Protein 9ZGL (pdb70)

Secondary structure (DSSP, 8-state):
--BHHHHHHHHHHHTT--EEEE---TTTHHHHHHTTTSSSEEEE-S-HHHHHHHHHHHHHHHSS-EEEEE-TTHHHHTTHHHHHHHHHTT--EEEEEEE--TTSTTS--TT---HHHHHGGG-SEEEE--SGGGHHHHHHHHHHHHHSSS--EEEEEEEHHHHHSB--PPPPP------B-PSPHHHHHHHHHHHHH-SSEEEEE-TTS-SHHHHHHHHHHHHTS---EEE-GGGTT-S-STTGGGEEEE--SSS-SHHHHHHHH-SEEEEES--TTTS-GGGTSSSS-PEEEEEESSPPPPBTTB--SEEEES-HHHHHHHHHHHHTT----HHHHHHHHHHHHHHHT---SBPHHHHHHHHHHH--TT-EEEE-SSHHHHHHHHH----STTSEE---SS--TT-HHHHHHHHHHHSTTS-EEEEEEHHHHHHHGGGHHHHHHHT--EEEEEEE-SB-HHHHHHHHHHHSS--S-B-----HHHHHHHTT-EEEE--SGGGHHHHHHHHHHSSS-EEEEEEB--GGGGGGG----/-EEHHHHHHHHHHHTT--EEEE---TTTHHHHHHHHHSSSEEEE-SSHHHH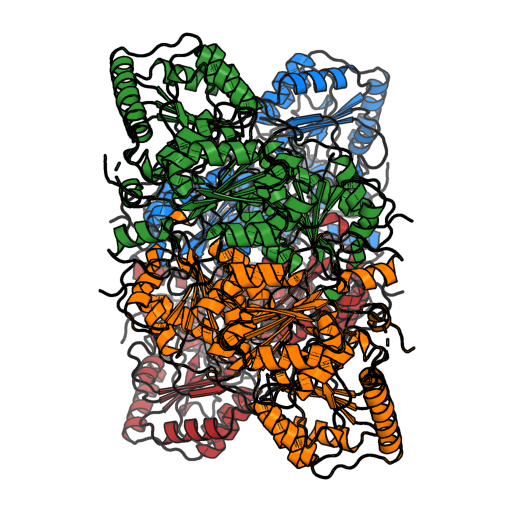HHHHHHHHHHHSS-EEEEE-TTHHHHTTHHHHHHHHHHT--EEEEEEE--GGGTTS--TT---HHHHHGGG-SEEEE--SGGGHHHHHHHHHHHHHSSS--EEEEEEEHHHHHSEE-PPPP---------PSPHHHHHHHHHHHHH-SSEEEEE-TTTTSHHHHHHHHHHHHTS---EEE-GGGTT-S-STTGGGEEEE--SSS-SHHHHHHHH-SEEEEES--GGGS-HHHH-TT--SEEEEEESSPPPPBTTB--SEEEES-HHHHHHHHHHHHTTPPPPHHHHHHHHHHHHHHHHHSS----SBPHHHHHHHHHHH--TTSEEEE-SSHHHHHHHHH----STTSEEE--SS--TT-HHHHHHHHHHHSTT--EEEEEEHHHHHHHGGGHHHHHHHT--EEEEEEE-SB-HHHHHHHHHHHSS--S-B-----HHHHHHHTT-EEEE--SSTTHHHHHHHHHHSSS-EEEEEEB--GGGGGGG----/--BHHHHHHHHHHHTT--EEEE---GGGHHHHHHHHHSSSEEEE-SSHHHHHHHHHHHHHHHSS-EEEEE-TTHHHHTTHHHHHHHHHHT--EEEEEEE--GGGTTS--TT---HHHHHGGG-SEEEE--SGGGHHHHHHHHHHHHSSSS--EEEEEEEHHHHHSB--PPPPP--PPPPP--S-HHHHHHHHHHHHH-SSEEEEE-GGGGSHHHHHHHHHHHHTS---EEE-GGGTT-S-SSSGGGEEEE--SSS-SHHHHHHHH-SEEEEES--GGGS-HHHH-TT--SEEEEEESSPPPPBTTB--SEEEES-HHHHHHHHHHHHTT----HHHHHHHHHHHHHHHH---SSBPHHHHHHHHHTTS-TTSEEEE-SSHHHHHHHHH----STTSEE---SS--TT-HHHHHHHHHHHSTTS-EEEEEEHHHHHHHGGGHHHHHHTT--EEEEEEE-SB-HHHHHHHHHHHSS--S-B-----HHHHHHHTT-EEEE--SGGGHHHHHHHHHHSSS-EEEEEEB--SSGGGGG----/--BHHHHHHHHHHHTT--EEEE---TTTHHHHHHHHHSSSEEEE-SSHHHHHHHHHHHHHHHSSPEEEEE-STHHHHTTHHHHHHHHHTT--EEEEEEE--GGGTTS--TT---HHHHHGGG-SEEEE--SGGGHHHHHHHHHHHHHSSS--EEEEEEEHHHHHSB--PPPPP--PPP---PSPHHHHHHHHHHHHH-SSEEEEE-GGGGSHHHHHHHHHHHHTB---EEEEGGGTT-S-STTGGGEEEEE-SSS-SHHHHHHHH-SEEEEES--GGGS-HHHH-TT--SEEEEEESSPPPPBTTB--SEEEES-HHHHHHHHHHHHTTB---HHHHHHHHHHHHHHHHHS----PBPHHHHHHHHHTT--TT-EEEE-SSHHHHHHHHH----SSSSEE---SS--TT-HHHHHHHHHHHSTTS-EEEEEEHHHHHHHGGGHHHHHHHT--EEEEEEE-SB-HHHHHHHHHHHSS--S-B-----HHHHHHHTT-EEEE--SGGGHHHHHHHHHHSSS-EEEEEEB--GGGGGGG----

Foldseek 3Di:
DAALLLLLQQLQQQQVAAAEEEADDDQNCLNVVNVVVDHHHYQDFDFLLLRLLLQLLCQLAPLFTREYEYEAAPRLVSCQVSQLLQLLLLRQYEYEYGAAAPVCQPPPDPRRDPSQVSCPVRAQAGEEDNASLCSLVNVLVQRLQQSAFSHTYHYYYYYSVRRVHDDDHHHDHNPDNDFWAWFDLVQLLVVLVVVLPWQAEEEEEEQVCQDQLNLVLVQLLLVQEVHAYEYQLNNAQSAAPVSCLRYQWHCADACAGLVLVSLQPTQEYEYAQHDCLRPPLCRRLVDDNHAYEAEYQDDDDDDPSDDHPGYTHGHSSNHSNSSSVSRGNRYHHPVNVVSSVVSVVVLVVQVQAAALLLLLVLVLVQFDLQEAEEEAAALSSLSCSTRRHHNHRRRYYYSSNSRDAQSFPSSQLSVCVVPPPHAYEGEHEQVSCVVHVSCLLSQQVVLRNYEYEYAYAFWRVRQQLVCCVVPVGDDPTGDDDDDQQVSSVVNPAGEEERSHSVCNSVVVNVSNPDGGYYYYYGHYDCPCSNVSNDHND/DAALLLLLQQLQVLQVAQEEEEADDDQNVLNVVNVVVDHHHYQDFDFLLLRLLLQQLCQLQPLFTRHYEYEAAPRLVSCQVSFLLSLLLLRQYEYEYEAAAPVCQPPPDPRRDPSQVSCPVRWQAGEEDNASQCSLVLVQVQRLSQNAFSHGYHYYYYYSVRRVHDDDDHHDHNDHNDFWAWFDPVQLLVLLVVQLPWQAEEEEEEQVCQDQLNLVLVQLLLVQEVHAYEYQLNNAQSAAPVSCLRYQWHCADAQAGLVLVSLQPTQEYEYAQHDCLGPPLCRRQVPVNHAYEAHHCDDDDDDPRDDHPGYIHGDSSNSSNSSSVSCGNYYHDPVNVVSSVVSVVVLVVVLDDDPQAAALSLLQVLLLVQDDLQEAEEEAAALSSLSCSGHRHHNHRRRYHASSRVRDFQSFPSSQQSVCVVRPPHAYEGEHEQVSCVVHVSCLLSQQVVQRNYEYEYAYPQWRHRQALVCCVVPVGGDPTGDDDDDQQVVSVVSPAGEEERRHSVCNNVVSNVSNVDGGYYYYYGHYDCPCSNVSNDHDD/DAALLLLLQLLQQQQVAAEEEEADDDQQVLNVVNPVVDHHHYQDFDFLLLSLLLQLLCQLQPLFTREYEYEAAPSLVSNQVSFLLSLLLLRQYEYEYGAAAPVCQPPPDPRRDDSQVSCPVRHQAGEEDNASLCSLVNVLVQRLSQNAPSHTYHYYYYYSVRSVGDDDHHRDHNDHNDFWAWFPVVQLLVLLVVVLPWQAEEEEEEQVCQPQLNLVLVQLLLVQEAHAYEYQLNNAQSAAPVSCLNYQWHQADAQFGLVLVSLQPTQEYEYAQHDCLGPPLCHRQVVVRHAYEAHHQDDDDDDPRDDHPYYIHGHSSNSSNSSSVSCGNRYHDPVNVVSSVVSVVVLVPDPDQAAALLLLLVLVLVQFDLLEAEEEAAALSSLSCSTHRHHHHRRRYHYSSRSRDFQSFPSSQQSVCVVRPPHAYEGEHEQVSCVVHVSCLLSQQVVLRNYEYEYAYAQWRVRQALVCCVVPVGGDPTGDDDDPQQVSSVVNVAGEEERSHSVCSNVRSVCSNPDGGYYYYYGHHDCPCSNVSNDDND/DAALLLLLQLLQVQQVAQEEEEADDDQQVLNVVNVVVHHHHYQDFDFLLLRLLLQQLCCLVVLFGRHYEYEAARRLVSCQVSQLLQLLLLRQYEYEYGAAAPVCQPPDDPRRDDRQVSCVVRWQAGEEDNASLCSLVLVLVLRLSQNPFSHGYHYYYYYSVRRGHDDDHHHDHNPHNDFWAWFDLVQLLVLLVCVLPWQAEAEEEEQVCLDQLNLVLQQLLLVQEVHAYEYQLNNAQSAAPVSCLRYQWHDADAQAGLVLVSLQPTQEYEYAQHDCLRPPLCHRQVPVNHAYEYHHQDDDDDDPRDDHPGYTHGDSSNSSNSSSVSCGNRYHDPVNVVSSVVSVVVLVVVLDDDLAAALSLLLVLQLVQFDLQEAEEEAAALSSLSCSGHRHHNHRRRYDYSSRSRDAQSFPSSQQSVCVVPPPHAYETEHEQVSCVVHVSCLLSQQVVQRNYEYEYAYDQWRHRQALVCCVVPVGGDPTGDDDDDQQVSSVVNPAHEEESSHSVCSNVVVNVSNVDGGYYYYYGHHDCPCSNVSRDDND

Nearest PDB structures (foldseek):
  4rjj-assembly2_E  TM=9.922E-01  e=6.671E-82  Bacillus subtilis PY79
  4rjk-assembly3_H-3  TM=9.879E-01  e=8.296E-82  Bacillus subtilis PY79
  4rjk-assembly1_D  TM=9.859E-01  e=1.431E-81  Bacillus subtilis PY79
  4rjk-assembly1_B  TM=9.873E-01  e=5.825E-80  Bacillus subtilis PY79
  5wdg-assembly1_B  TM=9.456E-01  e=1.790E-65  Klebsiella pneumoniae

Structure (mmCIF, N/CA/C/O backbone):
data_9ZGL
#
_entry.id   9ZGL
#
_cell.length_a   162.942
_cell.length_b   163.079
_cell.length_c   86.311
_cell.angle_alpha   90.000
_cell.angle_beta   90.000
_cell.angle_gamma   90.000
#
_symmetry.space_group_name_H-M   'P 21 21 21'
#
loop_
_entity.id
_entity.type
_entity.pdbx_description
1 polymer 'Ancestral acetolactate synthase, catabolic'
2 non-polymer 'THIAMINE DIPHOSPHATE'
3 non-polymer 'MAGNESIUM ION'
4 water water
#
loop_
_atom_site.group_PDB
_atom_site.id
_atom_site.type_symbol
_atom_site.label_atom_id
_atom_site.label_alt_id
_atom_site.label_comp_id
_atom_site.label_asym_id
_atom_site.label_entity_id
_atom_site.label_seq_id
_atom_site.pdbx_PDB_ins_code
_atom_site.Cartn_x
_atom_site.Cartn_y
_atom_site.Cartn_z
_atom_site.occupancy
_atom_site.B_iso_or_equiv
_atom_site.auth_seq_id
_atom_site.auth_comp_id
_atom_site.auth_asym_id
_atom_site.auth_atom_id
_atom_site.pdbx_PDB_model_num
ATOM 1 N N . ALA A 1 15 ? 7.92300 -22.47600 -61.75100 1.000 86.22786 13 ALA A N 1
ATOM 2 C CA . ALA A 1 15 ? 7.65200 -21.02600 -61.97700 1.000 84.32996 13 ALA A CA 1
ATOM 3 C C . ALA A 1 15 ? 7.61300 -20.26700 -60.64800 1.000 82.65014 13 ALA A C 1
ATOM 4 O O . ALA A 1 15 ? 7.17600 -20.79700 -59.62400 1.000 80.98575 13 ALA A O 1
ATOM 6 N N . LYS A 1 16 ? 8.05600 -19.01400 -60.68200 1.000 53.05756 14 LYS A N 1
ATOM 7 C CA . LYS A 1 16 ? 8.27200 -18.22400 -59.47900 1.000 49.77938 14 LYS A CA 1
ATOM 8 C C . LYS A 1 16 ? 7.02900 -17.41100 -59.15100 1.000 48.83498 14 LYS A C 1
ATOM 9 O O . LYS A 1 16 ? 6.52000 -16.67400 -60.00000 1.000 49.74602 14 LYS A O 1
ATOM 15 N N . LYS A 1 17 ? 6.54500 -17.54900 -57.92100 1.000 56.58759 15 LYS A N 1
ATOM 16 C CA . LYS A 1 17 ? 5.41500 -16.77900 -57.42500 1.000 55.84589 15 LYS A CA 1
ATOM 17 C C . LYS A 1 17 ? 5.90900 -15.74600 -56.41200 1.000 55.79936 15 LYS A C 1
ATOM 18 O O . LYS A 1 17 ? 7.09300 -15.69200 -56.06200 1.000 56.62820 15 LYS A O 1
ATOM 24 N N . GLY A 1 18 ? 4.97500 -14.92700 -55.92400 1.000 46.99427 16 GLY A N 1
ATOM 25 C CA . GLY A 1 18 ? 5.33400 -13.92700 -54.93200 1.000 47.02254 16 GLY A CA 1
ATOM 26 C C . GLY A 1 18 ? 5.80000 -14.54000 -53.62700 1.000 46.79277 16 GLY A C 1
ATOM 27 O O . GLY A 1 18 ? 6.71800 -14.02700 -52.98400 1.000 47.76595 16 GLY A O 1
ATOM 28 N N . ALA A 1 19 ? 5.16800 -15.64100 -53.21400 1.000 53.50748 17 ALA A N 1
ATOM 29 C CA . ALA A 1 19 ? 5.56100 -16.30200 -51.97400 1.000 53.09862 17 ALA A CA 1
ATOM 30 C C . ALA A 1 19 ? 6.99100 -16.81000 -52.05900 1.000 54.43922 17 ALA A C 1
ATOM 31 O O . ALA A 1 19 ? 7.75100 -16.71800 -51.08800 1.000 55.04473 17 ALA A O 1
ATOM 33 N N . ASP A 1 20 ? 7.36700 -17.37700 -53.20900 1.000 46.50582 18 ASP A N 1
ATOM 34 C CA . ASP A 1 20 ? 8.76000 -17.75400 -53.42100 1.000 48.10022 18 ASP A CA 1
ATOM 35 C C . ASP A 1 20 ? 9.67300 -16.55700 -53.20600 1.000 49.01188 18 ASP A C 1
ATOM 36 O O . ASP A 1 20 ? 10.76400 -16.68200 -52.63900 1.000 49.29726 18 ASP A O 1
ATOM 41 N N . LEU A 1 21 ? 9.23300 -15.38500 -53.65500 1.000 71.88986 19 LEU A N 1
ATOM 42 C CA . LEU A 1 21 ? 10.03000 -14.17200 -53.60200 1.000 72.43110 19 LEU A CA 1
ATOM 43 C C . LEU A 1 21 ? 10.05700 -13.54600 -52.21700 1.000 71.11422 19 LEU A C 1
ATOM 44 O O . LEU A 1 21 ? 10.91000 -12.68900 -51.95800 1.000 71.41418 19 LEU A O 1
ATOM 49 N N . VAL A 1 22 ? 9.15100 -14.03000 -51.33900 1.000 44.75535 20 VAL A N 1
ATOM 50 C CA . VAL A 1 22 ? 9.13500 -13.59900 -49.91700 1.000 44.06786 20 VAL A CA 1
ATOM 51 C C . VAL A 1 22 ? 10.26900 -14.36600 -49.23100 1.000 43.23507 20 VAL A C 1
ATOM 52 O O . VAL A 1 22 ? 11.01300 -13.71500 -48.52200 1.000 42.15902 20 VAL A O 1
ATOM 56 N N . VAL A 1 23 ? 10.38300 -15.67300 -49.42700 1.000 45.98105 21 VAL A N 1
ATOM 57 C CA . VAL A 1 23 ? 11.41500 -16.52700 -48.85300 1.000 46.06726 21 VAL A CA 1
ATOM 58 C C . VAL A 1 23 ? 12.78000 -16.13900 -49.39700 1.000 46.75430 21 VAL A C 1
ATOM 59 O O . VAL A 1 23 ? 13.76500 -16.09200 -48.65300 1.000 46.32662 21 VAL A O 1
ATOM 63 N N . ASP A 1 24 ? 12.86000 -15.84800 -50.69900 1.000 59.70171 22 ASP A N 1
ATOM 64 C CA . ASP A 1 24 ? 14.13200 -15.42800 -51.28100 1.000 59.99455 22 ASP A CA 1
ATOM 65 C C . ASP A 1 24 ? 14.63000 -14.14400 -50.63200 1.000 59.30919 22 ASP A C 1
ATOM 66 O O . ASP A 1 24 ? 15.83200 -13.99300 -50.37500 1.000 58.77833 22 ASP A O 1
ATOM 71 N N . SER A 1 25 ? 13.72200 -13.19400 -50.38100 1.000 48.04121 23 SER A N 1
ATOM 72 C CA . SER A 1 25 ? 14.11100 -11.96500 -49.69800 1.000 46.49465 23 SER A CA 1
ATOM 73 C C . SER A 1 25 ? 14.61700 -12.26300 -48.29300 1.000 45.84234 23 SER A C 1
ATOM 74 O O . SER A 1 25 ? 15.64100 -11.71800 -47.86500 1.000 46.74209 23 SER A O 1
ATOM 77 N N . LEU A 1 26 ? 13.92300 -13.14400 -47.56800 1.000 33.61262 24 LEU A N 1
ATOM 78 C CA . LEU A 1 26 ? 14.36600 -13.50100 -46.22400 1.000 33.06596 24 LEU A CA 1
ATOM 79 C C . LEU A 1 26 ? 15.74200 -14.15000 -46.25100 1.000 34.34314 24 LEU A C 1
ATOM 80 O O . LEU A 1 26 ? 16.60000 -13.83900 -45.41600 1.000 34.80253 24 LEU A O 1
ATOM 85 N N . GLU A 1 27 ? 15.96700 -15.06300 -47.20400 1.000 46.55583 25 GLU A N 1
ATOM 86 C CA . GLU A 1 27 ? 17.27700 -15.68800 -47.34200 1.000 46.07663 25 GLU A CA 1
ATOM 87 C C . GLU A 1 27 ? 18.35500 -14.63700 -47.54200 1.000 46.89552 25 GLU A C 1
ATOM 88 O O . GLU A 1 27 ? 19.45700 -14.75700 -46.99800 1.000 48.05509 25 GLU A O 1
ATOM 94 N N . LYS A 1 28 ? 18.04300 -13.58200 -48.29700 1.000 46.61969 26 LYS A N 1
ATOM 95 C CA . LYS A 1 28 ? 19.02200 -12.53000 -48.55600 1.000 49.15143 26 LYS A CA 1
ATOM 96 C C . LYS A 1 28 ? 19.34400 -11.72100 -47.30400 1.000 50.53208 26 LYS A C 1
ATOM 97 O O . LYS A 1 28 ? 20.46000 -11.20500 -47.17500 1.000 54.03336 26 LYS A O 1
ATOM 103 N N . GLN A 1 29 ? 18.39300 -11.58400 -46.38300 1.000 52.85193 27 GLN A N 1
ATOM 104 C CA . GLN A 1 29 ? 18.66700 -10.85900 -45.15100 1.000 53.60647 27 GLN A CA 1
ATOM 105 C C . GLN A 1 29 ? 19.45000 -11.69200 -44.15000 1.000 53.54359 27 GLN A C 1
ATOM 106 O O . GLN A 1 29 ? 19.83400 -11.16900 -43.09600 1.000 54.86798 27 GLN A O 1
ATOM 112 N N . GLY A 1 30 ? 19.70400 -12.96200 -44.45500 1.000 58.46564 28 GLY A N 1
ATOM 113 C CA . GLY A 1 30 ? 20.32700 -13.84500 -43.49100 1.000 58.20424 28 GLY A CA 1
ATOM 114 C C . GLY A 1 30 ? 19.43700 -14.17900 -42.31900 1.000 56.54013 28 GLY A C 1
ATOM 115 O O . GLY A 1 30 ? 19.93200 -14.34200 -41.19600 1.000 56.41672 28 GLY A O 1
ATOM 116 N N . VAL A 1 31 ? 18.12700 -14.27500 -42.55200 1.000 39.35953 29 VAL A N 1
ATOM 117 C CA . VAL A 1 31 ? 17.19600 -14.68900 -41.51200 1.000 37.48815 29 VAL A CA 1
ATOM 118 C C . VAL A 1 31 ? 17.39000 -16.17800 -41.26900 1.000 37.33065 29 VAL A C 1
ATOM 119 O O . VAL A 1 31 ? 17.23500 -16.99700 -42.18200 1.000 36.98803 29 VAL A O 1
ATOM 123 N N . THR A 1 32 ? 17.73900 -16.53600 -40.03600 1.000 47.55667 30 THR A N 1
ATOM 124 C CA . THR A 1 32 ? 17.91700 -17.93900 -39.69200 1.000 48.19977 30 THR A CA 1
ATOM 125 C C . THR A 1 32 ? 16.60400 -18.58100 -39.26100 1.000 48.56712 30 THR A C 1
ATOM 126 O O . THR A 1 32 ? 16.24400 -19.65000 -39.76200 1.000 48.89314 30 THR A O 1
ATOM 130 N N . TYR A 1 33 ? 15.85000 -17.92900 -38.40100 1.000 48.75808 31 TYR A N 1
ATOM 131 C CA . TYR A 1 33 ? 14.60800 -18.50100 -37.94100 1.000 48.88696 31 TYR A CA 1
ATOM 132 C C . TYR A 1 33 ? 13.40700 -17.64000 -38.19900 1.000 48.02110 31 TYR A C 1
ATOM 133 O O . TYR A 1 33 ? 13.53300 -16.43400 -38.33400 1.000 47.04179 31 TYR A O 1
ATOM 142 N N . VAL A 1 34 ? 12.23800 -18.26500 -38.27500 1.000 37.27287 32 VAL A N 1
ATOM 143 C CA . VAL A 1 34 ? 10.99900 -17.52400 -38.43300 1.000 35.58819 32 VAL A CA 1
ATOM 144 C C . VAL A 1 34 ? 9.97900 -18.09000 -37.48400 1.000 35.02645 32 VAL A C 1
ATOM 145 O O . VAL A 1 34 ? 9.67800 -19.26300 -37.52800 1.000 35.29428 32 VAL A O 1
ATOM 149 N N . PHE A 1 35 ? 9.45500 -17.24000 -36.61700 1.000 49.30523 33 PHE A N 1
ATOM 150 C CA . PHE A 1 35 ? 8.47300 -17.65600 -35.63900 1.000 49.29300 33 PHE A CA 1
ATOM 151 C C . PHE A 1 35 ? 7.12800 -17.39000 -36.24200 1.000 48.24381 33 PHE A C 1
ATOM 152 O O . PHE A 1 35 ? 6.76500 -16.26100 -36.45600 1.000 47.22088 33 PHE A O 1
ATOM 160 N N . GLY A 1 36 ? 6.34700 -18.42200 -36.47500 1.000 40.78121 34 GLY A N 1
ATOM 161 C CA . GLY A 1 36 ? 5.10600 -18.25900 -37.20900 1.000 40.22852 34 GLY A CA 1
ATOM 162 C C . GLY A 1 36 ? 3.99400 -19.19000 -36.77800 1.000 40.08867 34 GLY A C 1
ATOM 163 O O . GLY A 1 36 ? 4.21100 -20.17200 -36.06200 1.000 40.90481 34 GLY A O 1
ATOM 164 N N . ILE A 1 37 ? 2.78500 -18.84700 -37.22200 1.000 43.64422 35 ILE A N 1
ATOM 165 C CA . ILE A 1 37 ? 1.60600 -19.70600 -37.10800 1.000 43.75614 35 ILE A CA 1
ATOM 166 C C . ILE A 1 37 ? 0.85600 -19.67300 -38.43700 1.000 43.22967 35 ILE A C 1
ATOM 167 O O . ILE A 1 37 ? 0.34500 -18.61300 -38.83200 1.000 43.00350 35 ILE A O 1
ATOM 172 N N . PRO A 1 38 ? 0.73900 -20.79800 -39.14100 1.000 27.52493 36 PRO A N 1
ATOM 173 C CA . PRO A 1 38 ? 0.19800 -20.75800 -40.50400 1.000 27.51429 36 PRO A CA 1
ATOM 174 C C . PRO A 1 38 ? -1.31200 -20.56300 -40.53700 1.000 27.32167 36 PRO A C 1
ATOM 175 O O . PRO A 1 38 ? -2.02800 -20.75400 -39.55100 1.000 27.35510 36 PRO A O 1
ATOM 179 N N . GLY A 1 39 ? -1.78800 -20.17500 -41.71700 1.000 42.13501 37 GLY A N 1
ATOM 180 C CA . GLY A 1 39 ? -3.20400 -20.00600 -41.96700 1.000 43.63435 37 GLY A CA 1
ATOM 181 C C . GLY A 1 39 ? -3.46300 -20.06100 -43.45700 1.000 45.72498 37 GLY A C 1
ATOM 182 O O . GLY A 1 39 ? -2.54000 -20.14700 -44.27100 1.000 44.73501 37 GLY A O 1
ATOM 183 N N . ALA A 1 40 ? -4.74800 -19.98500 -43.80700 1.000 69.85530 38 ALA A N 1
ATOM 184 C CA . ALA A 1 40 ? -5.13600 -20.13400 -45.20500 1.000 68.72316 38 ALA A CA 1
ATOM 185 C C . ALA A 1 40 ? -4.49500 -19.06200 -46.07700 1.000 68.76607 38 ALA A C 1
ATOM 186 O O . ALA A 1 40 ? -3.99500 -19.35600 -47.16900 1.000 68.58843 38 ALA A O 1
ATOM 188 N N . LYS A 1 41 ? -4.48400 -17.81400 -45.60300 1.000 48.98129 39 LYS A N 1
ATOM 189 C CA . LYS A 1 41 ? -4.07100 -16.68300 -46.42500 1.000 47.32113 39 LYS A CA 1
ATOM 190 C C . LYS A 1 41 ? -2.56100 -16.56000 -46.57200 1.000 46.61654 39 LYS A C 1
ATOM 191 O O . LYS A 1 41 ? -2.10200 -15.78500 -47.41900 1.000 45.41834 39 LYS A O 1
ATOM 197 N N . ILE A 1 42 ? -1.78600 -17.29200 -45.77800 1.000 42.96256 40 ILE A N 1
ATOM 198 C CA . ILE A 1 42 ? -0.33400 -17.17300 -45.78400 1.000 41.91211 40 ILE A CA 1
ATOM 199 C C . ILE A 1 42 ? 0.36300 -18.49400 -46.06900 1.000 41.94038 40 ILE A C 1
ATOM 200 O O . ILE A 1 42 ? 1.59100 -18.50400 -46.24100 1.000 41.86556 40 ILE A O 1
ATOM 205 N N . ASP A 1 43 ? -0.36800 -19.60500 -46.16200 1.000 47.29812 41 ASP A N 1
ATOM 206 C CA . ASP A 1 43 ? 0.27400 -20.90900 -46.25500 1.000 47.54449 41 ASP A CA 1
ATOM 207 C C . ASP A 1 43 ? 1.10500 -21.06200 -47.51900 1.000 47.85027 41 ASP A C 1
ATOM 208 O O . ASP A 1 43 ? 1.90100 -22.00600 -47.60200 1.000 48.56589 41 ASP A O 1
ATOM 213 N N . ALA A 1 44 ? 0.93300 -20.17500 -48.50200 1.000 37.87391 42 ALA A N 1
ATOM 214 C CA . ALA A 1 44 ? 1.84300 -20.15400 -49.64300 1.000 38.08334 42 ALA A CA 1
ATOM 215 C C . ALA A 1 44 ? 3.28500 -20.00200 -49.17500 1.000 38.75738 42 ALA A C 1
ATOM 216 O O . ALA A 1 44 ? 4.17600 -20.74500 -49.60400 1.000 40.03936 42 ALA A O 1
ATOM 218 N N . VAL A 1 45 ? 3.53000 -19.04400 -48.28200 1.000 52.31342 43 VAL A N 1
ATOM 219 C CA . VAL A 1 45 ? 4.88100 -18.82000 -47.78200 1.000 52.59883 43 VAL A CA 1
ATOM 220 C C . VAL A 1 45 ? 5.33000 -19.98600 -46.90900 1.000 54.00814 43 VAL A C 1
ATOM 221 O O . VAL A 1 45 ? 6.51200 -20.35200 -46.90400 1.000 55.49894 43 VAL A O 1
ATOM 225 N N . PHE A 1 46 ? 4.40800 -20.57700 -46.14300 1.000 42.00396 44 PHE A N 1
ATOM 226 C CA . PHE A 1 46 ? 4.77800 -21.73800 -45.34100 1.000 43.15302 44 PHE A CA 1
ATOM 227 C C . PHE A 1 46 ? 5.13400 -22.92700 -46.22200 1.000 45.45038 44 PHE A C 1
ATOM 228 O O . PHE A 1 46 ? 5.98000 -23.74700 -45.84800 1.000 45.69262 44 PHE A O 1
ATOM 236 N N . ASP A 1 47 ? 4.50200 -23.04100 -47.38900 1.000 73.82075 45 ASP A N 1
ATOM 237 C CA . ASP A 1 47 ? 4.91000 -24.06900 -48.33600 1.000 73.75552 45 ASP A CA 1
ATOM 238 C C . ASP A 1 47 ? 6.29400 -23.77400 -48.90600 1.000 74.67332 45 ASP A C 1
ATOM 239 O O . ASP A 1 47 ? 7.12000 -24.68400 -49.04400 1.000 76.73140 45 ASP A O 1
ATOM 244 N N . ALA A 1 48 ? 6.56300 -22.51100 -49.24800 1.000 43.57205 46 ALA A N 1
ATOM 245 C CA . ALA A 1 48 ? 7.87400 -22.15400 -49.77900 1.000 43.96488 46 ALA A CA 1
ATOM 246 C C . ALA A 1 48 ? 8.97600 -22.39600 -48.75600 1.000 45.94710 46 ALA A C 1
ATOM 247 O O . ALA A 1 48 ? 10.10000 -22.75700 -49.12700 1.000 47.95497 46 ALA A O 1
ATOM 249 N N . LEU A 1 49 ? 8.65300 -22.17400 -47.48600 1.000 55.24160 47 LEU A N 1
ATOM 250 C CA . LEU A 1 49 ? 9.65700 -22.31600 -46.40900 1.000 55.96735 47 LEU A CA 1
ATOM 251 C C . LEU A 1 49 ? 9.91200 -23.79600 -46.13700 1.000 58.25428 47 LEU A C 1
ATOM 252 O O . LEU A 1 49 ? 10.84300 -24.10300 -45.37200 1.000 59.27503 47 LEU A O 1
ATOM 257 N N . ALA A 1 50 ? 9.12800 -24.67600 -46.74900 1.000 76.43475 48 ALA A N 1
ATOM 258 C CA . ALA A 1 50 ? 9.25500 -26.11700 -46.44300 1.000 76.98428 48 ALA A CA 1
ATOM 259 C C . ALA A 1 50 ? 10.43100 -26.70800 -47.20900 1.000 77.94938 48 ALA A C 1
ATOM 260 O O . ALA A 1 50 ? 10.98600 -27.73500 -46.76900 1.000 79.65568 48 ALA A O 1
ATOM 262 N N . ASP A 1 51 ? 10.80000 -26.08700 -48.32300 1.000 80.44105 49 ASP A N 1
ATOM 263 C CA . ASP A 1 51 ? 11.85700 -26.70200 -49.16300 1.000 80.71559 49 ASP A CA 1
ATOM 264 C C . ASP A 1 51 ? 13.18800 -25.98500 -48.94500 1.000 81.84657 49 ASP A C 1
ATOM 265 O O . ASP A 1 51 ? 14.22300 -26.56600 -49.32100 1.000 83.20661 49 ASP A O 1
ATOM 270 N N . ARG A 1 52 ? 13.17700 -24.79600 -48.34400 1.000 73.89930 50 ARG A N 1
ATOM 271 C CA . ARG A 1 52 ? 14.44500 -24.04100 -48.25900 1.000 74.18034 50 ARG A CA 1
ATOM 272 C C . ARG A 1 52 ? 14.34200 -22.77200 -47.42400 1.000 73.69403 50 ARG A C 1
ATOM 273 O O . ARG A 1 52 ? 13.21700 -22.36300 -47.09700 1.000 73.52784 50 ARG A O 1
ATOM 281 N N . GLY A 1 53 ? 15.48800 -22.19100 -47.07300 1.000 49.00285 51 GLY A N 1
ATOM 282 C CA . GLY A 1 53 ? 15.47800 -20.88300 -46.40500 1.000 44.99661 51 GLY A CA 1
ATOM 283 C C . GLY A 1 53 ? 15.35400 -20.93000 -44.90900 1.000 42.94414 51 GLY A C 1
ATOM 284 O O . GLY A 1 53 ? 15.72100 -21.95100 -44.30700 1.000 42.07797 51 GLY A O 1
ATOM 285 N N . PRO A 1 54 ? 14.84600 -19.84900 -44.28800 1.000 47.30909 52 PRO A N 1
ATOM 286 C CA . PRO A 1 54 ? 14.73600 -19.73300 -42.81500 1.000 46.82081 52 PRO A CA 1
ATOM 287 C C . PRO A 1 54 ? 14.02800 -20.91800 -42.18100 1.000 48.53335 52 PRO A C 1
ATOM 288 O O . PRO A 1 54 ? 13.00400 -21.37600 -42.72200 1.000 47.80825 52 PRO A O 1
ATOM 292 N N . GLU A 1 55 ? 14.52800 -21.37000 -41.03000 1.000 73.66304 53 GLU A N 1
ATOM 293 C CA . GLU A 1 55 ? 13.89100 -22.49200 -40.29100 1.000 73.80382 53 GLU A CA 1
ATOM 294 C C . GLU A 1 55 ? 12.61000 -21.98700 -39.62400 1.000 72.30565 53 GLU A C 1
ATOM 295 O O . GLU A 1 55 ? 12.59700 -20.83300 -39.17800 1.000 71.54872 53 GLU A O 1
ATOM 301 N N . LEU A 1 56 ? 11.59000 -22.83500 -39.52700 1.000 49.49035 54 LEU A N 1
ATOM 302 C CA . LEU A 1 56 ? 10.30700 -22.36900 -39.02400 1.000 46.63289 54 LEU A CA 1
ATOM 303 C C . LEU A 1 56 ? 10.08300 -22.90400 -37.61800 1.000 45.46046 54 LEU A C 1
ATOM 304 O O . LEU A 1 56 ? 9.98700 -24.12000 -37.41800 1.000 44.95694 54 LEU A O 1
ATOM 309 N N . ILE A 1 57 ? 9.99600 -21.99400 -36.65500 1.000 35.94250 55 ILE A N 1
ATOM 310 C CA . ILE A 1 57 ? 9.65500 -22.33600 -35.28100 1.000 35.09556 55 ILE A CA 1
ATOM 311 C C . ILE A 1 57 ? 8.14400 -22.19200 -35.15100 1.000 34.30223 55 ILE A C 1
ATOM 312 O O . ILE A 1 57 ? 7.62000 -21.07700 -35.10800 1.000 34.26167 55 ILE A O 1
ATOM 317 N N . VAL A 1 58 ? 7.43700 -23.31800 -35.10300 1.000 41.28530 56 VAL A N 1
ATOM 318 C CA . VAL A 1 58 ? 5.99500 -23.26900 -34.89600 1.000 41.40759 56 VAL A CA 1
ATOM 319 C C . VAL A 1 58 ? 5.73300 -22.79400 -33.47300 1.000 42.11482 56 VAL A C 1
ATOM 320 O O . VAL A 1 58 ? 6.20600 -23.40000 -32.50500 1.000 42.79756 56 VAL A O 1
ATOM 324 N N . CYS A 1 59 ? 4.98500 -21.70500 -33.34300 1.000 45.55300 57 CYS A N 1
ATOM 325 C CA . CYS A 1 59 ? 4.64900 -21.14300 -32.04500 1.000 46.72259 57 CYS A CA 1
ATOM 326 C C . CYS A 1 59 ? 3.22700 -21.52700 -31.66800 1.000 47.62975 57 CYS A C 1
ATOM 327 O O . CYS A 1 59 ? 2.46900 -22.06900 -32.47200 1.000 47.80483 57 CYS A O 1
ATOM 330 N N . ARG A 1 60 ? 2.87400 -21.24200 -30.41700 1.000 45.98921 58 ARG A N 1
ATOM 331 C CA . ARG A 1 60 ? 1.55700 -21.55600 -29.88200 1.000 46.59145 58 ARG A CA 1
ATOM 332 C C . ARG A 1 60 ? 0.70700 -20.31500 -29.65200 1.000 45.70728 58 ARG A C 1
ATOM 333 O O . ARG A 1 60 ? -0.41900 -20.43200 -29.15500 1.000 46.40791 58 ARG A O 1
ATOM 341 N N . HIS A 1 61 ? 1.21900 -19.13300 -29.99000 1.000 44.70432 59 HIS A N 1
ATOM 342 C CA . HIS A 1 61 ? 0.43500 -17.90800 -30.03500 1.000 43.39464 59 HIS A CA 1
ATOM 343 C C . HIS A 1 61 ? 1.26200 -16.84800 -30.75100 1.000 42.55135 59 HIS A C 1
ATOM 344 O O . HIS A 1 61 ? 2.46300 -16.71700 -30.49300 1.000 42.69317 59 HIS A O 1
ATOM 351 N N . GLU A 1 62 ? 0.61500 -16.10500 -31.65500 1.000 41.67310 60 GLU A N 1
ATOM 352 C CA . GLU A 1 62 ? 1.33200 -15.11500 -32.45300 1.000 40.88026 60 GLU A CA 1
ATOM 353 C C . GLU A 1 62 ? 2.02300 -14.09200 -31.56100 1.000 41.13789 60 GLU A C 1
ATOM 354 O O . GLU A 1 62 ? 3.13900 -13.64800 -31.86100 1.000 41.15511 60 GLU A O 1
ATOM 360 N N . GLN A 1 63 ? 1.36600 -13.70000 -30.46600 1.000 40.89972 61 GLN A N 1
ATOM 361 C CA . GLN A 1 63 ? 1.99800 -12.84200 -29.47000 1.000 41.64616 61 GLN A CA 1
ATOM 362 C C . GLN A 1 63 ? 3.43800 -13.26000 -29.22600 1.000 41.24398 61 GLN A C 1
ATOM 363 O O . GLN A 1 63 ? 4.36500 -12.44800 -29.31000 1.000 41.44529 61 GLN A O 1
ATOM 369 N N . ASN A 1 64 ? 3.63100 -14.53800 -28.90200 1.000 49.34984 62 ASN A N 1
ATOM 370 C CA . ASN A 1 64 ? 4.95700 -15.03200 -28.55600 1.000 49.83051 62 ASN A CA 1
ATOM 371 C C . ASN A 1 64 ? 5.88500 -15.01100 -29.76100 1.000 49.04802 62 ASN A C 1
ATOM 372 O O . ASN A 1 64 ? 7.05900 -14.65100 -29.63200 1.000 48.71628 62 ASN A O 1
ATOM 377 N N . ALA A 1 65 ? 5.37400 -15.35800 -30.94400 1.000 47.34329 63 ALA A N 1
ATOM 378 C CA . ALA A 1 65 ? 6.18100 -15.23300 -32.15200 1.000 46.13343 63 ALA A CA 1
ATOM 379 C C . ALA A 1 65 ? 6.78200 -13.83700 -32.26100 1.000 46.41016 63 ALA A C 1
ATOM 380 O O . ALA A 1 65 ? 7.95400 -13.68100 -32.62800 1.000 46.40721 63 ALA A O 1
ATOM 382 N N . ALA A 1 66 ? 5.99400 -12.80600 -31.93900 1.000 37.49748 64 ALA A N 1
ATOM 383 C CA . ALA A 1 66 ? 6.49900 -11.43800 -31.99800 1.000 38.93338 64 ALA A CA 1
ATOM 384 C C . ALA A 1 66 ? 7.49100 -11.16500 -30.87200 1.000 38.50829 64 ALA A C 1
ATOM 385 O O . ALA A 1 66 ? 8.46900 -10.43100 -31.06100 1.000 39.19061 64 ALA A O 1
ATOM 387 N N . PHE A 1 67 ? 7.25000 -11.73500 -29.69000 1.000 46.17213 65 PHE A N 1
ATOM 388 C CA . PHE A 1 67 ? 8.20800 -11.58500 -28.60000 1.000 46.31415 65 PHE A CA 1
ATOM 389 C C . PHE A 1 67 ? 9.54800 -12.20700 -28.97100 1.000 46.96711 65 PHE A C 1
ATOM 390 O O . PHE A 1 67 ? 10.60600 -11.61300 -28.73400 1.000 47.72625 65 PHE A O 1
ATOM 398 N N . MET A 1 68 ? 9.52200 -13.41100 -29.55400 1.000 53.12803 66 MET A N 1
ATOM 399 C CA . MET A 1 68 ? 10.76300 -14.05900 -29.96900 1.000 53.41629 66 MET A CA 1
ATOM 400 C C . MET A 1 68 ? 11.47400 -13.24700 -31.04600 1.000 53.02637 66 MET A C 1
ATOM 401 O O . MET A 1 68 ? 12.70000 -13.08700 -31.00900 1.000 53.05219 66 MET A O 1
ATOM 406 N N . ALA A 1 69 ? 10.72200 -12.72900 -32.01800 1.000 36.12100 67 ALA A N 1
ATOM 407 C CA . ALA A 1 69 ? 11.32900 -11.89000 -33.04300 1.000 36.50409 67 ALA A CA 1
ATOM 408 C C . ALA A 1 69 ? 12.00800 -10.68300 -32.41700 1.000 36.30477 67 ALA A C 1
ATOM 409 O O . ALA A 1 69 ? 13.13000 -10.32500 -32.79300 1.000 36.41117 67 ALA A O 1
ATOM 411 N N . ALA A 1 70 ? 11.33700 -10.04200 -31.45500 1.000 47.08372 68 ALA A N 1
ATOM 412 C CA . ALA A 1 70 ? 11.92300 -8.89200 -30.77700 1.000 46.98298 68 ALA A CA 1
ATOM 413 C C . ALA A 1 70 ? 13.20300 -9.28300 -30.05300 1.000 48.21555 68 ALA A C 1
ATOM 414 O O . ALA A 1 70 ? 14.19200 -8.54000 -30.07500 1.000 48.92693 68 ALA A O 1
ATOM 416 N N . ALA A 1 71 ? 13.20800 -10.45400 -29.41100 1.000 43.12396 69 ALA A N 1
ATOM 417 C CA . ALA A 1 71 ? 14.41000 -10.90600 -28.71700 1.000 43.93798 69 ALA A CA 1
ATOM 418 C C . ALA A 1 71 ? 15.57900 -11.05200 -29.68400 1.000 42.79866 69 ALA A C 1
ATOM 419 O O . ALA A 1 71 ? 16.70300 -10.63700 -29.38100 1.000 42.76868 69 ALA A O 1
ATOM 421 N N . VAL A 1 72 ? 15.32900 -11.62900 -30.86100 1.000 30.30976 70 VAL A N 1
ATOM 422 C CA . VAL A 1 72 ? 16.38100 -11.73400 -31.86600 1.000 30.87299 70 VAL A CA 1
ATOM 423 C C . VAL A 1 72 ? 16.89600 -10.34900 -32.23000 1.000 30.14553 70 VAL A C 1
ATOM 424 O O . VAL A 1 72 ? 18.10400 -10.13800 -32.38300 1.000 30.74073 70 VAL A O 1
ATOM 428 N N . GLY A 1 73 ? 15.99200 -9.38300 -32.37800 1.000 44.49955 71 GLY A N 1
ATOM 429 C CA . GLY A 1 73 ? 16.43100 -8.02600 -32.64300 1.000 45.32541 71 GLY A CA 1
ATOM 430 C C . GLY A 1 73 ? 17.26000 -7.45800 -31.50800 1.000 45.59531 71 GLY A C 1
ATOM 431 O O . GLY A 1 73 ? 18.29100 -6.81600 -31.73500 1.000 44.99460 71 GLY A O 1
ATOM 432 N N . ARG A 1 74 ? 16.83100 -7.70000 -30.26900 1.000 46.10756 72 ARG A N 1
ATOM 433 C CA . ARG A 1 74 ? 17.56200 -7.17800 -29.12200 1.000 47.93376 72 ARG A CA 1
ATOM 434 C C . ARG A 1 74 ? 18.97000 -7.75300 -29.04800 1.000 47.74513 72 ARG A C 1
ATOM 435 O O . ARG A 1 74 ? 19.91700 -7.06000 -28.65400 1.000 48.16626 72 ARG A O 1
ATOM 443 N N . LEU A 1 75 ? 19.12300 -9.02700 -29.39400 1.000 46.32636 73 LEU A N 1
ATOM 444 C CA . LEU A 1 75 ? 20.38900 -9.71200 -29.19600 1.000 45.86544 73 LEU A CA 1
ATOM 445 C C . LEU A 1 75 ? 21.32500 -9.57800 -30.38300 1.000 45.33964 73 LEU A C 1
ATOM 446 O O . LEU A 1 75 ? 22.54300 -9.52300 -30.19000 1.000 46.57517 73 LEU A O 1
ATOM 451 N N . THR A 1 76 ? 20.79600 -9.51100 -31.60300 1.000 37.12847 74 THR A N 1
ATOM 452 C CA . THR A 1 76 ? 21.64700 -9.40500 -32.78100 1.000 37.45291 74 THR A CA 1
ATOM 453 C C . THR A 1 76 ? 21.70100 -7.99800 -33.35800 1.000 37.85849 74 THR A C 1
ATOM 454 O O . THR A 1 76 ? 22.68800 -7.65800 -34.02100 1.000 38.23769 74 THR A O 1
ATOM 458 N N . GLY A 1 77 ? 20.68500 -7.17500 -33.11600 1.000 31.83109 75 GLY A N 1
ATOM 459 C CA . GLY A 1 77 ? 20.60600 -5.87800 -33.74900 1.000 31.44699 75 GLY A CA 1
ATOM 460 C C . GLY A 1 77 ? 20.08800 -5.90400 -35.16900 1.000 31.01764 75 GLY A C 1
ATOM 461 O O . GLY A 1 77 ? 19.96000 -4.83800 -35.78200 1.000 30.74704 75 GLY A O 1
ATOM 462 N N . LYS A 1 78 ? 19.80600 -7.08900 -35.71400 1.000 52.95996 76 LYS A N 1
ATOM 463 C CA . LYS A 1 78 ? 19.15900 -7.29700 -36.99300 1.000 53.02239 76 LYS A CA 1
ATOM 464 C C . LYS A 1 78 ? 17.74500 -7.81800 -36.75800 1.000 52.67028 76 LYS A C 1
ATOM 465 O O . LYS A 1 78 ? 17.49200 -8.50300 -35.76100 1.000 52.81794 76 LYS A O 1
ATOM 471 N N . PRO A 1 79 ? 16.79200 -7.48500 -37.62600 1.000 53.83632 77 PRO A N 1
ATOM 472 C CA . PRO A 1 79 ? 15.39700 -7.84900 -37.34200 1.000 52.54494 77 PRO A CA 1
ATOM 473 C C . PRO A 1 79 ? 15.17900 -9.34500 -37.16600 1.000 52.21633 77 PRO A C 1
ATOM 474 O O . PRO A 1 79 ? 15.64500 -10.16600 -37.96300 1.000 52.02506 77 PRO A O 1
ATOM 478 N N . GLY A 1 80 ? 14.44700 -9.68400 -36.10700 1.000 34.48903 78 GLY A N 1
ATOM 479 C CA . GLY A 1 80 ? 13.74100 -10.94400 -36.07000 1.000 33.53058 78 GLY A CA 1
ATOM 480 C C . GLY A 1 80 ? 12.50800 -10.90200 -36.95000 1.000 31.76682 78 GLY A C 1
ATOM 481 O O . GLY A 1 80 ? 12.04000 -9.84400 -37.37100 1.000 30.72741 78 GLY A O 1
ATOM 482 N N . VAL A 1 81 ? 11.98200 -12.08200 -37.25300 1.000 33.46648 79 VAL A N 1
ATOM 483 C CA . VAL A 1 81 ? 10.90700 -12.22900 -38.22300 1.000 32.57216 79 VAL A CA 1
ATOM 484 C C . VAL A 1 81 ? 9.84100 -13.15300 -37.65000 1.000 32.55897 79 VAL A C 1
ATOM 485 O O . VAL A 1 81 ? 10.14500 -14.27800 -37.23500 1.000 32.84500 79 VAL A O 1
ATOM 489 N N . CYS A 1 82 ? 8.59700 -12.67900 -37.63800 1.000 33.81346 80 CYS A N 1
ATOM 490 C CA . CYS A 1 82 ? 7.43100 -13.50300 -37.36700 1.000 33.67820 80 CYS A CA 1
ATOM 491 C C . CYS A 1 82 ? 6.54600 -13.52000 -38.61000 1.000 32.51944 80 CYS A C 1
ATOM 492 O O . CYS A 1 82 ? 6.60100 -12.61700 -39.45000 1.000 32.07881 80 CYS A O 1
ATOM 495 N N . LEU A 1 83 ? 5.72100 -14.56200 -38.71700 1.000 33.77369 81 LEU A N 1
ATOM 496 C CA . LEU A 1 83 ? 4.95000 -14.83800 -39.92600 1.000 33.25930 81 LEU A CA 1
ATOM 497 C C . LEU A 1 83 ? 3.60200 -15.41200 -39.52500 1.000 33.00712 81 LEU A C 1
ATOM 498 O O . LEU A 1 83 ? 3.54400 -16.47600 -38.90200 1.000 32.84759 81 LEU A O 1
ATOM 503 N N . VAL A 1 84 ? 2.52200 -14.71600 -39.88700 1.000 32.28721 82 VAL A N 1
ATOM 504 C CA . VAL A 1 84 ? 1.18000 -15.05900 -39.43100 1.000 32.85833 82 VAL A CA 1
ATOM 505 C C . VAL A 1 84 ? 0.19100 -14.90100 -40.57800 1.000 32.94387 82 VAL A C 1
ATOM 506 O O . VAL A 1 84 ? 0.52400 -14.41000 -41.65700 1.000 33.63061 82 VAL A O 1
ATOM 510 N N . THR A 1 85 ? -1.04300 -15.33500 -40.32900 1.000 39.86542 83 THR A N 1
ATOM 511 C CA . THR A 1 85 ? -2.08200 -15.33100 -41.34400 1.000 40.00991 83 THR A CA 1
ATOM 512 C C . THR A 1 85 ? -2.92600 -14.06600 -41.23400 1.000 40.16470 83 THR A C 1
ATOM 513 O O . THR A 1 85 ? -2.70500 -13.20000 -40.38500 1.000 40.34139 83 THR A O 1
ATOM 517 N N . SER A 1 86 ? -3.92300 -13.97300 -42.10600 1.000 31.95365 84 SER A N 1
ATOM 518 C CA . SER A 1 86 ? -4.83800 -12.84900 -42.08300 1.000 32.68397 84 SER A CA 1
ATOM 519 C C . SER A 1 86 ? -5.63300 -12.83500 -40.77600 1.000 32.45633 84 SER A C 1
ATOM 520 O O . SER A 1 86 ? -5.64000 -13.79400 -40.00100 1.000 32.21803 84 SER A O 1
ATOM 523 N N . GLY A 1 87 ? -6.31500 -11.71800 -40.54200 1.000 56.76639 85 GLY A N 1
ATOM 524 C CA . GLY A 1 87 ? -7.29300 -11.63200 -39.48500 1.000 57.15908 85 GLY A CA 1
ATOM 525 C C . GLY A 1 87 ? -6.70600 -11.84600 -38.11100 1.000 57.62481 85 GLY A C 1
ATOM 526 O O . GLY A 1 87 ? -5.82400 -11.10100 -37.66700 1.000 57.63211 85 GLY A O 1
ATOM 527 N N . PRO A 1 88 ? -7.19700 -12.87300 -37.40100 1.000 28.05534 86 PRO A N 1
ATOM 528 C CA . PRO A 1 88 ? -6.72700 -13.07400 -36.02000 1.000 29.10041 86 PRO A CA 1
ATOM 529 C C . PRO A 1 88 ? -5.22500 -13.26700 -35.93800 1.000 27.69044 86 PRO A C 1
ATOM 530 O O . PRO A 1 88 ? -4.59100 -12.80100 -34.98200 1.000 27.93507 86 PRO A O 1
ATOM 534 N N . GLY A 1 89 ? -4.63200 -13.94900 -36.91900 1.000 32.16933 87 GLY A N 1
ATOM 535 C CA . GLY A 1 89 ? -3.19000 -14.09600 -36.91900 1.000 31.02356 87 GLY A CA 1
ATOM 536 C C . GLY A 1 89 ? -2.48800 -12.75400 -36.90800 1.000 29.38524 87 GLY A C 1
ATOM 537 O O . GLY A 1 89 ? -1.53600 -12.54600 -36.15300 1.000 30.48513 87 GLY A O 1
ATOM 538 N N . ALA A 1 90 ? -2.96100 -11.81900 -37.73200 1.000 36.72836 88 ALA A N 1
ATOM 539 C CA . ALA A 1 90 ? -2.33300 -10.50500 -37.78300 1.000 36.51135 88 ALA A CA 1
ATOM 540 C C . ALA A 1 90 ? -2.57400 -9.72000 -36.49800 1.000 36.51859 88 ALA A C 1
ATOM 541 O O . ALA A 1 90 ? -1.65000 -9.09900 -35.96400 1.000 36.65255 88 ALA A O 1
ATOM 543 N N . SER A 1 91 ? -3.80300 -9.73300 -35.98300 1.000 40.10288 89 SER A N 1
ATOM 544 C CA . SER A 1 91 ? -4.11800 -8.88200 -34.84100 1.000 40.03109 89 SER A CA 1
ATOM 545 C C . SER A 1 91 ? -3.46700 -9.36600 -33.55300 1.000 40.57719 89 SER A C 1
ATOM 546 O O . SER A 1 91 ? -3.37500 -8.59400 -32.59300 1.000 40.71738 89 SER A O 1
ATOM 549 N N . ASN A 1 92 ? -3.01400 -10.61400 -33.50200 1.000 30.08527 90 ASN A N 1
ATOM 550 C CA . ASN A 1 92 ? -2.31400 -11.10400 -32.32300 1.000 32.35858 90 ASN A CA 1
ATOM 551 C C . ASN A 1 92 ? -0.86900 -10.63000 -32.26100 1.000 31.87345 90 ASN A C 1
ATOM 552 O O . ASN A 1 92 ? -0.13900 -11.02800 -31.34300 1.000 32.95406 90 ASN A O 1
ATOM 557 N N . LEU A 1 93 ? -0.43600 -9.81400 -33.22400 1.000 36.84567 91 LEU A N 1
ATOM 558 C CA . LEU A 1 93 ? 0.88900 -9.21100 -33.20800 1.000 37.37764 91 LEU A CA 1
ATOM 559 C C . LEU A 1 93 ? 0.89200 -7.80900 -32.61500 1.000 38.41463 91 LEU A C 1
ATOM 560 O O . LEU A 1 93 ? 1.96600 -7.29300 -32.28600 1.000 39.42588 91 LEU A O 1
ATOM 565 N N . ALA A 1 94 ? -0.28000 -7.19000 -32.46300 1.000 35.84727 92 ALA A N 1
ATOM 566 C CA . ALA A 1 94 ? -0.35800 -5.79100 -32.05700 1.000 37.85181 92 ALA A CA 1
ATOM 567 C C . ALA A 1 94 ? 0.56100 -5.48900 -30.87800 1.000 38.84041 92 ALA A C 1
ATOM 568 O O . ALA A 1 94 ? 1.49600 -4.68700 -30.98500 1.000 38.46175 92 ALA A O 1
ATOM 570 N N . THR A 1 95 ? 0.30800 -6.13200 -29.74000 1.000 55.48726 93 THR A N 1
ATOM 571 C CA . THR A 1 95 ? 1.09600 -5.84600 -28.54800 1.000 55.48300 93 THR A CA 1
ATOM 572 C C . THR A 1 95 ? 2.56100 -6.20500 -28.76300 1.000 54.56851 93 THR A C 1
ATOM 573 O O . THR A 1 95 ? 3.46200 -5.49900 -28.29200 1.000 54.63181 93 THR A O 1
ATOM 577 N N . GLY A 1 96 ? 2.82200 -7.29900 -29.47400 1.000 31.72876 94 GLY A N 1
ATOM 578 C CA . GLY A 1 96 ? 4.19900 -7.69200 -29.70500 1.000 34.59531 94 GLY A CA 1
ATOM 579 C C . GLY A 1 96 ? 4.99300 -6.62900 -30.43600 1.000 31.33731 94 GLY A C 1
ATOM 580 O O . GLY A 1 96 ? 6.18000 -6.42700 -30.16200 1.000 33.20059 94 GLY A O 1
ATOM 581 N N . LEU A 1 97 ? 4.35000 -5.93500 -31.37600 1.000 50.68498 95 LEU A N 1
ATOM 582 C CA . LEU A 1 97 ? 5.03600 -4.97400 -32.23000 1.000 50.60274 95 LEU A CA 1
ATOM 583 C C . LEU A 1 97 ? 5.15500 -3.59500 -31.59900 1.000 50.70193 95 LEU A C 1
ATOM 584 O O . LEU A 1 97 ? 6.12100 -2.87600 -31.88800 1.000 51.00065 95 LEU A O 1
ATOM 589 N N . VAL A 1 98 ? 4.19900 -3.19700 -30.75600 1.000 39.95966 96 VAL A N 1
ATOM 590 C CA . VAL A 1 98 ? 4.34400 -1.93100 -30.04700 1.000 41.02997 96 VAL A CA 1
ATOM 591 C C . VAL A 1 98 ? 5.41500 -2.05300 -28.96800 1.000 41.07341 96 VAL A C 1
ATOM 592 O O . VAL A 1 98 ? 6.15800 -1.09900 -28.69900 1.000 41.05713 96 VAL A O 1
ATOM 596 N N . THR A 1 99 ? 5.52100 -3.22900 -28.33900 1.000 46.81976 97 THR A N 1
ATOM 597 C CA . THR A 1 99 ? 6.62900 -3.47600 -27.42000 1.000 47.22189 97 THR A CA 1
ATOM 598 C C . THR A 1 99 ? 7.96800 -3.36300 -28.14400 1.000 46.73507 97 THR A C 1
ATOM 599 O O . THR A 1 99 ? 8.86600 -2.63000 -27.71100 1.000 46.39970 97 THR A O 1
ATOM 603 N N . ALA A 1 100 ? 8.11400 -4.07900 -29.26000 1.000 43.56897 98 ALA A N 1
ATOM 604 C CA . ALA A 1 100 ? 9.35400 -4.00500 -30.02100 1.000 44.82868 98 ALA A CA 1
ATOM 605 C C . ALA A 1 100 ? 9.66300 -2.56600 -30.40500 1.000 43.33539 98 ALA A C 1
ATOM 606 O O . ALA A 1 100 ? 10.79900 -2.09900 -30.25500 1.000 45.84604 98 ALA A O 1
ATOM 608 N N . THR A 1 101 ? 8.65400 -1.84500 -30.90200 1.000 40.58612 99 THR A N 1
ATOM 609 C CA . THR A 1 101 ? 8.88000 -0.48300 -31.36900 1.000 40.00631 99 THR A CA 1
ATOM 610 C C . THR A 1 101 ? 9.23300 0.44900 -30.21600 1.000 39.97486 99 THR A C 1
ATOM 611 O O . THR A 1 101 ? 10.04800 1.36400 -30.38000 1.000 39.84487 99 THR A O 1
ATOM 615 N N . ALA A 1 102 ? 8.61300 0.24900 -29.05000 1.000 29.69138 100 ALA A N 1
ATOM 616 C CA . ALA A 1 102 ? 8.87600 1.09800 -27.89700 1.000 31.33048 100 ALA A CA 1
ATOM 617 C C . ALA A 1 102 ? 10.22800 0.80900 -27.26200 1.000 31.66866 100 ALA A C 1
ATOM 618 O O . ALA A 1 102 ? 10.80200 1.69600 -26.61400 1.000 31.82913 100 ALA A O 1
ATOM 620 N N . GLU A 1 103 ? 10.74600 -0.40700 -27.44100 1.000 47.81103 101 GLU A N 1
ATOM 621 C CA . GLU A 1 103 ? 12.00200 -0.83500 -26.84100 1.000 48.44921 101 GLU A CA 1
ATOM 622 C C . GLU A 1 103 ? 13.08500 -1.09600 -27.88600 1.000 49.52831 101 GLU A C 1
ATOM 623 O O . GLU A 1 103 ? 14.05500 -1.80600 -27.60600 1.000 50.63568 101 GLU A O 1
ATOM 629 N N . GLY A 1 104 ? 12.94900 -0.51700 -29.07700 1.000 39.22960 102 GLY A N 1
ATOM 630 C CA . GLY A 1 104 ? 14.03300 -0.52400 -30.04800 1.000 40.89151 102 GLY A CA 1
ATOM 631 C C . GLY A 1 104 ? 14.48400 -1.89600 -30.48600 1.000 40.61907 102 GLY A C 1
ATOM 632 O O . GLY A 1 104 ? 15.66200 -2.08200 -30.80500 1.000 40.47810 102 GLY A O 1
ATOM 633 N N . ASP A 1 105 ? 13.57400 -2.86600 -30.52200 1.000 69.53583 103 ASP A N 1
ATOM 634 C CA . ASP A 1 105 ? 13.90000 -4.20900 -30.97500 1.000 69.24936 103 ASP A CA 1
ATOM 635 C C . ASP A 1 105 ? 13.50300 -4.35200 -32.43600 1.000 69.48236 103 ASP A C 1
ATOM 636 O O . ASP A 1 105 ? 12.30800 -4.22900 -32.74900 1.000 69.54271 103 ASP A O 1
ATOM 641 N N . PRO A 1 106 ? 14.44000 -4.58600 -33.36000 1.000 34.37272 104 PRO A N 1
ATOM 642 C CA . PRO A 1 106 ? 14.05500 -4.69200 -34.77700 1.000 35.21963 104 PRO A CA 1
ATOM 643 C C . PRO A 1 106 ? 13.23700 -5.94300 -35.04800 1.000 33.67176 104 PRO A C 1
ATOM 644 O O . PRO A 1 106 ? 13.65800 -7.05900 -34.74000 1.000 33.06025 104 PRO A O 1
ATOM 648 N N . VAL A 1 107 ? 12.07300 -5.74900 -35.65900 1.000 32.78658 105 VAL A N 1
ATOM 649 C CA . VAL A 1 107 ? 11.19200 -6.84900 -36.03000 1.000 31.48862 105 VAL A CA 1
ATOM 650 C C . VAL A 1 107 ? 10.62600 -6.59400 -37.42100 1.000 29.04403 105 VAL A C 1
ATOM 651 O O . VAL A 1 107 ? 10.33800 -5.45000 -37.79200 1.000 28.94129 105 VAL A O 1
ATOM 655 N N . VAL A 1 108 ? 10.47800 -7.66900 -38.19000 1.000 42.15001 106 VAL A N 1
ATOM 656 C CA . VAL A 1 108 ? 9.76400 -7.66200 -39.46100 1.000 42.28482 106 VAL A CA 1
ATOM 657 C C . VAL A 1 108 ? 8.60500 -8.63500 -39.29400 1.000 41.56170 106 VAL A C 1
ATOM 658 O O . VAL A 1 108 ? 8.81700 -9.85100 -39.19400 1.000 40.83457 106 VAL A O 1
ATOM 662 N N . ALA A 1 109 ? 7.38600 -8.10600 -39.24000 1.000 37.98204 107 AL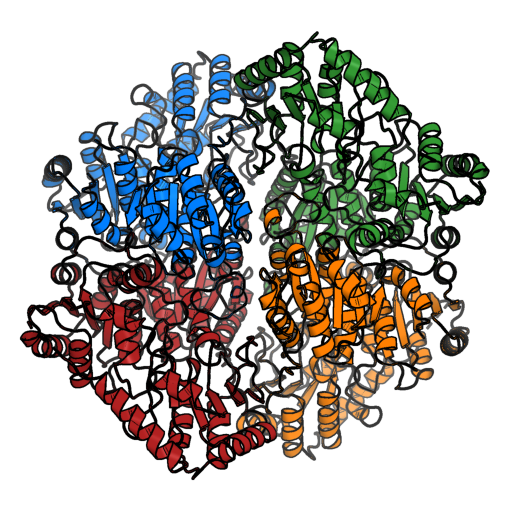A A N 1
ATOM 663 C CA . ALA A 1 109 ? 6.18500 -8.92400 -39.15900 1.000 38.43789 107 ALA A CA 1
ATOM 664 C C . ALA A 1 109 ? 5.60100 -9.09700 -40.55700 1.000 37.77498 107 ALA A C 1
ATOM 665 O O . ALA A 1 109 ? 5.37400 -8.11300 -41.26900 1.000 37.71061 107 ALA A O 1
ATOM 667 N N . LEU A 1 110 ? 5.37300 -10.34500 -40.94900 1.000 34.19149 108 LEU A N 1
ATOM 668 C CA . LEU A 1 110 ? 4.77000 -10.67500 -42.23100 1.000 33.90690 108 LEU A CA 1
ATOM 669 C C . LEU A 1 110 ? 3.42200 -11.33100 -41.97100 1.000 33.40560 108 LEU A C 1
ATOM 670 O O . LEU A 1 110 ? 3.33000 -12.29600 -41.20500 1.000 33.21514 108 LEU A O 1
ATOM 675 N N . ALA A 1 111 ? 2.37900 -10.79500 -42.59200 1.000 41.25107 109 ALA A N 1
ATOM 676 C CA . ALA A 1 111 ? 1.02200 -11.25500 -42.35500 1.000 41.36798 109 ALA A CA 1
ATOM 677 C C . ALA A 1 111 ? 0.29300 -11.44300 -43.67300 1.000 42.11544 109 ALA A C 1
ATOM 678 O O . ALA A 1 111 ? 0.39500 -10.60900 -44.57900 1.000 41.98007 109 ALA A O 1
ATOM 680 N N . GLY A 1 112 ? -0.44500 -12.54400 -43.76800 1.000 33.67246 110 GLY A N 1
ATOM 681 C CA . GLY A 1 112 ? -1.32300 -12.74400 -44.89700 1.000 33.81396 110 GLY A CA 1
ATOM 682 C C . GLY A 1 112 ? -2.53600 -11.83900 -44.83500 1.000 32.67590 110 GLY A C 1
ATOM 683 O O . GLY A 1 112 ? -2.89800 -11.29500 -43.79400 1.000 33.91874 110 GLY A O 1
ATOM 684 N N . ALA A 1 113 ? -3.16700 -11.66900 -45.99100 1.000 42.60366 111 ALA A N 1
ATOM 685 C CA . ALA A 1 113 ? -4.36400 -10.85300 -46.11800 1.000 42.63204 111 ALA A CA 1
ATOM 686 C C . ALA A 1 113 ? -5.23400 -11.48900 -47.18600 1.000 43.23326 111 ALA A C 1
ATOM 687 O O . ALA A 1 113 ? -4.75700 -12.28400 -48.00000 1.000 43.05896 111 ALA A O 1
ATOM 689 N N . VAL A 1 114 ? -6.51500 -11.13000 -47.18800 1.000 32.05704 112 VAL A N 1
ATOM 690 C CA . VAL A 1 114 ? -7.42800 -11.65300 -48.20200 1.000 31.46656 112 VAL A CA 1
ATOM 691 C C . VAL A 1 114 ? -6.95800 -11.10900 -49.54500 1.000 31.59873 112 VAL A C 1
ATOM 692 O O . VAL A 1 114 ? -6.17000 -10.15000 -49.58900 1.000 30.97600 112 VAL A O 1
ATOM 696 N N . PRO A 1 115 ? -7.39200 -11.69900 -50.65500 1.000 38.96516 113 PRO A N 1
ATOM 697 C CA . PRO A 1 115 ? -6.94700 -11.22600 -51.97400 1.000 38.75138 113 PRO A CA 1
ATOM 698 C C . PRO A 1 115 ? -7.47800 -9.83600 -52.29900 1.000 38.85190 113 PRO A C 1
ATOM 699 O O . PRO A 1 115 ? -8.39700 -9.30900 -51.67000 1.000 39.32834 113 PRO A O 1
ATOM 703 N N . ARG A 1 116 ? -6.87500 -9.25000 -53.33700 1.000 36.64445 114 ARG A N 1
ATOM 704 C CA . ARG A 1 116 ? -7.09800 -7.84400 -53.66200 1.000 36.99122 114 ARG A CA 1
ATOM 705 C C . ARG A 1 116 ? -8.52800 -7.56400 -54.10600 1.000 37.44338 114 ARG A C 1
ATOM 706 O O . ARG A 1 116 ? -9.01100 -6.43500 -53.95400 1.000 37.04667 114 ARG A O 1
ATOM 714 N N . ALA A 1 117 ? -9.20300 -8.54900 -54.69300 1.000 41.37369 115 ALA A N 1
ATOM 715 C CA . ALA A 1 117 ? -10.60300 -8.37100 -55.05000 1.000 43.43388 115 ALA A CA 1
ATOM 716 C C . ALA A 1 117 ? -11.52900 -8.47300 -53.84400 1.000 42.94901 115 ALA A C 1
ATOM 717 O O . ALA A 1 117 ? -12.65200 -7.96000 -53.89400 1.000 43.64434 115 ALA A O 1
ATOM 719 N N . ASP A 1 118 ? -11.08300 -9.11300 -52.76600 1.000 50.39349 116 ASP A N 1
ATOM 720 C CA . ASP A 1 118 ? -11.87900 -9.29500 -51.56200 1.000 49.97777 116 ASP A CA 1
ATOM 721 C C . ASP A 1 118 ? -11.49500 -8.33000 -50.44800 1.000 49.64402 116 ASP A C 1
ATOM 722 O O . ASP A 1 118 ? -12.03800 -8.43200 -49.34000 1.000 48.74101 116 ASP A O 1
ATOM 727 N N . ARG A 1 119 ? -10.59700 -7.38000 -50.72600 1.000 44.87630 117 ARG A N 1
ATOM 728 C CA . ARG A 1 119 ? -10.22600 -6.37400 -49.73600 1.000 44.60858 117 ARG A CA 1
ATOM 729 C C . ARG A 1 119 ? -11.45500 -5.71700 -49.12500 1.000 44.99747 117 ARG A C 1
ATOM 730 O O . ARG A 1 119 ? -11.62100 -5.67100 -47.90100 1.000 44.61918 117 ARG A O 1
ATOM 738 N N . LEU A 1 120 ? -12.30800 -5.16600 -49.97900 1.000 43.78176 118 LEU A N 1
ATOM 739 C CA . LEU A 1 120 ? -13.44500 -4.36500 -49.56300 1.000 43.31452 118 LEU A CA 1
ATOM 740 C C . LEU A 1 120 ? -14.65800 -5.21200 -49.23000 1.000 42.38578 118 LEU A C 1
ATOM 741 O O . LEU A 1 120 ? -15.73300 -4.66000 -48.97100 1.000 42.75663 118 LEU A O 1
ATOM 746 N N . LYS A 1 121 ? -14.50400 -6.53100 -49.22200 1.000 33.62485 119 LYS A N 1
ATOM 747 C CA . LYS A 1 121 ? -15.61000 -7.44900 -49.00800 1.000 34.80926 119 LYS A CA 1
ATOM 748 C C . LYS A 1 121 ? -15.68500 -7.86700 -47.54500 1.000 33.46085 119 LYS A C 1
ATOM 749 O O . LYS A 1 121 ? -14.67900 -7.88700 -46.83200 1.000 32.94327 119 LYS A O 1
ATOM 755 N N . ARG A 1 122 ? -16.90300 -8.19100 -47.10300 1.000 38.95484 120 ARG A N 1
ATOM 756 C CA . ARG A 1 122 ? -17.13300 -8.72000 -45.75900 1.000 39.68962 120 ARG A CA 1
ATOM 757 C C . ARG A 1 122 ? -16.95500 -10.23400 -45.81400 1.000 39.66957 120 ARG A C 1
ATOM 758 O O . ARG A 1 122 ? -17.91300 -11.00700 -45.86900 1.000 41.63870 120 ARG A O 1
ATOM 766 N N . THR A 1 123 ? -15.69400 -10.66000 -45.79900 1.000 33.02042 121 THR A N 1
ATOM 767 C CA . THR A 1 123 ? -15.34700 -12.07000 -45.89400 1.000 33.70745 121 THR A CA 1
ATOM 768 C C . THR A 1 123 ? -14.39700 -12.43000 -44.75900 1.000 33.50675 121 THR A C 1
ATOM 769 O O . THR A 1 123 ? -13.84900 -11.55800 -44.08000 1.000 34.13393 121 THR A O 1
ATOM 773 N N . HIS A 1 124 ? -14.20400 -13.73500 -44.56200 1.000 33.28851 122 HIS A N 1
ATOM 774 C CA . HIS A 1 124 ? -13.45300 -14.22900 -43.41400 1.000 32.71178 122 HIS A CA 1
ATOM 775 C C . HIS A 1 124 ? -12.10200 -13.53600 -43.30700 1.000 32.34402 122 HIS A C 1
ATOM 776 O O . HIS A 1 124 ? -11.37200 -13.41100 -44.29600 1.000 32.04869 122 HIS A O 1
ATOM 783 N N . GLN A 1 125 ? -11.78400 -13.07600 -42.09600 1.000 45.76516 123 GLN A N 1
ATOM 784 C CA . GLN A 1 125 ? -10.45000 -12.61600 -41.71800 1.000 45.49107 123 GLN A CA 1
ATOM 785 C C . GLN A 1 125 ? -10.00600 -11.39000 -42.50300 1.000 46.18903 123 GLN A C 1
ATOM 786 O O . GLN A 1 125 ? -8.81100 -11.07600 -42.53900 1.000 45.38392 123 GLN A O 1
ATOM 792 N N . SER A 1 126 ? -10.95000 -10.66800 -43.10000 1.000 48.83414 124 SER A N 1
ATOM 793 C CA . SER A 1 126 ? -10.62400 -9.43000 -43.78900 1.000 50.19713 124 SER A CA 1
ATOM 794 C C . SER A 1 126 ? -10.50000 -8.28300 -42.79500 1.000 51.77941 124 SER A C 1
ATOM 795 O O . SER A 1 126 ? -11.29600 -8.16400 -41.85800 1.000 52.01413 124 SER A O 1
ATOM 798 N N . MET A 1 127 ? -9.51800 -7.41600 -43.03100 1.000 53.10306 125 MET A N 1
ATOM 799 C CA . MET A 1 127 ? -9.15100 -6.36500 -42.09300 1.000 52.32716 125 MET A CA 1
ATOM 800 C C . MET A 1 127 ? -8.20300 -5.40600 -42.79400 1.000 51.74899 125 MET A C 1
ATOM 801 O O . MET A 1 127 ? -7.50700 -5.78600 -43.74200 1.000 51.52284 125 MET A O 1
ATOM 806 N N . ASP A 1 128 ? -8.18800 -4.16000 -42.32400 1.000 46.36549 126 ASP A N 1
ATOM 807 C CA . ASP A 1 128 ? -7.22500 -3.17400 -42.80600 1.000 45.80400 126 ASP A CA 1
ATOM 808 C C . ASP A 1 128 ? -5.91800 -3.37700 -42.04200 1.000 44.85784 126 ASP A C 1
ATOM 809 O O . ASP A 1 128 ? -5.60700 -2.67800 -41.07400 1.000 44.50211 126 ASP A O 1
ATOM 814 N N . ASN A 1 129 ? -5.13900 -4.36500 -42.49200 1.000 38.39571 127 ASN A N 1
ATOM 815 C CA . ASN A 1 129 ? -3.90300 -4.70600 -41.79500 1.000 36.93273 127 ASN A CA 1
ATOM 816 C C . ASN A 1 129 ? -3.00200 -3.48600 -41.65100 1.000 36.48603 127 ASN A C 1
ATOM 817 O O . ASN A 1 129 ? -2.49900 -3.18800 -40.56000 1.000 35.94143 127 ASN A O 1
ATOM 822 N N . ALA A 1 130 ? -2.78100 -2.77000 -42.75700 1.000 42.81395 128 ALA A N 1
ATOM 823 C CA . ALA A 1 130 ? -1.81800 -1.67200 -42.74800 1.000 42.55929 128 ALA A CA 1
ATOM 824 C C . ALA A 1 130 ? -2.26200 -0.55000 -41.81300 1.000 42.44582 128 ALA A C 1
ATOM 825 O O . ALA A 1 130 ? -1.45200 -0.00800 -41.05100 1.000 41.86351 128 ALA A O 1
ATOM 827 N N . ALA A 1 131 ? -3.55100 -0.19800 -41.84200 1.000 38.94053 129 ALA A N 1
ATOM 828 C CA . ALA A 1 131 ? -4.04800 0.85400 -40.95700 1.000 39.37022 129 ALA A CA 1
ATOM 829 C C . ALA A 1 131 ? -3.88300 0.46900 -39.49100 1.000 38.69404 129 ALA A C 1
ATOM 830 O O . ALA A 1 131 ? -3.52300 1.30600 -38.65400 1.000 38.13421 129 ALA A O 1
ATOM 832 N N . LEU A 1 132 ? -4.14800 -0.79700 -39.16700 1.000 33.30642 130 LEU A N 1
ATOM 833 C CA . LEU A 1 132 ? -4.10500 -1.25000 -37.78300 1.000 32.21388 130 LEU A CA 1
ATOM 834 C C . LEU A 1 132 ? -2.71300 -1.10700 -37.18800 1.000 32.42006 130 LEU A C 1
ATOM 835 O O . LEU A 1 132 ? -2.57200 -0.79600 -36.00300 1.000 33.21262 130 LEU A O 1
ATOM 840 N N . PHE A 1 133 ? -1.67500 -1.35600 -37.98000 1.000 35.08641 131 PHE A N 1
ATOM 841 C CA . PHE A 1 133 ? -0.31200 -1.37000 -37.47400 1.000 35.60358 131 PHE A CA 1
ATOM 842 C C . PHE A 1 133 ? 0.42400 -0.06400 -37.69000 1.000 31.24115 131 PHE A C 1
ATOM 843 O O . PHE A 1 133 ? 1.60000 0.03400 -37.33200 1.000 37.12410 131 PHE A O 1
ATOM 851 N N . LYS A 1 134 ? -0.24000 0.94000 -38.25300 1.000 40.62366 132 LYS A N 1
ATOM 852 C CA . LYS A 1 134 ? 0.37500 2.25700 -38.36700 1.000 41.26640 132 LYS A CA 1
ATOM 853 C C . LYS A 1 134 ? 0.75200 2.85400 -37.01700 1.000 41.71624 132 LYS A C 1
ATOM 854 O O . LYS A 1 134 ? 1.85700 3.41900 -36.90600 1.000 41.35029 132 LYS A O 1
ATOM 860 N N . PRO A 1 135 ? -0.08600 2.77700 -35.97600 1.000 40.01197 133 PRO A N 1
ATOM 861 C CA . PRO A 1 135 ? 0.28100 3.37200 -34.67800 1.000 40.31353 133 PRO A CA 1
ATOM 862 C C . PRO A 1 135 ? 1.34600 2.59800 -33.91000 1.000 39.46019 133 PRO A C 1
ATOM 863 O O . PRO A 1 135 ? 1.70700 3.01000 -32.80300 1.000 39.47599 133 PRO A O 1
ATOM 867 N N . VAL A 1 136 ? 1.86700 1.49900 -34.45800 1.000 45.60869 134 VAL A N 1
ATOM 868 C CA . VAL A 1 136 ? 2.58700 0.49900 -33.67900 1.000 46.04062 134 VAL A CA 1
ATOM 869 C C . VAL A 1 136 ? 3.91500 0.10800 -34.30500 1.000 46.46399 134 VAL A C 1
ATOM 870 O O . VAL A 1 136 ? 4.64600 -0.70200 -33.73100 1.000 46.43280 134 VAL A O 1
ATOM 874 N N . THR A 1 137 ? 4.26700 0.68500 -35.44500 1.000 26.63843 135 THR A N 1
ATOM 875 C CA . THR A 1 137 ? 5.43100 0.29300 -36.21100 1.000 27.98533 135 THR A CA 1
ATOM 876 C C . THR A 1 137 ? 6.09500 1.56400 -36.70700 1.000 27.34228 135 THR A C 1
ATOM 877 O O . THR A 1 137 ? 5.51000 2.64700 -36.65500 1.000 28.20412 135 THR A O 1
ATOM 881 N N . LYS A 1 138 ? 7.33200 1.44600 -37.16800 1.000 33.30151 136 LYS A N 1
ATOM 882 C CA . LYS A 1 138 ? 7.88900 2.52300 -37.97100 1.000 33.82463 136 LYS A CA 1
ATOM 883 C C . LYS A 1 138 ? 7.60500 2.32000 -39.45400 1.000 34.63294 136 LYS A C 1
ATOM 884 O O . LYS A 1 138 ? 7.97800 3.16900 -40.27100 1.000 34.93453 136 LYS A O 1
ATOM 890 N N . TYR A 1 139 ? 6.94100 1.22000 -39.80800 1.000 56.11983 137 TYR A N 1
ATOM 891 C CA . TYR A 1 139 ? 6.72400 0.85400 -41.20600 1.000 56.82937 137 TYR A CA 1
ATOM 892 C C . TYR A 1 139 ? 5.55600 -0.12300 -41.23700 1.000 56.18684 137 TYR A C 1
ATOM 893 O O . TYR A 1 139 ? 5.68200 -1.24600 -40.73700 1.000 55.59927 137 TYR A O 1
ATOM 902 N N . SER A 1 140 ? 4.42900 0.30600 -41.80200 1.000 36.75967 138 SER A N 1
ATOM 903 C CA . SER A 1 140 ? 3.26000 -0.54400 -41.99200 1.000 34.43497 138 SER A CA 1
ATOM 904 C C . SER A 1 140 ? 2.80300 -0.38300 -43.43000 1.000 34.27920 138 SER A C 1
ATOM 905 O O . SER A 1 140 ? 2.50100 0.73600 -43.85700 1.000 34.26390 138 SER A O 1
ATOM 908 N N . ALA A 1 141 ? 2.75100 -1.48700 -44.17400 1.000 29.16703 139 ALA A N 1
ATOM 909 C CA . ALA A 1 141 ? 2.39400 -1.41000 -45.58300 1.000 28.97048 139 ALA A CA 1
ATOM 910 C C . ALA A 1 141 ? 1.80900 -2.72500 -46.07200 1.000 26.91665 139 ALA A C 1
ATOM 911 O O . ALA A 1 141 ? 2.12000 -3.79900 -45.55200 1.000 26.71550 139 ALA A O 1
ATOM 913 N N . GLU A 1 142 ? 0.95300 -2.61600 -47.08200 1.000 44.36562 140 GLU A N 1
ATOM 914 C CA . GLU A 1 142 ? 0.47400 -3.75400 -47.85200 1.000 44.64104 140 GLU A CA 1
ATOM 915 C C . GLU A 1 142 ? 1.00400 -3.64100 -49.27400 1.000 45.13889 140 GLU A C 1
ATOM 916 O O . GLU A 1 142 ? 0.84100 -2.59800 -49.91900 1.000 45.38902 140 GLU A O 1
ATOM 922 N N . VAL A 1 143 ? 1.64100 -4.70400 -49.75400 1.000 39.04438 141 VAL A N 1
ATOM 923 C CA . VAL A 1 143 ? 2.08200 -4.76600 -51.14300 1.000 40.33461 141 VAL A CA 1
ATOM 924 C C . VAL A 1 143 ? 0.91900 -5.25600 -51.99500 1.000 40.03236 141 VAL A C 1
ATOM 925 O O . VAL A 1 143 ? 0.22200 -6.20800 -51.62500 1.000 39.60511 141 VAL A O 1
ATOM 929 N N . GLU A 1 144 ? 0.69300 -4.59400 -53.13100 1.000 36.29679 142 GLU A N 1
ATOM 930 C CA . GLU A 1 144 ? -0.41100 -4.94200 -54.01900 1.000 36.93788 142 GLU A CA 1
ATOM 931 C C . GLU A 1 144 ? 0.07100 -5.36500 -55.40600 1.000 36.74648 142 GLU A C 1
ATOM 932 O O . GLU A 1 144 ? -0.74400 -5.48000 -56.32700 1.000 36.26779 142 GLU A O 1
ATOM 938 N N . ASP A 1 145 ? 1.36900 -5.61400 -55.57200 1.000 44.36040 143 ASP A N 1
ATOM 939 C CA . ASP A 1 145 ? 1.95500 -6.09400 -56.81900 1.000 45.56110 143 ASP A CA 1
ATOM 940 C C . ASP A 1 145 ? 3.10400 -7.03700 -56.47500 1.000 46.01416 143 ASP A C 1
ATOM 941 O O . ASP A 1 145 ? 4.04500 -6.63100 -55.78000 1.000 45.95143 143 ASP A O 1
ATOM 946 N N . PRO A 1 146 ? 3.08100 -8.28800 -56.94100 1.000 46.34219 144 PRO A N 1
ATOM 947 C CA . PRO A 1 146 ? 4.14500 -9.22300 -56.53100 1.000 47.14077 144 PRO A CA 1
ATOM 948 C C . PRO A 1 146 ? 5.54000 -8.74200 -56.89700 1.000 48.28296 144 PRO A C 1
ATOM 949 O O . PRO A 1 146 ? 6.51300 -9.11000 -56.22500 1.000 48.16306 144 PRO A O 1
ATOM 953 N N . ASP A 1 147 ? 5.66700 -7.93900 -57.95700 1.000 53.17064 145 ASP A N 1
ATOM 954 C CA . ASP A 1 147 ? 6.97500 -7.41700 -58.33600 1.000 53.57884 145 ASP A CA 1
ATOM 955 C C . ASP A 1 147 ? 7.58100 -6.56400 -57.23000 1.000 53.44471 145 ASP A C 1
ATOM 956 O O . ASP A 1 147 ? 8.80800 -6.49600 -57.10000 1.000 54.00279 145 ASP A O 1
ATOM 961 N N . ASN A 1 148 ? 6.73900 -5.91100 -56.43000 1.000 38.82384 146 ASN A N 1
ATOM 962 C CA . ASN A 1 148 ? 7.14800 -4.96800 -55.39700 1.000 38.27439 146 ASN A CA 1
ATOM 963 C C . ASN A 1 148 ? 7.47300 -5.65000 -54.07200 1.000 37.48744 146 ASN A C 1
ATOM 964 O O . ASN A 1 148 ? 7.85300 -4.96700 -53.11800 1.000 37.50412 146 ASN A O 1
ATOM 969 N N . ILE A 1 149 ? 7.34000 -6.98600 -54.01900 1.000 48.32718 147 ILE A N 1
ATOM 970 C CA . ILE A 1 149 ? 7.63500 -7.79200 -52.79300 1.000 48.05606 147 ILE A CA 1
ATOM 971 C C . ILE A 1 149 ? 9.10800 -7.60100 -52.38500 1.000 48.78980 147 ILE A C 1
ATOM 972 O O . ILE A 1 149 ? 9.32800 -7.36900 -51.19700 1.000 48.42720 147 ILE A O 1
ATOM 977 N N . PRO A 1 150 ? 10.12400 -7.77800 -53.26300 1.000 53.07128 148 PRO A N 1
ATOM 978 C CA . PRO A 1 150 ? 11.53700 -7.65800 -52.83100 1.000 53.55678 148 PRO A CA 1
ATOM 979 C C . PRO A 1 150 ? 11.88200 -6.27000 -52.33400 1.000 53.40076 148 PRO A C 1
ATOM 980 O O . PRO A 1 150 ? 12.69600 -6.13100 -51.41100 1.000 53.40890 148 PRO A O 1
ATOM 984 N N . GLU A 1 151 ? 11.28700 -5.23500 -52.93000 1.000 51.81413 149 GLU A N 1
ATOM 985 C CA . GLU A 1 151 ? 11.55600 -3.86700 -52.50300 1.000 51.88994 149 GLU A CA 1
ATOM 986 C C . GLU A 1 151 ? 10.90500 -3.57500 -51.15900 1.000 50.72912 149 GLU A C 1
ATOM 987 O O . GLU A 1 151 ? 11.54400 -3.03100 -50.25200 1.000 50.57643 149 GLU A O 1
ATOM 993 N N . ALA A 1 152 ? 9.62800 -3.93700 -51.01600 1.000 52.88551 150 ALA A N 1
ATOM 994 C CA . ALA A 1 152 ? 8.89500 -3.62500 -49.79400 1.000 51.54837 150 ALA A CA 1
ATOM 995 C C . ALA A 1 152 ? 9.53900 -4.29400 -48.59100 1.000 50.74252 150 ALA A C 1
ATOM 996 O O . ALA A 1 152 ? 9.58400 -3.71700 -47.49600 1.000 50.56805 150 ALA A O 1
ATOM 998 N N . LEU A 1 153 ? 10.03600 -5.51800 -48.77300 1.000 38.32360 151 LEU A N 1
ATOM 999 C CA . LEU A 1 153 ? 10.67000 -6.22800 -47.67000 1.000 37.61387 151 LEU A CA 1
ATOM 1000 C C . LEU A 1 153 ? 12.03000 -5.63000 -47.34400 1.000 37.96286 151 LEU A C 1
ATOM 1001 O O . LEU A 1 153 ? 12.35000 -5.39800 -46.17200 1.000 37.57493 151 LEU A O 1
ATOM 1006 N N . THR A 1 154 ? 12.84800 -5.37700 -48.37100 1.000 45.96877 152 THR A N 1
ATOM 1007 C CA . THR A 1 154 ? 14.17400 -4.81400 -48.13800 1.000 46.25154 152 THR A CA 1
ATOM 1008 C C . THR A 1 154 ? 14.06500 -3.54400 -47.30800 1.000 45.75676 152 THR A C 1
ATOM 1009 O O . THR A 1 154 ? 14.72100 -3.40700 -46.27100 1.000 45.64047 152 THR A O 1
ATOM 1013 N N . ASN A 1 155 ? 13.18500 -2.63100 -47.71900 1.000 44.82635 153 ASN A N 1
ATOM 1014 C CA . ASN A 1 155 ? 12.99000 -1.38900 -46.97700 1.000 45.02990 153 ASN A CA 1
ATOM 1015 C C . ASN A 1 155 ? 12.40900 -1.64600 -45.58900 1.000 43.91506 153 ASN A C 1
ATOM 1016 O O . ASN A 1 155 ? 12.78900 -0.97300 -44.62400 1.000 42.87824 153 ASN A O 1
ATOM 1021 N N . ALA A 1 156 ? 11.49600 -2.61600 -45.46600 1.000 43.21923 154 ALA A N 1
ATOM 1022 C CA . ALA A 1 156 ? 10.94800 -2.95800 -44.15500 1.000 42.51889 154 ALA A CA 1
ATOM 1023 C C . ALA A 1 156 ? 12.05200 -3.40100 -43.20200 1.000 41.71773 154 ALA A C 1
ATOM 1024 O O . ALA A 1 156 ? 12.10400 -2.96900 -42.04300 1.000 41.04742 154 ALA A O 1
ATOM 1026 N N . PHE A 1 157 ? 12.94800 -4.26900 -43.67900 1.000 40.69581 155 PHE A N 1
ATOM 1027 C CA . PHE A 1 157 ? 14.09700 -4.66900 -42.87300 1.000 40.71811 155 PHE A CA 1
ATOM 1028 C C . PHE A 1 157 ? 14.98400 -3.47100 -42.55300 1.000 41.36595 155 PHE A C 1
ATOM 1029 O O . PHE A 1 157 ? 15.44900 -3.32000 -41.41500 1.000 41.32726 155 PHE A O 1
ATOM 1037 N N . ARG A 1 158 ? 15.23800 -2.61000 -43.54700 1.000 41.48965 156 ARG A N 1
ATOM 1038 C CA . ARG A 1 158 ? 16.07100 -1.43400 -43.30200 1.000 42.92265 156 ARG A CA 1
ATOM 1039 C C . ARG A 1 158 ? 15.38200 -0.47100 -42.33700 1.000 42.91535 156 ARG A C 1
ATOM 1040 O O . ARG A 1 158 ? 16.04600 0.19600 -41.53300 1.000 43.40745 156 ARG A O 1
ATOM 1048 N N . ALA A 1 159 ? 14.05300 -0.36200 -42.42200 1.000 30.58378 157 ALA A N 1
ATOM 1049 C CA . ALA A 1 159 ? 13.32500 0.50100 -41.49700 1.000 31.72698 157 ALA A CA 1
ATOM 1050 C C . ALA A 1 159 ? 13.41400 -0.02200 -40.07000 1.000 30.04770 157 ALA A C 1
ATOM 1051 O O . ALA A 1 159 ? 13.58200 0.75700 -39.12300 1.000 31.77895 157 ALA A O 1
ATOM 1053 N N . ALA A 1 160 ? 13.36100 -1.32900 -39.89800 1.000 49.85028 158 ALA A N 1
ATOM 1054 C CA . ALA A 1 160 ? 13.38900 -1.89000 -38.53200 1.000 48.92852 158 ALA A CA 1
ATOM 1055 C C . ALA A 1 160 ? 14.77600 -1.73800 -37.92000 1.000 49.67104 158 ALA A C 1
ATOM 1056 O O . ALA A 1 160 ? 14.85500 -1.63700 -36.69600 1.000 49.56166 158 ALA A O 1
ATOM 1058 N N . THR A 1 161 ? 15.82600 -1.75900 -38.73900 1.000 55.32554 159 THR A N 1
ATOM 1059 C CA . THR A 1 161 ? 17.21500 -1.70200 -38.23400 1.000 56.12207 159 THR A CA 1
ATOM 1060 C C . THR A 1 161 ? 17.64800 -0.26500 -38.10200 1.000 56.80193 159 THR A C 1
ATOM 1061 O O . THR A 1 161 ? 18.60800 -0.00200 -37.36800 1.000 57.15902 159 THR A O 1
ATOM 1065 N N . SER A 1 162 ? 16.96400 0.64100 -38.78900 1.000 43.82650 160 SER A N 1
ATOM 1066 C CA . SER A 1 162 ? 17.34300 2.07000 -38.76000 1.000 44.70602 160 SER A CA 1
ATOM 1067 C C . SER A 1 162 ? 17.28900 2.59300 -37.32500 1.000 45.10680 160 SER A C 1
ATOM 1068 O O . SER A 1 162 ? 16.37000 2.20400 -36.60100 1.000 44.02017 160 SER A O 1
ATOM 1071 N N . PRO A 1 163 ? 18.23000 3.45600 -36.89200 1.000 60.68710 161 PRO A N 1
ATOM 1072 C CA . PRO A 1 163 ? 18.21800 4.08700 -35.53800 1.000 60.45191 161 PRO A CA 1
ATOM 1073 C C . PRO A 1 163 ? 16.79800 4.40800 -35.08700 1.000 60.43772 161 PRO A C 1
ATOM 1074 O O . PRO A 1 163 ? 15.97800 4.82300 -35.93600 1.000 58.53599 161 PRO A O 1
ATOM 1078 N N . ARG A 1 164 ? 16.55200 4.35600 -33.77200 1.000 60.01995 162 ARG A N 1
ATOM 1079 C CA . ARG A 1 164 ? 15.17000 4.45800 -33.23600 1.000 57.70588 162 ARG A CA 1
ATOM 1080 C C . ARG A 1 164 ? 14.50900 3.23300 -33.86000 1.000 56.66786 162 ARG A C 1
ATOM 1081 O O . ARG A 1 164 ? 13.45200 3.36700 -34.48700 1.000 56.27137 162 ARG A O 1
ATOM 1089 N N . LYS A 1 165 ? 15.16700 2.08900 -33.71200 1.000 47.14215 163 LYS A N 1
ATOM 1090 C CA . LYS A 1 165 ? 14.68000 0.85400 -34.35900 1.000 46.05430 163 LYS A CA 1
ATOM 1091 C C . LYS A 1 165 ? 13.33000 0.44800 -33.77500 1.000 45.20145 163 LYS A C 1
ATOM 1092 O O . LYS A 1 165 ? 12.93900 0.96100 -32.71500 1.000 44.59635 163 LYS A O 1
ATOM 1098 N N . GLY A 1 166 ? 12.65700 -0.45800 -34.46500 1.000 43.16280 164 GLY A N 1
ATOM 1099 C CA . GLY A 1 166 ? 11.34600 -0.90500 -34.00200 1.000 42.07508 164 GLY A CA 1
ATOM 1100 C C . GLY A 1 166 ? 10.79600 -1.96100 -34.91500 1.000 41.26588 164 GLY A C 1
ATOM 1101 O O . GLY A 1 166 ? 11.58600 -2.72300 -35.48100 1.000 41.24514 164 GLY A O 1
ATOM 1102 N N . ALA A 1 167 ? 9.47900 -1.98200 -35.06800 1.000 33.65588 165 ALA A N 1
ATOM 1103 C CA . ALA A 1 167 ? 8.86000 -3.05700 -35.85400 1.000 32.95129 165 ALA A CA 1
ATOM 1104 C C . ALA A 1 167 ? 8.40600 -2.55500 -37.21200 1.000 32.33167 165 ALA A C 1
ATOM 1105 O O . ALA A 1 167 ? 8.03600 -1.38700 -37.33900 1.000 32.38381 165 ALA A O 1
ATOM 1107 N N . ALA A 1 168 ? 8.56500 -3.40100 -38.21300 1.000 37.60499 166 ALA A N 1
ATOM 1108 C CA . ALA A 1 168 ? 8.07200 -3.13400 -39.55500 1.000 37.79198 166 ALA A CA 1
ATOM 1109 C C . ALA A 1 168 ? 7.08300 -4.23500 -39.90700 1.000 37.59348 166 ALA A C 1
ATOM 1110 O O . ALA A 1 168 ? 7.38500 -5.42400 -39.74900 1.000 36.93883 166 ALA A O 1
ATOM 1112 N N . PHE A 1 169 ? 5.90300 -3.83900 -40.36700 1.000 40.10181 167 PHE A N 1
ATOM 1113 C CA . PHE A 1 169 ? 4.82300 -4.76100 -40.67600 1.000 39.06186 167 PHE A CA 1
ATOM 1114 C C . PHE A 1 169 ? 4.55700 -4.73100 -42.17100 1.000 38.93639 167 PHE A C 1
ATOM 1115 O O . PHE A 1 169 ? 4.49900 -3.65600 -42.77500 1.000 39.90920 167 PHE A O 1
ATOM 1123 N N . VAL A 1 170 ? 4.41700 -5.90700 -42.76900 1.000 36.00547 168 VAL A N 1
ATOM 1124 C CA . VAL A 1 170 ? 4.16200 -6.02500 -44.19700 1.000 37.80015 168 VAL A CA 1
ATOM 1125 C C . VAL A 1 170 ? 2.99200 -6.97600 -44.38300 1.000 37.32786 168 VAL A C 1
ATOM 1126 O O . VAL A 1 170 ? 3.09000 -8.15800 -44.03100 1.000 35.80216 168 VAL A O 1
ATOM 1130 N N . SER A 1 171 ? 1.89900 -6.47100 -44.95000 1.000 32.61318 169 SER A N 1
ATOM 1131 C CA . SER A 1 171 ? 0.71200 -7.27800 -45.19400 1.000 32.57305 169 SER A CA 1
ATOM 1132 C C . SER A 1 171 ? 0.76400 -7.81300 -46.61600 1.000 32.47592 169 SER A C 1
ATOM 1133 O O . SER A 1 171 ? 1.06600 -7.07000 -47.55600 1.000 32.10413 169 SER A O 1
ATOM 1136 N N . LEU A 1 172 ? 0.47200 -9.10200 -46.76700 1.000 30.56809 170 LEU A N 1
ATOM 1137 C CA . LEU A 1 172 ? 0.67600 -9.80900 -48.03000 1.000 31.25001 170 LEU A CA 1
ATOM 1138 C C . LEU A 1 172 ? -0.61900 -10.43700 -48.52300 1.000 30.37082 170 LEU A C 1
ATOM 1139 O O . LEU A 1 172 ? -1.02700 -11.50200 -48.02500 1.000 30.59133 170 LEU A O 1
ATOM 1144 N N . PRO A 1 173 ? -1.29000 -9.83000 -49.50300 1.000 38.74138 171 PRO A N 1
ATOM 1145 C CA . PRO A 1 173 ? -2.52200 -10.43100 -50.02500 1.000 39.40378 171 PRO A CA 1
ATOM 1146 C C . PRO A 1 173 ? -2.27900 -11.84300 -50.52700 1.000 40.55602 171 PRO A C 1
ATOM 1147 O O . PRO A 1 173 ? -1.23500 -12.15100 -51.10700 1.000 40.96550 171 PRO A O 1
ATOM 1151 N N . GLN A 1 174 ? -3.27300 -12.70000 -50.31300 1.000 37.46707 172 GLN A N 1
ATOM 1152 C CA . GLN A 1 174 ? -3.13400 -14.10200 -50.68400 1.000 38.20806 172 GLN A CA 1
ATOM 1153 C C . GLN A 1 174 ? -2.85400 -14.2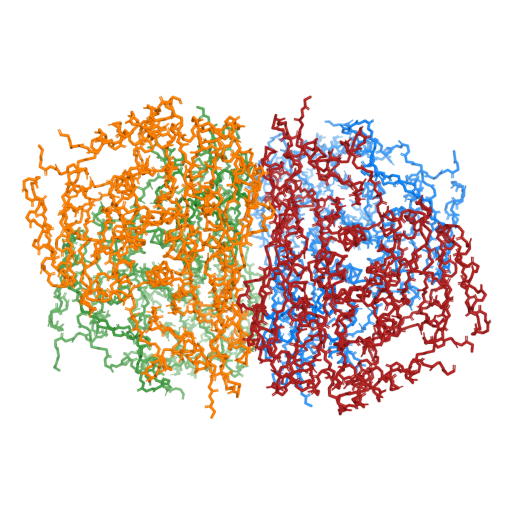5300 -52.17500 1.000 37.83253 172 GLN A C 1
ATOM 1154 O O . GLN A 1 174 ? -1.97700 -15.02500 -52.57900 1.000 38.06709 172 GLN A O 1
ATOM 1160 N N . ASP A 1 175 ? -3.59400 -13.52700 -53.01400 1.000 41.21914 173 ASP A N 1
ATOM 1161 C CA . ASP A 1 175 ? -3.41200 -13.68600 -54.45300 1.000 41.63165 173 ASP A CA 1
ATOM 1162 C C . ASP A 1 175 ? -2.05600 -13.15600 -54.90600 1.000 42.05126 173 ASP A C 1
ATOM 1163 O O . ASP A 1 175 ? -1.46100 -13.70000 -55.84300 1.000 42.53501 173 ASP A O 1
ATOM 1168 N N . VAL A 1 176 ? -1.54800 -12.10400 -54.26200 1.000 39.38314 174 VAL A N 1
ATOM 1169 C CA . VAL A 1 176 ? -0.21900 -11.61100 -54.60900 1.000 39.85641 174 VAL A CA 1
ATOM 1170 C C . VAL A 1 176 ? 0.82000 -12.69100 -54.34400 1.000 39.82372 174 VAL A C 1
ATOM 1171 O O . VAL A 1 176 ? 1.74700 -12.89500 -55.13900 1.000 40.55022 174 VAL A O 1
ATOM 1175 N N . LEU A 1 177 ? 0.68600 -13.39400 -53.21800 1.000 42.30389 175 LEU A N 1
ATOM 1176 C CA . LEU A 1 177 ? 1.59400 -14.49500 -52.92300 1.000 42.69491 175 LEU A CA 1
ATOM 1177 C C . LEU A 1 177 ? 1.51500 -15.58000 -53.99000 1.000 43.52964 175 LEU A C 1
ATOM 1178 O O . LEU A 1 177 ? 2.52300 -16.23000 -54.29500 1.000 44.32427 175 LEU A O 1
ATOM 1183 N N . ALA A 1 178 ? 0.33400 -15.79200 -54.56600 1.000 32.04956 176 ALA A N 1
ATOM 1184 C CA . ALA A 1 178 ? 0.14600 -16.83500 -55.56200 1.000 33.00035 176 ALA A CA 1
ATOM 1185 C C . ALA A 1 178 ? 0.39700 -16.36100 -56.98800 1.000 33.87720 176 ALA A C 1
ATOM 1186 O O . ALA A 1 178 ? 0.50800 -17.19900 -57.89000 1.000 34.83793 176 ALA A O 1
ATOM 1188 N N . ALA A 1 179 ? 0.51000 -15.05700 -57.21100 1.000 32.53800 177 ALA A N 1
ATOM 1189 C CA . ALA A 1 179 ? 0.64300 -14.53600 -58.56400 1.000 33.75587 177 ALA A CA 1
ATOM 1190 C C . ALA A 1 179 ? 2.07200 -14.71900 -59.06900 1.000 36.13525 177 ALA A C 1
ATOM 1191 O O . ALA A 1 179 ? 3.02700 -14.49500 -58.32000 1.000 36.00549 177 ALA A O 1
ATOM 1193 N N . PRO A 1 180 ? 2.24500 -15.13000 -60.32700 1.000 58.64368 178 PRO A N 1
ATOM 1194 C CA . PRO A 1 180 ? 3.60300 -15.24800 -60.87800 1.000 59.51968 178 PRO A CA 1
ATOM 1195 C C . PRO A 1 180 ? 4.33100 -13.91200 -60.96200 1.000 60.21543 178 PRO A C 1
ATOM 1196 O O . PRO A 1 180 ? 3.72200 -12.84400 -61.05600 1.000 60.14902 178 PRO A O 1
ATOM 1200 N N . THR A 1 181 ? 5.66000 -13.99700 -60.92800 1.000 51.86512 179 THR A N 1
ATOM 1201 C CA . THR A 1 181 ? 6.54000 -12.85300 -61.12500 1.000 52.33171 179 THR A CA 1
ATOM 1202 C C . THR A 1 181 ? 7.91800 -13.38000 -61.50700 1.000 51.65948 179 THR A C 1
ATOM 1203 O O . THR A 1 181 ? 8.32900 -14.45500 -61.06000 1.000 50.92384 179 THR A O 1
ATOM 1207 N N . GLU A 1 182 ? 8.62700 -12.61800 -62.33800 1.000 60.62780 180 GLU A N 1
ATOM 1208 C CA . GLU A 1 182 ? 9.97000 -12.99300 -62.75600 1.000 61.29721 180 GLU A CA 1
ATOM 1209 C C . GLU A 1 182 ? 11.05000 -12.06900 -62.21100 1.000 60.36358 180 GLU A C 1
ATOM 1210 O O . GLU A 1 182 ? 12.23000 -12.26500 -62.52400 1.000 61.37907 180 GLU A O 1
ATOM 1216 N N . VAL A 1 183 ? 10.68700 -11.08100 -61.39500 1.000 40.49498 181 VAL A N 1
ATOM 1217 C CA . VAL A 1 183 ? 11.69500 -10.24000 -60.76700 1.000 40.51288 181 VAL A CA 1
ATOM 1218 C C . VAL A 1 183 ? 12.53600 -11.08500 -59.81700 1.000 40.49565 181 VAL A C 1
ATOM 1219 O O . VAL A 1 183 ? 12.07700 -12.09900 -59.27500 1.000 40.35307 181 VAL A O 1
ATOM 1223 N N . LYS A 1 184 ? 13.78900 -10.67800 -59.62900 1.000 58.26884 182 LYS A N 1
ATOM 1224 C CA . LYS A 1 184 ? 14.67500 -11.31900 -58.66600 1.000 59.52725 182 LYS A CA 1
ATOM 1225 C C . LYS A 1 184 ? 14.53500 -10.64600 -57.29700 1.000 58.69378 182 LYS A C 1
ATOM 1226 O O . LYS A 1 184 ? 14.02400 -9.53200 -57.17500 1.000 59.00776 182 LYS A O 1
ATOM 1232 N N . ALA A 1 185 ? 14.99700 -11.34000 -56.25900 1.000 49.84747 183 ALA A N 1
ATOM 1233 C CA . ALA A 1 185 ? 15.14800 -10.71100 -54.95100 1.000 49.45451 183 ALA A CA 1
ATOM 1234 C C . ALA A 1 185 ? 16.34800 -9.75400 -54.95400 1.000 49.97551 183 ALA A C 1
ATOM 1235 O O . ALA A 1 185 ? 17.21200 -9.80500 -55.82600 1.000 50.00790 183 ALA A O 1
ATOM 1237 N N . ILE A 1 186 ? 16.35600 -8.88400 -53.96300 1.000 48.93955 184 ILE A N 1
ATOM 1238 C CA . ILE A 1 186 ? 17.37800 -7.89900 -53.87200 1.000 50.28511 184 ILE A CA 1
ATOM 1239 C C . ILE A 1 186 ? 18.33200 -8.39100 -52.84200 1.000 53.49477 184 ILE A C 1
ATOM 1240 O O . ILE A 1 186 ? 17.93600 -8.99800 -51.85400 1.000 51.29857 184 ILE A O 1
ATOM 1245 N N . GLY A 1 187 ? 19.60700 -8.13300 -53.06800 1.000 94.20075 185 GLY A N 1
ATOM 1246 C CA . GLY A 1 187 ? 20.62800 -8.66400 -52.21600 1.000 93.58794 185 GLY A CA 1
ATOM 1247 C C . GLY A 1 187 ? 20.80300 -8.02500 -50.91000 1.000 98.13093 185 GLY A C 1
ATOM 1248 O O . GLY A 1 187 ? 20.29500 -6.94800 -50.66200 1.000 96.75926 185 GLY A O 1
ATOM 1249 N N . PRO A 1 188 ? 21.43300 -8.68200 -49.90700 1.000 106.14672 186 PRO A N 1
ATOM 1250 C CA . PRO A 1 188 ? 21.51300 -8.08400 -48.58600 1.000 105.55670 186 PRO A CA 1
ATOM 1251 C C . PRO A 1 188 ? 21.79200 -6.60100 -48.77100 1.000 106.60177 186 PRO A C 1
ATOM 1252 O O . PRO A 1 188 ? 22.86900 -6.28100 -49.31500 1.000 106.94638 186 PRO A O 1
ATOM 1256 N N . LEU A 1 189 ? 20.83600 -5.73600 -48.40900 1.000 88.95206 187 LEU A N 1
ATOM 1257 C CA . LEU A 1 189 ? 20.98100 -4.26200 -48.53500 1.000 86.09932 187 LEU A CA 1
ATOM 1258 C C . LEU A 1 189 ? 21.26600 -3.74200 -47.12000 1.000 85.29762 187 LEU A C 1
ATOM 1259 O O . LEU A 1 189 ? 20.30100 -3.46200 -46.38000 1.000 82.11648 187 LEU A O 1
ATOM 1264 N N . PRO A 1 190 ? 22.53800 -3.68500 -46.66700 1.000 79.58864 188 PRO A N 1
ATOM 1265 C CA . PRO A 1 190 ? 22.82600 -3.29700 -45.29400 1.000 78.38535 188 PRO A CA 1
ATOM 1266 C C . PRO A 1 190 ? 22.43000 -1.86800 -44.98700 1.000 77.53223 188 PRO A C 1
ATOM 1267 O O . PRO A 1 190 ? 23.03100 -0.94500 -45.57200 1.000 77.05560 188 PRO A O 1
ATOM 1271 N N . ALA A 1 191 ? 21.43800 -1.66200 -44.11800 1.000 73.10981 189 ALA A N 1
ATOM 1272 C CA . ALA A 1 191 ? 21.09100 -0.29600 -43.66400 1.000 72.23743 189 ALA A CA 1
ATOM 1273 C C . ALA A 1 191 ? 22.39800 0.24800 -43.10000 1.000 73.22894 189 ALA A C 1
ATOM 1274 O O . ALA A 1 191 ? 23.00900 -0.46400 -42.27300 1.000 72.73271 189 ALA A O 1
ATOM 1276 N N . PRO A 1 192 ? 22.86700 1.45800 -43.46800 1.000 51.55684 190 PRO A N 1
ATOM 1277 C CA . PRO A 1 192 ? 24.21600 1.87300 -43.10400 1.000 48.81185 190 PRO A CA 1
ATOM 1278 C C . PRO A 1 192 ? 24.49400 2.51600 -41.74800 1.000 47.25096 190 PRO A C 1
ATOM 1279 O O . PRO A 1 192 ? 23.58500 2.62000 -40.94100 1.000 46.27947 190 PRO A O 1
ATOM 1283 N N . LYS A 1 193 ? 25.74400 2.89700 -41.49800 1.000 52.28668 191 LYS A N 1
ATOM 1284 C CA . LYS A 1 193 ? 26.19100 3.54900 -40.27500 1.000 51.58978 191 LYS A CA 1
ATOM 1285 C C . LYS A 1 193 ? 26.41500 5.03800 -40.51400 1.000 52.32570 191 LYS A C 1
ATOM 1286 O O . LYS A 1 193 ? 26.71100 5.47400 -41.63000 1.000 52.45395 191 LYS A O 1
ATOM 1292 N N . LEU A 1 194 ? 26.27900 5.81000 -39.44100 1.000 56.80787 192 LEU A N 1
ATOM 1293 C CA . LEU A 1 194 ? 26.55500 7.23700 -39.45900 1.000 58.41497 192 LEU A CA 1
ATOM 1294 C C . LEU A 1 194 ? 27.98200 7.54400 -39.00400 1.000 58.65123 192 LEU A C 1
ATOM 1295 O O . LEU A 1 194 ? 28.65800 6.73200 -38.36800 1.000 58.58710 192 LEU A O 1
ATOM 1300 N N . GLY A 1 195 ? 28.42300 8.75100 -39.31100 1.000 51.95159 193 GLY A N 1
ATOM 1301 C CA . GLY A 1 195 ? 29.64300 9.24400 -38.71700 1.000 51.93351 193 GLY A CA 1
ATOM 1302 C C . GLY A 1 195 ? 29.41700 9.64600 -37.27200 1.000 49.78007 193 GLY A C 1
ATOM 1303 O O . GLY A 1 195 ? 28.30300 9.61700 -36.74400 1.000 48.47542 193 GLY A O 1
ATOM 1304 N N . ALA A 1 196 ? 30.51100 10.00300 -36.60600 1.000 44.86053 194 ALA A N 1
ATOM 1305 C CA . ALA A 1 196 ? 30.39000 10.61100 -35.29300 1.000 44.39740 194 ALA A CA 1
ATOM 1306 C C . ALA A 1 196 ? 29.77500 11.99900 -35.43400 1.000 44.48333 194 ALA A C 1
ATOM 1307 O O . ALA A 1 196 ? 29.81200 12.61700 -36.50200 1.000 44.88312 194 ALA A O 1
ATOM 1309 N N . ALA A 1 197 ? 29.20300 12.49000 -34.34000 1.000 43.32130 195 ALA A N 1
ATOM 1310 C CA . ALA A 1 197 ? 28.63800 13.83200 -34.33200 1.000 43.31060 195 ALA A CA 1
ATOM 1311 C C . ALA A 1 197 ? 29.70300 14.80800 -34.81700 1.000 45.06538 195 ALA A C 1
ATOM 1312 O O . ALA A 1 197 ? 30.89100 14.46200 -34.84300 1.000 45.38149 195 ALA A O 1
ATOM 1314 N N . PRO A 1 198 ? 29.32700 16.02300 -35.20800 1.000 59.22513 196 PRO A N 1
ATOM 1315 C CA . PRO A 1 198 ? 30.33000 16.97800 -35.70000 1.000 61.06880 196 PRO A CA 1
ATOM 1316 C C . PRO A 1 198 ? 31.45500 17.17000 -34.69500 1.000 62.73462 196 PRO A C 1
ATOM 1317 O O . PRO A 1 198 ? 31.22800 17.25200 -33.48600 1.000 62.60961 196 PRO A O 1
ATOM 1321 N N . ALA A 1 199 ? 32.68500 17.23600 -35.21000 1.000 70.64271 197 ALA A N 1
ATOM 1322 C CA . ALA A 1 199 ? 33.84700 17.33100 -34.33400 1.000 71.96444 197 ALA A CA 1
ATOM 1323 C C . ALA A 1 199 ? 33.82200 18.60900 -33.50700 1.000 73.72030 197 ALA A C 1
ATOM 1324 O O . ALA A 1 199 ? 34.37500 18.64100 -32.40000 1.000 74.18890 197 ALA A O 1
ATOM 1326 N N . GLU A 1 200 ? 33.21000 19.67500 -34.02600 1.000 74.80903 198 GLU A N 1
ATOM 1327 C CA . GLU A 1 200 ? 33.05300 20.88500 -33.22500 1.000 74.95200 198 GLU A CA 1
ATOM 1328 C C . GLU A 1 200 ? 32.14700 20.62400 -32.02600 1.000 74.09191 198 GLU A C 1
ATOM 1329 O O . GLU A 1 200 ? 32.40600 21.11700 -30.92100 1.000 74.32859 198 GLU A O 1
ATOM 1335 N N . ALA A 1 201 ? 31.07500 19.85400 -32.22900 1.000 58.81297 199 ALA A N 1
ATOM 1336 C CA . ALA A 1 201 ? 30.16000 19.54700 -31.13600 1.000 55.55910 199 ALA A CA 1
ATOM 1337 C C . ALA A 1 201 ? 30.81700 18.64500 -30.10100 1.000 55.79706 199 ALA A C 1
ATOM 1338 O O . ALA A 1 201 ? 30.60400 18.81800 -28.89600 1.000 55.85674 199 ALA A O 1
ATOM 1340 N N . ILE A 1 202 ? 31.60900 17.66800 -30.55000 1.000 59.16503 200 ILE A N 1
ATOM 1341 C CA . ILE A 1 202 ? 32.28700 16.77400 -29.61400 1.000 59.71594 200 ILE A CA 1
ATOM 1342 C C . ILE A 1 202 ? 33.30500 17.54500 -28.77600 1.000 62.25159 200 ILE A C 1
ATOM 1343 O O . ILE A 1 202 ? 33.41000 17.34300 -27.55900 1.000 61.88282 200 ILE A O 1
ATOM 1348 N N . GLU A 1 203 ? 34.08800 18.41900 -29.41500 1.000 71.41157 201 GLU A N 1
ATOM 1349 C CA . GLU A 1 203 ? 35.01200 19.26800 -28.67000 1.000 72.52716 201 GLU A CA 1
ATOM 1350 C C . GLU A 1 203 ? 34.25600 20.18000 -27.71100 1.000 72.14542 201 GLU A C 1
ATOM 1351 O O . GLU A 1 203 ? 34.67900 20.38200 -26.56500 1.000 72.07810 201 GLU A O 1
ATOM 1357 N N . GLU A 1 204 ? 33.13000 20.73600 -28.16900 1.000 78.14349 202 GLU A N 1
ATOM 1358 C CA . GLU A 1 204 ? 32.30700 21.59700 -27.32600 1.000 78.35849 202 GLU A CA 1
ATOM 1359 C C . GLU A 1 204 ? 31.83100 20.85300 -26.08700 1.000 76.50368 202 GLU A C 1
ATOM 1360 O O . GLU A 1 204 ? 31.91000 21.36800 -24.96600 1.000 75.88726 202 GLU A O 1
ATOM 1366 N N . ALA A 1 205 ? 31.32800 19.63100 -26.27400 1.000 58.88638 203 ALA A N 1
ATOM 1367 C CA . ALA A 1 205 ? 30.91300 18.82100 -25.13700 1.000 57.91433 203 ALA A CA 1
ATOM 1368 C C . ALA A 1 205 ? 32.10100 18.48500 -24.24700 1.000 57.42596 203 ALA A C 1
ATOM 1369 O O . ALA A 1 205 ? 31.98300 18.48200 -23.01700 1.000 57.94415 203 ALA A O 1
ATOM 1371 N N . ALA A 1 206 ? 33.25900 18.20600 -24.85000 1.000 57.94429 204 ALA A N 1
ATOM 1372 C CA . ALA A 1 206 ? 34.43200 17.83000 -24.06700 1.000 59.34633 204 ALA A CA 1
ATOM 1373 C C . ALA A 1 206 ? 34.82700 18.94100 -23.10200 1.000 60.63404 204 ALA A C 1
ATOM 1374 O O . ALA A 1 206 ? 35.09700 18.69000 -21.92100 1.000 60.88130 204 ALA A O 1
ATOM 1376 N N . GLU A 1 207 ? 34.86100 20.18300 -23.59000 1.000 74.24890 205 GLU A N 1
ATOM 1377 C CA . GLU A 1 207 ? 35.18700 21.30800 -22.72200 1.000 74.61536 205 GLU A CA 1
ATOM 1378 C C . GLU A 1 207 ? 34.21400 21.39000 -21.55400 1.000 73.45041 205 GLU A C 1
ATOM 1379 O O . GLU A 1 207 ? 34.62500 21.53500 -20.39600 1.000 74.63390 205 GLU A O 1
ATOM 1385 N N . ALA A 1 208 ? 32.91400 21.28800 -21.84100 1.000 49.85463 206 ALA A N 1
ATOM 1386 C CA . ALA A 1 208 ? 31.91200 21.38500 -20.78600 1.000 49.27972 206 ALA A CA 1
ATOM 1387 C C . ALA A 1 208 ? 32.17200 20.36500 -19.68700 1.000 49.48334 206 ALA A C 1
ATOM 1388 O O . ALA A 1 208 ? 31.97100 20.65200 -18.50100 1.000 49.98947 206 ALA A O 1
ATOM 1390 N N . ILE A 1 209 ? 32.61600 19.16500 -20.06600 1.000 66.74987 207 ILE A N 1
ATOM 1391 C CA . ILE A 1 209 ? 32.86000 18.10800 -19.09000 1.000 67.92726 207 ILE A CA 1
ATOM 1392 C C . ILE A 1 209 ? 34.08700 18.42900 -18.24300 1.000 68.80085 207 ILE A C 1
ATOM 1393 O O . ILE A 1 209 ? 34.08300 18.23000 -17.02200 1.000 68.84736 207 ILE A O 1
ATOM 1398 N N . LYS A 1 210 ? 35.14800 18.94100 -18.87200 1.000 68.73262 208 LYS A N 1
ATOM 1399 C CA . LYS A 1 210 ? 36.36900 19.25300 -18.13400 1.000 71.29953 208 LYS A CA 1
ATOM 1400 C C . LYS A 1 210 ? 36.14600 20.38900 -17.13900 1.000 69.67860 208 LYS A C 1
ATOM 1401 O O . LYS A 1 210 ? 36.73600 20.39600 -16.05000 1.000 69.99237 208 LYS A O 1
ATOM 1407 N N . LYS A 1 211 ? 35.31500 21.36900 -17.50400 1.000 66.59214 209 LYS A N 1
ATOM 1408 C CA . LYS A 1 211 ? 34.98000 22.44600 -16.58200 1.000 65.51475 209 LYS A CA 1
ATOM 1409 C C . LYS A 1 211 ? 34.03900 21.98200 -15.47700 1.000 64.54660 209 LYS A C 1
ATOM 1410 O O . LYS A 1 211 ? 34.01500 22.59000 -14.40200 1.000 63.78148 209 LYS A O 1
ATOM 1416 N N . ALA A 1 212 ? 33.26100 20.92900 -15.72200 1.000 66.13727 210 ALA A N 1
ATOM 1417 C CA . ALA A 1 212 ? 32.26200 20.48900 -14.75900 1.000 65.27313 210 ALA A CA 1
ATOM 1418 C C . ALA A 1 212 ? 32.93300 19.97400 -13.49300 1.000 65.78989 210 ALA A C 1
ATOM 1419 O O . ALA A 1 212 ? 33.94800 19.27500 -13.54500 1.000 65.78987 210 ALA A O 1
ATOM 1421 N N . LYS A 1 213 ? 32.36100 20.33100 -12.34500 1.000 58.14805 211 LYS A N 1
ATOM 1422 C CA . LYS A 1 213 ? 32.88100 19.85400 -11.07300 1.000 58.86342 211 LYS A CA 1
ATOM 1423 C C . LYS A 1 213 ? 32.42400 18.43700 -10.75100 1.000 60.66258 211 LYS A C 1
ATOM 1424 O O . LYS A 1 213 ? 33.12800 17.73500 -10.01600 1.000 61.95299 211 LYS A O 1
ATOM 1430 N N . LEU A 1 214 ? 31.29900 17.98900 -11.32300 1.000 70.90365 212 LEU A N 1
ATOM 1431 C CA . LEU A 1 214 ? 30.82200 16.61500 -11.15800 1.000 70.60045 212 LEU A CA 1
ATOM 1432 C C . LEU A 1 214 ? 30.05800 16.22400 -12.41500 1.000 69.54506 212 LEU A C 1
ATOM 1433 O O . LEU A 1 214 ? 28.87700 16.57200 -12.56200 1.000 69.17552 212 LEU A O 1
ATOM 1438 N N . PRO A 1 215 ? 30.68600 15.49300 -13.34100 1.000 65.99172 213 PRO A N 1
ATOM 1439 C CA . PRO A 1 215 ? 29.97800 15.11200 -14.56900 1.000 63.35601 213 PRO A CA 1
ATOM 1440 C C . PRO A 1 215 ? 29.39200 13.73000 -14.38600 1.000 62.60668 213 PRO A C 1
ATOM 1441 O O . PRO A 1 215 ? 30.01400 12.89100 -13.72800 1.000 62.76199 213 PRO A O 1
ATOM 1445 N N . VAL A 1 216 ? 28.22400 13.45200 -14.93900 1.000 58.34101 214 VAL A N 1
ATOM 1446 C CA . VAL A 1 216 ? 27.63100 12.13300 -14.79200 1.000 57.04505 214 VAL A CA 1
ATOM 1447 C C . VAL A 1 216 ? 27.14300 11.64700 -16.14500 1.000 55.69997 214 VAL A C 1
ATOM 1448 O O . VAL A 1 216 ? 26.57400 12.41200 -16.93100 1.000 55.71873 214 VAL A O 1
ATOM 1452 N N . LEU A 1 217 ? 27.40000 10.37500 -16.42100 1.000 52.28517 215 LEU A N 1
ATOM 1453 C CA . LEU A 1 217 ? 26.85700 9.71500 -17.59300 1.000 51.89174 215 LEU A CA 1
ATOM 1454 C C . LEU A 1 217 ? 25.54800 9.03700 -17.22000 1.000 50.70239 215 LEU A C 1
ATOM 1455 O O . LEU A 1 217 ? 25.44600 8.39500 -16.16900 1.000 50.72470 215 LEU A O 1
ATOM 1460 N N . LEU A 1 218 ? 24.54200 9.19900 -18.07500 1.000 39.50764 216 LEU A N 1
ATOM 1461 C CA . LEU A 1 218 ? 23.31100 8.42100 -17.99700 1.000 38.47307 216 LEU A CA 1
ATOM 1462 C C . LEU A 1 218 ? 23.23600 7.57900 -19.26300 1.000 37.54269 216 LEU A C 1
ATOM 1463 O O . LEU A 1 218 ? 22.97800 8.10700 -20.34900 1.000 36.87182 216 LEU A O 1
ATOM 1468 N N . LEU A 1 219 ? 23.45000 6.27500 -19.12100 1.000 45.14701 217 LEU A N 1
ATOM 1469 C CA . LEU A 1 219 ? 23.33100 5.34700 -20.23400 1.000 45.10620 217 LEU A CA 1
ATOM 1470 C C . LEU A 1 219 ? 21.89200 4.87700 -20.37700 1.000 44.33299 217 LEU A C 1
ATOM 1471 O O . LEU A 1 219 ? 21.21200 4.61500 -19.38100 1.000 44.42578 217 LEU A O 1
ATOM 1476 N N . GLY A 1 220 ? 21.44000 4.76500 -21.62400 1.000 50.34139 218 GLY A N 1
ATOM 1477 C CA . GLY A 1 220 ? 20.07000 4.39400 -21.91400 1.000 50.29947 218 GLY A CA 1
ATOM 1478 C C . GLY A 1 220 ? 19.96300 3.15600 -22.77600 1.000 50.37423 218 GLY A C 1
ATOM 1479 O O . GLY A 1 220 ? 20.90200 2.35700 -22.83800 1.000 50.68578 218 GLY A O 1
ATOM 1480 N N . MET A 1 221 ? 18.83000 2.99200 -23.46700 1.000 46.92760 219 MET A N 1
ATOM 1481 C CA . MET A 1 221 ? 18.55900 1.71700 -24.12200 1.000 46.57728 219 MET A CA 1
ATOM 1482 C C . MET A 1 221 ? 19.44000 1.50500 -25.34600 1.000 47.44396 219 MET A C 1
ATOM 1483 O O . MET A 1 221 ? 19.71700 0.35900 -25.71400 1.000 48.05490 219 MET A O 1
ATOM 1488 N N . ARG A 1 222 ? 19.87600 2.57700 -25.99300 1.000 48.42449 220 ARG A N 1
ATOM 1489 C CA . ARG A 1 222 ? 20.74200 2.46600 -27.15900 1.000 49.47478 220 ARG A CA 1
ATOM 1490 C C . ARG A 1 222 ? 22.22300 2.47600 -26.79400 1.000 50.82678 220 ARG A C 1
ATOM 1491 O O . ARG A 1 222 ? 23.07500 2.42100 -27.69000 1.000 51.61315 220 ARG A O 1
ATOM 1499 N N . ALA A 1 223 ? 22.54700 2.54700 -25.50400 1.000 50.07935 221 ALA A N 1
ATOM 1500 C CA . ALA A 1 223 ? 23.92700 2.43200 -25.05800 1.000 51.42130 221 ALA A CA 1
ATOM 1501 C C . ALA A 1 223 ? 24.37600 0.99100 -24.87200 1.000 52.35206 221 ALA A C 1
ATOM 1502 O O . ALA A 1 223 ? 25.58600 0.74200 -24.82200 1.000 54.86687 221 ALA A O 1
ATOM 1504 N N . SER A 1 224 ? 23.44300 0.04300 -24.79300 1.000 51.61019 222 SER A N 1
ATOM 1505 C CA . SER A 1 224 ? 23.75400 -1.33000 -24.42300 1.000 51.54038 222 SER A CA 1
ATOM 1506 C C . SER A 1 224 ? 23.99600 -2.23800 -25.62200 1.000 52.47759 222 SER A C 1
ATOM 1507 O O . SER A 1 224 ? 24.09200 -3.45600 -25.44600 1.000 53.41527 222 SER A O 1
ATOM 1510 N N . SER A 1 225 ? 24.08600 -1.68800 -26.82900 1.000 45.89171 223 SER A N 1
ATOM 1511 C CA . SER A 1 225 ? 24.49000 -2.49200 -27.96700 1.000 46.42947 223 SER A CA 1
ATOM 1512 C C . SER A 1 225 ? 25.97300 -2.84400 -27.85500 1.000 48.23665 223 SER A C 1
ATOM 1513 O O . SER A 1 225 ? 26.76000 -2.07600 -27.29200 1.000 49.11250 223 SER A O 1
ATOM 1516 N N . PRO A 1 226 ? 26.38100 -4.00100 -28.38700 1.000 52.75344 224 PRO A N 1
ATOM 1517 C CA . PRO A 1 226 ? 27.81100 -4.35600 -28.33500 1.000 53.61733 224 PRO A CA 1
ATOM 1518 C C . PRO A 1 226 ? 28.75100 -3.24400 -28.78000 1.000 54.35546 224 PRO A C 1
ATOM 1519 O O . PRO A 1 226 ? 29.72800 -2.94500 -28.07900 1.000 54.39404 224 PRO A O 1
ATOM 1523 N N . GLU A 1 227 ? 28.48500 -2.62100 -29.93000 1.000 63.23573 225 GLU A N 1
ATOM 1524 C CA . GLU A 1 227 ? 29.39500 -1.59700 -30.43400 1.000 64.36216 225 GLU A CA 1
ATOM 1525 C C . GLU A 1 227 ? 29.47900 -0.41400 -29.47800 1.000 64.65762 225 GLU A C 1
ATOM 1526 O O . GLU A 1 227 ? 30.57000 0.10500 -29.21300 1.000 63.92042 225 GLU A O 1
ATOM 1532 N N . ALA A 1 228 ? 28.33400 0.03400 -28.95900 1.000 64.38546 226 ALA A N 1
ATOM 1533 C CA . ALA A 1 228 ? 28.33000 1.16100 -28.03400 1.000 63.81628 226 ALA A CA 1
ATOM 1534 C C . ALA A 1 228 ? 29.07400 0.81400 -26.75300 1.000 65.17071 226 ALA A C 1
ATOM 1535 O O . ALA A 1 228 ? 29.89600 1.59700 -26.26500 1.000 65.88774 226 ALA A O 1
ATOM 1537 N N . VAL A 1 229 ? 28.81100 -0.37600 -26.20700 1.000 61.83119 227 VAL A N 1
ATOM 1538 C CA . VAL A 1 229 ? 29.38400 -0.75900 -24.92000 1.000 61.89617 227 VAL A CA 1
ATOM 1539 C C . VAL A 1 229 ? 30.90400 -0.81400 -25.00100 1.000 60.93197 227 VAL A C 1
ATOM 1540 O O . VAL A 1 229 ? 31.60600 -0.39300 -24.07300 1.000 60.98312 227 VAL A O 1
ATOM 1544 N N . ALA A 1 230 ? 31.43800 -1.35400 -26.09800 1.000 54.44052 228 ALA A N 1
ATOM 1545 C CA . ALA A 1 230 ? 32.88600 -1.41700 -26.25100 1.000 52.91363 228 ALA A CA 1
ATOM 1546 C C . ALA A 1 230 ? 33.49500 -0.02200 -26.22400 1.000 54.17686 228 ALA A C 1
ATOM 1547 O O . ALA A 1 230 ? 34.53600 0.19900 -25.59200 1.000 55.07691 228 ALA A O 1
ATOM 1549 N N . ALA A 1 231 ? 32.85800 0.93300 -26.90900 1.000 49.89192 229 ALA A N 1
ATOM 1550 C CA . ALA A 1 231 ? 33.35800 2.30300 -26.92300 1.000 49.85541 229 ALA A CA 1
ATOM 1551 C C . ALA A 1 231 ? 33.13400 2.99300 -25.58600 1.000 51.03428 229 ALA A C 1
ATOM 1552 O O . ALA A 1 231 ? 33.95400 3.82000 -25.16900 1.000 52.03521 229 ALA A O 1
ATOM 1554 N N . ILE A 1 232 ? 32.03400 2.67100 -24.90400 1.000 57.54859 230 ILE A N 1
ATOM 1555 C CA . ILE A 1 232 ? 31.77800 3.24500 -23.58700 1.000 57.93974 230 ILE A CA 1
ATOM 1556 C C . ILE A 1 232 ? 32.82900 2.77000 -22.58900 1.000 57.15479 230 ILE A C 1
ATOM 1557 O O . ILE A 1 232 ? 33.38500 3.56400 -21.82400 1.000 58.11813 230 ILE A O 1
ATOM 1562 N N . ARG A 1 233 ? 33.10700 1.46400 -22.57500 1.000 47.55304 231 ARG A N 1
ATOM 1563 C CA . ARG A 1 233 ? 34.10900 0.93600 -21.65700 1.000 48.14086 231 ARG A CA 1
ATOM 1564 C C . ARG A 1 233 ? 35.47100 1.56900 -21.91400 1.000 51.94065 231 ARG A C 1
ATOM 1565 O O . ARG A 1 233 ? 36.24400 1.80800 -20.97700 1.000 51.44877 231 ARG A O 1
ATOM 1573 N N . GLU A 1 234 ? 35.78700 1.83400 -23.18600 1.000 85.20910 232 GLU A N 1
ATOM 1574 C CA . GLU A 1 234 ? 37.05000 2.48500 -23.51800 1.000 85.62345 232 GLU A CA 1
ATOM 1575 C C . GLU A 1 234 ? 37.12200 3.87900 -22.90900 1.000 85.99502 232 GLU A C 1
ATOM 1576 O O . GLU A 1 234 ? 38.16400 4.28300 -22.37700 1.000 86.80975 232 GLU A O 1
ATOM 1582 N N . LEU A 1 235 ? 36.02000 4.62900 -22.97800 1.000 60.27821 233 LEU A N 1
ATOM 1583 C CA . LEU A 1 235 ? 35.98200 5.94800 -22.35700 1.000 59.43332 233 LEU A CA 1
ATOM 1584 C C . LEU A 1 235 ? 36.14200 5.85300 -20.84700 1.000 58.00069 233 LEU A C 1
ATOM 1585 O O . LEU A 1 235 ? 36.87100 6.64800 -20.24100 1.000 57.87331 233 LEU A O 1
ATOM 1590 N N . LEU A 1 236 ? 35.44800 4.90100 -20.22000 1.000 49.15450 234 LEU A N 1
ATOM 1591 C CA . LEU A 1 236 ? 35.48600 4.79300 -18.76600 1.000 49.91017 234 LEU A CA 1
ATOM 1592 C C . LEU A 1 236 ? 36.85800 4.35000 -18.27700 1.000 51.95937 234 LEU A C 1
ATOM 1593 O O . LEU A 1 236 ? 37.26300 4.70600 -17.16500 1.000 53.09398 234 LEU A O 1
ATOM 1598 N N . ALA A 1 237 ? 37.58500 3.58300 -19.09300 1.000 65.16409 235 ALA A N 1
ATOM 1599 C CA . ALA A 1 237 ? 38.94700 3.20000 -18.73900 1.000 66.45324 235 ALA A CA 1
ATOM 1600 C C . ALA A 1 237 ? 39.86800 4.41100 -18.64700 1.000 67.75110 235 ALA A C 1
ATOM 1601 O O . ALA A 1 237 ? 40.83100 4.40300 -17.87000 1.000 68.46049 235 ALA A O 1
ATOM 1603 N N . LYS A 1 238 ? 39.59100 5.45700 -19.42500 1.000 69.02360 236 LYS A N 1
ATOM 1604 C CA . LYS A 1 238 ? 40.47900 6.60600 -19.54500 1.000 69.26642 236 LYS A CA 1
ATOM 1605 C C . LYS A 1 238 ? 40.03900 7.79800 -18.70900 1.000 68.62741 236 LYS A C 1
ATOM 1606 O O . LYS A 1 238 ? 40.67100 8.85600 -18.78800 1.000 70.90840 236 LYS A O 1
ATOM 1612 N N . THR A 1 239 ? 38.97400 7.66600 -17.92200 1.000 55.20643 237 THR A N 1
ATOM 1613 C CA . THR A 1 239 ? 38.42300 8.79800 -17.19400 1.000 54.91496 237 THR A CA 1
ATOM 1614 C C . THR A 1 239 ? 37.99600 8.35500 -15.80300 1.000 55.10879 237 THR A C 1
ATOM 1615 O O . THR A 1 239 ? 38.09500 7.18000 -15.43800 1.000 55.40454 237 THR A O 1
ATOM 1619 N N . SER A 1 240 ? 37.50500 9.31700 -15.02600 1.000 80.59797 238 SER A N 1
ATOM 1620 C CA . SER A 1 240 ? 36.94200 9.08000 -13.70200 1.000 81.20803 238 SER A CA 1
ATOM 1621 C C . SER A 1 240 ? 35.43500 9.32400 -13.71500 1.000 79.49595 238 SER A C 1
ATOM 1622 O O . SER A 1 240 ? 34.85900 9.83200 -12.75200 1.000 79.79590 238 SER A O 1
ATOM 1625 N N . LEU A 1 241 ? 34.78700 8.96300 -14.81600 1.000 58.53191 239 LEU A N 1
ATOM 1626 C CA . LEU A 1 241 ? 33.40400 9.36100 -15.04800 1.000 56.15027 239 LEU A CA 1
ATOM 1627 C C . LEU A 1 241 ? 32.44200 8.44100 -14.30200 1.000 55.66117 239 LEU A C 1
ATOM 1628 O O . LEU A 1 241 ? 32.51100 7.21600 -14.46400 1.000 55.78573 239 LEU A O 1
ATOM 1633 N N . PRO A 1 242 ? 31.55000 8.98600 -13.47700 1.000 52.65353 240 PRO A N 1
ATOM 1634 C CA . PRO A 1 242 ? 30.49300 8.16000 -12.88100 1.000 53.13916 240 PRO A CA 1
ATOM 1635 C C . PRO A 1 242 ? 29.36500 7.87900 -13.86100 1.000 51.80064 240 PRO A C 1
ATOM 1636 O O . PRO A 1 242 ? 29.03100 8.69300 -14.72700 1.000 51.01033 240 PRO A O 1
ATOM 1640 N N . VAL A 1 243 ? 28.76200 6.70400 -13.69600 1.000 58.05756 241 VAL A N 1
ATOM 1641 C CA . VAL A 1 243 ? 27.74800 6.21300 -14.61700 1.000 57.62299 241 VAL A CA 1
ATOM 1642 C C . VAL A 1 243 ? 26.52800 5.73000 -13.84700 1.000 58.64689 241 VAL A C 1
ATOM 1643 O O . VAL A 1 243 ? 26.64800 5.09000 -12.79600 1.000 59.92874 241 VAL A O 1
ATOM 1647 N N . VAL A 1 244 ? 25.35100 6.01500 -14.39400 1.000 52.52343 242 VAL A N 1
ATOM 1648 C CA . VAL A 1 244 ? 24.09300 5.45500 -13.92300 1.000 53.56070 242 VAL A CA 1
ATOM 1649 C C . VAL A 1 244 ? 23.32500 4.95800 -15.14300 1.000 51.41529 242 VAL A C 1
ATOM 1650 O O . VAL A 1 244 ? 23.39500 5.56500 -16.21600 1.000 50.60903 242 VAL A O 1
ATOM 1654 N N . GLU A 1 245 ? 22.62000 3.83700 -14.98700 1.000 54.88613 243 GLU A N 1
ATOM 1655 C CA . GLU A 1 245 ? 22.00500 3.12800 -16.10000 1.000 53.74534 243 GLU A CA 1
ATOM 1656 C C . GLU A 1 245 ? 20.48200 3.22900 -16.05300 1.000 52.82545 243 GLU A C 1
ATOM 1657 O O . GLU A 1 245 ? 19.88100 3.39000 -14.98600 1.000 53.15850 243 GLU A O 1
ATOM 1663 N N . THR A 1 246 ? 19.86700 3.16400 -17.23200 1.000 55.00235 244 THR A N 1
ATOM 1664 C CA . THR A 1 246 ? 18.47100 2.76700 -17.34200 1.000 54.54560 244 THR A CA 1
ATOM 1665 C C . THR A 1 246 ? 18.40400 1.24200 -17.40800 1.000 54.16421 244 THR A C 1
ATOM 1666 O O . THR A 1 246 ? 19.38800 0.56800 -17.72600 1.000 54.32455 244 THR A O 1
ATOM 1670 N N . PHE A 1 247 ? 17.21700 0.70000 -17.13200 1.000 48.70348 245 PHE A N 1
ATOM 1671 C CA . PHE A 1 247 ? 17.09200 -0.74900 -16.99700 1.000 49.34049 245 PHE A CA 1
ATOM 1672 C C . PHE A 1 247 ? 17.70800 -1.47200 -18.19200 1.000 49.46075 245 PHE A C 1
ATOM 1673 O O . PHE A 1 247 ? 18.50300 -2.40400 -18.03000 1.000 50.28025 245 PHE A O 1
ATOM 1681 N N . GLN A 1 248 ? 17.38100 -1.02600 -19.40200 1.000 39.84649 246 GLN A N 1
ATOM 1682 C CA . GLN A 1 248 ? 17.83600 -1.68700 -20.62000 1.000 39.25808 246 GLN A CA 1
ATOM 1683 C C . GLN A 1 248 ? 19.24600 -1.27700 -21.02700 1.000 39.25904 246 GLN A C 1
ATOM 1684 O O . GLN A 1 248 ? 19.76000 -1.79000 -22.02800 1.000 39.00886 246 GLN A O 1
ATOM 1690 N N . ALA A 1 249 ? 19.88400 -0.37900 -20.27500 1.000 50.87515 247 ALA A N 1
ATOM 1691 C CA . ALA A 1 249 ? 21.31200 -0.13100 -20.42400 1.000 51.70053 247 ALA A CA 1
ATOM 1692 C C . ALA A 1 249 ? 22.15100 -1.21100 -19.75600 1.000 53.09313 247 ALA A C 1
ATOM 1693 O O . ALA A 1 249 ? 23.38200 -1.18800 -19.87800 1.000 54.13189 247 ALA A O 1
ATOM 1695 N N . ALA A 1 250 ? 21.50500 -2.15300 -19.07200 1.000 58.35166 248 ALA A N 1
ATOM 1696 C CA . ALA A 1 250 ? 22.20300 -3.21000 -18.35400 1.000 59.66283 248 ALA A CA 1
ATOM 1697 C C . ALA A 1 250 ? 23.23800 -3.89900 -19.23300 1.000 60.50428 248 ALA A C 1
ATOM 1698 O O . ALA A 1 250 ? 23.01900 -4.12100 -20.42700 1.000 60.39431 248 ALA A O 1
ATOM 1700 N N . GLY A 1 251 ? 24.36600 -4.25400 -18.61600 1.000 51.55122 249 GLY A N 1
ATOM 1701 C CA . GLY A 1 251 ? 25.45400 -4.92600 -19.29100 1.000 52.88222 249 GLY A CA 1
ATOM 1702 C C . GLY A 1 251 ? 26.55200 -4.01100 -19.78800 1.000 53.64979 249 GLY A C 1
ATOM 1703 O O . GLY A 1 251 ? 27.59100 -4.50400 -20.24800 1.000 52.85673 249 GLY A O 1
ATOM 1704 N N . ALA A 1 252 ? 26.35700 -2.69700 -19.70500 1.000 61.43775 250 ALA A N 1
ATOM 1705 C CA . ALA A 1 252 ? 27.32500 -1.77400 -20.28000 1.000 61.56654 250 ALA A CA 1
ATOM 1706 C C . ALA A 1 252 ? 28.66000 -1.85000 -19.55100 1.000 62.86140 250 ALA A C 1
ATOM 1707 O O . ALA A 1 252 ? 29.71600 -1.95700 -20.18300 1.000 64.31045 250 ALA A O 1
ATOM 1709 N N . ILE A 1 253 ? 28.63400 -1.81100 -18.22500 1.000 51.92463 251 ILE A N 1
ATOM 1710 C CA . ILE A 1 253 ? 29.85200 -1.72700 -17.42900 1.000 52.46879 251 ILE A CA 1
ATOM 1711 C C . ILE A 1 253 ? 30.32300 -3.13600 -17.09700 1.000 53.45739 251 ILE A C 1
ATOM 1712 O O . ILE A 1 253 ? 29.53300 -3.97900 -16.65300 1.000 52.64901 251 ILE A O 1
ATOM 1717 N N . SER A 1 254 ? 31.61700 -3.38600 -17.29500 1.000 62.16210 252 SER A N 1
ATOM 1718 C CA . SER A 1 254 ? 32.19700 -4.67800 -16.96900 1.000 62.71010 252 SER A CA 1
ATOM 1719 C C . SER A 1 254 ? 32.55200 -4.75100 -15.48400 1.000 62.99612 252 SER A C 1
ATOM 1720 O O . SER A 1 254 ? 32.48100 -3.76500 -14.74600 1.000 63.13824 252 SER A O 1
ATOM 1723 N N . ARG A 1 255 ? 32.94000 -5.95400 -15.05000 1.000 64.06885 253 ARG A N 1
ATOM 1724 C CA . ARG A 1 255 ? 33.41700 -6.13400 -13.68000 1.000 65.69774 253 ARG A CA 1
ATOM 1725 C C . ARG A 1 255 ? 34.66400 -5.29800 -13.40900 1.000 65.31102 253 ARG A C 1
ATOM 1726 O O . ARG A 1 255 ? 34.88200 -4.85400 -12.27500 1.000 64.52435 253 ARG A O 1
ATOM 1734 N N . GLU A 1 256 ? 35.48800 -5.07200 -14.43400 1.000 69.63517 254 GLU A N 1
ATOM 1735 C CA . GLU A 1 256 ? 36.66800 -4.23300 -14.27200 1.000 69.95100 254 GLU A CA 1
ATOM 1736 C C . GLU A 1 256 ? 36.28900 -2.80600 -13.89400 1.000 70.48861 254 GLU A C 1
ATOM 1737 O O . GLU A 1 256 ? 36.89800 -2.21000 -12.99600 1.000 70.83680 254 GLU A O 1
ATOM 1743 N N . LEU A 1 257 ? 35.28000 -2.24600 -14.56600 1.000 71.36459 255 LEU A N 1
ATOM 1744 C CA . LEU A 1 257 ? 34.89500 -0.84900 -14.41900 1.000 70.83164 255 LEU A CA 1
ATOM 1745 C C . LEU A 1 257 ? 33.69800 -0.66900 -13.49200 1.000 70.44154 255 LEU A C 1
ATOM 1746 O O . LEU A 1 257 ? 33.02000 0.36200 -13.55800 1.000 69.73916 255 LEU A O 1
ATOM 1751 N N . GLU A 1 258 ? 33.43100 -1.65000 -12.62700 1.000 67.04340 256 GLU A N 1
ATOM 1752 C CA . GLU A 1 258 ? 32.31200 -1.54400 -11.70200 1.000 67.07536 256 GLU A CA 1
ATOM 1753 C C . GLU A 1 258 ? 32.44000 -0.33800 -10.78300 1.000 68.23945 256 GLU A C 1
ATOM 1754 O O . GLU A 1 258 ? 31.41900 0.15100 -10.28400 1.000 67.33147 256 GLU A O 1
ATOM 1760 N N . ASP A 1 259 ? 33.66400 0.15700 -10.55300 1.000 78.41716 257 ASP A N 1
ATOM 1761 C CA . ASP A 1 259 ? 33.83500 1.33700 -9.71100 1.000 77.94177 257 ASP A CA 1
ATOM 1762 C C . ASP A 1 259 ? 33.04700 2.52300 -10.24900 1.000 76.65975 257 ASP A C 1
ATOM 1763 O O . ASP A 1 259 ? 32.70700 3.43700 -9.48800 1.000 76.16011 257 ASP A O 1
ATOM 1768 N N . HIS A 1 260 ? 32.77100 2.53600 -11.55800 1.000 68.63942 258 HIS A N 1
ATOM 1769 C CA . HIS A 1 260 ? 32.06900 3.63800 -12.20400 1.000 66.23808 258 HIS A CA 1
ATOM 1770 C C . HIS A 1 260 ? 30.55400 3.55500 -12.06000 1.000 65.62139 258 HIS A C 1
ATOM 1771 O O . HIS A 1 260 ? 29.86900 4.54700 -12.33000 1.000 64.87697 258 HIS A O 1
ATOM 1778 N N . PHE A 1 261 ? 30.02100 2.40700 -11.65300 1.000 78.38082 259 PHE A N 1
ATOM 1779 C CA . PHE A 1 261 ? 28.59600 2.11900 -11.75000 1.000 77.74007 259 PHE A CA 1
ATOM 1780 C C . PHE A 1 261 ? 27.88900 2.50500 -10.46100 1.000 77.84325 259 PHE A C 1
ATOM 1781 O O . PHE A 1 261 ? 28.32200 2.12200 -9.37000 1.000 79.31893 259 PHE A O 1
ATOM 1789 N N . PHE A 1 262 ? 26.79400 3.25600 -10.58800 1.000 60.76299 260 PHE A N 1
ATOM 1790 C CA . PHE A 1 262 ? 26.07000 3.75000 -9.42400 1.000 60.94232 260 PHE A CA 1
ATOM 1791 C C . PHE A 1 262 ? 24.58200 3.42100 -9.49900 1.000 60.46345 260 PHE A C 1
ATOM 1792 O O . PHE A 1 262 ? 23.73800 4.18400 -9.01600 1.000 59.32451 260 PHE A O 1
ATOM 1800 N N . GLY A 1 263 ? 24.25200 2.26700 -10.07000 1.000 65.59786 261 GLY A N 1
ATOM 1801 C CA . GLY A 1 263 ? 22.90700 1.72900 -10.00200 1.000 64.53290 261 GLY A CA 1
ATOM 1802 C C . GLY A 1 263 ? 22.09900 2.01200 -11.25200 1.000 62.78226 261 GLY A C 1
ATOM 1803 O O . GLY A 1 263 ? 22.54200 2.67100 -12.19700 1.000 62.91007 261 GLY A O 1
ATOM 1804 N N . ARG A 1 264 ? 20.87300 1.49600 -11.23700 1.000 53.78968 262 ARG A N 1
ATOM 1805 C CA . ARG A 1 264 ? 19.93700 1.64800 -12.34300 1.000 52.96081 262 ARG A CA 1
ATOM 1806 C C . ARG A 1 264 ? 18.78500 2.53500 -11.89000 1.000 53.16641 262 ARG A C 1
ATOM 1807 O O . ARG A 1 264 ? 18.08200 2.20500 -10.93000 1.000 53.48932 262 ARG A O 1
ATOM 1815 N N . VAL A 1 265 ? 18.60100 3.65900 -12.57700 1.000 49.54785 263 VAL A N 1
ATOM 1816 C CA . VAL A 1 265 ? 17.53300 4.59300 -12.24000 1.000 49.10757 263 VAL A CA 1
ATOM 1817 C C . VAL A 1 265 ? 16.22300 4.03500 -12.76500 1.000 48.96558 263 VAL A C 1
ATOM 1818 O O . VAL A 1 265 ? 16.13600 3.59800 -13.91900 1.000 47.45352 263 VAL A O 1
ATOM 1822 N N . GLY A 1 266 ? 15.20200 4.04900 -11.91900 1.000 60.05920 264 GLY A N 1
ATOM 1823 C CA . GLY A 1 266 ? 14.03600 3.24200 -12.18600 1.000 58.66640 264 GLY A CA 1
ATOM 1824 C C . GLY A 1 266 ? 12.72900 3.98800 -12.23300 1.000 58.63893 264 GLY A C 1
ATOM 1825 O O . GLY A 1 266 ? 12.64100 5.09700 -12.75400 1.000 60.44350 264 GLY A O 1
ATOM 1826 N N . LEU A 1 267 ? 11.69600 3.34900 -11.71000 1.000 54.70159 265 LEU A N 1
ATOM 1827 C CA . LEU A 1 267 ? 10.33100 3.83600 -11.82200 1.000 54.90601 265 LEU A CA 1
ATOM 1828 C C . LEU A 1 267 ? 9.99700 4.87100 -10.76500 1.000 55.80633 265 LEU A C 1
ATOM 1829 O O . LEU A 1 267 ? 9.04800 5.64100 -10.94200 1.000 55.61070 265 LEU A O 1
ATOM 1834 N N . PHE A 1 268 ? 10.77600 4.91100 -9.69400 1.000 56.38820 266 PHE A N 1
ATOM 1835 C CA . PHE A 1 268 ? 10.65000 5.88200 -8.62500 1.000 57.57388 266 PHE A CA 1
ATOM 1836 C C . PHE A 1 268 ? 12.00300 6.55900 -8.45000 1.000 58.21514 266 PHE A C 1
ATOM 1837 O O . PHE A 1 268 ? 13.05600 5.96700 -8.70800 1.000 57.72034 266 PHE A O 1
ATOM 1845 N N . ARG A 1 269 ? 11.96800 7.81600 -8.02300 1.000 66.23404 267 ARG A N 1
ATOM 1846 C CA . ARG A 1 269 ? 13.18700 8.60200 -7.85200 1.000 67.19682 267 ARG A CA 1
ATOM 1847 C C . ARG A 1 269 ? 13.65300 8.49800 -6.40000 1.000 67.86728 267 ARG A C 1
ATOM 1848 O O . ARG A 1 269 ? 13.57800 9.44100 -5.61100 1.000 68.89822 267 ARG A O 1
ATOM 1856 N N . ASN A 1 270 ? 14.14600 7.30300 -6.05700 1.000 65.32051 268 ASN A N 1
ATOM 1857 C CA . ASN A 1 270 ? 14.56400 7.01000 -4.68900 1.000 67.25084 268 ASN A CA 1
ATOM 1858 C C . ASN A 1 270 ? 15.85800 6.20400 -4.65100 1.000 65.27881 268 ASN A C 1
ATOM 1859 O O . ASN A 1 270 ? 16.05600 5.37800 -3.75100 1.000 65.53588 268 ASN A O 1
ATOM 1864 N N . GLN A 1 271 ? 16.74200 6.42400 -5.61600 1.000 59.23615 269 GLN A N 1
ATOM 1865 C CA . GLN A 1 271 ? 17.93300 5.61200 -5.76800 1.000 58.17408 269 GLN A CA 1
ATOM 1866 C C . GLN A 1 271 ? 19.18700 6.45900 -5.61900 1.000 57.41661 269 GLN A C 1
ATOM 1867 O O . GLN A 1 271 ? 19.18800 7.64500 -5.96200 1.000 57.79757 269 GLN A O 1
ATOM 1873 N N . PRO A 1 272 ? 20.28000 5.87000 -5.13600 1.000 59.55243 270 PRO A N 1
ATOM 1874 C CA . PRO A 1 272 ? 21.55200 6.60900 -5.13500 1.000 59.33096 270 PRO A CA 1
ATOM 1875 C C . PRO A 1 272 ? 21.86500 7.20300 -6.49600 1.000 60.14021 270 PRO A C 1
ATOM 1876 O O . PRO A 1 272 ? 22.41500 8.30700 -6.58400 1.000 60.43194 270 PRO A O 1
ATOM 1880 N N . GLY A 1 273 ? 21.50100 6.50000 -7.56900 1.000 67.68873 271 GLY A N 1
ATOM 1881 C CA . GLY A 1 273 ? 21.72000 7.04300 -8.90000 1.000 68.31339 271 GLY A CA 1
ATOM 1882 C C . GLY A 1 273 ? 20.96000 8.33500 -9.13700 1.000 68.10774 271 GLY A C 1
ATOM 1883 O O . GLY A 1 273 ? 21.43300 9.22800 -9.84700 1.000 67.63681 271 GLY A O 1
ATOM 1884 N N . ASP A 1 274 ? 19.83300 8.48900 -8.47500 1.000 68.86326 272 ASP A N 1
ATOM 1885 C CA . ASP A 1 274 ? 19.01300 9.64400 -8.69900 1.000 69.08205 272 ASP A CA 1
ATOM 1886 C C . ASP A 1 274 ? 19.58000 10.83200 -8.00300 1.000 69.32695 272 ASP A C 1
ATOM 1887 O O . ASP A 1 274 ? 19.20600 11.95500 -8.28000 1.000 69.38684 272 ASP A O 1
ATOM 1892 N N . LEU A 1 275 ? 20.49500 10.59300 -7.09300 1.000 70.40425 273 LEU A N 1
ATOM 1893 C CA . LEU A 1 275 ? 21.10200 11.67900 -6.35800 1.000 72.05534 273 LEU A CA 1
ATOM 1894 C C . LEU A 1 275 ? 22.28300 12.16800 -7.09700 1.000 70.60322 273 LEU A C 1
ATOM 1895 O O . LEU A 1 275 ? 22.46200 13.35100 -7.26500 1.000 71.24762 273 LEU A O 1
ATOM 1900 N N . LEU A 1 276 ? 23.11400 11.26200 -7.54100 1.000 60.01010 274 LEU A N 1
ATOM 1901 C CA . LEU A 1 276 ? 24.20100 11.67500 -8.36800 1.000 58.76744 274 LEU A CA 1
ATOM 1902 C C . LEU A 1 276 ? 23.58900 12.44000 -9.50700 1.000 58.61695 274 LEU A C 1
ATOM 1903 O O . LEU A 1 276 ? 24.17000 13.41600 -9.93300 1.000 57.93369 274 LEU A O 1
ATOM 1908 N N . LEU A 1 277 ? 22.41600 12.04400 -10.03000 1.000 63.70340 275 LEU A N 1
ATOM 1909 C CA . LEU A 1 277 ? 21.93100 12.84500 -11.14900 1.000 63.41021 275 LEU A CA 1
ATOM 1910 C C . LEU A 1 277 ? 21.60100 14.26200 -10.70100 1.000 64.25035 275 LEU A C 1
ATOM 1911 O O . LEU A 1 277 ? 21.85500 15.22700 -11.43200 1.000 63.86348 275 LEU A O 1
ATOM 1916 N N . GLU A 1 278 ? 21.02000 14.40900 -9.50800 1.000 71.95197 276 GLU A N 1
ATOM 1917 C CA . GLU A 1 278 ? 20.70100 15.74000 -9.00300 1.000 72.79221 276 GLU A CA 1
ATOM 1918 C C . GLU A 1 278 ? 21.96700 16.55900 -8.78600 1.000 72.69768 276 GLU A C 1
ATOM 1919 O O . GLU A 1 278 ? 22.06700 17.70400 -9.24200 1.000 73.49515 276 GLU A O 1
ATOM 1925 N N . LYS A 1 279 ? 22.95400 15.98300 -8.09400 1.000 63.30654 277 LYS A N 1
ATOM 1926 C CA . LYS A 1 279 ? 24.15000 16.74100 -7.74700 1.000 63.10416 277 LYS A CA 1
ATOM 1927 C C . LYS A 1 279 ? 25.03500 17.00300 -8.95800 1.000 61.03396 277 LYS A C 1
ATOM 1928 O O . LYS A 1 279 ? 25.92900 17.85200 -8.88500 1.000 61.12482 277 LYS A O 1
ATOM 1934 N N . ALA A 1 280 ? 24.81600 16.29400 -10.06100 1.000 48.41531 278 ALA A N 1
ATOM 1935 C CA . ALA A 1 280 ? 25.55200 16.58400 -11.28000 1.000 47.73306 278 ALA A CA 1
ATOM 1936 C C . ALA A 1 280 ? 25.28400 18.01600 -11.72500 1.000 47.80222 278 ALA A C 1
ATOM 1937 O O . ALA A 1 280 ? 24.15000 18.50100 -11.66900 1.000 47.30073 278 ALA A O 1
ATOM 1939 N N . ASP A 1 281 ? 26.34500 18.70700 -12.13400 1.000 60.96800 279 ASP A N 1
ATOM 1940 C CA . ASP A 1 281 ? 26.21600 19.96700 -12.85100 1.000 61.18140 279 ASP A CA 1
ATOM 1941 C C . ASP A 1 281 ? 26.26300 19.78000 -14.36300 1.000 61.41105 279 ASP A C 1
ATOM 1942 O O . ASP A 1 281 ? 25.94300 20.71900 -15.10200 1.000 61.50068 279 ASP A O 1
ATOM 1947 N N . VAL A 1 282 ? 26.64200 18.59200 -14.83100 1.000 57.86144 280 VAL A N 1
ATOM 1948 C CA . VAL A 1 282 ? 26.64700 18.24700 -16.24700 1.000 58.13352 280 VAL A CA 1
ATOM 1949 C C . VAL A 1 282 ? 26.28000 16.77400 -16.35800 1.000 57.25905 280 VAL A C 1
ATOM 1950 O O . VAL A 1 282 ? 26.84500 15.93700 -15.64400 1.000 57.61930 280 VAL A O 1
ATOM 1954 N N . VAL A 1 283 ? 25.33200 16.45800 -17.24000 1.000 43.96628 281 VAL A N 1
ATOM 1955 C CA . VAL A 1 283 ? 24.91100 15.08400 -17.49400 1.000 42.94417 281 VAL A CA 1
ATOM 1956 C C . VAL A 1 283 ? 25.05800 14.80700 -18.98300 1.000 42.11442 281 VAL A C 1
ATOM 1957 O O . VAL A 1 283 ? 24.41600 15.46900 -19.80800 1.000 41.99597 281 VAL A O 1
ATOM 1961 N N . LEU A 1 284 ? 25.88600 13.82500 -19.32400 1.000 57.84322 282 LEU A N 1
ATOM 1962 C CA . LEU A 1 284 ? 26.03000 13.35400 -20.69900 1.000 58.80261 282 LEU A CA 1
ATOM 1963 C C . LEU A 1 284 ? 25.18500 12.09200 -20.83200 1.000 58.72164 282 LEU A C 1
ATOM 1964 O O . LEU A 1 284 ? 25.59800 11.01100 -20.40700 1.000 57.89780 282 LEU A O 1
ATOM 1969 N N . THR A 1 285 ? 23.99400 12.23500 -21.40600 1.000 71.33251 283 THR A N 1
ATOM 1970 C CA . THR A 1 285 ? 23.13900 11.08900 -21.68000 1.000 70.48282 283 THR A CA 1
ATOM 1971 C C . THR A 1 285 ? 23.59500 10.41600 -22.96800 1.000 70.51217 283 THR A C 1
ATOM 1972 O O . THR A 1 285 ? 23.87800 11.08400 -23.96600 1.000 71.34110 283 THR A O 1
ATOM 1976 N N . ILE A 1 286 ? 23.67600 9.08900 -22.94300 1.000 46.29386 284 ILE A N 1
ATOM 1977 C CA . ILE A 1 286 ? 24.11600 8.30600 -24.09300 1.000 45.30305 284 ILE A CA 1
ATOM 1978 C C . ILE A 1 286 ? 23.02400 7.29700 -24.42400 1.000 44.02850 284 ILE A C 1
ATOM 1979 O O . ILE A 1 286 ? 22.65800 6.46600 -23.58300 1.000 42.97803 284 ILE A O 1
ATOM 1984 N N . GLY A 1 287 ? 22.49800 7.37900 -25.64300 1.000 46.36660 285 GLY A N 1
ATOM 1985 C CA . GLY A 1 287 ? 21.47300 6.44400 -26.07200 1.000 45.05405 285 GLY A CA 1
ATOM 1986 C C . GLY A 1 287 ? 20.27200 6.44700 -25.15700 1.000 43.78540 285 GLY A C 1
ATOM 1987 O O . GLY A 1 287 ? 19.71100 5.38500 -24.86500 1.000 43.72636 285 GLY A O 1
ATOM 1988 N N . TYR A 1 288 ? 19.86100 7.62300 -24.70200 1.000 47.94247 286 TYR A N 1
ATOM 1989 C CA . TYR A 1 288 ? 18.84300 7.74700 -23.66900 1.000 47.81454 286 TYR A CA 1
ATOM 1990 C C . TYR A 1 288 ? 17.47200 7.91600 -24.31100 1.000 48.07459 286 TYR A C 1
ATOM 1991 O O . TYR A 1 288 ? 17.26000 8.84000 -25.10600 1.000 47.95755 286 TYR A O 1
ATOM 2000 N N . ASP A 1 289 ? 16.55000 7.01700 -23.96900 1.000 43.54326 287 ASP A N 1
ATOM 2001 C CA . ASP A 1 289 ? 15.16600 7.10600 -24.41000 1.000 42.97841 287 ASP A CA 1
ATOM 2002 C C . ASP A 1 289 ? 14.29400 7.41600 -23.20500 1.000 42.62957 287 ASP A C 1
ATOM 2003 O O . ASP A 1 289 ? 14.29600 6.63500 -22.24100 1.000 42.73515 287 ASP A O 1
ATOM 2008 N N . PRO A 1 290 ? 13.53900 8.52000 -23.19900 1.000 43.38774 288 PRO A N 1
ATOM 2009 C CA . PRO A 1 290 ? 12.76300 8.86500 -21.99200 1.000 43.47697 288 PRO A CA 1
ATOM 2010 C C . PRO A 1 290 ? 11.66500 7.86500 -21.66800 1.000 43.13152 288 PRO A C 1
ATOM 2011 O O . PRO A 1 290 ? 11.03700 7.99000 -20.60700 1.000 43.02460 288 PRO A O 1
ATOM 2015 N N . VAL A 1 291 ? 11.40200 6.89200 -22.54600 1.000 32.06955 289 VAL A N 1
ATOM 2016 C CA . VAL A 1 291 ? 10.40800 5.87000 -22.23600 1.000 33.47955 289 VAL A CA 1
ATOM 2017 C C . VAL A 1 291 ? 10.78000 5.14700 -20.95200 1.000 33.45507 289 VAL A C 1
ATOM 2018 O O . VAL A 1 291 ? 9.90300 4.74200 -20.17600 1.000 33.64429 289 VAL A O 1
ATOM 2022 N N . GLU A 1 292 ? 12.07900 4.96700 -20.71000 1.000 41.91170 290 GLU A N 1
ATOM 2023 C CA . GLU A 1 292 ? 12.53800 4.24600 -19.53000 1.000 42.78282 290 GLU A CA 1
ATOM 2024 C C . GLU A 1 292 ? 12.45100 5.08600 -18.26300 1.000 44.89961 290 GLU A C 1
ATOM 2025 O O . GLU A 1 292 ? 12.20700 4.54300 -17.17900 1.000 45.69645 290 GLU A O 1
ATOM 2031 N N . TYR A 1 293 ? 12.64100 6.39700 -18.37400 1.000 70.59215 291 TYR A N 1
ATOM 2032 C CA . TYR A 1 293 ? 12.72500 7.25900 -17.20000 1.000 71.19008 291 TYR A CA 1
ATOM 2033 C C . TYR A 1 293 ? 12.27600 8.65200 -17.61200 1.000 71.59293 291 TYR A C 1
ATOM 2034 O O . TYR A 1 293 ? 13.01800 9.36200 -18.29500 1.000 72.19403 291 TYR A O 1
ATOM 2043 N N . ASP A 1 294 ? 11.07300 9.03700 -17.20900 1.000 49.15852 292 ASP A N 1
ATOM 2044 C CA . ASP A 1 294 ? 10.55700 10.34600 -17.57600 1.000 47.48299 292 ASP A CA 1
ATOM 2045 C C . ASP A 1 294 ? 11.49000 11.42700 -17.04100 1.000 48.73132 292 ASP A C 1
ATOM 2046 O O . ASP A 1 294 ? 11.83600 11.40600 -15.85100 1.000 50.48506 292 ASP A O 1
ATOM 2051 N N . PRO A 1 295 ? 11.92800 12.37300 -17.87500 1.000 42.99198 293 PRO A N 1
ATOM 2052 C CA . PRO A 1 295 ? 12.88900 13.38000 -17.39200 1.000 43.77016 293 PRO A CA 1
ATOM 2053 C C . PRO A 1 295 ? 12.37300 14.20500 -16.23200 1.000 45.16714 293 PRO A C 1
ATOM 2054 O O . PRO A 1 295 ? 13.18700 14.71400 -15.45400 1.000 45.87363 293 PRO A O 1
ATOM 2058 N N . LYS A 1 296 ? 11.05200 14.33800 -16.07500 1.000 53.04463 294 LYS A N 1
ATOM 2059 C CA . LYS A 1 296 ? 10.51400 15.08100 -14.94000 1.000 54.65825 294 LYS A CA 1
ATOM 2060 C C . LYS A 1 296 ? 10.92600 14.45900 -13.61400 1.000 55.35303 294 LYS A C 1
ATOM 2061 O O . LYS A 1 296 ? 10.84200 15.12300 -12.57600 1.000 55.77597 294 LYS A O 1
ATOM 2067 N N . LEU A 1 297 ? 11.36000 13.19600 -13.62500 1.000 64.03023 295 LEU A N 1
ATOM 2068 C CA . LEU A 1 297 ? 11.74100 12.53200 -12.38500 1.000 65.93097 295 LEU A CA 1
ATOM 2069 C C . LEU A 1 297 ? 13.11900 12.96100 -11.88900 1.000 66.10880 295 LEU A C 1
ATOM 2070 O O . LEU A 1 297 ? 13.32000 13.06000 -10.67400 1.000 67.89657 295 LEU A O 1
ATOM 2075 N N . TRP A 1 298 ? 14.07300 13.28200 -12.77500 1.000 64.40896 296 TRP A N 1
ATOM 2076 C CA . TRP A 1 298 ? 15.47200 13.57600 -12.34900 1.000 64.06060 296 TRP A CA 1
ATOM 2077 C C . TRP A 1 298 ? 15.93300 15.00800 -12.63600 1.000 64.14215 296 TRP A C 1
ATOM 2078 O O . TRP A 1 298 ? 16.65900 15.53200 -11.77300 1.000 65.11555 296 TRP A O 1
ATOM 2089 N N . ASN A 1 299 ? 15.58500 15.60000 -13.77900 1.000 53.17164 297 ASN A N 1
ATOM 2090 C CA . ASN A 1 299 ? 16.04700 16.96500 -14.15800 1.000 53.51280 297 ASN A CA 1
ATOM 2091 C C . ASN A 1 299 ? 14.98600 17.94900 -13.66500 1.000 55.56756 297 ASN A C 1
ATOM 2092 O O . ASN A 1 299 ? 15.11500 19.14800 -13.94200 1.000 56.20757 297 ASN A O 1
ATOM 2097 N N . LYS A 1 300 ? 13.96100 17.45200 -12.98500 1.000 63.14841 298 LYS A N 1
ATOM 2098 C CA . LYS A 1 300 ? 12.89100 18.28500 -12.38400 1.000 65.24883 298 LYS A CA 1
ATOM 2099 C C . LYS A 1 300 ? 13.43700 19.55000 -11.72900 1.000 71.68567 298 LYS A C 1
ATOM 2100 O O . LYS A 1 300 ? 13.03100 20.65100 -12.14200 1.000 71.34184 298 LYS A O 1
ATOM 2106 N N . ASP A 1 301 ? 14.27800 19.39700 -10.70700 1.000 124.79167 299 ASP A N 1
ATOM 2107 C CA . ASP A 1 301 ? 14.75200 20.57800 -9.93400 1.000 126.35503 299 ASP A CA 1
ATOM 2108 C C . ASP A 1 301 ? 16.27200 20.68900 -10.02400 1.000 126.97000 299 ASP A C 1
ATOM 2109 O O . ASP A 1 301 ? 16.95200 19.74900 -9.56600 1.000 126.88633 299 ASP A O 1
ATOM 2114 N N . GLY A 1 302 ? 16.76900 21.79900 -10.56800 1.000 82.20446 300 GLY A N 1
ATOM 2115 C CA . GLY A 1 302 ? 18.21300 22.02600 -10.73600 1.000 80.13300 300 GLY A CA 1
ATOM 2116 C C . GLY A 1 302 ? 18.45800 22.84500 -11.97900 1.000 79.73280 300 GLY A C 1
ATOM 2117 O O . GLY A 1 302 ? 17.47000 23.37400 -12.52900 1.000 80.30998 300 GLY A O 1
ATOM 2118 N N . LYS A 1 303 ? 19.71300 22.95500 -12.40900 1.000 85.25490 301 LYS A N 1
ATOM 2119 C CA . LYS A 1 303 ? 20.05400 23.68200 -13.65400 1.000 86.18990 301 LYS A CA 1
ATOM 2120 C C . LYS A 1 303 ? 21.26300 22.97500 -14.26400 1.000 83.87829 301 LYS A C 1
ATOM 2121 O O . LYS A 1 303 ? 22.23500 23.65900 -14.63900 1.000 84.83092 301 LYS A O 1
ATOM 2127 N N . ARG A 1 304 ? 21.18500 21.65300 -14.37300 1.000 60.70013 302 ARG A N 1
ATOM 2128 C CA . ARG A 1 304 ? 22.30300 20.85300 -14.91400 1.000 57.39623 302 ARG A CA 1
ATOM 2129 C C . ARG A 1 304 ? 22.33500 20.94500 -16.43700 1.000 58.00604 302 ARG A C 1
ATOM 2130 O O . ARG A 1 304 ? 21.24800 20.94700 -17.03300 1.000 58.20143 302 ARG A O 1
ATOM 2138 N N . THR A 1 305 ? 23.51600 21.09100 -17.04100 1.000 64.39357 303 THR A N 1
ATOM 2139 C CA . THR A 1 305 ? 23.68100 21.02500 -18.47900 1.000 64.55811 303 THR A CA 1
ATOM 2140 C C . THR A 1 305 ? 23.44600 19.58900 -18.93700 1.000 63.13529 303 THR A C 1
ATOM 2141 O O . THR A 1 305 ? 24.07700 18.65700 -18.42700 1.000 61.97850 303 THR A O 1
ATOM 2145 N N . ILE A 1 306 ? 22.50400 19.40500 -19.86000 1.000 54.31256 304 ILE A N 1
ATOM 2146 C CA . ILE A 1 306 ? 22.24100 18.11300 -20.48400 1.000 53.46008 304 ILE A CA 1
ATOM 2147 C C . ILE A 1 306 ? 22.94600 18.10300 -21.83200 1.000 53.74216 304 ILE A C 1
ATOM 2148 O O . ILE A 1 306 ? 22.76600 19.02400 -22.63700 1.000 53.85918 304 ILE A O 1
ATOM 2153 N N . ILE A 1 307 ? 23.76600 17.08800 -22.07900 1.000 64.88291 305 ILE A N 1
ATOM 2154 C CA . ILE A 1 307 ? 24.34100 16.86100 -23.40100 1.000 65.71123 305 ILE A CA 1
ATOM 2155 C C . ILE A 1 307 ? 23.76800 15.56100 -23.94300 1.000 65.27545 305 ILE A C 1
ATOM 2156 O O . ILE A 1 307 ? 24.03500 14.48200 -23.39600 1.000 64.29223 305 ILE A O 1
ATOM 2161 N N . HIS A 1 308 ? 23.01200 15.65600 -25.03300 1.000 55.39527 306 HIS A N 1
ATOM 2162 C CA . HIS A 1 308 ? 22.36200 14.49500 -25.62600 1.000 53.95164 306 HIS A CA 1
ATOM 2163 C C . HIS A 1 308 ? 23.29100 13.88300 -26.67100 1.000 53.91409 306 HIS A C 1
ATOM 2164 O O . HIS A 1 308 ? 23.51300 14.46600 -27.73700 1.000 53.46545 306 HIS A O 1
ATOM 2171 N N . LEU A 1 309 ? 23.84300 12.71600 -26.35100 1.000 63.48702 307 LEU A N 1
ATOM 2172 C CA . LEU A 1 309 ? 24.59700 11.88600 -27.28200 1.000 62.91994 307 LEU A CA 1
ATOM 2173 C C . LEU A 1 309 ? 23.70300 10.71100 -27.65400 1.000 62.11915 307 LEU A C 1
ATOM 2174 O O . LEU A 1 309 ? 23.26900 9.95900 -26.77300 1.000 61.61345 307 LEU A O 1
ATOM 2179 N N . ASP A 1 310 ? 23.40000 10.56900 -28.94100 1.000 49.31755 308 ASP A N 1
ATOM 2180 C CA . ASP A 1 310 ? 22.45700 9.54000 -29.36300 1.000 48.70228 308 ASP A CA 1
ATOM 2181 C C . ASP A 1 310 ? 22.49900 9.41000 -30.87600 1.000 47.90263 308 ASP A C 1
ATOM 2182 O O . ASP A 1 310 ? 23.07200 10.24600 -31.57700 1.000 48.10442 308 ASP A O 1
ATOM 2187 N N . GLU A 1 311 ? 21.87100 8.34200 -31.36900 1.000 57.01254 309 GLU A N 1
ATOM 2188 C CA . GLU A 1 311 ? 21.76800 8.09800 -32.80000 1.000 58.29790 309 GLU A CA 1
ATOM 2189 C C . GLU A 1 311 ? 20.62900 8.86700 -33.45300 1.000 57.72058 309 GLU A C 1
ATOM 2190 O O . GLU A 1 311 ? 20.56100 8.91300 -34.68600 1.000 58.79836 309 GLU A O 1
ATOM 2196 N N . VAL A 1 312 ? 19.72100 9.44400 -32.66600 1.000 38.77050 310 VAL A N 1
ATOM 2197 C CA . VAL A 1 312 ? 18.65900 10.29200 -33.19100 1.000 38.57031 310 VAL A CA 1
ATOM 2198 C C . VAL A 1 312 ? 18.47700 11.46800 -32.24200 1.000 38.78037 310 VAL A C 1
ATOM 2199 O O . VAL A 1 312 ? 18.80000 11.39700 -31.05400 1.000 38.75374 310 VAL A O 1
ATOM 2203 N N . GLN A 1 313 ? 17.95900 12.56400 -32.78800 1.000 39.92725 311 GLN A N 1
ATOM 2204 C CA . GLN A 1 313 ? 17.78400 13.77000 -31.99600 1.000 40.32955 311 GLN A CA 1
ATOM 2205 C C . GLN A 1 313 ? 16.83600 13.50500 -30.83100 1.000 39.92913 311 GLN A C 1
ATOM 2206 O O . GLN A 1 313 ? 16.10600 12.51100 -30.79500 1.000 39.59105 311 GLN A O 1
ATOM 2212 N N . ALA A 1 314 ? 16.87000 14.40800 -29.86200 1.000 47.22367 312 ALA A N 1
ATOM 2213 C CA . ALA A 1 314 ? 16.06000 14.25100 -28.67100 1.000 47.17380 312 ALA A CA 1
ATOM 2214 C C . ALA A 1 314 ? 14.62800 14.71300 -28.92000 1.000 48.08090 312 ALA A C 1
ATOM 2215 O O . ALA A 1 314 ? 14.32000 15.37700 -29.91300 1.000 48.51426 312 ALA A O 1
ATOM 2217 N N . ASP A 1 315 ? 13.74200 14.32800 -28.00900 1.000 60.08796 313 ASP A N 1
ATOM 2218 C CA . ASP A 1 315 ? 12.41400 14.91400 -27.91300 1.000 59.77010 313 ASP A CA 1
ATOM 2219 C C . ASP A 1 315 ? 12.42100 15.86600 -26.73100 1.000 58.92364 313 ASP A C 1
ATOM 2220 O O . ASP A 1 315 ? 12.83800 15.48800 -25.63100 1.000 58.74974 313 ASP A O 1
ATOM 2225 N N . ILE A 1 316 ? 11.98000 17.09600 -26.96400 1.000 47.07031 314 ILE A N 1
ATOM 2226 C CA . ILE A 1 316 ? 12.06500 18.14100 -25.95100 1.000 46.36780 314 ILE A CA 1
ATOM 2227 C C . ILE A 1 316 ? 10.95700 17.93100 -24.92700 1.000 45.04687 314 ILE A C 1
ATOM 2228 O O . ILE A 1 316 ? 9.77400 17.86700 -25.27800 1.000 45.12800 314 ILE A O 1
ATOM 2233 N N . ASP A 1 317 ? 11.34600 17.79700 -23.66600 1.000 45.75633 315 ASP A N 1
ATOM 2234 C CA . ASP A 1 317 ? 10.45300 17.84300 -22.52000 1.000 46.21751 315 ASP A CA 1
ATOM 2235 C C . ASP A 1 317 ? 10.59100 19.20700 -21.85400 1.000 46.42679 315 ASP A C 1
ATOM 2236 O O . ASP A 1 317 ? 11.57300 19.92300 -22.06600 1.000 47.37057 315 ASP A O 1
ATOM 2241 N N . HIS A 1 318 ? 9.59600 19.57100 -21.03900 1.000 46.90358 316 HIS A N 1
ATOM 2242 C CA . HIS A 1 318 ? 9.79900 20.71900 -20.15900 1.000 48.88187 316 HIS A CA 1
ATOM 2243 C C . HIS A 1 318 ? 11.10200 20.54700 -19.39100 1.000 48.36962 316 HIS A C 1
ATOM 2244 O O . HIS A 1 318 ? 11.93300 21.45900 -19.32200 1.000 48.49068 316 HIS A O 1
ATOM 2251 N N . ASP A 1 319 ? 11.29900 19.35200 -18.83100 1.000 57.02737 317 ASP A N 1
ATOM 2252 C CA . ASP A 1 319 ? 12.44900 19.02300 -18.00500 1.000 56.96784 317 ASP A CA 1
ATOM 2253 C C . ASP A 1 319 ? 13.51700 18.25200 -18.77200 1.000 56.26440 317 ASP A C 1
ATOM 2254 O O . ASP A 1 319 ? 14.30300 17.52100 -18.15900 1.000 56.86888 317 ASP A O 1
ATOM 2259 N N . TYR A 1 320 ? 13.56500 18.39700 -20.09900 1.000 41.13656 318 TYR A N 1
ATOM 2260 C CA . TYR A 1 320 ? 14.67800 17.84400 -20.87700 1.000 40.97934 318 TYR A CA 1
ATOM 2261 C C . TYR A 1 320 ? 14.90700 18.76900 -22.07500 1.000 41.38106 318 TYR A C 1
ATOM 2262 O O . TYR A 1 320 ? 14.32000 18.58100 -23.14200 1.000 40.77512 318 TYR A O 1
ATOM 2271 N N . GLN A 1 321 ? 15.80000 19.73900 -21.89200 1.000 47.12627 319 GLN A N 1
ATOM 2272 C CA . GLN A 1 321 ? 16.15300 20.71800 -22.91900 1.000 48.35803 319 GLN A CA 1
ATOM 2273 C C . GLN A 1 321 ? 17.66700 20.68800 -23.08100 1.000 49.46769 319 GLN A C 1
ATOM 2274 O O . GLN A 1 321 ? 18.38700 21.49100 -22.46900 1.000 50.33436 319 GLN A O 1
ATOM 2280 N N . PRO A 1 322 ? 18.18900 19.76600 -23.89000 1.000 44.93231 320 PRO A N 1
ATOM 2281 C CA . PRO A 1 322 ? 19.65000 19.64600 -24.00900 1.000 45.65173 320 PRO A CA 1
ATOM 2282 C C . PRO A 1 322 ? 20.28600 20.92600 -24.52900 1.000 47.45271 320 PRO A C 1
ATOM 2283 O O . PRO A 1 322 ? 19.81800 21.53500 -25.49200 1.000 47.11616 320 PRO A O 1
ATOM 2287 N N . GLU A 1 323 ? 21.38500 21.31600 -23.88500 1.000 67.72171 321 GLU A N 1
ATOM 2288 C CA . GLU A 1 323 ? 22.16900 22.46800 -24.31100 1.000 69.27417 321 GLU A CA 1
ATOM 2289 C C . GLU A 1 323 ? 23.12500 22.12600 -25.44600 1.000 69.37647 321 GLU A C 1
ATOM 2290 O O . GLU A 1 323 ? 23.66900 23.04100 -26.07200 1.000 70.98546 321 GLU A O 1
ATOM 2296 N N . LEU A 1 324 ? 23.32900 20.84200 -25.72500 1.000 54.44468 322 LEU A N 1
ATOM 2297 C CA . LEU A 1 324 ? 24.11700 20.39200 -26.86100 1.000 54.34770 322 LEU A CA 1
ATOM 2298 C C . LEU A 1 324 ? 23.64100 18.99600 -27.22500 1.000 53.85011 322 LEU A C 1
ATOM 2299 O O . LEU A 1 324 ? 23.20000 18.23400 -26.36000 1.000 53.20208 322 LEU A O 1
ATOM 2304 N N . GLU A 1 325 ? 23.73000 18.67000 -28.51200 1.000 66.73949 323 GLU A N 1
ATOM 2305 C CA . GLU A 1 325 ? 23.33900 17.36200 -29.01700 1.000 64.77756 323 GLU A CA 1
ATOM 2306 C C . GLU A 1 325 ? 24.46400 16.83100 -29.88900 1.000 63.68841 323 GLU A C 1
ATOM 2307 O O . GLU A 1 325 ? 24.97800 17.54900 -30.75400 1.000 64.63670 323 GLU A O 1
ATOM 2313 N N . LEU A 1 326 ? 24.85200 15.58300 -29.64800 1.000 44.84580 324 LEU A N 1
ATOM 2314 C CA . LEU A 1 326 ? 25.89700 14.90700 -30.41300 1.000 45.37992 324 LEU A CA 1
ATOM 2315 C C . LEU A 1 326 ? 25.23100 13.75700 -31.16400 1.000 44.34222 324 LEU A C 1
ATOM 2316 O O . LEU A 1 326 ? 25.22800 12.61500 -30.70100 1.000 43.69212 324 LEU A O 1
ATOM 2321 N N . ILE A 1 327 ? 24.68000 14.06000 -32.33700 1.000 44.28759 325 ILE A N 1
ATOM 2322 C CA . ILE A 1 327 ? 23.88900 13.09300 -33.08700 1.000 43.34918 325 ILE A CA 1
ATOM 2323 C C . ILE A 1 327 ? 24.78400 12.40000 -34.10000 1.000 43.96184 325 ILE A C 1
ATOM 2324 O O . ILE A 1 327 ? 25.47500 13.05600 -34.88900 1.000 45.06598 325 ILE A O 1
ATOM 2329 N N . GLY A 1 328 ? 24.75400 11.08100 -34.08700 1.000 45.22560 326 GLY A N 1
ATOM 2330 C CA . GLY A 1 328 ? 25.61800 10.28200 -34.93100 1.000 47.37254 326 GLY A CA 1
ATOM 2331 C C . GLY A 1 328 ? 25.86700 8.93500 -34.28400 1.000 47.40962 326 GLY A C 1
ATOM 2332 O O . GLY A 1 328 ? 25.33700 8.61800 -33.22300 1.000 46.07658 326 GLY A O 1
ATOM 2333 N N . ASP A 1 329 ? 26.68500 8.13800 -34.96300 1.000 61.95132 327 ASP A N 1
ATOM 2334 C CA . ASP A 1 329 ? 27.07800 6.84200 -34.43100 1.000 61.93785 327 ASP A CA 1
ATOM 2335 C C . ASP A 1 329 ? 27.57600 7.00000 -33.00200 1.000 61.29289 327 ASP A C 1
ATOM 2336 O O . ASP A 1 329 ? 28.53900 7.73100 -32.74500 1.000 61.01165 327 ASP A O 1
ATOM 2341 N N . ILE A 1 330 ? 26.90200 6.33200 -32.06500 1.000 59.83322 328 ILE A N 1
ATOM 2342 C CA . ILE A 1 330 ? 27.27000 6.47300 -30.66000 1.000 60.24774 328 ILE A CA 1
ATOM 2343 C C . ILE A 1 330 ? 28.70000 5.99500 -30.44100 1.000 60.10274 328 ILE A C 1
ATOM 2344 O O . ILE A 1 330 ? 29.48700 6.64400 -29.74100 1.000 60.66232 328 ILE A O 1
ATOM 2349 N N . ALA A 1 331 ? 29.05700 4.85000 -31.03000 1.000 44.12659 329 ALA A N 1
ATOM 2350 C CA . ALA A 1 331 ? 30.40000 4.31100 -30.84600 1.000 45.20315 329 ALA A CA 1
ATOM 2351 C C . ALA A 1 331 ? 31.45800 5.26100 -31.39300 1.000 46.56710 329 ALA A C 1
ATOM 2352 O O . ALA A 1 331 ? 32.49600 5.48200 -30.75900 1.000 47.53112 329 ALA A O 1
ATOM 2354 N N . ALA A 1 332 ? 31.22100 5.82100 -32.57700 1.000 46.76351 330 ALA A N 1
ATOM 2355 C CA . ALA A 1 332 ? 32.16800 6.77600 -33.13800 1.000 48.13689 330 ALA A CA 1
ATOM 2356 C C . ALA A 1 332 ? 32.25000 8.03100 -32.27900 1.000 48.40484 330 ALA A C 1
ATOM 2357 O O . ALA A 1 332 ? 33.34300 8.55800 -32.03200 1.000 49.65485 330 ALA A O 1
ATOM 2359 N N . THR A 1 333 ? 31.10100 8.52400 -31.81200 1.000 60.62039 331 THR A N 1
ATOM 2360 C CA . THR A 1 333 ? 31.08500 9.77600 -31.06200 1.000 61.82021 331 THR A CA 1
ATOM 2361 C C . THR A 1 333 ? 31.80500 9.63600 -29.72400 1.000 63.39492 331 THR A C 1
ATOM 2362 O O . THR A 1 333 ? 32.60600 10.50400 -29.35400 1.000 65.04911 331 THR A O 1
ATOM 2366 N N . VAL A 1 334 ? 31.54900 8.55200 -28.98700 1.000 63.34920 332 VAL A N 1
ATOM 2367 C CA . VAL A 1 334 ? 32.11300 8.45900 -27.64200 1.000 63.63376 332 VAL A CA 1
ATOM 2368 C C . VAL A 1 334 ? 33.61800 8.19600 -27.68600 1.000 62.94444 332 VAL A C 1
ATOM 2369 O O . VAL A 1 334 ? 34.35300 8.65600 -26.80600 1.000 63.84165 332 VAL A O 1
ATOM 2373 N N . GLU A 1 335 ? 34.10700 7.45300 -28.68700 1.000 61.10740 333 GLU A N 1
ATOM 2374 C CA . GLU A 1 335 ? 35.54900 7.23600 -28.80000 1.000 61.73392 333 GLU A CA 1
ATOM 2375 C C . GLU A 1 335 ? 36.26800 8.50500 -29.24500 1.000 63.18925 333 GLU A C 1
ATOM 2376 O O . GLU A 1 335 ? 37.40600 8.75100 -28.82900 1.000 64.90901 333 GLU A O 1
ATOM 2382 N N . ALA A 1 336 ? 35.64200 9.30100 -30.11300 1.000 58.56204 334 ALA A N 1
ATOM 2383 C CA . ALA A 1 336 ? 36.17500 10.62800 -30.40000 1.000 60.08085 334 ALA A CA 1
ATOM 2384 C C . ALA A 1 336 ? 36.23100 11.46100 -29.12800 1.000 61.22767 334 ALA A C 1
ATOM 2385 O O . ALA A 1 336 ? 37.19400 12.20400 -28.89700 1.000 61.96673 334 ALA A O 1
ATOM 2387 N N . LEU A 1 337 ? 35.20300 11.33500 -28.28400 1.000 78.26894 335 LEU A N 1
ATOM 2388 C CA . LEU A 1 337 ? 35.14300 12.07700 -27.03200 1.000 78.53853 335 LEU A CA 1
ATOM 2389 C C . LEU A 1 337 ? 36.08500 11.50000 -25.98700 1.000 78.43557 335 LEU A C 1
ATOM 2390 O O . LEU A 1 337 ? 36.51400 12.22300 -25.08100 1.000 80.73986 335 LEU A O 1
ATOM 2395 N N . ALA A 1 338 ? 36.40500 10.20800 -26.07900 1.000 52.80368 336 ALA A N 1
ATOM 2396 C CA . ALA A 1 338 ? 37.38500 9.63400 -25.16400 1.000 53.65693 336 ALA A CA 1
ATOM 2397 C C . ALA A 1 338 ? 38.75900 10.25200 -25.38500 1.000 55.50825 336 ALA A C 1
ATOM 2398 O O . ALA A 1 338 ? 39.49200 10.51600 -24.42600 1.000 56.49978 336 ALA A O 1
ATOM 2400 N N . GLU A 1 339 ? 39.12800 10.49500 -26.64500 1.000 96.20643 337 GLU A N 1
ATOM 2401 C CA . GLU A 1 339 ? 40.40700 11.14600 -26.91200 1.000 97.44047 337 GLU A CA 1
ATOM 2402 C C . GLU A 1 339 ? 40.45500 12.52800 -26.26400 1.000 97.93110 337 GLU A C 1
ATOM 2403 O O . GLU A 1 339 ? 41.49600 12.94600 -25.74600 1.000 98.52409 337 GLU A O 1
ATOM 2409 N N . LYS A 1 340 ? 39.33500 13.25400 -26.28400 1.000 78.67029 338 LYS A N 1
ATOM 2410 C CA . LYS A 1 340 ? 39.29400 14.60600 -25.73500 1.000 79.90198 338 LYS A CA 1
ATOM 2411 C C . LYS A 1 340 ? 39.28500 14.63200 -24.20800 1.000 79.88383 338 LYS A C 1
ATOM 2412 O O . LYS A 1 340 ? 39.65400 15.65600 -23.61800 1.000 80.63501 338 LYS A O 1
ATOM 2418 N N . LEU A 1 341 ? 38.89900 13.53300 -23.55700 1.000 76.99701 339 LEU A N 1
ATOM 2419 C CA . LEU A 1 341 ? 38.72700 13.50500 -22.11000 1.000 76.40886 339 LEU A CA 1
ATOM 2420 C C . LEU A 1 341 ? 39.70400 12.57100 -21.40700 1.000 75.51075 339 LEU A C 1
ATOM 2421 O O . LEU A 1 341 ? 39.56000 12.33300 -20.20200 1.000 75.64557 339 LEU A O 1
ATOM 2426 N N . ALA A 1 342 ? 40.70100 12.05500 -22.11600 1.000 65.24875 340 ALA A N 1
ATOM 2427 C CA . ALA A 1 342 ? 41.57000 11.03200 -21.55100 1.000 63.85285 340 ALA A CA 1
ATOM 2428 C C . ALA A 1 342 ? 42.32700 11.57000 -20.34800 1.000 65.50565 340 ALA A C 1
ATOM 2429 O O . ALA A 1 342 ? 43.02500 12.58300 -20.44300 1.000 65.85430 340 ALA A O 1
ATOM 2431 N N . GLY A 1 343 ? 42.20700 10.87500 -19.22200 1.000 93.84558 341 GLY A N 1
ATOM 2432 C CA . GLY A 1 343 ? 42.95800 11.21000 -18.03200 1.000 95.21218 341 GLY A CA 1
ATOM 2433 C C . GLY A 1 343 ? 42.34700 12.26400 -17.14000 1.000 95.58749 341 GLY A C 1
ATOM 2434 O O . GLY A 1 343 ? 43.03900 12.76500 -16.24400 1.000 95.92836 341 GLY A O 1
ATOM 2435 N N . LEU A 1 344 ? 41.08100 12.61500 -17.34300 1.000 90.60534 342 LEU A N 1
ATOM 2436 C CA . LEU A 1 344 ? 40.44400 13.62900 -16.51800 1.000 91.15841 342 LEU A CA 1
ATOM 2437 C C . LEU A 1 344 ? 40.00000 13.00400 -15.20300 1.000 89.09639 342 LEU A C 1
ATOM 2438 O O . LEU A 1 344 ? 39.39900 11.92600 -15.18800 1.000 86.42008 342 LEU A O 1
ATOM 2443 N N . GLU A 1 345 ? 40.31000 13.67700 -14.10200 1.000 99.14576 343 GLU A N 1
ATOM 2444 C CA . GLU A 1 345 ? 40.10100 13.14100 -12.76800 1.000 98.08473 343 GLU A CA 1
ATOM 2445 C C . GLU A 1 345 ? 39.15800 14.03900 -11.97900 1.000 96.67169 343 GLU A C 1
ATOM 2446 O O . GLU A 1 345 ? 38.99300 15.22700 -12.27600 1.000 97.21678 343 GLU A O 1
ATOM 2452 N N . LEU A 1 346 ? 38.54400 13.44100 -10.96100 1.000 69.30579 344 LEU A N 1
ATOM 2453 C CA . LEU A 1 346 ? 37.41700 14.05400 -10.28100 1.000 69.61200 344 LEU A CA 1
ATOM 2454 C C . LEU A 1 346 ? 37.85100 15.18600 -9.35200 1.000 71.88217 344 LEU A C 1
ATOM 2455 O O . LEU A 1 346 ? 39.00800 15.29100 -8.93800 1.000 71.14653 344 LEU A O 1
ATOM 2460 N N . SER A 1 347 ? 36.88400 16.03900 -9.02500 1.000 87.73194 345 SER A N 1
ATOM 2461 C CA . SER A 1 347 ? 37.02400 16.94600 -7.89800 1.000 91.67260 345 SER A CA 1
ATOM 2462 C C . SER A 1 347 ? 37.12700 16.14100 -6.60800 1.000 93.67778 345 SER A C 1
ATOM 2463 O O . SER A 1 347 ? 36.62300 15.01900 -6.51000 1.000 92.42895 345 SER A O 1
ATOM 2466 N N . GLU A 1 348 ? 37.80900 16.71100 -5.61200 1.000 110.09527 346 GLU A N 1
ATOM 2467 C CA . GLU A 1 348 ? 37.83200 16.07200 -4.30200 1.000 111.12031 346 GLU A CA 1
ATOM 2468 C C . GLU A 1 348 ? 36.44500 16.06600 -3.67200 1.000 109.61666 346 GLU A C 1
ATOM 2469 O O . GLU A 1 348 ? 36.11600 15.15200 -2.90700 1.000 109.02989 346 GLU A O 1
ATOM 2475 N N . GLU A 1 349 ? 35.62700 17.05200 -4.04100 1.000 94.87736 347 GLU A N 1
ATOM 2476 C CA . GLU A 1 349 ? 34.24200 17.14400 -3.53200 1.000 93.17464 347 GLU A CA 1
ATOM 2477 C C . GLU A 1 349 ? 33.43100 16.03800 -4.20900 1.000 91.01438 347 GLU A C 1
ATOM 2478 O O . GLU A 1 349 ? 32.51300 15.52700 -3.55000 1.000 89.15833 347 GLU A O 1
ATOM 2484 N N . ALA A 1 350 ? 33.73300 15.70200 -5.47000 1.000 91.47803 348 ALA A N 1
ATOM 2485 C CA . ALA A 1 350 ? 33.07300 14.60500 -6.17300 1.000 88.28050 348 ALA A CA 1
ATOM 2486 C C . ALA A 1 350 ? 33.53600 13.25300 -5.64300 1.000 87.42484 348 ALA A C 1
ATOM 2487 O O . ALA A 1 350 ? 32.72500 12.33500 -5.46900 1.000 83.70499 348 ALA A O 1
ATOM 2489 N N . ALA A 1 351 ? 34.83800 13.11500 -5.38100 1.000 103.04784 349 ALA A N 1
ATOM 2490 C CA . ALA A 1 351 ? 35.35800 11.87700 -4.81600 1.000 102.93608 349 ALA A CA 1
ATOM 2491 C C . ALA A 1 351 ? 34.63700 11.52600 -3.52000 1.000 103.66407 349 ALA A C 1
ATOM 2492 O O . ALA A 1 351 ? 34.14100 10.40500 -3.35300 1.000 103.46457 349 ALA A O 1
ATOM 2494 N N . ALA A 1 352 ? 34.55400 12.48400 -2.59300 1.000 72.02231 350 ALA A N 1
ATOM 2495 C CA . ALA A 1 352 ? 33.86600 12.23200 -1.33100 1.000 67.91047 350 ALA A CA 1
ATOM 2496 C C . ALA A 1 352 ? 32.42800 11.79900 -1.57900 1.000 66.19682 350 ALA A C 1
ATOM 2497 O O . ALA A 1 352 ? 31.95600 10.80300 -1.01700 1.000 65.81826 350 ALA A O 1
ATOM 2499 N N . LEU A 1 353 ? 31.72200 12.53000 -2.44100 1.000 72.70964 351 LEU A N 1
ATOM 2500 C CA . LEU A 1 353 ? 30.32100 12.22800 -2.71000 1.000 71.26708 351 LEU A CA 1
ATOM 2501 C C . LEU A 1 353 ? 30.15600 10.81400 -3.25200 1.000 72.69876 351 LEU A C 1
ATOM 2502 O O . LEU A 1 353 ? 29.32400 10.04300 -2.76100 1.000 72.86736 351 LEU A O 1
ATOM 2507 N N . LEU A 1 354 ? 30.94600 10.45300 -4.26500 1.000 85.76891 352 LEU A N 1
ATOM 2508 C CA . LEU A 1 354 ? 30.80000 9.14100 -4.88600 1.000 85.75271 352 LEU A CA 1
ATOM 2509 C C . LEU A 1 354 ? 31.04900 8.02600 -3.87600 1.000 87.38303 352 LEU A C 1
ATOM 2510 O O . LEU A 1 354 ? 30.28000 7.06100 -3.79500 1.000 87.47988 352 LEU A O 1
ATOM 2515 N N . GLU A 1 355 ? 32.10600 8.15800 -3.06900 1.000 95.08685 353 GLU A N 1
ATOM 2516 C CA . GLU A 1 355 ? 32.41400 7.11800 -2.09200 1.000 96.10953 353 GLU A CA 1
ATOM 2517 C C . GLU A 1 355 ? 31.26000 6.92600 -1.11600 1.000 96.02666 353 GLU A C 1
ATOM 2518 O O . GLU A 1 355 ? 30.91100 5.79100 -0.77100 1.000 96.28134 353 GLU A O 1
ATOM 2524 N N . GLU A 1 356 ? 30.65200 8.02200 -0.65900 1.000 96.62021 354 GLU A N 1
ATOM 2525 C CA . GLU A 1 356 ? 29.56000 7.89300 0.29900 1.000 98.74006 354 GLU A CA 1
ATOM 2526 C C . GLU A 1 356 ? 28.37900 7.14800 -0.31100 1.000 99.00232 354 GLU A C 1
ATOM 2527 O O . GLU A 1 356 ? 27.69500 6.38900 0.38600 1.000 99.92376 354 GLU A O 1
ATOM 2533 N N . LEU A 1 357 ? 28.11200 7.35500 -1.60700 1.000 90.74729 355 LEU A N 1
ATOM 2534 C CA . LEU A 1 357 ? 26.94600 6.72900 -2.22700 1.000 90.39949 355 LEU A CA 1
ATOM 2535 C C . LEU A 1 357 ? 27.20800 5.31400 -2.73300 1.000 88.53706 355 LEU A C 1
ATOM 2536 O O . LEU A 1 357 ? 26.24500 4.56900 -2.95600 1.000 86.98558 355 LEU A O 1
ATOM 2541 N N . LEU A 1 358 ? 28.47000 4.92200 -2.93500 1.000 82.61715 356 LEU A N 1
ATOM 2542 C CA . LEU A 1 358 ? 28.76500 3.49800 -3.05800 1.000 81.12401 356 LEU A CA 1
ATOM 2543 C C . LEU A 1 358 ? 28.42600 2.77300 -1.75900 1.000 83.11991 356 LEU A C 1
ATOM 2544 O O . LEU A 1 358 ? 27.97000 1.62400 -1.78800 1.000 81.16046 356 LEU A O 1
ATOM 2549 N N . ALA A 1 359 ? 28.63600 3.43800 -0.61400 1.000 113.74885 357 ALA A N 1
ATOM 2550 C CA . ALA A 1 359 ? 28.28000 2.85900 0.67800 1.000 113.67252 357 ALA A CA 1
ATOM 2551 C C . ALA A 1 359 ? 26.77000 2.72700 0.83300 1.000 112.40570 357 ALA A C 1
ATOM 2552 O O . ALA A 1 359 ? 26.28300 1.72700 1.37100 1.000 112.57821 357 ALA A O 1
ATOM 2554 N N . LYS A 1 360 ? 26.01100 3.73400 0.38900 1.000 84.65334 358 LYS A N 1
ATOM 2555 C CA . LYS A 1 360 ? 24.55700 3.60300 0.37900 1.000 83.62431 358 LYS A CA 1
ATOM 2556 C C . LYS A 1 360 ? 24.11200 2.49500 -0.57400 1.000 81.82212 358 LYS A C 1
ATOM 2557 O O . LYS A 1 360 ? 23.07900 1.85200 -0.34400 1.000 81.19910 358 LYS A O 1
ATOM 2563 N N . LEU A 1 361 ? 24.87600 2.26600 -1.64900 1.000 83.39041 359 LEU A N 1
ATOM 2564 C CA . LEU A 1 361 ? 24.48700 1.28900 -2.66300 1.000 81.22775 359 LEU A CA 1
ATOM 2565 C C . LEU A 1 361 ? 24.70400 -0.14000 -2.17600 1.000 81.48693 359 LEU A C 1
ATOM 2566 O O . LEU A 1 361 ? 23.82700 -1.00100 -2.32500 1.000 81.45752 359 LEU A O 1
ATOM 2571 N N . ALA A 1 362 ? 25.88000 -0.41800 -1.60700 1.000 80.67978 360 ALA A N 1
ATOM 2572 C CA . ALA A 1 362 ? 26.22200 -1.77600 -1.20500 1.000 81.01436 360 ALA A CA 1
ATOM 2573 C C . ALA A 1 362 ? 25.46900 -2.22700 0.03700 1.000 83.84412 360 ALA A C 1
ATOM 2574 O O . ALA A 1 362 ? 25.54800 -3.40800 0.39300 1.000 86.77383 360 ALA A O 1
ATOM 2576 N N . GLU A 1 363 ? 24.76300 -1.31600 0.71200 1.000 84.32284 361 GLU A N 1
ATOM 2577 C CA . GLU A 1 363 ? 23.85700 -1.71600 1.78200 1.000 85.85448 361 GLU A CA 1
ATOM 2578 C C . GLU A 1 363 ? 22.70200 -2.55900 1.25700 1.000 85.67474 361 GLU A C 1
ATOM 2579 O O . GLU A 1 363 ? 22.10000 -3.31500 2.02800 1.000 87.76176 361 GLU A O 1
ATOM 2585 N N . ALA A 1 364 ? 22.37600 -2.44100 -0.03400 1.000 65.77298 362 ALA A N 1
ATOM 2586 C CA . ALA A 1 364 ? 21.38500 -3.30500 -0.66300 1.000 64.23596 362 ALA A CA 1
ATOM 2587 C C . ALA A 1 364 ? 21.96100 -4.66500 -1.04100 1.000 67.93390 362 ALA A C 1
ATOM 2588 O O . ALA A 1 364 ? 21.19600 -5.58400 -1.35700 1.000 65.10266 362 ALA A O 1
ATOM 2590 N N . SER A 1 373 ? 10.50800 -17.33400 7.76800 1.000 77.97813 371 SER A N 1
ATOM 2591 C CA . SER A 1 373 ? 9.41000 -17.90200 7.00500 1.000 71.61149 371 SER A CA 1
ATOM 2592 C C . SER A 1 373 ? 9.94000 -18.85300 5.93900 1.000 68.28995 371 SER A C 1
ATOM 2593 O O . SER A 1 373 ? 11.09700 -18.77600 5.52200 1.000 68.54101 371 SER A O 1
ATOM 2596 N N . ALA A 1 374 ? 9.06900 -19.75400 5.48300 1.000 57.55168 372 ALA A N 1
ATOM 2597 C CA . ALA A 1 374 ? 9.44900 -20.65600 4.40200 1.000 56.40401 372 ALA A CA 1
ATOM 2598 C C . ALA A 1 374 ? 9.64500 -19.92500 3.08000 1.000 57.26302 372 ALA A C 1
ATOM 2599 O O . ALA A 1 374 ? 10.13900 -20.52800 2.12000 1.000 56.46310 372 ALA A O 1
ATOM 2601 N N . LEU A 1 375 ? 9.26000 -18.65500 3.00700 1.000 79.19936 373 LEU A N 1
ATOM 2602 C CA . LEU A 1 375 ? 9.37400 -17.89400 1.77700 1.000 78.49088 373 LEU A CA 1
ATOM 2603 C C . LEU A 1 375 ? 10.80700 -17.42700 1.55100 1.000 78.15464 373 LEU A C 1
ATOM 2604 O O . LEU A 1 375 ? 11.60700 -17.29000 2.48200 1.000 78.91859 373 LEU A O 1
ATOM 2609 N N . VAL A 1 376 ? 11.11000 -17.15400 0.28900 1.000 73.64702 374 VAL A N 1
ATOM 2610 C CA . VAL A 1 376 ? 12.40800 -16.64800 -0.12800 1.000 72.56450 374 VAL A CA 1
ATOM 2611 C C . VAL A 1 376 ? 12.28200 -15.14800 -0.35100 1.000 70.68996 374 VAL A C 1
ATOM 2612 O O . VAL A 1 376 ? 11.34600 -14.68800 -1.01700 1.000 70.56842 374 VAL A O 1
ATOM 2616 N N . HIS A 1 377 ? 13.21600 -14.38500 0.20100 1.000 50.44669 375 HIS A N 1
ATOM 2617 C CA . HIS A 1 377 ? 13.21000 -12.94800 -0.02800 1.000 49.26457 375 HIS A CA 1
ATOM 2618 C C . HIS A 1 377 ? 13.81500 -12.62500 -1.39300 1.000 48.53903 375 HIS A C 1
ATOM 2619 O O . HIS A 1 377 ? 14.81600 -13.23200 -1.78900 1.000 48.81753 375 HIS A O 1
ATOM 2626 N N . PRO A 1 378 ? 13.23100 -11.67100 -2.12400 1.000 55.28930 376 PRO A N 1
ATOM 2627 C CA . PRO A 1 378 ? 13.73400 -11.37200 -3.47800 1.000 54.01535 376 PRO A CA 1
ATOM 2628 C C . PRO A 1 378 ? 15.24300 -11.20400 -3.58600 1.000 54.22308 376 PRO A C 1
ATOM 2629 O O . PRO A 1 378 ? 15.83400 -11.63600 -4.58600 1.000 53.15704 376 PRO A O 1
ATOM 2633 N N . LEU A 1 379 ? 15.88200 -10.56300 -2.60200 1.000 54.93188 377 LEU A N 1
ATOM 2634 C CA . LEU A 1 379 ? 17.32500 -10.35300 -2.67800 1.000 55.49717 377 LEU A CA 1
ATOM 2635 C C . LEU A 1 379 ? 18.06900 -11.67800 -2.63700 1.000 55.14821 377 LEU A C 1
ATOM 2636 O O . LEU A 1 379 ? 19.09400 -11.85100 -3.30700 1.000 55.56719 377 LEU A O 1
ATOM 2641 N N . GLN A 1 380 ? 17.57100 -12.61900 -1.83700 1.000 63.50533 378 GLN A N 1
ATOM 2642 C CA . GLN A 1 380 ? 18.20400 -13.92600 -1.71800 1.000 65.72405 378 GLN A CA 1
ATOM 2643 C C . GLN A 1 380 ? 18.17700 -14.67100 -3.04700 1.000 64.08349 378 GLN A C 1
ATOM 2644 O O . GLN A 1 380 ? 19.14100 -15.36000 -3.40000 1.000 64.13671 378 GLN A O 1
ATOM 2650 N N . ILE A 1 381 ? 17.08600 -14.53600 -3.80100 1.000 52.20071 379 ILE A N 1
ATOM 2651 C CA . ILE A 1 381 ? 17.05000 -15.08200 -5.15500 1.000 51.57049 379 ILE A CA 1
ATOM 2652 C C . ILE A 1 381 ? 18.14100 -14.44200 -5.99900 1.000 50.91629 379 ILE A C 1
ATOM 2653 O O . ILE A 1 381 ? 18.95000 -15.12900 -6.63500 1.000 51.21436 379 ILE A O 1
ATOM 2658 N N . ILE A 1 382 ? 18.18900 -13.10900 -5.99000 1.000 54.51593 380 ILE A N 1
ATOM 2659 C CA . ILE A 1 382 ? 19.10000 -12.37600 -6.86300 1.000 54.60708 380 ILE A CA 1
ATOM 2660 C C . ILE A 1 382 ? 20.53900 -12.77800 -6.57900 1.000 56.10581 380 ILE A C 1
ATOM 2661 O O . ILE A 1 382 ? 21.31900 -13.06000 -7.49600 1.000 56.09177 380 ILE A O 1
ATOM 2666 N N . HIS A 1 383 ? 20.91100 -12.81300 -5.30400 1.000 70.41463 381 HIS A N 1
ATOM 2667 C CA . HIS A 1 383 ? 22.29200 -13.11000 -4.95400 1.000 71.70095 381 HIS A CA 1
ATOM 2668 C C . HIS A 1 383 ? 22.62800 -14.57200 -5.21800 1.000 70.42231 381 HIS A C 1
ATOM 2669 O O . HIS A 1 383 ? 23.71500 -14.88200 -5.71800 1.000 70.71256 381 HIS A O 1
ATOM 2676 N N . ALA A 1 384 ? 21.70000 -15.48000 -4.92000 1.000 48.13932 382 ALA A N 1
ATOM 2677 C CA . ALA A 1 384 ? 21.93300 -16.88600 -5.22600 1.000 48.53814 382 ALA A CA 1
ATOM 2678 C C . ALA A 1 384 ? 22.14200 -17.09100 -6.71900 1.000 48.70478 382 ALA A C 1
ATOM 2679 O O . ALA A 1 384 ? 23.09100 -17.76300 -7.13900 1.000 48.78307 382 ALA A O 1
ATOM 2681 N N . LEU A 1 385 ? 21.26000 -16.51200 -7.53700 1.000 66.83988 383 LEU A N 1
ATOM 2682 C CA . LEU A 1 385 ? 21.32600 -16.72500 -8.97900 1.000 66.17353 383 LEU A CA 1
ATOM 2683 C C . LEU A 1 385 ? 22.58400 -16.10100 -9.56900 1.000 66.23750 383 LEU A C 1
ATOM 2684 O O . LEU A 1 385 ? 23.31400 -16.75300 -10.32500 1.000 66.68489 383 LEU A O 1
ATOM 2689 N N . ARG A 1 386 ? 22.85200 -14.83500 -9.23300 1.000 64.08755 384 ARG A N 1
ATOM 2690 C CA . ARG A 1 386 ? 24.03300 -14.16100 -9.76700 1.000 64.33751 384 ARG A CA 1
ATOM 2691 C C . ARG A 1 386 ? 25.29700 -14.94400 -9.43800 1.000 65.16654 384 ARG A C 1
ATOM 2692 O O . ARG A 1 386 ? 26.22900 -15.01000 -10.25000 1.000 65.16414 384 ARG A O 1
ATOM 2700 N N . SER A 1 387 ? 25.34400 -15.54700 -8.24900 1.000 70.25446 385 SER A N 1
ATOM 2701 C CA . SER A 1 387 ? 26.50400 -16.31300 -7.82100 1.000 70.39647 385 SER A CA 1
ATOM 2702 C C . SER A 1 387 ? 26.62800 -17.64600 -8.54400 1.000 69.90490 385 SER A C 1
ATOM 2703 O O . SER A 1 387 ? 27.68700 -18.27900 -8.45400 1.000 70.00397 385 SER A O 1
ATOM 2706 N N . LEU A 1 388 ? 25.59400 -18.07200 -9.27100 1.000 63.17880 386 LEU A N 1
ATOM 2707 C CA . LEU A 1 388 ? 25.58300 -19.38400 -9.89900 1.000 61.89132 386 LEU A CA 1
ATOM 2708 C C . LEU A 1 388 ? 25.83300 -19.34800 -11.39800 1.000 60.67783 386 LEU A C 1
ATOM 2709 O O . LEU A 1 388 ? 26.21000 -20.37900 -11.96500 1.000 60.83540 386 LEU A O 1
ATOM 2714 N N . ILE A 1 389 ? 25.65100 -18.20000 -12.05100 1.000 46.82827 387 ILE A N 1
ATOM 2715 C CA . ILE A 1 389 ? 25.72200 -18.13300 -13.50500 1.000 46.11743 387 ILE A CA 1
ATOM 2716 C C . ILE A 1 389 ? 26.85400 -17.21400 -13.93700 1.000 46.34971 387 ILE A C 1
ATOM 2717 O O . ILE A 1 389 ? 27.15100 -16.20000 -13.29400 1.000 46.47295 387 ILE A O 1
ATOM 2722 N N . ASP A 1 390 ? 27.46700 -17.57000 -15.06400 1.000 77.65413 388 ASP A N 1
ATOM 2723 C CA . ASP A 1 390 ? 28.57600 -16.79700 -15.60400 1.000 79.01916 388 ASP A CA 1
ATOM 2724 C C . ASP A 1 390 ? 28.04800 -15.56000 -16.33500 1.000 78.48506 388 ASP A C 1
ATOM 2725 O O . ASP A 1 390 ? 26.85000 -15.26200 -16.33800 1.000 77.48821 388 ASP A O 1
ATOM 2730 N N . ASP A 1 391 ? 28.95600 -14.84500 -17.00100 1.000 68.93361 389 ASP A N 1
ATOM 2731 C CA . ASP A 1 391 ? 28.61100 -13.74300 -17.88900 1.000 68.05263 389 ASP A CA 1
ATOM 2732 C C . ASP A 1 391 ? 28.21300 -14.21700 -19.28000 1.000 68.48049 389 ASP A C 1
ATOM 2733 O O . ASP A 1 391 ? 27.84100 -13.38500 -20.11400 1.000 67.34840 389 ASP A O 1
ATOM 2738 N N . ASP A 1 392 ? 28.30000 -15.52200 -19.55300 1.000 79.59034 390 ASP A N 1
ATOM 2739 C CA . ASP A 1 392 ? 27.83400 -16.10300 -20.80600 1.000 78.69773 390 ASP A CA 1
ATOM 2740 C C . ASP A 1 392 ? 26.46400 -16.75300 -20.65300 1.000 77.91776 390 ASP A C 1
ATOM 2741 O O . ASP A 1 392 ? 26.16300 -17.74800 -21.32300 1.000 77.92412 390 ASP A O 1
ATOM 2746 N N . VAL A 1 393 ? 25.63000 -16.20900 -19.77200 1.000 66.27528 391 VAL A N 1
ATOM 2747 C CA . VAL A 1 393 ? 24.28000 -16.70700 -19.54100 1.000 64.58701 391 VAL A CA 1
ATOM 2748 C C . VAL A 1 393 ? 23.32200 -15.54100 -19.71600 1.000 62.92834 391 VAL A C 1
ATOM 2749 O O . VAL A 1 393 ? 23.38800 -14.56000 -18.96500 1.000 61.84866 391 VAL A O 1
ATOM 2753 N N . THR A 1 394 ? 22.43800 -15.64300 -20.70200 1.000 55.44384 392 THR A N 1
ATOM 2754 C CA . THR A 1 394 ? 21.41500 -14.62500 -20.87300 1.000 54.82664 392 THR A CA 1
ATOM 2755 C C . THR A 1 394 ? 20.35200 -14.77600 -19.79300 1.000 53.00494 392 THR A C 1
ATOM 2756 O O . THR A 1 394 ? 19.96200 -15.88900 -19.43000 1.000 52.45327 392 THR A O 1
ATOM 2760 N N . VAL A 1 395 ? 19.89300 -13.64500 -19.27100 1.000 44.85668 393 VAL A N 1
ATOM 2761 C CA . VAL A 1 395 ? 18.84300 -13.60000 -18.26600 1.000 42.27455 393 VAL A CA 1
ATOM 2762 C C . VAL A 1 395 ? 17.75800 -12.67900 -18.79400 1.000 41.27794 393 VAL A C 1
ATOM 2763 O O . VAL A 1 395 ? 17.99800 -11.48400 -18.99100 1.000 41.69452 393 VAL A O 1
ATOM 2767 N N . THR A 1 396 ? 16.57800 -13.22600 -19.02200 1.000 39.97163 394 THR A N 1
ATOM 2768 C CA . THR A 1 396 ? 15.42200 -12.44700 -19.42400 1.000 39.39862 394 THR A CA 1
ATOM 2769 C C . THR A 1 396 ? 14.52400 -12.24200 -18.21600 1.000 39.93676 394 THR A C 1
ATOM 2770 O O . THR A 1 396 ? 14.56200 -13.01200 -17.25400 1.000 40.32283 394 THR A O 1
ATOM 2774 N N . CYS A 1 397 ? 13.71600 -11.18700 -18.26500 1.000 44.66746 395 CYS A N 1
ATOM 2775 C CA . CYS A 1 397 ? 12.85500 -10.86200 -17.13900 1.000 44.34462 395 CYS A CA 1
ATOM 2776 C C . CYS A 1 397 ? 11.52400 -10.30800 -17.61300 1.000 44.62387 395 CYS A C 1
ATOM 2777 O O . CYS A 1 397 ? 11.46600 -9.46300 -18.51200 1.000 45.44244 395 CYS A O 1
ATOM 2780 N N . ASP A 1 398 ? 10.46300 -10.78700 -16.97000 1.000 47.22167 396 ASP A N 1
ATOM 2781 C CA . ASP A 1 398 ? 9.09900 -10.36100 -17.23600 1.000 46.99797 396 ASP A CA 1
ATOM 2782 C C . ASP A 1 398 ? 8.86100 -9.02400 -16.53900 1.000 46.64188 396 ASP A C 1
ATOM 2783 O O . ASP A 1 398 ? 9.79700 -8.34600 -16.10700 1.000 46.37693 396 ASP A O 1
ATOM 2788 N N . VAL A 1 399 ? 7.60000 -8.62500 -16.42500 1.000 36.59403 397 VAL A N 1
ATOM 2789 C CA . VAL A 1 399 ? 7.23400 -7.37900 -15.76800 1.000 36.53649 397 VAL A CA 1
ATOM 2790 C C . VAL A 1 399 ? 6.42700 -7.69400 -14.51500 1.000 37.21586 397 VAL A C 1
ATOM 2791 O O . VAL A 1 399 ? 5.68600 -8.68100 -14.44700 1.000 37.50157 397 VAL A O 1
ATOM 2795 N N . GLY A 1 400 ? 6.59700 -6.84300 -13.51000 1.000 45.82965 398 GLY A N 1
ATOM 2796 C CA . GLY A 1 400 ? 6.03800 -7.07700 -12.19700 1.000 46.70837 398 GLY A CA 1
ATOM 2797 C C . GLY A 1 400 ? 6.99100 -6.56600 -11.13700 1.000 46.74739 398 GLY A C 1
ATOM 2798 O O . GLY A 1 400 ? 8.02700 -5.98400 -11.46900 1.000 46.29460 398 GLY A O 1
ATOM 2799 N N . SER A 1 401 ? 6.66000 -6.77100 -9.86000 1.000 37.54194 399 SER A N 1
ATOM 2800 C CA . SER A 1 401 ? 7.54700 -6.31200 -8.79600 1.000 38.38468 399 SER A CA 1
ATOM 2801 C C . SER A 1 401 ? 8.91200 -6.97900 -8.89100 1.000 38.57362 399 SER A C 1
ATOM 2802 O O . SER A 1 401 ? 9.92700 -6.36800 -8.53600 1.000 38.97029 399 SER A O 1
ATOM 2805 N N . HIS A 1 402 ? 8.95800 -8.22000 -9.38400 1.000 53.03644 400 HIS A N 1
ATOM 2806 C CA . HIS A 1 402 ? 10.23400 -8.90500 -9.57000 1.000 53.16137 400 HIS A CA 1
ATOM 2807 C C . HIS A 1 402 ? 11.13700 -8.14400 -10.53800 1.000 52.86463 400 HIS A C 1
ATOM 2808 O O . HIS A 1 402 ? 12.36300 -8.13500 -10.37900 1.000 53.09908 400 HIS A O 1
ATOM 2815 N N . TYR A 1 403 ? 10.55100 -7.52500 -11.56700 1.000 42.67965 401 TYR A N 1
ATOM 2816 C CA . TYR A 1 403 ? 11.33000 -6.74700 -12.52900 1.000 42.80542 401 TYR A CA 1
ATOM 2817 C C . TYR A 1 403 ? 11.90700 -5.48900 -11.89900 1.000 42.75423 401 TYR A C 1
ATOM 2818 O O . TYR A 1 403 ? 12.93800 -4.99700 -12.37000 1.000 43.48774 401 TYR A O 1
ATOM 2827 N N . ILE A 1 404 ? 11.30000 -4.99300 -10.81800 1.000 43.00114 402 ILE A N 1
ATOM 2828 C CA . ILE A 1 404 ? 11.93200 -3.93600 -10.03500 1.000 43.67893 402 ILE A CA 1
ATOM 2829 C C . ILE A 1 404 ? 13.14600 -4.48100 -9.28900 1.000 45.27382 402 ILE A C 1
ATOM 2830 O O . ILE A 1 404 ? 14.22100 -3.86800 -9.28000 1.000 45.85976 402 ILE A O 1
ATOM 2835 N N . TRP A 1 405 ? 12.98700 -5.63500 -8.63300 1.000 54.62935 403 TRP A N 1
ATOM 2836 C CA . TRP A 1 405 ? 14.09400 -6.19700 -7.86500 1.000 55.26965 403 TRP A CA 1
ATOM 2837 C C . TRP A 1 405 ? 15.26500 -6.54200 -8.77500 1.000 55.30109 403 TRP A C 1
ATOM 2838 O O . TRP A 1 405 ? 16.42400 -6.25900 -8.44900 1.000 56.35167 403 TRP A O 1
ATOM 2849 N N . MET A 1 406 ? 14.97900 -7.14600 -9.92800 1.000 52.57422 404 MET A N 1
ATOM 2850 C CA . MET A 1 406 ? 16.04400 -7.54200 -10.84200 1.000 53.69808 404 MET A CA 1
ATOM 2851 C C . MET A 1 406 ? 16.70800 -6.33100 -11.48500 1.000 54.13766 404 MET A C 1
ATOM 2852 O O . MET A 1 406 ? 17.93800 -6.28400 -11.61400 1.000 53.97806 404 MET A O 1
ATOM 2857 N N . ALA A 1 407 ? 15.90900 -5.34700 -11.89900 1.000 51.31101 405 ALA A N 1
ATOM 2858 C CA . ALA A 1 407 ? 16.46600 -4.16900 -12.55100 1.000 50.89826 405 ALA A CA 1
ATOM 2859 C C . ALA A 1 407 ? 17.43500 -3.43900 -11.63300 1.000 50.74011 405 ALA A C 1
ATOM 2860 O O . ALA A 1 407 ? 18.45600 -2.91200 -12.09100 1.000 50.55159 405 ALA A O 1
ATOM 2862 N N . ARG A 1 408 ? 17.14100 -3.40500 -10.33300 1.000 48.54439 406 ARG A N 1
ATOM 2863 C CA . ARG A 1 408 ? 17.92800 -2.61100 -9.39900 1.000 48.53425 406 ARG A CA 1
ATOM 2864 C C . ARG A 1 408 ? 19.07200 -3.38100 -8.75900 1.000 49.27050 406 ARG A C 1
ATOM 2865 O O . ARG A 1 408 ? 20.07200 -2.76500 -8.37000 1.000 49.23989 406 ARG A O 1
ATOM 2873 N N . TYR A 1 409 ? 18.97200 -4.70800 -8.65300 1.000 56.37660 407 TYR A N 1
ATOM 2874 C CA . TYR A 1 409 ? 19.92200 -5.46100 -7.84300 1.000 57.32206 407 TYR A CA 1
ATOM 2875 C C . TYR A 1 409 ? 20.58300 -6.64500 -8.52800 1.000 56.98502 407 TYR A C 1
ATOM 2876 O O . TYR A 1 409 ? 21.58400 -7.14500 -8.00000 1.000 57.40571 407 TYR A O 1
ATOM 2885 N N . PHE A 1 410 ? 20.09600 -7.10000 -9.67600 1.000 50.00977 408 PHE A N 1
ATOM 2886 C CA . PHE A 1 410 ? 20.81600 -8.11100 -10.43700 1.000 51.31559 408 PHE A CA 1
ATOM 2887 C C . PHE A 1 410 ? 21.80300 -7.41700 -11.37000 1.000 51.80430 408 PHE A C 1
ATOM 2888 O O . PHE A 1 410 ? 21.39800 -6.68300 -12.27900 1.000 50.73832 408 PHE A O 1
ATOM 2896 N N . ARG A 1 411 ? 23.09100 -7.65300 -11.14800 1.000 70.15966 409 ARG A N 1
ATOM 2897 C CA . ARG A 1 411 ? 24.12500 -7.04500 -11.96800 1.000 71.77349 409 ARG A CA 1
ATOM 2898 C C . ARG A 1 411 ? 24.46000 -7.94600 -13.14900 1.000 71.36144 409 ARG A C 1
ATOM 2899 O O . ARG A 1 411 ? 24.59200 -9.16400 -13.00400 1.000 71.57222 409 ARG A O 1
ATOM 2907 N N . SER A 1 412 ? 24.57300 -7.33200 -14.32400 1.000 60.18994 410 SER A N 1
ATOM 2908 C CA . SER A 1 412 ? 24.92300 -8.00000 -15.57100 1.000 60.31368 410 SER A CA 1
ATOM 2909 C C . SER A 1 412 ? 26.12100 -7.25600 -16.14900 1.000 59.93825 410 SER A C 1
ATOM 2910 O O . SER A 1 412 ? 26.09000 -6.02600 -16.28000 1.000 59.03446 410 SER A O 1
ATOM 2913 N N . TYR A 1 413 ? 27.18400 -7.99500 -16.46400 1.000 60.22749 411 TYR A N 1
ATOM 2914 C CA . TYR A 1 413 ? 28.47400 -7.39000 -16.76000 1.000 60.20301 411 TYR A CA 1
ATOM 2915 C C . TYR A 1 413 ? 28.90600 -7.50700 -18.21300 1.000 59.94668 411 TYR A C 1
ATOM 2916 O O . TYR A 1 413 ? 29.93600 -6.92800 -18.57800 1.000 60.12803 411 TYR A O 1
ATOM 2925 N N . GLU A 1 414 ? 28.17200 -8.24000 -19.04300 1.000 64.93115 412 GLU A N 1
ATOM 2926 C CA . GLU A 1 414 ? 28.42900 -8.27600 -20.47100 1.000 64.60996 412 GLU A CA 1
ATOM 2927 C C . GLU A 1 414 ? 27.18500 -7.80000 -21.21000 1.000 64.42037 412 GLU A C 1
ATOM 2928 O O . GLU A 1 414 ? 26.06600 -7.93500 -20.70100 1.000 64.57935 412 GLU A O 1
ATOM 2934 N N . PRO A 1 415 ? 27.34500 -7.22900 -22.40100 1.000 65.35405 413 PRO A N 1
ATOM 2935 C CA . PRO A 1 415 ? 26.21300 -6.53600 -23.03700 1.000 65.57062 413 PRO A CA 1
ATOM 2936 C C . PRO A 1 415 ? 25.06700 -7.47100 -23.39600 1.000 64.68563 413 PRO A C 1
ATOM 2937 O O . PRO A 1 415 ? 25.27100 -8.56900 -23.92200 1.000 64.60058 413 PRO A O 1
ATOM 2941 N N . ARG A 1 416 ? 23.85000 -7.00400 -23.11200 1.000 56.63118 414 ARG A N 1
ATOM 2942 C CA . ARG A 1 416 ? 22.61700 -7.68900 -23.49500 1.000 56.64871 414 ARG A CA 1
ATOM 2943 C C . ARG A 1 416 ? 22.55400 -9.10800 -22.94100 1.000 56.97511 414 ARG A C 1
ATOM 2944 O O . ARG A 1 416 ? 22.22400 -10.06200 -23.64800 1.000 56.56341 414 ARG A O 1
ATOM 2952 N N . ARG A 1 417 ? 22.86700 -9.24200 -21.65600 1.000 59.77416 415 ARG A N 1
ATOM 2953 C CA . ARG A 1 417 ? 22.67100 -10.48900 -20.93400 1.000 60.11679 415 ARG A CA 1
ATOM 2954 C C . ARG A 1 417 ? 21.57300 -10.37100 -19.88700 1.000 58.50349 415 ARG A C 1
ATOM 2955 O O . ARG A 1 417 ? 21.37500 -11.30000 -19.09700 1.000 58.55431 415 ARG A O 1
ATOM 2963 N N . LEU A 1 418 ? 20.85000 -9.25100 -19.87500 1.000 50.34306 416 LEU A N 1
ATOM 2964 C CA . LEU A 1 418 ? 19.79400 -8.99400 -18.89800 1.000 48.89378 416 LEU A CA 1
ATOM 2965 C C . LEU A 1 418 ? 18.75600 -8.13400 -19.61400 1.000 49.77318 416 LEU A C 1
ATOM 2966 O O . LEU A 1 418 ? 18.92800 -6.91600 -19.73700 1.000 49.36957 416 LEU A O 1
ATOM 2971 N N . LEU A 1 419 ? 17.69400 -8.77400 -20.08800 1.000 49.82507 417 LEU A N 1
ATOM 2972 C CA . LEU A 1 419 ? 16.73800 -8.14900 -20.98700 1.000 49.27901 417 LEU A CA 1
ATOM 2973 C C . LEU A 1 419 ? 15.47000 -7.80000 -20.22900 1.000 50.18007 417 LEU A C 1
ATOM 2974 O O . LEU A 1 419 ? 14.86900 -8.66600 -19.58300 1.000 49.29196 417 LEU A O 1
ATOM 2979 N N . PHE A 1 420 ? 15.06900 -6.53500 -20.31200 1.000 73.66463 418 PHE A N 1
ATOM 2980 C CA . PHE A 1 420 ? 13.85400 -6.06100 -19.67300 1.000 73.86038 418 PHE A CA 1
ATOM 2981 C C . PHE A 1 420 ? 12.91000 -5.45300 -20.69900 1.000 73.62857 418 PHE A C 1
ATOM 2982 O O . PHE A 1 420 ? 13.34100 -4.87100 -21.69900 1.000 73.19158 418 PHE A O 1
ATOM 2990 N N . SER A 1 421 ? 11.61200 -5.55400 -20.41900 1.000 53.92554 419 SER A N 1
ATOM 2991 C CA . SER A 1 421 ? 10.59300 -4.80200 -21.15100 1.000 52.79733 419 SER A CA 1
ATOM 2992 C C . SER A 1 421 ? 10.32100 -3.53000 -20.35700 1.000 52.26058 419 SER A C 1
ATOM 2993 O O . SER A 1 421 ? 9.40900 -3.46900 -19.53000 1.000 51.61292 419 SER A O 1
ATOM 2996 N N . ASN A 1 422 ? 11.13200 -2.50100 -20.59700 1.000 50.98135 420 ASN A N 1
ATOM 2997 C CA . ASN A 1 422 ? 11.00800 -1.23300 -19.89000 1.000 50.14331 420 ASN A CA 1
ATOM 2998 C C . ASN A 1 422 ? 10.51100 -0.11100 -20.79200 1.000 50.04893 420 ASN A C 1
ATOM 2999 O O . ASN A 1 422 ? 10.58700 1.06000 -20.40700 1.000 49.38813 420 ASN A O 1
ATOM 3004 N N . GLY A 1 423 ? 10.02700 -0.43600 -21.98800 1.000 65.50537 421 GLY A N 1
ATOM 3005 C CA . GLY A 1 423 ? 9.39300 0.55100 -22.84100 1.000 65.29564 421 GLY A CA 1
ATOM 3006 C C . GLY A 1 423 ? 7.87900 0.47900 -22.80100 1.000 65.78966 421 GLY A C 1
ATOM 3007 O O . GLY A 1 423 ? 7.20100 1.49800 -22.62200 1.000 65.60470 421 GLY A O 1
ATOM 3008 N N . MET A 1 424 ? 7.33800 -0.72800 -22.96000 1.000 50.38852 422 MET A N 1
ATOM 3009 C CA . MET A 1 424 ? 5.90900 -0.96400 -22.81500 1.000 49.62271 422 MET A CA 1
ATOM 3010 C C . MET A 1 424 ? 5.55300 -1.62400 -21.49200 1.000 50.26906 422 MET A C 1
ATOM 3011 O O . MET A 1 424 ? 4.42300 -1.46700 -21.01700 1.000 49.75166 422 MET A O 1
ATOM 3016 N N . GLN A 1 425 ? 6.49300 -2.35500 -20.88800 1.000 44.66324 423 GLN A N 1
ATOM 3017 C CA . GLN A 1 425 ? 6.23400 -3.10300 -19.66200 1.000 43.93030 423 GLN A CA 1
ATOM 3018 C C . GLN A 1 425 ? 5.12400 -4.12800 -19.88300 1.000 45.07955 423 GLN A C 1
ATOM 3019 O O . GLN A 1 425 ? 4.14000 -4.18500 -19.14100 1.000 44.77235 423 GLN A O 1
ATOM 3025 N N . THR A 1 426 ? 5.29600 -4.95200 -20.91300 1.000 67.12875 424 THR A N 1
ATOM 3026 C CA . THR A 1 426 ? 4.29900 -5.94400 -21.28800 1.000 67.52724 424 THR A CA 1
ATOM 3027 C C . THR A 1 426 ? 4.54600 -7.25500 -20.55600 1.000 67.19594 424 THR A C 1
ATOM 3028 O O . THR A 1 426 ? 5.69200 -7.67100 -20.37300 1.000 67.63974 424 THR A O 1
ATOM 3032 N N . LEU A 1 427 ? 3.45900 -7.90300 -20.14200 1.000 53.67004 425 LEU A N 1
ATOM 3033 C CA . LEU A 1 427 ? 3.55200 -9.16000 -19.41400 1.000 53.07022 425 LEU A CA 1
ATOM 3034 C C . LEU A 1 427 ? 3.80200 -10.32100 -20.37100 1.000 52.26684 425 LEU A C 1
ATOM 3035 O O . LEU A 1 427 ? 3.26600 -10.35400 -21.48300 1.000 52.70209 425 LEU A O 1
ATOM 3040 N N . GLY A 1 428 ? 4.63600 -11.27100 -19.93300 1.000 39.58074 426 GLY A N 1
ATOM 3041 C CA . GLY A 1 428 ? 4.85100 -12.51300 -20.64500 1.000 39.06653 426 GLY A CA 1
ATOM 3042 C C . GLY A 1 428 ? 6.12600 -12.59800 -21.46100 1.000 37.98855 426 GLY A C 1
ATOM 3043 O O . GLY A 1 428 ? 6.45200 -13.69000 -21.94200 1.000 37.21348 426 GLY A O 1
ATOM 3044 N N . VAL A 1 429 ? 6.86400 -11.49500 -21.61200 1.000 41.57065 427 VAL A N 1
ATOM 3045 C CA . VAL A 1 429 ? 8.00400 -11.46900 -22.52500 1.000 40.52380 427 VAL A CA 1
ATOM 3046 C C . VAL A 1 429 ? 9.07300 -12.47500 -22.13000 1.000 40.29694 427 VAL A C 1
ATOM 3047 O O . VAL A 1 429 ? 9.78900 -12.99500 -22.99300 1.000 40.26430 427 VAL A O 1
ATOM 3051 N N . ALA A 1 430 ? 9.21400 -12.75400 -20.83300 1.000 55.38616 428 ALA A N 1
ATOM 3052 C CA . ALA A 1 430 ? 10.39500 -13.46000 -20.34100 1.000 55.97616 428 ALA A CA 1
ATOM 3053 C C . ALA A 1 430 ? 10.61600 -14.78300 -21.06600 1.000 55.74208 428 ALA A C 1
ATOM 3054 O O . ALA A 1 430 ? 11.63900 -14.97900 -21.73400 1.000 55.60605 428 ALA A O 1
ATOM 3056 N N . LEU A 1 431 ? 9.66800 -15.71000 -20.93300 1.000 47.27608 429 LEU A N 1
ATOM 3057 C CA . LEU A 1 431 ? 9.87200 -17.05900 -21.45900 1.000 47.25341 429 LEU A CA 1
ATOM 3058 C C . LEU A 1 431 ? 10.08200 -17.08100 -22.96600 1.000 46.69062 429 LEU A C 1
ATOM 3059 O O . LEU A 1 431 ? 11.01200 -17.76800 -23.42500 1.000 46.90314 429 LEU A O 1
ATOM 3064 N N . PRO A 1 432 ? 9.26500 -16.41000 -23.78800 1.000 42.62201 430 PRO A N 1
ATOM 3065 C CA . PRO A 1 432 ? 9.56800 -16.38200 -25.23200 1.000 43.03483 430 PRO A CA 1
ATOM 3066 C C . PRO A 1 432 ? 10.91500 -15.75700 -25.54500 1.000 41.70705 430 PRO A C 1
ATOM 3067 O O . PRO A 1 432 ? 11.64600 -16.24600 -26.41700 1.000 41.69795 430 PRO A O 1
ATOM 3071 N N . TRP A 1 433 ? 11.26000 -14.67300 -24.85000 1.000 41.10912 431 TRP A N 1
ATOM 3072 C CA . TRP A 1 433 ? 12.56900 -14.06300 -25.03100 1.000 40.32153 431 TRP A CA 1
ATOM 3073 C C . TRP A 1 433 ? 13.67500 -15.07600 -24.77600 1.000 39.59298 431 TRP A C 1
ATOM 3074 O O . TRP A 1 433 ? 14.71400 -15.05800 -25.44600 1.000 39.11201 431 TRP A O 1
ATOM 3085 N N . ALA A 1 434 ? 13.46600 -15.97400 -23.80900 1.000 40.46924 432 ALA A N 1
ATOM 3086 C CA . ALA A 1 434 ? 14.48900 -16.96000 -23.47400 1.000 41.14909 432 ALA A CA 1
ATOM 3087 C C . ALA A 1 434 ? 14.62000 -18.02600 -24.55800 1.000 40.41682 432 ALA A C 1
ATOM 3088 O O . ALA A 1 434 ? 15.73300 -18.44800 -24.88800 1.000 40.48187 432 ALA A O 1
ATOM 3090 N N . ILE A 1 435 ? 13.49700 -18.47800 -25.11700 1.000 42.46578 433 ILE A N 1
ATOM 3091 C CA . ILE A 1 435 ? 13.54900 -19.43100 -26.22300 1.000 42.59717 433 ILE A CA 1
ATOM 3092 C C . ILE A 1 435 ? 14.33800 -18.83700 -27.38600 1.000 43.06032 433 ILE A C 1
ATOM 3093 O O . ILE A 1 435 ? 15.24300 -19.47500 -27.94100 1.000 43.31035 433 ILE A O 1
ATOM 3098 N N . ALA A 1 436 ? 14.02100 -17.59400 -27.75500 1.000 36.05385 434 ALA A N 1
ATOM 3099 C CA . ALA A 1 436 ? 14.74500 -16.93500 -28.83600 1.000 36.11644 434 ALA A CA 1
ATOM 3100 C C . ALA A 1 436 ? 16.21100 -16.72900 -28.47600 1.000 36.68621 434 ALA A C 1
ATOM 3101 O O . ALA A 1 436 ? 17.09500 -16.87800 -29.32800 1.000 37.24829 434 ALA A O 1
ATOM 3103 N N . ALA A 1 437 ? 16.48500 -16.36100 -27.22400 1.000 36.63412 435 ALA A N 1
ATOM 3104 C CA . ALA A 1 437 ? 17.86500 -16.14700 -26.80300 1.000 37.24773 435 ALA A CA 1
ATOM 3105 C C . ALA A 1 437 ? 18.68300 -17.42800 -26.93600 1.000 38.21839 435 ALA A C 1
ATOM 3106 O O . ALA A 1 437 ? 19.84800 -17.39400 -27.35100 1.000 38.87546 435 ALA A O 1
ATOM 3108 N N . ALA A 1 438 ? 18.09200 -18.56800 -26.57700 1.000 56.17086 436 ALA A N 1
ATOM 3109 C CA . ALA A 1 438 ? 18.79900 -19.83500 -26.70500 1.000 57.23002 436 ALA A CA 1
ATOM 3110 C C . ALA A 1 438 ? 19.07900 -20.17300 -28.16300 1.000 58.18130 436 ALA A C 1
ATOM 3111 O O . ALA A 1 438 ? 20.05100 -20.87900 -28.45900 1.000 58.64539 436 ALA A O 1
ATOM 3113 N N . LEU A 1 439 ? 18.23400 -19.69300 -29.08100 1.000 50.36764 437 LEU A N 1
ATOM 3114 C CA . LEU A 1 439 ? 18.45500 -19.95300 -30.49900 1.000 50.13744 437 LEU A CA 1
ATOM 3115 C C . LEU A 1 439 ? 19.58000 -19.08500 -31.05300 1.000 50.16212 437 LEU A C 1
ATOM 3116 O O . LEU A 1 439 ? 20.39600 -19.55700 -31.85500 1.000 50.35696 437 LEU A O 1
ATOM 3121 N N . VAL A 1 440 ? 19.63600 -17.81200 -30.65000 1.000 60.32121 438 VAL A N 1
ATOM 3122 C CA . VAL A 1 440 ? 20.71000 -16.94700 -31.14100 1.000 60.90535 438 VAL A CA 1
ATOM 3123 C C . VAL A 1 440 ? 22.03100 -17.27100 -30.44600 1.000 61.18580 438 VAL A C 1
ATOM 3124 O O . VAL A 1 440 ? 23.10500 -17.06300 -31.02200 1.000 61.63224 438 VAL A O 1
ATOM 3128 N N . ARG A 1 441 ? 21.98800 -17.77500 -29.21100 1.000 51.37689 439 ARG A N 1
ATOM 3129 C CA . ARG A 1 441 ? 23.18200 -18.15400 -28.45900 1.000 51.65270 439 ARG A CA 1
ATOM 3130 C C . ARG A 1 441 ? 23.04900 -19.62200 -28.07000 1.000 52.02172 439 ARG A C 1
ATOM 3131 O O . ARG A 1 441 ? 22.69900 -19.94900 -26.92400 1.000 52.41447 439 ARG A O 1
ATOM 3139 N N . PRO A 1 442 ? 23.30100 -20.53200 -29.00600 1.000 43.71676 440 PRO A N 1
ATOM 3140 C CA . PRO A 1 442 ? 23.33300 -21.95800 -28.66800 1.000 44.29352 440 PRO A CA 1
ATOM 3141 C C . PRO A 1 442 ? 24.55100 -22.29700 -27.82600 1.000 47.01575 440 PRO A C 1
ATOM 3142 O O . PRO A 1 442 ? 25.55900 -21.58600 -27.81800 1.000 46.89513 440 PRO A O 1
ATOM 3146 N N . GLY A 1 443 ? 24.44400 -23.41300 -27.11100 1.000 69.29384 441 GLY A N 1
ATOM 3147 C CA . GLY A 1 443 ? 25.50000 -23.82300 -26.21200 1.000 71.22609 441 GLY A CA 1
ATOM 3148 C C . GLY A 1 443 ? 25.55200 -23.05500 -24.91400 1.000 72.92288 441 GLY A C 1
ATOM 3149 O O . GLY A 1 443 ? 26.49300 -23.24600 -24.13200 1.000 73.48001 441 GLY A O 1
ATOM 3150 N N . GLU A 1 444 ? 24.56800 -22.19600 -24.66000 1.000 62.11864 442 GLU A N 1
ATOM 3151 C CA . GLU A 1 444 ? 24.50900 -21.38800 -23.45500 1.000 59.71016 442 GLU A CA 1
ATOM 3152 C C . GLU A 1 444 ? 23.21000 -21.66100 -22.71500 1.000 58.31247 442 GLU A C 1
ATOM 3153 O O . GLU A 1 444 ? 22.15300 -21.81400 -23.33500 1.000 57.91698 442 GLU A O 1
ATOM 3159 N N . LYS A 1 445 ? 23.29100 -21.70300 -21.38900 1.000 54.12093 443 LYS A N 1
ATOM 3160 C CA . LYS A 1 445 ? 22.08700 -21.71500 -20.57300 1.000 52.50227 443 LYS A CA 1
ATOM 3161 C C . LYS A 1 445 ? 21.42100 -20.34400 -20.60400 1.000 52.79146 443 LYS A C 1
ATOM 3162 O O . LYS A 1 445 ? 22.07100 -19.31400 -20.80500 1.000 53.07594 443 LYS A O 1
ATOM 3168 N N . VAL A 1 446 ? 20.10300 -20.34500 -20.41800 1.000 59.72477 444 VAL A N 1
ATOM 3169 C CA . VAL A 1 446 ? 19.29500 -19.13200 -20.40200 1.000 59.23851 444 VAL A CA 1
ATOM 3170 C C . VAL A 1 446 ? 18.41100 -19.17600 -19.16200 1.000 57.79204 444 VAL A C 1
ATOM 3171 O O . VAL A 1 446 ? 17.78000 -20.20100 -18.88200 1.000 56.81988 444 VAL A O 1
ATOM 3175 N N . VAL A 1 447 ? 18.36100 -18.06700 -18.42700 1.000 51.82702 445 VAL A N 1
ATOM 3176 C CA . VAL A 1 447 ? 17.53500 -17.93500 -17.23200 1.000 50.80815 445 VAL A CA 1
ATOM 3177 C C . VAL A 1 447 ? 16.43400 -16.93000 -17.53800 1.000 49.83263 445 VAL A C 1
ATOM 3178 O O . VAL A 1 447 ? 16.71100 -15.85100 -18.07200 1.000 49.82762 445 VAL A O 1
ATOM 3182 N N . SER A 1 448 ? 15.20300 -17.31400 -17.18300 1.000 43.43041 446 SER A N 1
ATOM 3183 C CA . SER A 1 448 ? 14.01700 -16.44700 -17.38400 1.000 43.37674 446 SER A CA 1
ATOM 3184 C C . SER A 1 448 ? 13.32300 -16.26000 -16.03600 1.000 42.80455 446 SER A C 1
ATOM 3185 O O . SER A 1 448 ? 13.24800 -17.22800 -15.27000 1.000 43.09861 446 SER A O 1
ATOM 3188 N N . ILE A 1 449 ? 12.84700 -15.05200 -15.76700 1.000 45.17924 447 ILE A N 1
ATOM 3189 C CA . ILE A 1 449 ? 12.22900 -14.75700 -14.44600 1.000 45.82048 447 ILE A CA 1
ATOM 3190 C C . ILE A 1 449 ? 10.85800 -14.11800 -14.68600 1.000 45.49989 447 ILE A C 1
ATOM 3191 O O . ILE A 1 449 ? 10.76700 -13.18000 -15.48900 1.000 44.98288 447 ILE A O 1
ATOM 3196 N N . SER A 1 450 ? 9.83600 -14.65300 -14.02900 1.000 46.71399 448 SER A N 1
ATOM 3197 C CA . SER A 1 450 ? 8.46600 -14.15200 -14.23600 1.000 46.34452 448 SER A CA 1
ATOM 3198 C C . SER A 1 450 ? 7.73400 -14.19000 -12.90400 1.000 47.17313 448 SER A C 1
ATOM 3199 O O . SER A 1 450 ? 8.30900 -14.67700 -11.92100 1.000 47.01310 448 SER A O 1
ATOM 3202 N N . GLY A 1 451 ? 6.51200 -13.68800 -12.89700 1.000 43.17637 449 GLY A N 1
ATOM 3203 C CA . GLY A 1 451 ? 5.70000 -13.75800 -11.68500 1.000 43.62191 449 GLY A CA 1
ATOM 3204 C C . GLY A 1 451 ? 4.60400 -14.75100 -11.93100 1.000 44.08783 449 GLY A C 1
ATOM 3205 O O . GLY A 1 451 ? 4.62100 -15.37500 -12.99200 1.000 43.67325 449 GLY A O 1
ATOM 3206 N N . ASP A 1 452 ? 3.67900 -14.88500 -10.99400 1.000 49.61033 450 ASP A N 1
ATOM 3207 C CA . ASP A 1 452 ? 2.61400 -15.90300 -11.13000 1.000 50.05731 450 ASP A CA 1
ATOM 3208 C C . ASP A 1 452 ? 1.65200 -15.45800 -12.22800 1.000 51.12143 450 ASP A C 1
ATOM 3209 O O . ASP A 1 452 ? 1.13900 -16.33600 -12.94500 1.000 51.30053 450 ASP A O 1
ATOM 3214 N N . GLY A 1 453 ? 1.42500 -14.15000 -12.34600 1.000 72.09409 451 GLY A N 1
ATOM 3215 C CA . GLY A 1 453 ? 0.44800 -13.62600 -13.31500 1.000 71.08549 451 GLY A CA 1
ATOM 3216 C C . GLY A 1 453 ? 1.01000 -13.59800 -14.71200 1.000 71.45519 451 GLY A C 1
ATOM 3217 O O . GLY A 1 453 ? 0.45200 -14.28300 -15.58500 1.000 72.04530 451 GLY A O 1
ATOM 3218 N N . GLY A 1 454 ? 2.07000 -12.82600 -14.92100 1.000 46.69196 452 GLY A N 1
ATOM 3219 C CA . GLY A 1 454 ? 2.69500 -12.73500 -16.24300 1.000 45.29636 452 GLY A CA 1
ATOM 3220 C C . GLY A 1 454 ? 3.09600 -14.09400 -16.75100 1.000 43.83163 452 GLY A C 1
ATOM 3221 O O . GLY A 1 454 ? 3.24900 -14.23500 -17.97100 1.000 42.78999 452 GLY A O 1
ATOM 3222 N N . PHE A 1 455 ? 3.27200 -15.06700 -15.86400 1.000 46.86848 453 PHE A N 1
ATOM 3223 C CA . PHE A 1 455 ? 3.74600 -16.34100 -16.39100 1.000 46.72672 453 PHE A CA 1
ATOM 3224 C C . PHE A 1 455 ? 2.69800 -16.98200 -17.29200 1.000 45.98833 453 PHE A C 1
ATOM 3225 O O . PHE A 1 455 ? 3.03300 -17.56800 -18.32800 1.000 44.98765 453 PHE A O 1
ATOM 3233 N N . LEU A 1 456 ? 1.42400 -16.88100 -16.91700 1.000 35.77533 454 LEU A N 1
ATOM 3234 C CA . LEU A 1 456 ? 0.36100 -17.47400 -17.71400 1.000 35.71914 454 LEU A CA 1
ATOM 3235 C C . LEU A 1 456 ? 0.04100 -16.67000 -18.96500 1.000 34.88557 454 LEU A C 1
ATOM 3236 O O . LEU A 1 456 ? -0.70200 -17.15900 -19.82300 1.000 34.82459 454 LEU A O 1
ATOM 3241 N N . PHE A 1 457 ? 0.57000 -15.45100 -19.09200 1.000 46.44748 455 PHE A N 1
ATOM 3242 C CA . PHE A 1 457 ? 0.40200 -14.71600 -20.33900 1.000 45.90556 455 PHE A CA 1
ATOM 3243 C C . PHE A 1 457 ? 1.15000 -15.39000 -21.48500 1.000 45.19994 455 PHE A C 1
ATOM 3244 O O . PHE A 1 457 ? 0.68000 -15.35800 -22.63000 1.000 45.14309 455 PHE A O 1
ATOM 3252 N N . SER A 1 458 ? 2.29500 -16.02400 -21.19800 1.000 37.08150 456 SER A N 1
ATOM 3253 C CA . SER A 1 458 ? 3.11700 -16.65700 -22.22200 1.000 36.26191 456 SER A CA 1
ATOM 3254 C C . SER A 1 458 ? 3.39700 -18.13400 -21.98500 1.000 37.17856 456 SER A C 1
ATOM 3255 O O . SER A 1 458 ? 4.16200 -18.73200 -22.75300 1.000 37.48102 456 SER A O 1
ATOM 3258 N N . ALA A 1 459 ? 2.81100 -18.74400 -20.95800 1.000 49.12211 457 ALA A N 1
ATOM 3259 C CA . ALA A 1 459 ? 3.25600 -20.06800 -20.54600 1.000 49.91480 457 ALA A CA 1
ATOM 3260 C C . ALA A 1 459 ? 3.05200 -21.12500 -21.62400 1.000 50.55076 457 ALA A C 1
ATOM 3261 O O . ALA A 1 459 ? 3.68400 -22.18500 -21.55800 1.000 51.64739 457 ALA A O 1
ATOM 3263 N N . MET A 1 460 ? 2.20300 -20.86400 -22.61800 1.000 46.19926 458 MET A N 1
ATOM 3264 C CA . MET A 1 460 ? 1.98500 -21.85000 -23.66900 1.000 46.26816 458 MET A CA 1
ATOM 3265 C C . MET A 1 460 ? 3.29500 -22.23300 -24.34500 1.000 46.77450 458 MET A C 1
ATOM 3266 O O . MET A 1 460 ? 3.50000 -23.39800 -24.70600 1.000 47.35918 458 MET A O 1
ATOM 3271 N N . GLU A 1 461 ? 4.19600 -21.26500 -24.53200 1.000 49.46020 459 GLU A N 1
ATOM 3272 C CA . GLU A 1 461 ? 5.40500 -21.51900 -25.30500 1.000 49.64917 459 GLU A CA 1
ATOM 3273 C C . GLU A 1 461 ? 6.34100 -22.49400 -24.60900 1.000 49.55095 459 GLU A C 1
ATOM 3274 O O . GLU A 1 461 ? 7.34800 -22.88900 -25.20600 1.000 49.17673 459 GLU A O 1
ATOM 3280 N N . LEU A 1 462 ? 6.03800 -22.88600 -23.36900 1.000 50.26214 460 LEU A N 1
ATOM 3281 C CA . LEU A 1 462 ? 6.78600 -23.96800 -22.74900 1.000 50.86201 460 LEU A CA 1
ATOM 3282 C C . LEU A 1 462 ? 6.79800 -25.19200 -23.65200 1.000 50.97727 460 LEU A C 1
ATOM 3283 O O . LEU A 1 462 ? 7.79200 -25.92400 -23.69200 1.000 51.29621 460 LEU A O 1
ATOM 3288 N N . GLU A 1 463 ? 5.71300 -25.42500 -24.39800 1.000 43.21457 461 GLU A N 1
ATOM 3289 C CA . GLU A 1 463 ? 5.71600 -26.52200 -25.36100 1.000 43.04719 461 GLU A CA 1
ATOM 3290 C C . GLU A 1 463 ? 6.75300 -26.28800 -26.45300 1.000 42.79178 461 GLU A C 1
ATOM 3291 O O . GLU A 1 463 ? 7.49100 -27.20900 -26.82600 1.000 42.90641 461 GLU A O 1
ATOM 3297 N N . THR A 1 464 ? 6.82600 -25.06200 -26.97700 1.000 48.89334 462 THR A N 1
ATOM 3298 C CA . THR A 1 464 ? 7.86000 -24.75000 -27.95900 1.000 48.72876 462 THR A CA 1
ATOM 3299 C C . THR A 1 464 ? 9.24800 -24.94500 -27.35900 1.000 49.47503 462 THR A C 1
ATOM 3300 O O . THR A 1 464 ? 10.15900 -25.44800 -28.02700 1.000 49.00325 462 THR A O 1
ATOM 3304 N N . ALA A 1 465 ? 9.42600 -24.55000 -26.09400 1.000 50.01917 463 ALA A N 1
ATOM 3305 C CA . ALA A 1 465 ? 10.70900 -24.73700 -25.42800 1.000 48.99705 463 ALA A CA 1
ATOM 3306 C C . ALA A 1 465 ? 11.05600 -26.21600 -25.32500 1.000 49.97709 463 ALA A C 1
ATOM 3307 O O . ALA A 1 465 ? 12.16900 -26.62900 -25.67000 1.000 50.64914 463 ALA A O 1
ATOM 3309 N N . VAL A 1 466 ? 10.10900 -27.03500 -24.86200 1.000 40.37309 464 VAL A N 1
ATOM 3310 C CA . VAL A 1 466 ? 10.35500 -28.47300 -24.78600 1.000 41.52834 464 VAL A CA 1
ATOM 3311 C C . VAL A 1 466 ? 10.68000 -29.01600 -26.16900 1.000 41.93795 464 VAL A C 1
ATOM 3312 O O . VAL A 1 466 ? 11.56000 -29.87200 -26.33100 1.000 42.88981 464 VAL A O 1
ATOM 3316 N N . ARG A 1 467 ? 9.98300 -28.51400 -27.18800 1.000 47.91003 465 ARG A N 1
ATOM 3317 C CA . ARG A 1 467 ? 10.20400 -28.97700 -28.55300 1.000 48.34650 465 ARG A CA 1
ATOM 3318 C C . ARG A 1 467 ? 11.63700 -28.71700 -28.99900 1.000 48.52066 465 ARG A C 1
ATOM 3319 O O . ARG A 1 467 ? 12.28200 -29.58300 -29.60300 1.000 49.19895 465 ARG A O 1
ATOM 3327 N N . LEU A 1 468 ? 12.14700 -27.52200 -28.72400 1.000 50.43649 466 LEU A N 1
ATOM 3328 C CA . LEU A 1 468 ? 13.51200 -27.16200 -29.07600 1.000 50.43931 466 LEU A CA 1
ATOM 3329 C C . LEU A 1 468 ? 14.51400 -27.59100 -28.01900 1.000 50.74288 466 LEU A C 1
ATOM 3330 O O . LEU A 1 468 ? 15.71700 -27.39100 -28.21100 1.000 51.59248 466 LEU A O 1
ATOM 3335 N N . LYS A 1 469 ? 14.04800 -28.17900 -26.91700 1.000 47.52999 467 LYS A N 1
ATOM 3336 C CA . LYS A 1 469 ? 14.91000 -28.54200 -25.79200 1.000 48.08489 467 LYS A CA 1
ATOM 3337 C C . LYS A 1 469 ? 15.71100 -27.33200 -25.31200 1.000 47.30655 467 LYS A C 1
ATOM 3338 O O . LYS A 1 469 ? 16.87300 -27.44200 -24.91900 1.000 47.63017 467 LYS A O 1
ATOM 3344 N N . SER A 1 470 ? 15.07000 -26.16800 -25.32200 1.000 51.82093 468 SER A N 1
ATOM 3345 C CA . SER A 1 470 ? 15.75500 -24.92700 -24.98200 1.000 51.78566 468 SER A CA 1
ATOM 3346 C C . SER A 1 470 ? 16.35600 -25.03200 -23.58200 1.000 51.01418 468 SER A C 1
ATOM 3347 O O . SER A 1 470 ? 15.66000 -25.45500 -22.64800 1.000 51.68072 468 SER A O 1
ATOM 3350 N N . PRO A 1 471 ? 17.64000 -24.65400 -23.39000 1.000 41.80557 469 PRO A N 1
ATOM 3351 C CA . PRO A 1 471 ? 18.29300 -24.86400 -22.07300 1.000 42.47384 469 PRO A CA 1
ATOM 3352 C C . PRO A 1 471 ? 17.89700 -23.75200 -21.11000 1.000 41.75202 469 PRO A C 1
ATOM 3353 O O . PRO A 1 471 ? 18.70000 -22.90500 -20.69700 1.000 41.73777 469 PRO A O 1
ATOM 3357 N N . ILE A 1 472 ? 16.61200 -23.72100 -20.76400 1.000 42.26754 470 ILE A N 1
ATOM 3358 C CA . ILE A 1 472 ? 16.02100 -22.60500 -20.03800 1.000 41.78600 470 ILE A CA 1
ATOM 3359 C C . ILE A 1 472 ? 15.75800 -23.01900 -18.60100 1.000 42.96255 470 ILE A C 1
ATOM 3360 O O . ILE A 1 472 ? 15.41200 -24.17200 -18.32800 1.000 44.08559 470 ILE A O 1
ATOM 3365 N N . VAL A 1 473 ? 15.93400 -22.07100 -17.68500 1.000 51.01876 471 VAL A N 1
ATOM 3366 C CA . VAL A 1 473 ? 15.58000 -22.22700 -16.28400 1.000 51.66982 471 VAL A CA 1
ATOM 3367 C C . VAL A 1 473 ? 14.68800 -21.03700 -15.95400 1.000 50.99952 471 VAL A C 1
ATOM 3368 O O . VAL A 1 473 ? 15.13200 -19.88300 -16.01300 1.000 50.75810 471 VAL A O 1
ATOM 3372 N N . HIS A 1 474 ? 13.39900 -21.32500 -15.76400 1.000 58.53017 472 HIS A N 1
ATOM 3373 C CA . HIS A 1 474 ? 12.40700 -20.24300 -15.54200 1.000 58.60966 472 HIS A CA 1
ATOM 3374 C C . HIS A 1 474 ? 12.01500 -20.17300 -14.07200 1.000 58.85823 472 HIS A C 1
ATOM 3375 O O . HIS A 1 474 ? 11.61000 -21.19000 -13.49500 1.000 59.60830 472 HIS A O 1
ATOM 3382 N N . LEU A 1 475 ? 12.10700 -18.97800 -13.50000 1.000 50.18505 473 LEU A N 1
ATOM 3383 C CA . LEU A 1 475 ? 11.80800 -18.80800 -12.06000 1.000 50.39808 473 LEU A CA 1
ATOM 3384 C C . LEU A 1 475 ? 10.50300 -18.02900 -11.93000 1.000 49.82027 473 LEU A C 1
ATOM 3385 O O . LEU A 1 475 ? 10.44000 -16.89600 -12.41900 1.000 49.33389 473 LEU A O 1
ATOM 3390 N N . VAL A 1 476 ? 9.49800 -18.63800 -11.32000 1.000 44.29903 474 VAL A N 1
ATOM 3391 C CA . VAL A 1 476 ? 8.23000 -17.96300 -11.08100 1.000 43.76878 474 VAL A CA 1
ATOM 3392 C C . VAL A 1 476 ? 8.25700 -17.45700 -9.64500 1.000 44.22107 474 VAL A C 1
ATOM 3393 O O . VAL A 1 476 ? 8.24700 -18.24700 -8.69500 1.000 45.54649 474 VAL A O 1
ATOM 3397 N N . TRP A 1 477 ? 8.35500 -16.13700 -9.49500 1.000 42.14149 475 TRP A N 1
ATOM 3398 C CA . TRP A 1 477 ? 8.25500 -15.52900 -8.14900 1.000 42.67596 475 TRP A CA 1
ATOM 3399 C C . TRP A 1 477 ? 6.78700 -15.61100 -7.82000 1.000 43.07875 475 TRP A C 1
ATOM 3400 O O . TRP A 1 477 ? 6.00500 -14.83500 -8.38200 1.000 43.05947 475 TRP A O 1
ATOM 3411 N N . ASN A 1 478 ? 6.43600 -16.46900 -6.88300 1.000 53.03557 476 ASN A N 1
ATOM 3412 C CA . ASN A 1 478 ? 5.04800 -16.83300 -6.63500 1.000 53.97610 476 ASN A CA 1
ATOM 3413 C C . ASN A 1 478 ? 4.54200 -16.15100 -5.37000 1.000 54.90492 476 ASN A C 1
ATOM 3414 O O . ASN A 1 478 ? 4.94000 -16.51000 -4.25700 1.000 55.65371 476 ASN A O 1
ATOM 3419 N N . ASP A 1 479 ? 3.69500 -15.15000 -5.56400 1.000 48.53512 477 ASP A N 1
ATOM 3420 C CA . ASP A 1 479 ? 3.16800 -14.37500 -4.46400 1.000 49.45561 477 ASP A CA 1
ATOM 3421 C C . ASP A 1 479 ? 1.66600 -14.55700 -4.29800 1.000 50.60134 477 ASP A C 1
ATOM 3422 O O . ASP A 1 479 ? 1.16800 -14.61400 -3.18200 1.000 50.94348 477 ASP A O 1
ATOM 3427 N N . GLY A 1 480 ? 0.93000 -14.63900 -5.39200 1.000 50.00605 478 GLY A N 1
ATOM 3428 C CA . GLY A 1 480 ? -0.52000 -14.89700 -5.32400 1.000 50.57291 478 GLY A CA 1
ATOM 3429 C C . GLY A 1 480 ? -1.32500 -13.77100 -5.92100 1.000 50.25380 478 GLY A C 1
ATOM 3430 O O . GLY A 1 480 ? -2.52800 -13.96200 -6.15200 1.000 50.88085 478 GLY A O 1
ATOM 3431 N N . THR A 1 481 ? -0.70000 -12.64200 -6.17700 1.000 42.19454 479 THR A N 1
ATOM 3432 C CA . THR A 1 481 ? -1.39100 -11.51300 -6.72400 1.000 41.83006 479 THR A CA 1
ATOM 3433 C C . THR A 1 481 ? -0.57900 -10.81300 -7.77300 1.000 41.91029 479 THR A C 1
ATOM 3434 O O . THR A 1 481 ? 0.48300 -11.28500 -8.15800 1.000 41.19765 479 THR A O 1
ATOM 3438 N N . TYR A 1 482 ? -1.08700 -9.70000 -8.27300 1.000 59.24204 480 TYR A N 1
ATOM 3439 C CA . TYR A 1 482 ? -0.28800 -8.87500 -9.19800 1.000 59.41921 480 TYR A CA 1
ATOM 3440 C C . TYR A 1 482 ? 0.29900 -7.82700 -8.28900 1.000 60.13080 480 TYR A C 1
ATOM 3441 O O . TYR A 1 482 ? -0.35400 -6.79900 -8.08500 1.000 61.03648 480 TYR A O 1
ATOM 3450 N N . ASP A 1 483 ? 1.47900 -8.06900 -7.72500 1.000 67.12613 481 ASP A N 1
ATOM 3451 C CA . ASP A 1 483 ? 2.01400 -7.15800 -6.67500 1.000 67.60747 481 ASP A CA 1
ATOM 3452 C C . ASP A 1 483 ? 2.30500 -5.75000 -7.19600 1.000 68.36277 481 ASP A C 1
ATOM 3453 O O . ASP A 1 483 ? 1.97700 -4.80600 -6.47100 1.000 69.27065 481 ASP A O 1
ATOM 3458 N N . MET A 1 484 ? 2.92400 -5.60100 -8.36400 1.000 59.38538 482 MET A N 1
ATOM 3459 C CA . MET A 1 484 ? 3.29800 -4.23000 -8.79300 1.000 59.29499 482 MET A CA 1
ATOM 3460 C C . MET A 1 484 ? 2.06100 -3.33600 -8.71000 1.000 61.97263 482 MET A C 1
ATOM 3461 O O . MET A 1 484 ? 2.08100 -2.36200 -7.94900 1.000 63.79775 482 MET A O 1
ATOM 3466 N N . VAL A 1 485 ? 1.00800 -3.69400 -9.43100 1.000 70.67314 483 VAL A N 1
ATOM 3467 C CA . VAL A 1 485 ? -0.24500 -2.88900 -9.37800 1.000 71.31345 483 VAL A CA 1
ATOM 3468 C C . VAL A 1 485 ? -0.73200 -2.84800 -7.92100 1.000 72.02054 483 VAL A C 1
ATOM 3469 O O . VAL A 1 485 ? -1.08900 -1.75700 -7.46700 1.000 72.27428 483 VAL A O 1
ATOM 3473 N N . ALA A 1 486 ? -0.69700 -3.97200 -7.20700 1.000 67.02852 484 ALA A N 1
ATOM 3474 C CA . ALA A 1 486 ? -1.24000 -4.01200 -5.82900 1.000 67.01162 484 ALA A CA 1
ATOM 3475 C C . ALA A 1 486 ? -0.52700 -2.98900 -4.94700 1.000 67.78356 484 ALA A C 1
ATOM 3476 O O . ALA A 1 486 ? -1.20100 -2.14900 -4.32900 1.000 68.73969 484 ALA A O 1
ATOM 3478 N N . PHE A 1 487 ? 0.79400 -3.06500 -4.86100 1.000 51.07791 485 PHE A N 1
ATOM 3479 C CA . PHE A 1 487 ? 1.46000 -2.12800 -3.95800 1.000 50.65550 485 PHE A CA 1
ATOM 3480 C C . PHE A 1 487 ? 1.43300 -0.70700 -4.50600 1.000 52.45945 485 PHE A C 1
ATOM 3481 O O . PHE A 1 487 ? 1.53800 0.23700 -3.72100 1.000 53.07601 485 PHE A O 1
ATOM 3489 N N . GLN A 1 488 ? 1.24100 -0.52400 -5.81500 1.000 83.57067 486 GLN A N 1
ATOM 3490 C CA . GLN A 1 488 ? 0.98400 0.81700 -6.33100 1.000 83.90638 486 GLN A CA 1
ATOM 3491 C C . GLN A 1 488 ? -0.44100 1.26400 -6.02000 1.000 84.29377 486 GLN A C 1
ATOM 3492 O O . GLN A 1 488 ? -0.66700 2.43400 -5.69300 1.000 84.27522 486 GLN A O 1
ATOM 3498 N N . GLN A 1 489 ? -1.41100 0.34800 -6.09900 1.000 57.32500 487 GLN A N 1
ATOM 3499 C CA . GLN A 1 489 ? -2.77500 0.68200 -5.69800 1.000 56.61763 487 GLN A CA 1
ATOM 3500 C C . GLN A 1 489 ? -2.83100 1.05600 -4.22400 1.000 57.26196 487 GLN A C 1
ATOM 3501 O O . GLN A 1 489 ? -3.55500 1.98100 -3.83400 1.000 56.93472 487 GLN A O 1
ATOM 3507 N N . GLU A 1 490 ? -2.09100 0.32600 -3.38500 1.000 78.51354 488 GLU A N 1
ATOM 3508 C CA . GLU A 1 490 ? -2.03500 0.64900 -1.96400 1.000 79.71688 488 GLU A CA 1
ATOM 3509 C C . GLU A 1 490 ? -1.48300 2.05200 -1.74400 1.000 79.24272 488 GLU A C 1
ATOM 3510 O O . GLU A 1 490 ? -1.97800 2.79700 -0.89100 1.000 79.18536 488 GLU A O 1
ATOM 3516 N N . MET A 1 491 ? -0.46300 2.43500 -2.51500 1.000 73.10043 489 MET A N 1
ATOM 3517 C CA . MET A 1 491 ? 0.10500 3.77200 -2.37900 1.000 72.69810 489 MET A CA 1
ATOM 3518 C C . MET A 1 491 ? -0.92200 4.84600 -2.72300 1.000 71.91195 489 MET A C 1
ATOM 3519 O O . MET A 1 491 ? -0.99200 5.88300 -2.05100 1.000 72.16801 489 MET A O 1
ATOM 3524 N N . LYS A 1 492 ? -1.73300 4.61700 -3.76000 1.000 54.23541 490 LYS A N 1
ATOM 3525 C CA . LYS A 1 492 ? -2.65600 5.64000 -4.24100 1.000 52.26048 490 LYS A CA 1
ATOM 3526 C C . LYS A 1 492 ? -4.00600 5.62500 -3.53500 1.000 51.78116 490 LYS A C 1
ATOM 3527 O O . LYS A 1 492 ? -4.61800 6.68600 -3.36500 1.000 50.67854 490 LYS A O 1
ATOM 3533 N N . TYR A 1 493 ? -4.50500 4.44900 -3.15500 1.000 60.59143 491 TYR A N 1
ATOM 3534 C CA . TYR A 1 493 ? -5.86400 4.32000 -2.64900 1.000 61.40239 491 TYR A CA 1
ATOM 3535 C C . TYR A 1 493 ? -5.96500 3.62500 -1.30000 1.000 63.46607 491 TYR A C 1
ATOM 3536 O O . TYR A 1 493 ? -7.06800 3.55600 -0.74500 1.000 62.98957 491 TYR A O 1
ATOM 3545 N N . GLY A 1 494 ? -4.86700 3.10600 -0.76100 1.000 81.79261 492 GLY A N 1
ATOM 3546 C CA . GLY A 1 494 ? -4.94400 2.33900 0.46300 1.000 82.43361 492 GLY A CA 1
ATOM 3547 C C . GLY A 1 494 ? -5.74700 1.06700 0.34300 1.000 82.77348 492 GLY A C 1
ATOM 3548 O O . GLY A 1 494 ? -6.26300 0.57300 1.34900 1.000 83.88142 492 GLY A O 1
ATOM 3549 N N . ARG A 1 495 ? -5.86900 0.51700 -0.86500 1.000 56.95043 493 ARG A N 1
ATOM 3550 C CA . ARG A 1 495 ? -6.65700 -0.69200 -1.06700 1.000 55.70676 493 ARG A CA 1
ATOM 3551 C C . ARG A 1 495 ? -6.42200 -1.27700 -2.45200 1.000 54.13119 493 ARG A C 1
ATOM 3552 O O . ARG A 1 495 ? -6.49400 -0.56300 -3.45900 1.000 53.23429 493 ARG A O 1
ATOM 3560 N N . THR A 1 496 ? -6.15200 -2.57700 -2.51600 1.000 66.35886 494 THR A N 1
ATOM 3561 C CA . THR A 1 496 ? -6.04100 -3.23500 -3.80600 1.000 65.04939 494 THR A CA 1
ATOM 3562 C C . THR A 1 496 ? -7.42900 -3.52000 -4.36800 1.000 64.40550 494 THR A C 1
ATOM 3563 O O . THR A 1 496 ? -8.42900 -3.55300 -3.64600 1.000 65.53163 494 THR A O 1
ATOM 3567 N N . SER A 1 497 ? -7.47700 -3.73800 -5.68000 1.000 59.46287 495 SER A N 1
ATOM 3568 C CA . SER A 1 497 ? -8.73900 -3.99300 -6.36700 1.000 58.64937 495 SER A CA 1
ATOM 3569 C C . SER A 1 497 ? -8.42400 -4.78300 -7.62900 1.000 57.94323 495 SER A C 1
ATOM 3570 O O . SER A 1 497 ? -7.80500 -4.24800 -8.55200 1.000 56.96802 495 SER A O 1
ATOM 3573 N N . GLY A 1 498 ? -8.83300 -6.04800 -7.66000 1.000 66.87231 496 GLY A N 1
ATOM 3574 C CA . GLY A 1 498 ? -8.65000 -6.85900 -8.84600 1.000 65.35903 496 GLY A CA 1
ATOM 3575 C C . GLY A 1 498 ? -7.25400 -7.39700 -9.04400 1.000 65.70206 496 GLY A C 1
ATOM 3576 O O . GLY A 1 498 ? -6.85100 -7.65200 -10.18500 1.000 64.43291 496 GLY A O 1
ATOM 3577 N N . VAL A 1 499 ? -6.50000 -7.58600 -7.96200 1.000 56.50047 497 VAL A N 1
ATOM 3578 C CA . VAL A 1 499 ? -5.13900 -8.09700 -8.06000 1.000 55.99455 497 VAL A CA 1
ATOM 3579 C C . VAL A 1 499 ? -5.03200 -9.55900 -7.64000 1.000 55.59409 497 VAL A C 1
ATOM 3580 O O . VAL A 1 499 ? -4.02900 -10.21200 -7.96200 1.000 55.00070 497 VAL A O 1
ATOM 3584 N N . GLU A 1 500 ? -6.02800 -10.08900 -6.94500 1.000 64.62720 498 GLU A N 1
ATOM 3585 C CA . GLU A 1 500 ? -5.95900 -11.43500 -6.40200 1.000 65.38042 498 GLU A CA 1
ATOM 3586 C C . GLU A 1 500 ? -6.46600 -12.44200 -7.42900 1.000 64.42444 498 GLU A C 1
ATOM 3587 O O . GLU A 1 500 ? -7.40200 -12.16300 -8.18600 1.000 63.37062 498 GLU A O 1
ATOM 3593 N N . PHE A 1 501 ? -5.81700 -13.60400 -7.48100 1.000 59.59778 499 PHE A N 1
ATOM 3594 C CA . PHE A 1 501 ? -6.23500 -14.68600 -8.39600 1.000 59.15456 499 PHE A CA 1
ATOM 3595 C C . PHE A 1 501 ? -5.87900 -16.00600 -7.75400 1.000 59.63020 499 PHE A C 1
ATOM 3596 O O . PHE A 1 501 ? -4.95100 -16.02600 -6.93400 1.000 59.98678 499 PHE A O 1
ATOM 3604 N N . GLY A 1 502 ? -6.58600 -17.08400 -8.09500 1.000 45.89463 500 GLY A N 1
ATOM 3605 C CA . GLY A 1 502 ? -6.36900 -18.39800 -7.52900 1.000 46.15626 500 GLY A CA 1
ATOM 3606 C C . GLY A 1 502 ? -5.00100 -18.95600 -7.86500 1.000 45.97599 500 GLY A C 1
ATOM 3607 O O . GLY A 1 502 ? -4.22800 -18.39600 -8.64100 1.000 45.92638 500 GLY A O 1
ATOM 3608 N N . ASP A 1 503 ? -4.70300 -20.10200 -7.26300 1.000 58.87657 501 ASP A N 1
ATOM 3609 C CA . ASP A 1 503 ? -3.38700 -20.71200 -7.36500 1.000 59.04988 501 ASP A CA 1
ATOM 3610 C C . ASP A 1 503 ? -3.30500 -21.65500 -8.55900 1.000 58.77530 501 ASP A C 1
ATOM 3611 O O . ASP A 1 503 ? -4.29000 -22.28700 -8.95100 1.000 59.02689 501 ASP A O 1
ATOM 3616 N N . VAL A 1 504 ? -2.11500 -21.73000 -9.14300 1.000 57.67224 502 VAL A N 1
ATOM 3617 C CA . VAL A 1 504 ? -1.77300 -22.75100 -10.12400 1.000 58.30708 502 VAL A CA 1
ATOM 3618 C C . VAL A 1 504 ? -0.51800 -23.45000 -9.62300 1.000 57.98273 502 VAL A C 1
ATOM 3619 O O . VAL A 1 504 ? 0.39600 -22.80100 -9.10500 1.000 58.47340 502 VAL A O 1
ATOM 3623 N N . ASP A 1 505 ? -0.48600 -24.77400 -9.75000 1.000 55.42469 503 ASP A N 1
ATOM 3624 C CA . ASP A 1 505 ? 0.67000 -25.56200 -9.33200 1.000 54.83510 503 ASP A CA 1
ATOM 3625 C C . ASP A 1 505 ? 1.73700 -25.44400 -10.41100 1.000 55.09489 503 ASP A C 1
ATOM 3626 O O . ASP A 1 505 ? 1.60400 -26.02600 -11.49200 1.000 54.62192 503 ASP A O 1
ATOM 3631 N N . ILE A 1 506 ? 2.79600 -24.68200 -10.12800 1.000 57.22487 504 ILE A N 1
ATOM 3632 C CA . ILE A 1 506 ? 3.79400 -24.42100 -11.15700 1.000 56.36621 504 ILE A CA 1
ATOM 3633 C C . ILE A 1 506 ? 4.57300 -25.68500 -11.49300 1.000 55.96220 504 ILE A C 1
ATOM 3634 O O . ILE A 1 506 ? 5.04100 -25.84800 -12.62500 1.000 55.14744 504 ILE A O 1
ATOM 3639 N N . VAL A 1 507 ? 4.77500 -26.57800 -10.52300 1.000 60.92294 505 VAL A N 1
ATOM 3640 C CA . VAL A 1 507 ? 5.48100 -27.82000 -10.82600 1.000 62.15548 505 VAL A CA 1
ATOM 3641 C C . VAL A 1 507 ? 4.61800 -28.71800 -11.70800 1.000 62.08986 505 VAL A C 1
ATOM 3642 O O . VAL A 1 507 ? 5.05900 -29.18000 -12.76700 1.000 62.14177 505 VAL A O 1
ATOM 3646 N N . LYS A 1 508 ? 3.36000 -28.94300 -11.31200 1.000 55.81587 506 LYS A N 1
ATOM 3647 C CA . LYS A 1 508 ? 2.47400 -29.77700 -12.12200 1.000 56.20992 506 LYS A CA 1
ATOM 3648 C C . LYS A 1 508 ? 2.27500 -29.17600 -13.50700 1.000 55.15264 506 LYS A C 1
ATOM 3649 O O . LYS A 1 508 ? 2.18300 -29.90400 -14.50400 1.000 54.73097 506 LYS A O 1
ATOM 3655 N N . TYR A 1 509 ? 2.20400 -27.84500 -13.58800 1.000 49.07467 507 TYR A N 1
ATOM 3656 C CA . TYR A 1 509 ? 2.09100 -27.18600 -14.88600 1.000 47.57719 507 TYR A CA 1
ATOM 3657 C C . TYR A 1 509 ? 3.28400 -27.52200 -15.77300 1.000 47.26477 507 TYR A C 1
ATOM 3658 O O . TYR A 1 509 ? 3.12100 -27.90000 -16.93800 1.000 46.66929 507 TYR A O 1
ATOM 3667 N N . ALA A 1 510 ? 4.49800 -27.40400 -15.23000 1.000 57.36111 508 ALA A N 1
ATOM 3668 C CA . ALA A 1 510 ? 5.68600 -27.66700 -16.03300 1.000 57.47969 508 ALA A CA 1
ATOM 3669 C C . ALA A 1 510 ? 5.66800 -29.08600 -16.58300 1.000 58.04855 508 ALA A C 1
ATOM 3670 O O . ALA A 1 510 ? 6.07900 -29.32500 -17.72500 1.000 58.24616 508 ALA A O 1
ATOM 3672 N N . GLU A 1 511 ? 5.18600 -30.04000 -15.78700 1.000 61.55366 509 GLU A N 1
ATOM 3673 C CA . GLU A 1 511 ? 5.22800 -31.44500 -16.17000 1.000 61.77237 509 GLU A CA 1
ATOM 3674 C C . GLU A 1 511 ? 4.11200 -31.82400 -17.13300 1.000 60.68571 509 GLU A C 1
ATOM 3675 O O . GLU A 1 511 ? 4.23500 -32.84400 -17.82200 1.000 60.25063 509 GLU A O 1
ATOM 3681 N N . SER A 1 512 ? 3.04900 -31.01600 -17.22200 1.000 51.94158 510 SER A N 1
ATOM 3682 C CA . SER A 1 512 ? 2.08900 -31.18700 -18.30600 1.000 51.25230 510 SER A CA 1
ATOM 3683 C C . SER A 1 512 ? 2.78100 -31.06800 -19.65300 1.000 50.08337 510 SER A C 1
ATOM 3684 O O . SER A 1 512 ? 2.40800 -31.74700 -20.61800 1.000 50.00214 510 SER A O 1
ATOM 3687 N N . PHE A 1 513 ? 3.78500 -30.19600 -19.73900 1.000 52.15642 511 PHE A N 1
ATOM 3688 C CA . PHE A 1 513 ? 4.47800 -29.90700 -20.98500 1.000 51.35206 511 PHE A CA 1
ATOM 3689 C C . PHE A 1 513 ? 5.70500 -30.78400 -21.20800 1.000 51.78731 511 PHE A C 1
ATOM 3690 O O . PHE A 1 513 ? 6.35200 -30.66500 -22.25500 1.000 51.27455 511 PHE A O 1
ATOM 3698 N N . GLY A 1 514 ? 6.04400 -31.65800 -20.26600 1.000 44.18586 512 GLY A N 1
ATOM 3699 C CA . GLY A 1 514 ? 7.26000 -32.43100 -20.39100 1.000 44.99988 512 GLY A CA 1
ATOM 3700 C C . GLY A 1 514 ? 8.52000 -31.69900 -19.99700 1.000 44.69459 512 GLY A C 1
ATOM 3701 O O . GLY A 1 514 ? 9.61800 -32.16200 -20.32700 1.000 45.24121 512 GLY A O 1
ATOM 3702 N N . ALA A 1 515 ? 8.39400 -30.55100 -19.34400 1.000 69.21659 513 ALA A N 1
ATOM 3703 C CA . ALA A 1 515 ? 9.51100 -29.88700 -18.69600 1.000 69.88812 513 ALA A CA 1
ATOM 3704 C C . ALA A 1 515 ? 9.61000 -30.37200 -17.25700 1.000 71.58731 513 ALA A C 1
ATOM 3705 O O . ALA A 1 515 ? 8.64500 -30.88300 -16.68300 1.000 72.28639 513 ALA A O 1
ATOM 3707 N N . LYS A 1 516 ? 10.79000 -30.21500 -16.66800 1.000 64.14471 514 LYS A N 1
ATOM 3708 C CA . LYS A 1 516 ? 10.92300 -30.54100 -15.25900 1.000 65.85136 514 LYS A CA 1
ATOM 3709 C C . LYS A 1 516 ? 10.44600 -29.37500 -14.40400 1.000 65.15409 514 LYS A C 1
ATOM 3710 O O . LYS A 1 516 ? 10.69000 -28.20500 -14.72100 1.000 62.57008 514 LYS A O 1
ATOM 3716 N N . GLY A 1 517 ? 9.76100 -29.70100 -13.32000 1.000 75.39647 515 GLY A N 1
ATOM 3717 C CA . GLY A 1 517 ? 9.28800 -28.70700 -12.37100 1.000 75.59131 515 GLY A CA 1
ATOM 3718 C C . GLY A 1 517 ? 9.97200 -28.88100 -11.03100 1.000 75.24901 515 GLY A C 1
ATOM 3719 O O . GLY A 1 517 ? 10.13800 -30.00300 -10.55500 1.000 75.71161 515 GLY A O 1
ATOM 3720 N N . LEU A 1 518 ? 10.36700 -27.76300 -10.43100 1.000 50.15446 516 LEU A N 1
ATOM 3721 C CA . LEU A 1 518 ? 11.03700 -27.75300 -9.14100 1.000 49.55439 516 LEU A CA 1
ATOM 3722 C C . LEU A 1 518 ? 10.40900 -26.67100 -8.27400 1.000 49.68166 516 LEU A C 1
ATOM 3723 O O . LEU A 1 518 ? 9.82400 -25.71100 -8.78300 1.000 49.63496 516 LEU A O 1
ATOM 3728 N N . ARG A 1 519 ? 10.51100 -26.85200 -6.95800 1.000 48.64438 517 ARG A N 1
ATOM 3729 C CA . ARG A 1 519 ? 9.97200 -25.89900 -5.99800 1.000 49.22935 517 ARG A CA 1
ATOM 3730 C C . ARG A 1 519 ? 10.97000 -25.69000 -4.87000 1.000 49.42384 517 ARG A C 1
ATOM 3731 O O . ARG A 1 519 ? 11.59400 -26.64500 -4.40000 1.000 50.61805 517 ARG A O 1
ATOM 3739 N N . VAL A 1 520 ? 11.12400 -24.44100 -4.43900 1.000 63.89311 518 VAL A N 1
ATOM 3740 C CA . VAL A 1 520 ? 11.92300 -24.12100 -3.26200 1.000 65.39024 518 VAL A CA 1
ATOM 3741 C C . VAL A 1 520 ? 10.96000 -24.06100 -2.08200 1.000 66.49931 518 VAL A C 1
ATOM 3742 O O . VAL A 1 520 ? 10.21100 -23.09800 -1.90800 1.000 66.49224 518 VAL A O 1
ATOM 3746 N N . ASN A 1 521 ? 10.95500 -25.10900 -1.27600 1.000 67.58400 519 ASN A N 1
ATOM 3747 C CA . ASN A 1 521 ? 10.10200 -25.14300 -0.10100 1.000 69.01406 519 ASN A CA 1
ATOM 3748 C C . ASN A 1 521 ? 10.75300 -24.47800 1.10100 1.000 69.85369 519 ASN A C 1
ATOM 3749 O O . ASN A 1 521 ? 10.07600 -24.26400 2.11400 1.000 70.19669 519 ASN A O 1
ATOM 3754 N N . SER A 1 522 ? 12.03000 -24.12100 0.99900 1.000 59.91810 520 SER A N 1
ATOM 3755 C CA . SER A 1 522 ? 12.78300 -23.50700 2.08100 1.000 60.81114 520 SER A CA 1
ATOM 3756 C C . SER A 1 522 ? 13.76100 -22.50200 1.49600 1.000 60.99697 520 SER A C 1
ATOM 3757 O O . SER A 1 522 ? 14.26400 -22.69800 0.38200 1.000 61.38319 520 SER A O 1
ATOM 3760 N N . PRO A 1 523 ? 14.05900 -21.42000 2.22400 1.000 62.60351 521 PRO A N 1
ATOM 3761 C CA . PRO A 1 523 ? 15.19200 -20.57000 1.80700 1.000 62.98012 521 PRO A CA 1
ATOM 3762 C C . PRO A 1 523 ? 16.49700 -21.34200 1.72400 1.000 64.10604 521 PRO A C 1
ATOM 3763 O O . PRO A 1 523 ? 17.32400 -21.07700 0.84100 1.000 62.99816 521 PRO A O 1
ATOM 3767 N N . GLU A 1 524 ? 16.69800 -22.30400 2.62800 1.000 87.75139 522 GLU A N 1
ATOM 3768 C CA . GLU A 1 524 ? 17.89000 -23.13900 2.61600 1.000 89.04582 522 GLU A CA 1
ATOM 3769 C C . GLU A 1 524 ? 17.94000 -24.08000 1.41900 1.000 89.22097 522 GLU A C 1
ATOM 3770 O O . GLU A 1 524 ? 18.99000 -24.68800 1.17800 1.000 89.77784 522 GLU A O 1
ATOM 3776 N N . GLU A 1 525 ? 16.83700 -24.22600 0.68100 1.000 77.48537 523 GLU A N 1
ATOM 3777 C CA . GLU A 1 525 ? 16.78600 -25.10100 -0.48100 1.000 76.75649 523 GLU A CA 1
ATOM 3778 C C . GLU A 1 525 ? 17.01300 -24.37200 -1.79800 1.000 74.46851 523 GLU A C 1
ATOM 3779 O O . GLU A 1 525 ? 17.13200 -25.03100 -2.83600 1.000 73.40755 523 GLU A O 1
ATOM 3785 N N . LEU A 1 526 ? 17.09300 -23.04100 -1.78600 1.000 79.14463 524 LEU A N 1
ATOM 3786 C CA . LEU A 1 526 ? 17.13000 -22.29000 -3.03700 1.000 78.87391 524 LEU A CA 1
ATOM 3787 C C . LEU A 1 526 ? 18.37300 -22.62400 -3.85400 1.000 77.62366 524 LEU A C 1
ATOM 3788 O O . LEU A 1 526 ? 18.27800 -23.11400 -4.98500 1.000 77.27217 524 LEU A O 1
ATOM 3793 N N . ALA A 1 527 ? 19.55200 -22.31900 -3.31900 1.000 67.42142 525 ALA A N 1
ATOM 3794 C CA . ALA A 1 527 ? 20.77800 -22.53600 -4.08300 1.000 64.93623 525 ALA A CA 1
ATOM 3795 C C . ALA A 1 527 ? 20.87100 -23.95500 -4.61700 1.000 64.31911 525 ALA A C 1
ATOM 3796 O O . ALA A 1 527 ? 21.20800 -24.12600 -5.80000 1.000 63.03449 525 ALA A O 1
ATOM 3798 N N . PRO A 1 528 ? 20.57700 -24.99500 -3.83600 1.000 72.87547 526 PRO A N 1
ATOM 3799 C CA . PRO A 1 528 ? 20.63900 -26.35700 -4.39900 1.000 73.50615 526 PRO A CA 1
ATOM 3800 C C . PRO A 1 528 ? 19.74800 -26.55400 -5.61500 1.000 71.50804 526 PRO A C 1
ATOM 3801 O O . PRO A 1 528 ? 20.19300 -27.12800 -6.61800 1.000 70.65733 526 PRO A O 1
ATOM 3805 N N . VAL A 1 529 ? 18.49400 -26.09800 -5.56100 1.000 56.47147 527 VAL A N 1
ATOM 3806 C CA . VAL A 1 529 ? 17.57900 -26.37300 -6.67000 1.000 56.21261 527 VAL A CA 1
ATOM 3807 C C . VAL A 1 529 ? 17.98700 -25.58700 -7.91300 1.000 54.26572 527 VAL A C 1
ATOM 3808 O O . VAL A 1 529 ? 17.83400 -26.07100 -9.04100 1.000 53.47312 527 VAL A O 1
ATOM 3812 N N . LEU A 1 530 ? 18.48900 -24.36000 -7.74000 1.000 58.92476 528 LEU A N 1
ATOM 3813 C CA . LEU A 1 530 ? 18.97400 -23.61400 -8.89700 1.000 58.02242 528 LEU A CA 1
ATOM 3814 C C . LEU A 1 530 ? 20.09600 -24.38000 -9.58300 1.000 57.43562 528 LEU A C 1
ATOM 3815 O O . LEU A 1 530 ? 20.08900 -24.56100 -10.80400 1.000 57.00227 528 LEU A O 1
ATOM 3820 N N . LYS A 1 531 ? 21.06800 -24.85500 -8.80100 1.000 53.61818 529 LYS A N 1
ATOM 3821 C CA . LYS A 1 531 ? 22.20100 -25.56900 -9.38100 1.000 53.81188 529 LYS A CA 1
ATOM 3822 C C . LYS A 1 531 ? 21.75200 -26.85600 -10.06400 1.000 54.24413 529 LYS A C 1
ATOM 3823 O O . LYS A 1 531 ? 22.26400 -27.21200 -11.13200 1.000 53.71581 529 LYS A O 1
ATOM 3829 N N . LYS A 1 532 ? 20.79900 -27.57100 -9.46100 1.000 67.45008 530 LYS A N 1
ATOM 3830 C CA . LYS A 1 532 ? 20.25700 -28.77100 -10.09200 1.000 68.09218 530 LYS A CA 1
ATOM 3831 C C . LYS A 1 532 ? 19.47400 -28.42000 -11.35000 1.000 66.97549 530 LYS A C 1
ATOM 3832 O O . LYS A 1 532 ? 19.50900 -29.16400 -12.33700 1.000 67.87217 530 LYS A O 1
ATOM 3838 N N . ALA A 1 533 ? 18.75700 -27.29200 -11.32900 1.000 48.44051 531 ALA A N 1
ATOM 3839 C CA . ALA A 1 533 ? 18.05400 -26.83300 -12.52300 1.000 47.11452 531 ALA A CA 1
ATOM 3840 C C . ALA A 1 533 ? 19.02800 -26.40200 -13.61100 1.000 46.71607 531 ALA A C 1
ATOM 3841 O O . ALA A 1 533 ? 18.80500 -26.67700 -14.79400 1.000 46.23959 531 ALA A O 1
ATOM 3843 N N . LEU A 1 534 ? 20.10400 -25.70600 -13.23600 1.000 52.82322 532 LEU A N 1
ATOM 3844 C CA . LEU A 1 534 ? 21.08600 -25.27400 -14.22400 1.000 52.21286 532 LEU A CA 1
ATOM 3845 C C . LEU A 1 534 ? 21.80600 -26.46400 -14.84300 1.000 53.52076 532 LEU A C 1
ATOM 3846 O O . LEU A 1 534 ? 22.12500 -26.45600 -16.03800 1.000 53.29120 532 LEU A O 1
ATOM 3851 N N . GLU A 1 535 ? 22.09800 -27.48600 -14.04000 1.000 71.31469 533 GLU A N 1
ATOM 3852 C CA . GLU A 1 535 ? 22.72700 -28.68800 -14.57000 1.000 73.41025 533 GLU A CA 1
ATOM 3853 C C . GLU A 1 535 ? 21.75800 -29.52100 -15.39300 1.000 73.73448 533 GLU A C 1
ATOM 3854 O O . GLU A 1 535 ? 22.18900 -30.29100 -16.25800 1.000 75.40148 533 GLU A O 1
ATOM 3860 N N . THR A 1 536 ? 20.46400 -29.37900 -15.14700 1.000 64.79314 534 THR A N 1
ATOM 3861 C CA . THR A 1 536 ? 19.48400 -30.19600 -15.83600 1.000 66.01954 534 THR A CA 1
ATOM 3862 C C . THR A 1 536 ? 19.34500 -29.74500 -17.28900 1.000 65.15708 534 THR A C 1
ATOM 3863 O O . THR A 1 536 ? 19.26900 -28.54900 -17.59300 1.000 64.04557 534 THR A O 1
ATOM 3867 N N . GLU A 1 537 ? 19.29300 -30.72600 -18.18000 1.000 66.23154 535 GLU A N 1
ATOM 3868 C CA . GLU A 1 537 ? 19.26600 -30.49700 -19.61500 1.000 66.05437 535 GLU A CA 1
ATOM 3869 C C . GLU A 1 537 ? 17.83200 -30.34100 -20.08600 1.000 64.91371 535 GLU A C 1
ATOM 3870 O O . GLU A 1 537 ? 16.96600 -31.15500 -19.74900 1.000 65.25602 535 GLU A O 1
ATOM 3876 N N . GLY A 1 538 ? 17.58600 -29.30000 -20.86600 1.000 58.40659 536 GLY A N 1
ATOM 3877 C CA . GLY A 1 538 ? 16.24700 -28.99800 -21.29700 1.000 57.15926 536 GLY A CA 1
ATOM 3878 C C . GLY A 1 538 ? 15.55500 -28.05400 -20.33900 1.000 55.98530 536 GLY A C 1
ATOM 3879 O O . GLY A 1 538 ? 16.10500 -27.66400 -19.30100 1.000 55.99436 536 GLY A O 1
ATOM 3880 N N . PRO A 1 539 ? 14.33100 -27.65800 -20.68000 1.000 45.48573 537 PRO A N 1
ATOM 3881 C CA . PRO A 1 539 ? 13.66600 -26.59000 -19.92200 1.000 44.57113 537 PRO A CA 1
ATOM 3882 C C . PRO A 1 539 ? 13.30100 -27.00100 -18.50100 1.000 44.96565 537 PRO A C 1
ATOM 3883 O O . PRO A 1 539 ? 13.00900 -28.16500 -18.21500 1.000 46.14337 537 PRO A O 1
ATOM 3887 N N . VAL A 1 540 ? 13.32200 -26.01000 -17.60800 1.000 53.80758 538 VAL A N 1
ATOM 3888 C CA . VAL A 1 540 ? 12.92900 -26.18300 -16.21400 1.000 54.88864 538 VAL A CA 1
ATOM 3889 C C . VAL A 1 540 ? 12.16400 -24.96000 -15.75200 1.000 53.97746 538 VAL A C 1
ATOM 3890 O O . VAL A 1 540 ? 12.54900 -23.82500 -16.05300 1.000 53.48303 538 VAL A O 1
ATOM 3894 N N . VAL A 1 541 ? 11.12100 -25.19200 -14.96300 1.000 42.25933 539 VAL A N 1
ATOM 3895 C CA . VAL A 1 541 ? 10.37300 -24.13300 -14.30300 1.000 41.72029 539 VAL A CA 1
ATOM 3896 C C . VAL A 1 541 ? 10.49100 -24.35400 -12.80500 1.000 42.69426 539 VAL A C 1
ATOM 3897 O O . VAL A 1 541 ? 10.20800 -25.45100 -12.31100 1.000 43.63038 539 VAL A O 1
ATOM 3901 N N . ILE A 1 542 ? 10.91100 -23.31900 -12.08900 1.000 51.98776 540 ILE A N 1
ATOM 3902 C CA . ILE A 1 542 ? 11.07400 -23.36900 -10.64400 1.000 53.15430 540 ILE A CA 1
ATOM 3903 C C . ILE A 1 542 ? 9.99900 -22.49200 -10.02200 1.000 53.85996 540 ILE A C 1
ATOM 3904 O O . ILE A 1 542 ? 9.94800 -21.28200 -10.27600 1.000 52.81800 540 ILE A O 1
ATOM 3909 N N . ASP A 1 543 ? 9.14300 -23.10200 -9.21000 1.000 65.98249 541 ASP A N 1
ATOM 3910 C CA . ASP A 1 543 ? 8.22600 -22.34300 -8.37500 1.000 66.25184 541 ASP A CA 1
ATOM 3911 C C . ASP A 1 543 ? 8.99200 -21.78800 -7.18100 1.000 67.12850 541 ASP A C 1
ATOM 3912 O O . ASP A 1 543 ? 9.65600 -22.53500 -6.45500 1.000 67.25535 541 ASP A O 1
ATOM 3917 N N . VAL A 1 544 ? 8.91600 -20.48000 -6.98300 1.000 58.46644 542 VAL A N 1
ATOM 3918 C CA . VAL A 1 544 ? 9.55200 -19.81500 -5.85600 1.000 58.19244 542 VAL A CA 1
ATOM 3919 C C . VAL A 1 544 ? 8.48100 -19.06000 -5.07500 1.000 58.06513 542 VAL A C 1
ATOM 3920 O O . VAL A 1 544 ? 8.02400 -17.99700 -5.49500 1.000 57.00448 542 VAL A O 1
ATOM 3924 N N . PRO A 1 545 ? 8.03700 -19.59500 -3.93800 1.000 65.14341 543 PRO A N 1
ATOM 3925 C CA . PRO A 1 545 ? 7.25400 -18.77100 -3.00200 1.000 66.61525 543 PRO A CA 1
ATOM 3926 C C . PRO A 1 545 ? 8.11400 -17.62300 -2.50200 1.000 67.98513 543 PRO A C 1
ATOM 3927 O O . PRO A 1 545 ? 9.15000 -17.83100 -1.86500 1.000 68.75402 543 PRO A O 1
ATOM 3931 N N . VAL A 1 546 ? 7.68600 -16.40300 -2.80000 1.000 68.49984 544 VAL A N 1
ATOM 3932 C CA . VAL A 1 546 ? 8.50000 -15.22000 -2.55900 1.000 68.54385 544 VAL A CA 1
ATOM 3933 C C . VAL A 1 546 ? 7.89000 -14.40200 -1.43100 1.000 68.52109 544 VAL A C 1
ATOM 3934 O O . VAL A 1 546 ? 6.67600 -14.41600 -1.20400 1.000 68.08718 544 VAL A O 1
ATOM 3938 N N . ASP A 1 547 ? 8.75600 -13.70000 -0.70600 1.000 59.68347 545 ASP A N 1
ATOM 3939 C CA . ASP A 1 547 ? 8.35700 -12.83600 0.39900 1.000 59.44608 545 ASP A CA 1
ATOM 3940 C C . ASP A 1 547 ? 8.22900 -11.42300 -0.15800 1.000 58.31347 545 ASP A C 1
ATOM 3941 O O . ASP A 1 547 ? 9.23000 -10.79300 -0.51100 1.000 57.74639 545 ASP A O 1
ATOM 3946 N N . TYR A 1 548 ? 7.00900 -10.90700 -0.27900 1.000 65.81359 546 TYR A N 1
ATOM 3947 C CA . TYR A 1 548 ? 6.79000 -9.57900 -0.91500 1.000 66.01316 546 TYR A CA 1
ATOM 3948 C C . TYR A 1 548 ? 6.38800 -8.55800 0.14100 1.000 67.37767 546 TYR A C 1
ATOM 3949 O O . TYR A 1 548 ? 5.70100 -7.58100 -0.21100 1.000 67.19031 546 TYR A O 1
ATOM 3958 N N . SER A 1 549 ? 6.81900 -8.72900 1.39500 1.000 70.86514 547 SER A N 1
ATOM 3959 C CA . SER A 1 549 ? 6.55700 -7.73100 2.42600 1.000 71.49369 547 SER A CA 1
ATOM 3960 C C . SER A 1 549 ? 7.19400 -6.39200 2.08100 1.000 71.00993 547 SER A C 1
ATOM 3961 O O . SER A 1 549 ? 6.59200 -5.33300 2.29900 1.000 71.53718 547 SER A O 1
ATOM 3964 N N . ASP A 1 550 ? 8.41100 -6.41800 1.54900 1.000 61.14788 548 ASP A N 1
ATOM 3965 C CA . ASP A 1 550 ? 9.23200 -5.22500 1.41000 1.000 60.30218 548 ASP A CA 1
ATOM 3966 C C . ASP A 1 550 ? 8.98600 -4.47000 0.11400 1.000 60.68831 548 ASP A C 1
ATOM 3967 O O . ASP A 1 550 ? 9.65400 -3.46200 -0.13000 1.000 61.09754 548 ASP A O 1
ATOM 3972 N N . ASN A 1 551 ? 8.05200 -4.92900 -0.71300 1.000 66.43019 549 ASN A N 1
ATOM 3973 C CA . ASN A 1 551 ? 7.84400 -4.35100 -2.06700 1.000 65.52450 549 ASN A CA 1
ATOM 3974 C C . ASN A 1 551 ? 7.24800 -2.94600 -1.96900 1.000 65.43546 549 ASN A C 1
ATOM 3975 O O . ASN A 1 551 ? 7.44200 -2.19300 -2.92300 1.000 65.50026 549 ASN A O 1
ATOM 3980 N N . ILE A 1 552 ? 6.48500 -2.62100 -0.92900 1.000 58.93044 550 ILE A N 1
ATOM 3981 C CA . ILE A 1 552 ? 5.99500 -1.26200 -0.73500 1.000 59.36369 550 ILE A CA 1
ATOM 3982 C C . ILE A 1 552 ? 7.16100 -0.28900 -0.66700 1.000 62.26730 550 ILE A C 1
ATOM 3983 O O . ILE A 1 552 ? 7.06100 0.85400 -1.13100 1.000 62.03290 550 ILE A O 1
ATOM 3988 N N . LYS A 1 553 ? 8.29100 -0.73100 -0.11100 1.000 63.39817 551 LYS A N 1
ATOM 3989 C CA . LYS A 1 553 ? 9.44700 0.14200 0.05400 1.000 62.97123 551 LYS A CA 1
ATOM 3990 C C . LYS A 1 553 ? 10.11700 0.49700 -1.26500 1.000 62.95330 551 LYS A C 1
ATOM 3991 O O . LYS A 1 553 ? 10.89100 1.45800 -1.30900 1.000 63.31274 551 LYS A O 1
ATOM 3997 N N . LEU A 1 554 ? 9.85200 -0.25200 -2.33500 1.000 55.96770 552 LEU A N 1
ATOM 3998 C CA . LEU A 1 554 ? 10.44500 0.08700 -3.62000 1.000 53.27188 552 LEU A CA 1
ATOM 3999 C C . LEU A 1 554 ? 9.97500 1.44500 -4.12100 1.000 53.27664 552 LEU A C 1
ATOM 4000 O O . LEU A 1 554 ? 10.67600 2.07100 -4.92500 1.000 51.09640 552 LEU A O 1
ATOM 4005 N N . GLY A 1 555 ? 8.80900 1.90800 -3.67000 1.000 78.60871 553 GLY A N 1
ATOM 4006 C CA . GLY A 1 555 ? 8.27600 3.18800 -4.09700 1.000 78.89028 553 GLY A CA 1
ATOM 4007 C C . GLY A 1 555 ? 8.37300 4.26400 -3.03600 1.000 80.68416 553 GLY A C 1
ATOM 4008 O O . GLY A 1 555 ? 7.70000 5.29500 -3.12200 1.000 81.30878 553 GLY A O 1
ATOM 4009 N N . GLU A 1 556 ? 9.21400 4.02800 -2.03300 1.000 74.55970 554 GLU A N 1
ATOM 4010 C CA . GLU A 1 556 ? 9.36100 4.91100 -0.88900 1.000 74.83184 554 GLU A CA 1
ATOM 4011 C C . GLU A 1 556 ? 10.23400 6.11000 -1.24800 1.000 74.28963 554 GLU A C 1
ATOM 4012 O O . GLU A 1 556 ? 11.02100 6.07800 -2.19700 1.000 73.99885 554 GLU A O 1
ATOM 4018 N N . LYS A 1 557 ? 10.06400 7.18800 -0.48100 1.000 71.25560 555 LYS A N 1
ATOM 4019 C CA . LYS A 1 557 ? 10.95000 8.33900 -0.57900 1.000 70.31638 555 LYS A CA 1
ATOM 4020 C C . LYS A 1 557 ? 12.22400 8.06900 0.21500 1.000 71.43785 555 LYS A C 1
ATOM 4021 O O . LYS A 1 557 ? 12.17200 7.67900 1.38600 1.000 71.20313 555 LYS A O 1
ATOM 4027 N N . LEU A 1 558 ? 13.33700 8.41300 -0.40600 1.000 88.75656 556 LEU A N 1
ATOM 4028 C CA . LEU A 1 558 ? 14.60700 8.34200 0.26800 1.000 89.69272 556 LEU A CA 1
ATOM 4029 C C . LEU A 1 558 ? 15.47600 9.43000 -0.34800 1.000 88.95236 556 LEU A C 1
ATOM 4030 O O . LEU A 1 558 ? 16.68500 9.38600 -0.20400 1.000 89.15258 556 LEU A O 1
ATOM 4035 N N . LEU A 1 559 ? 14.87900 10.41400 -1.02800 1.000 95.98551 557 LEU A N 1
ATOM 4036 C CA . LEU A 1 559 ? 15.64400 11.44700 -1.75100 1.000 95.64884 557 LEU A CA 1
ATOM 4037 C C . LEU A 1 559 ? 15.05000 12.83700 -1.61400 1.000 95.10252 557 LEU A C 1
ATOM 4038 O O . LEU A 1 559 ? 15.59800 13.80900 -2.12000 1.000 93.51459 557 LEU A O 1
ATOM 4043 N N . ALA B 1 15 ? -10.72100 -6.64700 -75.54900 1.000 86.25379 13 ALA B N 1
ATOM 4044 C CA . ALA B 1 15 ? -10.69200 -6.48800 -74.06700 1.000 82.88544 13 ALA B CA 1
ATOM 4045 C C . ALA B 1 15 ? -11.19500 -5.11700 -73.62600 1.000 78.41981 13 ALA B C 1
ATOM 4046 O O . ALA B 1 15 ? -11.11600 -4.14500 -74.37500 1.000 78.88833 13 ALA B O 1
ATOM 4048 N N . LYS B 1 16 ? -11.70500 -5.05600 -72.39700 1.000 59.41072 14 LYS B N 1
ATOM 4049 C CA . LYS B 1 16 ? -12.18100 -3.82600 -71.77700 1.000 56.50206 14 LYS B CA 1
ATOM 4050 C C . LYS B 1 16 ? -11.45000 -3.61900 -70.46100 1.000 53.11398 14 LYS B C 1
ATOM 4051 O O . LYS B 1 16 ? -11.30700 -4.55700 -69.67200 1.000 53.09505 14 LYS B O 1
ATOM 4057 N N . LYS B 1 17 ? -10.99900 -2.39200 -70.21500 1.000 50.83954 15 LYS B N 1
ATOM 4058 C CA . LYS B 1 17 ? -10.14200 -2.13000 -69.07000 1.000 49.66364 15 LYS B CA 1
ATOM 4059 C C . LYS B 1 17 ? -10.94700 -1.62700 -67.87100 1.000 48.06051 15 LYS B C 1
ATOM 4060 O O . LYS B 1 17 ? -12.15800 -1.40500 -67.93400 1.000 48.58068 15 LYS B O 1
ATOM 4066 N N . GLY B 1 18 ? -10.23900 -1.40900 -66.76200 1.000 35.16561 16 GLY B N 1
ATOM 4067 C CA . GLY B 1 18 ? -10.90300 -0.96800 -65.54800 1.000 34.21798 16 GLY B CA 1
ATOM 4068 C C . GLY B 1 18 ? -11.51800 0.41000 -65.68000 1.000 33.20707 16 GLY B C 1
ATOM 4069 O O . GLY B 1 18 ? -12.56900 0.68800 -65.10000 1.000 33.11752 16 GLY B O 1
ATOM 4070 N N . ALA B 1 19 ? -10.86100 1.30000 -66.42300 1.000 35.62553 17 ALA B N 1
ATOM 4071 C CA . ALA B 1 19 ? -11.40300 2.64300 -66.59500 1.000 35.23093 17 ALA B CA 1
ATOM 4072 C C . ALA B 1 19 ? -12.73700 2.60100 -67.32800 1.000 36.26577 17 ALA B C 1
ATOM 4073 O O . ALA B 1 19 ? -13.67900 3.31500 -66.96400 1.000 35.84450 17 ALA B O 1
ATOM 4075 N N . ASP B 1 20 ? -12.83600 1.76700 -68.36700 1.000 57.62768 18 ASP B N 1
ATOM 4076 C CA . ASP B 1 20 ? -14.12500 1.54800 -69.01600 1.000 59.13747 18 ASP B CA 1
ATOM 4077 C C . ASP B 1 20 ? -15.18700 1.17700 -67.98900 1.000 58.47874 18 ASP B C 1
ATOM 4078 O O . ASP B 1 20 ? -16.31000 1.69300 -68.01800 1.000 58.37101 18 ASP B O 1
ATOM 4083 N N . LEU B 1 21 ? -14.83500 0.28300 -67.06500 1.000 49.87970 19 LEU B N 1
ATOM 4084 C CA . LEU B 1 21 ? -15.77700 -0.25000 -66.09300 1.000 49.16646 19 LEU B CA 1
ATOM 4085 C C . LEU B 1 21 ? -16.14500 0.76700 -65.02500 1.000 47.84551 19 LEU B C 1
ATOM 4086 O O . LEU B 1 21 ? -17.16500 0.58600 -64.35300 1.000 47.58750 19 LEU B O 1
ATOM 4091 N N . VAL B 1 22 ? -15.34600 1.82300 -64.85100 1.000 38.51590 20 VAL B N 1
ATOM 4092 C CA . VAL B 1 22 ? -15.77000 2.93900 -64.00800 1.000 37.86341 20 VAL B CA 1
ATOM 4093 C C . VAL B 1 22 ? -16.90600 3.70300 -64.67700 1.000 38.54468 20 VAL B C 1
ATOM 4094 O O . VAL B 1 22 ? -17.92900 4.00800 -64.05100 1.000 38.21405 20 VAL B O 1
ATOM 4098 N N . VAL B 1 23 ? -16.72900 4.03600 -65.96100 1.000 42.83702 21 VAL B N 1
ATOM 4099 C CA . VAL B 1 23 ? -17.73800 4.79000 -66.69900 1.000 42.76385 21 VAL B CA 1
ATOM 4100 C C . VAL B 1 23 ? -19.02600 3.99000 -66.78900 1.000 43.29712 21 VAL B C 1
ATOM 4101 O O . VAL B 1 23 ? -20.12700 4.52800 -66.61600 1.000 43.44580 21 VAL B O 1
ATOM 4105 N N . ASP B 1 24 ? -18.91100 2.69100 -67.06500 1.000 49.92797 22 ASP B N 1
ATOM 4106 C CA . ASP B 1 24 ? -20.09300 1.84100 -67.10700 1.000 51.08427 22 ASP B CA 1
ATOM 4107 C C . ASP B 1 24 ? -20.84400 1.89200 -65.78200 1.000 50.44478 22 ASP B C 1
ATOM 4108 O O . ASP B 1 24 ? -22.06700 2.06600 -65.75300 1.000 50.83071 22 ASP B O 1
ATOM 4113 N N . SER B 1 25 ? -20.12000 1.76100 -64.66800 1.000 41.70787 23 SER B N 1
ATOM 4114 C CA . SER B 1 25 ? -20.76400 1.84700 -63.36200 1.000 41.52030 23 SER B CA 1
ATOM 4115 C C . SER B 1 25 ? -21.49200 3.17400 -63.20000 1.000 41.37723 23 SER B C 1
ATOM 4116 O O . SER B 1 25 ? -22.63600 3.21200 -62.73400 1.000 41.23954 23 SER B O 1
ATOM 4119 N N . LEU B 1 26 ? -20.83000 4.26600 -63.55800 1.000 49.93897 24 LEU B N 1
ATOM 4120 C CA . LEU B 1 26 ? -21.41500 5.61500 -63.40000 1.000 50.22673 24 LEU B CA 1
ATOM 4121 C C . LEU B 1 26 ? -22.70700 5.71300 -64.20700 1.000 51.20559 24 LEU B C 1
ATOM 4122 O O . LEU B 1 26 ? -23.63300 6.33700 -63.71100 1.000 50.59213 24 LEU B O 1
ATOM 4127 N N . GLU B 1 27 ? -22.76600 5.11100 -65.39200 1.000 70.33826 25 GLU B N 1
ATOM 4128 C CA . GLU B 1 27 ? -23.95500 5.23900 -66.27700 1.000 70.21170 25 GLU B CA 1
ATOM 4129 C C . GLU B 1 27 ? -25.02400 4.24100 -65.82500 1.000 70.14128 25 GLU B C 1
ATOM 4130 O O . GLU B 1 27 ? -26.16600 4.37800 -66.28900 1.000 70.38664 25 GLU B O 1
ATOM 4136 N N . LYS B 1 28 ? -24.68100 3.28900 -64.96500 1.000 41.13195 26 LYS B N 1
ATOM 4137 C CA . LYS B 1 28 ? -25.69000 2.38000 -64.37300 1.000 41.31266 26 LYS B CA 1
ATOM 4138 C C . LYS B 1 28 ? -26.35900 3.14100 -63.22900 1.000 41.15558 26 LYS B C 1
ATOM 4139 O O . LYS B 1 28 ? -27.52300 2.84200 -62.95600 1.000 42.19857 26 LYS B O 1
ATOM 4145 N N . GLN B 1 29 ? -25.66300 4.09200 -62.59600 1.000 42.27631 27 GLN B N 1
ATOM 4146 C CA . GLN B 1 29 ? -26.24000 4.91600 -61.54400 1.000 41.45564 27 GLN B CA 1
ATOM 4147 C C . GLN B 1 29 ? -27.04200 6.08500 -62.09000 1.000 41.64706 27 GLN B C 1
ATOM 4148 O O . GLN B 1 29 ? -27.62700 6.83900 -61.30600 1.000 42.18118 27 GLN B O 1
ATOM 4154 N N . GLY B 1 30 ? -27.08600 6.25500 -63.40700 1.000 42.80935 28 GLY B N 1
ATOM 4155 C CA . GLY B 1 30 ? -27.78300 7.39000 -63.97100 1.000 43.54279 28 GLY B CA 1
ATOM 4156 C C . GLY B 1 30 ? -27.08300 8.70800 -63.75800 1.000 43.07865 28 GLY B C 1
ATOM 4157 O O . GLY B 1 30 ? -27.73300 9.75800 -63.78300 1.000 43.30134 28 GLY B O 1
ATOM 4158 N N . VAL B 1 31 ? -25.77200 8.67900 -63.52600 1.000 35.42586 29 VAL B N 1
ATOM 4159 C CA . VAL B 1 31 ? -25.01000 9.90400 -63.32000 1.000 34.91766 29 VAL B CA 1
ATOM 4160 C C . VAL B 1 31 ? -25.04500 10.71300 -64.60800 1.000 34.87694 29 VAL B C 1
ATOM 4161 O O . VAL B 1 31 ? -24.58700 10.25500 -65.66100 1.000 35.66082 29 VAL B O 1
ATOM 4165 N N . THR B 1 32 ? -25.60000 11.92500 -64.54600 1.000 45.28405 30 THR B N 1
ATOM 4166 C CA . THR B 1 32 ? -25.78900 12.79100 -65.72500 1.000 45.21539 30 THR B CA 1
ATOM 4167 C C . THR B 1 32 ? -24.58600 13.67200 -65.92100 1.000 44.23163 30 THR B C 1
ATOM 4168 O O . THR B 1 32 ? -24.26800 13.91600 -67.08800 1.000 44.44078 30 THR B O 1
ATOM 4172 N N . TYR B 1 33 ? -23.92100 14.08900 -64.84000 1.000 39.07314 31 TYR B N 1
ATOM 4173 C CA . TYR B 1 33 ? -22.71300 14.90800 -64.91000 1.000 38.31270 31 TYR B CA 1
ATOM 4174 C C . TYR B 1 33 ? -21.60300 14.46400 -63.98000 1.000 37.08911 31 TYR B C 1
ATOM 4175 O O . TYR B 1 33 ? -21.86500 13.81200 -62.98600 1.000 37.50070 31 TYR B O 1
ATOM 4184 N N . VAL B 1 34 ? -20.36100 14.80900 -64.30700 1.000 52.35597 32 VAL B N 1
ATOM 4185 C CA . VAL B 1 34 ? -19.20700 14.49300 -63.47700 1.000 51.31154 32 VAL B CA 1
ATOM 4186 C C . VAL B 1 34 ? -18.32800 15.69200 -63.45200 1.000 50.84422 32 VAL B C 1
ATOM 4187 O O . VAL B 1 34 ? -18.00900 16.23100 -64.48700 1.000 51.95006 32 VAL B O 1
ATOM 4191 N N . PHE B 1 35 ? -17.92400 16.11400 -62.27500 1.000 33.82133 33 PHE B N 1
ATOM 4192 C CA . PHE B 1 35 ? -17.12400 17.31100 -62.13500 1.000 34.80041 33 PHE B CA 1
ATOM 4193 C C . PHE B 1 35 ? -15.70200 16.89000 -61.99300 1.000 33.70596 33 PHE B C 1
ATOM 4194 O O . PHE B 1 35 ? -15.36600 16.24200 -61.04000 1.000 33.07748 33 PHE B O 1
ATOM 4202 N N . GLY B 1 36 ? -14.83200 17.28500 -62.91300 1.000 31.15320 34 GLY B N 1
ATOM 4203 C CA . GLY B 1 36 ? -13.49000 16.73900 -62.89000 1.000 30.38056 34 GLY B CA 1
ATOM 4204 C C . GLY B 1 36 ? -12.40700 17.71900 -63.30000 1.000 29.17016 34 GLY B C 1
ATOM 4205 O O . GLY B 1 36 ? -12.66100 18.78000 -63.86900 1.000 29.87715 34 GLY B O 1
ATOM 4206 N N . ILE B 1 37 ? -11.17900 17.33300 -62.96700 1.000 31.73416 35 ILE B N 1
ATOM 4207 C CA . ILE B 1 37 ? -9.95000 17.91800 -63.50000 1.000 32.99969 35 ILE B CA 1
ATOM 4208 C C . ILE B 1 37 ? -9.01500 16.74900 -63.79800 1.000 33.37172 35 ILE B C 1
ATOM 4209 O O . ILE B 1 37 ? -8.77200 15.91800 -62.90700 1.000 32.72359 35 ILE B O 1
ATOM 4214 N N . PRO B 1 38 ? -8.47300 16.63100 -65.01200 1.000 37.31450 36 PRO B N 1
ATOM 4215 C CA . PRO B 1 38 ? -7.72200 15.42200 -65.37500 1.000 37.85493 36 PRO B CA 1
ATOM 4216 C C . PRO B 1 38 ? -6.27100 15.45500 -64.90800 1.000 38.95583 36 PRO B C 1
ATOM 4217 O O . PRO B 1 38 ? -5.73100 16.48200 -64.49400 1.000 39.24238 36 PRO B O 1
ATOM 4221 N N . GLY B 1 39 ? -5.64900 14.28200 -64.98500 1.000 36.94690 37 GLY B N 1
ATOM 4222 C CA . GLY B 1 39 ? -4.26100 14.11700 -64.60200 1.000 38.49472 37 GLY B CA 1
ATOM 4223 C C . GLY B 1 39 ? -3.75100 12.77500 -65.07100 1.000 40.45396 37 GLY B C 1
ATOM 4224 O O . GLY B 1 39 ? -4.52800 11.87500 -65.40800 1.000 39.76371 37 GLY B O 1
ATOM 4225 N N . ALA B 1 40 ? -2.42200 12.64400 -65.06300 1.000 57.55858 38 ALA B N 1
ATOM 4226 C CA . ALA B 1 40 ? -1.79100 11.46200 -65.64200 1.000 58.11111 38 ALA B CA 1
ATOM 4227 C C . ALA B 1 40 ? -2.35900 10.17400 -65.05500 1.000 58.40878 38 ALA B C 1
ATOM 4228 O O . ALA B 1 40 ? -2.63100 9.21500 -65.78700 1.000 59.35707 38 ALA B O 1
ATOM 4230 N N . LYS B 1 41 ? -2.54600 10.12900 -63.73500 1.000 56.52022 39 LYS B N 1
ATOM 4231 C CA . LYS B 1 41 ? -2.95000 8.88200 -63.10200 1.000 55.36926 39 LYS B CA 1
ATOM 4232 C C . LYS B 1 41 ? -4.41500 8.54300 -63.35300 1.000 55.27963 39 LYS B C 1
ATOM 4233 O O . LYS B 1 41 ? -4.81800 7.39900 -63.12500 1.000 54.72068 39 LYS B O 1
ATOM 4239 N N . ILE B 1 42 ? -5.21900 9.49600 -63.81600 1.000 40.76710 40 ILE B N 1
ATOM 4240 C CA . ILE B 1 42 ? -6.65100 9.28900 -63.98300 1.000 40.15922 40 ILE B CA 1
ATOM 4241 C C . ILE B 1 42 ? -7.11800 9.52200 -65.41400 1.000 41.13469 40 ILE B C 1
ATOM 4242 O O . ILE B 1 42 ? -8.31000 9.35200 -65.70300 1.000 39.68187 40 ILE B O 1
ATOM 4247 N N . ASP B 1 43 ? -6.22100 9.88300 -66.33200 1.000 54.84823 41 ASP B N 1
ATOM 4248 C CA . ASP B 1 43 ? -6.68300 10.23900 -67.67000 1.000 54.45718 41 ASP B CA 1
ATOM 4249 C C . ASP B 1 43 ? -7.27300 9.05400 -68.42800 1.000 53.96220 41 ASP B C 1
ATOM 4250 O O . ASP B 1 43 ? -7.90600 9.26100 -69.46900 1.000 54.07529 41 ASP B O 1
ATOM 4255 N N . ALA B 1 44 ? -7.08900 7.82600 -67.93900 1.000 45.52923 42 ALA B N 1
ATOM 4256 C CA . ALA B 1 44 ? -7.77300 6.68600 -68.54300 1.000 44.88119 42 ALA B CA 1
ATOM 4257 C C . ALA B 1 44 ? -9.28500 6.87300 -68.48100 1.000 44.12616 42 ALA B C 1
ATOM 4258 O O . ALA B 1 44 ? -9.99400 6.67800 -69.47600 1.000 43.57065 42 ALA B O 1
ATOM 4260 N N . VAL B 1 45 ? -9.79300 7.26900 -67.31200 1.000 35.26814 43 VAL B N 1
ATOM 4261 C CA . VAL B 1 45 ? -11.22700 7.46800 -67.15100 1.000 34.11751 43 VAL B CA 1
ATOM 4262 C C . VAL B 1 45 ? -11.69900 8.65400 -67.98200 1.000 34.71227 43 VAL B C 1
ATOM 4263 O O . VAL B 1 45 ? -12.80400 8.63800 -68.53600 1.000 34.63123 43 VAL B O 1
ATOM 4267 N N . PHE B 1 46 ? -10.88400 9.70900 -68.06800 1.000 32.85000 44 PHE B N 1
ATOM 4268 C CA . PHE B 1 46 ? -11.25900 10.85700 -68.88500 1.000 33.90373 44 PHE B CA 1
ATOM 4269 C C . PHE B 1 46 ? -11.29400 10.49700 -70.36300 1.000 33.80426 44 PHE B C 1
ATOM 4270 O O . PHE B 1 46 ? -12.04000 11.11100 -71.13400 1.000 34.60807 44 PHE B O 1
ATOM 4278 N N . ASP B 1 47 ? -10.48000 9.52700 -70.78200 1.000 52.31000 45 ASP B N 1
ATOM 4279 C CA . ASP B 1 47 ? -10.54700 9.07100 -72.16500 1.000 53.30067 45 ASP B CA 1
ATOM 4280 C C . ASP B 1 47 ? -11.81800 8.26800 -72.40700 1.000 54.62090 45 ASP B C 1
ATOM 4281 O O . ASP B 1 47 ? -12.47600 8.42700 -73.44300 1.000 55.73266 45 ASP B O 1
ATOM 4286 N N . ALA B 1 48 ? -12.18400 7.40800 -71.45300 1.000 33.62146 46 ALA B N 1
ATOM 4287 C CA . ALA B 1 48 ? -13.41100 6.63300 -71.58600 1.000 33.84809 46 ALA B CA 1
ATOM 4288 C C . ALA B 1 48 ? -14.62600 7.54600 -71.66500 1.000 33.92350 46 ALA B C 1
ATOM 4289 O O . ALA B 1 48 ? -15.55400 7.29000 -72.44000 1.000 38.00358 46 ALA B O 1
ATOM 4291 N N . LEU B 1 49 ? -14.63700 8.62100 -70.87500 1.000 41.23705 47 LEU B N 1
ATOM 4292 C CA . LEU B 1 49 ? -15.75900 9.55200 -70.89600 1.000 41.32684 47 LEU B CA 1
ATOM 4293 C C . LEU B 1 49 ? -15.85800 10.32000 -72.20900 1.000 44.26690 47 LEU B C 1
ATOM 4294 O O . LEU B 1 49 ? -16.92500 10.86800 -72.51100 1.000 45.69213 47 LEU B O 1
ATOM 4299 N N . ALA B 1 50 ? -14.77700 10.37400 -72.99500 1.000 45.60764 48 ALA B N 1
ATOM 4300 C CA . ALA B 1 50 ? -14.80900 11.12400 -74.24700 1.000 47.17361 48 ALA B CA 1
ATOM 4301 C C . ALA B 1 50 ? -15.85600 10.56100 -75.20000 1.000 50.10205 48 ALA B C 1
ATOM 4302 O O . ALA B 1 50 ? -16.59600 11.31900 -75.84000 1.000 50.33639 48 ALA B O 1
ATOM 4304 N N . ASP B 1 51 ? -15.93600 9.23300 -75.30900 1.000 79.36595 49 ASP B N 1
ATOM 4305 C CA . ASP B 1 51 ? -16.92400 8.62400 -76.19300 1.000 80.19948 49 ASP B CA 1
ATOM 4306 C C . ASP B 1 51 ? -18.28900 8.52100 -75.52400 1.000 79.83979 49 ASP B C 1
ATOM 4307 O O . ASP B 1 51 ? -19.31400 8.84700 -76.13100 1.000 80.85177 49 ASP B O 1
ATOM 4312 N N . ARG B 1 52 ? -18.29800 7.95500 -74.31800 1.000 72.34797 50 ARG B N 1
ATOM 4313 C CA . ARG B 1 52 ? -19.62100 7.68000 -73.71300 1.000 72.03248 50 ARG B CA 1
ATOM 4314 C C . ARG B 1 52 ? -19.66700 7.97500 -72.21800 1.000 71.21959 50 ARG B C 1
ATOM 4315 O O . ARG B 1 52 ? -18.60000 8.17500 -71.60100 1.000 70.35324 50 ARG B O 1
ATOM 4323 N N . GLY B 1 53 ? -20.87800 7.98900 -71.67400 1.000 51.61740 51 GLY B N 1
ATOM 4324 C CA . GLY B 1 53 ? -21.09600 8.20100 -70.26400 1.000 49.15774 51 GLY B CA 1
ATOM 4325 C C . GLY B 1 53 ? -21.61500 9.57200 -69.89700 1.000 47.07361 51 GLY B C 1
ATOM 4326 O O . GLY B 1 53 ? -22.20100 10.29100 -70.71200 1.000 47.08833 51 GLY B O 1
ATOM 4327 N N . PRO B 1 54 ? -21.42000 9.95000 -68.63600 1.000 46.15093 52 PRO B N 1
ATOM 4328 C CA . PRO B 1 54 ? -21.85300 11.28000 -68.18800 1.000 45.85649 52 PRO B CA 1
ATOM 4329 C C . PRO B 1 54 ? -21.08100 12.39300 -68.88400 1.000 45.88040 52 PRO B C 1
ATOM 4330 O O . PRO B 1 54 ? -19.96500 12.20400 -69.37600 1.000 45.18307 52 PRO B O 1
ATOM 4334 N N . GLU B 1 55 ? -21.71100 13.56800 -68.93500 1.000 58.50424 53 GLU B N 1
ATOM 4335 C CA . GLU B 1 55 ? -21.05100 14.76100 -69.45000 1.000 58.80673 53 GLU B CA 1
ATOM 4336 C C . GLU B 1 55 ? -20.03000 15.26000 -68.43900 1.000 56.52194 53 GLU B C 1
ATOM 4337 O O . GLU B 1 55 ? -20.26600 15.22200 -67.23000 1.000 55.11798 53 GLU B O 1
ATOM 4343 N N . LEU B 1 56 ? -18.89100 15.73200 -68.93600 1.000 44.99735 54 LEU B N 1
ATOM 4344 C CA . LEU B 1 56 ? -17.76700 16.10400 -68.08400 1.000 43.48821 54 LEU B CA 1
ATOM 4345 C C . LEU B 1 56 ? -17.66400 17.62000 -67.96800 1.000 44.10718 54 LEU B C 1
ATOM 4346 O O . LEU B 1 56 ? -17.35400 18.30900 -68.94800 1.000 44.47934 54 LEU B O 1
ATOM 4351 N N . ILE B 1 57 ? -17.89900 18.13300 -66.76200 1.000 47.97249 55 ILE B N 1
ATOM 4352 C CA . ILE B 1 57 ? -17.78900 19.56100 -66.48700 1.000 47.37085 55 ILE B CA 1
ATOM 4353 C C . ILE B 1 57 ? -16.35900 19.79000 -66.01200 1.000 46.54827 55 ILE B C 1
ATOM 4354 O O . ILE B 1 57 ? -16.00800 19.46500 -64.87400 1.000 45.50618 55 ILE B O 1
ATOM 4359 N N . VAL B 1 58 ? -15.52400 20.33200 -66.89600 1.000 42.27875 56 VAL B N 1
ATOM 4360 C CA . VAL B 1 58 ? -14.16500 20.69500 -66.51600 1.000 41.42093 56 VAL B CA 1
ATOM 4361 C C . VAL B 1 58 ? -14.23500 21.85200 -65.52900 1.000 42.00797 56 VAL B C 1
ATOM 4362 O O . VAL B 1 58 ? -14.75900 22.92600 -65.84700 1.000 43.31994 56 VAL B O 1
ATOM 4366 N N . CYS B 1 59 ? -13.70600 21.63800 -64.33100 1.000 42.42953 57 CYS B N 1
ATOM 4367 C CA . CYS B 1 59 ? -13.67800 22.65300 -63.29100 1.000 43.43878 57 CYS B CA 1
ATOM 4368 C C . CYS B 1 59 ? -12.29700 23.29700 -63.22200 1.000 44.64929 57 CYS B C 1
ATOM 4369 O O . CYS B 1 59 ? -11.34200 22.87100 -63.87600 1.000 43.55287 57 CYS B O 1
ATOM 4372 N N . ARG B 1 60 ? -12.20600 24.35100 -62.41700 1.000 57.68164 58 ARG B N 1
ATOM 4373 C CA . ARG B 1 60 ? -10.97900 25.12400 -62.27900 1.000 58.09965 58 ARG B CA 1
ATOM 4374 C C . ARG B 1 60 ? -10.29800 24.93700 -60.92500 1.000 56.43067 58 ARG B C 1
ATOM 4375 O O . ARG B 1 60 ? -9.25800 25.56000 -60.67700 1.000 57.19821 58 ARG B O 1
ATOM 4383 N N . HIS B 1 61 ? -10.84900 24.09400 -60.05300 1.000 42.95230 59 HIS B N 1
ATOM 4384 C CA . HIS B 1 61 ? -10.20600 23.67100 -58.81600 1.000 41.26814 59 HIS B CA 1
ATOM 4385 C C . HIS B 1 61 ? -11.02600 22.52300 -58.24000 1.000 39.89706 59 HIS B C 1
ATOM 4386 O O . HIS B 1 61 ? -12.25700 22.59500 -58.21400 1.000 40.50279 59 HIS B O 1
ATOM 4393 N N . GLU B 1 62 ? -10.34100 21.46900 -57.78600 1.000 36.10684 60 GLU B N 1
ATOM 4394 C CA . GLU B 1 62 ? -11.04500 20.26700 -57.34000 1.000 36.23617 60 GLU B CA 1
ATOM 4395 C C . GLU B 1 62 ? -11.97900 20.55400 -56.16700 1.000 36.27303 60 GLU B C 1
ATOM 4396 O O . GLU B 1 62 ? -13.01400 19.88700 -56.01800 1.000 36.80241 60 GLU B O 1
ATOM 4402 N N . GLN B 1 63 ? -11.63200 21.53200 -55.32600 1.000 39.59948 61 GLN B N 1
ATOM 4403 C CA . GLN B 1 63 ? -12.53800 21.97300 -54.27200 1.000 40.13910 61 GLN B CA 1
ATOM 4404 C C . GLN B 1 63 ? -13.95100 22.15700 -54.80600 1.000 40.97099 61 GLN B C 1
ATOM 4405 O O . GLN B 1 63 ? -14.92200 21.62500 -54.25800 1.000 41.64946 61 GLN B O 1
ATOM 4411 N N . ASN B 1 64 ? -14.07600 22.92500 -55.88400 1.000 49.22690 62 ASN B N 1
ATOM 4412 C CA . ASN B 1 64 ? -15.39100 23.26700 -56.40400 1.000 50.10970 62 ASN B CA 1
ATOM 4413 C C . ASN B 1 64 ? -16.05300 22.07900 -57.08600 1.000 50.09315 62 ASN B C 1
ATOM 4414 O O . ASN B 1 64 ? -17.28500 21.98000 -57.08500 1.000 50.66832 62 ASN B O 1
ATOM 4419 N N . ALA B 1 65 ? -15.26400 21.15900 -57.64800 1.000 43.09445 63 ALA B N 1
ATOM 4420 C CA . ALA B 1 65 ? -15.85100 19.94200 -58.19800 1.000 43.35816 63 ALA B CA 1
ATOM 4421 C C . ALA B 1 65 ? -16.55300 19.14200 -57.10700 1.000 43.56236 63 ALA B C 1
ATOM 4422 O O . ALA B 1 65 ? -17.63200 18.57900 -57.33000 1.000 43.52682 63 ALA B O 1
ATOM 4424 N N . ALA B 1 66 ? -15.94500 19.06700 -55.92100 1.000 43.72485 64 ALA B N 1
ATOM 4425 C CA . ALA B 1 66 ? -16.60300 18.42000 -54.79100 1.000 43.59296 64 ALA B CA 1
ATOM 4426 C C . ALA B 1 66 ? -17.80900 19.22800 -54.32100 1.000 44.91675 64 ALA B C 1
ATOM 4427 O O . ALA B 1 66 ? -18.84900 18.65500 -53.96900 1.000 44.40438 64 ALA B O 1
ATOM 4429 N N . PHE B 1 67 ? -17.68400 20.56100 -54.30700 1.000 41.34767 65 PHE B N 1
ATOM 4430 C CA . PHE B 1 67 ? -18.81300 21.41100 -53.93900 1.000 41.70249 65 PHE B CA 1
ATOM 4431 C C . PHE B 1 67 ? -20.00000 21.16600 -54.86600 1.000 41.41461 65 PHE B C 1
ATOM 4432 O O . PHE B 1 67 ? -21.14700 21.05500 -54.41200 1.000 41.30681 65 PHE B O 1
ATOM 4440 N N . MET B 1 68 ? -19.74100 21.08600 -56.17400 1.000 41.55824 66 MET B N 1
ATOM 4441 C CA . MET B 1 68 ? -20.80900 20.82300 -57.13300 1.000 41.20152 66 MET B CA 1
ATOM 4442 C C . MET B 1 68 ? -21.40000 19.43300 -56.93100 1.000 40.90981 66 MET B C 1
ATOM 4443 O O . MET B 1 68 ? -22.61600 19.24300 -57.05800 1.000 40.89689 66 MET B O 1
ATOM 4448 N N . ALA B 1 69 ? -20.55200 18.44400 -56.63400 1.000 36.91596 67 ALA B N 1
ATOM 4449 C CA . ALA B 1 69 ? -21.04800 17.09600 -56.38000 1.000 36.55679 67 ALA B CA 1
ATOM 4450 C C . ALA B 1 69 ? -21.96500 17.08000 -55.16800 1.000 35.33893 67 ALA B C 1
ATOM 4451 O O . ALA B 1 69 ? -23.00300 16.40900 -55.17100 1.000 35.92799 67 ALA B O 1
ATOM 4453 N N . ALA B 1 70 ? -21.59100 17.80900 -54.11500 1.000 54.10722 68 ALA B N 1
ATOM 4454 C CA . ALA B 1 70 ? -22.42900 17.87300 -52.92500 1.000 54.48354 68 ALA B CA 1
ATOM 4455 C C . ALA B 1 70 ? -23.76200 18.54200 -53.23300 1.000 55.60285 68 ALA B C 1
ATOM 4456 O O . ALA B 1 70 ? -24.80900 18.12200 -52.72400 1.000 56.39520 68 ALA B O 1
ATOM 4458 N N . ALA B 1 71 ? -23.74300 19.58900 -54.06400 1.000 43.20915 69 ALA B N 1
ATOM 4459 C CA . ALA B 1 71 ? -24.98900 20.24900 -54.43700 1.000 42.94355 69 ALA B CA 1
ATOM 4460 C C . ALA B 1 71 ? -25.92000 19.28800 -55.16300 1.000 42.66846 69 ALA B C 1
ATOM 4461 O O . ALA B 1 71 ? -27.12300 19.25200 -54.88600 1.000 43.96405 69 ALA B O 1
ATOM 4463 N N . VAL B 1 72 ? -25.38100 18.49400 -56.09100 1.000 31.62530 70 VAL B N 1
ATOM 4464 C CA . VAL B 1 72 ? -26.19600 17.48000 -56.75600 1.000 32.44394 70 VAL B CA 1
ATOM 4465 C C . VAL B 1 72 ? -26.83200 16.55700 -55.72300 1.000 30.36263 70 VAL B C 1
ATOM 4466 O O . VAL B 1 72 ? -28.02100 16.22500 -55.80700 1.000 31.83703 70 VAL B O 1
ATOM 4470 N N . GLY B 1 73 ? -26.05100 16.12300 -54.73600 1.000 42.74949 71 GLY B N 1
ATOM 4471 C CA . GLY B 1 73 ? -26.61400 15.29300 -53.68700 1.000 42.60691 71 GLY B CA 1
ATOM 4472 C C . GLY B 1 73 ? -27.73500 15.99200 -52.94300 1.000 43.71396 71 GLY B C 1
ATOM 4473 O O . GLY B 1 73 ? -28.80100 15.41500 -52.71200 1.000 43.49181 71 GLY B O 1
ATOM 4474 N N . ARG B 1 74 ? -27.51600 17.25600 -52.57700 1.000 40.74944 72 ARG B N 1
ATOM 4475 C CA . ARG B 1 74 ? -28.50100 17.96600 -51.77000 1.000 41.28682 72 ARG B CA 1
ATOM 4476 C C . ARG B 1 74 ? -29.83300 18.10100 -52.49700 1.000 42.14582 72 ARG B C 1
ATOM 4477 O O . ARG B 1 74 ? -30.89900 18.04800 -51.87000 1.000 42.40387 72 ARG B O 1
ATOM 4485 N N . LEU B 1 75 ? -29.79200 18.30200 -53.81200 1.000 39.93985 73 LEU B N 1
ATOM 4486 C CA . LEU B 1 75 ? -30.99300 18.62700 -54.56700 1.000 41.23392 73 LEU B CA 1
ATOM 4487 C C . LEU B 1 75 ? -31.68700 17.40500 -55.14500 1.000 40.57891 73 LEU B C 1
ATOM 4488 O O . LEU B 1 75 ? -32.90200 17.44200 -55.37000 1.000 41.36437 73 LEU B O 1
ATOM 4493 N N . THR B 1 76 ? -30.94300 16.33300 -55.40700 1.000 37.83958 74 THR B N 1
ATOM 4494 C CA . THR B 1 76 ? -31.51200 15.12200 -55.97800 1.000 38.11041 74 THR B CA 1
ATOM 4495 C C . THR B 1 76 ? -31.58100 13.96800 -54.99100 1.000 37.26716 74 THR B C 1
ATOM 4496 O O . THR B 1 76 ? -32.39700 13.06100 -55.18100 1.000 37.44908 74 THR B O 1
ATOM 4500 N N . GLY B 1 77 ? -30.75900 13.97800 -53.94700 1.000 35.41174 75 GLY B N 1
ATOM 4501 C CA . GLY B 1 77 ? -30.72400 12.87800 -53.01000 1.000 35.52404 75 GLY B CA 1
ATOM 4502 C C . GLY B 1 77 ? -29.94200 11.67700 -53.48400 1.000 35.09996 75 GLY B C 1
ATOM 4503 O O . GLY B 1 77 ? -29.80000 10.70900 -52.72700 1.000 34.87477 75 GLY B O 1
ATOM 4504 N N . LYS B 1 78 ? -29.45100 11.70200 -54.70600 1.000 42.10568 76 LYS B N 1
ATOM 4505 C CA . LYS B 1 78 ? -28.54100 10.72700 -55.26600 1.000 42.01175 76 LYS B CA 1
ATOM 4506 C C . LYS B 1 78 ? -27.15500 11.35700 -55.40500 1.000 40.63574 76 LYS B C 1
ATOM 4507 O O . LYS B 1 78 ? -27.03300 12.57900 -55.55500 1.000 40.31267 76 LYS B O 1
ATOM 4513 N N . PRO B 1 79 ? -26.09100 10.56300 -55.35200 1.000 27.99193 77 PRO B N 1
ATOM 4514 C CA . PRO B 1 79 ? -24.75600 11.15500 -55.23600 1.000 27.35193 77 PRO B CA 1
ATOM 4515 C C . PRO B 1 79 ? -24.35200 11.93300 -56.47600 1.000 27.01130 77 PRO B C 1
ATOM 4516 O O . PRO B 1 79 ? -24.55000 11.48800 -57.60900 1.000 26.72927 77 PRO B O 1
ATOM 4520 N N . GLY B 1 80 ? -23.77900 13.11400 -56.24100 1.000 32.51486 78 GLY B N 1
ATOM 4521 C CA . GLY B 1 80 ? -22.97000 13.75700 -57.24800 1.000 31.39146 78 GLY B CA 1
ATOM 4522 C C . GLY B 1 80 ? -21.59000 13.14300 -57.30800 1.000 30.21584 78 GLY B C 1
ATOM 4523 O O . GLY B 1 80 ? -21.12900 12.50100 -56.36400 1.000 30.78056 78 GLY B O 1
ATOM 4524 N N . VAL B 1 81 ? -20.92100 13.33800 -58.43900 1.000 36.63215 79 VAL B N 1
ATOM 4525 C CA . VAL B 1 81 ? -19.67000 12.64800 -58.72800 1.000 36.79308 79 VAL B CA 1
ATOM 4526 C C . VAL B 1 81 ? -18.61700 13.66400 -59.14000 1.000 36.52758 79 VAL B C 1
ATOM 4527 O O . VAL B 1 81 ? -18.84700 14.46700 -60.04900 1.000 37.19404 79 VAL B O 1
ATOM 4531 N N . CYS B 1 82 ? -17.46500 13.61900 -58.47900 1.000 33.61226 80 CYS B N 1
ATOM 4532 C CA . CYS B 1 82 ? -16.26800 14.32400 -58.90600 1.000 33.63214 80 CYS B CA 1
ATOM 4533 C C . CYS B 1 82 ? -15.19800 13.30500 -59.27900 1.000 33.21296 80 CYS B C 1
ATOM 4534 O O . CYS B 1 82 ? -15.22700 12.15200 -58.84200 1.000 33.24171 80 CYS B O 1
ATOM 4537 N N . LEU B 1 83 ? -14.24300 13.75100 -60.09400 1.000 35.38752 81 LEU B N 1
ATOM 4538 C CA . LEU B 1 83 ? -13.20600 12.88200 -60.64000 1.000 35.13680 81 LEU B CA 1
ATOM 4539 C C . LEU B 1 83 ? -11.91300 13.67200 -60.71300 1.000 34.58511 81 LEU B C 1
ATOM 4540 O O . LEU B 1 83 ? -11.84900 14.68000 -61.42300 1.000 34.96340 81 LEU B O 1
ATOM 4545 N N . VAL B 1 84 ? -10.89000 13.22800 -59.97700 1.000 32.00607 82 VAL B N 1
ATOM 4546 C CA . VAL B 1 84 ? -9.62300 13.94900 -59.87600 1.000 32.84574 82 VAL B CA 1
ATOM 4547 C C . VAL B 1 84 ? -8.45900 12.96700 -59.96300 1.000 32.80052 82 VAL B C 1
ATOM 4548 O O . VAL B 1 84 ? -8.63700 11.74700 -59.95900 1.000 32.91292 82 VAL B O 1
ATOM 4552 N N . THR B 1 85 ? -7.24600 13.52100 -60.02500 1.000 42.59692 83 THR B N 1
ATOM 4553 C CA . THR B 1 85 ? -6.03900 12.72800 -60.19300 1.000 43.68267 83 THR B CA 1
ATOM 4554 C C . THR B 1 85 ? -5.34800 12.51500 -58.84700 1.000 43.33276 83 THR B C 1
ATOM 4555 O O . THR B 1 85 ? -5.75500 13.04300 -57.81100 1.000 42.99975 83 THR B O 1
ATOM 4559 N N . SER B 1 86 ? -4.26300 11.74900 -58.88100 1.000 26.70045 84 SER B N 1
ATOM 4560 C CA . SER B 1 86 ? -3.53300 11.38200 -57.68300 1.000 27.07600 84 SER B CA 1
ATOM 4561 C C . SER B 1 86 ? -3.05300 12.62200 -56.93100 1.000 26.55879 84 SER B C 1
ATOM 4562 O O . SER B 1 86 ? -3.07000 13.74200 -57.43900 1.000 26.78768 84 SER B O 1
ATOM 4565 N N . GLY B 1 87 ? -2.62000 12.40000 -55.69400 1.000 28.10652 85 GLY B N 1
ATOM 4566 C CA . GLY B 1 87 ? -1.88600 13.39800 -54.95700 1.000 28.34181 85 GLY B CA 1
ATOM 4567 C C . GLY B 1 87 ? -2.62400 14.70900 -54.80800 1.000 27.44307 85 GLY B C 1
ATOM 4568 O O . GLY B 1 87 ? -3.66500 14.78900 -54.14800 1.000 25.99840 85 GLY B O 1
ATOM 4569 N N . PRO B 1 88 ? -2.08600 15.77500 -55.41200 1.000 32.25945 86 PRO B N 1
ATOM 4570 C CA . PRO B 1 88 ? -2.71600 17.09000 -55.22100 1.000 31.87111 86 PRO B CA 1
ATOM 4571 C C . PRO B 1 88 ? -4.16900 17.10700 -55.64900 1.000 28.20258 86 PRO B C 1
ATOM 4572 O O . PRO B 1 88 ? -4.99900 17.74900 -54.99600 1.000 30.47232 86 PRO B O 1
ATOM 4576 N N . GLY B 1 89 ? -4.50400 16.41900 -56.73900 1.000 41.23007 87 GLY B N 1
ATOM 4577 C CA . GLY B 1 89 ? -5.89600 16.35500 -57.14800 1.000 40.71702 87 GLY B CA 1
ATOM 4578 C C . GLY B 1 89 ? -6.77800 15.75100 -56.07200 1.000 40.17644 87 GLY B C 1
ATOM 4579 O O . GLY B 1 89 ? -7.86100 16.26400 -55.77800 1.000 40.10424 87 GLY B O 1
ATOM 4580 N N . ALA B 1 90 ? -6.32000 14.66100 -55.46100 1.000 50.15465 88 ALA B N 1
ATOM 4581 C CA . ALA B 1 90 ? -7.09700 14.02100 -54.40800 1.000 49.79784 88 ALA B CA 1
ATOM 4582 C C . ALA B 1 90 ? -7.21000 14.92100 -53.18000 1.000 50.27469 88 ALA B C 1
ATOM 4583 O O . ALA B 1 90 ? -8.31300 15.13900 -52.65800 1.000 49.81126 88 ALA B O 1
ATOM 4585 N N . SER B 1 91 ? -6.08100 15.46900 -52.71400 1.000 38.22452 89 SER B N 1
ATOM 4586 C CA . SER B 1 91 ? -6.06800 16.25000 -51.48000 1.000 38.00290 89 SER B CA 1
ATOM 4587 C C . SER B 1 91 ? -6.82300 17.56900 -51.59400 1.000 38.49870 89 SER B C 1
ATOM 4588 O O . SER B 1 91 ? -7.09400 18.20000 -50.56200 1.000 37.59457 89 SER B O 1
ATOM 4591 N N . ASN B 1 92 ? -7.15400 18.01100 -52.80900 1.000 29.23821 90 ASN B N 1
ATOM 4592 C CA . ASN B 1 92 ? -7.98300 19.19700 -52.97600 1.000 34.53022 90 ASN B CA 1
ATOM 4593 C C . ASN B 1 92 ? -9.45800 18.89600 -52.77000 1.000 34.17069 90 ASN B C 1
ATOM 4594 O O . ASN B 1 92 ? -10.28000 19.82100 -52.79900 1.000 34.92402 90 ASN B O 1
ATOM 4599 N N . LEU B 1 93 ? -9.80500 17.62400 -52.58000 1.000 31.13226 91 LEU B N 1
ATOM 4600 C CA . LEU B 1 93 ? -11.16300 17.25000 -52.23100 1.000 30.39712 91 LEU B CA 1
ATOM 4601 C C . LEU B 1 93 ? -11.41600 17.31700 -50.73400 1.000 31.14274 91 LEU B C 1
ATOM 4602 O O . LEU B 1 93 ? -12.57600 17.40100 -50.32500 1.000 32.09667 91 LEU B O 1
ATOM 4607 N N . ALA B 1 94 ? -10.35900 17.31400 -49.91900 1.000 24.50051 92 ALA B N 1
ATOM 4608 C CA . ALA B 1 94 ? -10.48900 17.13600 -48.47700 1.000 24.45878 92 ALA B CA 1
ATOM 4609 C C . ALA B 1 94 ? -11.62500 17.96100 -47.87100 1.000 24.56701 92 ALA B C 1
ATOM 4610 O O . ALA B 1 94 ? -12.53300 17.41700 -47.23000 1.000 24.36402 92 ALA B O 1
ATOM 4612 N N . THR B 1 95 ? -11.58400 19.28200 -48.05000 1.000 40.84443 93 THR B N 1
ATOM 4613 C CA . THR B 1 95 ? -12.64000 20.11900 -47.48600 1.000 41.43733 93 THR B CA 1
ATOM 4614 C C . THR B 1 95 ? -13.98700 19.81000 -48.13100 1.000 40.94107 93 THR B C 1
ATOM 4615 O O . THR B 1 95 ? -15.01600 19.75000 -47.44600 1.000 41.25173 93 THR B O 1
ATOM 4619 N N . GLY B 1 96 ? -14.00200 19.61400 -49.44900 1.000 40.05796 94 GLY B N 1
ATOM 4620 C CA . GLY B 1 96 ? -15.25600 19.34100 -50.12600 1.000 41.19115 94 GLY B CA 1
ATOM 4621 C C . GLY B 1 96 ? -15.99100 18.14200 -49.56300 1.000 40.51054 94 GLY B C 1
ATOM 4622 O O . GLY B 1 96 ? -17.22700 18.10900 -49.56800 1.000 40.70307 94 GLY B O 1
ATOM 4623 N N . LEU B 1 97 ? -15.27500 17.14200 -49.09900 1.000 33.40256 95 LEU B N 1
ATOM 4624 C CA . LEU B 1 97 ? -15.92500 15.92800 -48.66300 1.000 33.68811 95 LEU B CA 1
ATOM 4625 C C . LEU B 1 97 ? -16.26800 15.93600 -47.19300 1.000 32.15263 95 LEU B C 1
ATOM 4626 O O . LEU B 1 97 ? -17.14000 15.20300 -46.77800 1.000 35.55303 95 LEU B O 1
ATOM 4631 N N . VAL B 1 98 ? -15.60500 16.75000 -46.39400 1.000 52.20785 96 VAL B N 1
ATOM 4632 C CA . VAL B 1 98 ? -15.98900 16.86400 -44.99800 1.000 51.61051 96 VAL B CA 1
ATOM 4633 C C . VAL B 1 98 ? -17.26500 17.62700 -44.95000 1.000 52.84579 96 VAL B C 1
ATOM 4634 O O . VAL B 1 98 ? -18.11100 17.34900 -44.13200 1.000 52.40035 96 VAL B O 1
ATOM 4638 N N . THR B 1 99 ? -17.40900 18.59900 -45.82500 1.000 28.54069 97 THR B N 1
ATOM 4639 C CA . THR B 1 99 ? -18.59200 19.42000 -45.84800 1.000 37.12865 97 THR B CA 1
ATOM 4640 C C . THR B 1 99 ? -19.75100 18.58700 -46.32600 1.000 31.87889 97 THR B C 1
ATOM 4641 O O . THR B 1 99 ? -20.81300 18.63000 -45.73700 1.000 35.78440 97 THR B O 1
ATOM 4645 N N . ALA B 1 100 ? -19.56300 17.81000 -47.38600 1.000 46.41810 98 ALA B N 1
ATOM 4646 C CA . ALA B 1 100 ? -20.60700 16.89300 -47.82900 1.000 45.81751 98 ALA B CA 1
ATOM 4647 C C . ALA B 1 100 ? -21.01100 15.96000 -46.69700 1.000 45.60130 98 ALA B C 1
ATOM 4648 O O . ALA B 1 100 ? -22.19000 15.86900 -46.33700 1.000 45.08532 98 ALA B O 1
ATOM 4650 N N . THR B 1 101 ? -20.02700 15.29500 -46.09200 1.000 26.37147 99 THR B N 1
ATOM 4651 C CA . THR B 1 101 ? -20.31300 14.29300 -45.07500 1.000 30.11214 99 THR B CA 1
ATOM 4652 C C . THR B 1 101 ? -20.98600 14.91500 -43.85700 1.000 30.81326 99 THR B C 1
ATOM 4653 O O . THR B 1 101 ? -21.89000 14.31500 -43.26100 1.000 30.87767 99 THR B O 1
ATOM 4657 N N . ALA B 1 102 ? -20.55200 16.10900 -43.45800 1.000 24.69156 100 ALA B N 1
ATOM 4658 C CA . ALA B 1 102 ? -21.11000 16.72500 -42.26300 1.000 25.20564 100 ALA B CA 1
ATOM 4659 C C . ALA B 1 102 ? -22.50700 17.28000 -42.48400 1.000 25.58337 100 ALA B C 1
ATOM 4660 O O . ALA B 1 102 ? -23.26000 17.42500 -41.51600 1.000 26.75675 100 ALA B O 1
ATOM 4662 N N . GLU B 1 103 ? -22.86800 17.59000 -43.72500 1.000 38.30942 101 GLU B N 1
ATOM 4663 C CA . GLU B 1 103 ? -24.14200 18.21800 -44.04200 1.000 39.03559 101 GLU B CA 1
ATOM 4664 C C . GLU B 1 103 ? -25.11000 17.26500 -44.73100 1.000 38.73058 101 GLU B C 1
ATOM 4665 O O . GLU B 1 103 ? -26.17800 17.69600 -45.17700 1.000 40.35865 101 GLU B O 1
ATOM 4671 N N . GLY B 1 104 ? -24.77500 15.98200 -44.80000 1.000 28.07860 102 GLY B N 1
ATOM 4672 C CA . GLY B 1 104 ? -25.65600 14.99400 -45.38600 1.000 27.99875 102 GLY B CA 1
ATOM 4673 C C . GLY B 1 104 ? -25.86100 15.12800 -46.87700 1.000 28.38157 102 GLY B C 1
ATOM 4674 O O . GLY B 1 104 ? -26.96800 14.87700 -47.36600 1.000 29.15227 102 GLY B O 1
ATOM 4675 N N . ASP B 1 105 ? -24.82100 15.50800 -47.61600 1.000 34.71421 103 ASP B N 1
ATOM 4676 C CA . ASP B 1 105 ? -24.89700 15.55800 -49.06700 1.000 35.29373 103 ASP B CA 1
ATOM 4677 C C . ASP B 1 105 ? -24.22000 14.33000 -49.64800 1.000 32.28864 103 ASP B C 1
ATOM 4678 O O . ASP B 1 105 ? -23.03800 14.08800 -49.35300 1.000 33.67335 103 ASP B O 1
ATOM 4683 N N . PRO B 1 106 ? -24.92300 13.51100 -50.43200 1.000 36.27448 104 PRO B N 1
ATOM 4684 C CA . PRO B 1 106 ? -24.27100 12.34200 -51.04600 1.000 35.90897 104 PRO B CA 1
ATOM 4685 C C . PRO B 1 106 ? -23.25800 12.75200 -52.10700 1.000 35.60630 104 PRO B C 1
ATOM 4686 O O . PRO B 1 106 ? -23.56700 13.52500 -53.01900 1.000 35.92206 104 PRO B O 1
ATOM 4690 N N . VAL B 1 107 ? -22.04700 12.21400 -51.98900 1.000 40.99029 105 VAL B N 1
ATOM 4691 C CA . VAL B 1 107 ? -20.98800 12.44800 -52.96500 1.000 40.38224 105 VAL B CA 1
ATOM 4692 C C . VAL B 1 107 ? -20.21300 11.15700 -53.16800 1.000 40.14042 105 VAL B C 1
ATOM 4693 O O . VAL B 1 107 ? -20.00000 10.39100 -52.22200 1.000 39.87445 105 VAL B O 1
ATOM 4697 N N . VAL B 1 108 ? -19.79200 10.91800 -54.40700 1.000 24.05528 106 VAL B N 1
ATOM 4698 C CA . VAL B 1 108 ? -18.87000 9.84200 -54.73700 1.000 23.92844 106 VAL B CA 1
ATOM 4699 C C . VAL B 1 108 ? -17.65700 10.49700 -55.37500 1.000 24.01915 106 VAL B C 1
ATOM 4700 O O . VAL B 1 108 ? -17.73200 10.98400 -56.50900 1.000 24.42865 106 VAL B O 1
ATOM 4704 N N . ALA B 1 109 ? -16.54600 10.52100 -54.64500 1.000 41.92851 107 ALA B N 1
ATOM 4705 C CA . ALA B 1 109 ? -15.29300 11.06400 -55.15000 1.000 41.25360 107 ALA B CA 1
ATOM 4706 C C . ALA B 1 109 ? -14.45300 9.93900 -55.74300 1.000 40.92267 107 ALA B C 1
ATOM 4707 O O . ALA B 1 109 ? -14.22700 8.91400 -55.09100 1.000 40.57734 107 ALA B O 1
ATOM 4709 N N . LEU B 1 110 ? -14.01100 10.12500 -56.98400 1.000 37.61212 108 LEU B N 1
ATOM 4710 C CA . LEU B 1 110 ? -13.13800 9.18100 -57.66700 1.000 37.33185 108 LEU B CA 1
ATOM 4711 C C . LEU B 1 110 ? -11.79700 9.85800 -57.90800 1.000 36.79887 108 LEU B C 1
ATOM 4712 O O . LEU B 1 110 ? -11.74100 10.92000 -58.53900 1.000 36.43625 108 LEU B O 1
ATOM 4717 N N . ALA B 1 111 ? -10.72700 9.24700 -57.40500 1.000 33.63908 109 ALA B N 1
ATOM 4718 C CA . ALA B 1 111 ? -9.38600 9.79700 -57.52100 1.000 33.27259 109 ALA B CA 1
ATOM 4719 C C . ALA B 1 111 ? -8.42500 8.73300 -58.02300 1.000 33.05832 109 ALA B C 1
ATOM 4720 O O . ALA B 1 111 ? -8.49300 7.57000 -57.60900 1.000 33.10587 109 ALA B O 1
ATOM 4722 N N . GLY B 1 112 ? -7.53000 9.14000 -58.91300 1.000 38.04553 110 GLY B N 1
ATOM 4723 C CA . GLY B 1 112 ? -6.46200 8.26700 -59.34100 1.000 39.18332 110 GLY B CA 1
ATOM 4724 C C . GLY B 1 112 ? -5.38900 8.11400 -58.27600 1.000 38.76405 110 GLY B C 1
ATOM 4725 O O . GLY B 1 112 ? -5.32300 8.84300 -57.28600 1.000 38.37753 110 GLY B O 1
ATOM 4726 N N . ALA B 1 113 ? -4.52800 7.12600 -58.49400 1.000 31.49240 111 ALA B N 1
ATOM 4727 C CA . ALA B 1 113 ? -3.43300 6.83400 -57.58600 1.000 32.63347 111 ALA B CA 1
ATOM 4728 C C . ALA B 1 113 ? -2.28900 6.26800 -58.40900 1.000 33.57708 111 ALA B C 1
ATOM 4729 O O . ALA B 1 113 ? -2.48400 5.82400 -59.54300 1.000 33.79834 111 ALA B O 1
ATOM 4731 N N . VAL B 1 114 ? -1.09000 6.28000 -57.83600 1.000 31.02483 112 VAL B N 1
ATOM 4732 C CA . VAL B 1 114 ? 0.05300 5.69900 -58.53400 1.000 31.64374 112 VAL B CA 1
ATOM 4733 C C . VAL B 1 114 ? -0.24400 4.21600 -58.70500 1.000 31.08355 112 VAL B C 1
ATOM 4734 O O . VAL B 1 114 ? -1.14700 3.68700 -58.03900 1.000 31.44711 112 VAL B O 1
ATOM 4738 N N . PRO B 1 115 ? 0.47100 3.51600 -59.58100 1.000 46.44259 113 PRO B N 1
ATOM 4739 C CA . PRO B 1 115 ? 0.20700 2.08700 -59.78000 1.000 46.61502 113 PRO B CA 1
ATOM 4740 C C . PRO B 1 115 ? 0.55700 1.27800 -58.54200 1.000 47.43371 113 PRO B C 1
ATOM 4741 O O . PRO B 1 115 ? 1.23900 1.73200 -57.62100 1.000 48.05200 113 PRO B O 1
ATOM 4745 N N . ARG B 1 116 ? 0.07400 0.03800 -58.54300 1.000 32.06161 114 ARG B N 1
ATOM 4746 C CA . ARG B 1 116 ? 0.21900 -0.81600 -57.37300 1.000 32.48253 114 ARG B CA 1
ATOM 4747 C C . ARG B 1 116 ? 1.68500 -1.07500 -57.04400 1.000 33.71281 114 ARG B C 1
ATOM 4748 O O . ARG B 1 116 ? 2.05900 -1.13700 -55.86900 1.000 33.63128 114 ARG B O 1
ATOM 4756 N N . ALA B 1 117 ? 2.53400 -1.22800 -58.06100 1.000 34.98440 115 ALA B N 1
ATOM 4757 C CA . ALA B 1 117 ? 3.94200 -1.49500 -57.78700 1.000 35.07802 115 ALA B CA 1
ATOM 4758 C C . ALA B 1 117 ? 4.64600 -0.27500 -57.20600 1.000 35.32891 115 ALA B C 1
ATOM 4759 O O . ALA B 1 117 ? 5.65300 -0.42000 -56.50100 1.000 35.70488 115 ALA B O 1
ATOM 4761 N N . ASP B 1 118 ? 4.13600 0.92400 -57.48400 1.000 59.08821 116 ASP B N 1
ATOM 4762 C CA . ASP B 1 118 ? 4.71300 2.16400 -56.98000 1.000 58.80148 116 ASP B CA 1
ATOM 4763 C C . ASP B 1 118 ? 4.06800 2.63900 -55.68100 1.000 57.26876 116 ASP B C 1
ATOM 4764 O O . ASP B 1 118 ? 4.39800 3.73400 -55.20900 1.000 56.66103 116 ASP B O 1
ATOM 4769 N N . ARG B 1 119 ? 3.15400 1.85700 -55.09800 1.000 52.73634 117 ARG B N 1
ATOM 4770 C CA . ARG B 1 119 ? 2.42900 2.32300 -53.92100 1.000 51.88072 117 ARG B CA 1
ATOM 4771 C C . ARG B 1 119 ? 3.38400 2.76700 -52.82700 1.000 51.43358 117 ARG B C 1
ATOM 4772 O O . ARG B 1 119 ? 3.26800 3.87200 -52.28900 1.000 50.74849 117 ARG B O 1
ATOM 4780 N N . LEU B 1 120 ? 4.32300 1.89900 -52.46900 1.000 31.51319 118 LEU B N 1
ATOM 4781 C CA . LEU B 1 120 ? 5.23300 2.14700 -51.36500 1.000 31.36556 118 LEU B CA 1
ATOM 4782 C C . LEU B 1 120 ? 6.44800 2.96000 -51.78600 1.000 32.04503 118 LEU B C 1
ATOM 4783 O O . LEU B 1 120 ? 7.35700 3.16600 -50.97700 1.000 32.69427 118 LEU B O 1
ATOM 4788 N N . LYS B 1 121 ? 6.47800 3.42700 -53.02600 1.000 37.66891 119 LYS B N 1
ATOM 4789 C CA . LYS B 1 121 ? 7.61400 4.15300 -53.56800 1.000 38.53691 119 LYS B CA 1
ATOM 4790 C C . LYS B 1 121 ? 7.40900 5.65900 -53.44900 1.000 38.16161 119 LYS B C 1
ATOM 4791 O O . LYS B 1 121 ? 6.28900 6.15300 -53.27900 1.000 37.16029 119 LYS B O 1
ATOM 4797 N N . ARG B 1 122 ? 8.52600 6.38500 -53.54200 1.000 35.20068 120 ARG B N 1
ATOM 4798 C CA . ARG B 1 122 ? 8.51000 7.84400 -53.64300 1.000 35.28616 120 ARG B CA 1
ATOM 4799 C C . ARG B 1 122 ? 8.46300 8.21200 -55.12300 1.000 35.14283 120 ARG B C 1
ATOM 4800 O O . ARG B 1 122 ? 9.47200 8.52500 -55.75800 1.000 36.01032 120 ARG B O 1
ATOM 4808 N N . THR B 1 123 ? 7.25800 8.13300 -55.68000 1.000 46.06084 121 THR B N 1
ATOM 4809 C CA . THR B 1 123 ? 6.95700 8.56300 -57.03600 1.000 46.32433 121 THR B CA 1
ATOM 4810 C C . THR B 1 123 ? 6.15900 9.85600 -56.97600 1.000 45.83211 121 THR B C 1
ATOM 4811 O O . THR B 1 123 ? 5.60500 10.22300 -55.93600 1.000 45.30251 121 THR B O 1
ATOM 4815 N N . HIS B 1 124 ? 6.09800 10.54700 -58.10700 1.000 47.60275 122 HIS B N 1
ATOM 4816 C CA . HIS B 1 124 ? 5.25300 11.72700 -58.19900 1.000 47.65024 122 HIS B CA 1
ATOM 4817 C C . HIS B 1 124 ? 3.83000 11.39500 -57.77000 1.000 47.18239 122 HIS B C 1
ATOM 4818 O O . HIS B 1 124 ? 3.22000 10.44800 -58.27800 1.000 47.11514 122 HIS B O 1
ATOM 4825 N N . GLN B 1 125 ? 3.30700 12.17900 -56.82700 1.000 53.41905 123 GLN B N 1
ATOM 4826 C CA . GLN B 1 125 ? 1.89400 12.18300 -56.46500 1.000 52.27134 123 GLN B CA 1
ATOM 4827 C C . GLN B 1 125 ? 1.45300 10.91800 -55.74600 1.000 52.19239 123 GLN B C 1
ATOM 4828 O O . GLN B 1 125 ? 0.25300 10.64800 -55.65200 1.000 52.41623 123 GLN B O 1
ATOM 4834 N N . SER B 1 126 ? 2.39200 10.14800 -55.20800 1.000 40.75071 124 SER B N 1
ATOM 4835 C CA . SER B 1 126 ? 2.04700 8.98200 -54.40800 1.000 40.00936 124 SER B CA 1
ATOM 4836 C C . SER B 1 126 ? 1.64200 9.42000 -53.00700 1.000 40.31491 124 SER B C 1
ATOM 4837 O O . SER B 1 126 ? 2.23100 10.33800 -52.43600 1.000 40.99106 124 SER B O 1
ATOM 4840 N N . MET B 1 127 ? 0.63300 8.75400 -52.45300 1.000 57.42693 125 MET B N 1
ATOM 4841 C CA . MET B 1 127 ? 0.00000 9.17700 -51.21000 1.000 57.02492 125 MET B CA 1
ATOM 4842 C C . MET B 1 127 ? -1.01600 8.11700 -50.82000 1.000 56.52925 125 MET B C 1
ATOM 4843 O O . MET B 1 127 ? -1.63900 7.49400 -51.68400 1.000 56.51788 125 MET B O 1
ATOM 4848 N N . ASP B 1 128 ? -1.17700 7.91600 -49.51300 1.000 49.53158 126 ASP B N 1
ATOM 4849 C CA . ASP B 1 128 ? -2.19800 6.99100 -49.02700 1.000 49.15045 126 ASP B CA 1
ATOM 4850 C C . ASP B 1 128 ? -3.55100 7.68800 -49.14400 1.000 48.67404 126 ASP B C 1
ATOM 4851 O O . ASP B 1 128 ? -4.06900 8.28700 -48.19700 1.000 47.79698 126 ASP B O 1
ATOM 4856 N N . ASN B 1 129 ? -4.12700 7.61000 -50.34800 1.000 43.93212 127 ASN B N 1
ATOM 4857 C CA . ASN B 1 129 ? -5.42200 8.23200 -50.59200 1.000 42.15147 127 ASN B CA 1
ATOM 4858 C C . ASN B 1 129 ? -6.44100 7.77600 -49.55600 1.000 42.01473 127 ASN B C 1
ATOM 4859 O O . ASN B 1 129 ? -7.09400 8.59400 -48.89900 1.000 41.72074 127 ASN B O 1
ATOM 4864 N N . ALA B 1 130 ? -6.57500 6.45800 -49.38700 1.000 42.59464 128 ALA B N 1
ATOM 4865 C CA . ALA B 1 130 ? -7.63300 5.92400 -48.53800 1.000 41.76214 128 ALA B CA 1
ATOM 4866 C C . ALA B 1 130 ? -7.45200 6.35900 -47.09100 1.000 42.01011 128 ALA B C 1
ATOM 4867 O O . ALA B 1 130 ? -8.42200 6.73200 -46.42200 1.000 41.59161 128 ALA B O 1
ATOM 4869 N N . ALA B 1 131 ? -6.21800 6.32600 -46.58800 1.000 40.86601 129 ALA B N 1
ATOM 4870 C CA . ALA B 1 131 ? -5.99100 6.71400 -45.20000 1.000 41.31417 129 ALA B CA 1
ATOM 4871 C C . ALA B 1 131 ? -6.37300 8.17000 -44.96900 1.000 40.81009 129 ALA B C 1
ATOM 4872 O O . ALA B 1 131 ? -6.91100 8.52200 -43.91100 1.000 40.91503 129 ALA B O 1
ATOM 4874 N N . LEU B 1 132 ? -6.11500 9.02800 -45.95500 1.000 48.50587 130 LEU B N 1
ATOM 4875 C CA . LEU B 1 132 ? -6.41100 10.44700 -45.80200 1.000 47.81948 130 LEU B CA 1
ATOM 4876 C C . LEU B 1 132 ? -7.90400 10.69600 -45.64200 1.000 47.22198 130 LEU B C 1
ATOM 4877 O O . LEU B 1 132 ? -8.31300 11.54300 -44.84000 1.000 47.56951 130 LEU B O 1
ATOM 4882 N N . PHE B 1 133 ? -8.73100 9.99200 -46.40700 1.000 35.50416 131 PHE B N 1
ATOM 4883 C CA . PHE B 1 133 ? -10.15600 10.28600 -46.46700 1.000 37.82324 131 PHE B CA 1
ATOM 4884 C C . PHE B 1 133 ? -10.99200 9.46200 -45.49600 1.000 37.48951 131 PHE B C 1
ATOM 4885 O O . PHE B 1 133 ? -12.22000 9.60600 -45.48000 1.000 37.03371 131 PHE B O 1
ATOM 4893 N N . LYS B 1 134 ? -10.36200 8.63100 -44.67200 1.000 34.21773 132 LYS B N 1
ATOM 4894 C CA . LYS B 1 134 ? -11.10900 7.90800 -43.64800 1.000 33.29242 132 LYS B CA 1
ATOM 4895 C C . LYS B 1 134 ? -11.80400 8.84600 -42.67400 1.000 33.70703 132 LYS B C 1
ATOM 4896 O O . LYS B 1 134 ? -12.98800 8.62000 -42.36400 1.000 34.41763 132 LYS B O 1
ATOM 4902 N N . PRO B 1 135 ? -11.15200 9.88600 -42.14600 1.000 39.55248 133 PRO B N 1
ATOM 4903 C CA . PRO B 1 135 ? -11.82000 10.74800 -41.15600 1.000 39.66305 133 PRO B CA 1
ATOM 4904 C C . PRO B 1 135 ? -12.92200 11.62000 -41.73200 1.000 39.90184 133 PRO B C 1
ATOM 4905 O O . PRO B 1 135 ? -13.61700 12.29600 -40.95900 1.000 39.89325 133 PRO B O 1
ATOM 4909 N N . VAL B 1 136 ? -13.10300 11.63800 -43.05000 1.000 35.03704 134 VAL B N 1
ATOM 4910 C CA . VAL B 1 136 ? -13.91900 12.67000 -43.67400 1.000 35.08614 134 VAL B CA 1
ATOM 4911 C C . VAL B 1 136 ? -14.91700 12.07600 -44.65300 1.000 34.69041 134 VAL B C 1
ATOM 4912 O O . VAL B 1 136 ? -15.45500 12.78600 -45.51200 1.000 34.65723 134 VAL B O 1
ATOM 4916 N N . THR B 1 137 ? -15.17100 10.77700 -44.53000 1.000 39.63297 135 THR B N 1
ATOM 4917 C CA . THR B 1 137 ? -16.06600 10.09700 -45.45000 1.000 39.59653 135 THR B CA 1
ATOM 4918 C C . THR B 1 137 ? -16.80300 8.98600 -44.72300 1.000 39.45522 135 THR B C 1
ATOM 4919 O O . THR B 1 137 ? -16.34000 8.46800 -43.70400 1.000 40.41872 135 THR B O 1
ATOM 4923 N N . LYS B 1 138 ? -17.94700 8.59600 -45.28600 1.000 32.09311 136 LYS B N 1
ATOM 4924 C CA . LYS B 1 138 ? -18.59200 7.36100 -44.85900 1.000 32.66855 136 LYS B CA 1
ATOM 4925 C C . LYS B 1 138 ? -17.84900 6.12900 -45.35400 1.000 33.08932 136 LYS B C 1
ATOM 4926 O O . LYS B 1 138 ? -18.08400 5.02800 -44.84200 1.000 32.77020 136 LYS B O 1
ATOM 4932 N N . TYR B 1 139 ? -16.98500 6.28900 -46.35800 1.000 39.03656 137 TYR B N 1
ATOM 4933 C CA . TYR B 1 139 ? -16.48200 5.16100 -47.13500 1.000 38.40810 137 TYR B CA 1
ATOM 4934 C C . TYR B 1 139 ? -15.22600 5.63100 -47.85400 1.000 38.31996 137 TYR B C 1
ATOM 4935 O O . TYR B 1 139 ? -15.31300 6.46800 -48.75700 1.000 39.55361 137 TYR B O 1
ATOM 4944 N N . SER B 1 140 ? -14.06900 5.11000 -47.45300 1.000 38.92044 138 SER B N 1
ATOM 4945 C CA . SER B 1 140 ? -12.80100 5.43700 -48.09700 1.000 38.74161 138 SER B CA 1
ATOM 4946 C C . SER B 1 140 ? -12.06700 4.14300 -48.41100 1.000 39.29226 138 SER B C 1
ATOM 4947 O O . SER B 1 140 ? -11.77600 3.35400 -47.50300 1.000 38.98669 138 SER B O 1
ATOM 4950 N N . ALA B 1 141 ? -11.75200 3.93300 -49.68800 1.000 28.63829 139 ALA B N 1
ATOM 4951 C CA . ALA B 1 141 ? -11.18400 2.66600 -50.11500 1.000 29.80565 139 ALA B CA 1
ATOM 4952 C C . ALA B 1 141 ? -10.33700 2.86700 -51.35700 1.000 28.52622 139 ALA B C 1
ATOM 4953 O O . ALA B 1 141 ? -10.54800 3.80800 -52.12300 1.000 28.31404 139 ALA B O 1
ATOM 4955 N N . GLU B 1 142 ? -9.36900 1.97500 -51.54300 1.000 37.60128 140 GLU B N 1
ATOM 4956 C CA . GLU B 1 142 ? -8.60900 1.88300 -52.78600 1.000 38.25982 140 GLU B CA 1
ATOM 4957 C C . GLU B 1 142 ? -8.82700 0.50200 -53.39100 1.000 38.43286 140 GLU B C 1
ATOM 4958 O O . GLU B 1 142 ? -8.57700 -0.51600 -52.73400 1.000 39.37828 140 GLU B O 1
ATOM 4964 N N . VAL B 1 143 ? -9.28500 0.46600 -54.63600 1.000 25.36958 141 VAL B N 1
ATOM 4965 C CA . VAL B 1 143 ? -9.44800 -0.79400 -55.35000 1.000 27.25337 141 VAL B CA 1
ATOM 4966 C C . VAL B 1 143 ? -8.07900 -1.27800 -55.80500 1.000 27.73641 141 VAL B C 1
ATOM 4967 O O . VAL B 1 143 ? -7.26900 -0.49600 -56.31700 1.000 27.32464 141 VAL B O 1
ATOM 4971 N N . GLU B 1 144 ? -7.80500 -2.56700 -55.59900 1.000 33.61363 142 GLU B N 1
ATOM 4972 C CA . GLU B 1 144 ? -6.53000 -3.15600 -55.99100 1.000 34.80723 142 GLU B CA 1
ATOM 4973 C C . GLU B 1 144 ? -6.71600 -4.30700 -56.97300 1.000 35.25069 142 GLU B C 1
ATOM 4974 O O . GLU B 1 144 ? -5.79500 -5.10000 -57.18400 1.000 35.49214 142 GLU B O 1
ATOM 4980 N N . ASP B 1 145 ? -7.89900 -4.42100 -57.57400 1.000 45.61688 143 ASP B N 1
ATOM 4981 C CA . ASP B 1 145 ? -8.15400 -5.40300 -58.61000 1.000 47.47092 143 ASP B CA 1
ATOM 4982 C C . ASP B 1 145 ? -9.20900 -4.78500 -59.52300 1.000 48.56290 143 ASP B C 1
ATOM 4983 O O . ASP B 1 145 ? -10.26700 -4.36100 -59.02800 1.000 47.30167 143 ASP B O 1
ATOM 4988 N N . PRO B 1 146 ? -8.97100 -4.71800 -60.83500 1.000 51.65264 144 PRO B N 1
ATOM 4989 C CA . PRO B 1 146 ? -9.99500 -4.12700 -61.71500 1.000 51.55248 144 PRO B CA 1
ATOM 4990 C C . PRO B 1 146 ? -11.33100 -4.84200 -61.63100 1.000 52.07218 144 PRO B C 1
ATOM 4991 O O . PRO B 1 146 ? -12.37300 -4.23000 -61.90500 1.000 51.69907 144 PRO B O 1
ATOM 4995 N N . ASP B 1 147 ? -11.33500 -6.12700 -61.26600 1.000 45.15539 145 ASP B N 1
ATOM 4996 C CA . ASP B 1 147 ? -12.58400 -6.87900 -61.22100 1.000 44.65871 145 ASP B CA 1
ATOM 4997 C C . ASP B 1 147 ? -13.54500 -6.31500 -60.18400 1.000 43.70402 145 ASP B C 1
ATOM 4998 O O . ASP B 1 147 ? -14.76300 -6.40300 -60.35800 1.000 43.51999 145 ASP B O 1
ATOM 5003 N N . ASN B 1 148 ? -13.02200 -5.73900 -59.10500 1.000 52.74497 146 ASN B N 1
ATOM 5004 C CA . ASN B 1 148 ? -13.82600 -5.25900 -57.98800 1.000 52.19231 146 ASN B CA 1
ATOM 5005 C C . ASN B 1 148 ? -14.30600 -3.82200 -58.17600 1.000 51.70570 146 ASN B C 1
ATOM 5006 O O . ASN B 1 148 ? -15.08200 -3.33100 -57.35200 1.000 51.40395 146 ASN B O 1
ATOM 5011 N N . ILE B 1 149 ? -13.89700 -3.14900 -59.25500 1.000 27.48598 147 ILE B N 1
ATOM 5012 C CA . ILE B 1 149 ? -14.38400 -1.78700 -59.49800 1.000 28.11492 147 ILE B CA 1
ATOM 5013 C C . ILE B 1 149 ? -15.89300 -1.73800 -59.47100 1.000 27.04677 147 ILE B C 1
ATOM 5014 O O . ILE B 1 149 ? -16.45200 -0.85700 -58.77500 1.000 26.49483 147 ILE B O 1
ATOM 5019 N N . PRO B 1 150 ? -16.64300 -2.59300 -60.16800 1.000 37.18544 148 PRO B N 1
ATOM 5020 C CA . PRO B 1 150 ? -18.10600 -2.48300 -60.14400 1.000 37.16399 148 PRO B CA 1
ATOM 5021 C C . PRO B 1 150 ? -18.67500 -2.60500 -58.74400 1.000 37.05724 148 PRO B C 1
ATOM 5022 O O . PRO B 1 150 ? -19.62500 -1.89700 -58.39100 1.000 36.60737 148 PRO B O 1
ATOM 5026 N N . GLU B 1 151 ? -18.11200 -3.49700 -57.93100 1.000 44.47712 149 GLU B N 1
ATOM 5027 C CA . GLU B 1 151 ? -18.62700 -3.68200 -56.58000 1.000 44.40614 149 GLU B CA 1
ATOM 5028 C C . GLU B 1 151 ? -18.25900 -2.50200 -55.69400 1.000 43.10192 149 GLU B C 1
ATOM 5029 O O . GLU B 1 151 ? -19.10200 -1.98700 -54.95100 1.000 42.36944 149 GLU B O 1
ATOM 5035 N N . ALA B 1 152 ? -17.01100 -2.04300 -55.78600 1.000 44.18432 150 ALA B N 1
ATOM 5036 C CA . ALA B 1 152 ? -16.56500 -0.93800 -54.94600 1.000 43.98570 150 ALA B CA 1
ATOM 5037 C C . ALA B 1 152 ? -17.41400 0.30200 -55.17600 1.000 43.28662 150 ALA B C 1
ATOM 5038 O O . ALA B 1 152 ? -17.79300 0.98800 -54.21900 1.000 43.00779 150 ALA B O 1
ATOM 5040 N N . LEU B 1 153 ? -17.72500 0.60000 -56.44200 1.000 32.79680 151 LEU B N 1
ATOM 5041 C CA . LEU B 1 153 ? -18.45200 1.82400 -56.76300 1.000 32.29057 151 LEU B CA 1
ATOM 5042 C C . LEU B 1 153 ? -19.92600 1.71500 -56.38500 1.000 32.60211 151 LEU B C 1
ATOM 5043 O O . LEU B 1 153 ? -20.50500 2.66900 -55.85300 1.000 32.06669 151 LEU B O 1
ATOM 5048 N N . THR B 1 154 ? -20.54900 0.56300 -56.64500 1.000 29.43287 152 THR B N 1
ATOM 5049 C CA . THR B 1 154 ? -21.94900 0.37800 -56.26700 1.000 29.95905 152 THR B CA 1
ATOM 5050 C C . THR B 1 154 ? -22.13500 0.57800 -54.76800 1.000 29.68079 152 THR B C 1
ATOM 5051 O O . THR B 1 154 ? -23.06000 1.27100 -54.33200 1.000 29.92037 152 THR B O 1
ATOM 5055 N N . ASN B 1 155 ? -21.25600 -0.02100 -53.96200 1.000 32.06963 153 ASN B N 1
ATOM 5056 C CA . ASN B 1 155 ? -21.35300 0.13500 -52.51600 1.000 32.47845 153 ASN B CA 1
ATOM 5057 C C . ASN B 1 155 ? -20.95900 1.54100 -52.08100 1.000 29.67652 153 ASN B C 1
ATOM 5058 O O . ASN B 1 155 ? -21.48000 2.04600 -51.07900 1.000 32.56229 153 ASN B O 1
ATOM 5063 N N . ALA B 1 156 ? -20.04200 2.18200 -52.80900 1.000 43.18734 154 ALA B N 1
ATOM 5064 C CA . ALA B 1 156 ? -19.71300 3.57300 -52.52100 1.000 42.72029 154 ALA B CA 1
ATOM 5065 C C . ALA B 1 156 ? -20.92700 4.46700 -52.73000 1.000 43.59634 154 ALA B C 1
ATOM 5066 O O . ALA B 1 156 ? -21.23900 5.31700 -51.88900 1.000 43.91341 154 ALA B O 1
ATOM 5068 N N . PHE B 1 157 ? -21.63500 4.27700 -53.84800 1.000 37.78853 155 PHE B N 1
ATOM 5069 C CA . PHE B 1 157 ? -22.86800 5.02400 -54.08100 1.000 37.62172 155 PHE B CA 1
ATOM 5070 C C . PHE B 1 157 ? -23.89500 4.72700 -52.99300 1.000 38.20958 155 PHE B C 1
ATOM 5071 O O . PHE B 1 157 ? -24.50900 5.64300 -52.43400 1.000 38.45003 155 PHE B O 1
ATOM 5079 N N . ARG B 1 158 ? -24.09100 3.44300 -52.67400 1.000 37.77395 156 ARG B N 1
ATOM 5080 C CA . ARG B 1 158 ? -25.07700 3.07800 -51.66100 1.000 39.19034 156 ARG B CA 1
ATOM 5081 C C . ARG B 1 158 ? -24.69500 3.65300 -50.30200 1.000 39.97763 156 ARG B C 1
ATOM 5082 O O . ARG B 1 158 ? -25.56200 4.09000 -49.53300 1.000 41.26051 156 ARG B O 1
ATOM 5090 N N . ALA B 1 159 ? -23.39500 3.65200 -49.98900 1.000 38.88405 157 ALA B N 1
ATOM 5091 C CA . ALA B 1 159 ? -22.93400 4.22500 -48.73000 1.000 37.27850 157 ALA B CA 1
ATOM 5092 C C . ALA B 1 159 ? -23.23100 5.71600 -48.66500 1.000 37.99251 157 ALA B C 1
ATOM 5093 O O . ALA B 1 159 ? -23.65700 6.22700 -47.62700 1.000 38.58667 157 ALA B O 1
ATOM 5095 N N . ALA B 1 160 ? -23.04900 6.42200 -49.76400 1.000 27.55581 158 ALA B N 1
ATOM 5096 C CA . ALA B 1 160 ? -23.29200 7.87600 -49.76300 1.000 29.77730 158 ALA B CA 1
ATOM 5097 C C . ALA B 1 160 ? -24.78900 8.14700 -49.67000 1.000 27.59920 158 ALA B C 1
ATOM 5098 O O . ALA B 1 160 ? -25.16500 9.20300 -49.15000 1.000 28.18257 158 ALA B O 1
ATOM 5100 N N . THR B 1 161 ? -25.61500 7.22900 -50.16800 1.000 43.99417 159 THR B N 1
ATOM 5101 C CA . THR B 1 161 ? -27.07000 7.46700 -50.20100 1.000 45.00079 159 THR B CA 1
ATOM 5102 C C . THR B 1 161 ? -27.70900 6.96000 -48.93600 1.000 47.20839 159 THR B C 1
ATOM 5103 O O . THR B 1 161 ? -28.78500 7.46500 -48.58700 1.000 47.73210 159 THR B O 1
ATOM 5107 N N . SER B 1 162 ? -27.08900 5.98700 -48.27400 1.000 55.83622 160 SER B N 1
ATOM 5108 C CA . SER B 1 162 ? -27.69100 5.39100 -47.05800 1.000 58.71336 160 SER B CA 1
ATOM 5109 C C . SER B 1 162 ? -27.89600 6.47500 -45.99700 1.000 59.03027 160 SER B C 1
ATOM 5110 O O . SER B 1 162 ? -27.10800 7.43300 -45.97100 1.000 57.04168 160 SER B O 1
ATOM 5113 N N . PRO B 1 163 ? -28.92500 6.38300 -45.11500 1.000 62.96511 161 PRO B N 1
ATOM 5114 C CA . PRO B 1 163 ? -29.18200 7.36300 -44.02900 1.000 61.85574 161 PRO B CA 1
ATOM 5115 C C . PRO B 1 163 ? -27.90600 7.96200 -43.47300 1.000 61.68152 161 PRO B C 1
ATOM 5116 O O . PRO B 1 163 ? -26.91800 7.21800 -43.28600 1.000 60.86655 161 PRO B O 1
ATOM 5120 N N . ARG B 1 164 ? -27.97100 9.23400 -43.08200 1.000 48.11324 162 ARG B N 1
ATOM 5121 C CA . ARG B 1 164 ? -26.75100 9.97000 -42.66100 1.000 44.47675 162 ARG B CA 1
ATOM 5122 C C . ARG B 1 164 ? -25.89300 10.01000 -43.92600 1.000 43.12314 162 ARG B C 1
ATOM 5123 O O . ARG B 1 164 ? -24.77800 9.47500 -43.90900 1.000 42.05951 162 ARG B O 1
ATOM 5131 N N . LYS B 1 165 ? -26.43200 10.61400 -44.98100 1.000 36.83640 163 LYS B N 1
ATOM 5132 C CA . LYS B 1 165 ? -25.73700 10.68000 -46.28300 1.000 35.11161 163 LYS B CA 1
ATOM 5133 C C . LYS B 1 165 ? -24.39400 11.38500 -46.13000 1.000 31.45129 163 LYS B C 1
ATOM 5134 O O . LYS B 1 165 ? -24.19100 12.09800 -45.13800 1.000 32.95108 163 LYS B O 1
ATOM 5140 N N . GLY B 1 166 ? -23.51300 11.19300 -47.10100 1.000 41.10471 164 GLY B N 1
ATOM 5141 C CA . GLY B 1 166 ? -22.16900 11.75900 -46.97100 1.000 39.78768 164 GLY B CA 1
ATOM 5142 C C . GLY B 1 166 ? -21.30000 11.39900 -48.13900 1.000 39.72496 164 GLY B C 1
ATOM 5143 O O . GLY B 1 166 ? -21.85200 11.00600 -49.16800 1.000 40.21091 164 GLY B O 1
ATOM 5144 N N . ALA B 1 167 ? -19.98400 11.50300 -47.97600 1.000 36.37219 165 ALA B N 1
ATOM 5145 C CA . ALA B 1 167 ? -19.07400 11.28800 -49.11800 1.000 35.75924 165 ALA B CA 1
ATOM 5146 C C . ALA B 1 167 ? -18.51800 9.87500 -49.13000 1.000 36.18972 165 ALA B C 1
ATOM 5147 O O . ALA B 1 167 ? -18.25400 9.31300 -48.06200 1.000 36.24042 165 ALA B O 1
ATOM 5149 N N . ALA B 1 168 ? -18.36400 9.33300 -50.33200 1.000 47.47276 166 ALA B N 1
ATOM 5150 C CA . ALA B 1 168 ? -17.77000 7.99900 -50.50000 1.000 47.46257 166 ALA B CA 1
ATOM 5151 C C . ALA B 1 168 ? -16.56500 8.17300 -51.40600 1.000 46.85889 166 ALA B C 1
ATOM 5152 O O . ALA B 1 168 ? -16.75800 8.54600 -52.56300 1.000 47.36149 166 ALA B O 1
ATOM 5154 N N . PHE B 1 169 ? -15.37200 7.92700 -50.88400 1.000 29.50419 167 PHE B N 1
ATOM 5155 C CA . PHE B 1 169 ? -14.14500 8.13300 -51.63900 1.000 31.86542 167 PHE B CA 1
ATOM 5156 C C . PHE B 1 169 ? -13.59200 6.79400 -52.10300 1.000 30.31215 167 PHE B C 1
ATOM 5157 O O . PHE B 1 169 ? -13.54300 5.83500 -51.32700 1.000 32.34104 167 PHE B O 1
ATOM 5165 N N . VAL B 1 170 ? -13.17800 6.73400 -53.36700 1.000 36.33238 168 VAL B N 1
ATOM 5166 C CA . VAL B 1 170 ? -12.62300 5.52600 -53.96500 1.000 35.88854 168 VAL B CA 1
ATOM 5167 C C . VAL B 1 170 ? -11.34300 5.90100 -54.69700 1.000 35.81809 168 VAL B C 1
ATOM 5168 O O . VAL B 1 170 ? -11.37800 6.70800 -55.63400 1.000 36.57575 168 VAL B O 1
ATOM 5172 N N . SER B 1 171 ? -10.22300 5.30700 -54.28700 1.000 34.70100 169 SER B N 1
ATOM 5173 C CA . SER B 1 171 ? -8.94700 5.52500 -54.95800 1.000 35.60772 169 SER B CA 1
ATOM 5174 C C . SER B 1 171 ? -8.74300 4.46600 -56.03300 1.000 36.04523 169 SER B C 1
ATOM 5175 O O . SER B 1 171 ? -9.00200 3.27800 -55.81300 1.000 36.39349 169 SER B O 1
ATOM 5178 N N . LEU B 1 172 ? -8.28400 4.90200 -57.20200 1.000 28.49296 170 LEU B N 1
ATOM 5179 C CA . LEU B 1 172 ? -8.15800 4.02500 -58.36600 1.000 30.03800 170 LEU B CA 1
ATOM 5180 C C . LEU B 1 172 ? -6.72900 4.03300 -58.88600 1.000 29.51168 170 LEU B C 1
ATOM 5181 O O . LEU B 1 172 ? -6.30500 5.00900 -59.53300 1.000 30.39386 170 LEU B O 1
ATOM 5186 N N . PRO B 1 173 ? -5.95300 2.97700 -58.63400 1.000 39.47557 171 PRO B N 1
ATOM 5187 C CA . PRO B 1 173 ? -4.57800 2.94000 -59.14700 1.000 40.63542 171 PRO B CA 1
ATOM 5188 C C . PRO B 1 173 ? -4.52800 3.06600 -60.66500 1.000 41.71681 171 PRO B C 1
ATOM 5189 O O . PRO B 1 173 ? -5.42100 2.61800 -61.38900 1.000 41.81233 171 PRO B O 1
ATOM 5193 N N . GLN B 1 174 ? -3.45700 3.69600 -61.14700 1.000 30.98796 172 GLN B N 1
ATOM 5194 C CA . GLN B 1 174 ? -3.32900 3.92400 -62.58100 1.000 33.73196 172 GLN B CA 1
ATOM 5195 C C . GLN B 1 174 ? -3.33400 2.61300 -63.35300 1.000 33.64694 172 GLN B C 1
ATOM 5196 O O . GLN B 1 174 ? -3.94400 2.51800 -64.42600 1.000 33.91224 172 GLN B O 1
ATOM 5202 N N . ASP B 1 175 ? -2.65500 1.59000 -62.82600 1.000 47.27690 173 ASP B N 1
ATOM 5203 C CA . ASP B 1 175 ? -2.54500 0.33000 -63.54900 1.000 47.90982 173 ASP B CA 1
ATOM 5204 C C . ASP B 1 175 ? -3.82700 -0.48900 -63.48500 1.000 48.69099 173 ASP B C 1
ATOM 5205 O O . ASP B 1 175 ? -4.09900 -1.25900 -64.41100 1.000 50.40109 173 ASP B O 1
ATOM 5210 N N . VAL B 1 176 ? -4.62400 -0.36200 -62.42100 1.000 40.70098 174 VAL B N 1
ATOM 5211 C CA . VAL B 1 176 ? -5.89900 -1.07600 -62.40800 1.000 41.90383 174 VAL B CA 1
ATOM 5212 C C . VAL B 1 176 ? -6.84000 -0.47700 -63.44500 1.000 42.70205 174 VAL B C 1
ATOM 5213 O O . VAL B 1 176 ? -7.58100 -1.19800 -64.12400 1.000 42.95848 174 VAL B O 1
ATOM 5217 N N . LEU B 1 177 ? -6.82600 0.85200 -63.58500 1.000 42.68601 175 LEU B N 1
ATOM 5218 C CA . LEU B 1 177 ? -7.61700 1.49200 -64.62900 1.000 42.11836 175 LEU B CA 1
ATOM 5219 C C . LEU B 1 177 ? -7.20500 0.99900 -66.00800 1.000 42.78482 175 LEU B C 1
ATOM 5220 O O . LEU B 1 177 ? -8.04700 0.88600 -66.90800 1.000 43.01027 175 LEU B O 1
ATOM 5225 N N . ALA B 1 178 ? -5.91800 0.70300 -66.19300 1.000 48.26386 176 ALA B N 1
ATOM 5226 C CA . ALA B 1 178 ? -5.40400 0.22600 -67.46800 1.000 48.96401 176 ALA B CA 1
ATOM 5227 C C . ALA B 1 178 ? -5.42300 -1.29100 -67.59800 1.000 50.09790 176 ALA B C 1
ATOM 5228 O O . ALA B 1 178 ? -5.21100 -1.80300 -68.70200 1.000 51.10804 176 ALA B O 1
ATOM 5230 N N . ALA B 1 179 ? -5.66800 -2.01700 -66.51900 1.000 42.60145 177 ALA B N 1
ATOM 5231 C CA . ALA B 1 179 ? -5.65800 -3.47100 -66.59900 1.000 44.28336 177 ALA B CA 1
ATOM 5232 C C . ALA B 1 179 ? -6.95200 -3.97400 -67.23600 1.000 45.00275 177 ALA B C 1
ATOM 5233 O O . ALA B 1 179 ? -8.02500 -3.41800 -66.98600 1.000 44.56435 177 ALA B O 1
ATOM 5235 N N . PRO B 1 180 ? -6.88100 -5.01600 -68.05800 1.000 54.34538 178 PRO B N 1
ATOM 5236 C CA . PRO B 1 180 ? -8.10300 -5.58300 -68.63300 1.000 54.78006 178 PRO B CA 1
ATOM 5237 C C . PRO B 1 180 ? -8.87900 -6.40500 -67.61200 1.000 54.73811 178 PRO B C 1
ATOM 5238 O O . PRO B 1 180 ? -8.35200 -6.87000 -66.60000 1.000 54.87254 178 PRO B O 1
ATOM 5242 N N . THR B 1 181 ? -10.16400 -6.57300 -67.90800 1.000 52.35560 179 THR B N 1
ATOM 5243 C CA . THR B 1 181 ? -11.08900 -7.27600 -67.03400 1.000 52.21459 179 THR B CA 1
ATOM 5244 C C . THR B 1 181 ? -12.28600 -7.69800 -67.87200 1.000 51.91825 179 THR B C 1
ATOM 5245 O O . THR B 1 181 ? -12.64000 -7.02500 -68.84400 1.000 52.31140 179 THR B O 1
ATOM 5249 N N . GLU B 1 182 ? -12.90400 -8.81500 -67.49200 1.000 52.55220 180 GLU B N 1
ATOM 5250 C CA . GLU B 1 182 ? -14.05100 -9.33800 -68.22000 1.000 52.35007 180 GLU B CA 1
ATOM 5251 C C . GLU B 1 182 ? -15.35000 -9.28600 -67.42900 1.000 52.16741 180 GLU B C 1
ATOM 5252 O O . GLU B 1 182 ? -16.37200 -9.78400 -67.91500 1.000 51.92479 180 GLU B O 1
ATOM 5258 N N . VAL B 1 183 ? -15.35600 -8.70800 -66.23800 1.000 53.20106 181 VAL B N 1
ATOM 5259 C CA . VAL B 1 183 ? -16.59200 -8.66300 -65.46900 1.000 53.00164 181 VAL B CA 1
ATOM 5260 C C . VAL B 1 183 ? -17.43400 -7.47700 -65.92200 1.000 52.01713 181 VAL B C 1
ATOM 5261 O O . VAL B 1 183 ? -16.91400 -6.44000 -66.35000 1.000 51.94328 181 VAL B O 1
ATOM 5265 N N . LYS B 1 184 ? -18.75200 -7.62700 -65.81300 1.000 47.16885 182 LYS B N 1
ATOM 5266 C CA . LYS B 1 184 ? -19.67800 -6.56900 -66.18000 1.000 45.91285 182 LYS B CA 1
ATOM 5267 C C . LYS B 1 184 ? -19.86900 -5.59500 -65.02000 1.000 44.20811 182 LYS B C 1
ATOM 5268 O O . LYS B 1 184 ? -19.52600 -5.88000 -63.86800 1.000 43.66374 182 LYS B O 1
ATOM 5274 N N . ALA B 1 185 ? -20.43400 -4.43300 -65.34400 1.000 35.59264 183 ALA B N 1
ATOM 5275 C CA . ALA B 1 185 ? -20.83200 -3.46900 -64.32800 1.000 34.49860 183 ALA B CA 1
ATOM 5276 C C . ALA B 1 185 ? -22.09800 -3.94000 -63.61600 1.000 34.39969 183 ALA B C 1
ATOM 5277 O O . ALA B 1 185 ? -22.96600 -4.58900 -64.20700 1.000 35.03982 183 ALA B O 1
ATOM 5279 N N . ILE B 1 186 ? -22.19400 -3.61500 -62.32800 1.000 39.28726 184 ILE B N 1
ATOM 5280 C CA . ILE B 1 186 ? -23.35600 -4.00100 -61.53900 1.000 39.84440 184 ILE B CA 1
ATOM 5281 C C . ILE B 1 186 ? -24.49400 -3.03900 -61.83900 1.000 42.59970 184 ILE B C 1
ATOM 5282 O O . ILE B 1 186 ? -24.28100 -1.85600 -62.12200 1.000 42.52693 184 ILE B O 1
ATOM 5287 N N . GLY B 1 187 ? -25.72000 -3.54800 -61.75800 1.000 87.26113 185 GLY B N 1
ATOM 5288 C CA . GLY B 1 187 ? -26.86400 -2.79400 -62.17400 1.000 86.68571 185 GLY B CA 1
ATOM 5289 C C . GLY B 1 187 ? -27.10500 -1.57600 -61.30400 1.000 85.83734 185 GLY B C 1
ATOM 5290 O O . GLY B 1 187 ? -26.31400 -1.24500 -60.41000 1.000 85.93203 185 GLY B O 1
ATOM 5291 N N . PRO B 1 188 ? -28.17700 -0.85700 -61.60900 1.000 59.80053 186 PRO B N 1
ATOM 5292 C CA . PRO B 1 188 ? -28.70100 0.13600 -60.65700 1.000 59.18071 186 PRO B CA 1
ATOM 5293 C C . PRO B 1 188 ? -29.36000 -0.55500 -59.47300 1.000 60.67828 186 PRO B C 1
ATOM 5294 O O . PRO B 1 188 ? -30.43900 -1.14100 -59.62000 1.000 60.13951 186 PRO B O 1
ATOM 5298 N N . LEU B 1 189 ? -28.72700 -0.51200 -58.29900 1.000 51.17297 187 LEU B N 1
ATOM 5299 C CA . LEU B 1 189 ? -29.21900 -1.21000 -57.11000 1.000 53.26683 187 LEU B CA 1
ATOM 5300 C C . LEU B 1 189 ? -29.53500 -0.16800 -56.04600 1.000 55.32179 187 LEU B C 1
ATOM 5301 O O . LEU B 1 189 ? -28.66800 0.20200 -55.23700 1.000 54.93116 187 LEU B O 1
ATOM 5306 N N . PRO B 1 190 ? -30.77600 0.31800 -56.00000 1.000 81.96335 188 PRO B N 1
ATOM 5307 C CA . PRO B 1 190 ? -31.10000 1.47100 -55.14100 1.000 85.27139 188 PRO B CA 1
ATOM 5308 C C . PRO B 1 190 ? -31.00500 1.12000 -53.66400 1.000 87.87332 188 PRO B C 1
ATOM 5309 O O . PRO B 1 190 ? -31.68600 0.20900 -53.18700 1.000 86.87758 188 PRO B O 1
ATOM 5313 N N . ALA B 1 191 ? -30.17300 1.86200 -52.93600 1.000 111.31371 189 ALA B N 1
ATOM 5314 C CA . ALA B 1 191 ? -30.21800 1.83200 -51.48400 1.000 111.58003 189 ALA B CA 1
ATOM 5315 C C . ALA B 1 191 ? -31.67100 2.02900 -51.04900 1.000 111.71064 189 ALA B C 1
ATOM 5316 O O . ALA B 1 191 ? -32.27200 3.06600 -51.37700 1.000 110.70486 189 ALA B O 1
ATOM 5318 N N . PRO B 1 192 ? -32.26800 1.07300 -50.34400 1.000 71.70671 190 PRO B N 1
ATOM 5319 C CA . PRO B 1 192 ? -33.73100 1.03800 -50.20000 1.000 67.99319 190 PRO B CA 1
ATOM 5320 C C . PRO B 1 192 ? -34.11200 1.97300 -49.05500 1.000 65.16459 190 PRO B C 1
ATOM 5321 O O . PRO B 1 192 ? -33.26600 2.53900 -48.36300 1.000 65.50198 190 PRO B O 1
ATOM 5325 N N . LYS B 1 193 ? -35.43000 2.09400 -48.88000 1.000 52.77651 191 LYS B N 1
ATOM 5326 C CA . LYS B 1 193 ? -35.95900 2.92000 -47.81900 1.000 49.60229 191 LYS B CA 1
ATOM 5327 C C . LYS B 1 193 ? -36.49500 2.07100 -46.69900 1.000 46.99416 191 LYS B C 1
ATOM 5328 O O . LYS B 1 193 ? -36.78200 0.89600 -46.88900 1.000 46.18247 191 LYS B O 1
ATOM 5334 N N . LEU B 1 194 ? -36.60300 2.65300 -45.52200 1.000 31.66787 192 LEU B N 1
ATOM 5335 C CA . LEU B 1 194 ? -37.12700 1.93400 -44.37700 1.000 32.43755 192 LEU B CA 1
ATOM 5336 C C . LEU B 1 194 ? -38.65000 1.94200 -44.25300 1.000 33.07441 192 LEU B C 1
ATOM 5337 O O . LEU B 1 194 ? -39.36600 2.59800 -45.01400 1.000 32.91453 192 LEU B O 1
ATOM 5342 N N . GLY B 1 195 ? -39.14500 1.20800 -43.26100 1.000 40.63192 193 GLY B N 1
ATOM 5343 C CA . GLY B 1 195 ? -40.49800 1.39600 -42.79700 1.000 40.13245 193 GLY B CA 1
ATOM 5344 C C . GLY B 1 195 ? -40.57700 2.53800 -41.79900 1.000 40.49704 193 GLY B C 1
ATOM 5345 O O . GLY B 1 195 ? -39.57900 3.15000 -41.41600 1.000 40.24881 193 GLY B O 1
ATOM 5346 N N . ALA B 1 196 ? -41.80300 2.83500 -41.38000 1.000 44.38440 194 ALA B N 1
ATOM 5347 C CA . ALA B 1 196 ? -41.99500 3.78800 -40.29900 1.000 45.20175 194 ALA B CA 1
ATOM 5348 C C . ALA B 1 196 ? -41.52900 3.17900 -38.97700 1.000 46.85483 194 ALA B C 1
ATOM 5349 O O . ALA B 1 196 ? -41.40700 1.95900 -38.83300 1.000 46.74965 194 ALA B O 1
ATOM 5351 N N . ALA B 1 197 ? -41.26500 4.04900 -38.00200 1.000 39.92249 195 ALA B N 1
ATOM 5352 C CA . ALA B 1 197 ? -40.91200 3.59900 -36.66100 1.000 41.04947 195 ALA B CA 1
ATOM 5353 C C . ALA B 1 197 ? -41.98800 2.64700 -36.15700 1.000 42.77870 195 ALA B C 1
ATOM 5354 O O . ALA B 1 197 ? -43.10800 2.63900 -36.68700 1.000 42.85844 195 ALA B O 1
ATOM 5356 N N . PRO B 1 198 ? -41.69400 1.83200 -35.14600 1.000 42.32977 196 PRO B N 1
ATOM 5357 C CA . PRO B 1 198 ? -42.69000 0.85900 -34.67500 1.000 42.92147 196 PRO B CA 1
ATOM 5358 C C . PRO B 1 198 ? -43.99300 1.52800 -34.25900 1.000 43.83847 196 PRO B C 1
ATOM 5359 O O . PRO B 1 198 ? -43.99700 2.57000 -33.60000 1.000 43.42935 196 PRO B O 1
ATOM 5363 N N . ALA B 1 199 ? -45.10900 0.88500 -34.62600 1.000 61.78419 197 ALA B N 1
ATOM 5364 C CA . ALA B 1 199 ? -46.42900 1.47000 -34.40000 1.000 62.27362 197 ALA B CA 1
ATOM 5365 C C . ALA B 1 199 ? -46.69300 1.73000 -32.92100 1.000 62.97712 197 ALA B C 1
ATOM 5366 O O . ALA B 1 199 ? -47.41800 2.67200 -32.57200 1.000 61.83296 197 ALA B O 1
ATOM 5368 N N . GLU B 1 200 ? -46.13800 0.90300 -32.03800 1.000 64.13514 198 GLU B N 1
ATOM 5369 C CA . GLU B 1 200 ? -46.29100 1.17600 -30.61500 1.000 65.92342 198 GLU B CA 1
ATOM 5370 C C . GLU B 1 200 ? -45.56200 2.45600 -30.23000 1.000 64.68314 198 GLU B C 1
ATOM 5371 O O . GLU B 1 200 ? -46.04800 3.22700 -29.39500 1.000 66.68317 198 GLU B O 1
ATOM 5377 N N . ALA B 1 201 ? -44.39800 2.70600 -30.83300 1.000 45.61899 199 ALA B N 1
ATOM 5378 C CA . ALA B 1 201 ? -43.66200 3.92900 -30.53600 1.000 43.81093 199 ALA B CA 1
ATOM 5379 C C . ALA B 1 201 ? -44.38700 5.16100 -31.06500 1.000 43.31613 199 ALA B C 1
ATOM 5380 O O . ALA B 1 201 ? -44.43500 6.19500 -30.39100 1.000 43.25622 199 ALA B O 1
ATOM 5382 N N . ILE B 1 202 ? -44.94700 5.07700 -32.27400 1.000 44.92721 200 ILE B N 1
ATOM 5383 C CA . ILE B 1 202 ? -45.63700 6.23300 -32.84000 1.000 43.95924 200 ILE B CA 1
ATOM 5384 C C . ILE B 1 202 ? -46.85300 6.59100 -31.99100 1.000 45.47922 200 ILE B C 1
ATOM 5385 O O . ILE B 1 202 ? -47.13900 7.77200 -31.75300 1.000 44.66357 200 ILE B O 1
ATOM 5390 N N . GLU B 1 203 ? -47.59100 5.57800 -31.52700 1.000 59.62092 201 GLU B N 1
ATOM 5391 C CA . GLU B 1 203 ? -48.71400 5.82300 -30.62600 1.000 60.67568 201 GLU B CA 1
ATOM 5392 C C . GLU B 1 203 ? -48.24600 6.46900 -29.33000 1.000 61.29367 201 GLU B C 1
ATOM 5393 O O . GLU B 1 203 ? -48.89300 7.38900 -28.81600 1.000 61.66417 201 GLU B O 1
ATOM 5399 N N . GLU B 1 204 ? -47.13200 5.98400 -28.77800 1.000 69.17752 202 GLU B N 1
ATOM 5400 C CA . GLU B 1 204 ? -46.61400 6.55200 -27.53800 1.000 69.83781 202 GLU B CA 1
ATOM 5401 C C . GLU B 1 204 ? -46.26300 8.02300 -27.71800 1.000 68.96861 202 GLU B C 1
ATOM 5402 O O . GLU B 1 204 ? -46.56900 8.85200 -26.85400 1.000 69.75192 202 GLU B O 1
ATOM 5408 N N . ALA B 1 205 ? -45.62500 8.36700 -28.83900 1.000 62.17226 203 ALA B N 1
ATOM 5409 C CA . ALA B 1 205 ? -45.29300 9.76400 -29.09600 1.000 61.49307 203 ALA B CA 1
ATOM 5410 C C . ALA B 1 205 ? -46.55300 10.60300 -29.25400 1.000 61.06038 203 ALA B C 1
ATOM 5411 O O . ALA B 1 205 ? -46.59100 11.76700 -28.84000 1.000 61.04276 203 ALA B O 1
ATOM 5413 N N . ALA B 1 206 ? -47.59700 10.02800 -29.85200 1.000 56.02599 204 ALA B N 1
ATOM 5414 C CA . ALA B 1 206 ? -48.82700 10.77900 -30.07400 1.000 56.10433 204 ALA B CA 1
ATOM 5415 C C . ALA B 1 206 ? -49.46200 11.19400 -28.75300 1.000 58.09983 204 ALA B C 1
ATOM 5416 O O . ALA B 1 206 ? -49.81200 12.36400 -28.55900 1.000 57.76661 204 ALA B O 1
ATOM 5418 N N . GLU B 1 207 ? -49.60900 10.24600 -27.82500 1.000 71.95460 205 GLU B N 1
ATOM 5419 C CA . GLU B 1 207 ? -50.19800 10.56900 -26.53000 1.000 72.57868 205 GLU B CA 1
ATOM 5420 C C . GLU B 1 207 ? -49.42000 11.67900 -25.83700 1.000 72.93126 205 GLU B C 1
ATOM 5421 O O . GLU B 1 207 ? -50.01100 12.59700 -25.25600 1.000 72.59153 205 GLU B O 1
ATOM 5427 N N . ALA B 1 208 ? -48.08800 11.60300 -25.88200 1.000 53.79179 206 ALA B N 1
ATOM 5428 C CA . ALA B 1 208 ? -47.26200 12.62100 -25.24700 1.000 52.31543 206 ALA B CA 1
ATOM 5429 C C . ALA B 1 208 ? -47.56300 13.99800 -25.81600 1.000 51.35622 206 ALA B C 1
ATOM 5430 O O . ALA B 1 208 ? -47.66200 14.97800 -25.07000 1.000 51.47227 206 ALA B O 1
ATOM 5432 N N . ILE B 1 209 ? -47.70600 14.08700 -27.14000 1.000 47.56013 207 ILE B N 1
ATOM 5433 C CA . ILE B 1 209 ? -47.99100 15.36500 -27.78400 1.000 47.07508 207 ILE B CA 1
ATOM 5434 C C . ILE B 1 209 ? -49.36700 15.86700 -27.38100 1.000 48.15859 207 ILE B C 1
ATOM 5435 O O . ILE B 1 209 ? -49.53900 17.04600 -27.05800 1.000 48.90333 207 ILE B O 1
ATOM 5440 N N . LYS B 1 210 ? -50.36500 14.98200 -27.39300 1.000 52.63263 208 LYS B N 1
ATOM 5441 C CA . LYS B 1 210 ? -51.71100 15.37100 -26.98200 1.000 54.13694 208 LYS B CA 1
ATOM 5442 C C . LYS B 1 210 ? -51.73300 15.82500 -25.52600 1.000 54.81026 208 LYS B C 1
ATOM 5443 O O . LYS B 1 210 ? -52.37700 16.82600 -25.19200 1.000 55.29457 208 LYS B O 1
ATOM 5449 N N . LYS B 1 211 ? -51.01800 15.11900 -24.64800 1.000 61.73489 209 LYS B N 1
ATOM 5450 C CA . LYS B 1 211 ? -50.96600 15.50900 -23.24500 1.000 63.25465 209 LYS B CA 1
ATOM 5451 C C . LYS B 1 211 ? -50.10700 16.74500 -22.99800 1.000 63.32656 209 LYS B C 1
ATOM 5452 O O . LYS B 1 211 ? -50.15700 17.29800 -21.89300 1.000 64.09344 209 LYS B O 1
ATOM 5458 N N . ALA B 1 212 ? -49.41000 17.23300 -24.01300 1.000 60.59013 210 ALA B N 1
ATOM 5459 C CA . ALA B 1 212 ? -48.53500 18.37900 -23.84400 1.000 59.98708 210 ALA B CA 1
ATOM 5460 C C . ALA B 1 212 ? -49.26200 19.67200 -23.81400 1.000 61.16824 210 ALA B C 1
ATOM 5461 O O . ALA B 1 212 ? -50.31800 19.79500 -24.39600 1.000 61.91379 210 ALA B O 1
ATOM 5463 N N . LYS B 1 213 ? -48.67200 20.65100 -23.16200 1.000 68.95913 211 LYS B N 1
ATOM 5464 C CA . LYS B 1 213 ? -49.25800 21.96400 -23.06600 1.000 68.46643 211 LYS B CA 1
ATOM 5465 C C . LYS B 1 213 ? -48.72800 22.82500 -24.17400 1.000 66.40338 211 LYS B C 1
ATOM 5466 O O . LYS B 1 213 ? -49.47400 23.59700 -24.75600 1.000 65.88349 211 LYS B O 1
ATOM 5472 N N . LEU B 1 214 ? -47.43800 22.71100 -24.46200 1.000 49.08454 212 LEU B N 1
ATOM 5473 C CA . LEU B 1 214 ? -46.84700 23.42100 -25.58200 1.000 48.25845 212 LEU B CA 1
ATOM 5474 C C . LEU B 1 214 ? -45.98200 22.48400 -26.37100 1.000 47.10549 212 LEU B C 1
ATOM 5475 O O . LEU B 1 214 ? -44.77700 22.44000 -26.17900 1.000 46.08335 212 LEU B O 1
ATOM 5480 N N . PRO B 1 215 ? -46.60600 21.67500 -27.22500 1.000 52.79633 213 PRO B N 1
ATOM 5481 C CA . PRO B 1 215 ? -45.73400 20.87900 -28.10400 1.000 51.56538 213 PRO B CA 1
ATOM 5482 C C . PRO B 1 215 ? -45.16400 21.69800 -29.25300 1.000 50.71800 213 PRO B C 1
ATOM 5483 O O . PRO B 1 215 ? -45.85400 22.50800 -29.87800 1.000 50.60073 213 PRO B O 1
ATOM 5487 N N . VAL B 1 216 ? -43.89200 21.45200 -29.55000 1.000 50.38818 214 VAL B N 1
ATOM 5488 C CA . VAL B 1 216 ? -43.18000 22.16300 -30.60000 1.000 48.49079 214 VAL B CA 1
ATOM 5489 C C . VAL B 1 216 ? -42.45900 21.15500 -31.48200 1.000 47.60378 214 VAL B C 1
ATOM 5490 O O . VAL B 1 216 ? -41.99400 20.10700 -31.02100 1.000 47.37803 214 VAL B O 1
ATOM 5494 N N . LEU B 1 217 ? -42.36300 21.48600 -32.76300 1.000 44.08630 215 LEU B N 1
ATOM 5495 C CA . LEU B 1 217 ? -41.62000 20.69600 -33.73000 1.000 42.48731 215 LEU B CA 1
ATOM 5496 C C . LEU B 1 217 ? -40.29400 21.38500 -34.00300 1.000 41.27942 215 LEU B C 1
ATOM 5497 O O . LEU B 1 217 ? -40.26100 22.59600 -34.24400 1.000 42.04826 215 LEU B O 1
ATOM 5502 N N . LEU B 1 218 ? -39.20800 20.62600 -33.95000 1.000 40.39171 216 LEU B N 1
ATOM 5503 C CA . LEU B 1 218 ? -37.89900 21.10400 -34.38200 1.000 39.76616 216 LEU B CA 1
ATOM 5504 C C . LEU B 1 218 ? -37.50200 20.31000 -35.61900 1.000 39.02471 216 LEU B C 1
ATOM 5505 O O . LEU B 1 218 ? -37.15600 19.12700 -35.51800 1.000 39.20606 216 LEU B O 1
ATOM 5510 N N . LEU B 1 219 ? -37.56000 20.95200 -36.78100 1.000 32.27475 217 LEU B N 1
ATOM 5511 C CA . LEU B 1 219 ? -37.14200 20.32200 -38.02500 1.000 31.93633 217 LEU B CA 1
ATOM 5512 C C . LEU B 1 219 ? -35.65300 20.54700 -38.24300 1.000 31.70878 217 LEU B C 1
ATOM 5513 O O . LEU B 1 219 ? -35.11600 21.60800 -37.90900 1.000 31.57656 217 LEU B O 1
ATOM 5518 N N . GLY B 1 220 ? -34.99300 19.54000 -38.80500 1.000 31.34062 218 GLY B N 1
ATOM 5519 C CA . GLY B 1 220 ? -33.56400 19.59300 -39.02600 1.000 31.71001 218 GLY B CA 1
ATOM 5520 C C . GLY B 1 220 ? -33.17800 19.22200 -40.44000 1.000 30.28899 218 GLY B C 1
ATOM 5521 O O . GLY B 1 220 ? -34.03000 19.18700 -41.33000 1.000 30.57552 218 GLY B O 1
ATOM 5522 N N . MET B 1 221 ? -31.89900 18.90300 -40.65300 1.000 43.67389 219 MET B N 1
ATOM 5523 C CA . MET B 1 221 ? -31.37700 18.85500 -42.01400 1.000 43.31631 219 MET B CA 1
ATOM 5524 C C . MET B 1 221 ? -31.99900 17.73500 -42.83500 1.000 43.37552 219 MET B C 1
ATOM 5525 O O . MET B 1 221 ? -32.08700 17.85700 -44.06100 1.000 42.93924 219 MET B O 1
ATOM 5530 N N . ARG B 1 222 ? -32.43800 16.65000 -42.19800 1.000 30.58493 220 ARG B N 1
ATOM 5531 C CA . ARG B 1 222 ? -33.06800 15.55200 -42.92300 1.000 32.73334 220 ARG B CA 1
ATOM 5532 C C . ARG B 1 222 ? -34.56700 15.74500 -43.12700 1.000 32.71614 220 ARG B C 1
ATOM 5533 O O . ARG B 1 222 ? -35.19100 14.93900 -43.83000 1.000 31.77204 220 ARG B O 1
ATOM 5541 N N . ALA B 1 223 ? -35.15900 16.77600 -42.52100 1.000 30.34080 221 ALA B N 1
ATOM 5542 C CA . ALA B 1 223 ? -36.57800 17.04800 -42.69700 1.000 31.06896 221 ALA B CA 1
ATOM 5543 C C . ALA B 1 223 ? -36.88900 17.71600 -44.02600 1.000 31.20559 221 ALA B C 1
ATOM 5544 O O . ALA B 1 223 ? -38.03700 17.66100 -44.47500 1.000 32.51770 221 ALA B O 1
ATOM 5546 N N . SER B 1 224 ? -35.89600 18.33100 -44.66800 1.000 55.05774 222 SER B N 1
ATOM 5547 C CA . SER B 1 224 ? -36.11800 19.21100 -45.80400 1.000 54.82220 222 SER B CA 1
ATOM 5548 C C . SER B 1 224 ? -36.01900 18.49600 -47.14400 1.000 55.37273 222 SER B C 1
ATOM 5549 O O . SER B 1 224 ? -35.89100 19.16000 -48.18000 1.000 55.35744 222 SER B O 1
ATOM 5552 N N . SER B 1 225 ? -36.05700 17.16800 -47.15400 1.000 40.53286 223 SER B N 1
ATOM 5553 C CA . SER B 1 225 ? -36.17200 16.45300 -48.41300 1.000 40.70516 223 SER B CA 1
ATOM 5554 C C . SER B 1 225 ? -37.59800 16.58200 -48.94300 1.000 42.22039 223 SER B C 1
ATOM 5555 O O . SER B 1 225 ? -38.54700 16.72300 -48.16600 1.000 42.42823 223 SER B O 1
ATOM 5558 N N . PRO B 1 226 ? -37.77800 16.55200 -50.26400 1.000 53.28471 224 PRO B N 1
ATOM 5559 C CA . PRO B 1 226 ? -39.14800 16.61700 -50.80500 1.000 54.00238 224 PRO B CA 1
ATOM 5560 C C . PRO B 1 226 ? -40.10800 15.63900 -50.14200 1.000 54.14076 224 PRO B C 1
ATOM 5561 O O . PRO B 1 226 ? -41.21400 16.02800 -49.74300 1.000 53.39305 224 PRO B O 1
ATOM 5565 N N . GLU B 1 227 ? -39.71000 14.37500 -50.00100 1.000 64.36770 225 GLU B N 1
ATOM 5566 C CA . GLU B 1 227 ? -40.61600 13.38200 -49.43700 1.000 64.93877 225 GLU B CA 1
ATOM 5567 C C . GLU B 1 227 ? -40.97700 13.71900 -47.99400 1.000 62.71709 225 GLU B C 1
ATOM 5568 O O . GLU B 1 227 ? -42.14600 13.62300 -47.60000 1.000 62.44501 225 GLU B O 1
ATOM 5574 N N . ALA B 1 228 ? -39.98500 14.10400 -47.18600 1.000 57.79596 226 ALA B N 1
ATOM 5575 C CA . ALA B 1 228 ? -40.26300 14.45600 -45.79700 1.000 56.09708 226 ALA B CA 1
ATOM 5576 C C . ALA B 1 228 ? -41.14100 15.69800 -45.71300 1.000 54.77966 226 ALA B C 1
ATOM 5577 O O . ALA B 1 228 ? -42.08400 15.75300 -44.91500 1.000 54.17429 226 ALA B O 1
ATOM 5579 N N . VAL B 1 229 ? -40.85000 16.69900 -46.54300 1.000 39.43675 227 VAL B N 1
ATOM 5580 C CA . VAL B 1 229 ? -41.57800 17.96200 -46.49200 1.000 40.00593 227 VAL B CA 1
ATOM 5581 C C . VAL B 1 229 ? -43.04400 17.75500 -46.85400 1.000 39.98064 227 VAL B C 1
ATOM 5582 O O . VAL B 1 229 ? -43.93800 18.36600 -46.25600 1.000 39.23496 227 VAL B O 1
ATOM 5586 N N . ALA B 1 230 ? -43.31500 16.90500 -47.84500 1.000 52.37209 228 ALA B N 1
ATOM 5587 C CA . ALA B 1 230 ? -44.69900 16.64800 -48.22900 1.000 54.24277 228 ALA B CA 1
ATOM 5588 C C . ALA B 1 230 ? -45.48600 16.05100 -47.07000 1.000 54.04086 228 ALA B C 1
ATOM 5589 O O . ALA B 1 230 ? -46.64300 16.42200 -46.83500 1.000 53.50776 228 ALA B O 1
ATOM 5591 N N . ALA B 1 231 ? -44.87600 15.11300 -46.33900 1.000 46.08147 229 ALA B N 1
ATOM 5592 C CA . ALA B 1 231 ? -45.56400 14.47900 -45.22000 1.000 44.83040 229 ALA B CA 1
ATOM 5593 C C . ALA B 1 231 ? -45.68300 15.43400 -44.03500 1.000 43.49775 229 ALA B C 1
ATOM 5594 O O . ALA B 1 231 ? -46.68700 15.41400 -43.31100 1.000 43.16148 229 ALA B O 1
ATOM 5596 N N . ILE B 1 232 ? -44.66800 16.27300 -43.81900 1.000 47.20548 230 ILE B N 1
ATOM 5597 C CA . ILE B 1 232 ? -44.71600 17.23100 -42.71700 1.000 46.18433 230 ILE B CA 1
ATOM 5598 C C . ILE B 1 232 ? -45.81200 18.26400 -42.95700 1.000 46.56089 230 ILE B C 1
ATOM 5599 O O . ILE B 1 232 ? -46.58700 18.59300 -42.05000 1.000 45.96469 230 ILE B O 1
ATOM 5604 N N . ARG B 1 233 ? -45.88300 18.80500 -44.17800 1.000 36.75081 231 ARG B N 1
ATOM 5605 C CA . ARG B 1 233 ? -46.95100 19.74300 -44.50800 1.000 37.83188 231 ARG B CA 1
ATOM 5606 C C . ARG B 1 233 ? -48.31500 19.09400 -44.31800 1.000 38.57997 231 ARG B C 1
ATOM 5607 O O . ARG B 1 233 ? -49.28000 19.75200 -43.91100 1.000 39.21709 231 ARG B O 1
ATOM 5615 N N . GLU B 1 234 ? -48.41000 17.79900 -44.61700 1.000 54.81147 232 GLU B N 1
ATOM 5616 C CA . GLU B 1 234 ? -49.64400 17.06700 -44.37500 1.000 55.13631 232 GLU B CA 1
ATOM 5617 C C . GLU B 1 234 ? -49.98500 17.04700 -42.89200 1.000 54.52099 232 GLU B C 1
ATOM 5618 O O . GLU B 1 234 ? -51.14900 17.21900 -42.51600 1.000 55.24608 232 GLU B O 1
ATOM 5624 N N . LEU B 1 235 ? -48.98400 16.84000 -42.03100 1.000 46.27468 233 LEU B N 1
ATOM 5625 C CA . LEU B 1 235 ? -49.23200 16.88900 -40.59200 1.000 45.38641 233 LEU B CA 1
ATOM 5626 C C . LEU B 1 235 ? -49.66500 18.28400 -40.16100 1.000 44.80138 233 LEU B C 1
ATOM 5627 O O . LEU B 1 235 ? -50.64400 18.44700 -39.42300 1.000 45.03575 233 LEU B O 1
ATOM 5632 N N . LEU B 1 236 ? -48.93700 19.30700 -40.60500 1.000 47.14703 234 LEU B N 1
ATOM 5633 C CA . LEU B 1 236 ? -49.23400 20.66200 -40.15600 1.000 47.72400 234 LEU B CA 1
ATOM 5634 C C . LEU B 1 236 ? -50.61500 21.11400 -40.61900 1.000 47.90648 234 LEU B C 1
ATOM 5635 O O . LEU B 1 236 ? -51.28500 21.87800 -39.91100 1.000 47.66962 234 LEU B O 1
ATOM 5640 N N . ALA B 1 237 ? -51.06500 20.64100 -41.78700 1.000 48.67083 235 ALA B N 1
ATOM 5641 C CA . ALA B 1 237 ? -52.39900 20.99200 -42.26600 1.000 48.56406 235 ALA B CA 1
ATOM 5642 C C . ALA B 1 237 ? -53.48700 20.46700 -41.34100 1.000 48.43796 235 ALA B C 1
ATOM 5643 O O . ALA B 1 237 ? -54.58800 21.03200 -41.29300 1.000 48.18713 235 ALA B O 1
ATOM 5645 N N . LYS B 1 238 ? -53.20200 19.38800 -40.61200 1.000 44.78886 236 LYS B N 1
ATOM 5646 C CA . LYS B 1 238 ? -54.17400 18.72700 -39.75600 1.000 44.59547 236 LYS B CA 1
ATOM 5647 C C . LYS B 1 238 ? -54.01100 19.07600 -38.28300 1.000 44.54650 236 LYS B C 1
ATOM 5648 O O . LYS B 1 238 ? -54.75800 18.55000 -37.44800 1.000 43.93980 236 LYS B O 1
ATOM 5654 N N . THR B 1 239 ? -53.07000 19.95500 -37.94200 1.000 50.75160 237 THR B N 1
ATOM 5655 C CA . THR B 1 239 ? -52.78800 20.26400 -36.55000 1.000 50.61942 237 THR B CA 1
ATOM 5656 C C . THR B 1 239 ? -52.57500 21.76100 -36.39300 1.000 51.17045 237 THR B C 1
ATOM 5657 O O . THR B 1 239 ? -52.56700 22.52100 -37.36700 1.000 51.11722 237 THR B O 1
ATOM 5661 N N . SER B 1 240 ? -52.40300 22.17600 -35.13800 1.000 64.09494 238 SER B N 1
ATOM 5662 C CA . SER B 1 240 ? -52.01000 23.53200 -34.77800 1.000 64.34077 238 SER B CA 1
ATOM 5663 C C . SER B 1 240 ? -50.54900 23.59300 -34.34400 1.000 63.33025 238 SER B C 1
ATOM 5664 O O . SER B 1 240 ? -50.17200 24.44600 -33.53400 1.000 63.38616 238 SER B O 1
ATOM 5667 N N . LEU B 1 241 ? -49.72200 22.70000 -34.87000 1.000 38.47854 239 LEU B N 1
ATOM 5668 C CA . LEU B 1 241 ? -48.41400 22.44300 -34.28300 1.000 36.89830 239 LEU B CA 1
ATOM 5669 C C . LEU B 1 241 ? -47.42200 23.53200 -34.67000 1.000 37.25233 239 LEU B C 1
ATOM 5670 O O . LEU B 1 241 ? -47.22800 23.78800 -35.86600 1.000 38.27552 239 LEU B O 1
ATOM 5675 N N . PRO B 1 242 ? -46.78200 24.19100 -33.70600 1.000 36.75323 240 PRO B N 1
ATOM 5676 C CA . PRO B 1 242 ? -45.74500 25.17500 -34.03500 1.000 37.57163 240 PRO B CA 1
ATOM 5677 C C . PRO B 1 242 ? -44.42200 24.52400 -34.41500 1.000 36.78629 240 PRO B C 1
ATOM 5678 O O . PRO B 1 242 ? -44.02900 23.48500 -33.87900 1.000 35.58902 240 PRO B O 1
ATOM 5682 N N . VAL B 1 243 ? -43.72000 25.17700 -35.34300 1.000 52.34595 241 VAL B N 1
ATOM 5683 C CA . VAL B 1 243 ? -42.51900 24.62700 -35.96100 1.000 51.15431 241 VAL B CA 1
ATOM 5684 C C . VAL B 1 243 ? -41.39200 25.64800 -35.89800 1.000 50.72965 241 VAL B C 1
ATOM 5685 O O . VAL B 1 243 ? -41.60600 26.84200 -36.13400 1.000 51.31121 241 VAL B O 1
ATOM 5689 N N . VAL B 1 244 ? -40.18600 25.17000 -35.59700 1.000 34.10654 242 VAL B N 1
ATOM 5690 C CA . VAL B 1 244 ? -38.96400 25.94300 -35.77000 1.000 34.38958 242 VAL B CA 1
ATOM 5691 C C . VAL B 1 244 ? -38.00600 25.11900 -36.62000 1.000 34.04831 242 VAL B C 1
ATOM 5692 O O . VAL B 1 244 ? -38.08000 23.88600 -36.65700 1.000 32.56732 242 VAL B O 1
ATOM 5696 N N . GLU B 1 245 ? -37.09600 25.81100 -37.30400 1.000 54.84827 243 GLU B N 1
ATOM 5697 C CA . GLU B 1 245 ? -36.23100 25.20400 -38.30700 1.000 53.42977 243 GLU B CA 1
ATOM 5698 C C . GLU B 1 245 ? -34.76100 25.41100 -37.95900 1.000 53.83933 243 GLU B C 1
ATOM 5699 O O . GLU B 1 245 ? -34.37900 26.45900 -37.42800 1.000 55.32052 243 GLU B O 1
ATOM 5705 N N . THR B 1 246 ? -33.94100 24.39900 -38.23900 1.000 31.21765 244 THR B N 1
ATOM 5706 C CA . THR B 1 246 ? -32.51700 24.64600 -38.41000 1.000 31.05097 244 THR B CA 1
ATOM 5707 C C . THR B 1 246 ? -32.29600 25.24300 -39.79700 1.000 31.50328 244 THR B C 1
ATOM 5708 O O . THR B 1 246 ? -33.16700 25.18700 -40.66700 1.000 31.83795 244 THR B O 1
ATOM 5712 N N . PHE B 1 247 ? -31.11400 25.81900 -40.00200 1.000 42.04798 245 PHE B N 1
ATOM 5713 C CA . PHE B 1 247 ? -30.87000 26.55300 -41.24000 1.000 42.43363 245 PHE B CA 1
ATOM 5714 C C . PHE B 1 247 ? -31.16900 25.69400 -42.46800 1.000 42.74231 245 PHE B C 1
ATOM 5715 O O . PHE B 1 247 ? -31.88300 26.12000 -43.38100 1.000 43.74578 245 PHE B O 1
ATOM 5723 N N . GLN B 1 248 ? -30.64500 24.46900 -42.49900 1.000 42.09948 246 GLN B N 1
ATOM 5724 C CA . GLN B 1 248 ? -30.80600 23.61400 -43.66800 1.000 42.29621 246 GLN B CA 1
ATOM 5725 C C . GLN B 1 248 ? -32.18200 22.96800 -43.75200 1.000 41.58631 246 GLN B C 1
ATOM 5726 O O . GLN B 1 248 ? -32.48300 22.33300 -44.76800 1.000 42.53795 246 GLN B O 1
ATOM 5732 N N . ALA B 1 249 ? -33.02100 23.12200 -42.72800 1.000 38.11677 247 ALA B N 1
ATOM 5733 C CA . ALA B 1 249 ? -34.40900 22.68700 -42.80800 1.000 38.17600 247 ALA B CA 1
ATOM 5734 C C . ALA B 1 249 ? -35.26700 23.62800 -43.64100 1.000 39.55338 247 ALA B C 1
ATOM 5735 O O . ALA B 1 249 ? -36.44200 23.32200 -43.88300 1.000 39.88193 247 ALA B O 1
ATOM 5737 N N . ALA B 1 250 ? -34.70800 24.75900 -44.07100 1.000 36.24503 248 ALA B N 1
ATOM 5738 C CA . ALA B 1 250 ? -35.44400 25.72700 -44.87000 1.000 36.64456 248 ALA B CA 1
ATOM 5739 C C . ALA B 1 250 ? -36.21900 25.05000 -45.99500 1.000 37.42946 248 ALA B C 1
ATOM 5740 O O . ALA B 1 250 ? -35.76000 24.07300 -46.59500 1.000 37.06973 248 ALA B O 1
ATOM 5742 N N . GLY B 1 251 ? -37.40300 25.59300 -46.28100 1.000 47.76495 249 GLY B N 1
ATOM 5743 C CA . GLY B 1 251 ? -38.23500 25.12100 -47.36500 1.000 48.99891 249 GLY B CA 1
ATOM 5744 C C . GLY B 1 251 ? -39.30700 24.13600 -46.96900 1.000 50.30264 249 GLY B C 1
ATOM 5745 O O . GLY B 1 251 ? -40.07200 23.69900 -47.83900 1.000 50.77711 249 GLY B O 1
ATOM 5746 N N . ALA B 1 252 ? -39.39100 23.77500 -45.68800 1.000 35.22580 250 ALA B N 1
ATOM 5747 C CA . ALA B 1 252 ? -40.33300 22.75300 -45.25000 1.000 35.10613 250 ALA B CA 1
ATOM 5748 C C . ALA B 1 252 ? -41.75100 23.30200 -45.18800 1.000 36.75799 250 ALA B C 1
ATOM 5749 O O . ALA B 1 252 ? -42.66800 22.75700 -45.81200 1.000 36.61977 250 ALA B O 1
ATOM 5751 N N . ILE B 1 253 ? -41.95400 24.37900 -44.42700 1.000 75.38586 251 ILE B N 1
ATOM 5752 C CA . ILE B 1 253 ? -43.27000 24.99400 -44.39500 1.000 77.23272 251 ILE B CA 1
ATOM 5753 C C . ILE B 1 253 ? -43.52200 25.74900 -45.69400 1.000 78.35403 251 ILE B C 1
ATOM 5754 O O . ILE B 1 253 ? -42.59700 26.15300 -46.40800 1.000 78.61029 251 ILE B O 1
ATOM 5759 N N . SER B 1 254 ? -44.79600 25.92400 -46.01400 1.000 53.30467 252 SER B N 1
ATOM 5760 C CA . SER B 1 254 ? -45.17500 26.61300 -47.23400 1.000 52.74477 252 SER B CA 1
ATOM 5761 C C . SER B 1 254 ? -45.66900 28.01800 -46.89600 1.000 53.44794 252 SER B C 1
ATOM 5762 O O . SER B 1 254 ? -45.70500 28.43100 -45.73400 1.000 53.49782 252 SER B O 1
ATOM 5765 N N . ARG B 1 255 ? -46.03400 28.77200 -47.93600 1.000 46.52688 253 ARG B N 1
ATOM 5766 C CA . ARG B 1 255 ? -46.74500 30.02400 -47.70900 1.000 46.26394 253 ARG B CA 1
ATOM 5767 C C . ARG B 1 255 ? -48.09500 29.75800 -47.05300 1.000 47.66336 253 ARG B C 1
ATOM 5768 O O . ARG B 1 255 ? -48.54800 30.53800 -46.20500 1.000 47.26930 253 ARG B O 1
ATOM 5776 N N . GLU B 1 256 ? -48.75000 28.65400 -47.43600 1.000 72.50436 254 GLU B N 1
ATOM 5777 C CA . GLU B 1 256 ? -50.04000 28.30100 -46.84900 1.000 72.34078 254 GLU B CA 1
ATOM 5778 C C . GLU B 1 256 ? -49.91800 28.06000 -45.34900 1.000 71.55224 254 GLU B C 1
ATOM 5779 O O . GLU B 1 256 ? -50.77300 28.50000 -44.57000 1.000 71.59565 254 GLU B O 1
ATOM 5785 N N . LEU B 1 257 ? -48.86600 27.35700 -44.92800 1.000 47.61382 255 LEU B N 1
ATOM 5786 C CA . LEU B 1 257 ? -48.67700 26.97500 -43.53700 1.000 45.96313 255 LEU B CA 1
ATOM 5787 C C . LEU B 1 257 ? -47.69700 27.88600 -42.81100 1.000 46.75258 255 LEU B C 1
ATOM 5788 O O . LEU B 1 257 ? -47.16300 27.50400 -41.76700 1.000 46.87981 255 LEU B O 1
ATOM 5793 N N . GLU B 1 258 ? -47.45800 29.08800 -43.33200 1.000 64.01481 256 GLU B N 1
ATOM 5794 C CA . GLU B 1 258 ? -46.53100 29.99700 -42.67400 1.000 64.82828 256 GLU B CA 1
ATOM 5795 C C . GLU B 1 258 ? -46.96600 30.31700 -41.25200 1.000 65.64437 256 GLU B C 1
ATOM 5796 O O . GLU B 1 258 ? -46.12200 30.68700 -40.43000 1.000 64.70718 256 GLU B O 1
ATOM 5802 N N . ASP B 1 259 ? -48.25600 30.16200 -40.94100 1.000 90.98482 257 ASP B N 1
ATOM 5803 C CA . ASP B 1 259 ? -48.73200 30.41600 -39.58500 1.000 90.56384 257 ASP B CA 1
ATOM 5804 C C . ASP B 1 259 ? -48.02600 29.53200 -38.56700 1.000 90.74476 257 ASP B C 1
ATOM 5805 O O . ASP B 1 259 ? -47.90100 29.91200 -37.39600 1.000 91.72896 257 ASP B O 1
ATOM 5810 N N . HIS B 1 260 ? -47.56500 28.35000 -38.98600 1.000 60.22708 258 HIS B N 1
ATOM 5811 C CA . HIS B 1 260 ? -46.90600 27.41600 -38.08100 1.000 57.26989 258 HIS B CA 1
ATOM 5812 C C . HIS B 1 260 ? -45.42900 27.73100 -37.86800 1.000 55.97075 258 HIS B C 1
ATOM 5813 O O . HIS B 1 260 ? -44.78900 27.08300 -37.03000 1.000 53.83645 258 HIS B O 1
ATOM 5820 N N . PHE B 1 261 ? -44.87600 28.69500 -38.59900 1.000 50.87006 259 PHE B N 1
ATOM 5821 C CA . PHE B 1 261 ? -43.43400 28.88500 -38.69200 1.000 49.62404 259 PHE B CA 1
ATOM 5822 C C . PHE B 1 261 ? -42.97600 29.97200 -37.72800 1.000 48.59523 259 PHE B C 1
ATOM 5823 O O . PHE B 1 261 ? -43.45700 31.10700 -37.79300 1.000 49.57084 259 PHE B O 1
ATOM 5831 N N . PHE B 1 262 ? -42.02000 29.63100 -36.86100 1.000 48.01884 260 PHE B N 1
ATOM 5832 C CA . PHE B 1 262 ? -41.55100 30.53300 -35.81700 1.000 48.43211 260 PHE B CA 1
ATOM 5833 C C . PHE B 1 262 ? -40.04300 30.75800 -35.88300 1.000 48.60006 260 PHE B C 1
ATOM 5834 O O . PHE B 1 262 ? -39.40000 31.05700 -34.87000 1.000 47.40119 260 PHE B O 1
ATOM 5842 N N . GLY B 1 263 ? -39.47700 30.66900 -37.07800 1.000 49.17449 261 GLY B N 1
ATOM 5843 C CA . GLY B 1 263 ? -38.13800 31.15700 -37.32600 1.000 49.63869 261 GLY B CA 1
ATOM 5844 C C . GLY B 1 263 ? -37.09100 30.06000 -37.27300 1.000 49.12487 261 GLY B C 1
ATOM 5845 O O . GLY B 1 263 ? -37.33600 28.92700 -36.85200 1.000 48.16811 261 GLY B O 1
ATOM 5846 N N . ARG B 1 264 ? -35.89100 30.42800 -37.71400 1.000 43.59209 262 ARG B N 1
ATOM 5847 C CA . ARG B 1 264 ? -34.77100 29.50400 -37.81200 1.000 42.55961 262 ARG B CA 1
ATOM 5848 C C . ARG B 1 264 ? -33.83800 29.72100 -36.63000 1.000 42.98547 262 ARG B C 1
ATOM 5849 O O . ARG B 1 264 ? -33.38600 30.84400 -36.37700 1.000 42.81357 262 ARG B O 1
ATOM 5857 N N . VAL B 1 265 ? -33.58300 28.64900 -35.89800 1.000 50.92669 263 VAL B N 1
ATOM 5858 C CA . VAL B 1 265 ? -32.75300 28.68900 -34.70500 1.000 52.43291 263 VAL B CA 1
ATOM 5859 C C . VAL B 1 265 ? -31.31100 28.49400 -35.13700 1.000 52.12944 263 VAL B C 1
ATOM 5860 O O . VAL B 1 265 ? -31.00000 27.58100 -35.91300 1.000 50.44448 263 VAL B O 1
ATOM 5864 N N . GLY B 1 266 ? -30.43400 29.36100 -34.65500 1.000 55.91171 264 GLY B N 1
ATOM 5865 C CA . GLY B 1 266 ? -29.14900 29.50600 -35.29400 1.000 55.25782 264 GLY B CA 1
ATOM 5866 C C . GLY B 1 266 ? -27.95300 29.30400 -34.39900 1.000 55.81387 264 GLY B C 1
ATOM 5867 O O . GLY B 1 266 ? -27.90200 28.36000 -33.61200 1.000 56.14532 264 GLY B O 1
ATOM 5868 N N . LEU B 1 267 ? -26.96900 30.18200 -34.54000 1.000 39.08159 265 LEU B N 1
ATOM 5869 C CA . LEU B 1 267 ? -25.68800 30.03800 -33.86500 1.000 38.85430 265 LEU B CA 1
ATOM 5870 C C . LEU B 1 267 ? -25.69200 30.66300 -32.47700 1.000 38.86017 265 LEU B C 1
ATOM 5871 O O . LEU B 1 267 ? -24.86300 30.29500 -31.63500 1.000 38.35932 265 LEU B O 1
ATOM 5876 N N . PHE B 1 268 ? -26.61200 31.58300 -32.22200 1.000 45.90975 266 PHE B N 1
ATOM 5877 C CA . PHE B 1 268 ? -26.76800 32.22000 -30.92600 1.000 47.03956 266 PHE B CA 1
ATOM 5878 C C . PHE B 1 268 ? -28.20400 32.01300 -30.47000 1.000 47.07830 266 PHE B C 1
ATOM 5879 O O . PHE B 1 268 ? -29.13200 32.06400 -31.28300 1.000 47.22387 266 PHE B O 1
ATOM 5887 N N . ARG B 1 269 ? -28.38500 31.77800 -29.17000 1.000 50.77004 267 ARG B N 1
ATOM 5888 C CA . ARG B 1 269 ? -29.71800 31.55700 -28.60600 1.000 53.20724 267 ARG B CA 1
ATOM 5889 C C . ARG B 1 269 ? -30.31800 32.91600 -28.25100 1.000 54.89221 267 ARG B C 1
ATOM 5890 O O . ARG B 1 269 ? -30.32000 33.36400 -27.10200 1.000 57.14493 267 ARG B O 1
ATOM 5898 N N . ASN B 1 270 ? -30.79700 33.60400 -29.28500 1.000 63.09876 268 ASN B N 1
ATOM 5899 C CA . ASN B 1 270 ? -31.36500 34.93400 -29.11900 1.000 63.40744 268 ASN B CA 1
ATOM 5900 C C . ASN B 1 270 ? -32.56000 35.13600 -30.03500 1.000 62.09906 268 ASN B C 1
ATOM 5901 O O . ASN B 1 270 ? -32.85700 36.26600 -30.43700 1.000 62.98926 268 ASN B O 1
ATOM 5906 N N . GLN B 1 271 ? -33.25300 34.06200 -30.38300 1.000 46.61552 269 GLN B N 1
ATOM 5907 C CA . GLN B 1 271 ? -34.29700 34.14600 -31.38300 1.000 44.70331 269 GLN B CA 1
ATOM 5908 C C . GLN B 1 271 ? -35.65200 33.84500 -30.76300 1.000 43.81615 269 GLN B C 1
ATOM 5909 O O . GLN B 1 271 ? -35.73400 33.12100 -29.76600 1.000 43.80358 269 GLN B O 1
ATOM 5915 N N . PRO B 1 272 ? -36.73500 34.38500 -31.32800 1.000 48.78674 270 PRO B N 1
ATOM 5916 C CA . PRO B 1 272 ? -38.06900 33.97000 -30.86400 1.000 48.12900 270 PRO B CA 1
ATOM 5917 C C . PRO B 1 272 ? -38.22700 32.46300 -30.88600 1.000 48.07215 270 PRO B C 1
ATOM 5918 O O . PRO B 1 272 ? -38.89300 31.89800 -30.00500 1.000 47.40160 270 PRO B O 1
ATOM 5922 N N . GLY B 1 273 ? -37.61300 31.79300 -31.86800 1.000 49.12772 271 GLY B N 1
ATOM 5923 C CA . GLY B 1 273 ? -37.65800 30.34200 -31.90200 1.000 48.67233 271 GLY B CA 1
ATOM 5924 C C . GLY B 1 273 ? -37.01200 29.71200 -30.68400 1.000 49.11858 271 GLY B C 1
ATOM 5925 O O . GLY B 1 273 ? -37.47000 28.67700 -30.19400 1.000 48.84916 271 GLY B O 1
ATOM 5926 N N . ASP B 1 274 ? -35.93700 30.32500 -30.17800 1.000 45.59157 272 ASP B N 1
ATOM 5927 C CA . ASP B 1 274 ? -35.26700 29.78600 -28.99700 1.000 45.64557 272 ASP B CA 1
ATOM 5928 C C . ASP B 1 274 ? -36.14500 29.91100 -27.75600 1.000 45.20423 272 ASP B C 1
ATOM 5929 O O . ASP B 1 274 ? -36.20600 28.98800 -26.93700 1.000 44.49413 272 ASP B O 1
ATOM 5934 N N . LEU B 1 275 ? -36.83800 31.03900 -27.60400 1.000 53.64285 273 LEU B N 1
ATOM 5935 C CA . LEU B 1 275 ? -37.77900 31.18900 -26.49900 1.000 54.14852 273 LEU B CA 1
ATOM 5936 C C . LEU B 1 275 ? -38.91400 30.17800 -26.60600 1.000 54.72524 273 LEU B C 1
ATOM 5937 O O . LEU B 1 275 ? -39.36900 29.63500 -25.59300 1.000 55.76901 273 LEU B O 1
ATOM 5942 N N . LEU B 1 276 ? -39.39000 29.91900 -27.82800 1.000 53.33311 274 LEU B N 1
ATOM 5943 C CA . LEU B 1 276 ? -40.45000 28.93200 -28.01900 1.000 53.83465 274 LEU B CA 1
ATOM 5944 C C . LEU B 1 276 ? -39.98200 27.53200 -27.63500 1.000 53.20100 274 LEU B C 1
ATOM 5945 O O . LEU B 1 276 ? -40.74400 26.75400 -27.04800 1.000 53.45525 274 LEU B O 1
ATOM 5950 N N . LEU B 1 277 ? -38.74100 27.18200 -27.98200 1.000 46.91873 275 LEU B N 1
ATOM 5951 C CA . LEU B 1 277 ? -38.21100 25.88800 -27.56900 1.000 46.17455 275 LEU B CA 1
ATOM 5952 C C . LEU B 1 277 ? -38.12100 25.79000 -26.05100 1.000 47.08933 275 LEU B C 1
ATOM 5953 O O . LEU B 1 277 ? -38.27400 24.70000 -25.49100 1.000 46.89398 275 LEU B O 1
ATOM 5958 N N . GLU B 1 278 ? -37.86500 26.91100 -25.37100 1.000 61.39104 276 GLU B N 1
ATOM 5959 C CA . GLU B 1 278 ? -37.75600 26.88300 -23.91500 1.000 62.01009 276 GLU B CA 1
ATOM 5960 C C . GLU B 1 278 ? -39.11500 26.66800 -23.25900 1.000 62.81390 276 GLU B C 1
ATOM 5961 O O . GLU B 1 278 ? -39.23800 25.88200 -22.31300 1.000 62.63853 276 GLU B O 1
ATOM 5967 N N . LYS B 1 279 ? -40.14500 27.36200 -23.73900 1.000 64.21081 277 LYS B N 1
ATOM 5968 C CA . LYS B 1 279 ? -41.46600 27.22800 -23.14100 1.000 64.48335 277 LYS B CA 1
ATOM 5969 C C . LYS B 1 279 ? -42.10300 25.88200 -23.45300 1.000 64.29309 277 LYS B C 1
ATOM 5970 O O . LYS B 1 279 ? -43.03100 25.46800 -22.75000 1.000 65.76101 277 LYS B O 1
ATOM 5976 N N . ALA B 1 280 ? -41.62000 25.18800 -24.47800 1.000 52.16621 278 ALA B N 1
ATOM 5977 C CA . ALA B 1 280 ? -42.14700 23.87200 -24.79400 1.000 50.12894 278 ALA B CA 1
ATOM 5978 C C . ALA B 1 280 ? -41.97300 22.94200 -23.60300 1.000 49.75078 278 ALA B C 1
ATOM 5979 O O . ALA B 1 280 ? -40.98800 23.02700 -22.86700 1.000 50.91207 278 ALA B O 1
ATOM 5981 N N . ASP B 1 281 ? -42.95700 22.07400 -23.39300 1.000 51.74766 279 ASP B N 1
ATOM 5982 C CA . ASP B 1 281 ? -42.78400 20.92800 -22.51400 1.000 51.42820 279 ASP B CA 1
ATOM 5983 C C . ASP B 1 281 ? -42.58100 19.63500 -23.29400 1.000 49.63656 279 ASP B C 1
ATOM 5984 O O . ASP B 1 281 ? -42.17600 18.62800 -22.70300 1.000 49.83806 279 ASP B O 1
ATOM 5989 N N . VAL B 1 282 ? -42.83400 19.64300 -24.60200 1.000 37.82216 280 VAL B N 1
ATOM 5990 C CA . VAL B 1 282 ? -42.62700 18.47800 -25.45500 1.000 36.69604 280 VAL B CA 1
ATOM 5991 C C . VAL B 1 282 ? -42.14900 18.96700 -26.81500 1.000 36.77379 280 VAL B C 1
ATOM 5992 O O . VAL B 1 282 ? -42.83200 19.76600 -27.46600 1.000 36.47458 280 VAL B O 1
ATOM 5996 N N . VAL B 1 283 ? -40.98500 18.48000 -27.24600 1.000 40.02977 281 VAL B N 1
ATOM 5997 C CA . VAL B 1 283 ? -40.36600 18.85800 -28.51300 1.000 38.50624 281 VAL B CA 1
ATOM 5998 C C . VAL B 1 283 ? -40.23200 17.60100 -29.35700 1.000 37.78616 281 VAL B C 1
ATOM 5999 O O . VAL B 1 283 ? -39.62300 16.61700 -28.91800 1.000 38.16378 281 VAL B O 1
ATOM 6003 N N . LEU B 1 284 ? -40.78600 17.63000 -30.56500 1.000 30.92312 282 LEU B N 1
ATOM 6004 C CA . LEU B 1 284 ? -40.60800 16.54700 -31.52900 1.000 30.50147 282 LEU B CA 1
ATOM 6005 C C . LEU B 1 284 ? -39.59900 17.03700 -32.56000 1.000 30.16352 282 LEU B C 1
ATOM 6006 O O . LEU B 1 284 ? -39.92500 17.85500 -33.42100 1.000 30.49008 282 LEU B O 1
ATOM 6011 N N . THR B 1 285 ? -38.36300 16.56300 -32.44600 1.000 31.42196 283 THR B N 1
ATOM 6012 C CA . THR B 1 285 ? -37.32800 16.88400 -33.41600 1.000 31.47854 283 THR B CA 1
ATOM 6013 C C . THR B 1 285 ? -37.45900 15.92800 -34.59300 1.000 31.10962 283 THR B C 1
ATOM 6014 O O . THR B 1 285 ? -37.61500 14.71900 -34.40200 1.000 32.33865 283 THR B O 1
ATOM 6018 N N . ILE B 1 286 ? -37.42700 16.46500 -35.80700 1.000 38.70251 284 ILE B N 1
ATOM 6019 C CA . ILE B 1 286 ? -37.56500 15.65800 -37.01300 1.000 39.53507 284 ILE B CA 1
ATOM 6020 C C . ILE B 1 286 ? -36.33500 15.87300 -37.87900 1.000 40.02657 284 ILE B C 1
ATOM 6021 O O . ILE B 1 286 ? -36.02300 17.01200 -38.25000 1.000 39.89979 284 ILE B O 1
ATOM 6026 N N . GLY B 1 287 ? -35.65100 14.78300 -38.21200 1.000 47.51048 285 GLY B N 1
ATOM 6027 C CA . GLY B 1 287 ? -34.45900 14.87300 -39.03800 1.000 47.71266 285 GLY B CA 1
ATOM 6028 C C . GLY B 1 287 ? -33.41500 15.78900 -38.44200 1.000 48.08789 285 GLY B C 1
ATOM 6029 O O . GLY B 1 287 ? -32.73700 16.52000 -39.17700 1.000 48.47309 285 GLY B O 1
ATOM 6030 N N . TYR B 1 288 ? -33.25800 15.75600 -37.12300 1.000 43.72376 286 TYR B N 1
ATOM 6031 C CA . TYR B 1 288 ? -32.48100 16.75900 -36.40800 1.000 43.63057 286 TYR B CA 1
ATOM 6032 C C . TYR B 1 288 ? -31.04500 16.28300 -36.24500 1.000 43.28611 286 TYR B C 1
ATOM 6033 O O . TYR B 1 288 ? -30.79600 15.24700 -35.61900 1.000 42.96205 286 TYR B O 1
ATOM 6042 N N . ASP B 1 289 ? -30.10400 17.04000 -36.80600 1.000 47.95536 287 ASP B N 1
ATOM 6043 C CA . ASP B 1 289 ? -28.68900 16.79100 -36.58000 1.000 48.40728 287 ASP B CA 1
ATOM 6044 C C . ASP B 1 289 ? -28.09600 17.88700 -35.71000 1.000 48.98065 287 ASP B C 1
ATOM 6045 O O . ASP B 1 289 ? -28.22100 19.07400 -36.04900 1.000 49.34524 287 ASP B O 1
ATOM 6050 N N . PRO B 1 290 ? -27.45000 17.54500 -34.59300 1.000 37.20172 288 PRO B N 1
ATOM 6051 C CA . PRO B 1 290 ? -26.94900 18.60100 -33.69800 1.000 38.93476 288 PRO B CA 1
ATOM 6052 C C . PRO B 1 290 ? -25.87800 19.48100 -34.32300 1.000 37.43602 288 PRO B C 1
ATOM 6053 O O . PRO B 1 290 ? -25.61400 20.56100 -33.78100 1.000 39.82108 288 PRO B O 1
ATOM 6057 N N . VAL B 1 291 ? -25.26400 19.10600 -35.39600 1.000 41.30155 289 VAL B N 1
ATOM 6058 C CA . VAL B 1 291 ? -24.26300 19.93700 -36.00400 1.000 42.19645 289 VAL B CA 1
ATOM 6059 C C . VAL B 1 291 ? -24.78400 21.33300 -36.23500 1.000 42.65524 289 VAL B C 1
ATOM 6060 O O . VAL B 1 291 ? -24.05700 22.28400 -36.07100 1.000 42.55920 289 VAL B O 1
ATOM 6064 N N . GLU B 1 292 ? -26.05100 21.45200 -36.61600 1.000 48.68551 290 GLU B N 1
ATOM 6065 C CA . GLU B 1 292 ? -26.63500 22.74500 -36.94200 1.000 48.67028 290 GLU B CA 1
ATOM 6066 C C . GLU B 1 292 ? -26.96000 23.57200 -35.70600 1.000 49.31691 290 GLU B C 1
ATOM 6067 O O . GLU B 1 292 ? -26.97300 24.80500 -35.77800 1.000 50.14069 290 GLU B O 1
ATOM 6073 N N . TYR B 1 293 ? -27.26000 22.93100 -34.58200 1.000 47.80790 291 TYR B N 1
ATOM 6074 C CA . TYR B 1 293 ? -27.60800 23.66200 -33.36600 1.000 48.72042 291 TYR B CA 1
ATOM 6075 C C . TYR B 1 293 ? -27.26600 22.77900 -32.17800 1.000 48.74331 291 TYR B C 1
ATOM 6076 O O . TYR B 1 293 ? -27.92900 21.76100 -31.95100 1.000 47.91206 291 TYR B O 1
ATOM 6085 N N . ASP B 1 294 ? -26.24000 23.16700 -31.43000 1.000 52.91417 292 ASP B N 1
ATOM 6086 C CA . ASP B 1 294 ? -25.81800 22.38700 -30.27800 1.000 52.89471 292 ASP B CA 1
ATOM 6087 C C . ASP B 1 294 ? -26.96600 22.28800 -29.27800 1.000 53.09873 292 ASP B C 1
ATOM 6088 O O . ASP B 1 294 ? -27.54100 23.32000 -28.89900 1.000 53.03055 292 ASP B O 1
ATOM 6093 N N . PRO B 1 295 ? -27.33400 21.08100 -28.83300 1.000 51.55380 293 PRO B N 1
ATOM 6094 C CA . PRO B 1 295 ? -28.44400 20.98000 -27.87000 1.000 50.68897 293 PRO B CA 1
ATOM 6095 C C . PRO B 1 295 ? -28.18500 21.74800 -26.58900 1.000 51.25277 293 PRO B C 1
ATOM 6096 O O . PRO B 1 295 ? -29.14100 22.18300 -25.93400 1.000 50.97268 293 PRO B O 1
ATOM 6100 N N . LYS B 1 296 ? -26.91600 21.94300 -26.21600 1.000 56.61464 294 LYS B N 1
ATOM 6101 C CA . LYS B 1 296 ? -26.61300 22.74700 -25.04000 1.000 56.91148 294 LYS B CA 1
ATOM 6102 C C . LYS B 1 296 ? -27.12500 24.17000 -25.19200 1.000 57.52786 294 LYS B C 1
ATOM 6103 O O . LYS B 1 296 ? -27.23700 24.88500 -24.19800 1.000 59.37407 294 LYS B O 1
ATOM 6109 N N . LEU B 1 297 ? -27.41900 24.60700 -26.41400 1.000 41.80578 295 LEU B N 1
ATOM 6110 C CA . LEU B 1 297 ? -27.89600 25.97100 -26.59600 1.000 42.36403 295 LEU B CA 1
ATOM 6111 C C . LEU B 1 297 ? -29.35400 26.11500 -26.17900 1.000 43.35900 295 LEU B C 1
ATOM 6112 O O . LEU B 1 297 ? -29.70400 27.05200 -25.45700 1.000 45.55415 295 LEU B O 1
ATOM 6117 N N . TRP B 1 298 ? -30.21800 25.18600 -26.59700 1.000 47.15793 296 TRP B N 1
ATOM 6118 C CA . TRP B 1 298 ? -31.65600 25.37200 -26.44900 1.000 46.25453 296 TRP B CA 1
ATOM 6119 C C . TRP B 1 298 ? -32.31400 24.49000 -25.39500 1.000 46.26080 296 TRP B C 1
ATOM 6120 O O . TRP B 1 298 ? -33.50500 24.67900 -25.11300 1.000 46.98077 296 TRP B O 1
ATOM 6131 N N . ASN B 1 299 ? -31.58300 23.56500 -24.78600 1.000 43.65407 297 ASN B N 1
ATOM 6132 C CA . ASN B 1 299 ? -32.16200 22.59000 -23.87100 1.000 44.50599 297 ASN B CA 1
ATOM 6133 C C . ASN B 1 299 ? -31.31800 22.46000 -22.61200 1.000 47.02748 297 ASN B C 1
ATOM 6134 O O . ASN B 1 299 ? -31.19200 21.37600 -22.03800 1.000 45.63495 297 ASN B O 1
ATOM 6139 N N . LYS B 1 300 ? -30.74700 23.57400 -22.14700 1.000 73.97130 298 LYS B N 1
ATOM 6140 C CA . LYS B 1 300 ? -29.76800 23.50300 -21.06400 1.000 74.93094 298 LYS B CA 1
ATOM 6141 C C . LYS B 1 300 ? -30.38300 22.93300 -19.79000 1.000 74.33802 298 LYS B C 1
ATOM 6142 O O . LYS B 1 300 ? -29.77700 22.08300 -19.12700 1.000 73.30781 298 LYS B O 1
ATOM 6148 N N . ASP B 1 301 ? -31.58700 23.38600 -19.43100 1.000 82.27787 299 ASP B N 1
ATOM 6149 C CA . ASP B 1 301 ? -32.19500 22.99600 -18.16400 1.000 80.78419 299 ASP B CA 1
ATOM 6150 C C . ASP B 1 301 ? -32.81500 21.60500 -18.19500 1.000 78.39376 299 ASP B C 1
ATOM 6151 O O . ASP B 1 301 ? -33.11300 21.05800 -17.12900 1.000 78.19155 299 ASP B O 1
ATOM 6156 N N . GLY B 1 302 ? -33.01800 21.02500 -19.37500 1.000 51.55832 300 GLY B N 1
ATOM 6157 C CA . GLY B 1 302 ? -33.56400 19.68300 -19.46400 1.000 48.13765 300 GLY B CA 1
ATOM 6158 C C . GLY B 1 302 ? -34.97000 19.54500 -18.93000 1.000 47.71875 300 GLY B C 1
ATOM 6159 O O . GLY B 1 302 ? -35.33200 18.47400 -18.43200 1.000 46.01844 300 GLY B O 1
ATOM 6160 N N . LYS B 1 303 ? -35.76500 20.60900 -18.99300 1.000 46.25115 301 LYS B N 1
ATOM 6161 C CA . LYS B 1 303 ? -37.16500 20.56700 -18.57500 1.000 44.58446 301 LYS B CA 1
ATOM 6162 C C . LYS B 1 303 ? -38.08600 20.39600 -19.78100 1.000 44.50770 301 LYS B C 1
ATOM 6163 O O . LYS B 1 303 ? -38.98400 21.20200 -20.03400 1.000 44.52133 301 LYS B O 1
ATOM 6169 N N . ARG B 1 304 ? -37.85200 19.32000 -20.52800 1.000 53.28688 302 ARG B N 1
ATOM 6170 C CA . ARG B 1 304 ? -38.63400 19.03400 -21.72100 1.000 52.37461 302 ARG B CA 1
ATOM 6171 C C . ARG B 1 304 ? -38.55900 17.54600 -22.02400 1.000 51.59442 302 ARG B C 1
ATOM 6172 O O . ARG B 1 304 ? -37.51200 16.92100 -21.83300 1.000 51.37725 302 ARG B O 1
ATOM 6180 N N . THR B 1 305 ? -39.65000 16.99700 -22.54300 1.000 52.08109 303 THR B N 1
ATOM 6181 C CA . THR B 1 305 ? -39.60100 15.68800 -23.17600 1.000 50.59137 303 THR B CA 1
ATOM 6182 C C . THR B 1 305 ? -39.17200 15.87300 -24.62800 1.000 49.51777 303 THR B C 1
ATOM 6183 O O . THR B 1 305 ? -39.82900 16.59800 -25.38300 1.000 49.25719 303 THR B O 1
ATOM 6187 N N . ILE B 1 306 ? -38.06300 15.24100 -25.00900 1.000 41.88529 304 ILE B N 1
ATOM 6188 C CA . ILE B 1 306 ? -37.59100 15.21300 -26.38900 1.000 39.93632 304 ILE B CA 1
ATOM 6189 C C . ILE B 1 306 ? -38.09900 13.92800 -27.02500 1.000 40.00100 304 ILE B C 1
ATOM 6190 O O . ILE B 1 306 ? -38.02000 12.85600 -26.41400 1.000 40.44806 304 ILE B O 1
ATOM 6195 N N . ILE B 1 307 ? -38.62600 14.02600 -28.24200 1.000 42.70145 305 ILE B N 1
ATOM 6196 C CA . ILE B 1 307 ? -38.96400 12.85800 -29.04900 1.000 43.27765 305 ILE B CA 1
ATOM 6197 C C . ILE B 1 307 ? -38.16500 12.95500 -30.34200 1.000 42.77621 305 ILE B C 1
ATOM 6198 O O . ILE B 1 307 ? -38.31500 13.92400 -31.09500 1.000 42.74139 305 ILE B O 1
ATOM 6203 N N . HIS B 1 308 ? -37.31400 11.96200 -30.59500 1.000 45.36905 306 HIS B N 1
ATOM 6204 C CA . HIS B 1 308 ? -36.38100 12.00100 -31.72000 1.000 45.65489 306 HIS B CA 1
ATOM 6205 C C . HIS B 1 308 ? -36.96100 11.20300 -32.88500 1.000 46.61798 306 HIS B C 1
ATOM 6206 O O . HIS B 1 308 ? -36.90300 9.97200 -32.90300 1.000 47.38525 306 HIS B O 1
ATOM 6213 N N . LEU B 1 309 ? -37.51000 11.91500 -33.86200 1.000 33.71702 307 LEU B N 1
ATOM 6214 C CA . LEU B 1 309 ? -37.95900 11.33400 -35.12100 1.000 34.45723 307 LEU B CA 1
ATOM 6215 C C . LEU B 1 309 ? -36.85200 11.53700 -36.14700 1.000 34.45097 307 LEU B C 1
ATOM 6216 O O . LEU B 1 309 ? -36.42300 12.67300 -36.38000 1.000 33.53829 307 LEU B O 1
ATOM 6221 N N . ASP B 1 310 ? -36.37700 10.44500 -36.74400 1.000 46.92928 308 ASP B N 1
ATOM 6222 C CA . ASP B 1 310 ? -35.20400 10.51900 -37.60600 1.000 47.62817 308 ASP B CA 1
ATOM 6223 C C . ASP B 1 310 ? -34.98800 9.18100 -38.29700 1.000 48.73997 308 ASP B C 1
ATOM 6224 O O . ASP B 1 310 ? -35.50900 8.14700 -37.86900 1.000 48.26608 308 ASP B O 1
ATOM 6229 N N . GLU B 1 311 ? -34.19200 9.22100 -39.36800 1.000 57.55535 309 GLU B N 1
ATOM 6230 C CA . GLU B 1 311 ? -33.81200 8.02600 -40.10900 1.000 58.60154 309 GLU B CA 1
ATOM 6231 C C . GLU B 1 311 ? -32.69600 7.23900 -39.43700 1.000 58.40963 309 GLU B C 1
ATOM 6232 O O . GLU B 1 311 ? -32.39400 6.12500 -39.87900 1.000 59.47509 309 GLU B O 1
ATOM 6238 N N . VAL B 1 312 ? -32.05600 7.80300 -38.41500 1.000 43.41920 310 VAL B N 1
ATOM 6239 C CA . VAL B 1 312 ? -30.99500 7.13800 -37.67200 1.000 43.15145 310 VAL B CA 1
ATOM 6240 C C . VAL B 1 312 ? -31.13800 7.53900 -36.21100 1.000 41.75970 310 VAL B C 1
ATOM 6241 O O . VAL B 1 312 ? -31.62800 8.62700 -35.89300 1.000 41.51275 310 VAL B O 1
ATOM 6245 N N . GLN B 1 313 ? -30.69800 6.65800 -35.31600 1.000 41.31189 311 GLN B N 1
ATOM 6246 C CA . GLN B 1 313 ? -30.81800 6.95700 -33.89900 1.000 40.64617 311 GLN B CA 1
ATOM 6247 C C . GLN B 1 313 ? -30.05700 8.23900 -33.56900 1.000 40.55657 311 GLN B C 1
ATOM 6248 O O . GLN B 1 313 ? -29.33500 8.80200 -34.39400 1.000 41.52948 311 GLN B O 1
ATOM 6254 N N . ALA B 1 314 ? -30.25200 8.71400 -32.34900 1.000 42.85156 312 ALA B N 1
ATOM 6255 C CA . ALA B 1 314 ? -29.64700 9.96600 -31.93000 1.000 44.09303 312 ALA B CA 1
ATOM 6256 C C . ALA B 1 314 ? -28.29900 9.72000 -31.26500 1.000 43.78502 312 ALA B C 1
ATOM 6257 O O . ALA B 1 314 ? -27.99800 8.62200 -30.78900 1.000 42.33716 312 ALA B O 1
ATOM 6259 N N . ASP B 1 315 ? -27.48000 10.76900 -31.24900 1.000 60.02120 313 ASP B N 1
ATOM 6260 C CA . ASP B 1 315 ? -26.29000 10.81000 -30.41300 1.000 59.73157 313 ASP B CA 1
ATOM 6261 C C . ASP B 1 315 ? -26.64200 11.51900 -29.11000 1.000 59.65110 313 ASP B C 1
ATOM 6262 O O . ASP B 1 315 ? -27.24300 12.59900 -29.12500 1.000 59.27769 313 ASP B O 1
ATOM 6267 N N . ILE B 1 316 ? -26.27500 10.90400 -27.99100 1.000 31.07836 314 ILE B N 1
ATOM 6268 C CA . ILE B 1 316 ? -26.68300 11.39400 -26.67900 1.000 30.47671 314 ILE B CA 1
ATOM 6269 C C . ILE B 1 316 ? -25.74300 12.51400 -26.25200 1.000 29.83675 314 ILE B C 1
ATOM 6270 O O . ILE B 1 316 ? -24.52200 12.33800 -26.21800 1.000 30.22994 314 ILE B O 1
ATOM 6275 N N . ASP B 1 317 ? -26.31300 13.67400 -25.95800 1.000 51.09280 315 ASP B N 1
ATOM 6276 C CA . ASP B 1 317 ? -25.64900 14.78400 -25.29500 1.000 51.84645 315 ASP B CA 1
ATOM 6277 C C . ASP B 1 317 ? -26.12300 14.81700 -23.84600 1.000 52.17084 315 ASP B C 1
ATOM 6278 O O . ASP B 1 317 ? -27.15100 14.23000 -23.49800 1.000 51.74702 315 ASP B O 1
ATOM 6283 N N . HIS B 1 318 ? -25.35800 15.49500 -22.98800 1.000 46.52838 316 HIS B N 1
ATOM 6284 C CA . HIS B 1 318 ? -25.89200 15.79700 -21.66600 1.000 46.67217 316 HIS B CA 1
ATOM 6285 C C . HIS B 1 318 ? -27.25100 16.46700 -21.80500 1.000 46.87241 316 HIS B C 1
ATOM 6286 O O . HIS B 1 318 ? -28.19900 16.14100 -21.08100 1.000 46.90419 316 HIS B O 1
ATOM 6293 N N . ASP B 1 319 ? -27.37200 17.37500 -22.77600 1.000 45.73645 317 ASP B N 1
ATOM 6294 C CA . ASP B 1 319 ? -28.58400 18.14900 -23.00700 1.000 46.01922 317 ASP B CA 1
ATOM 6295 C C . ASP B 1 319 ? -29.39200 17.63100 -24.19600 1.000 44.97514 317 ASP B C 1
ATOM 6296 O O . ASP B 1 319 ? -30.13000 18.40100 -24.82300 1.000 45.13791 317 ASP B O 1
ATOM 6301 N N . TYR B 1 320 ? -29.28800 16.34100 -24.48300 1.000 37.93699 318 TYR B N 1
ATOM 6302 C CA . TYR B 1 320 ? -30.12500 15.72400 -25.53500 1.000 37.20704 318 TYR B CA 1
ATOM 6303 C C . TYR B 1 320 ? -30.27700 14.26100 -25.18300 1.000 37.40505 318 TYR B C 1
ATOM 6304 O O . TYR B 1 320 ? -29.45000 13.45100 -25.61400 1.000 37.24059 318 TYR B O 1
ATOM 6313 N N . GLN B 1 321 ? -31.30200 13.92700 -24.39800 1.000 44.03841 319 GLN B N 1
ATOM 6314 C CA . GLN B 1 321 ? -31.57000 12.52800 -23.98200 1.000 44.11698 319 GLN B CA 1
ATOM 6315 C C . GLN B 1 321 ? -32.97600 12.13800 -24.45400 1.000 44.45702 319 GLN B C 1
ATOM 6316 O O . GLN B 1 321 ? -33.93300 12.27200 -23.67300 1.000 44.30768 319 GLN B O 1
ATOM 6322 N N . PRO B 1 322 ? -33.13800 11.68800 -25.71200 1.000 53.64280 320 PRO B N 1
ATOM 6323 C CA . PRO B 1 322 ? -34.43700 11.29600 -26.21200 1.000 53.10050 320 PRO B CA 1
ATOM 6324 C C . PRO B 1 322 ? -35.20800 10.48100 -25.20700 1.000 52.06843 320 PRO B C 1
ATOM 6325 O O . PRO B 1 322 ? -34.66700 9.46800 -24.74900 1.000 51.95858 320 PRO B O 1
ATOM 6329 N N . GLU B 1 323 ? -36.42100 10.90200 -24.85200 1.000 51.40096 321 GLU B N 1
ATOM 6330 C CA . GLU B 1 323 ? -37.28300 10.09300 -23.95100 1.000 51.73525 321 GLU B CA 1
ATOM 6331 C C . GLU B 1 323 ? -37.95300 9.02400 -24.82400 1.000 51.57511 321 GLU B C 1
ATOM 6332 O O . GLU B 1 323 ? -38.41300 8.01000 -24.25800 1.000 51.09719 321 GLU B O 1
ATOM 6338 N N . LEU B 1 324 ? -38.01300 9.24900 -26.14000 1.000 39.79118 322 LEU B N 1
ATOM 6339 C CA . LEU B 1 324 ? -38.58000 8.29500 -27.11900 1.000 39.94429 322 LEU B CA 1
ATOM 6340 C C . LEU B 1 324 ? -37.83000 8.51900 -28.43200 1.000 40.52743 322 LEU B C 1
ATOM 6341 O O . LEU B 1 324 ? -37.31000 9.61100 -28.56300 1.000 39.43302 322 LEU B O 1
ATOM 6346 N N . GLU B 1 325 ? -37.67800 7.50300 -29.28800 1.000 49.21139 323 GLU B N 1
ATOM 6347 C CA . GLU B 1 325 ? -37.04100 7.60000 -30.59300 1.000 49.04328 323 GLU B CA 1
ATOM 6348 C C . GLU B 1 325 ? -37.90100 6.87800 -31.61700 1.000 50.40488 323 GLU B C 1
ATOM 6349 O O . GLU B 1 325 ? -38.28700 5.72400 -31.40900 1.000 50.75600 323 GLU B O 1
ATOM 6355 N N . LEU B 1 326 ? -38.20000 7.56200 -32.71700 1.000 53.10762 324 LEU B N 1
ATOM 6356 C CA . LEU B 1 326 ? -39.00500 7.00900 -33.79900 1.000 52.87624 324 LEU B CA 1
ATOM 6357 C C . LEU B 1 326 ? -38.08700 6.85000 -35.00700 1.000 53.07795 324 LEU B C 1
ATOM 6358 O O . LEU B 1 326 ? -38.05200 7.69600 -35.90200 1.000 53.98532 324 LEU B O 1
ATOM 6363 N N . ILE B 1 327 ? -37.35500 5.74400 -35.04500 1.000 33.65746 325 ILE B N 1
ATOM 6364 C CA . ILE B 1 327 ? -36.35700 5.53600 -36.08700 1.000 33.77203 325 ILE B CA 1
ATOM 6365 C C . ILE B 1 327 ? -37.01100 4.80900 -37.25300 1.000 33.60155 325 ILE B C 1
ATOM 6366 O O . ILE B 1 327 ? -37.67800 3.78200 -37.07000 1.000 33.54100 325 ILE B O 1
ATOM 6371 N N . GLY B 1 328 ? -36.88100 5.39000 -38.44300 1.000 52.40627 326 GLY B N 1
ATOM 6372 C CA . GLY B 1 328 ? -37.50800 4.84200 -39.62900 1.000 52.72635 326 GLY B CA 1
ATOM 6373 C C . GLY B 1 328 ? -37.67100 5.94900 -40.64500 1.000 53.18564 326 GLY B C 1
ATOM 6374 O O . GLY B 1 328 ? -37.18700 7.04300 -40.43200 1.000 53.02557 326 GLY B O 1
ATOM 6375 N N . ASP B 1 329 ? -38.36200 5.67800 -41.74100 1.000 56.94016 327 ASP B N 1
ATOM 6376 C CA . ASP B 1 329 ? -38.57800 6.67400 -42.78800 1.000 57.71777 327 ASP B CA 1
ATOM 6377 C C . ASP B 1 329 ? -39.32100 7.86600 -42.26900 1.000 58.10212 327 ASP B C 1
ATOM 6378 O O . ASP B 1 329 ? -40.45600 7.74200 -41.86100 1.000 58.40466 327 ASP B O 1
ATOM 6383 N N . ILE B 1 330 ? -38.71200 9.03500 -42.30900 1.000 41.28458 328 ILE B N 1
ATOM 6384 C CA . ILE B 1 330 ? -39.34100 10.19500 -41.71500 1.000 40.09041 328 ILE B CA 1
ATOM 6385 C C . ILE B 1 330 ? -40.70500 10.40800 -42.33200 1.000 40.42750 328 ILE B C 1
ATOM 6386 O O . ILE B 1 330 ? -41.63900 10.68800 -41.61700 1.000 39.93876 328 ILE B O 1
ATOM 6391 N N . ALA B 1 331 ? -40.82800 10.27200 -43.64500 1.000 37.35417 329 ALA B N 1
ATOM 6392 C CA . ALA B 1 331 ? -42.11500 10.52200 -44.28500 1.000 37.11578 329 ALA B CA 1
ATOM 6393 C C . ALA B 1 331 ? -43.16500 9.53400 -43.80600 1.000 36.60771 329 ALA B C 1
ATOM 6394 O O . ALA B 1 331 ? -44.32000 9.90600 -43.57500 1.000 37.33368 329 ALA B O 1
ATOM 6396 N N . ALA B 1 332 ? -42.78700 8.26400 -43.66100 1.000 36.15646 330 ALA B N 1
ATOM 6397 C CA . ALA B 1 332 ? -43.73500 7.25600 -43.19500 1.000 36.88236 330 ALA B CA 1
ATOM 6398 C C . ALA B 1 332 ? -44.13200 7.49900 -41.74100 1.000 35.33517 330 ALA B C 1
ATOM 6399 O O . ALA B 1 332 ? -45.32000 7.48500 -41.39700 1.000 35.38599 330 ALA B O 1
ATOM 6401 N N . THR B 1 333 ? -43.17600 7.70100 -40.85700 1.000 36.57139 331 THR B N 1
ATOM 6402 C CA . THR B 1 333 ? -43.49400 7.89000 -39.45500 1.000 35.96552 331 THR B CA 1
ATOM 6403 C C . THR B 1 333 ? -44.31600 9.14700 -39.21400 1.000 36.11832 331 THR B C 1
ATOM 6404 O O . THR B 1 333 ? -45.21500 9.13000 -38.39300 1.000 36.11741 331 THR B O 1
ATOM 6408 N N . VAL B 1 334 ? -44.01600 10.24000 -39.90400 1.000 47.64706 332 VAL B N 1
ATOM 6409 C CA . VAL B 1 334 ? -44.73600 11.48100 -39.63500 1.000 48.74590 332 VAL B CA 1
ATOM 6410 C C . VAL B 1 334 ? -46.19400 11.37100 -40.07500 1.000 50.19429 332 VAL B C 1
ATOM 6411 O O . VAL B 1 334 ? -47.10300 11.84500 -39.38000 1.000 50.03881 332 VAL B O 1
ATOM 6415 N N . GLU B 1 335 ? -46.44500 10.75600 -41.23200 1.000 61.27641 333 GLU B N 1
ATOM 6416 C CA . GLU B 1 335 ? -47.81500 10.66000 -41.72400 1.000 61.83954 333 GLU B CA 1
ATOM 6417 C C . GLU B 1 335 ? -48.61100 9.59700 -40.97600 1.000 61.95409 333 GLU B C 1
ATOM 6418 O O . GLU B 1 335 ? -49.83900 9.70000 -40.89000 1.000 64.34063 333 GLU B O 1
ATOM 6424 N N . ALA B 1 336 ? -47.94300 8.58900 -40.41300 1.000 36.87210 334 ALA B N 1
ATOM 6425 C CA . ALA B 1 336 ? -48.60700 7.73700 -39.43400 1.000 37.40201 334 ALA B CA 1
ATOM 6426 C C . ALA B 1 336 ? -48.95900 8.53200 -38.18400 1.000 37.29734 334 ALA B C 1
ATOM 6427 O O . ALA B 1 336 ? -50.00900 8.31000 -37.57300 1.000 38.16771 334 ALA B O 1
ATOM 6429 N N . LEU B 1 337 ? -48.08500 9.46100 -37.78900 1.000 39.52826 335 LEU B N 1
ATOM 6430 C CA . LEU B 1 337 ? -48.34200 10.30000 -36.62300 1.000 39.30521 335 LEU B CA 1
ATOM 6431 C C . LEU B 1 337 ? -49.38700 11.36500 -36.91800 1.000 41.02574 335 LEU B C 1
ATOM 6432 O O . LEU B 1 337 ? -50.10300 11.80000 -36.00900 1.000 40.75461 335 LEU B O 1
ATOM 6437 N N . ALA B 1 338 ? -49.49500 11.79200 -38.17800 1.000 58.61323 336 ALA B N 1
ATOM 6438 C CA . ALA B 1 338 ? -50.53300 12.75000 -38.54300 1.000 58.84979 336 ALA B CA 1
ATOM 6439 C C . ALA B 1 338 ? -51.92100 12.16400 -38.31900 1.000 59.75657 336 ALA B C 1
ATOM 6440 O O . ALA B 1 338 ? -52.82100 12.85100 -37.82400 1.000 60.40576 336 ALA B O 1
ATOM 6442 N N . GLU B 1 339 ? -52.12000 10.89600 -38.68700 1.000 64.72318 337 GLU B N 1
ATOM 6443 C CA . GLU B 1 339 ? -53.41300 10.26100 -38.45300 1.000 65.64931 337 GLU B CA 1
ATOM 6444 C C . GLU B 1 339 ? -53.77100 10.28700 -36.97600 1.000 64.05220 337 GLU B C 1
ATOM 6445 O O . GLU B 1 339 ? -54.94300 10.43700 -36.61600 1.000 65.22451 337 GLU B O 1
ATOM 6451 N N . LYS B 1 340 ? -52.77100 10.14800 -36.10800 1.000 55.00879 338 LYS B N 1
ATOM 6452 C CA . LYS B 1 340 ? -53.00600 10.07400 -34.67200 1.000 54.71084 338 LYS B CA 1
ATOM 6453 C C . LYS B 1 340 ? -53.14100 11.44100 -34.02000 1.000 54.04259 338 LYS B C 1
ATOM 6454 O O . LYS B 1 340 ? -53.66900 11.52900 -32.90400 1.000 53.75320 338 LYS B O 1
ATOM 6460 N N . LEU B 1 341 ? -52.69600 12.50200 -34.68900 1.000 51.70651 339 LEU B N 1
ATOM 6461 C CA . LEU B 1 341 ? -52.75300 13.84400 -34.13500 1.000 50.08622 339 LEU B CA 1
ATOM 6462 C C . LEU B 1 341 ? -53.71600 14.75400 -34.87700 1.000 49.88154 339 LEU B C 1
ATOM 6463 O O . LEU B 1 341 ? -53.78900 15.94500 -34.55600 1.000 49.79038 339 LEU B O 1
ATOM 6468 N N . ALA B 1 342 ? -54.44700 14.23700 -35.86100 1.000 42.68708 340 ALA B N 1
ATOM 6469 C CA . ALA B 1 342 ? -55.25000 15.09500 -36.71900 1.000 42.10710 340 ALA B CA 1
ATOM 6470 C C . ALA B 1 342 ? -56.33500 15.79500 -35.91100 1.000 43.14790 340 ALA B C 1
ATOM 6471 O O . ALA B 1 342 ? -57.08800 15.15800 -35.16800 1.000 43.93023 340 ALA B O 1
ATOM 6473 N N . GLY B 1 343 ? -56.42200 17.11200 -36.07200 1.000 46.88627 341 GLY B N 1
ATOM 6474 C CA . GLY B 1 343 ? -57.39000 17.90000 -35.34400 1.000 47.04743 341 GLY B CA 1
ATOM 6475 C C . GLY B 1 343 ? -56.95500 18.34500 -33.96900 1.000 47.69927 341 GLY B C 1
ATOM 6476 O O . GLY B 1 343 ? -57.77400 18.90800 -33.23200 1.000 48.15164 341 GLY B O 1
ATOM 6477 N N . LEU B 1 344 ? -55.70200 18.10700 -33.59600 1.000 47.14451 342 LEU B N 1
ATOM 6478 C CA . LEU B 1 344 ? -55.19300 18.57600 -32.31700 1.000 47.92835 342 LEU B CA 1
ATOM 6479 C C . LEU B 1 344 ? -55.10400 20.09700 -32.31700 1.000 49.43509 342 LEU B C 1
ATOM 6480 O O . LEU B 1 344 ? -54.43000 20.68800 -33.16800 1.000 48.86910 342 LEU B O 1
ATOM 6485 N N . GLU B 1 345 ? -55.77500 20.72400 -31.35800 1.000 54.99552 343 GLU B N 1
ATOM 6486 C CA . GLU B 1 345 ? -55.76000 22.16800 -31.18900 1.000 55.69076 343 GLU B CA 1
ATOM 6487 C C . GLU B 1 345 ? -54.85400 22.52400 -30.01900 1.000 55.92699 343 GLU B C 1
ATOM 6488 O O . GLU B 1 345 ? -54.51100 21.67700 -29.19100 1.000 55.03660 343 GLU B O 1
ATOM 6494 N N . LEU B 1 346 ? -54.46000 23.78900 -29.96000 1.000 67.28468 344 LEU B N 1
ATOM 6495 C CA . LEU B 1 346 ? -53.58200 24.25400 -28.90100 1.000 67.65392 344 LEU B CA 1
ATOM 6496 C C . LEU B 1 346 ? -54.36900 25.00300 -27.83000 1.000 68.43946 344 LEU B C 1
ATOM 6497 O O . LEU B 1 346 ? -55.52300 25.39700 -28.02400 1.000 67.75560 344 LEU B O 1
ATOM 6502 N N . SER B 1 347 ? -53.72400 25.16900 -26.67700 1.000 62.89291 345 SER B N 1
ATOM 6503 C CA . SER B 1 347 ? -54.31200 25.87500 -25.55200 1.000 61.89317 345 SER B CA 1
ATOM 6504 C C . SER B 1 347 ? -54.40700 27.36800 -25.85500 1.000 62.33690 345 SER B C 1
ATOM 6505 O O . SER B 1 347 ? -53.68800 27.90400 -26.70200 1.000 61.67627 345 SER B O 1
ATOM 6508 N N . GLU B 1 348 ? -55.32000 28.04300 -25.15600 1.000 71.22652 346 GLU B N 1
ATOM 6509 C CA . GLU B 1 348 ? -55.46900 29.47800 -25.36400 1.000 72.18184 346 GLU B CA 1
ATOM 6510 C C . GLU B 1 348 ? -54.25300 30.23700 -24.85000 1.000 70.90072 346 GLU B C 1
ATOM 6511 O O . GLU B 1 348 ? -53.91000 31.28700 -25.40500 1.000 71.00341 346 GLU B O 1
ATOM 6517 N N . GLU B 1 349 ? -53.57800 29.72100 -23.81100 1.000 71.05541 347 GLU B N 1
ATOM 6518 C CA . GLU B 1 349 ? -52.34800 30.35200 -23.34100 1.000 69.98043 347 GLU B CA 1
ATOM 6519 C C . GLU B 1 349 ? -51.16600 30.07200 -24.26600 1.000 68.38283 347 GLU B C 1
ATOM 6520 O O . GLU B 1 349 ? -50.20900 30.85400 -24.28400 1.000 67.33417 347 GLU B O 1
ATOM 6526 N N . ALA B 1 350 ? -51.20700 28.96600 -25.01600 1.000 61.02705 348 ALA B N 1
ATOM 6527 C CA . ALA B 1 350 ? -50.24000 28.75300 -26.08800 1.000 59.15750 348 ALA B CA 1
ATOM 6528 C C . ALA B 1 350 ? -50.55400 29.64200 -27.28500 1.000 59.46003 348 ALA B C 1
ATOM 6529 O O . ALA B 1 350 ? -49.65000 30.25800 -27.86200 1.000 57.92704 348 ALA B O 1
ATOM 6531 N N . ALA B 1 351 ? -51.83400 29.73300 -27.65700 1.000 64.56577 349 ALA B N 1
ATOM 6532 C CA . ALA B 1 351 ? -52.23900 30.64100 -28.72300 1.000 64.89705 349 ALA B CA 1
ATOM 6533 C C . ALA B 1 351 ? -51.71100 32.04500 -28.46000 1.000 64.47563 349 ALA B C 1
ATOM 6534 O O . ALA B 1 351 ? -51.06300 32.65100 -29.31900 1.000 63.92963 349 ALA B O 1
ATOM 6536 N N . ALA B 1 352 ? -51.94600 32.56400 -27.25300 1.000 67.59301 350 ALA B N 1
ATOM 6537 C CA . ALA B 1 352 ? -51.45600 33.89400 -26.91100 1.000 67.35042 350 ALA B CA 1
ATOM 6538 C C . ALA B 1 352 ? -49.94200 33.96900 -27.05600 1.000 65.44804 350 ALA B C 1
ATOM 6539 O O . ALA B 1 352 ? -49.40400 34.92100 -27.63300 1.000 66.30983 350 ALA B O 1
ATOM 6541 N N . LEU B 1 353 ? -49.24000 32.95900 -26.54300 1.000 44.27767 351 LEU B N 1
ATOM 6542 C CA . LEU B 1 353 ? -47.78300 32.96100 -26.58700 1.000 43.34796 351 LEU B CA 1
ATOM 6543 C C . LEU B 1 353 ? -47.27200 32.97100 -28.01800 1.000 42.91511 351 LEU B C 1
ATOM 6544 O O . LEU B 1 353 ? -46.34300 33.71800 -28.35000 1.000 42.35948 351 LEU B O 1
ATOM 6549 N N . LEU B 1 354 ? -47.87200 32.15500 -28.88300 1.000 41.54418 352 LEU B N 1
ATOM 6550 C CA . LEU B 1 354 ? -47.38500 32.03900 -30.25100 1.000 40.87298 352 LEU B CA 1
ATOM 6551 C C . LEU B 1 354 ? -47.63300 33.32100 -31.03600 1.000 41.70561 352 LEU B C 1
ATOM 6552 O O . LEU B 1 354 ? -46.74800 33.79900 -31.75400 1.000 41.40478 352 LEU B O 1
ATOM 6557 N N . GLU B 1 355 ? -48.83700 33.89100 -30.92000 1.000 55.33491 353 GLU B N 1
ATOM 6558 C CA . GLU B 1 355 ? -49.14300 35.11100 -31.66100 1.000 56.82113 353 GLU B CA 1
ATOM 6559 C C . GLU B 1 355 ? -48.17800 36.22500 -31.28000 1.000 58.29001 353 GLU B C 1
ATOM 6560 O O . GLU B 1 355 ? -47.70500 36.97700 -32.14200 1.000 60.13845 353 GLU B O 1
ATOM 6566 N N . GLU B 1 356 ? -47.87500 36.34400 -29.98600 1.000 62.63901 354 GLU B N 1
ATOM 6567 C CA . GLU B 1 356 ? -46.92700 37.35400 -29.53100 1.000 64.57472 354 GLU B CA 1
ATOM 6568 C C . GLU B 1 356 ? -45.55100 37.13100 -30.14500 1.000 64.48408 354 GLU B C 1
ATOM 6569 O O . GLU B 1 356 ? -44.86600 38.09000 -30.51500 1.000 67.28645 354 GLU B O 1
ATOM 6575 N N . LEU B 1 357 ? -45.12800 35.87200 -30.26100 1.000 42.25783 355 LEU B N 1
ATOM 6576 C CA . LEU B 1 357 ? -43.83000 35.58700 -30.86300 1.000 41.31460 355 LEU B CA 1
ATOM 6577 C C . LEU B 1 357 ? -43.82100 35.91100 -32.35200 1.000 42.32821 355 LEU B C 1
ATOM 6578 O O . LEU B 1 357 ? -42.81900 36.41400 -32.87600 1.000 43.07125 355 LEU B O 1
ATOM 6583 N N . LEU B 1 358 ? -44.91700 35.62100 -33.05700 1.000 72.22941 356 LEU B N 1
ATOM 6584 C CA . LEU B 1 358 ? -45.00700 36.03600 -34.45200 1.000 72.30644 356 LEU B CA 1
ATOM 6585 C C . LEU B 1 358 ? -44.83400 37.54400 -34.56900 1.000 73.76788 356 LEU B C 1
ATOM 6586 O O . LEU B 1 358 ? -44.13800 38.03100 -35.46800 1.000 74.21931 356 LEU B O 1
ATOM 6591 N N . ALA B 1 359 ? -45.44200 38.29900 -33.64800 1.000 80.47567 357 ALA B N 1
ATOM 6592 C CA . ALA B 1 359 ? -45.27800 39.74800 -33.65600 1.000 80.36365 357 ALA B CA 1
ATOM 6593 C C . ALA B 1 359 ? -43.81200 40.13600 -33.50600 1.000 81.00251 357 ALA B C 1
ATOM 6594 O O . ALA B 1 359 ? -43.32900 41.03800 -34.19900 1.000 82.24647 357 ALA B O 1
ATOM 6596 N N . LYS B 1 360 ? -43.08600 39.47500 -32.60000 1.000 61.08685 358 LYS B N 1
ATOM 6597 C CA . LYS B 1 360 ? -41.65100 39.71700 -32.50400 1.000 60.32662 358 LYS B CA 1
ATOM 6598 C C . LYS B 1 360 ? -40.94500 39.27400 -33.78100 1.000 60.54169 358 LYS B C 1
ATOM 6599 O O . LYS B 1 360 ? -39.99700 39.92600 -34.23300 1.000 62.56831 358 LYS B O 1
ATOM 6605 N N . LEU B 1 361 ? -41.39700 38.16700 -34.37700 1.000 56.03052 359 LEU B N 1
ATOM 6606 C CA . LEU B 1 361 ? -40.75300 37.65700 -35.58300 1.000 55.71540 359 LEU B CA 1
ATOM 6607 C C . LEU B 1 361 ? -40.94100 38.60300 -36.76300 1.000 58.66865 359 LEU B C 1
ATOM 6608 O O . LEU B 1 361 ? -40.00100 38.84000 -37.53000 1.000 60.71670 359 LEU B O 1
ATOM 6613 N N . ALA B 1 362 ? -42.14800 39.14200 -36.93400 1.000 67.96201 360 ALA B N 1
ATOM 6614 C CA . ALA B 1 362 ? -42.36700 40.12400 -37.98900 1.000 70.01747 360 ALA B CA 1
ATOM 6615 C C . ALA B 1 362 ? -41.63800 41.42900 -37.69200 1.000 73.06053 360 ALA B C 1
ATOM 6616 O O . ALA B 1 362 ? -41.25800 42.15200 -38.62200 1.000 76.33616 360 ALA B O 1
ATOM 6618 N N . GLU B 1 363 ? -41.43700 41.74000 -36.40700 1.000 74.76682 361 GLU B N 1
ATOM 6619 C CA . GLU B 1 363 ? -40.81400 43.00300 -36.01800 1.000 76.35445 361 GLU B CA 1
ATOM 6620 C C . GLU B 1 363 ? -39.35200 43.05600 -36.44700 1.000 80.09368 361 GLU B C 1
ATOM 6621 O O . GLU B 1 363 ? -38.89000 44.06500 -36.99500 1.000 81.94716 361 GLU B O 1
ATOM 6627 N N . ALA B 1 364 ? -38.60400 41.97900 -36.19400 1.000 102.14816 362 ALA B N 1
ATOM 6628 C CA . ALA B 1 364 ? -37.20200 41.92500 -36.58700 1.000 102.55415 362 ALA B CA 1
ATOM 6629 C C . ALA B 1 364 ? -37.03300 41.83700 -38.09800 1.000 103.27837 362 ALA B C 1
ATOM 6630 O O . ALA B 1 364 ? -35.94400 42.12400 -38.60500 1.000 103.07358 362 ALA B O 1
ATOM 6632 N N . ASP B 1 365 ? -38.08600 41.45500 -38.81700 1.000 108.89699 363 ASP B N 1
ATOM 6633 C CA . ASP B 1 365 ? -38.08000 41.37800 -40.27800 1.000 108.23453 363 ASP B CA 1
ATOM 6634 C C . ASP B 1 365 ? -38.66200 42.66400 -40.87300 1.000 110.38734 363 ASP B C 1
ATOM 6635 O O . ASP B 1 365 ? -39.68900 42.66800 -41.54800 1.000 111.42310 363 ASP B O 1
ATOM 6640 N N . GLU B 1 366 ? -37.97800 43.77500 -40.59900 1.000 102.70230 364 GLU B N 1
ATOM 6641 C CA . GLU B 1 366 ? -38.39800 45.11200 -41.00700 1.000 103.32120 364 GLU B CA 1
ATOM 6642 C C . GLU B 1 366 ? -37.14700 45.96400 -41.14400 1.000 102.53848 364 GLU B C 1
ATOM 6643 O O . GLU B 1 366 ? -36.17300 45.74200 -40.41400 1.000 100.51098 364 GLU B O 1
ATOM 6649 N N . PRO B 1 367 ? -37.13800 46.94900 -42.04000 1.000 96.06284 365 PRO B N 1
ATOM 6650 C CA . PRO B 1 367 ? -35.87800 47.57700 -42.41000 1.000 94.27761 365 PRO B CA 1
ATOM 6651 C C . PRO B 1 367 ? -35.53100 48.67800 -41.43000 1.000 96.18228 365 PRO B C 1
ATOM 6652 O O . PRO B 1 367 ? -36.39300 49.14000 -40.66900 1.000 97.79736 365 PRO B O 1
ATOM 6656 N N . PRO B 1 368 ? -34.27700 49.12900 -41.41800 1.000 79.16000 366 PRO B N 1
ATOM 6657 C CA . PRO B 1 368 ? -33.91700 50.29800 -40.60600 1.000 80.95892 366 PRO B CA 1
ATOM 6658 C C . PRO B 1 368 ? -34.24200 51.61400 -41.28700 1.000 85.72244 366 PRO B C 1
ATOM 6659 O O . PRO B 1 368 ? -34.19000 52.66100 -40.62700 1.000 86.72230 366 PRO B O 1
ATOM 6663 N N . SER B 1 373 ? -26.92200 56.89700 -45.88100 1.000 79.85143 371 SER B N 1
ATOM 6664 C CA . SER B 1 373 ? -25.76300 56.10200 -46.25000 1.000 75.82652 371 SER B CA 1
ATOM 6665 C C . SER B 1 373 ? -25.98300 55.54200 -47.64500 1.000 71.29930 371 SER B C 1
ATOM 6666 O O . SER B 1 373 ? -27.10500 55.17100 -48.00400 1.000 71.34650 371 SER B O 1
ATOM 6669 N N . ALA B 1 374 ? -24.90600 55.31900 -48.36300 1.000 78.26883 372 ALA B N 1
ATOM 6670 C CA . ALA B 1 374 ? -25.03000 54.72600 -49.66200 1.000 75.73390 372 ALA B CA 1
ATOM 6671 C C . ALA B 1 374 ? -24.86200 53.25500 -49.54800 1.000 72.81591 372 ALA B C 1
ATOM 6672 O O . ALA B 1 374 ? -24.74500 52.56900 -50.54600 1.000 70.75571 372 ALA B O 1
ATOM 6674 N N . LEU B 1 375 ? -24.84000 52.75200 -48.33400 1.000 69.82325 373 LEU B N 1
ATOM 6675 C CA . LEU B 1 375 ? -24.73200 51.34000 -48.13700 1.000 64.91716 373 LEU B CA 1
ATOM 6676 C C . LEU B 1 375 ? -26.07700 50.73100 -47.96500 1.000 62.97820 373 LEU B C 1
ATOM 6677 O O . LEU B 1 375 ? -26.95600 51.30300 -47.34700 1.000 64.46592 373 LEU B O 1
ATOM 6682 N N . VAL B 1 376 ? -26.23400 49.55000 -48.52000 1.000 57.67559 374 VAL B N 1
ATOM 6683 C CA . VAL B 1 376 ? -27.47300 48.85400 -48.42300 1.000 56.54694 374 VAL B CA 1
ATOM 6684 C C . VAL B 1 376 ? -27.47600 47.96400 -47.19900 1.000 54.18538 374 VAL B C 1
ATOM 6685 O O . VAL B 1 376 ? -26.62000 47.12300 -47.04000 1.000 52.49837 374 VAL B O 1
ATOM 6689 N N . HIS B 1 377 ? -28.44900 48.15600 -46.33300 1.000 44.53149 375 HIS B N 1
ATOM 6690 C CA . HIS B 1 377 ? -28.56600 47.34200 -45.13600 1.000 43.04369 375 HIS B CA 1
ATOM 6691 C C . HIS B 1 377 ? -28.93900 45.90900 -45.51100 1.000 41.41951 375 HIS B C 1
ATOM 6692 O O . HIS B 1 377 ? -29.66100 45.68100 -46.48600 1.000 41.90446 375 HIS B O 1
ATOM 6699 N N . PRO B 1 378 ? -28.44600 44.92100 -44.75400 1.000 46.91320 376 PRO B N 1
ATOM 6700 C CA . PRO B 1 378 ? -28.70500 43.51800 -45.13400 1.000 46.59311 376 PRO B CA 1
ATOM 6701 C C . PRO B 1 378 ? -30.17700 43.17700 -45.28100 1.000 47.48592 376 PRO B C 1
ATOM 6702 O O . PRO B 1 378 ? -30.53500 42.37000 -46.14800 1.000 47.54690 376 PRO B O 1
ATOM 6706 N N . LEU B 1 379 ? -31.04400 43.75800 -44.45000 1.000 50.13020 377 LEU B N 1
ATOM 6707 C CA . LEU B 1 379 ? -32.45900 43.42400 -44.52800 1.000 51.25249 377 LEU B CA 1
ATOM 6708 C C . LEU B 1 379 ? -33.10900 43.99900 -45.77900 1.000 52.74785 377 LEU B C 1
ATOM 6709 O O . LEU B 1 379 ? -34.11500 43.45300 -46.24800 1.000 53.52102 377 LEU B O 1
ATOM 6714 N N . GLN B 1 380 ? -32.57800 45.10400 -46.32000 1.000 56.52669 378 GLN B N 1
ATOM 6715 C CA . GLN B 1 380 ? -33.12200 45.62400 -47.57200 1.000 57.89649 378 GLN B CA 1
ATOM 6716 C C . GLN B 1 380 ? -32.80600 44.68600 -48.72800 1.000 57.91357 378 GLN B C 1
ATOM 6717 O O . GLN B 1 380 ? -33.62100 44.51600 -49.64300 1.000 58.00433 378 GLN B O 1
ATOM 6723 N N . ILE B 1 381 ? -31.61000 44.09600 -48.71600 1.000 66.66699 379 ILE B N 1
ATOM 6724 C CA . ILE B 1 381 ? -31.25900 43.09400 -49.71600 1.000 65.43744 379 ILE B CA 1
ATOM 6725 C C . ILE B 1 381 ? -32.24400 41.93400 -49.65200 1.000 65.28803 379 ILE B C 1
ATOM 6726 O O . ILE B 1 381 ? -32.81800 41.52200 -50.66800 1.000 66.38916 379 ILE B O 1
ATOM 6731 N N . ILE B 1 382 ? -32.47700 41.41200 -48.44500 1.000 44.40600 380 ILE B N 1
ATOM 6732 C CA . ILE B 1 382 ? -33.28800 40.20700 -48.28800 1.000 43.26142 380 ILE B CA 1
ATOM 6733 C C . ILE B 1 382 ? -34.70700 40.44700 -48.78500 1.000 43.47082 380 ILE B C 1
ATOM 6734 O O . ILE B 1 382 ? -35.27500 39.63100 -49.52100 1.000 42.72303 380 ILE B O 1
ATOM 6739 N N . HIS B 1 383 ? -35.30800 41.56300 -48.38000 1.000 60.94951 381 HIS B N 1
ATOM 6740 C CA . HIS B 1 383 ? -36.68300 41.83500 -48.77700 1.000 62.17379 381 HIS B CA 1
ATOM 6741 C C . HIS B 1 383 ? -36.78100 42.11400 -50.26800 1.000 61.44285 381 HIS B C 1
ATOM 6742 O O . HIS B 1 383 ? -37.69400 41.62000 -50.93700 1.000 61.05900 381 HIS B O 1
ATOM 6749 N N . ALA B 1 384 ? -35.84100 42.88800 -50.81000 1.000 47.51761 382 ALA B N 1
ATOM 6750 C CA . ALA B 1 384 ? -35.84800 43.15100 -52.24200 1.000 47.35521 382 ALA B CA 1
ATOM 6751 C C . ALA B 1 384 ? -35.73500 41.85300 -53.03100 1.000 47.12955 382 ALA B C 1
ATOM 6752 O O . ALA B 1 384 ? -36.49600 41.62100 -53.97600 1.000 48.02889 382 ALA B O 1
ATOM 6754 N N . LEU B 1 385 ? -34.80100 40.98100 -52.64000 1.000 47.89672 383 LEU B N 1
ATOM 6755 C CA . LEU B 1 385 ? -34.57100 39.75300 -53.39600 1.000 46.78637 383 LEU B CA 1
ATOM 6756 C C . LEU B 1 385 ? -35.74700 38.79100 -53.26700 1.000 46.42303 383 LEU B C 1
ATOM 6757 O O . LEU B 1 385 ? -36.19700 38.21300 -54.26200 1.000 47.42575 383 LEU B O 1
ATOM 6762 N N . ARG B 1 386 ? -36.24700 38.58700 -52.04600 1.000 40.99696 384 ARG B N 1
ATOM 6763 C CA . ARG B 1 386 ? -37.39900 37.70800 -51.85900 1.000 40.98464 384 ARG B CA 1
ATOM 6764 C C . ARG B 1 386 ? -38.58000 38.18800 -52.69000 1.000 42.96824 384 ARG B C 1
ATOM 6765 O O . ARG B 1 386 ? -39.31800 37.38000 -53.26600 1.000 43.23121 384 ARG B O 1
ATOM 6773 N N . SER B 1 387 ? -38.74800 39.50700 -52.79100 1.000 49.90922 385 SER B N 1
ATOM 6774 C CA . SER B 1 387 ? -39.84900 40.11300 -53.52700 1.000 51.81681 385 SER B CA 1
ATOM 6775 C C . SER B 1 387 ? -39.69300 40.01500 -55.03600 1.000 53.07380 385 SER B C 1
ATOM 6776 O O . SER B 1 387 ? -40.66100 40.29300 -55.75600 1.000 54.36065 385 SER B O 1
ATOM 6779 N N . LEU B 1 388 ? -38.51500 39.63400 -55.53200 1.000 53.67403 386 LEU B N 1
ATOM 6780 C CA . LEU B 1 388 ? -38.25000 39.62300 -56.96100 1.000 54.34952 386 LEU B CA 1
ATOM 6781 C C . LEU B 1 388 ? -38.14000 38.22700 -57.55800 1.000 54.15519 386 LEU B C 1
ATOM 6782 O O . LEU B 1 388 ? -38.12100 38.10400 -58.78700 1.000 55.51077 386 LEU B O 1
ATOM 6787 N N . ILE B 1 389 ? -38.07000 37.17900 -56.74000 1.000 59.97473 387 ILE B N 1
ATOM 6788 C CA . ILE B 1 389 ? -37.92000 35.82100 -57.24700 1.000 60.61358 387 ILE B CA 1
ATOM 6789 C C . ILE B 1 389 ? -39.09400 34.98100 -56.77200 1.000 60.90212 387 ILE B C 1
ATOM 6790 O O . ILE B 1 389 ? -39.62500 35.17700 -55.67500 1.000 60.18783 387 ILE B O 1
ATOM 6795 N N . ASP B 1 390 ? -39.49900 34.04300 -57.62300 1.000 69.09296 388 ASP B N 1
ATOM 6796 C CA . ASP B 1 390 ? -40.59500 33.13300 -57.34100 1.000 71.11001 388 ASP B CA 1
ATOM 6797 C C . ASP B 1 390 ? -40.08000 31.95400 -56.51500 1.000 70.03662 388 ASP B C 1
ATOM 6798 O O . ASP B 1 390 ? -38.91900 31.91500 -56.09500 1.000 68.09802 388 ASP B O 1
ATOM 6803 N N . ASP B 1 391 ? -40.96500 30.98700 -56.25400 1.000 68.79043 389 ASP B N 1
ATOM 6804 C CA . ASP B 1 391 ? -40.56100 29.77900 -55.54300 1.000 67.75973 389 ASP B CA 1
ATOM 6805 C C . ASP B 1 391 ? -39.75300 28.82900 -56.41900 1.000 65.86745 389 ASP B C 1
ATOM 6806 O O . ASP B 1 391 ? -39.18400 27.86300 -55.89600 1.000 64.20598 389 ASP B O 1
ATOM 6811 N N . ASP B 1 392 ? -39.69500 29.07200 -57.72900 1.000 71.47321 390 ASP B N 1
ATOM 6812 C CA . ASP B 1 392 ? -38.99400 28.20600 -58.67000 1.000 71.39395 390 ASP B CA 1
ATOM 6813 C C . ASP B 1 392 ? -37.58300 28.70100 -58.97000 1.000 69.46203 390 ASP B C 1
ATOM 6814 O O . ASP B 1 392 ? -37.05700 28.46800 -60.06500 1.000 69.01611 390 ASP B O 1
ATOM 6819 N N . VAL B 1 393 ? -36.96700 29.39100 -58.01600 1.000 50.80967 391 VAL B N 1
ATOM 6820 C CA . VAL B 1 393 ? -35.60200 29.88400 -58.12900 1.000 47.84063 391 VAL B CA 1
ATOM 6821 C C . VAL B 1 393 ? -34.83100 29.33500 -56.93900 1.000 46.41946 391 VAL B C 1
ATOM 6822 O O . VAL B 1 393 ? -35.21800 29.56400 -55.78500 1.000 45.76926 391 VAL B O 1
ATOM 6826 N N . THR B 1 394 ? -33.75100 28.60900 -57.21200 1.000 48.63007 392 THR B N 1
ATOM 6827 C CA . THR B 1 394 ? -32.90000 28.11500 -56.14100 1.000 47.16988 392 THR B CA 1
ATOM 6828 C C . THR B 1 394 ? -31.96100 29.22300 -55.68600 1.000 45.08060 392 THR B C 1
ATOM 6829 O O . THR B 1 394 ? -31.42600 29.97500 -56.50600 1.000 45.35980 392 THR B O 1
ATOM 6833 N N . VAL B 1 395 ? -31.78300 29.33200 -54.37200 1.000 34.64107 393 VAL B N 1
ATOM 6834 C CA . VAL B 1 395 ? -30.89900 30.31600 -53.76000 1.000 33.37570 393 VAL B CA 1
ATOM 6835 C C . VAL B 1 395 ? -29.83700 29.55400 -52.97900 1.000 32.74743 393 VAL B C 1
ATOM 6836 O O . VAL B 1 395 ? -30.16300 28.73300 -52.11400 1.000 32.68180 393 VAL B O 1
ATOM 6840 N N . THR B 1 396 ? -28.57300 29.81800 -53.28800 1.000 33.72338 394 THR B N 1
ATOM 6841 C CA . THR B 1 396 ? -27.44500 29.24600 -52.57000 1.000 32.92207 394 THR B CA 1
ATOM 6842 C C . THR B 1 396 ? -26.76000 30.34500 -51.77200 1.000 31.89955 394 THR B C 1
ATOM 6843 O O . THR B 1 396 ? -26.79900 31.52200 -52.14600 1.000 32.25091 394 THR B O 1
ATOM 6847 N N . CYS B 1 397 ? -26.12900 29.96300 -50.66700 1.000 39.40338 395 CYS B N 1
ATOM 6848 C CA . CYS B 1 397 ? -25.58400 30.98200 -49.78400 1.000 40.14455 395 CYS B CA 1
ATOM 6849 C C . CYS B 1 397 ? -24.29200 30.53100 -49.12900 1.000 39.97560 395 CYS B C 1
ATOM 6850 O O . CYS B 1 397 ? -24.21900 29.43600 -48.56400 1.000 39.95083 395 CYS B O 1
ATOM 6853 N N . ASP B 1 398 ? -23.30600 31.42400 -49.15600 1.000 44.16163 396 ASP B N 1
ATOM 6854 C CA . ASP B 1 398 ? -21.97200 31.17800 -48.63300 1.000 44.43562 396 ASP B CA 1
ATOM 6855 C C . ASP B 1 398 ? -22.00000 31.27000 -47.11600 1.000 44.95580 396 ASP B C 1
ATOM 6856 O O . ASP B 1 398 ? -23.07500 31.22200 -46.51000 1.000 45.10753 396 ASP B O 1
ATOM 6861 N N . VAL B 1 399 ? -20.83100 31.36900 -46.49100 1.000 50.22428 397 VAL B N 1
ATOM 6862 C CA . VAL B 1 399 ? -20.71100 31.43800 -45.04000 1.000 49.95935 397 VAL B CA 1
ATOM 6863 C C . VAL B 1 399 ? -20.11500 32.78500 -44.66500 1.000 50.76722 397 VAL B C 1
ATOM 6864 O O . VAL B 1 399 ? -19.24500 33.30900 -45.36800 1.000 51.40241 397 VAL B O 1
ATOM 6868 N N . GLY B 1 400 ? -20.58700 33.33400 -43.55900 1.000 41.46893 398 GLY B N 1
ATOM 6869 C CA . GLY B 1 400 ? -20.22300 34.66600 -43.13000 1.000 42.61205 398 GLY B CA 1
ATOM 6870 C C . GLY B 1 400 ? -21.40900 35.29500 -42.42900 1.000 41.94929 398 GLY B C 1
ATOM 6871 O O . GLY B 1 400 ? -22.42300 34.64800 -42.19300 1.000 41.76437 398 GLY B O 1
ATOM 6872 N N . SER B 1 401 ? -21.26400 36.57800 -42.09500 1.000 35.41453 399 SER B N 1
ATOM 6873 C CA . SER B 1 401 ? -22.37100 37.27900 -41.45400 1.000 35.47001 399 SER B CA 1
ATOM 6874 C C . SER B 1 401 ? -23.58700 37.32300 -42.36700 1.000 34.48581 399 SER B C 1
ATOM 6875 O O . SER B 1 401 ? -24.72800 37.27400 -41.89000 1.000 34.73014 399 SER B O 1
ATOM 6878 N N . HIS B 1 402 ? -23.36100 37.41200 -43.68000 1.000 51.29917 400 HIS B N 1
ATOM 6879 C CA . HIS B 1 402 ? -24.46400 37.39100 -44.63300 1.000 51.16258 400 HIS B CA 1
ATOM 6880 C C . HIS B 1 402 ? -25.27800 36.10300 -44.52900 1.000 50.57367 400 HIS B C 1
ATOM 6881 O O . HIS B 1 402 ? -26.48000 36.11300 -44.80500 1.000 50.67571 400 HIS B O 1
ATOM 6888 N N . TYR B 1 403 ? -24.64700 34.98900 -44.13800 1.000 40.53927 401 TYR B N 1
ATOM 6889 C CA . TYR B 1 403 ? -25.34700 33.71500 -43.97000 1.000 40.12666 401 TYR B CA 1
ATOM 6890 C C . TYR B 1 403 ? -26.17000 33.68600 -42.68900 1.000 39.73975 401 TYR B C 1
ATOM 6891 O O . TYR B 1 403 ? -27.14100 32.92800 -42.60900 1.000 39.30325 401 TYR B O 1
ATOM 6900 N N . ILE B 1 404 ? -25.82000 34.51600 -41.70400 1.000 48.93096 402 ILE B N 1
ATOM 6901 C CA . ILE B 1 404 ? -26.69400 34.71800 -40.55400 1.000 48.32355 402 ILE B CA 1
ATOM 6902 C C . ILE B 1 404 ? -27.94300 35.48700 -40.97200 1.000 48.70589 402 ILE B C 1
ATOM 6903 O O . ILE B 1 404 ? -29.07100 35.11000 -40.62800 1.000 48.18027 402 ILE B O 1
ATOM 6908 N N . TRP B 1 405 ? -27.76200 36.57600 -41.72600 1.000 42.04412 403 TRP B N 1
ATOM 6909 C CA . TRP B 1 405 ? -28.90300 37.38900 -42.12800 1.000 42.43511 403 TRP B CA 1
ATOM 6910 C C . TRP B 1 405 ? -29.84900 36.58800 -43.00900 1.000 41.82599 403 TRP B C 1
ATOM 6911 O O . TRP B 1 405 ? -31.06900 36.60300 -42.81000 1.000 42.21471 403 TRP B O 1
ATOM 6922 N N . MET B 1 406 ? -29.29500 35.88700 -43.99900 1.000 43.76990 404 MET B N 1
ATOM 6923 C CA . MET B 1 406 ? -30.11600 35.08100 -44.89600 1.000 43.54694 404 MET B CA 1
ATOM 6924 C C . MET B 1 406 ? -30.81700 33.96700 -44.13200 1.000 43.47330 404 MET B C 1
ATOM 6925 O O . MET B 1 406 ? -32.02000 33.73600 -44.30400 1.000 43.46336 404 MET B O 1
ATOM 6930 N N . ALA B 1 407 ? -30.07800 33.27700 -43.26000 1.000 38.57547 405 ALA B N 1
ATOM 6931 C CA . ALA B 1 407 ? -30.64800 32.14200 -42.54600 1.000 38.10351 405 ALA B CA 1
ATOM 6932 C C . ALA B 1 407 ? -31.85300 32.56300 -41.71300 1.000 37.84454 405 ALA B C 1
ATOM 6933 O O . ALA B 1 407 ? -32.85700 31.84600 -41.65600 1.000 37.77145 405 ALA B O 1
ATOM 6935 N N . ARG B 1 408 ? -31.78400 33.72400 -41.07000 1.000 37.93278 406 ARG B N 1
ATOM 6936 C CA . ARG B 1 408 ? -32.82600 34.10800 -40.12800 1.000 38.46172 406 ARG B CA 1
ATOM 6937 C C . ARG B 1 408 ? -33.93500 34.96100 -40.73300 1.000 39.29054 406 ARG B C 1
ATOM 6938 O O . ARG B 1 408 ? -34.95800 35.16500 -40.06600 1.000 38.96795 406 ARG B O 1
ATOM 6946 N N . TYR B 1 409 ? -33.77800 35.45900 -41.96400 1.000 35.06788 407 TYR B N 1
ATOM 6947 C CA . TYR B 1 409 ? -34.76000 36.40200 -42.49100 1.000 35.96359 407 TYR B CA 1
ATOM 6948 C C . TYR B 1 409 ? -35.17900 36.19100 -43.94000 1.000 37.58853 407 TYR B C 1
ATOM 6949 O O . TYR B 1 409 ? -36.18900 36.78100 -44.33900 1.000 41.49855 407 TYR B O 1
ATOM 6958 N N . PHE B 1 410 ? -34.48600 35.37700 -44.73400 1.000 33.59909 408 PHE B N 1
ATOM 6959 C CA . PHE B 1 410 ? -34.91700 35.08200 -46.09800 1.000 34.09520 408 PHE B CA 1
ATOM 6960 C C . PHE B 1 410 ? -35.76300 33.81500 -46.08400 1.000 33.77344 408 PHE B C 1
ATOM 6961 O O . PHE B 1 410 ? -35.29900 32.75700 -45.64200 1.000 32.54548 408 PHE B O 1
ATOM 6969 N N . ARG B 1 411 ? -36.98600 33.91500 -46.59200 1.000 67.41725 409 ARG B N 1
ATOM 6970 C CA . ARG B 1 411 ? -37.97200 32.84800 -46.47400 1.000 67.40380 409 ARG B CA 1
ATOM 6971 C C . ARG B 1 411 ? -38.01900 32.03600 -47.75900 1.000 67.11493 409 ARG B C 1
ATOM 6972 O O . ARG B 1 411 ? -38.14200 32.59500 -48.85100 1.000 68.49177 409 ARG B O 1
ATOM 6980 N N . SER B 1 412 ? -37.92500 30.72100 -47.61900 1.000 48.12403 410 SER B N 1
ATOM 6981 C CA . SER B 1 412 ? -38.01200 29.78600 -48.73000 1.000 47.91970 410 SER B CA 1
ATOM 6982 C C . SER B 1 412 ? -39.17800 28.85300 -48.44200 1.000 48.15421 410 SER B C 1
ATOM 6983 O O . SER B 1 412 ? -39.27000 28.28500 -47.34700 1.000 48.26531 410 SER B O 1
ATOM 6986 N N . TYR B 1 413 ? -40.07800 28.71800 -49.41000 1.000 48.70902 411 TYR B N 1
ATOM 6987 C CA . TYR B 1 413 ? -41.36300 28.07500 -49.19200 1.000 49.30148 411 TYR B CA 1
ATOM 6988 C C . TYR B 1 413 ? -41.50500 26.74800 -49.92900 1.000 48.83961 411 TYR B C 1
ATOM 6989 O O . TYR B 1 413 ? -42.52600 26.07300 -49.77000 1.000 50.07743 411 TYR B O 1
ATOM 6998 N N . GLU B 1 414 ? -40.51100 26.34900 -50.71400 1.000 41.97110 412 GLU B N 1
ATOM 6999 C CA . GLU B 1 414 ? -40.50400 25.05900 -51.38200 1.000 42.13437 412 GLU B CA 1
ATOM 7000 C C . GLU B 1 414 ? -39.20200 24.34100 -51.06000 1.000 41.65079 412 GLU B C 1
ATOM 7001 O O . GLU B 1 414 ? -38.15200 24.98000 -50.92600 1.000 41.61858 412 GLU B O 1
ATOM 7007 N N . PRO B 1 415 ? -39.23900 23.01600 -50.92600 1.000 43.11355 413 PRO B N 1
ATOM 7008 C CA . PRO B 1 415 ? -38.08300 22.31100 -50.35500 1.000 42.71378 413 PRO B CA 1
ATOM 7009 C C . PRO B 1 415 ? -36.82000 22.51200 -51.18300 1.000 42.55889 413 PRO B C 1
ATOM 7010 O O . PRO B 1 415 ? -36.84200 22.48600 -52.41600 1.000 43.48733 413 PRO B O 1
ATOM 7014 N N . ARG B 1 416 ? -35.70900 22.70800 -50.47700 1.000 45.93256 414 ARG B N 1
ATOM 7015 C CA . ARG B 1 416 ? -34.38300 22.78100 -51.08300 1.000 45.68524 414 ARG B CA 1
ATOM 7016 C C . ARG B 1 416 ? -34.30600 23.87400 -52.14500 1.000 45.98064 414 ARG B C 1
ATOM 7017 O O . ARG B 1 416 ? -33.85000 23.65200 -53.26700 1.000 46.96250 414 ARG B O 1
ATOM 7025 N N . ARG B 1 417 ? -34.75500 25.07200 -51.77600 1.000 47.70720 415 ARG B N 1
ATOM 7026 C CA . ARG B 1 417 ? -34.54000 26.26600 -52.58500 1.000 47.83035 415 ARG B CA 1
ATOM 7027 C C . ARG B 1 417 ? -33.70100 27.30100 -51.84800 1.000 46.82615 415 ARG B C 1
ATOM 7028 O O . ARG B 1 417 ? -33.64700 28.46000 -52.27400 1.000 46.20763 415 ARG B O 1
ATOM 7036 N N . LEU B 1 418 ? -33.05800 26.91400 -50.74300 1.000 47.97361 416 LEU B N 1
ATOM 7037 C CA . LEU B 1 418 ? -32.21000 27.82100 -49.97200 1.000 47.73415 416 LEU B CA 1
ATOM 7038 C C . LEU B 1 418 ? -31.15200 26.96000 -49.28900 1.000 48.34394 416 LEU B C 1
ATOM 7039 O O . LEU B 1 418 ? -31.41400 26.37800 -48.23200 1.000 49.09149 416 LEU B O 1
ATOM 7044 N N . LEU B 1 419 ? -29.96700 26.89400 -49.88700 1.000 46.77363 417 LEU B N 1
ATOM 7045 C CA . LEU B 1 419 ? -28.94400 25.93500 -49.48500 1.000 46.35509 417 LEU B CA 1
ATOM 7046 C C . LEU B 1 419 ? -27.86200 26.63000 -48.66600 1.000 44.93004 417 LEU B C 1
ATOM 7047 O O . LEU B 1 419 ? -27.23300 27.58700 -49.13500 1.000 43.80886 417 LEU B O 1
ATOM 7052 N N . PHE B 1 420 ? -27.64500 26.13200 -47.45000 1.000 46.98420 418 PHE B N 1
ATOM 7053 C CA . PHE B 1 420 ? -26.65000 26.66600 -46.53700 1.000 46.39638 418 PHE B CA 1
ATOM 7054 C C . PHE B 1 420 ? -25.59200 25.61700 -46.22800 1.000 46.21299 418 PHE B C 1
ATOM 7055 O O . PHE B 1 420 ? -25.86200 24.41200 -46.23900 1.000 45.68124 418 PHE B O 1
ATOM 7063 N N . SER B 1 421 ? -24.38500 26.08800 -45.92800 1.000 39.91207 419 SER B N 1
ATOM 7064 C CA . SER B 1 421 ? -23.32800 25.24700 -45.37100 1.000 40.03081 419 SER B CA 1
ATOM 7065 C C . SER B 1 421 ? -23.35400 25.48900 -43.86500 1.000 40.15525 419 SER B C 1
ATOM 7066 O O . SER B 1 421 ? -22.64100 26.34500 -43.34300 1.000 40.93851 419 SER B O 1
ATOM 7069 N N . ASN B 1 422 ? -24.21000 24.74700 -43.16400 1.000 39.04756 420 ASN B N 1
ATOM 7070 C CA . ASN B 1 422 ? -24.36400 24.88000 -41.72000 1.000 39.72208 420 ASN B CA 1
ATOM 7071 C C . ASN B 1 422 ? -23.85400 23.66300 -40.95800 1.000 39.91045 420 ASN B C 1
ATOM 7072 O O . ASN B 1 422 ? -24.13800 23.53100 -39.76200 1.000 40.15331 420 ASN B O 1
ATOM 7077 N N . GLY B 1 423 ? -23.14200 22.75400 -41.62400 1.000 47.64652 421 GLY B N 1
ATOM 7078 C CA . GLY B 1 423 ? -22.51200 21.64000 -40.94000 1.000 47.52438 421 GLY B CA 1
ATOM 7079 C C . GLY B 1 423 ? -21.04100 21.87500 -40.65800 1.000 47.65136 421 GLY B C 1
ATOM 7080 O O . GLY B 1 423 ? -20.59200 21.74800 -39.51400 1.000 47.13560 421 GLY B O 1
ATOM 7081 N N . MET B 1 424 ? -20.28100 22.23600 -41.69700 1.000 43.58897 422 MET B N 1
ATOM 7082 C CA . MET B 1 424 ? -18.89400 22.64500 -41.53000 1.000 43.34562 422 MET B CA 1
ATOM 7083 C C . MET B 1 424 ? -18.68200 24.13300 -41.76400 1.000 43.64984 422 MET B C 1
ATOM 7084 O O . MET B 1 424 ? -17.64300 24.66300 -41.36000 1.000 43.12839 422 MET B O 1
ATOM 7089 N N . GLN B 1 425 ? -19.64000 24.81800 -42.39000 1.000 49.85361 423 GLN B N 1
ATOM 7090 C CA . GLN B 1 425 ? -19.57100 26.26000 -42.60200 1.000 49.78026 423 GLN B CA 1
ATOM 7091 C C . GLN B 1 425 ? -18.32600 26.63200 -43.40800 1.000 49.77558 423 GLN B C 1
ATOM 7092 O O . GLN B 1 425 ? -17.49600 27.44200 -42.98400 1.000 50.99037 423 GLN B O 1
ATOM 7098 N N . THR B 1 426 ? -18.21200 26.04100 -44.59100 1.000 34.33701 424 THR B N 1
ATOM 7099 C CA . THR B 1 426 ? -17.04600 26.26400 -45.43200 1.000 34.65870 424 THR B CA 1
ATOM 7100 C C . THR B 1 426 ? -17.28900 27.40800 -46.40900 1.000 35.13152 424 THR B C 1
ATOM 7101 O O . THR B 1 426 ? -18.37400 27.53900 -46.98600 1.000 34.58665 424 THR B O 1
ATOM 7105 N N . LEU B 1 427 ? -16.25800 28.22700 -46.59200 1.000 50.96858 425 LEU B N 1
ATOM 7106 C CA . LEU B 1 427 ? -16.31900 29.35900 -47.50200 1.000 51.41628 425 LEU B CA 1
ATOM 7107 C C . LEU B 1 427 ? -16.18700 28.89900 -48.95000 1.000 51.54658 425 LEU B C 1
ATOM 7108 O O . LEU B 1 427 ? -15.41900 27.98300 -49.26600 1.000 51.22138 425 LEU B O 1
ATOM 7113 N N . GLY B 1 428 ? -16.95100 29.54100 -49.82900 1.000 59.09866 426 GLY B N 1
ATOM 7114 C CA . GLY B 1 428 ? -16.87700 29.29200 -51.25100 1.000 58.66436 426 GLY B CA 1
ATOM 7115 C C . GLY B 1 428 ? -18.00200 28.46000 -51.82900 1.000 58.43956 426 GLY B C 1
ATOM 7116 O O . GLY B 1 428 ? -18.14500 28.42700 -53.05700 1.000 58.50284 426 GLY B O 1
ATOM 7117 N N . VAL B 1 429 ? -18.82700 27.82300 -50.99100 1.000 53.63198 427 VAL B N 1
ATOM 7118 C CA . VAL B 1 429 ? -19.80300 26.86000 -51.50100 1.000 52.99397 427 VAL B CA 1
ATOM 7119 C C . VAL B 1 429 ? -20.80500 27.52300 -52.43900 1.000 52.83230 427 VAL B C 1
ATOM 7120 O O . VAL B 1 429 ? -21.29300 26.88800 -53.38100 1.000 52.82721 427 VAL B O 1
ATOM 7124 N N . ALA B 1 430 ? -21.14300 28.79100 -52.19600 1.000 30.31964 428 ALA B N 1
ATOM 7125 C CA . ALA B 1 430 ? -22.28400 29.40600 -52.87000 1.000 30.72262 428 ALA B CA 1
ATOM 7126 C C . ALA B 1 430 ? -22.19900 29.25500 -54.38600 1.000 31.05833 428 ALA B C 1
ATOM 7127 O O . ALA B 1 430 ? -23.07300 28.64000 -55.01100 1.000 31.17249 428 ALA B O 1
ATOM 7129 N N . LEU B 1 431 ? -21.14900 29.81800 -54.99700 1.000 52.26679 429 LEU B N 1
ATOM 7130 C CA . LEU B 1 431 ? -21.08600 29.86300 -56.45800 1.000 51.38490 429 LEU B CA 1
ATOM 7131 C C . LEU B 1 431 ? -21.05100 28.47800 -57.08300 1.000 50.98962 429 LEU B C 1
ATOM 7132 O O . LEU B 1 431 ? -21.86300 28.21000 -57.98500 1.000 50.64057 429 LEU B O 1
ATOM 7137 N N . PRO B 1 432 ? -20.16500 27.56600 -56.67800 1.000 31.83007 430 PRO B N 1
ATOM 7138 C CA . PRO B 1 432 ? -20.22400 26.21100 -57.25900 1.000 35.50255 430 PRO B CA 1
ATOM 7139 C C . PRO B 1 432 ? -21.56700 25.53500 -57.05100 1.000 32.76665 430 PRO B C 1
ATOM 7140 O O . PRO B 1 432 ? -22.07800 24.88900 -57.97300 1.000 33.38021 430 PRO B O 1
ATOM 7144 N N . TRP B 1 433 ? -22.16600 25.68000 -55.86600 1.000 32.66476 431 TRP B N 1
ATOM 7145 C CA . TRP B 1 433 ? -23.49100 25.11500 -55.64100 1.000 32.05973 431 TRP B CA 1
ATOM 7146 C C . TRP B 1 433 ? -24.48300 25.64800 -56.66600 1.000 31.32433 431 TRP B C 1
ATOM 7147 O O . TRP B 1 433 ? -25.36300 24.91700 -57.13800 1.000 31.90709 431 TRP B O 1
ATOM 7158 N N . ALA B 1 434 ? -24.35500 26.92300 -57.02300 1.000 40.40849 432 ALA B N 1
ATOM 7159 C CA . ALA B 1 434 ? -25.27600 27.51800 -57.98000 1.000 40.68316 432 ALA B CA 1
ATOM 7160 C C . ALA B 1 434 ? -25.06700 26.95800 -59.38400 1.000 41.27900 432 ALA B C 1
ATOM 7161 O O . ALA B 1 434 ? -26.04000 26.71400 -60.11000 1.000 40.97480 432 ALA B O 1
ATOM 7163 N N . ILE B 1 435 ? -23.80900 26.75500 -59.78900 1.000 48.05099 433 ILE B N 1
ATOM 7164 C CA . ILE B 1 435 ? -23.53600 26.12700 -61.08000 1.000 48.42119 433 ILE B CA 1
ATOM 7165 C C . ILE B 1 435 ? -24.17300 24.74300 -61.12800 1.000 47.76597 433 ILE B C 1
ATOM 7166 O O . ILE B 1 435 ? -24.85500 24.38300 -62.09400 1.000 47.47821 433 ILE B O 1
ATOM 7171 N N . ALA B 1 436 ? -23.98000 23.95600 -60.06600 1.000 36.92600 434 ALA B N 1
ATOM 7172 C CA . ALA B 1 436 ? -24.60100 22.63800 -59.99700 1.000 36.77267 434 ALA B CA 1
ATOM 7173 C C . ALA B 1 436 ? -26.11800 22.74800 -59.95400 1.000 36.69926 434 ALA B C 1
ATOM 7174 O O . ALA B 1 436 ? -26.82300 21.95000 -60.57800 1.000 37.12421 434 ALA B O 1
ATOM 7176 N N . ALA B 1 437 ? -26.63800 23.72600 -59.21100 1.000 39.05391 435 ALA B N 1
ATOM 7177 C CA . ALA B 1 437 ? -28.08400 23.87000 -59.08900 1.000 39.29526 435 ALA B CA 1
ATOM 7178 C C . ALA B 1 437 ? -28.72600 24.11700 -60.44800 1.000 39.95323 435 ALA B C 1
ATOM 7179 O O . ALA B 1 437 ? -29.81900 23.60700 -60.73000 1.000 40.46028 435 ALA B O 1
ATOM 7181 N N . ALA B 1 438 ? -28.06400 24.90200 -61.30200 1.000 36.98863 436 ALA B N 1
ATOM 7182 C CA . ALA B 1 438 ? -28.62400 25.20500 -62.61500 1.000 37.37444 436 ALA B CA 1
ATOM 7183 C C . ALA B 1 438 ? -28.61100 23.98800 -63.52900 1.000 37.69558 436 ALA B C 1
ATOM 7184 O O . ALA B 1 438 ? -29.46900 23.86800 -64.41200 1.000 38.64521 436 ALA B O 1
ATOM 7186 N N . LEU B 1 439 ? -27.63500 23.09600 -63.35400 1.000 36.46982 437 LEU B N 1
ATOM 7187 C CA . LEU B 1 439 ? -27.59900 21.87200 -64.14400 1.000 36.02648 437 LEU B CA 1
ATOM 7188 C C . LEU B 1 439 ? -28.69000 20.90700 -63.70600 1.000 37.27746 437 LEU B C 1
ATOM 7189 O O . LEU B 1 439 ? -29.35300 20.29100 -64.54700 1.000 38.37888 437 LEU B O 1
ATOM 7194 N N . VAL B 1 440 ? -28.88600 20.76800 -62.39200 1.000 41.90762 438 VAL B N 1
ATOM 7195 C CA . VAL B 1 440 ? -29.94300 19.90800 -61.86800 1.000 42.53236 438 VAL B CA 1
ATOM 7196 C C . VAL B 1 440 ? -31.30700 20.43300 -62.28100 1.000 43.22081 438 VAL B C 1
ATOM 7197 O O . VAL B 1 440 ? -32.22700 19.65900 -62.57200 1.000 43.74270 438 VAL B O 1
ATOM 7201 N N . ARG B 1 441 ? -31.46400 21.75600 -62.30000 1.000 52.15054 439 ARG B N 1
ATOM 7202 C CA . ARG B 1 441 ? -32.75100 22.41000 -62.51200 1.000 53.33202 439 ARG B CA 1
ATOM 7203 C C . ARG B 1 441 ? -32.61000 23.36200 -63.69500 1.000 52.91315 439 ARG B C 1
ATOM 7204 O O . ARG B 1 441 ? -32.56400 24.59000 -63.53400 1.000 51.97597 439 ARG B O 1
ATOM 7212 N N . PRO B 1 442 ? -32.54100 22.81300 -64.90400 1.000 44.78009 440 PRO B N 1
ATOM 7213 C CA . PRO B 1 442 ? -32.38100 23.65100 -66.09400 1.000 44.00419 440 PRO B CA 1
ATOM 7214 C C . PRO B 1 442 ? -33.60800 24.50900 -66.33900 1.000 44.35974 440 PRO B C 1
ATOM 7215 O O . PRO B 1 442 ? -34.71100 24.22500 -65.86600 1.000 45.72242 440 PRO B O 1
ATOM 7219 N N . GLY B 1 443 ? -33.39200 25.58500 -67.08900 1.000 43.46125 441 GLY B N 1
ATOM 7220 C CA . GLY B 1 443 ? -34.43900 26.53300 -67.38300 1.000 42.65663 441 GLY B CA 1
ATOM 7221 C C . GLY B 1 443 ? -34.77100 27.47000 -66.25000 1.000 42.95683 441 GLY B C 1
ATOM 7222 O O . GLY B 1 443 ? -35.64600 28.32900 -66.41400 1.000 43.80860 441 GLY B O 1
ATOM 7223 N N . GLU B 1 444 ? -34.09700 27.34600 -65.11600 1.000 51.87997 442 GLU B N 1
ATOM 7224 C CA . GLU B 1 444 ? -34.40300 28.12700 -63.93400 1.000 52.08616 442 GLU B CA 1
ATOM 7225 C C . GLU B 1 444 ? -33.25000 29.06300 -63.60100 1.000 51.01740 442 GLU B C 1
ATOM 7226 O O . GLU B 1 444 ? -32.07700 28.68600 -63.70300 1.000 50.38291 442 GLU B O 1
ATOM 7232 N N . LYS B 1 445 ? -33.59400 30.27700 -63.18600 1.000 37.98383 443 LYS B N 1
ATOM 7233 C CA . LYS B 1 445 ? -32.61000 31.17600 -62.61100 1.000 37.54680 443 LYS B CA 1
ATOM 7234 C C . LYS B 1 445 ? -32.15000 30.64500 -61.25800 1.000 36.63678 443 LYS B C 1
ATOM 7235 O O . LYS B 1 445 ? -32.86400 29.90200 -60.58100 1.000 36.92247 443 LYS B O 1
ATOM 7241 N N . VAL B 1 446 ? -30.92700 31.01300 -60.88600 1.000 47.62258 444 VAL B N 1
ATOM 7242 C CA . VAL B 1 446 ? -30.31800 30.62000 -59.62000 1.000 47.53310 444 VAL B CA 1
ATOM 7243 C C . VAL B 1 446 ? -29.63500 31.84700 -59.03700 1.000 47.05820 444 VAL B C 1
ATOM 7244 O O . VAL B 1 446 ? -28.90400 32.54700 -59.74500 1.000 48.47414 444 VAL B O 1
ATOM 7248 N N . VAL B 1 447 ? -29.85800 32.10700 -57.75500 1.000 39.75404 445 VAL B N 1
ATOM 7249 C CA . VAL B 1 447 ? -29.22300 33.21900 -57.06000 1.000 40.53692 445 VAL B CA 1
ATOM 7250 C C . VAL B 1 447 ? -28.22700 32.65500 -56.05500 1.000 39.73846 445 VAL B C 1
ATOM 7251 O O . VAL B 1 447 ? -28.52500 31.68300 -55.35200 1.000 39.55924 445 VAL B O 1
ATOM 7255 N N . SER B 1 448 ? -27.03400 33.24900 -56.03600 1.000 38.35475 446 SER B N 1
ATOM 7256 C CA . SER B 1 448 ? -25.96800 32.83400 -55.09800 1.000 37.90429 446 SER B CA 1
ATOM 7257 C C . SER B 1 448 ? -25.51700 34.05700 -54.29100 1.000 37.87693 446 SER B C 1
ATOM 7258 O O . SER B 1 448 ? -25.30700 35.11200 -54.89100 1.000 38.76239 446 SER B O 1
ATOM 7261 N N . ILE B 1 449 ? -25.40500 33.91100 -52.97500 1.000 37.15204 447 ILE B N 1
ATOM 7262 C CA . ILE B 1 449 ? -25.01900 35.05200 -52.10100 1.000 37.91783 447 ILE B CA 1
ATOM 7263 C C . ILE B 1 449 ? -23.71100 34.69100 -51.38900 1.000 38.47521 447 ILE B C 1
ATOM 7264 O O . ILE B 1 449 ? -23.60600 33.56700 -50.88600 1.000 37.98771 447 ILE B O 1
ATOM 7269 N N . SER B 1 450 ? -22.75200 35.61300 -51.39200 1.000 43.49025 448 SER B N 1
ATOM 7270 C CA . SER B 1 450 ? -21.43700 35.39000 -50.75600 1.000 42.85373 448 SER B CA 1
ATOM 7271 C C . SER B 1 450 ? -20.97900 36.71800 -50.17100 1.000 43.76435 448 SER B C 1
ATOM 7272 O O . SER B 1 450 ? -21.72000 37.70400 -50.28600 1.000 43.60518 448 SER B O 1
ATOM 7275 N N . GLY B 1 451 ? -19.80400 36.72300 -49.56300 1.000 43.94353 449 GLY B N 1
ATOM 7276 C CA . GLY B 1 451 ? -19.23200 37.97800 -49.06900 1.000 44.15724 449 GLY B CA 1
ATOM 7277 C C . GLY B 1 451 ? -17.98100 38.25300 -49.86000 1.000 44.12016 449 GLY B C 1
ATOM 7278 O O . GLY B 1 451 ? -17.69000 37.47400 -50.77400 1.000 43.43865 449 GLY B O 1
ATOM 7279 N N . ASP B 1 452 ? -17.26200 39.31400 -49.52900 1.000 52.87999 450 ASP B N 1
ATOM 7280 C CA . ASP B 1 452 ? -16.07600 39.67800 -50.33200 1.000 52.72209 450 ASP B CA 1
ATOM 7281 C C . ASP B 1 452 ? -15.00300 38.62000 -50.11600 1.000 53.10631 450 ASP B C 1
ATOM 7282 O O . ASP B 1 452 ? -14.31700 38.27300 -51.09000 1.000 53.64427 450 ASP B O 1
ATOM 7287 N N . GLY B 1 453 ? -14.85800 38.14400 -48.88300 1.000 50.86039 451 GLY B N 1
ATOM 7288 C CA . GLY B 1 453 ? -13.78500 37.19000 -48.57100 1.000 51.05738 451 GLY B CA 1
ATOM 7289 C C . GLY B 1 453 ? -14.03600 35.83000 -49.16700 1.000 49.65757 451 GLY B C 1
ATOM 7290 O O . GLY B 1 453 ? -13.17600 35.35600 -49.92300 1.000 50.94993 451 GLY B O 1
ATOM 7291 N N . GLY B 1 454 ? -15.15300 35.21000 -48.81800 1.000 32.28689 452 GLY B N 1
ATOM 7292 C CA . GLY B 1 454 ? -15.46200 33.86200 -49.30900 1.000 33.28021 452 GLY B CA 1
ATOM 7293 C C . GLY B 1 454 ? -15.57700 33.83600 -50.81000 1.000 31.84031 452 GLY B C 1
ATOM 7294 O O . GLY B 1 454 ? -15.33900 32.77400 -51.40000 1.000 31.72106 452 GLY B O 1
ATOM 7295 N N . PHE B 1 455 ? -15.96500 34.95200 -51.41400 1.000 33.74674 453 PHE B N 1
ATOM 7296 C CA . PHE B 1 455 ? -16.15000 34.89600 -52.85800 1.000 33.01585 453 PHE B CA 1
ATOM 7297 C C . PHE B 1 455 ? -14.87700 34.42400 -53.54800 1.000 34.08821 453 PHE B C 1
ATOM 7298 O O . PHE B 1 455 ? -14.92700 33.58600 -54.45800 1.000 33.87591 453 PHE B O 1
ATOM 7306 N N . LEU B 1 456 ? -13.72400 34.93700 -53.11400 1.000 55.70464 454 LEU B N 1
ATOM 7307 C CA . LEU B 1 456 ? -12.44900 34.57400 -53.71800 1.000 55.36591 454 LEU B CA 1
ATOM 7308 C C . LEU B 1 456 ? -12.03500 33.14000 -53.39800 1.000 55.59794 454 LEU B C 1
ATOM 7309 O O . LEU B 1 456 ? -11.11000 32.62700 -54.04100 1.000 56.03498 454 LEU B O 1
ATOM 7314 N N . PHE B 1 457 ? -12.70100 32.47900 -52.44200 1.000 44.27147 455 PHE B N 1
ATOM 7315 C CA . PHE B 1 457 ? -12.42200 31.06900 -52.190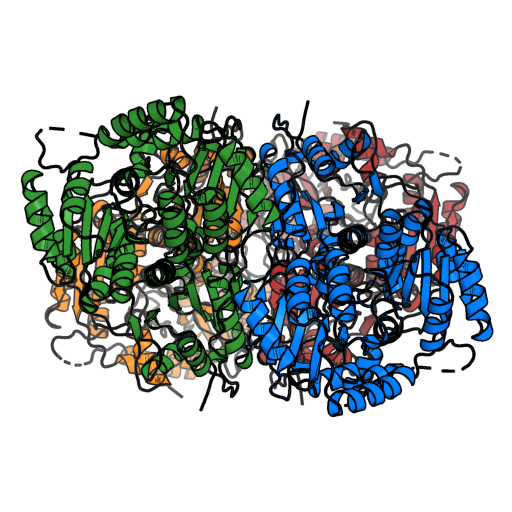00 1.000 43.42297 455 PHE B CA 1
ATOM 7316 C C . PHE B 1 457 ? -12.86200 30.19400 -53.35800 1.000 42.86311 455 PHE B C 1
ATOM 7317 O O . PHE B 1 457 ? -12.30200 29.11200 -53.56400 1.000 42.77521 455 PHE B O 1
ATOM 7325 N N . SER B 1 458 ? -13.87100 30.63000 -54.12200 1.000 40.73204 456 SER B N 1
ATOM 7326 C CA . SER B 1 458 ? -14.42800 29.81600 -55.19600 1.000 39.96819 456 SER B CA 1
ATOM 7327 C C . SER B 1 458 ? -14.61100 30.58800 -56.49600 1.000 40.61803 456 SER B C 1
ATOM 7328 O O . SER B 1 458 ? -15.15900 30.03700 -57.45800 1.000 41.03945 456 SER B O 1
ATOM 7331 N N . ALA B 1 459 ? -14.17000 31.84500 -56.55700 1.000 42.96172 457 ALA B N 1
ATOM 7332 C CA . ALA B 1 459 ? -14.51600 32.70400 -57.68700 1.000 43.46952 457 ALA B CA 1
ATOM 7333 C C . ALA B 1 459 ? -13.95400 32.20000 -59.01200 1.000 43.70091 457 ALA B C 1
ATOM 7334 O O . ALA B 1 459 ? -14.38200 32.66600 -60.07600 1.000 43.40658 457 ALA B O 1
ATOM 7336 N N . MET B 1 460 ? -13.00500 31.26800 -58.97100 1.000 53.41076 458 MET B N 1
ATOM 7337 C CA . MET B 1 460 ? -12.43400 30.72400 -60.19700 1.000 53.56956 458 MET B CA 1
ATOM 7338 C C . MET B 1 460 ? -13.49400 30.07500 -61.07700 1.000 53.10274 458 MET B C 1
ATOM 7339 O O . MET B 1 460 ? -13.35200 30.05900 -62.30400 1.000 53.65411 458 MET B O 1
ATOM 7344 N N . GLU B 1 461 ? -14.54700 29.51900 -60.47800 1.000 49.87795 459 GLU B N 1
ATOM 7345 C CA . GLU B 1 461 ? -15.55400 28.79900 -61.24400 1.000 49.46302 459 GLU B CA 1
ATOM 7346 C C . GLU B 1 461 ? -16.49900 29.72600 -61.99400 1.000 49.66856 459 GLU B C 1
ATOM 7347 O O . GLU B 1 461 ? -17.37600 29.23500 -62.71300 1.000 49.89679 459 GLU B O 1
ATOM 7353 N N . LEU B 1 462 ? -16.36500 31.04500 -61.82700 1.000 38.63337 460 LEU B N 1
ATOM 7354 C CA . LEU B 1 462 ? -17.08500 31.96400 -62.70100 1.000 38.22771 460 LEU B CA 1
ATOM 7355 C C . LEU B 1 462 ? -16.77600 31.66800 -64.16400 1.000 38.76721 460 LEU B C 1
ATOM 7356 O O . LEU B 1 462 ? -17.63600 31.84900 -65.03500 1.000 38.56269 460 LEU B O 1
ATOM 7361 N N . GLU B 1 463 ? -15.56000 31.20000 -64.45100 1.000 38.38566 461 GLU B N 1
ATOM 7362 C CA . GLU B 1 463 ? -15.22900 30.77100 -65.80700 1.000 39.66434 461 GLU B CA 1
ATOM 7363 C C . GLU B 1 463 ? -16.05300 29.55400 -66.21700 1.000 39.18577 461 GLU B C 1
ATOM 7364 O O . GLU B 1 463 ? -16.55300 29.48600 -67.34600 1.000 39.95864 461 GLU B O 1
ATOM 7370 N N . THR B 1 464 ? -16.19700 28.57700 -65.31700 1.000 57.88438 462 THR B N 1
ATOM 7371 C CA . THR B 1 464 ? -17.07000 27.44300 -65.60000 1.000 57.76729 462 THR B CA 1
ATOM 7372 C C . THR B 1 464 ? -18.50800 27.90800 -65.79900 1.000 57.97865 462 THR B C 1
ATOM 7373 O O . THR B 1 464 ? -19.22600 27.38400 -66.65700 1.000 58.94790 462 THR B O 1
ATOM 7377 N N . ALA B 1 465 ? -18.94300 28.90100 -65.02000 1.000 35.35673 463 ALA B N 1
ATOM 7378 C CA . ALA B 1 465 ? -20.29600 29.42600 -65.17000 1.000 35.63462 463 ALA B CA 1
ATOM 7379 C C . ALA B 1 465 ? -20.49300 30.04800 -66.54400 1.000 36.63968 463 ALA B C 1
ATOM 7380 O O . ALA B 1 465 ? -21.45700 29.73300 -67.25000 1.000 37.11387 463 ALA B O 1
ATOM 7382 N N . VAL B 1 466 ? -19.58500 30.93900 -66.93700 1.000 37.05156 464 VAL B N 1
ATOM 7383 C CA . VAL B 1 466 ? -19.70400 31.61000 -68.22700 1.000 38.09425 464 VAL B CA 1
ATOM 7384 C C . VAL B 1 466 ? -19.73500 30.58500 -69.35300 1.000 39.20488 464 VAL B C 1
ATOM 7385 O O . VAL B 1 466 ? -20.44700 30.75100 -70.35400 1.000 39.50294 464 VAL B O 1
ATOM 7389 N N . ARG B 1 467 ? -18.94800 29.51600 -69.20800 1.000 51.58413 465 ARG B N 1
ATOM 7390 C CA . ARG B 1 467 ? -18.86000 28.48000 -70.23000 1.000 52.04772 465 ARG B CA 1
ATOM 7391 C C . ARG B 1 467 ? -20.16200 27.70100 -70.35300 1.000 51.96621 465 ARG B C 1
ATOM 7392 O O . ARG B 1 467 ? -20.57900 27.35500 -71.46300 1.000 53.65819 465 ARG B O 1
ATOM 7400 N N . LEU B 1 468 ? -20.79800 27.38700 -69.22900 1.000 41.11459 466 LEU B N 1
ATOM 7401 C CA . LEU B 1 468 ? -22.10900 26.75500 -69.24000 1.000 41.35307 466 LEU B CA 1
ATOM 7402 C C . LEU B 1 468 ? -23.23300 27.77200 -69.40400 1.000 42.51140 466 LEU B C 1
ATOM 7403 O O . LEU B 1 468 ? -24.40200 27.37500 -69.50100 1.000 42.38122 466 LEU B O 1
ATOM 7408 N N . LYS B 1 469 ? -22.90300 29.06700 -69.45800 1.000 57.57259 467 LYS B N 1
ATOM 7409 C CA . LYS B 1 469 ? -23.90200 30.13200 -69.51500 1.000 58.07311 467 LYS B CA 1
ATOM 7410 C C . LYS B 1 469 ? -24.90100 29.98900 -68.37200 1.000 57.25792 467 LYS B C 1
ATOM 7411 O O . LYS B 1 469 ? -26.10300 30.22300 -68.52700 1.000 57.08844 467 LYS B O 1
ATOM 7417 N N . SER B 1 470 ? -24.38800 29.61500 -67.20700 1.000 59.02819 468 SER B N 1
ATOM 7418 C CA . SER B 1 470 ? -25.24300 29.32700 -66.07000 1.000 58.10931 468 SER B CA 1
ATOM 7419 C C . SER B 1 470 ? -26.12200 30.53500 -65.76700 1.000 57.75865 468 SER B C 1
ATOM 7420 O O . SER B 1 470 ? -25.60200 31.65100 -65.60600 1.000 57.95258 468 SER B O 1
ATOM 7423 N N . PRO B 1 471 ? -27.44800 30.36500 -65.69600 1.000 37.40255 469 PRO B N 1
ATOM 7424 C CA . PRO B 1 471 ? -28.32100 31.51400 -65.41800 1.000 37.81329 469 PRO B CA 1
ATOM 7425 C C . PRO B 1 471 ? -28.21400 31.97200 -63.97400 1.000 37.07892 469 PRO B C 1
ATOM 7426 O O . PRO B 1 471 ? -29.18700 31.90100 -63.21500 1.000 36.91866 469 PRO B O 1
ATOM 7430 N N . ILE B 1 472 ? -27.03400 32.45700 -63.58900 1.000 48.61953 470 ILE B N 1
ATOM 7431 C CA . ILE B 1 472 ? -26.72500 32.73300 -62.19300 1.000 48.73810 470 ILE B CA 1
ATOM 7432 C C . ILE B 1 472 ? -26.68000 34.23600 -61.96700 1.000 49.31987 470 ILE B C 1
ATOM 7433 O O . ILE B 1 472 ? -26.32900 35.01600 -62.86000 1.000 49.86111 470 ILE B O 1
ATOM 7438 N N . VAL B 1 473 ? -27.04600 34.63300 -60.74900 1.000 46.75558 471 VAL B N 1
ATOM 7439 C CA . VAL B 1 473 ? -26.96600 36.01200 -60.28100 1.000 46.91225 471 VAL B CA 1
ATOM 7440 C C . VAL B 1 473 ? -26.30200 35.95200 -58.91400 1.000 45.02609 471 VAL B C 1
ATOM 7441 O O . VAL B 1 473 ? -26.92500 35.52400 -57.93500 1.000 44.57492 471 VAL B O 1
ATOM 7445 N N . HIS B 1 474 ? -25.01000 36.28500 -58.88000 1.000 47.74528 472 HIS B N 1
ATOM 7446 C CA . HIS B 1 474 ? -24.22500 36.20700 -57.62300 1.000 47.52212 472 HIS B CA 1
ATOM 7447 C C . HIS B 1 474 ? -24.14800 37.57000 -56.94600 1.000 47.53012 472 HIS B C 1
ATOM 7448 O O . HIS B 1 474 ? -23.72700 38.54500 -57.57500 1.000 48.21206 472 HIS B O 1
ATOM 7455 N N . LEU B 1 475 ? -24.51700 37.61300 -55.67100 1.000 40.95710 473 LEU B N 1
ATOM 7456 C CA . LEU B 1 475 ? -24.47700 38.88000 -54.90800 1.000 42.51870 473 LEU B CA 1
ATOM 7457 C C . LEU B 1 475 ? -23.29000 38.82800 -53.94000 1.000 41.95931 473 LEU B C 1
ATOM 7458 O O . LEU B 1 475 ? -23.25600 37.91700 -53.10700 1.000 41.53159 473 LEU B O 1
ATOM 7463 N N . VAL B 1 476 ? -22.35200 39.76300 -54.07300 1.000 50.09407 474 VAL B N 1
ATOM 7464 C CA . VAL B 1 476 ? -21.15900 39.81600 -53.18000 1.000 50.64203 474 VAL B CA 1
ATOM 7465 C C . VAL B 1 476 ? -21.35300 40.96600 -52.18600 1.000 52.03680 474 VAL B C 1
ATOM 7466 O O . VAL B 1 476 ? -21.15800 42.11900 -52.58400 1.000 52.93209 474 VAL B O 1
ATOM 7470 N N . TRP B 1 477 ? -21.74900 40.65100 -50.95500 1.000 45.39833 475 TRP B N 1
ATOM 7471 C CA . TRP B 1 477 ? -21.94900 41.68400 -49.91100 1.000 45.53758 475 TRP B CA 1
ATOM 7472 C C . TRP B 1 477 ? -20.57600 42.21100 -49.52800 1.000 44.89303 475 TRP B C 1
ATOM 7473 O O . TRP B 1 477 ? -19.78700 41.43900 -48.97100 1.000 45.24370 475 TRP B O 1
ATOM 7484 N N . ASN B 1 478 ? -20.30600 43.48300 -49.80000 1.000 47.21154 476 ASN B N 1
ATOM 7485 C CA . ASN B 1 478 ? -18.94000 44.02300 -49.59000 1.000 47.74748 476 ASN B CA 1
ATOM 7486 C C . ASN B 1 478 ? -18.86000 44.83300 -48.30300 1.000 47.87623 476 ASN B C 1
ATOM 7487 O O . ASN B 1 478 ? -19.58100 45.83600 -48.19500 1.000 47.60913 476 ASN B O 1
ATOM 7492 N N . ASP B 1 479 ? -18.00000 44.41100 -47.38200 1.000 53.90381 477 ASP B N 1
ATOM 7493 C CA . ASP B 1 479 ? -17.76900 45.15700 -46.12200 1.000 54.95866 477 ASP B CA 1
ATOM 7494 C C . ASP B 1 479 ? -16.28100 45.47900 -46.06500 1.000 56.45672 477 ASP B C 1
ATOM 7495 O O . ASP B 1 479 ? -15.90900 46.47900 -45.42900 1.000 56.82556 477 ASP B O 1
ATOM 7500 N N . GLY B 1 480 ? -15.46700 44.64500 -46.70900 1.000 59.44805 478 GLY B N 1
ATOM 7501 C CA . GLY B 1 480 ? -14.00800 44.83400 -46.70400 1.000 60.18017 478 GLY B CA 1
ATOM 7502 C C . GLY B 1 480 ? -13.34000 43.94500 -45.68300 1.000 60.53513 478 GLY B C 1
ATOM 7503 O O . GLY B 1 480 ? -12.10300 43.99900 -45.58700 1.000 61.00763 478 GLY B O 1
ATOM 7504 N N . THR B 1 481 ? -14.11800 43.15200 -44.94600 1.000 48.91737 479 THR B N 1
ATOM 7505 C CA . THR B 1 481 ? -13.54000 42.34100 -43.86100 1.000 49.13797 479 THR B CA 1
ATOM 7506 C C . THR B 1 481 ? -14.17000 40.97600 -43.79800 1.000 47.93668 479 THR B C 1
ATOM 7507 O O . THR B 1 481 ? -15.11800 40.72700 -44.55800 1.000 47.17400 479 THR B O 1
ATOM 7511 N N . TYR B 1 482 ? -13.61200 40.09400 -42.97200 1.000 53.22694 480 TYR B N 1
ATOM 7512 C CA . TYR B 1 482 ? -14.24300 38.78400 -42.69800 1.000 52.65806 480 TYR B CA 1
ATOM 7513 C C . TYR B 1 482 ? -15.12400 39.04000 -41.50300 1.000 52.48550 480 TYR B C 1
ATOM 7514 O O . TYR B 1 482 ? -14.70000 38.69600 -40.39300 1.000 52.74466 480 TYR B O 1
ATOM 7523 N N . ASP B 1 483 ? -16.30900 39.61500 -41.70100 1.000 65.06474 481 ASP B N 1
ATOM 7524 C CA . ASP B 1 483 ? -17.15900 40.06300 -40.56100 1.000 64.82148 481 ASP B CA 1
ATOM 7525 C C . ASP B 1 483 ? -17.51400 38.96600 -39.54900 1.000 64.16885 481 ASP B C 1
ATOM 7526 O O . ASP B 1 483 ? -17.32400 39.22500 -38.35400 1.000 63.95227 481 ASP B O 1
ATOM 7531 N N . MET B 1 484 ? -18.04800 37.81800 -39.96600 1.000 49.01346 482 MET B N 1
ATOM 7532 C CA . MET B 1 484 ? -18.50800 36.83900 -38.94600 1.000 48.73310 482 MET B CA 1
ATOM 7533 C C . MET B 1 484 ? -17.41600 36.64000 -37.89400 1.000 49.84551 482 MET B C 1
ATOM 7534 O O . MET B 1 484 ? -17.75200 36.65700 -36.70100 1.000 49.87228 482 MET B O 1
ATOM 7539 N N . VAL B 1 485 ? -16.16900 36.45600 -38.32400 1.000 50.42397 483 VAL B N 1
ATOM 7540 C CA . VAL B 1 485 ? -15.05700 36.18400 -37.36600 1.000 50.64101 483 VAL B CA 1
ATOM 7541 C C . VAL B 1 485 ? -14.77200 37.46800 -36.58300 1.000 50.94021 483 VAL B C 1
ATOM 7542 O O . VAL B 1 485 ? -14.43600 37.36800 -35.39700 1.000 51.42828 483 VAL B O 1
ATOM 7546 N N . ALA B 1 486 ? -14.98300 38.62000 -37.20500 1.000 48.94363 484 ALA B N 1
ATOM 7547 C CA . ALA B 1 486 ? -14.67500 39.91400 -36.56300 1.000 50.21665 484 ALA B CA 1
ATOM 7548 C C . ALA B 1 486 ? -15.64600 40.22000 -35.42800 1.000 50.80167 484 ALA B C 1
ATOM 7549 O O . ALA B 1 486 ? -15.20300 40.36300 -34.28200 1.000 50.99888 484 ALA B O 1
ATOM 7551 N N . PHE B 1 487 ? -16.92900 40.36300 -35.73400 1.000 55.90409 485 PHE B N 1
ATOM 7552 C CA . PHE B 1 487 ? -17.85400 40.76400 -34.67600 1.000 56.05686 485 PHE B CA 1
ATOM 7553 C C . PHE B 1 487 ? -17.91300 39.72600 -33.56200 1.000 56.04485 485 PHE B C 1
ATOM 7554 O O . PHE B 1 487 ? -18.34700 40.05400 -32.45300 1.000 56.78681 485 PHE B O 1
ATOM 7562 N N . GLN B 1 488 ? -17.47900 38.49100 -33.82200 1.000 51.05894 486 GLN B N 1
ATOM 7563 C CA . GLN B 1 488 ? -17.28000 37.54600 -32.72900 1.000 51.43551 486 GLN B CA 1
ATOM 7564 C C . GLN B 1 488 ? -16.02200 37.88800 -31.94100 1.000 51.58439 486 GLN B C 1
ATOM 7565 O O . GLN B 1 488 ? -16.02800 37.85200 -30.70400 1.000 50.65149 486 GLN B O 1
ATOM 7571 N N . GLN B 1 489 ? -14.93900 38.24100 -32.64100 1.000 48.48390 487 GLN B N 1
ATOM 7572 C CA . GLN B 1 489 ? -13.72200 38.67100 -31.95900 1.000 48.40832 487 GLN B CA 1
ATOM 7573 C C . GLN B 1 489 ? -13.98400 39.90300 -31.10300 1.000 49.02594 487 GLN B C 1
ATOM 7574 O O . GLN B 1 489 ? -13.44600 40.02800 -29.99600 1.000 48.87463 487 GLN B O 1
ATOM 7580 N N . GLU B 1 490 ? -14.80000 40.83300 -31.60800 1.000 62.60190 488 GLU B N 1
ATOM 7581 C CA . GLU B 1 490 ? -15.14200 42.01800 -30.82800 1.000 63.54598 488 GLU B CA 1
ATOM 7582 C C . GLU B 1 490 ? -15.85800 41.63000 -29.54300 1.000 62.03326 488 GLU B C 1
ATOM 7583 O O . GLU B 1 490 ? -15.59400 42.19900 -28.47900 1.000 62.01370 488 GLU B O 1
ATOM 7589 N N . MET B 1 491 ? -16.76200 40.65200 -29.62400 1.000 54.11997 489 MET B N 1
ATOM 7590 C CA . MET B 1 491 ? -17.47800 40.20300 -28.43500 1.000 53.07492 489 MET B CA 1
ATOM 7591 C C . MET B 1 491 ? -16.54500 39.64000 -27.36700 1.000 52.65169 489 MET B C 1
ATOM 7592 O O . MET B 1 491 ? -16.71800 39.91400 -26.17400 1.000 52.43424 489 MET B O 1
ATOM 7597 N N . LYS B 1 492 ? -15.55200 38.85300 -27.77400 1.000 46.17750 490 LYS B N 1
ATOM 7598 C CA . LYS B 1 492 ? -14.68600 38.17100 -26.82400 1.000 44.22829 490 LYS B CA 1
ATOM 7599 C C . LYS B 1 492 ? -13.46900 38.98300 -26.41100 1.000 44.99730 490 LYS B C 1
ATOM 7600 O O . LYS B 1 492 ? -12.98300 38.82600 -25.28700 1.000 45.37927 490 LYS B O 1
ATOM 7606 N N . TYR B 1 493 ? -12.95600 39.84000 -27.29300 1.000 46.10416 491 TYR B N 1
ATOM 7607 C CA . TYR B 1 493 ? -11.70000 40.52900 -27.04000 1.000 47.20609 491 TYR B CA 1
ATOM 7608 C C . TYR B 1 493 ? -11.79200 42.04000 -27.21000 1.000 49.34909 491 TYR B C 1
ATOM 7609 O O . TYR B 1 493 ? -10.80200 42.73500 -26.94800 1.000 49.66891 491 TYR B O 1
ATOM 7618 N N . GLY B 1 494 ? -12.93700 42.56700 -27.63200 1.000 44.35039 492 GLY B N 1
ATOM 7619 C CA . GLY B 1 494 ? -13.04800 43.98900 -27.88000 1.000 45.96952 492 GLY B CA 1
ATOM 7620 C C . GLY B 1 494 ? -12.19100 44.49200 -29.01800 1.000 48.48946 492 GLY B C 1
ATOM 7621 O O . GLY B 1 494 ? -11.99200 45.70400 -29.14700 1.000 46.90588 492 GLY B O 1
ATOM 7622 N N . ARG B 1 495 ? -11.69300 43.59300 -29.86300 1.000 82.82276 493 ARG B N 1
ATOM 7623 C CA . ARG B 1 495 ? -10.71900 43.96100 -30.88100 1.000 82.37824 493 ARG B CA 1
ATOM 7624 C C . ARG B 1 495 ? -10.65100 42.85400 -31.92100 1.000 81.99921 493 ARG B C 1
ATOM 7625 O O . ARG B 1 495 ? -10.46800 41.68200 -31.57100 1.000 81.24467 493 ARG B O 1
ATOM 7633 N N . THR B 1 496 ? -10.80400 43.22900 -33.18800 1.000 48.21497 494 THR B N 1
ATOM 7634 C CA . THR B 1 496 ? -10.61200 42.29000 -34.28100 1.000 45.22590 494 THR B CA 1
ATOM 7635 C C . THR B 1 496 ? -9.12300 42.05400 -34.51500 1.000 44.50782 494 THR B C 1
ATOM 7636 O O . THR B 1 496 ? -8.26500 42.82400 -34.07200 1.000 44.68601 494 THR B O 1
ATOM 7640 N N . SER B 1 497 ? -8.82100 40.97900 -35.23700 1.000 53.24556 495 SER B N 1
ATOM 7641 C CA . SER B 1 497 ? -7.43200 40.65200 -35.54800 1.000 52.74047 495 SER B CA 1
ATOM 7642 C C . SER B 1 497 ? -7.40000 39.70100 -36.73100 1.000 51.25535 495 SER B C 1
ATOM 7643 O O . SER B 1 497 ? -7.92500 38.58600 -36.64500 1.000 50.26141 495 SER B O 1
ATOM 7646 N N . GLY B 1 498 ? -6.77700 40.13200 -37.82300 1.000 54.12114 496 GLY B N 1
ATOM 7647 C CA . GLY B 1 498 ? -6.63600 39.27900 -38.98500 1.000 53.63407 496 GLY B CA 1
ATOM 7648 C C . GLY B 1 498 ? -7.87800 39.15400 -39.82900 1.000 53.31538 496 GLY B C 1
ATOM 7649 O O . GLY B 1 498 ? -8.04000 38.15600 -40.53900 1.000 52.53460 496 GLY B O 1
ATOM 7650 N N . VAL B 1 499 ? -8.76100 40.14600 -39.78000 1.000 42.26343 497 VAL B N 1
ATOM 7651 C CA . VAL B 1 499 ? -10.02300 40.09800 -40.50600 1.000 41.75765 497 VAL B CA 1
ATOM 7652 C C . VAL B 1 499 ? -10.05300 41.04500 -41.69000 1.000 42.69398 497 VAL B C 1
ATOM 7653 O O . VAL B 1 499 ? -10.95700 40.92600 -42.53400 1.000 42.55666 497 VAL B O 1
ATOM 7657 N N . GLU B 1 500 ? -9.10200 41.96600 -41.78900 1.000 53.13836 498 GLU B N 1
ATOM 7658 C CA . GLU B 1 500 ? -9.10500 42.99700 -42.81300 1.000 54.14453 498 GLU B CA 1
ATOM 7659 C C . GLU B 1 500 ? -8.34000 42.53500 -44.04900 1.000 54.65271 498 GLU B C 1
ATOM 7660 O O . GLU B 1 500 ? -7.34900 41.80200 -43.95900 1.000 54.59917 498 GLU B O 1
ATOM 7666 N N . PHE B 1 501 ? -8.83000 42.97700 -45.20500 1.000 67.20785 499 PHE B N 1
ATOM 7667 C CA . PHE B 1 501 ? -8.16300 42.68500 -46.46600 1.000 66.77902 499 PHE B CA 1
ATOM 7668 C C . PHE B 1 501 ? -8.42000 43.82500 -47.44800 1.000 66.94894 499 PHE B C 1
ATOM 7669 O O . PHE B 1 501 ? -9.36800 44.57700 -47.28200 1.000 67.96200 499 PHE B O 1
ATOM 7677 N N . GLY B 1 502 ? -7.57800 43.97700 -48.45800 1.000 57.21741 500 GLY B N 1
ATOM 7678 C CA . GLY B 1 502 ? -7.73600 45.02100 -49.44500 1.000 58.47281 500 GLY B CA 1
ATOM 7679 C C . GLY B 1 502 ? -8.87800 44.75100 -50.40200 1.000 58.35753 500 GLY B C 1
ATOM 7680 O O . GLY B 1 502 ? -9.48800 43.68200 -50.42800 1.000 57.06991 500 GLY B O 1
ATOM 7681 N N . ASP B 1 503 ? -9.15900 45.75800 -51.21900 1.000 75.38901 501 ASP B N 1
ATOM 7682 C CA . ASP B 1 503 ? -10.32100 45.73700 -52.09100 1.000 75.27698 501 ASP B CA 1
ATOM 7683 C C . ASP B 1 503 ? -9.99300 45.09900 -53.43300 1.000 74.54975 501 ASP B C 1
ATOM 7684 O O . ASP B 1 503 ? -8.87700 45.21600 -53.94600 1.000 74.56088 501 ASP B O 1
ATOM 7689 N N . VAL B 1 504 ? -10.98900 44.41700 -53.99600 1.000 46.00701 502 VAL B N 1
ATOM 7690 C CA . VAL B 1 504 ? -10.96400 43.93400 -55.37000 1.000 42.49890 502 VAL B CA 1
ATOM 7691 C C . VAL B 1 504 ? -12.25000 44.41000 -56.03800 1.000 41.62006 502 VAL B C 1
ATOM 7692 O O . VAL B 1 504 ? -13.33500 44.30600 -55.45200 1.000 41.73075 502 VAL B O 1
ATOM 7696 N N . ASP B 1 505 ? -12.12500 44.95800 -57.24600 1.000 40.06603 503 ASP B N 1
ATOM 7697 C CA . ASP B 1 505 ? -13.26400 45.50200 -57.98700 1.000 40.57704 503 ASP B CA 1
ATOM 7698 C C . ASP B 1 505 ? -14.10700 44.34500 -58.51200 1.000 39.79492 503 ASP B C 1
ATOM 7699 O O . ASP B 1 505 ? -13.74700 43.68500 -59.48900 1.000 39.66923 503 ASP B O 1
ATOM 7704 N N . ILE B 1 506 ? -15.25100 44.10200 -57.86900 1.000 46.40847 504 ILE B N 1
ATOM 7705 C CA . ILE B 1 506 ? -16.05500 42.93000 -58.20500 1.000 46.46853 504 ILE B CA 1
ATOM 7706 C C . ILE B 1 506 ? -16.59700 43.04000 -59.62800 1.000 46.14690 504 ILE B C 1
ATOM 7707 O O . ILE B 1 506 ? -16.72800 42.03300 -60.33500 1.000 46.42962 504 ILE B O 1
ATOM 7712 N N . VAL B 1 507 ? -16.95100 44.25000 -60.06400 1.000 42.71729 505 VAL B N 1
ATOM 7713 C CA . VAL B 1 507 ? -17.48700 44.40600 -61.41600 1.000 43.52155 505 VAL B CA 1
ATOM 7714 C C . VAL B 1 507 ? -16.41300 44.09100 -62.45000 1.000 44.06323 505 VAL B C 1
ATOM 7715 O O . VAL B 1 507 ? -16.63900 43.31500 -63.38700 1.000 44.28406 505 VAL B O 1
ATOM 7719 N N . LYS B 1 508 ? -15.22600 44.68300 -62.28900 1.000 46.10046 506 LYS B N 1
ATOM 7720 C CA . LYS B 1 508 ? -14.12100 44.38500 -63.19500 1.000 47.20309 506 LYS B CA 1
ATOM 7721 C C . LYS B 1 508 ? -13.74700 42.90900 -63.12400 1.000 47.98861 506 LYS B C 1
ATOM 7722 O O . LYS B 1 508 ? -13.40900 42.29400 -64.14500 1.000 48.18127 506 LYS B O 1
ATOM 7728 N N . TYR B 1 509 ? -13.81300 42.32000 -61.92600 1.000 47.17750 507 TYR B N 1
ATOM 7729 C CA . TYR B 1 509 ? -13.52700 40.89600 -61.79400 1.000 47.52678 507 TYR B CA 1
ATOM 7730 C C . TYR B 1 509 ? -14.48200 40.07400 -62.64500 1.000 47.57496 507 TYR B C 1
ATOM 7731 O O . TYR B 1 509 ? -14.06100 39.17600 -63.38100 1.000 49.21345 507 TYR B O 1
ATOM 7740 N N . ALA B 1 510 ? -15.78200 40.36600 -62.55300 1.000 51.65359 508 ALA B N 1
ATOM 7741 C CA . ALA B 1 510 ? -16.75600 39.62100 -63.34400 1.000 52.33278 508 ALA B CA 1
ATOM 7742 C C . ALA B 1 510 ? -16.45400 39.74100 -64.83300 1.000 53.03295 508 ALA B C 1
ATOM 7743 O O . ALA B 1 510 ? -16.56500 38.76400 -65.58200 1.000 53.48470 508 ALA B O 1
ATOM 7745 N N . GLU B 1 511 ? -16.05000 40.93100 -65.27400 1.000 49.72146 509 GLU B N 1
ATOM 7746 C CA . GLU B 1 511 ? -15.88400 41.17300 -66.70000 1.000 50.24273 509 GLU B CA 1
ATOM 7747 C C . GLU B 1 511 ? -14.64100 40.49000 -67.25200 1.000 51.68508 509 GLU B C 1
ATOM 7748 O O . GLU B 1 511 ? -14.65100 40.04800 -68.40500 1.000 52.49716 509 GLU B O 1
ATOM 7754 N N . SER B 1 512 ? -13.57100 40.37000 -66.45800 1.000 50.71585 510 SER B N 1
ATOM 7755 C CA . SER B 1 512 ? -12.40700 39.63800 -66.95000 1.000 51.06964 510 SER B CA 1
ATOM 7756 C C . SER B 1 512 ? -12.79600 38.22100 -67.35200 1.000 52.40603 510 SER B C 1
ATOM 7757 O O . SER B 1 512 ? -12.16800 37.63200 -68.24100 1.000 53.31045 510 SER B O 1
ATOM 7760 N N . PHE B 1 513 ? -13.84400 37.67500 -66.72900 1.000 55.50922 511 PHE B N 1
ATOM 7761 C CA . PHE B 1 513 ? -14.34900 36.34000 -67.02800 1.000 55.55914 511 PHE B CA 1
ATOM 7762 C C . PHE B 1 513 ? -15.42300 36.32900 -68.11200 1.000 55.30315 511 PHE B C 1
ATOM 7763 O O . PHE B 1 513 ? -15.90000 35.24800 -68.47700 1.000 55.28292 511 PHE B O 1
ATOM 7771 N N . GLY B 1 514 ? -15.83200 37.48800 -68.62100 1.000 47.60624 512 GLY B N 1
ATOM 7772 C CA . GLY B 1 514 ? -16.92600 37.52100 -69.57000 1.000 47.35345 512 GLY B CA 1
ATOM 7773 C C . GLY B 1 514 ? -18.29400 37.36800 -68.95000 1.000 46.80084 512 GLY B C 1
ATOM 7774 O O . GLY B 1 514 ? -19.25800 37.05600 -69.65900 1.000 47.49082 512 GLY B O 1
ATOM 7775 N N . ALA B 1 515 ? -18.40300 37.54300 -67.64100 1.000 45.68479 513 ALA B N 1
ATOM 7776 C CA . ALA B 1 515 ? -19.68600 37.66600 -66.97400 1.000 45.25700 513 ALA B CA 1
ATOM 7777 C C . ALA B 1 515 ? -20.05300 39.14000 -66.85700 1.000 45.51687 513 ALA B C 1
ATOM 7778 O O . ALA B 1 515 ? -19.19800 40.02400 -66.95600 1.000 45.74633 513 ALA B O 1
ATOM 7780 N N . LYS B 1 516 ? -21.34100 39.40300 -66.65500 1.000 45.61584 514 LYS B N 1
ATOM 7781 C CA . LYS B 1 516 ? -21.79300 40.77300 -66.45500 1.000 45.92736 514 LYS B CA 1
ATOM 7782 C C . LYS B 1 516 ? -21.57900 41.18400 -65.00200 1.000 44.87109 514 LYS B C 1
ATOM 7783 O O . LYS B 1 516 ? -21.87800 40.42600 -64.07300 1.000 43.99714 514 LYS B O 1
ATOM 7789 N N . GLY B 1 517 ? -21.04600 42.38800 -64.81200 1.000 50.28204 515 GLY B N 1
ATOM 7790 C CA . GLY B 1 517 ? -20.78200 42.90300 -63.48400 1.000 49.88526 515 GLY B CA 1
ATOM 7791 C C . GLY B 1 517 ? -21.52300 44.19400 -63.21000 1.000 49.90701 515 GLY B C 1
ATOM 7792 O O . GLY B 1 517 ? -21.44500 45.14400 -63.99600 1.000 50.00206 515 GLY B O 1
ATOM 7793 N N . LEU B 1 518 ? -22.26200 44.23000 -62.10500 1.000 48.70087 516 LEU B N 1
ATOM 7794 C CA . LEU B 1 518 ? -23.11500 45.35400 -61.75200 1.000 50.12026 516 LEU B CA 1
ATOM 7795 C C . LEU B 1 518 ? -22.78400 45.80300 -60.33700 1.000 49.45833 516 LEU B C 1
ATOM 7796 O O . LEU B 1 518 ? -22.25200 45.03400 -59.53400 1.000 49.69376 516 LEU B O 1
ATOM 7801 N N . ARG B 1 519 ? -23.10200 47.06000 -60.03100 1.000 46.78687 517 ARG B N 1
ATOM 7802 C CA . ARG B 1 519 ? -22.89300 47.58900 -58.69100 1.000 47.44736 517 ARG B CA 1
ATOM 7803 C C . ARG B 1 519 ? -24.11600 48.35800 -58.21600 1.000 48.84639 517 ARG B C 1
ATOM 7804 O O . ARG B 1 519 ? -24.76900 49.06000 -58.99700 1.000 48.93839 517 ARG B O 1
ATOM 7812 N N . VAL B 1 520 ? -24.40600 48.22500 -56.92400 1.000 52.97396 518 VAL B N 1
ATOM 7813 C CA . VAL B 1 520 ? -25.51100 48.92900 -56.27500 1.000 53.87666 518 VAL B CA 1
ATOM 7814 C C . VAL B 1 520 ? -24.88200 50.09600 -55.51800 1.000 54.08817 518 VAL B C 1
ATOM 7815 O O . VAL B 1 520 ? -24.44900 49.96200 -54.37300 1.000 54.47790 518 VAL B O 1
ATOM 7819 N N . ASN B 1 521 ? -24.84000 51.26000 -56.15800 1.000 53.62150 519 ASN B N 1
ATOM 7820 C CA . ASN B 1 521 ? -24.23900 52.44200 -55.55400 1.000 54.79149 519 ASN B CA 1
ATOM 7821 C C . ASN B 1 521 ? -25.20700 53.22100 -54.67200 1.000 55.56414 519 ASN B C 1
ATOM 7822 O O . ASN B 1 521 ? -24.81400 54.24100 -54.09400 1.000 55.86617 519 ASN B O 1
ATOM 7827 N N . SER B 1 522 ? -26.45100 52.77400 -54.55400 1.000 52.62236 520 SER B N 1
ATOM 7828 C CA . SER B 1 522 ? -27.43100 53.41300 -53.69100 1.000 53.29906 520 SER B CA 1
ATOM 7829 C C . SER B 1 522 ? -28.37400 52.34900 -53.16100 1.000 53.71184 520 SER B C 1
ATOM 7830 O O . SER B 1 522 ? -28.51400 51.27900 -53.76700 1.000 52.82490 520 SER B O 1
ATOM 7833 N N . PRO B 1 523 ? -29.03800 52.60600 -52.03300 1.000 64.12311 521 PRO B N 1
ATOM 7834 C CA . PRO B 1 523 ? -30.16200 51.74000 -51.65400 1.000 63.46290 521 PRO B CA 1
ATOM 7835 C C . PRO B 1 523 ? -31.31500 51.90500 -52.62200 1.000 63.28711 521 PRO B C 1
ATOM 7836 O O . PRO B 1 523 ? -32.02700 50.93700 -52.92500 1.000 62.53299 521 PRO B O 1
ATOM 7840 N N . GLU B 1 524 ? -31.48800 53.12500 -53.13800 1.000 81.69041 522 GLU B N 1
ATOM 7841 C CA . GLU B 1 524 ? -32.48000 53.38500 -54.17100 1.000 81.65029 522 GLU B CA 1
ATOM 7842 C C . GLU B 1 524 ? -32.24500 52.52000 -55.40100 1.000 79.27231 522 GLU B C 1
ATOM 7843 O O . GLU B 1 524 ? -33.19400 52.19500 -56.12400 1.000 79.55246 522 GLU B O 1
ATOM 7849 N N . GLU B 1 525 ? -30.99800 52.13600 -55.65100 1.000 54.47221 523 GLU B N 1
ATOM 7850 C CA . GLU B 1 525 ? -30.62500 51.42600 -56.86300 1.000 53.65949 523 GLU B CA 1
ATOM 7851 C C . GLU B 1 525 ? -30.75700 49.91400 -56.74700 1.000 53.87760 523 GLU B C 1
ATOM 7852 O O . GLU B 1 525 ? -30.58600 49.21800 -57.75300 1.000 53.61800 523 GLU B O 1
ATOM 7858 N N . LEU B 1 526 ? -31.06600 49.38800 -55.56200 1.000 52.09734 524 LEU B N 1
ATOM 7859 C CA . LEU B 1 526 ? -30.97300 47.94700 -55.36000 1.000 51.32701 524 LEU B CA 1
ATOM 7860 C C . LEU B 1 526 ? -32.00500 47.19600 -56.19200 1.000 51.41694 524 LEU B C 1
ATOM 7861 O O . LEU B 1 526 ? -31.65400 46.29300 -56.96100 1.000 51.34455 524 LEU B O 1
ATOM 7866 N N . ALA B 1 527 ? -33.28400 47.54000 -56.04400 1.000 50.78182 525 ALA B N 1
ATOM 7867 C CA . ALA B 1 527 ? -34.31900 46.79900 -56.75900 1.000 50.85715 525 ALA B CA 1
ATOM 7868 C C . ALA B 1 527 ? -34.12900 46.85800 -58.26700 1.000 51.52888 525 ALA B C 1
ATOM 7869 O O . ALA B 1 527 ? -34.33000 45.82500 -58.92800 1.000 51.57980 525 ALA B O 1
ATOM 7871 N N . PRO B 1 528 ? -33.78700 47.99800 -58.86900 1.000 58.01434 526 PRO B N 1
ATOM 7872 C CA . PRO B 1 528 ? -33.50400 47.99100 -60.31800 1.000 58.97373 526 PRO B CA 1
ATOM 7873 C C . PRO B 1 528 ? -32.35600 47.07400 -60.71700 1.000 58.52223 526 PRO B C 1
ATOM 7874 O O . PRO B 1 528 ? -32.46900 46.34100 -61.70800 1.000 59.10644 526 PRO B O 1
ATOM 7878 N N . VAL B 1 529 ? -31.24500 47.09700 -59.97600 1.000 49.30170 527 VAL B N 1
ATOM 7879 C CA . VAL B 1 529 ? -30.08600 46.29100 -60.35600 1.000 48.43359 527 VAL B CA 1
ATOM 7880 C C . VAL B 1 529 ? -30.42700 44.81000 -60.28300 1.000 48.41062 527 VAL B C 1
ATOM 7881 O O . VAL B 1 529 ? -29.97400 44.01000 -61.11200 1.000 48.73201 527 VAL B O 1
ATOM 7885 N N . LEU B 1 530 ? -31.21300 44.41800 -59.27700 1.000 48.20859 528 LEU B N 1
ATOM 7886 C CA . LEU B 1 530 ? -31.59400 43.01800 -59.14000 1.000 48.42636 528 LEU B CA 1
ATOM 7887 C C . LEU B 1 530 ? -32.43200 42.55600 -60.32700 1.000 50.10438 528 LEU B C 1
ATOM 7888 O O . LEU B 1 530 ? -32.21300 41.46400 -60.86300 1.000 50.97646 528 LEU B O 1
ATOM 7893 N N . LYS B 1 531 ? -33.40000 43.37300 -60.75500 1.000 63.42804 529 LYS B N 1
ATOM 7894 C CA . LYS B 1 531 ? -34.29400 42.94700 -61.82800 1.000 64.64546 529 LYS B CA 1
ATOM 7895 C C . LYS B 1 531 ? -33.58100 42.92000 -63.17500 1.000 64.20120 529 LYS B C 1
ATOM 7896 O O . LYS B 1 531 ? -33.87900 42.06200 -64.01400 1.000 64.86126 529 LYS B O 1
ATOM 7902 N N . LYS B 1 532 ? -32.65000 43.84800 -63.40600 1.000 55.23300 530 LYS B N 1
ATOM 7903 C CA . LYS B 1 532 ? -31.85500 43.79800 -64.62900 1.000 55.32769 530 LYS B CA 1
ATOM 7904 C C . LYS B 1 532 ? -30.94200 42.58200 -64.63300 1.000 55.40323 530 LYS B C 1
ATOM 7905 O O . LYS B 1 532 ? -30.75800 41.94100 -65.67300 1.000 56.94050 530 LYS B O 1
ATOM 7911 N N . ALA B 1 533 ? -30.36000 42.25300 -63.47900 1.000 55.04054 531 ALA B N 1
ATOM 7912 C CA . ALA B 1 533 ? -29.50400 41.07600 -63.38800 1.000 54.63441 531 ALA B CA 1
ATOM 7913 C C . ALA B 1 533 ? -30.30300 39.79700 -63.59400 1.000 55.78636 531 ALA B C 1
ATOM 7914 O O . ALA B 1 533 ? -29.82900 38.86300 -64.25200 1.000 56.20109 531 ALA B O 1
ATOM 7916 N N . LEU B 1 534 ? -31.51100 39.72800 -63.02400 1.000 57.59732 532 LEU B N 1
ATOM 7917 C CA . LEU B 1 534 ? -32.34300 38.53900 -63.18100 1.000 58.75117 532 LEU B CA 1
ATOM 7918 C C . LEU B 1 534 ? -32.80900 38.36800 -64.62000 1.000 59.30544 532 LEU B C 1
ATOM 7919 O O . LEU B 1 534 ? -32.97600 37.23700 -65.09000 1.000 59.37590 532 LEU B O 1
ATOM 7924 N N . GLU B 1 535 ? -33.06200 39.47400 -65.31500 1.000 63.97110 533 GLU B N 1
ATOM 7925 C CA . GLU B 1 535 ? -33.39100 39.42200 -66.72900 1.000 64.78608 533 GLU B CA 1
ATOM 7926 C C . GLU B 1 535 ? -32.16300 39.21000 -67.59700 1.000 65.85972 533 GLU B C 1
ATOM 7927 O O . GLU B 1 535 ? -32.30200 38.80700 -68.75500 1.000 66.27628 533 GLU B O 1
ATOM 7933 N N . THR B 1 536 ? -30.96800 39.44700 -67.06100 1.000 75.78011 534 THR B N 1
ATOM 7934 C CA . THR B 1 536 ? -29.75200 39.26500 -67.84100 1.000 75.61908 534 THR B CA 1
ATOM 7935 C C . THR B 1 536 ? -29.49200 37.78200 -68.06700 1.000 76.39203 534 THR B C 1
ATOM 7936 O O . THR B 1 536 ? -29.57600 36.97100 -67.14000 1.000 76.23813 534 THR B O 1
ATOM 7940 N N . GLU B 1 537 ? -29.15600 37.44100 -69.30400 1.000 63.78044 535 GLU B N 1
ATOM 7941 C CA . GLU B 1 537 ? -28.85900 36.07700 -69.70900 1.000 63.75953 535 GLU B CA 1
ATOM 7942 C C . GLU B 1 537 ? -27.38700 35.78600 -69.45000 1.000 62.54034 535 GLU B C 1
ATOM 7943 O O . GLU B 1 537 ? -26.51800 36.59500 -69.79100 1.000 62.09359 535 GLU B O 1
ATOM 7949 N N . GLY B 1 538 ? -27.11600 34.64500 -68.82000 1.000 48.85924 536 GLY B N 1
ATOM 7950 C CA . GLY B 1 538 ? -25.76900 34.27200 -68.46700 1.000 47.91620 536 GLY B CA 1
ATOM 7951 C C . GLY B 1 538 ? -25.39600 34.73600 -67.07700 1.000 46.51996 536 GLY B C 1
ATOM 7952 O O . GLY B 1 538 ? -26.16300 35.42800 -66.39900 1.000 46.27814 536 GLY B O 1
ATOM 7953 N N . PRO B 1 539 ? -24.20200 34.35700 -66.62400 1.000 52.35060 537 PRO B N 1
ATOM 7954 C CA . PRO B 1 539 ? -23.78000 34.72300 -65.26300 1.000 51.53388 537 PRO B CA 1
ATOM 7955 C C . PRO B 1 539 ? -23.71100 36.23100 -65.06100 1.000 50.98995 537 PRO B C 1
ATOM 7956 O O . PRO B 1 539 ? -23.37500 36.99300 -65.97400 1.000 50.71397 537 PRO B O 1
ATOM 7960 N N . VAL B 1 540 ? -24.04500 36.65400 -63.84100 1.000 43.59428 538 VAL B N 1
ATOM 7961 C CA . VAL B 1 540 ? -23.94600 38.05000 -63.42800 1.000 43.47284 538 VAL B CA 1
ATOM 7962 C C . VAL B 1 540 ? -23.44400 38.09800 -61.99200 1.000 42.37003 538 VAL B C 1
ATOM 7963 O O . VAL B 1 540 ? -23.85900 37.29300 -61.15200 1.000 41.82388 538 VAL B O 1
ATOM 7967 N N . VAL B 1 541 ? -22.56200 39.05500 -61.70700 1.000 42.17455 539 VAL B N 1
ATOM 7968 C CA . VAL B 1 541 ? -22.09100 39.32400 -60.35300 1.000 41.33230 539 VAL B CA 1
ATOM 7969 C C . VAL B 1 541 ? -22.47900 40.75200 -59.99500 1.000 41.60479 539 VAL B C 1
ATOM 7970 O O . VAL B 1 541 ? -22.21800 41.68200 -60.76600 1.000 42.30665 539 VAL B O 1
ATOM 7974 N N . ILE B 1 542 ? -23.10100 40.92400 -58.83100 1.000 44.35238 540 ILE B N 1
ATOM 7975 C CA . ILE B 1 542 ? -23.50300 42.23400 -58.33200 1.000 44.82584 540 ILE B CA 1
ATOM 7976 C C . ILE B 1 542 ? -22.67900 42.53600 -57.08500 1.000 45.96072 540 ILE B C 1
ATOM 7977 O O . ILE B 1 542 ? -22.70800 41.77200 -56.10900 1.000 45.51239 540 ILE B O 1
ATOM 7982 N N . ASP B 1 543 ? -21.94400 43.64700 -57.11700 1.000 52.38881 541 ASP B N 1
ATOM 7983 C CA . ASP B 1 543 ? -21.28600 44.16600 -55.92500 1.000 52.72955 541 ASP B CA 1
ATOM 7984 C C . ASP B 1 543 ? -22.31600 44.93200 -55.10500 1.000 53.13095 541 ASP B C 1
ATOM 7985 O O . ASP B 1 543 ? -22.96400 45.85200 -55.61500 1.000 53.21490 541 ASP B O 1
ATOM 7990 N N . VAL B 1 544 ? -22.48400 44.55100 -53.84900 1.000 60.79740 542 VAL B N 1
ATOM 7991 C CA . VAL B 1 544 ? -23.40500 45.21800 -52.94400 1.000 60.35368 542 VAL B CA 1
ATOM 7992 C C . VAL B 1 544 ? -22.60700 45.72700 -51.75700 1.000 59.99481 542 VAL B C 1
ATOM 7993 O O . VAL B 1 544 ? -22.30100 44.97300 -50.83000 1.000 59.97790 542 VAL B O 1
ATOM 7997 N N . PRO B 1 545 ? -22.20300 46.99200 -51.76900 1.000 49.30690 543 PRO B N 1
ATOM 7998 C CA . PRO B 1 545 ? -21.69800 47.56400 -50.52500 1.000 48.64348 543 PRO B CA 1
ATOM 7999 C C . PRO B 1 545 ? -22.82200 47.37300 -49.51800 1.000 49.46752 543 PRO B C 1
ATOM 8000 O O . PRO B 1 545 ? -23.90200 47.96400 -49.66500 1.000 50.07558 543 PRO B O 1
ATOM 8004 N N . VAL B 1 546 ? -22.49900 46.70100 -48.39900 1.000 41.46589 544 VAL B N 1
ATOM 8005 C CA . VAL B 1 546 ? -23.46600 46.38100 -47.34100 1.000 41.35375 544 VAL B CA 1
ATOM 8006 C C . VAL B 1 546 ? -23.16800 47.05700 -45.99300 1.000 41.70118 544 VAL B C 1
ATOM 8007 O O . VAL B 1 546 ? -22.00500 47.25800 -45.62600 1.000 41.71513 544 VAL B O 1
ATOM 8011 N N . ASP B 1 547 ? -24.23800 47.50300 -45.30500 1.000 53.75359 545 ASP B N 1
ATOM 8012 C CA . ASP B 1 547 ? -24.13500 48.22300 -44.03000 1.000 53.55456 545 ASP B CA 1
ATOM 8013 C C . ASP B 1 547 ? -24.13100 47.21700 -42.88300 1.000 52.82089 545 ASP B C 1
ATOM 8014 O O . ASP B 1 547 ? -25.17700 46.66600 -42.52400 1.000 52.84862 545 ASP B O 1
ATOM 8019 N N . TYR B 1 548 ? -22.96000 46.99000 -42.28900 1.000 41.18491 546 TYR B N 1
ATOM 8020 C CA . TYR B 1 548 ? -22.80000 45.97500 -41.22100 1.000 40.79380 546 TYR B CA 1
ATOM 8021 C C . TYR B 1 548 ? -22.71400 46.66800 -39.87300 1.000 41.52288 546 TYR B C 1
ATOM 8022 O O . TYR B 1 548 ? -21.99500 46.16200 -38.99700 1.000 41.44638 546 TYR B O 1
ATOM 8031 N N . SER B 1 549 ? -23.41300 47.79000 -39.67900 1.000 43.36108 547 SER B N 1
ATOM 8032 C CA . SER B 1 549 ? -23.47400 48.40700 -38.35700 1.000 43.82480 547 SER B CA 1
ATOM 8033 C C . SER B 1 549 ? -24.10700 47.46500 -37.34000 1.000 44.02461 547 SER B C 1
ATOM 8034 O O . SER B 1 549 ? -23.64700 47.36400 -36.19500 1.000 43.34830 547 SER B O 1
ATOM 8037 N N . ASP B 1 550 ? -25.16700 46.77100 -37.74000 1.000 52.44502 548 ASP B N 1
ATOM 8038 C CA . ASP B 1 550 ? -26.00700 46.02600 -36.81600 1.000 53.50298 548 ASP B CA 1
ATOM 8039 C C . ASP B 1 550 ? -25.54600 44.59100 -36.59800 1.000 53.45149 548 ASP B C 1
ATOM 8040 O O . ASP B 1 550 ? -26.18400 43.86500 -35.83000 1.000 54.15228 548 ASP B O 1
ATOM 8045 N N . ASN B 1 551 ? -24.45000 44.16900 -37.23000 1.000 41.28586 549 ASN B N 1
ATOM 8046 C CA . ASN B 1 551 ? -24.10500 42.75200 -37.21300 1.000 40.62487 549 ASN B CA 1
ATOM 8047 C C . ASN B 1 551 ? -23.70400 42.26600 -35.82600 1.000 41.15883 549 ASN B C 1
ATOM 8048 O O . ASN B 1 551 ? -23.95200 41.10300 -35.49000 1.000 42.29804 549 ASN B O 1
ATOM 8053 N N . ILE B 1 552 ? -23.08900 43.12200 -35.00900 1.000 41.60776 550 ILE B N 1
ATOM 8054 C CA . ILE B 1 552 ? -22.74600 42.70100 -33.65400 1.000 42.09700 550 ILE B CA 1
ATOM 8055 C C . ILE B 1 552 ? -23.99800 42.28100 -32.89200 1.000 42.47178 550 ILE B C 1
ATOM 8056 O O . ILE B 1 552 ? -23.93300 41.44200 -31.98300 1.000 42.69147 550 ILE B O 1
ATOM 8061 N N . LYS B 1 553 ? -25.15500 42.84700 -33.24700 1.000 43.36501 551 LYS B N 1
ATOM 8062 C CA . LYS B 1 553 ? -26.39700 42.49400 -32.57000 1.000 45.14288 551 LYS B CA 1
ATOM 8063 C C . LYS B 1 553 ? -26.82700 41.05600 -32.83700 1.000 45.91040 551 LYS B C 1
ATOM 8064 O O . LYS B 1 553 ? -27.65500 40.51900 -32.09200 1.000 46.44037 551 LYS B O 1
ATOM 8070 N N . LEU B 1 554 ? -26.30500 40.42500 -33.89000 1.000 48.52462 552 LEU B N 1
ATOM 8071 C CA . LEU B 1 554 ? -26.68500 39.04700 -34.17400 1.000 49.10458 552 LEU B CA 1
ATOM 8072 C C . LEU B 1 554 ? -26.23800 38.09500 -33.07200 1.000 49.94090 552 LEU B C 1
ATOM 8073 O O . LEU B 1 554 ? -26.81100 37.00600 -32.93900 1.000 50.93573 552 LEU B O 1
ATOM 8078 N N . GLY B 1 555 ? -25.23200 38.47500 -32.28400 1.000 41.92126 553 GLY B N 1
ATOM 8079 C CA . GLY B 1 555 ? -24.76400 37.68400 -31.16700 1.000 42.37298 553 GLY B CA 1
ATOM 8080 C C . GLY B 1 555 ? -25.31500 38.08500 -29.82000 1.000 44.00858 553 GLY B C 1
ATOM 8081 O O . GLY B 1 555 ? -24.99300 37.43600 -28.82000 1.000 46.16188 553 GLY B O 1
ATOM 8082 N N . GLU B 1 556 ? -26.15400 39.11900 -29.76800 1.000 58.57946 554 GLU B N 1
ATOM 8083 C CA . GLU B 1 556 ? -26.66400 39.64400 -28.50900 1.000 60.51621 554 GLU B CA 1
ATOM 8084 C C . GLU B 1 556 ? -27.49200 38.58600 -27.78900 1.000 65.02848 554 GLU B C 1
ATOM 8085 O O . GLU B 1 556 ? -27.96200 37.61500 -28.38700 1.000 63.64137 554 GLU B O 1
ATOM 8091 N N . LYS B 1 557 ? -27.67500 38.78600 -26.48600 1.000 85.03104 555 LYS B N 1
ATOM 8092 C CA . LYS B 1 557 ? -28.29400 37.78000 -25.63500 1.000 86.29255 555 LYS B CA 1
ATOM 8093 C C . LYS B 1 557 ? -29.72200 38.17100 -25.27300 1.000 85.71107 555 LYS B C 1
ATOM 8094 O O . LYS B 1 557 ? -30.06700 39.35300 -25.20600 1.000 86.33127 555 LYS B O 1
ATOM 8100 N N . LEU B 1 558 ? -30.58500 37.18900 -25.06600 1.000 80.47472 556 LEU B N 1
ATOM 8101 C CA . LEU B 1 558 ? -31.95800 37.47000 -24.68600 1.000 81.01994 556 LEU B CA 1
ATOM 8102 C C . LEU B 1 558 ? -32.07300 37.39300 -23.19200 1.000 80.22199 556 LEU B C 1
ATOM 8103 O O . LEU B 1 558 ? -32.72700 38.24700 -22.61300 1.000 80.38570 556 LEU B O 1
ATOM 8108 N N . LEU B 1 559 ? -31.46400 36.37500 -22.57100 1.000 80.82921 557 LEU B N 1
ATOM 8109 C CA . LEU B 1 559 ? -31.44200 36.22800 -21.09900 1.000 79.13805 557 LEU B CA 1
ATOM 8110 C C . LEU B 1 559 ? -31.14700 34.78200 -20.72700 1.000 78.49289 557 LEU B C 1
ATOM 8111 O O . LEU B 1 559 ? -30.20100 34.19700 -21.23500 1.000 77.55341 557 LEU B O 1
ATOM 8116 N N . ALA C 1 15 ? -4.05700 37.62200 -17.74300 1.000 60.20908 13 ALA C N 1
ATOM 8117 C CA . ALA C 1 15 ? -3.38200 36.39100 -17.27300 1.000 60.10397 13 ALA C CA 1
ATOM 8118 C C . ALA C 1 15 ? -2.85000 35.59800 -18.46100 1.000 59.56675 13 ALA C C 1
ATOM 8119 O O . ALA C 1 15 ? -3.13000 35.97300 -19.61600 1.000 59.61735 13 ALA C O 1
ATOM 8121 N N . LYS C 1 16 ? -2.11800 34.52000 -18.18300 1.000 59.35547 14 LYS C N 1
ATOM 8122 C CA . LYS C 1 16 ? -1.50800 33.73800 -19.28300 1.000 58.84443 14 LYS C CA 1
ATOM 8123 C C . LYS C 1 16 ? -2.34600 32.48800 -19.54600 1.000 57.47001 14 LYS C C 1
ATOM 8124 O O . LYS C 1 16 ? -2.56600 31.72400 -18.59700 1.000 56.41578 14 LYS C O 1
ATOM 8130 N N . LYS C 1 17 ? -2.77600 32.30100 -20.79300 1.000 55.71044 15 LYS C N 1
ATOM 8131 C CA . LYS C 1 17 ? -3.57200 31.11600 -21.18300 1.000 51.94055 15 LYS C CA 1
ATOM 8132 C C . LYS C 1 17 ? -2.77800 30.34700 -22.24500 1.000 52.11381 15 LYS C C 1
ATOM 8133 O O . LYS C 1 17 ? -1.62600 30.73000 -22.50500 1.000 53.85800 15 LYS C O 1
ATOM 8139 N N . GLY C 1 18 ? -3.36000 29.30400 -22.82900 1.000 33.18726 16 GLY C N 1
ATOM 8140 C CA . GLY C 1 18 ? -2.65400 28.48200 -23.79400 1.000 32.65467 16 GLY C CA 1
ATOM 8141 C C . GLY C 1 18 ? -2.30700 29.23200 -25.06500 1.000 32.93427 16 GLY C C 1
ATOM 8142 O O . GLY C 1 18 ? -1.22100 29.05600 -25.62000 1.000 33.16753 16 GLY C O 1
ATOM 8143 N N . ALA C 1 19 ? -3.22200 30.07300 -25.54700 1.000 42.94857 17 ALA C N 1
ATOM 8144 C CA . ALA C 1 19 ? -2.96300 30.79500 -26.78900 1.000 43.81584 17 ALA C CA 1
ATOM 8145 C C . ALA C 1 19 ? -1.80100 31.76700 -26.64400 1.000 46.90219 17 ALA C C 1
ATOM 8146 O O . ALA C 1 19 ? -1.06700 32.00100 -27.61100 1.000 47.30885 17 ALA C O 1
ATOM 8148 N N . ASP C 1 20 ? -1.63100 32.36100 -25.45900 1.000 61.41436 18 ASP C N 1
ATOM 8149 C CA . ASP C 1 20 ? -0.43400 33.15500 -25.20500 1.000 62.06975 18 ASP C CA 1
ATOM 8150 C C . ASP C 1 20 ? 0.81500 32.31600 -25.42400 1.000 62.38646 18 ASP C C 1
ATOM 8151 O O . ASP C 1 20 ? 1.80900 32.78600 -25.98900 1.000 62.98848 18 ASP C O 1
ATOM 8156 N N . LEU C 1 21 ? 0.77200 31.06400 -24.97900 1.000 58.13358 19 LEU C N 1
ATOM 8157 C CA . LEU C 1 21 ? 1.92200 30.17600 -24.98600 1.000 57.82153 19 LEU C CA 1
ATOM 8158 C C . LEU C 1 21 ? 2.19200 29.57700 -26.35500 1.000 56.59438 19 LEU C C 1
ATOM 8159 O O . LEU C 1 21 ? 3.28700 29.04800 -26.57400 1.000 56.77986 19 LEU C O 1
ATOM 8164 N N . VAL C 1 22 ? 1.23200 29.65800 -27.27900 1.000 53.16581 20 VAL C N 1
ATOM 8165 C CA . VAL C 1 22 ? 1.52700 29.37500 -28.67900 1.000 52.48079 20 VAL C CA 1
ATOM 8166 C C . VAL C 1 22 ? 2.37300 30.49500 -29.27000 1.000 52.60133 20 VAL C C 1
ATOM 8167 O O . VAL C 1 22 ? 3.45600 30.26100 -29.81800 1.000 52.57636 20 VAL C O 1
ATOM 8171 N N . VAL C 1 23 ? 1.88800 31.73300 -29.16100 1.000 45.49078 21 VAL C N 1
ATOM 8172 C CA . VAL C 1 23 ? 2.60900 32.87500 -29.71200 1.000 45.87306 21 VAL C CA 1
ATOM 8173 C C . VAL C 1 23 ? 4.00500 32.95500 -29.11600 1.000 45.65140 21 VAL C C 1
ATOM 8174 O O . VAL C 1 23 ? 4.98600 33.21200 -29.82500 1.000 45.60480 21 VAL C O 1
ATOM 8178 N N . ASP C 1 24 ? 4.11600 32.75000 -27.80300 1.000 60.73816 22 ASP C N 1
ATOM 8179 C CA . ASP C 1 24 ? 5.42900 32.75900 -27.17000 1.000 60.43183 22 ASP C CA 1
ATOM 8180 C C . ASP C 1 24 ? 6.33000 31.70200 -27.79100 1.000 59.33494 22 ASP C C 1
ATOM 8181 O O . ASP C 1 24 ? 7.51400 31.95100 -28.04100 1.000 59.92381 22 ASP C O 1
ATOM 8186 N N . SER C 1 25 ? 5.78000 30.51700 -28.05800 1.000 47.62956 23 SER C N 1
ATOM 8187 C CA . SER C 1 25 ? 6.56800 29.46900 -28.69500 1.000 47.92068 23 SER C CA 1
ATOM 8188 C C . SER C 1 25 ? 7.02800 29.89400 -30.08500 1.000 48.25257 23 SER C C 1
ATOM 8189 O O . SER C 1 25 ? 8.16900 29.62500 -30.48000 1.000 48.64434 23 SER C O 1
ATOM 8192 N N . LEU C 1 26 ? 6.14700 30.54400 -30.85100 1.000 48.92134 24 LEU C N 1
ATOM 8193 C CA . LEU C 1 26 ? 6.54000 31.02900 -32.17000 1.000 49.19422 24 LEU C CA 1
ATOM 8194 C C . LEU C 1 26 ? 7.59900 32.12000 -32.06300 1.000 49.84325 24 LEU C C 1
ATOM 8195 O O . LEU C 1 26 ? 8.57000 32.12800 -32.82800 1.000 50.54461 24 LEU C O 1
ATOM 8200 N N . GLU C 1 27 ? 7.43400 33.04700 -31.11700 1.000 46.65033 25 GLU C N 1
ATOM 8201 C CA . GLU C 1 27 ? 8.44200 34.08300 -30.92600 1.000 47.60028 25 GLU C CA 1
ATOM 8202 C C . GLU C 1 27 ? 9.81400 33.47200 -30.68000 1.000 47.24883 25 GLU C C 1
ATOM 8203 O O . GLU C 1 27 ? 10.83400 34.02300 -31.11100 1.000 46.75538 25 GLU C O 1
ATOM 8209 N N . LYS C 1 28 ? 9.85700 32.32900 -29.99100 1.000 49.41457 26 LYS C N 1
ATOM 8210 C CA . LYS C 1 28 ? 11.12500 31.71000 -29.63100 1.000 50.67889 26 LYS C CA 1
ATOM 8211 C C . LYS C 1 28 ? 11.74000 30.91200 -30.77300 1.000 52.08917 26 LYS C C 1
ATOM 8212 O O . LYS C 1 28 ? 12.94800 30.66500 -30.74800 1.000 55.10190 26 LYS C O 1
ATOM 8218 N N . GLN C 1 29 ? 10.95800 30.53200 -31.78200 1.000 54.76869 27 GLN C N 1
ATOM 8219 C CA . GLN C 1 29 ? 11.52800 29.93100 -32.98000 1.000 54.95983 27 GLN C CA 1
ATOM 8220 C C . GLN C 1 29 ? 12.00900 30.97000 -33.98300 1.000 56.49335 27 GLN C C 1
ATOM 8221 O O . GLN C 1 29 ? 12.50500 30.59900 -35.05300 1.000 57.67834 27 GLN C O 1
ATOM 8227 N N . GLY C 1 30 ? 11.86100 32.25400 -33.67400 1.000 62.89410 28 GLY C N 1
ATOM 8228 C CA . GLY C 1 30 ? 12.24600 33.28500 -34.61300 1.000 63.19150 28 GLY C CA 1
ATOM 8229 C C . GLY C 1 30 ? 11.36100 33.35100 -35.83000 1.000 62.11171 28 GLY C C 1
ATOM 8230 O O . GLY C 1 30 ? 11.83200 33.71400 -36.91200 1.000 63.60513 28 GLY C O 1
ATOM 8231 N N . VAL C 1 31 ? 10.08600 32.99700 -35.68500 1.000 40.44555 29 VAL C N 1
ATOM 8232 C CA . VAL C 1 31 ? 9.14800 33.11600 -36.79200 1.000 40.08001 29 VAL C CA 1
ATOM 8233 C C . VAL C 1 31 ? 8.87700 34.59000 -37.04700 1.000 40.87397 29 VAL C C 1
ATOM 8234 O O . VAL C 1 31 ? 8.49300 35.33400 -36.13600 1.000 41.08714 29 VAL C O 1
ATOM 8238 N N . THR C 1 32 ? 9.08700 35.02500 -38.28800 1.000 50.04335 30 THR C N 1
ATOM 8239 C CA . THR C 1 32 ? 8.86700 36.42600 -38.61600 1.000 50.51203 30 THR C CA 1
ATOM 8240 C C . THR C 1 32 ? 7.45700 36.67600 -39.12600 1.000 50.25982 30 THR C C 1
ATOM 8241 O O . THR C 1 32 ? 6.84000 37.68500 -38.76700 1.000 51.77190 30 THR C O 1
ATOM 8245 N N . TYR C 1 33 ? 6.91900 35.72200 -39.87000 1.000 41.01341 31 TYR C N 1
ATOM 8246 C CA . TYR C 1 33 ? 5.56500 35.84700 -40.36600 1.000 40.53794 31 TYR C CA 1
ATOM 8247 C C . TYR C 1 33 ? 4.71600 34.62100 -40.16100 1.000 39.27196 31 TYR C C 1
ATOM 8248 O O . TYR C 1 33 ? 5.23800 33.52100 -40.10800 1.000 38.81220 31 TYR C O 1
ATOM 8257 N N . VAL C 1 34 ? 3.40800 34.81100 -40.04000 1.000 38.76602 32 VAL C N 1
ATOM 8258 C CA . VAL C 1 34 ? 2.47800 33.69400 -39.95000 1.000 37.59317 32 VAL C CA 1
ATOM 8259 C C . VAL C 1 34 ? 1.41600 33.94000 -40.97800 1.000 37.52167 32 VAL C C 1
ATOM 8260 O O . VAL C 1 34 ? 0.86900 35.02200 -41.04300 1.000 38.03144 32 VAL C O 1
ATOM 8264 N N . PHE C 1 35 ? 1.11700 32.93800 -41.78500 1.000 66.33104 33 PHE C N 1
ATOM 8265 C CA . PHE C 1 35 ? 0.10100 33.05000 -42.81500 1.000 66.53640 33 PHE C CA 1
ATOM 8266 C C . PHE C 1 35 ? -1.13700 32.40000 -42.28100 1.000 66.30674 33 PHE C C 1
ATOM 8267 O O . PHE C 1 35 ? -1.14400 31.22400 -42.04900 1.000 65.32341 33 PHE C O 1
ATOM 8275 N N . GLY C 1 36 ? -2.22500 33.13000 -42.13600 1.000 54.66304 34 GLY C N 1
ATOM 8276 C CA . GLY C 1 36 ? -3.39700 32.60000 -41.47300 1.000 52.40659 34 GLY C CA 1
ATOM 8277 C C . GLY C 1 36 ? -4.70400 33.10900 -42.04800 1.000 51.30897 34 GLY C C 1
ATOM 8278 O O . GLY C 1 36 ? -4.75700 34.10800 -42.76800 1.000 52.06906 34 GLY C O 1
ATOM 8279 N N . ILE C 1 37 ? -5.76800 32.37500 -41.71100 1.000 41.92687 35 ILE C N 1
ATOM 8280 C CA . ILE C 1 37 ? -7.14200 32.83200 -41.88000 1.000 40.98812 35 ILE C CA 1
ATOM 8281 C C . ILE C 1 37 ? -7.86500 32.52300 -40.58000 1.000 39.12569 35 ILE C C 1
ATOM 8282 O O . ILE C 1 37 ? -7.89300 31.37000 -40.13900 1.000 38.15430 35 ILE C O 1
ATOM 8287 N N . PRO C 1 38 ? -8.45800 33.51300 -39.91200 1.000 37.17446 36 PRO C N 1
ATOM 8288 C CA . PRO C 1 38 ? -9.00200 33.28300 -38.57100 1.000 36.47847 36 PRO C CA 1
ATOM 8289 C C . PRO C 1 38 ? -10.38300 32.64400 -38.58300 1.000 35.76873 36 PRO C C 1
ATOM 8290 O O . PRO C 1 38 ? -11.08900 32.61800 -39.59300 1.000 35.68737 36 PRO C O 1
ATOM 8294 N N . GLY C 1 39 ? -10.76200 32.14700 -37.40800 1.000 39.47415 37 GLY C N 1
ATOM 8295 C CA . GLY C 1 39 ? -12.05700 31.52300 -37.19900 1.000 38.42094 37 GLY C CA 1
ATOM 8296 C C . GLY C 1 39 ? -12.30700 31.31100 -35.72300 1.000 37.25970 37 GLY C C 1
ATOM 8297 O O . GLY C 1 39 ? -11.39700 31.39500 -34.89300 1.000 36.62494 37 GLY C O 1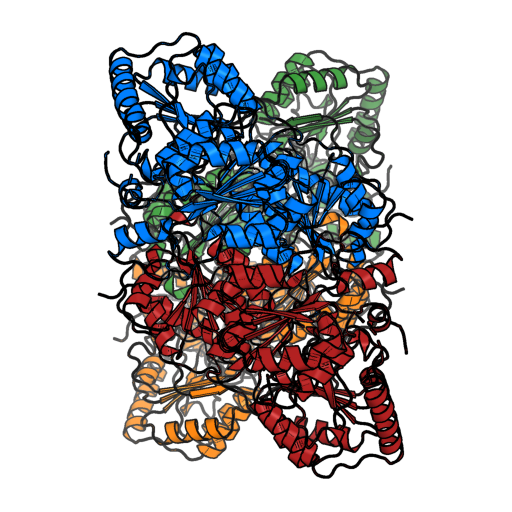
ATOM 8298 N N . ALA C 1 40 ? -13.56000 30.97800 -35.41400 1.000 38.71652 38 ALA C N 1
ATOM 8299 C CA . ALA C 1 40 ? -14.00800 30.94600 -34.02600 1.000 38.09509 38 ALA C CA 1
ATOM 8300 C C . ALA C 1 40 ? -13.06000 30.14500 -33.14300 1.000 37.42583 38 ALA C C 1
ATOM 8301 O O . ALA C 1 40 ? -12.64600 30.60800 -32.07500 1.000 37.88884 38 ALA C O 1
ATOM 8303 N N . LYS C 1 41 ? -12.68700 28.94500 -33.58300 1.000 46.29504 39 LYS C N 1
ATOM 8304 C CA . LYS C 1 41 ? -11.94800 28.03000 -32.72000 1.000 46.14760 39 LYS C CA 1
ATOM 8305 C C . LYS C 1 41 ? -10.49400 28.44400 -32.50900 1.000 47.00222 39 LYS C C 1
ATOM 8306 O O . LYS C 1 41 ? -9.85300 27.94300 -31.57600 1.000 46.87833 39 LYS C O 1
ATOM 8312 N N . ILE C 1 42 ? -9.94100 29.28500 -33.39800 1.000 45.93344 40 ILE C N 1
ATOM 8313 C CA . ILE C 1 42 ? -8.50200 29.70300 -33.34400 1.000 46.46488 40 ILE C CA 1
ATOM 8314 C C . ILE C 1 42 ? -8.41200 31.20600 -33.02200 1.000 46.77145 40 ILE C C 1
ATOM 8315 O O . ILE C 1 42 ? -7.28800 31.73300 -33.00700 1.000 47.57591 40 ILE C O 1
ATOM 8320 N N . ASP C 1 43 ? -9.53000 31.86400 -32.70600 1.000 63.99444 41 ASP C N 1
ATOM 8321 C CA . ASP C 1 43 ? -9.54900 33.33500 -32.45600 1.000 64.25134 41 ASP C CA 1
ATOM 8322 C C . ASP C 1 43 ? -8.74900 33.69800 -31.19700 1.000 64.47374 41 ASP C C 1
ATOM 8323 O O . ASP C 1 43 ? -8.53600 34.90800 -30.99500 1.000 65.98155 41 ASP C O 1
ATOM 8328 N N . ALA C 1 44 ? -8.34600 32.72900 -30.36800 1.000 47.31400 42 ALA C N 1
ATOM 8329 C CA . ALA C 1 44 ? -7.51500 32.97100 -29.16100 1.000 47.39362 42 ALA C CA 1
ATOM 8330 C C . ALA C 1 44 ? -6.09100 33.34200 -29.57800 1.000 49.13195 42 ALA C C 1
ATOM 8331 O O . ALA C 1 44 ? -5.54800 34.27900 -28.97000 1.000 50.47287 42 ALA C O 1
ATOM 8333 N N . VAL C 1 45 ? -5.50000 32.62500 -30.53900 1.000 45.49465 43 VAL C N 1
ATOM 8334 C CA . VAL C 1 45 ? -4.15400 32.86700 -31.04300 1.000 46.19159 43 VAL C CA 1
ATOM 8335 C C . VAL C 1 45 ? -4.11300 34.15300 -31.85500 1.000 47.83964 43 VAL C C 1
ATOM 8336 O O . VAL C 1 45 ? -3.15800 34.93500 -31.75900 1.000 49.86184 43 VAL C O 1
ATOM 8340 N N . PHE C 1 46 ? -5.13700 34.39100 -32.67700 1.000 44.88176 44 PHE C N 1
ATOM 8341 C CA . PHE C 1 46 ? -5.15900 35.61200 -33.47100 1.000 45.94576 44 PHE C CA 1
ATOM 8342 C C . PHE C 1 46 ? -5.23000 36.84800 -32.58900 1.000 47.91203 44 PHE C C 1
ATOM 8343 O O . PHE C 1 46 ? -4.66100 37.88800 -32.93900 1.000 49.88894 44 PHE C O 1
ATOM 8351 N N . ASP C 1 47 ? -5.93000 36.77100 -31.45800 1.000 53.35873 45 ASP C N 1
ATOM 8352 C CA . ASP C 1 47 ? -5.90100 37.89300 -30.52700 1.000 54.84250 45 ASP C CA 1
ATOM 8353 C C . ASP C 1 47 ? -4.50900 38.07200 -29.93100 1.000 57.85815 45 ASP C C 1
ATOM 8354 O O . ASP C 1 47 ? -4.01600 39.20000 -29.81500 1.000 60.24526 45 ASP C O 1
ATOM 8359 N N . ALA C 1 48 ? -3.85900 36.96700 -29.55000 1.000 58.35837 46 ALA C N 1
ATOM 8360 C CA . ALA C 1 48 ? -2.53700 37.05800 -28.93700 1.000 59.70320 46 ALA C CA 1
ATOM 8361 C C . ALA C 1 48 ? -1.51800 37.64500 -29.90000 1.000 62.29758 46 ALA C C 1
ATOM 8362 O O . ALA C 1 48 ? -0.60800 38.36700 -29.47600 1.000 65.14071 46 ALA C O 1
ATOM 8364 N N . LEU C 1 49 ? -1.64400 37.33800 -31.19300 1.000 56.02297 47 LEU C N 1
ATOM 8365 C CA . LEU C 1 49 ? -0.74100 37.90900 -32.18100 1.000 57.94186 47 LEU C CA 1
ATOM 8366 C C . LEU C 1 49 ? -0.93800 39.40800 -32.34300 1.000 60.54445 47 LEU C C 1
ATOM 8367 O O . LEU C 1 49 ? -0.00900 40.09700 -32.78000 1.000 62.26398 47 LEU C O 1
ATOM 8372 N N . ALA C 1 50 ? -2.12300 39.92300 -32.00100 1.000 67.67387 48 ALA C N 1
ATOM 8373 C CA . ALA C 1 50 ? -2.40500 41.34000 -32.20600 1.000 70.51218 48 ALA C CA 1
ATOM 8374 C C . ALA C 1 50 ? -1.40400 42.21200 -31.46000 1.000 73.78029 48 ALA C C 1
ATOM 8375 O O . ALA C 1 50 ? -0.92900 43.22400 -31.99000 1.000 75.29188 48 ALA C O 1
ATOM 8377 N N . ASP C 1 51 ? -1.06600 41.83500 -30.22900 1.000 76.35834 49 ASP C N 1
ATOM 8378 C CA . ASP C 1 51 ? -0.14700 42.64400 -29.44600 1.000 78.13164 49 ASP C CA 1
ATOM 8379 C C . ASP C 1 51 ? 1.31100 42.35800 -29.77900 1.000 77.87059 49 ASP C C 1
ATOM 8380 O O . ASP C 1 51 ? 2.14200 43.27300 -29.73200 1.000 78.80630 49 ASP C O 1
ATOM 8385 N N . ARG C 1 52 ? 1.65700 41.12300 -30.12600 1.000 70.32149 50 ARG C N 1
ATOM 8386 C CA . ARG C 1 52 ? 3.06800 40.77400 -30.15800 1.000 69.69916 50 ARG C CA 1
ATOM 8387 C C . ARG C 1 52 ? 3.34200 39.64600 -31.14000 1.000 67.94702 50 ARG C C 1
ATOM 8388 O O . ARG C 1 52 ? 2.43200 39.07900 -31.75100 1.000 67.56285 50 ARG C O 1
ATOM 8396 N N . GLY C 1 53 ? 4.62700 39.30400 -31.25400 1.000 77.21120 51 GLY C N 1
ATOM 8397 C CA . GLY C 1 53 ? 5.05600 38.13800 -31.98100 1.000 74.20685 51 GLY C CA 1
ATOM 8398 C C . GLY C 1 53 ? 5.11500 38.36600 -33.47100 1.000 73.25442 51 GLY C C 1
ATOM 8399 O O . GLY C 1 53 ? 5.19800 39.50300 -33.95200 1.000 74.02654 51 GLY C O 1
ATOM 8400 N N . PRO C 1 54 ? 5.05000 37.27500 -34.23400 1.000 52.69309 52 PRO C N 1
ATOM 8401 C CA . PRO C 1 54 ? 5.18800 37.38400 -35.69300 1.000 51.65507 52 PRO C CA 1
ATOM 8402 C C . PRO C 1 54 ? 4.11800 38.28300 -36.29800 1.000 52.95392 52 PRO C C 1
ATOM 8403 O O . PRO C 1 54 ? 3.08700 38.58100 -35.68800 1.000 52.32024 52 PRO C O 1
ATOM 8407 N N . GLU C 1 55 ? 4.38900 38.73200 -37.52000 1.000 84.20006 53 GLU C N 1
ATOM 8408 C CA . GLU C 1 55 ? 3.43100 39.52500 -38.27500 1.000 84.12981 53 GLU C CA 1
ATOM 8409 C C . GLU C 1 55 ? 2.47900 38.59400 -39.01200 1.000 82.36306 53 GLU C C 1
ATOM 8410 O O . GLU C 1 55 ? 2.89400 37.57800 -39.57700 1.000 81.82353 53 GLU C O 1
ATOM 8416 N N . LEU C 1 56 ? 1.19900 38.94800 -39.00200 1.000 41.71959 54 LEU C N 1
ATOM 8417 C CA . LEU C 1 56 ? 0.15000 38.09000 -39.53200 1.000 38.63027 54 LEU C CA 1
ATOM 8418 C C . LEU C 1 56 ? -0.23000 38.54100 -40.93500 1.000 38.19934 54 LEU C C 1
ATOM 8419 O O . LEU C 1 56 ? -0.74800 39.64800 -41.12200 1.000 37.45570 54 LEU C O 1
ATOM 8424 N N . ILE C 1 57 ? 0.02300 37.67300 -41.90900 1.000 46.10853 55 ILE C N 1
ATOM 8425 C CA . ILE C 1 57 ? -0.37700 37.88900 -43.29300 1.000 46.16897 55 ILE C CA 1
ATOM 8426 C C . ILE C 1 57 ? -1.75800 37.26700 -43.46800 1.000 45.99341 55 ILE C C 1
ATOM 8427 O O . ILE C 1 57 ? -1.90200 36.04100 -43.47700 1.000 45.66995 55 ILE C O 1
ATOM 8432 N N . VAL C 1 58 ? -2.78100 38.11100 -43.58700 1.000 45.15113 56 VAL C N 1
ATOM 8433 C CA . VAL C 1 58 ? -4.12400 37.61800 -43.86900 1.000 45.31682 56 VAL C CA 1
ATOM 8434 C C . VAL C 1 58 ? -4.14600 37.07600 -45.29100 1.000 45.88321 56 VAL C C 1
ATOM 8435 O O . VAL C 1 58 ? -3.87900 37.80900 -46.24900 1.000 46.44035 56 VAL C O 1
ATOM 8439 N N . CYS C 1 59 ? -4.46700 35.79700 -45.43600 1.000 55.06593 57 CYS C N 1
ATOM 8440 C CA . CYS C 1 59 ? -4.52600 35.15700 -46.74100 1.000 54.13746 57 CYS C CA 1
ATOM 8441 C C . CYS C 1 59 ? -5.96200 35.12000 -47.24600 1.000 54.01439 57 CYS C C 1
ATOM 8442 O O . CYS C 1 59 ? -6.91000 35.45400 -46.53300 1.000 54.96608 57 CYS C O 1
ATOM 8445 N N . ARG C 1 60 ? -6.11100 34.71800 -48.50500 1.000 50.49013 58 ARG C N 1
ATOM 8446 C CA . ARG C 1 60 ? -7.41600 34.60000 -49.13800 1.000 50.35436 58 ARG C CA 1
ATOM 8447 C C . ARG C 1 60 ? -7.80900 33.15100 -49.40500 1.000 50.13624 58 ARG C C 1
ATOM 8448 O O . ARG C 1 60 ? -8.88500 32.90600 -49.96500 1.000 49.87256 58 ARG C O 1
ATOM 8456 N N . HIS C 1 61 ? -6.96900 32.18900 -49.02500 1.000 39.78729 59 HIS C N 1
ATOM 8457 C CA . HIS C 1 61 ? -7.33500 30.78000 -49.00100 1.000 38.91243 59 HIS C CA 1
ATOM 8458 C C . HIS C 1 61 ? -6.23900 30.01800 -48.26900 1.000 34.86021 59 HIS C C 1
ATOM 8459 O O . HIS C 1 61 ? -5.05400 30.31800 -48.43400 1.000 38.92091 59 HIS C O 1
ATOM 8466 N N . GLU C 1 62 ? -6.64500 29.05100 -47.44200 1.000 55.14413 60 GLU C N 1
ATOM 8467 C CA . GLU C 1 62 ? -5.69700 28.42400 -46.52600 1.000 55.56857 60 GLU C CA 1
ATOM 8468 C C . GLU C 1 62 ? -4.58700 27.68200 -47.26700 1.000 55.55734 60 GLU C C 1
ATOM 8469 O O . GLU C 1 62 ? -3.46000 27.59000 -46.76400 1.000 55.86088 60 GLU C O 1
ATOM 8475 N N . GLN C 1 63 ? -4.88500 27.11300 -48.43900 1.000 45.99080 61 GLN C N 1
ATOM 8476 C CA . GLN C 1 63 ? -3.84500 26.39300 -49.16400 1.000 45.96287 61 GLN C CA 1
ATOM 8477 C C . GLN C 1 63 ? -2.69200 27.32600 -49.50000 1.000 45.46030 61 GLN C C 1
ATOM 8478 O O . GLN C 1 63 ? -1.51900 26.95600 -49.37000 1.000 45.61258 61 GLN C O 1
ATOM 8484 N N . ASN C 1 64 ? -3.01100 28.54500 -49.93600 1.000 47.70309 62 ASN C N 1
ATOM 8485 C CA . ASN C 1 64 ? -1.96700 29.50300 -50.26600 1.000 47.71354 62 ASN C CA 1
ATOM 8486 C C . ASN C 1 64 ? -1.15100 29.85800 -49.03300 1.000 47.58454 62 ASN C C 1
ATOM 8487 O O . ASN C 1 64 ? 0.07200 29.99500 -49.11700 1.000 47.56156 62 ASN C O 1
ATOM 8492 N N . ALA C 1 65 ? -1.79900 29.96200 -47.86900 1.000 30.12322 63 ALA C N 1
ATOM 8493 C CA . ALA C 1 65 ? -1.05000 30.08800 -46.62300 1.000 30.19089 63 ALA C CA 1
ATOM 8494 C C . ALA C 1 65 ? -0.06000 28.94100 -46.47700 1.000 30.07586 63 ALA C C 1
ATOM 8495 O O . ALA C 1 65 ? 1.10700 29.14800 -46.12900 1.000 30.34545 63 ALA C O 1
ATOM 8497 N N . ALA C 1 66 ? -0.51400 27.71500 -46.74100 1.000 29.74154 64 ALA C N 1
ATOM 8498 C CA . ALA C 1 66 ? 0.37700 26.56200 -46.66700 1.000 29.69318 64 ALA C CA 1
ATOM 8499 C C . ALA C 1 66 ? 1.46300 26.64000 -47.73300 1.000 30.04004 64 ALA C C 1
ATOM 8500 O O . ALA C 1 66 ? 2.61800 26.27200 -47.48200 1.000 30.21854 64 ALA C O 1
ATOM 8502 N N . PHE C 1 67 ? 1.10700 27.10600 -48.93200 1.000 38.48174 65 PHE C N 1
ATOM 8503 C CA . PHE C 1 67 ? 2.10200 27.29700 -49.98100 1.000 38.37142 65 PHE C CA 1
ATOM 8504 C C . PHE C 1 67 ? 3.14000 28.33300 -49.56200 1.000 37.28198 65 PHE C C 1
ATOM 8505 O O . PHE C 1 67 ? 4.34700 28.13100 -49.73900 1.000 39.55305 65 PHE C O 1
ATOM 8513 N N . MET C 1 68 ? 2.68700 29.45900 -49.00300 1.000 44.30897 66 MET C N 1
ATOM 8514 C CA . MET C 1 68 ? 3.62800 30.47900 -48.55400 1.000 44.62748 66 MET C CA 1
ATOM 8515 C C . MET C 1 68 ? 4.54300 29.93300 -47.46900 1.000 44.76339 66 MET C C 1
ATOM 8516 O O . MET C 1 68 ? 5.74800 30.21600 -47.45700 1.000 45.26292 66 MET C O 1
ATOM 8521 N N . ALA C 1 69 ? 3.98100 29.16800 -46.53100 1.000 47.57723 67 ALA C N 1
ATOM 8522 C CA . ALA C 1 69 ? 4.78100 28.64300 -45.43100 1.000 48.11875 67 ALA C CA 1
ATOM 8523 C C . ALA C 1 69 ? 5.82800 27.65800 -45.93600 1.000 47.36244 67 ALA C C 1
ATOM 8524 O O . ALA C 1 69 ? 6.95900 27.63000 -45.43100 1.000 47.09822 67 ALA C O 1
ATOM 8526 N N . ALA C 1 70 ? 5.46900 26.84700 -46.93800 1.000 38.06572 68 ALA C N 1
ATOM 8527 C CA . ALA C 1 70 ? 6.44000 25.93800 -47.54200 1.000 38.50707 68 ALA C CA 1
ATOM 8528 C C . ALA C 1 70 ? 7.57100 26.70600 -48.21500 1.000 38.62586 68 ALA C C 1
ATOM 8529 O O . ALA C 1 70 ? 8.74100 26.31300 -48.12400 1.000 38.53926 68 ALA C O 1
ATOM 8531 N N . ALA C 1 71 ? 7.24000 27.79800 -48.90700 1.000 31.96696 69 ALA C N 1
ATOM 8532 C CA . ALA C 1 71 ? 8.27200 28.60400 -49.54600 1.000 32.56214 69 ALA C CA 1
ATOM 8533 C C . ALA C 1 71 ? 9.26600 29.13100 -48.52000 1.000 32.90188 69 ALA C C 1
ATOM 8534 O O . ALA C 1 71 ? 10.48100 29.10500 -48.74900 1.000 33.38212 69 ALA C O 1
ATOM 8536 N N . VAL C 1 72 ? 8.77200 29.60700 -47.37700 1.000 32.73435 70 VAL C N 1
ATOM 8537 C CA . VAL C 1 72 ? 9.67300 30.03600 -46.31200 1.000 33.12371 70 VAL C CA 1
ATOM 8538 C C . VAL C 1 72 ? 10.60200 28.89600 -45.92600 1.000 33.17151 70 VAL C C 1
ATOM 8539 O O . VAL C 1 72 ? 11.80500 29.09400 -45.71500 1.000 33.70465 70 VAL C O 1
ATOM 8543 N N . GLY C 1 73 ? 10.05700 27.68500 -45.81300 1.000 47.68261 71 GLY C N 1
ATOM 8544 C CA . GLY C 1 73 ? 10.89200 26.54200 -45.49500 1.000 48.32025 71 GLY C CA 1
ATOM 8545 C C . GLY C 1 73 ? 11.92400 26.25700 -46.56800 1.000 48.54659 71 GLY C C 1
ATOM 8546 O O . GLY C 1 73 ? 13.07300 25.92200 -46.26600 1.000 48.60635 71 GLY C O 1
ATOM 8547 N N . ARG C 1 74 ? 11.53000 26.37200 -47.83500 1.000 35.40231 72 ARG C N 1
ATOM 8548 C CA . ARG C 1 74 ? 12.47400 26.10000 -48.90900 1.000 36.48334 72 ARG C CA 1
ATOM 8549 C C . ARG C 1 74 ? 13.61500 27.11000 -48.92000 1.000 37.56623 72 ARG C C 1
ATOM 8550 O O . ARG C 1 74 ? 14.76900 26.75400 -49.19000 1.000 37.96210 72 ARG C O 1
ATOM 8558 N N . LEU C 1 75 ? 13.31400 28.37600 -48.64400 1.000 38.22449 73 LEU C N 1
ATOM 8559 C CA . LEU C 1 75 ? 14.29900 29.44000 -48.78500 1.000 38.18655 73 LEU C CA 1
ATOM 8560 C C . LEU C 1 75 ? 15.14900 29.64300 -47.53600 1.000 38.75922 73 LEU C C 1
ATOM 8561 O O . LEU C 1 75 ? 16.31400 30.04000 -47.65100 1.000 39.36009 73 LEU C O 1
ATOM 8566 N N . THR C 1 76 ? 14.60700 29.37100 -46.34700 1.000 48.02186 74 THR C N 1
ATOM 8567 C CA . THR C 1 76 ? 15.32700 29.61000 -45.10400 1.000 47.98609 74 THR C CA 1
ATOM 8568 C C . THR C 1 76 ? 15.77900 28.34000 -44.40200 1.000 48.43807 74 THR C C 1
ATOM 8569 O O . THR C 1 76 ? 16.62600 28.41800 -43.50700 1.000 49.14910 74 THR C O 1
ATOM 8573 N N . GLY C 1 77 ? 15.22300 27.18500 -44.75600 1.000 43.55079 75 GLY C N 1
ATOM 8574 C CA . GLY C 1 77 ? 15.55600 25.96200 -44.06200 1.000 44.11035 75 GLY C CA 1
ATOM 8575 C C . GLY C 1 77 ? 14.96600 25.84100 -42.67600 1.000 44.85250 75 GLY C C 1
ATOM 8576 O O . GLY C 1 77 ? 15.20300 24.83000 -42.00400 1.000 44.80773 75 GLY C O 1
ATOM 8577 N N . LYS C 1 78 ? 14.22100 26.83800 -42.22500 1.000 44.58686 76 LYS C N 1
ATOM 8578 C CA . LYS C 1 78 ? 13.44200 26.80500 -41.00200 1.000 44.03088 76 LYS C CA 1
ATOM 8579 C C . LYS C 1 78 ? 11.96400 26.78300 -41.35800 1.000 43.16684 76 LYS C C 1
ATOM 8580 O O . LYS C 1 78 ? 11.57400 27.21800 -42.44700 1.000 42.84596 76 LYS C O 1
ATOM 8586 N N . PRO C 1 79 ? 11.10700 26.26400 -40.48200 1.000 44.74999 77 PRO C N 1
ATOM 8587 C CA . PRO C 1 79 ? 9.70100 26.08400 -40.87400 1.000 45.00465 77 PRO C CA 1
ATOM 8588 C C . PRO C 1 79 ? 8.98900 27.42000 -41.03800 1.000 45.33759 77 PRO C C 1
ATOM 8589 O O . PRO C 1 79 ? 9.13300 28.33000 -40.21600 1.000 44.66964 77 PRO C O 1
ATOM 8593 N N . GLY C 1 80 ? 8.23600 27.53800 -42.12900 1.000 47.57707 78 GLY C N 1
ATOM 8594 C CA . GLY C 1 80 ? 7.18400 28.52200 -42.18800 1.000 48.43013 78 GLY C CA 1
ATOM 8595 C C . GLY C 1 80 ? 5.98500 28.06600 -41.39000 1.000 48.51580 78 GLY C C 1
ATOM 8596 O O . GLY C 1 80 ? 5.82500 26.88600 -41.08400 1.000 47.11813 78 GLY C O 1
ATOM 8597 N N . VAL C 1 81 ? 5.13400 29.01500 -41.02800 1.000 50.49658 79 VAL C N 1
ATOM 8598 C CA . VAL C 1 81 ? 4.00000 28.72600 -40.16500 1.000 50.45975 79 VAL C CA 1
ATOM 8599 C C . VAL C 1 81 ? 2.72800 29.27500 -40.79800 1.000 50.03683 79 VAL C C 1
ATOM 8600 O O . VAL C 1 81 ? 2.67500 30.44500 -41.19100 1.000 49.92753 79 VAL C O 1
ATOM 8604 N N . CYS C 1 82 ? 1.71800 28.42000 -40.91500 1.000 50.00992 80 CYS C N 1
ATOM 8605 C CA . CYS C 1 82 ? 0.36000 28.82400 -41.23000 1.000 48.47372 80 CYS C CA 1
ATOM 8606 C C . CYS C 1 82 ? -0.50200 28.64000 -39.98600 1.000 47.15894 80 CYS C C 1
ATOM 8607 O O . CYS C 1 82 ? -0.12900 27.93300 -39.04300 1.000 46.55844 80 CYS C O 1
ATOM 8610 N N . LEU C 1 83 ? -1.66300 29.29000 -39.98900 1.000 30.38168 81 LEU C N 1
ATOM 8611 C CA . LEU C 1 83 ? -2.53600 29.30000 -38.82100 1.000 30.16984 81 LEU C CA 1
ATOM 8612 C C . LEU C 1 83 ? -3.97900 29.38300 -39.28500 1.000 29.92155 81 LEU C C 1
ATOM 8613 O O . LEU C 1 83 ? -4.37700 30.38100 -39.89000 1.000 30.10681 81 LEU C O 1
ATOM 8618 N N . VAL C 1 84 ? -4.76900 28.35800 -38.98500 1.000 29.56731 82 VAL C N 1
ATOM 8619 C CA . VAL C 1 84 ? -6.12700 28.24700 -39.49300 1.000 29.33250 82 VAL C CA 1
ATOM 8620 C C . VAL C 1 84 ? -7.04300 27.76500 -38.37600 1.000 29.29776 82 VAL C C 1
ATOM 8621 O O . VAL C 1 84 ? -6.60000 27.43800 -37.27000 1.000 29.43571 82 VAL C O 1
ATOM 8625 N N . THR C 1 85 ? -8.34100 27.71700 -38.68300 1.000 38.73604 83 THR C N 1
ATOM 8626 C CA . THR C 1 85 ? -9.36500 27.34800 -37.72000 1.000 38.84429 83 THR C CA 1
ATOM 8627 C C . THR C 1 85 ? -9.81900 25.90500 -37.93200 1.000 38.78647 83 THR C C 1
ATOM 8628 O O . THR C 1 85 ? -9.36900 25.20200 -38.83800 1.000 39.23955 83 THR C O 1
ATOM 8632 N N . SER C 1 86 ? -10.74600 25.47200 -37.08400 1.000 37.57634 84 SER C N 1
ATOM 8633 C CA . SER C 1 86 ? -11.23800 24.10500 -37.11400 1.000 37.68023 84 SER C CA 1
ATOM 8634 C C . SER C 1 86 ? -11.93100 23.80400 -38.44000 1.000 37.41594 84 SER C C 1
ATOM 8635 O O . SER C 1 86 ? -12.30000 24.70200 -39.19700 1.000 37.20778 84 SER C O 1
ATOM 8638 N N . GLY C 1 87 ? -12.09300 22.51600 -38.72200 1.000 60.56574 85 GLY C N 1
ATOM 8639 C CA . GLY C 1 87 ? -12.86600 22.07800 -39.85700 1.000 60.74571 85 GLY C CA 1
ATOM 8640 C C . GLY C 1 87 ? -12.34900 22.58700 -41.18400 1.000 61.39976 85 GLY C C 1
ATOM 8641 O O . GLY C 1 87 ? -11.25800 22.22200 -41.63800 1.000 61.79482 85 GLY C O 1
ATOM 8642 N N . PRO C 1 88 ? -13.13700 23.44600 -41.83900 1.000 34.32535 86 PRO C N 1
ATOM 8643 C CA . PRO C 1 88 ? -12.77600 23.85700 -43.20900 1.000 35.50264 86 PRO C CA 1
ATOM 8644 C C . PRO C 1 88 ? -11.42200 24.53200 -43.29800 1.000 36.48901 86 PRO C C 1
ATOM 8645 O O . PRO C 1 88 ? -10.68900 24.32200 -44.27200 1.000 36.15371 86 PRO C O 1
ATOM 8649 N N . GLY C 1 89 ? -11.07200 25.35800 -42.31400 1.000 28.30077 87 GLY C N 1
ATOM 8650 C CA . GLY C 1 89 ? -9.74700 25.94300 -42.30800 1.000 28.40050 87 GLY C CA 1
ATOM 8651 C C . GLY C 1 89 ? -8.67200 24.87900 -42.27500 1.000 28.24063 87 GLY C C 1
ATOM 8652 O O . GLY C 1 89 ? -7.67500 24.96800 -42.99400 1.000 28.28594 87 GLY C O 1
ATOM 8653 N N . ALA C 1 90 ? -8.87200 23.84700 -41.45500 1.000 32.57823 88 ALA C N 1
ATOM 8654 C CA . ALA C 1 90 ? -7.89400 22.77000 -41.36500 1.000 32.79729 88 ALA C CA 1
ATOM 8655 C C . ALA C 1 90 ? -7.85500 21.95500 -42.65200 1.000 32.34541 88 ALA C C 1
ATOM 8656 O O . ALA C 1 90 ? -6.77700 21.67500 -43.18700 1.000 33.70364 88 ALA C O 1
ATOM 8658 N N . SER C 1 91 ? -9.02400 21.57300 -43.17200 1.000 54.49558 89 SER C N 1
ATOM 8659 C CA . SER C 1 91 ? -9.05400 20.73000 -44.36300 1.000 55.00034 89 SER C CA 1
ATOM 8660 C C . SER C 1 91 ? -8.36600 21.39800 -45.54800 1.000 56.04924 89 SER C C 1
ATOM 8661 O O . SER C 1 91 ? -7.79000 20.71100 -46.40100 1.000 57.63741 89 SER C O 1
ATOM 8664 N N . ASN C 1 92 ? -8.41200 22.72800 -45.62700 1.000 38.67818 90 ASN C N 1
ATOM 8665 C CA . ASN C 1 92 ? -7.81600 23.41900 -46.76300 1.000 39.00041 90 ASN C CA 1
ATOM 8666 C C . ASN C 1 92 ? -6.29300 23.43300 -46.71600 1.000 39.63967 90 ASN C C 1
ATOM 8667 O O . ASN C 1 92 ? -5.67200 24.07700 -47.57200 1.000 40.00921 90 ASN C O 1
ATOM 8672 N N . LEU C 1 93 ? -5.68200 22.75300 -45.74400 1.000 43.81632 91 LEU C N 1
ATOM 8673 C CA . LEU C 1 93 ? -4.23300 22.61900 -45.68400 1.000 43.30760 91 LEU C CA 1
ATOM 8674 C C . LEU C 1 93 ? -3.72500 21.30900 -46.27400 1.000 42.83855 91 LEU C C 1
ATOM 8675 O O . LEU C 1 93 ? -2.52500 21.19500 -46.54400 1.000 42.20438 91 LEU C O 1
ATOM 8680 N N . ALA C 1 94 ? -4.60900 20.33200 -46.49000 1.000 33.28188 92 ALA C N 1
ATOM 8681 C CA . ALA C 1 94 ? -4.18300 18.99300 -46.88200 1.000 32.34702 92 ALA C CA 1
ATOM 8682 C C . ALA C 1 94 ? -3.16700 19.03100 -48.01900 1.000 32.38859 92 ALA C C 1
ATOM 8683 O O . ALA C 1 94 ? -2.04700 18.53200 -47.88000 1.000 32.97775 92 ALA C O 1
ATOM 8685 N N . THR C 1 95 ? -3.54100 19.61400 -49.16000 1.000 32.50873 93 THR C N 1
ATOM 8686 C CA . THR C 1 95 ? -2.63100 19.61700 -50.30200 1.000 32.94450 93 THR C CA 1
ATOM 8687 C C . THR C 1 95 ? -1.35800 20.39100 -49.98600 1.000 31.63419 93 THR C C 1
ATOM 8688 O O . THR C 1 95 ? -0.25300 19.95500 -50.33100 1.000 33.50501 93 THR C O 1
ATOM 8692 N N . GLY C 1 96 ? -1.49100 21.54400 -49.33300 1.000 47.11320 94 GLY C N 1
ATOM 8693 C CA . GLY C 1 96 ? -0.31500 22.32400 -48.99600 1.000 46.45546 94 GLY C CA 1
ATOM 8694 C C . GLY C 1 96 ? 0.69600 21.53900 -48.18900 1.000 47.02955 94 GLY C C 1
ATOM 8695 O O . GLY C 1 96 ? 1.90400 21.78200 -48.29400 1.000 46.88355 94 GLY C O 1
ATOM 8696 N N . LEU C 1 97 ? 0.22300 20.63800 -47.33500 1.000 43.48371 95 LEU C N 1
ATOM 8697 C CA . LEU C 1 97 ? 1.10600 19.90500 -46.43300 1.000 43.66651 95 LEU C CA 1
ATOM 8698 C C . LEU C 1 97 ? 1.63400 18.61700 -46.99700 1.000 44.19567 95 LEU C C 1
ATOM 8699 O O . LEU C 1 97 ? 2.61600 18.10200 -46.50800 1.000 44.43629 95 LEU C O 1
ATOM 8704 N N . VAL C 1 98 ? 0.99200 18.08500 -48.01300 1.000 35.24894 96 VAL C N 1
ATOM 8705 C CA . VAL C 1 98 ? 1.50200 16.90300 -48.65100 1.000 36.69206 96 VAL C CA 1
ATOM 8706 C C . VAL C 1 98 ? 2.52600 17.35400 -49.63100 1.000 37.39847 96 VAL C C 1
ATOM 8707 O O . VAL C 1 98 ? 3.46900 16.64000 -49.90700 1.000 37.82044 96 VAL C O 1
ATOM 8711 N N . THR C 1 99 ? 2.34600 18.54800 -50.16400 1.000 39.61315 97 THR C N 1
ATOM 8712 C CA . THR C 1 99 ? 3.30400 19.11300 -51.08300 1.000 39.64174 97 THR C CA 1
ATOM 8713 C C . THR C 1 99 ? 4.55800 19.49000 -50.31100 1.000 39.51517 97 THR C C 1
ATOM 8714 O O . THR C 1 99 ? 5.64900 19.12000 -50.69800 1.000 39.97928 97 THR C O 1
ATOM 8718 N N . ALA C 1 100 ? 4.41700 20.19100 -49.20000 1.000 38.96604 98 ALA C N 1
ATOM 8719 C CA . ALA C 1 100 ? 5.57200 20.51900 -48.37200 1.000 39.47179 98 ALA C CA 1
ATOM 8720 C C . ALA C 1 100 ? 6.32600 19.25700 -47.96900 1.000 37.87648 98 ALA C C 1
ATOM 8721 O O . ALA C 1 100 ? 7.55500 19.18800 -48.08600 1.000 40.16142 98 ALA C O 1
ATOM 8723 N N . THR C 1 101 ? 5.59700 18.23900 -47.50100 1.000 43.35916 99 THR C N 1
ATOM 8724 C CA . THR C 1 101 ? 6.23900 17.01500 -47.02900 1.000 42.99829 99 THR C CA 1
ATOM 8725 C C . THR C 1 101 ? 6.97700 16.30900 -48.15800 1.000 43.41586 99 THR C C 1
ATOM 8726 O O . THR C 1 101 ? 8.09400 15.81600 -47.96600 1.000 43.30266 99 THR C O 1
ATOM 8730 N N . ALA C 1 102 ? 6.36300 16.25000 -49.34400 1.000 35.03221 100 ALA C N 1
ATOM 8731 C CA . ALA C 1 102 ? 6.92500 15.50600 -50.46600 1.000 35.81896 100 ALA C CA 1
ATOM 8732 C C . ALA C 1 102 ? 8.09600 16.22200 -51.12100 1.000 35.97867 100 ALA C C 1
ATOM 8733 O O . ALA C 1 102 ? 8.86000 15.58600 -51.85700 1.000 36.39497 100 ALA C O 1
ATOM 8735 N N . GLU C 1 103 ? 8.25300 17.52100 -50.87200 1.000 47.28189 101 GLU C N 1
ATOM 8736 C CA . GLU C 1 103 ? 9.28600 18.32200 -51.51300 1.000 47.87937 101 GLU C CA 1
ATOM 8737 C C . GLU C 1 103 ? 10.34200 18.80500 -50.52900 1.000 47.72169 101 GLU C C 1
ATOM 8738 O O . GLU C 1 103 ? 11.24100 19.55900 -50.91700 1.000 48.33602 101 GLU C O 1
ATOM 8744 N N . GLY C 1 104 ? 10.27200 18.36700 -49.27700 1.000 37.89520 102 GLY C N 1
ATOM 8745 C CA . GLY C 1 104 ? 11.25300 18.75900 -48.28400 1.000 38.10101 102 GLY C CA 1
ATOM 8746 C C . GLY C 1 104 ? 11.22000 20.22100 -47.89300 1.000 37.71164 102 GLY C C 1
ATOM 8747 O O . GLY C 1 104 ? 12.28200 20.83200 -47.71600 1.000 37.95697 102 GLY C O 1
ATOM 8748 N N . ASP C 1 105 ? 10.02800 20.79200 -47.73500 1.000 52.08747 103 ASP C N 1
ATOM 8749 C CA . ASP C 1 105 ? 9.87100 22.17400 -47.29100 1.000 51.71365 103 ASP C CA 1
ATOM 8750 C C . ASP C 1 105 ? 9.35700 22.18500 -45.85700 1.000 51.47460 103 ASP C C 1
ATOM 8751 O O . ASP C 1 105 ? 8.21700 21.75400 -45.61700 1.000 51.51743 103 ASP C O 1
ATOM 8756 N N . PRO C 1 106 ? 10.13400 22.64900 -44.87500 1.000 48.02814 104 PRO C N 1
ATOM 8757 C CA . PRO C 1 106 ? 9.63900 22.63800 -43.48800 1.000 48.47448 104 PRO C CA 1
ATOM 8758 C C . PRO C 1 106 ? 8.44500 23.56400 -43.31200 1.000 48.73225 104 PRO C C 1
ATOM 8759 O O . PRO C 1 106 ? 8.49500 24.74200 -43.67600 1.000 48.90758 104 PRO C O 1
ATOM 8763 N N . VAL C 1 107 ? 7.37400 23.02600 -42.73200 1.000 39.02153 105 VAL C N 1
ATOM 8764 C CA . VAL C 1 107 ? 6.20400 23.81700 -42.37200 1.000 39.70924 105 VAL C CA 1
ATOM 8765 C C . VAL C 1 107 ? 5.60400 23.26900 -41.08300 1.000 39.41859 105 VAL C C 1
ATOM 8766 O O . VAL C 1 107 ? 5.58200 22.05300 -40.85900 1.000 37.72050 105 VAL C O 1
ATOM 8770 N N . VAL C 1 108 ? 5.11700 24.17200 -40.23500 1.000 49.54507 106 VAL C N 1
ATOM 8771 C CA . VAL C 1 108 ? 4.33700 23.82000 -39.05500 1.000 49.16181 106 VAL C CA 1
ATOM 8772 C C . VAL C 1 108 ? 2.94900 24.43100 -39.23700 1.000 49.57717 106 VAL C C 1
ATOM 8773 O O . VAL C 1 108 ? 2.79900 25.65900 -39.27900 1.000 49.97509 106 VAL C O 1
ATOM 8777 N N . ALA C 1 109 ? 1.93700 23.57900 -39.36400 1.000 44.89245 107 ALA C N 1
ATOM 8778 C CA . ALA C 1 109 ? 0.56100 24.02100 -39.54400 1.000 43.78240 107 ALA C CA 1
ATOM 8779 C C . ALA C 1 109 ? -0.13100 24.00100 -38.19000 1.000 42.26736 107 ALA C C 1
ATOM 8780 O O . ALA C 1 109 ? -0.18100 22.95700 -37.53000 1.000 42.22174 107 ALA C O 1
ATOM 8782 N N . LEU C 1 110 ? -0.66300 25.14600 -37.77900 1.000 40.32112 108 LEU C N 1
ATOM 8783 C CA . LEU C 1 110 ? -1.39400 25.26500 -36.52300 1.000 40.01353 108 LEU C CA 1
ATOM 8784 C C . LEU C 1 110 ? -2.87400 25.45700 -36.82200 1.000 38.85077 108 LEU C C 1
ATOM 8785 O O . LEU C 1 110 ? -3.25800 26.42200 -37.49200 1.000 38.55096 108 LEU C O 1
ATOM 8790 N N . ALA C 1 111 ? -3.70000 24.54500 -36.31500 1.000 29.21809 109 ALA C N 1
ATOM 8791 C CA . ALA C 1 111 ? -5.12500 24.52800 -36.60500 1.000 28.99480 109 ALA C CA 1
ATOM 8792 C C . ALA C 1 111 ? -5.92600 24.48800 -35.31500 1.000 29.17500 109 ALA C C 1
ATOM 8793 O O . ALA C 1 111 ? -5.56900 23.78200 -34.36700 1.000 29.28265 109 ALA C O 1
ATOM 8795 N N . GLY C 1 112 ? -7.01100 25.24700 -35.29000 1.000 39.45104 110 GLY C N 1
ATOM 8796 C CA . GLY C 1 112 ? -7.94600 25.15600 -34.19500 1.000 40.42404 110 GLY C CA 1
ATOM 8797 C C . GLY C 1 112 ? -8.75600 23.87800 -34.26500 1.000 40.61938 110 GLY C C 1
ATOM 8798 O O . GLY C 1 112 ? -8.78700 23.16900 -35.27000 1.000 40.79777 110 GLY C O 1
ATOM 8799 N N . ALA C 1 113 ? -9.42300 23.58000 -33.15300 1.000 34.33653 111 ALA C N 1
ATOM 8800 C CA . ALA C 1 113 ? -10.28700 22.41400 -33.04400 1.000 34.19339 111 ALA C CA 1
ATOM 8801 C C . ALA C 1 113 ? -11.38600 22.74900 -32.04700 1.000 34.54884 111 ALA C C 1
ATOM 8802 O O . ALA C 1 113 ? -11.25900 23.68700 -31.25600 1.000 35.11695 111 ALA C O 1
ATOM 8804 N N . VAL C 1 114 ? -12.47000 21.97800 -32.08600 1.000 29.35285 112 VAL C N 1
ATOM 8805 C CA . VAL C 1 114 ? -13.54500 22.17600 -31.11600 1.000 29.73117 112 VAL C CA 1
ATOM 8806 C C . VAL C 1 114 ? -12.97600 21.85600 -29.73900 1.000 30.10881 112 VAL C C 1
ATOM 8807 O O . VAL C 1 114 ? -11.88100 21.28500 -29.63900 1.000 30.00528 112 VAL C O 1
ATOM 8811 N N . PRO C 1 115 ? -13.66000 22.21700 -28.66000 1.000 30.61708 113 PRO C N 1
ATOM 8812 C CA . PRO C 1 115 ? -13.13900 21.91800 -27.32000 1.000 31.07761 113 PRO C CA 1
ATOM 8813 C C . PRO C 1 115 ? -13.20500 20.43500 -26.97900 1.000 30.94030 113 PRO C C 1
ATOM 8814 O O . PRO C 1 115 ? -13.91600 19.64200 -27.60000 1.000 30.59674 113 PRO C O 1
ATOM 8818 N N . ARG C 1 116 ? -12.45800 20.07700 -25.93500 1.000 44.87788 114 ARG C N 1
ATOM 8819 C CA . ARG C 1 116 ? -12.26000 18.67000 -25.60100 1.000 45.57808 114 ARG C CA 1
ATOM 8820 C C . ARG C 1 116 ? -13.56600 17.96500 -25.24300 1.000 45.81102 114 ARG C C 1
ATOM 8821 O O . ARG C 1 116 ? -13.69200 16.75300 -25.46300 1.000 45.48297 114 ARG C O 1
ATOM 8829 N N . ALA C 1 117 ? -14.53000 18.67700 -24.66200 1.000 39.11061 115 ALA C N 1
ATOM 8830 C CA . ALA C 1 117 ? -15.80700 18.04700 -24.35800 1.000 39.25212 115 ALA C CA 1
ATOM 8831 C C . ALA C 1 117 ? -16.65800 17.84400 -25.60500 1.000 40.47164 115 ALA C C 1
ATOM 8832 O O . ALA C 1 117 ? -17.59500 17.03600 -25.57800 1.000 39.77328 115 ALA C O 1
ATOM 8834 N N . ASP C 1 118 ? -16.34900 18.55300 -26.69000 1.000 73.59241 116 ASP C N 1
ATOM 8835 C CA . ASP C 1 118 ? -17.07100 18.44300 -27.95100 1.000 73.06212 116 ASP C CA 1
ATOM 8836 C C . ASP C 1 118 ? -16.33900 17.59200 -28.97800 1.000 72.46177 116 ASP C C 1
ATOM 8837 O O . ASP C 1 118 ? -16.82100 17.46200 -30.10800 1.000 71.88486 116 ASP C O 1
ATOM 8842 N N . ARG C 1 119 ? -15.18900 17.02200 -28.61700 1.000 43.75346 117 ARG C N 1
ATOM 8843 C CA . ARG C 1 119 ? -14.43600 16.19700 -29.55300 1.000 41.85492 117 ARG C CA 1
ATOM 8844 C C . ARG C 1 119 ? -15.33200 15.17400 -30.23500 1.000 40.83099 117 ARG C C 1
ATOM 8845 O O . ARG C 1 119 ? -15.41900 15.11600 -31.46800 1.000 40.84094 117 ARG C O 1
ATOM 8853 N N . LEU C 1 120 ? -15.99600 14.34600 -29.43300 1.000 29.80941 118 LEU C N 1
ATOM 8854 C CA . LEU C 1 120 ? -16.75800 13.20700 -29.92100 1.000 29.80474 118 LEU C CA 1
ATOM 8855 C C . LEU C 1 120 ? -18.15900 13.58500 -30.37600 1.000 29.85364 118 LEU C C 1
ATOM 8856 O O . LEU C 1 120 ? -18.96000 12.69300 -30.67900 1.000 29.96375 118 LEU C O 1
ATOM 8861 N N . LYS C 1 121 ? -18.46800 14.87200 -30.44700 1.000 29.83612 119 LYS C N 1
ATOM 8862 C CA . LYS C 1 121 ? -19.81200 15.32000 -30.76500 1.000 29.96949 119 LYS C CA 1
ATOM 8863 C C . LYS C 1 121 ? -19.92600 15.75700 -32.22200 1.000 29.63660 119 LYS C C 1
ATOM 8864 O O . LYS C 1 121 ? -18.94400 16.13900 -32.86700 1.000 29.32679 119 LYS C O 1
ATOM 8870 N N . ARG C 1 122 ? -21.15800 15.68300 -32.73000 1.000 42.06783 120 ARG C N 1
ATOM 8871 C CA . ARG C 1 122 ? -21.53200 16.24200 -34.02600 1.000 42.37123 120 ARG C CA 1
ATOM 8872 C C . ARG C 1 122 ? -21.88300 17.71100 -33.80600 1.000 42.46143 120 ARG C C 1
ATOM 8873 O O . ARG C 1 122 ? -23.04700 18.10100 -33.68200 1.000 42.48630 120 ARG C O 1
ATOM 8881 N N . THR C 1 123 ? -20.84200 18.53500 -33.74100 1.000 38.26795 121 THR C N 1
ATOM 8882 C CA . THR C 1 123 ? -20.96800 19.97600 -33.58600 1.000 38.48028 121 THR C CA 1
ATOM 8883 C C . THR C 1 123 ? -20.26800 20.65600 -34.75400 1.000 37.44777 121 THR C C 1
ATOM 8884 O O . THR C 1 123 ? -19.55600 20.01800 -35.53100 1.000 37.20684 121 THR C O 1
ATOM 8888 N N . HIS C 1 124 ? -20.47600 21.96400 -34.87400 1.000 34.74458 122 HIS C N 1
ATOM 8889 C CA . HIS C 1 124 ? -19.90800 22.71200 -35.98800 1.000 34.40287 122 HIS C CA 1
ATOM 8890 C C . HIS C 1 124 ? -18.41100 22.45400 -36.09600 1.000 34.11796 122 HIS C C 1
ATOM 8891 O O . HIS C 1 124 ? -17.68700 22.50400 -35.09700 1.000 33.91187 122 HIS C O 1
ATOM 8898 N N . GLN C 1 125 ? -17.96400 22.14000 -37.31700 1.000 33.21287 123 GLN C N 1
ATOM 8899 C CA . GLN C 1 125 ? -16.55300 22.10100 -37.70300 1.000 32.61505 123 GLN C CA 1
ATOM 8900 C C . GLN C 1 125 ? -15.74900 21.06400 -36.93300 1.000 31.99956 123 GLN C C 1
ATOM 8901 O O . GLN C 1 125 ? -14.51800 21.10400 -36.94300 1.000 32.47544 123 GLN C O 1
ATOM 8907 N N . SER C 1 126 ? -16.41400 20.11400 -36.28500 1.000 46.08663 124 SER C N 1
ATOM 8908 C CA . SER C 1 126 ? -15.71300 19.03400 -35.60700 1.000 46.25465 124 SER C CA 1
ATOM 8909 C C . SER C 1 126 ? -15.20100 18.02600 -36.63000 1.000 46.49094 124 SER C C 1
ATOM 8910 O O . SER C 1 126 ? -15.93000 17.63000 -37.54300 1.000 47.35769 124 SER C O 1
ATOM 8913 N N . MET C 1 127 ? -13.95100 17.60400 -36.46800 1.000 45.06123 125 MET C N 1
ATOM 8914 C CA . MET C 1 127 ? -13.31500 16.66100 -37.37800 1.000 44.58483 125 MET C CA 1
ATOM 8915 C C . MET C 1 127 ? -12.03200 16.17200 -36.72000 1.000 44.32492 125 MET C C 1
ATOM 8916 O O . MET C 1 127 ? -11.38900 16.90700 -35.96600 1.000 44.70870 125 MET C O 1
ATOM 8921 N N . ASP C 1 128 ? -11.67200 14.92400 -37.00800 1.000 48.25097 126 ASP C N 1
ATOM 8922 C CA . ASP C 1 128 ? -10.45300 14.35500 -36.44800 1.000 48.24497 126 ASP C CA 1
ATOM 8923 C C . ASP C 1 128 ? -9.23600 14.97800 -37.12000 1.000 48.63922 126 ASP C C 1
ATOM 8924 O O . ASP C 1 128 ? -8.71300 14.43900 -38.10200 1.000 48.75236 126 ASP C O 1
ATOM 8929 N N . ASN C 1 129 ? -8.77800 16.12100 -36.60300 1.000 41.54363 127 ASN C N 1
ATOM 8930 C CA . ASN C 1 129 ? -7.67400 16.82700 -37.24600 1.000 40.86642 127 ASN C CA 1
ATOM 8931 C C . ASN C 1 129 ? -6.44700 15.93300 -37.36600 1.000 40.40540 127 ASN C C 1
ATOM 8932 O O . ASN C 1 129 ? -5.88500 15.76700 -38.45500 1.000 40.03394 127 ASN C O 1
ATOM 8937 N N . ALA C 1 130 ? -6.02000 15.34100 -36.24800 1.000 41.47711 128 ALA C N 1
ATOM 8938 C CA . ALA C 1 130 ? -4.76900 14.59300 -36.23400 1.000 40.58174 128 ALA C CA 1
ATOM 8939 C C . ALA C 1 130 ? -4.83000 13.39500 -37.17200 1.000 40.58261 128 ALA C C 1
ATOM 8940 O O . ALA C 1 130 ? -3.87700 13.12600 -37.91400 1.000 40.07800 128 ALA C O 1
ATOM 8942 N N . ALA C 1 131 ? -5.94300 12.66000 -37.15100 1.000 38.89528 129 ALA C N 1
ATOM 8943 C CA . ALA C 1 131 ? -6.05300 11.47700 -37.99400 1.000 38.68130 129 ALA C CA 1
ATOM 8944 C C . ALA C 1 131 ? -5.99000 11.84200 -39.46400 1.000 38.19666 129 ALA C C 1
ATOM 8945 O O . ALA C 1 131 ? -5.45100 11.07700 -40.27200 1.000 38.52643 129 ALA C O 1
ATOM 8947 N N . LEU C 1 132 ? -6.55200 12.99600 -39.82600 1.000 32.77279 130 LEU C N 1
ATOM 8948 C CA . LEU C 1 132 ? -6.57900 13.41800 -41.22000 1.000 32.91898 130 LEU C CA 1
ATOM 8949 C C . LEU C 1 132 ? -5.17800 13.68400 -41.75200 1.000 33.03010 130 LEU C C 1
ATOM 8950 O O . LEU C 1 132 ? -4.86800 13.32900 -42.89300 1.000 33.88932 130 LEU C O 1
ATOM 8955 N N . PHE C 1 133 ? -4.32200 14.30500 -40.94800 1.000 41.39088 131 PHE C N 1
ATOM 8956 C CA . PHE C 1 133 ? -3.02600 14.77100 -41.41500 1.000 41.28359 131 PHE C CA 1
ATOM 8957 C C . PHE C 1 133 ? -1.90300 13.77600 -41.18200 1.000 42.02780 131 PHE C C 1
ATOM 8958 O O . PHE C 1 133 ? -0.76700 14.04800 -41.58900 1.000 42.26094 131 PHE C O 1
ATOM 8966 N N . LYS C 1 134 ? -2.19200 12.62800 -40.56900 1.000 35.48618 132 LYS C N 1
ATOM 8967 C CA . LYS C 1 134 ? -1.16300 11.60000 -40.42600 1.000 36.03140 132 LYS C CA 1
ATOM 8968 C C . LYS C 1 134 ? -0.58000 11.19500 -41.77000 1.000 36.88655 132 LYS C C 1
ATOM 8969 O O . LYS C 1 134 ? 0.65600 11.10900 -41.88700 1.000 36.44601 132 LYS C O 1
ATOM 8975 N N . PRO C 1 135 ? -1.38100 10.95000 -42.81300 1.000 37.71144 133 PRO C N 1
ATOM 8976 C CA . PRO C 1 135 ? -0.81600 10.48000 -44.08700 1.000 38.76487 133 PRO C CA 1
ATOM 8977 C C . PRO C 1 135 ? -0.07400 11.54500 -44.87500 1.000 38.94403 133 PRO C C 1
ATOM 8978 O O . PRO C 1 135 ? 0.39500 11.24400 -45.97900 1.000 39.89005 133 PRO C O 1
ATOM 8982 N N . VAL C 1 136 ? 0.02500 12.77900 -44.38000 1.000 45.01802 134 VAL C N 1
ATOM 8983 C CA . VAL C 1 136 ? 0.53600 13.86900 -45.20700 1.000 44.59637 134 VAL C CA 1
ATOM 8984 C C . VAL C 1 136 ? 1.54900 14.73800 -44.47100 1.000 44.54126 134 VAL C C 1
ATOM 8985 O O . VAL C 1 136 ? 1.88800 15.83700 -44.93100 1.000 44.26378 134 VAL C O 1
ATOM 8989 N N . THR C 1 137 ? 2.04200 14.25300 -43.33600 1.000 35.03931 135 THR C N 1
ATOM 8990 C CA . THR C 1 137 ? 2.92600 15.03500 -42.49200 1.000 34.78590 135 THR C CA 1
ATOM 8991 C C . THR C 1 137 ? 3.99900 14.13100 -41.91200 1.000 34.58091 135 THR C C 1
ATOM 8992 O O . THR C 1 137 ? 3.88200 12.90400 -41.92700 1.000 34.95487 135 THR C O 1
ATOM 8996 N N . LYS C 1 138 ? 5.05500 14.76400 -41.40200 1.000 30.13575 136 LYS C N 1
ATOM 8997 C CA . LYS C 1 138 ? 6.00800 14.07100 -40.55000 1.000 30.46923 136 LYS C CA 1
ATOM 8998 C C . LYS C 1 138 ? 5.51000 13.92700 -39.11900 1.000 30.33961 136 LYS C C 1
ATOM 8999 O O . LYS C 1 138 ? 6.03500 13.09400 -38.37200 1.000 30.61578 136 LYS C O 1
ATOM 9005 N N . TYR C 1 139 ? 4.53200 14.73900 -38.72200 1.000 49.54113 137 TYR C N 1
ATOM 9006 C CA . TYR C 1 139 ? 4.19500 14.92800 -37.31500 1.000 49.76308 137 TYR C CA 1
ATOM 9007 C C . TYR C 1 139 ? 2.78600 15.50500 -37.27700 1.000 50.27104 137 TYR C C 1
ATOM 9008 O O . TYR C 1 139 ? 2.57200 16.63500 -37.72400 1.000 50.04259 137 TYR C O 1
ATOM 9017 N N . SER C 1 140 ? 1.83100 14.72000 -36.78600 1.000 34.21704 138 SER C N 1
ATOM 9018 C CA . SER C 1 140 ? 0.44200 15.14500 -36.66900 1.000 34.11844 138 SER C CA 1
ATOM 9019 C C . SER C 1 140 ? -0.02900 14.84300 -35.25600 1.000 33.56278 138 SER C C 1
ATOM 9020 O O . SER C 1 140 ? -0.01600 13.68300 -34.83100 1.000 33.29832 138 SER C O 1
ATOM 9023 N N . ALA C 1 141 ? -0.44800 15.87900 -34.53400 1.000 48.66721 139 ALA C N 1
ATOM 9024 C CA . ALA C 1 141 ? -0.78700 15.72300 -33.12800 1.000 50.24815 139 ALA C CA 1
ATOM 9025 C C . ALA C 1 141 ? -1.81500 16.76500 -32.71200 1.000 51.18674 139 ALA C C 1
ATOM 9026 O O . ALA C 1 141 ? -1.85300 17.87400 -33.25100 1.000 50.82409 139 ALA C O 1
ATOM 9028 N N . GLU C 1 142 ? -2.65000 16.39000 -31.74400 1.000 50.45281 140 GLU C N 1
ATOM 9029 C CA . GLU C 1 142 ? -3.56600 17.31000 -31.08100 1.000 50.44532 140 GLU C CA 1
ATOM 9030 C C . GLU C 1 142 ? -3.16500 17.42500 -29.61500 1.000 51.67849 140 GLU C C 1
ATOM 9031 O O . GLU C 1 142 ? -3.16300 16.42300 -28.88900 1.000 51.77994 140 GLU C O 1
ATOM 9037 N N . VAL C 1 143 ? -2.83300 18.63900 -29.18200 1.000 39.63082 141 VAL C N 1
ATOM 9038 C CA . VAL C 1 143 ? -2.50700 18.88700 -27.78100 1.000 38.80496 141 VAL C CA 1
ATOM 9039 C C . VAL C 1 143 ? -3.79600 18.87100 -26.9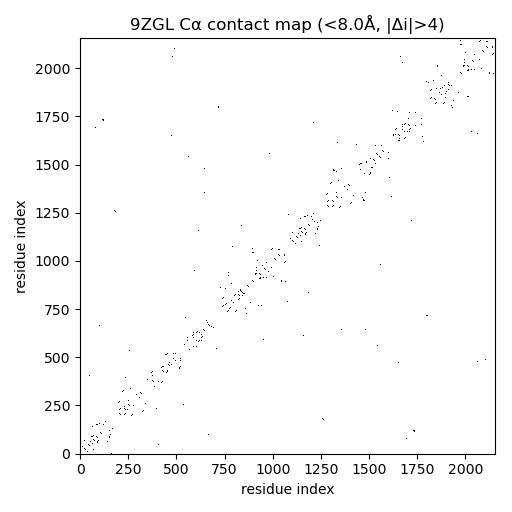6900 1.000 39.18310 141 VAL C C 1
ATOM 9040 O O . VAL C 1 143 ? -4.79200 19.50000 -27.34800 1.000 39.08791 141 VAL C O 1
ATOM 9044 N N . GLU C 1 144 ? -3.78400 18.14900 -25.84700 1.000 41.07958 142 GLU C N 1
ATOM 9045 C CA . GLU C 1 144 ? -4.94400 18.08100 -24.96700 1.000 41.07043 142 GLU C CA 1
ATOM 9046 C C . GLU C 1 144 ? -4.65300 18.62300 -23.56800 1.000 40.55143 142 GLU C C 1
ATOM 9047 O O . GLU C 1 144 ? -5.44000 18.38300 -22.64500 1.000 40.53346 142 GLU C O 1
ATOM 9053 N N . ASP C 1 145 ? -3.54800 19.34900 -23.38000 1.000 39.64967 143 ASP C N 1
ATOM 9054 C CA . ASP C 1 145 ? -3.26200 20.01000 -22.11300 1.000 39.66059 143 ASP C CA 1
ATOM 9055 C C . ASP C 1 145 ? -2.49000 21.28200 -22.43800 1.000 39.88592 143 ASP C C 1
ATOM 9056 O O . ASP C 1 145 ? -1.45900 21.20000 -23.12600 1.000 39.75567 143 ASP C O 1
ATOM 9061 N N . PRO C 1 146 ? -2.93500 22.45200 -21.96400 1.000 45.68470 144 PRO C N 1
ATOM 9062 C CA . PRO C 1 146 ? -2.20700 23.68800 -22.31100 1.000 46.25334 144 PRO C CA 1
ATOM 9063 C C . PRO C 1 146 ? -0.75400 23.66600 -21.87500 1.000 46.31723 144 PRO C C 1
ATOM 9064 O O . PRO C 1 146 ? 0.08400 24.32700 -22.50100 1.000 46.47807 144 PRO C O 1
ATOM 9068 N N . ASP C 1 147 ? -0.43100 22.91700 -20.81800 1.000 50.14634 145 ASP C N 1
ATOM 9069 C CA . ASP C 1 147 ? 0.94800 22.84000 -20.34900 1.000 50.40191 145 ASP C CA 1
ATOM 9070 C C . ASP C 1 147 ? 1.86500 22.20400 -21.38500 1.000 49.38237 145 ASP C C 1
ATOM 9071 O O . ASP C 1 147 ? 3.07500 22.45700 -21.38000 1.000 50.48149 145 ASP C O 1
ATOM 9076 N N . ASN C 1 148 ? 1.31800 21.36000 -22.25700 1.000 34.88471 146 ASN C N 1
ATOM 9077 C CA . ASN C 1 148 ? 2.10900 20.62400 -23.23200 1.000 34.34622 146 ASN C CA 1
ATOM 9078 C C . ASN C 1 148 ? 2.36300 21.41700 -24.50500 1.000 33.91129 146 ASN C C 1
ATOM 9079 O O . ASN C 1 148 ? 3.15500 20.97300 -25.34200 1.000 33.59313 146 ASN C O 1
ATOM 9084 N N . ILE C 1 149 ? 1.74500 22.59000 -24.65600 1.000 33.97380 147 ILE C N 1
ATOM 9085 C CA . ILE C 1 149 ? 1.88400 23.34700 -25.89800 1.000 33.57738 147 ILE C CA 1
ATOM 9086 C C . ILE C 1 149 ? 3.35200 23.65500 -26.21100 1.000 33.88596 147 ILE C C 1
ATOM 9087 O O . ILE C 1 149 ? 3.77300 23.43000 -27.34900 1.000 33.40054 147 ILE C O 1
ATOM 9092 N N . PRO C 1 150 ? 4.14600 24.17600 -25.26800 1.000 41.06264 148 PRO C N 1
ATOM 9093 C CA . PRO C 1 150 ? 5.54000 24.51600 -25.62300 1.000 41.17833 148 PRO C CA 1
ATOM 9094 C C . PRO C 1 150 ? 6.35500 23.32000 -26.05800 1.000 40.40514 148 PRO C C 1
ATOM 9095 O O . PRO C 1 150 ? 7.28100 23.47000 -26.86500 1.000 40.79413 148 PRO C O 1
ATOM 9099 N N . GLU C 1 151 ? 6.05600 22.13600 -25.52000 1.000 44.56991 149 GLU C N 1
ATOM 9100 C CA . GLU C 1 151 ? 6.78300 20.93200 -25.90400 1.000 44.61439 149 GLU C CA 1
ATOM 9101 C C . GLU C 1 151 ? 6.30500 20.41400 -27.25400 1.000 43.48554 149 GLU C C 1
ATOM 9102 O O . GLU C 1 151 ? 7.11600 20.08200 -28.12600 1.000 43.35175 149 GLU C O 1
ATOM 9108 N N . ALA C 1 152 ? 4.98300 20.34300 -27.43600 1.000 34.65037 150 ALA C N 1
ATOM 9109 C CA . ALA C 1 152 ? 4.42900 19.85900 -28.69400 1.000 34.35175 150 ALA C CA 1
ATOM 9110 C C . ALA C 1 152 ? 4.89300 20.72100 -29.85800 1.000 33.99847 150 ALA C C 1
ATOM 9111 O O . ALA C 1 152 ? 5.24700 20.20400 -30.92300 1.000 33.84178 150 ALA C O 1
ATOM 9113 N N . LEU C 1 153 ? 4.90000 22.04100 -29.67100 1.000 32.43066 151 LEU C N 1
ATOM 9114 C CA . LEU C 1 153 ? 5.32600 22.92900 -30.74500 1.000 32.35640 151 LEU C CA 1
ATOM 9115 C C . LEU C 1 153 ? 6.83000 22.83200 -30.99000 1.000 32.72801 151 LEU C C 1
ATOM 9116 O O . LEU C 1 153 ? 7.27300 22.76900 -32.14500 1.000 32.48353 151 LEU C O 1
ATOM 9121 N N . THR C 1 154 ? 7.63600 22.82800 -29.92300 1.000 39.49604 152 THR C N 1
ATOM 9122 C CA . THR C 1 154 ? 9.08200 22.76000 -30.11400 1.000 40.49598 152 THR C CA 1
ATOM 9123 C C . THR C 1 154 ? 9.45500 21.51000 -30.90000 1.000 40.49202 152 THR C C 1
ATOM 9124 O O . THR C 1 154 ? 10.21400 21.57600 -31.87600 1.000 40.25270 152 THR C O 1
ATOM 9128 N N . ASN C 1 155 ? 8.89800 20.36100 -30.50800 1.000 43.78321 153 ASN C N 1
ATOM 9129 C CA . ASN C 1 155 ? 9.16800 19.12500 -31.22900 1.000 43.66957 153 ASN C CA 1
ATOM 9130 C C . ASN C 1 155 ? 8.56800 19.15300 -32.62700 1.000 43.69241 153 ASN C C 1
ATOM 9131 O O . ASN C 1 155 ? 9.13500 18.56400 -33.55200 1.000 43.58238 153 ASN C O 1
ATOM 9136 N N . ALA C 1 156 ? 7.43300 19.83300 -32.80500 1.000 45.73587 154 ALA C N 1
ATOM 9137 C CA . ALA C 1 156 ? 6.87100 19.98600 -34.14300 1.000 45.51725 154 ALA C CA 1
ATOM 9138 C C . ALA C 1 156 ? 7.84200 20.72500 -35.05400 1.000 44.39308 154 ALA C C 1
ATOM 9139 O O . ALA C 1 156 ? 8.09200 20.30400 -36.18900 1.000 45.68234 154 ALA C O 1
ATOM 9141 N N . PHE C 1 157 ? 8.39800 21.83600 -34.57000 1.000 32.04741 155 PHE C N 1
ATOM 9142 C CA . PHE C 1 157 ? 9.38900 22.56500 -35.35100 1.000 32.35476 155 PHE C CA 1
ATOM 9143 C C . PHE C 1 157 ? 10.59300 21.68200 -35.63900 1.000 32.62299 155 PHE C C 1
ATOM 9144 O O . PHE C 1 157 ? 11.05300 21.59100 -36.78300 1.000 32.87164 155 PHE C O 1
ATOM 9152 N N . ARG C 1 158 ? 11.10000 20.99400 -34.61100 1.000 32.95200 156 ARG C N 1
ATOM 9153 C CA . ARG C 1 158 ? 12.24100 20.10500 -34.80700 1.000 33.27950 156 ARG C CA 1
ATOM 9154 C C . ARG C 1 158 ? 11.91400 18.98700 -35.79000 1.000 32.85201 156 ARG C C 1
ATOM 9155 O O . ARG C 1 158 ? 12.79800 18.51800 -36.51500 1.000 33.08825 156 ARG C O 1
ATOM 9163 N N . ALA C 1 159 ? 10.65500 18.54700 -35.83300 1.000 35.53066 157 ALA C N 1
ATOM 9164 C CA . ALA C 1 159 ? 10.27400 17.48100 -36.75200 1.000 34.73270 157 ALA C CA 1
ATOM 9165 C C . ALA C 1 159 ? 10.18900 17.97900 -38.18500 1.000 35.32970 157 ALA C C 1
ATOM 9166 O O . ALA C 1 159 ? 10.45600 17.21600 -39.11900 1.000 36.92121 157 ALA C O 1
ATOM 9168 N N . ALA C 1 160 ? 9.81000 19.24200 -38.37900 1.000 40.19066 158 ALA C N 1
ATOM 9169 C CA . ALA C 1 160 ? 9.74200 19.78800 -39.72800 1.000 41.06731 158 ALA C CA 1
ATOM 9170 C C . ALA C 1 160 ? 11.12900 20.07000 -40.29200 1.000 42.86251 158 ALA C C 1
ATOM 9171 O O . ALA C 1 160 ? 11.30600 20.07500 -41.51600 1.000 43.62819 158 ALA C O 1
ATOM 9173 N N . THR C 1 161 ? 12.11000 20.33500 -39.44700 1.000 46.16977 159 THR C N 1
ATOM 9174 C CA . THR C 1 161 ? 13.43400 20.72100 -39.92300 1.000 47.76934 159 THR C CA 1
ATOM 9175 C C . THR C 1 161 ? 14.46100 19.62200 -39.81600 1.000 49.30623 159 THR C C 1
ATOM 9176 O O . THR C 1 161 ? 15.63100 19.85100 -40.03200 1.000 50.18329 159 THR C O 1
ATOM 9180 N N . SER C 1 162 ? 14.02100 18.42300 -39.51200 1.000 62.58585 160 SER C N 1
ATOM 9181 C CA . SER C 1 162 ? 14.90900 17.29700 -39.43800 1.000 63.10109 160 SER C CA 1
ATOM 9182 C C . SER C 1 162 ? 14.91300 16.68000 -40.78300 1.000 64.14443 160 SER C C 1
ATOM 9183 O O . SER C 1 162 ? 14.03200 16.94700 -41.56800 1.000 63.77390 160 SER C O 1
ATOM 9186 N N . PRO C 1 163 ? 15.88800 15.79100 -41.11900 1.000 56.04598 161 PRO C N 1
ATOM 9187 C CA . PRO C 1 163 ? 16.02700 15.22000 -42.48000 1.000 55.33227 161 PRO C CA 1
ATOM 9188 C C . PRO C 1 163 ? 14.71500 14.68300 -43.01000 1.000 55.29068 161 PRO C C 1
ATOM 9189 O O . PRO C 1 163 ? 13.83900 14.28800 -42.21400 1.000 54.90893 161 PRO C O 1
ATOM 9193 N N . ARG C 1 164 ? 14.62100 14.58900 -44.33200 1.000 52.10144 162 ARG C N 1
ATOM 9194 C CA . ARG C 1 164 ? 13.33100 14.21500 -44.95000 1.000 51.81203 162 ARG C CA 1
ATOM 9195 C C . ARG C 1 164 ? 12.38000 15.26800 -44.40300 1.000 50.70926 162 ARG C C 1
ATOM 9196 O O . ARG C 1 164 ? 11.34200 14.89300 -43.85300 1.000 50.96641 162 ARG C O 1
ATOM 9204 N N . LYS C 1 165 ? 12.74500 16.53600 -44.56400 1.000 54.04309 163 LYS C N 1
ATOM 9205 C CA . LYS C 1 165 ? 11.94000 17.62800 -43.96900 1.000 52.74774 163 LYS C CA 1
ATOM 9206 C C . LYS C 1 165 ? 10.54100 17.64700 -44.58000 1.000 50.95125 163 LYS C C 1
ATOM 9207 O O . LYS C 1 165 ? 10.33100 17.04100 -45.64200 1.000 50.55286 163 LYS C O 1
ATOM 9213 N N . GLY C 1 166 ? 9.62500 18.33400 -43.91000 1.000 36.41863 164 GLY C N 1
ATOM 9214 C CA . GLY C 1 166 ? 8.25000 18.36300 -44.36500 1.000 35.58963 164 GLY C CA 1
ATOM 9215 C C . GLY C 1 166 ? 7.34500 19.02000 -43.34400 1.000 33.72963 164 GLY C C 1
ATOM 9216 O O . GLY C 1 166 ? 7.79200 19.81000 -42.50800 1.000 33.24322 164 GLY C O 1
ATOM 9217 N N . ALA C 1 167 ? 6.06600 18.67100 -43.43100 1.000 32.19124 165 ALA C N 1
ATOM 9218 C CA . ALA C 1 167 ? 5.03000 19.34000 -42.66300 1.000 31.55792 165 ALA C CA 1
ATOM 9219 C C . ALA C 1 167 ? 4.83900 18.68000 -41.30400 1.000 31.12148 165 ALA C C 1
ATOM 9220 O O . ALA C 1 167 ? 4.81600 17.45100 -41.19000 1.000 30.92395 165 ALA C O 1
ATOM 9222 N N . ALA C 1 168 ? 4.71700 19.51500 -40.27500 1.000 35.48407 166 ALA C N 1
ATOM 9223 C CA . ALA C 1 168 ? 4.29500 19.10800 -38.94300 1.000 35.15819 166 ALA C CA 1
ATOM 9224 C C . ALA C 1 168 ? 2.98500 19.82200 -38.63400 1.000 35.90772 166 ALA C C 1
ATOM 9225 O O . ALA C 1 168 ? 2.88800 21.04400 -38.79500 1.000 36.46486 166 ALA C O 1
ATOM 9227 N N . PHE C 1 169 ? 1.97700 19.06300 -38.21300 1.000 41.95408 167 PHE C N 1
ATOM 9228 C CA . PHE C 1 169 ? 0.64300 19.58900 -37.95800 1.000 41.93028 167 PHE C CA 1
ATOM 9229 C C . PHE C 1 169 ? 0.33100 19.45000 -36.47600 1.000 41.23971 167 PHE C C 1
ATOM 9230 O O . PHE C 1 169 ? 0.58900 18.40000 -35.88100 1.000 41.34481 167 PHE C O 1
ATOM 9238 N N . VAL C 1 170 ? -0.20300 20.51400 -35.88000 1.000 43.46342 168 VAL C N 1
ATOM 9239 C CA . VAL C 1 170 ? -0.57100 20.53100 -34.46900 1.000 43.26532 168 VAL C CA 1
ATOM 9240 C C . VAL C 1 170 ? -1.99600 21.05500 -34.35600 1.000 42.46208 168 VAL C C 1
ATOM 9241 O O . VAL C 1 170 ? -2.26900 22.20000 -34.73400 1.000 42.17203 168 VAL C O 1
ATOM 9245 N N . SER C 1 171 ? -2.89200 20.23000 -33.81800 1.000 31.83739 169 SER C N 1
ATOM 9246 C CA . SER C 1 171 ? -4.27900 20.61200 -33.59900 1.000 32.28701 169 SER C CA 1
ATOM 9247 C C . SER C 1 171 ? -4.43000 21.16900 -32.19200 1.000 31.32573 169 SER C C 1
ATOM 9248 O O . SER C 1 171 ? -3.90400 20.60100 -31.23000 1.000 31.02212 169 SER C O 1
ATOM 9251 N N . LEU C 1 172 ? -5.14200 22.28600 -32.07700 1.000 34.53880 170 LEU C N 1
ATOM 9252 C CA . LEU C 1 172 ? -5.23400 23.03300 -30.82300 1.000 34.58969 170 LEU C CA 1
ATOM 9253 C C . LEU C 1 172 ? -6.68900 23.22900 -30.42300 1.000 34.05240 170 LEU C C 1
ATOM 9254 O O . LEU C 1 172 ? -7.35100 24.15800 -30.91800 1.000 34.81965 170 LEU C O 1
ATOM 9259 N N . PRO C 1 173 ? -7.21400 22.40100 -29.52000 1.000 34.61044 171 PRO C N 1
ATOM 9260 C CA . PRO C 1 173 ? -8.61100 22.57100 -29.09900 1.000 34.55641 171 PRO C CA 1
ATOM 9261 C C . PRO C 1 173 ? -8.87900 23.97000 -28.56700 1.000 34.41121 171 PRO C C 1
ATOM 9262 O O . PRO C 1 173 ? -8.01300 24.61600 -27.96800 1.000 34.48159 171 PRO C O 1
ATOM 9266 N N . GLN C 1 174 ? -10.11000 24.43100 -28.79500 1.000 41.01552 172 GLN C N 1
ATOM 9267 C CA . GLN C 1 174 ? -10.46800 25.80300 -28.45300 1.000 41.28164 172 GLN C CA 1
ATOM 9268 C C . GLN C 1 174 ? -10.34800 26.06700 -26.95500 1.000 41.56854 172 GLN C C 1
ATOM 9269 O O . GLN C 1 174 ? -9.95100 27.16300 -26.54100 1.000 41.40146 172 GLN C O 1
ATOM 9275 N N . ASP C 1 175 ? -10.72300 25.09200 -26.12300 1.000 33.87415 173 ASP C N 1
ATOM 9276 C CA . ASP C 1 175 ? -10.67300 25.29500 -24.68000 1.000 33.52890 173 ASP C CA 1
ATOM 9277 C C . ASP C 1 175 ? -9.24800 25.23900 -24.13600 1.000 34.36542 173 ASP C C 1
ATOM 9278 O O . ASP C 1 175 ? -8.93800 25.91700 -23.14700 1.000 34.41014 173 ASP C O 1
ATOM 9283 N N . VAL C 1 176 ? -8.37800 24.43900 -24.75500 1.000 29.85043 174 VAL C N 1
ATOM 9284 C CA . VAL C 1 176 ? -6.97200 24.41900 -24.35900 1.000 30.59754 174 VAL C CA 1
ATOM 9285 C C . VAL C 1 176 ? -6.35900 25.79700 -24.56100 1.000 31.06217 174 VAL C C 1
ATOM 9286 O O . VAL C 1 176 ? -5.64700 26.31800 -23.69300 1.000 31.19615 174 VAL C O 1
ATOM 9290 N N . LEU C 1 177 ? -6.63400 26.41000 -25.71600 1.000 42.07128 175 LEU C N 1
ATOM 9291 C CA . LEU C 1 177 ? -6.11000 27.74100 -25.99500 1.000 42.93442 175 LEU C CA 1
ATOM 9292 C C . LEU C 1 177 ? -6.57500 28.74400 -24.94900 1.000 43.78399 175 LEU C C 1
ATOM 9293 O O . LEU C 1 177 ? -5.83100 29.66000 -24.57700 1.000 45.34424 175 LEU C O 1
ATOM 9298 N N . ALA C 1 178 ? -7.80200 28.58700 -24.46400 1.000 36.17726 176 ALA C N 1
ATOM 9299 C CA . ALA C 1 178 ? -8.40500 29.54900 -23.55900 1.000 36.37852 176 ALA C CA 1
ATOM 9300 C C . ALA C 1 178 ? -8.10900 29.26600 -22.09600 1.000 37.82726 176 ALA C C 1
ATOM 9301 O O . ALA C 1 178 ? -8.42800 30.10500 -21.24500 1.000 39.13186 176 ALA C O 1
ATOM 9303 N N . ALA C 1 179 ? -7.51300 28.13100 -21.78500 1.000 45.68056 177 ALA C N 1
ATOM 9304 C CA . ALA C 1 179 ? -7.29000 27.76500 -20.39100 1.000 46.39134 177 ALA C CA 1
ATOM 9305 C C . ALA C 1 179 ? -6.01600 28.42000 -19.87300 1.000 48.01574 177 ALA C C 1
ATOM 9306 O O . ALA C 1 179 ? -4.96900 28.32100 -20.52100 1.000 48.54055 177 ALA C O 1
ATOM 9308 N N . PRO C 1 180 ? -6.06900 29.10400 -18.73200 1.000 45.88028 178 PRO C N 1
ATOM 9309 C CA . PRO C 1 180 ? -4.83000 29.53000 -18.07200 1.000 46.92399 178 PRO C CA 1
ATOM 9310 C C . PRO C 1 180 ? -3.82100 28.40500 -17.88800 1.000 47.01336 178 PRO C C 1
ATOM 9311 O O . PRO C 1 180 ? -4.16900 27.24000 -17.68600 1.000 45.86997 178 PRO C O 1
ATOM 9315 N N . THR C 1 181 ? -2.54800 28.81700 -17.93200 1.000 54.08929 179 THR C N 1
ATOM 9316 C CA . THR C 1 181 ? -1.39700 27.92500 -17.70600 1.000 54.92524 179 THR C CA 1
ATOM 9317 C C . THR C 1 181 ? -0.24600 28.87000 -17.43600 1.000 57.00155 179 THR C C 1
ATOM 9318 O O . THR C 1 181 ? -0.22700 29.94500 -18.05100 1.000 57.95733 179 THR C O 1
ATOM 9322 N N . GLU C 1 182 ? 0.65200 28.53300 -16.51500 1.000 66.60266 180 GLU C N 1
ATOM 9323 C CA . GLU C 1 182 ? 1.79600 29.37900 -16.19200 1.000 67.69066 180 GLU C CA 1
ATOM 9324 C C . GLU C 1 182 ? 3.11800 28.72200 -16.56500 1.000 68.16694 180 GLU C C 1
ATOM 9325 O O . GLU C 1 182 ? 4.16900 29.11000 -16.04300 1.000 69.55534 180 GLU C O 1
ATOM 9331 N N . VAL C 1 183 ? 3.06700 27.70400 -17.41300 1.000 51.23422 181 VAL C N 1
ATOM 9332 C CA . VAL C 1 183 ? 4.35400 27.09200 -17.82600 1.000 50.64810 181 VAL C CA 1
ATOM 9333 C C . VAL C 1 183 ? 5.09300 28.06900 -18.74000 1.000 52.42461 181 VAL C C 1
ATOM 9334 O O . VAL C 1 183 ? 4.43200 28.92900 -19.31900 1.000 53.00354 181 VAL C O 1
ATOM 9338 N N . LYS C 1 184 ? 6.41500 27.98900 -18.78000 1.000 64.14054 182 LYS C N 1
ATOM 9339 C CA . LYS C 1 184 ? 7.25500 28.81300 -19.63700 1.000 64.46079 182 LYS C CA 1
ATOM 9340 C C . LYS C 1 184 ? 7.31100 28.23200 -21.04500 1.000 62.99458 182 LYS C C 1
ATOM 9341 O O . LYS C 1 184 ? 7.22500 27.01800 -21.24100 1.000 62.43495 182 LYS C O 1
ATOM 9347 N N . ALA C 1 185 ? 7.44700 29.11200 -22.03300 1.000 49.39006 183 ALA C N 1
ATOM 9348 C CA . ALA C 1 185 ? 7.73700 28.65800 -23.38500 1.000 47.99077 183 ALA C CA 1
ATOM 9349 C C . ALA C 1 185 ? 9.18500 28.18100 -23.46600 1.000 49.59821 183 ALA C C 1
ATOM 9350 O O . ALA C 1 185 ? 10.07400 28.69800 -22.78100 1.000 50.66879 183 ALA C O 1
ATOM 9352 N N . ILE C 1 186 ? 9.41700 27.17900 -24.30600 1.000 46.77855 184 ILE C N 1
ATOM 9353 C CA . ILE C 1 186 ? 10.71300 26.51200 -24.37200 1.000 48.82318 184 ILE C CA 1
ATOM 9354 C C . ILE C 1 186 ? 11.61000 27.21500 -25.37800 1.000 52.66983 184 ILE C C 1
ATOM 9355 O O . ILE C 1 186 ? 11.16100 27.74000 -26.40300 1.000 52.02061 184 ILE C O 1
ATOM 9360 N N . GLY C 1 187 ? 12.90700 27.19400 -25.08400 1.000 91.76630 185 GLY C N 1
ATOM 9361 C CA . GLY C 1 187 ? 13.87500 27.95000 -25.83400 1.000 92.04151 185 GLY C CA 1
ATOM 9362 C C . GLY C 1 187 ? 13.91600 27.60400 -27.30500 1.000 92.41563 185 GLY C C 1
ATOM 9363 O O . GLY C 1 187 ? 13.33500 26.61400 -27.76600 1.000 92.26052 185 GLY C O 1
ATOM 9364 N N . PRO C 1 188 ? 14.59800 28.44600 -28.08200 1.000 76.49218 186 PRO C N 1
ATOM 9365 C CA . PRO C 1 188 ? 14.93100 28.05600 -29.45600 1.000 75.70594 186 PRO C CA 1
ATOM 9366 C C . PRO C 1 188 ? 15.84200 26.84600 -29.38400 1.000 76.38822 186 PRO C C 1
ATOM 9367 O O . PRO C 1 188 ? 16.99500 26.97700 -28.96400 1.000 77.60468 186 PRO C O 1
ATOM 9371 N N . LEU C 1 189 ? 15.35900 25.66400 -29.75900 1.000 69.33601 187 LEU C N 1
ATOM 9372 C CA . LEU C 1 189 ? 16.14000 24.43600 -29.62600 1.000 68.15519 187 LEU C CA 1
ATOM 9373 C C . LEU C 1 189 ? 16.37200 23.89200 -31.02700 1.000 66.91581 187 LEU C C 1
ATOM 9374 O O . LEU C 1 189 ? 15.58100 23.07900 -31.53500 1.000 64.75879 187 LEU C O 1
ATOM 9379 N N . PRO C 1 190 ? 17.45600 24.31000 -31.68400 1.000 65.27523 188 PRO C N 1
ATOM 9380 C CA . PRO C 1 190 ? 17.66200 23.95500 -33.09800 1.000 64.68975 188 PRO C CA 1
ATOM 9381 C C . PRO C 1 190 ? 17.86100 22.45700 -33.27100 1.000 65.09338 188 PRO C C 1
ATOM 9382 O O . PRO C 1 190 ? 18.73500 21.85600 -32.64200 1.000 64.73626 188 PRO C O 1
ATOM 9386 N N . ALA C 1 191 ? 17.04200 21.85700 -34.12900 1.000 83.03570 189 ALA C N 1
ATOM 9387 C CA . ALA C 1 191 ? 17.28700 20.50200 -34.59100 1.000 82.54864 189 ALA C CA 1
ATOM 9388 C C . ALA C 1 191 ? 18.75200 20.38500 -35.01300 1.000 82.98831 189 ALA C C 1
ATOM 9389 O O . ALA C 1 191 ? 19.18100 21.09600 -35.93400 1.000 83.02119 189 ALA C O 1
ATOM 9391 N N . PRO C 1 192 ? 19.54400 19.52900 -34.37200 1.000 62.08220 190 PRO C N 1
ATOM 9392 C CA . PRO C 1 192 ? 20.99800 19.57900 -34.56500 1.000 62.24430 190 PRO C CA 1
ATOM 9393 C C . PRO C 1 192 ? 21.44300 18.93100 -35.87200 1.000 62.04177 190 PRO C C 1
ATOM 9394 O O . PRO C 1 192 ? 20.67600 18.27400 -36.57800 1.000 62.30618 190 PRO C O 1
ATOM 9398 N N . LYS C 1 193 ? 22.72300 19.13500 -36.17300 1.000 63.54795 191 LYS C N 1
ATOM 9399 C CA . LYS C 1 193 ? 23.35200 18.68600 -37.40500 1.000 62.89083 191 LYS C CA 1
ATOM 9400 C C . LYS C 1 193 ? 24.16400 17.42100 -37.16100 1.000 62.45857 191 LYS C C 1
ATOM 9401 O O . LYS C 1 193 ? 24.64700 17.17200 -36.05300 1.000 62.77942 191 LYS C O 1
ATOM 9407 N N . LEU C 1 194 ? 24.32100 16.62900 -38.21400 1.000 52.75648 192 LEU C N 1
ATOM 9408 C CA . LEU C 1 194 ? 25.07200 15.38800 -38.13300 1.000 52.13262 192 LEU C CA 1
ATOM 9409 C C . LEU C 1 194 ? 26.52400 15.60800 -38.55000 1.000 53.36096 192 LEU C C 1
ATOM 9410 O O . LEU C 1 194 ? 26.88000 16.62200 -39.15600 1.000 53.22756 192 LEU C O 1
ATOM 9415 N N . GLY C 1 195 ? 27.36500 14.63300 -38.22000 1.000 52.62777 193 GLY C N 1
ATOM 9416 C CA . GLY C 1 195 ? 28.72000 14.60700 -38.72000 1.000 53.06763 193 GLY C CA 1
ATOM 9417 C C . GLY C 1 195 ? 28.75000 14.16300 -40.16600 1.000 53.96116 193 GLY C C 1
ATOM 9418 O O . GLY C 1 195 ? 27.72100 13.97000 -40.81600 1.000 52.84421 193 GLY C O 1
ATOM 9419 N N . ALA C 1 196 ? 29.96600 14.01600 -40.68400 1.000 69.35456 194 ALA C N 1
ATOM 9420 C CA . ALA C 1 196 ? 30.13700 13.41700 -41.99500 1.000 68.74391 194 ALA C CA 1
ATOM 9421 C C . ALA C 1 196 ? 29.80400 11.92800 -41.91900 1.000 69.66030 194 ALA C C 1
ATOM 9422 O O . ALA C 1 196 ? 29.48500 11.38800 -40.85800 1.000 70.46704 194 ALA C O 1
ATOM 9424 N N . ALA C 1 197 ? 29.84700 11.25700 -43.06900 1.000 51.98713 195 ALA C N 1
ATOM 9425 C CA . ALA C 1 197 ? 29.60800 9.82200 -43.12100 1.000 51.84636 195 ALA C CA 1
ATOM 9426 C C . ALA C 1 197 ? 30.79800 9.09600 -42.49900 1.000 53.18692 195 ALA C C 1
ATOM 9427 O O . ALA C 1 197 ? 31.85100 9.69700 -42.27500 1.000 54.30608 195 ALA C O 1
ATOM 9429 N N . PRO C 1 198 ? 30.65600 7.80200 -42.16800 1.000 60.67517 196 PRO C N 1
ATOM 9430 C CA . PRO C 1 198 ? 31.83800 7.04400 -41.72500 1.000 61.35522 196 PRO C CA 1
ATOM 9431 C C . PRO C 1 198 ? 32.98500 7.30200 -42.69000 1.000 62.78754 196 PRO C C 1
ATOM 9432 O O . PRO C 1 198 ? 32.89100 6.96700 -43.87500 1.000 63.81478 196 PRO C O 1
ATOM 9436 N N . ALA C 1 199 ? 34.05200 7.94800 -42.21700 1.000 58.17006 197 ALA C N 1
ATOM 9437 C CA . ALA C 1 199 ? 35.11300 8.36400 -43.12800 1.000 59.19172 197 ALA C CA 1
ATOM 9438 C C . ALA C 1 199 ? 35.81700 7.18400 -43.78800 1.000 60.61474 197 ALA C C 1
ATOM 9439 O O . ALA C 1 199 ? 36.53800 7.38400 -44.77300 1.000 60.39985 197 ALA C O 1
ATOM 9441 N N . GLU C 1 200 ? 35.64500 5.97100 -43.25800 1.000 66.70570 198 GLU C N 1
ATOM 9442 C CA . GLU C 1 200 ? 36.07900 4.78000 -43.97700 1.000 68.89348 198 GLU C CA 1
ATOM 9443 C C . GLU C 1 200 ? 35.21600 4.54000 -45.20800 1.000 66.62449 198 GLU C C 1
ATOM 9444 O O . GLU C 1 200 ? 35.68800 3.95900 -46.19300 1.000 67.12958 198 GLU C O 1
ATOM 9450 N N . ALA C 1 201 ? 33.95000 4.96100 -45.16200 1.000 57.54572 199 ALA C N 1
ATOM 9451 C CA . ALA C 1 201 ? 33.08300 4.86100 -46.32700 1.000 55.98704 199 ALA C CA 1
ATOM 9452 C C . ALA C 1 201 ? 33.35200 5.97300 -47.32700 1.000 56.15378 199 ALA C C 1
ATOM 9453 O O . ALA C 1 201 ? 33.22400 5.75200 -48.53400 1.000 56.71632 199 ALA C O 1
ATOM 9455 N N . ILE C 1 202 ? 33.71100 7.16800 -46.85300 1.000 59.41566 200 ILE C N 1
ATOM 9456 C CA . ILE C 1 202 ? 34.08100 8.23700 -47.77600 1.000 60.58071 200 ILE C CA 1
ATOM 9457 C C . ILE C 1 202 ? 35.35300 7.86400 -48.52800 1.000 63.58187 200 ILE C C 1
ATOM 9458 O O . ILE C 1 202 ? 35.49000 8.15000 -49.72400 1.000 64.24428 200 ILE C O 1
ATOM 9463 N N . GLU C 1 203 ? 36.30800 7.23400 -47.83800 1.000 77.35100 201 GLU C N 1
ATOM 9464 C CA . GLU C 1 203 ? 37.48900 6.71100 -48.51500 1.000 79.03197 201 GLU C CA 1
ATOM 9465 C C . GLU C 1 203 ? 37.10500 5.64400 -49.53300 1.000 78.87978 201 GLU C C 1
ATOM 9466 O O . GLU C 1 203 ? 37.61000 5.64100 -50.66300 1.000 79.73961 201 GLU C O 1
ATOM 9472 N N . GLU C 1 204 ? 36.20400 4.73600 -49.15300 1.000 69.06366 202 GLU C N 1
ATOM 9473 C CA . GLU C 1 204 ? 35.76300 3.68400 -50.06400 1.000 68.44003 202 GLU C CA 1
ATOM 9474 C C . GLU C 1 204 ? 35.13800 4.27500 -51.31900 1.000 69.48703 202 GLU C C 1
ATOM 9475 O O . GLU C 1 204 ? 35.43200 3.84000 -52.43900 1.000 68.86290 202 GLU C O 1
ATOM 9481 N N . ALA C 1 205 ? 34.26600 5.27400 -51.14800 1.000 84.53236 203 ALA C N 1
ATOM 9482 C CA . ALA C 1 205 ? 33.63800 5.92300 -52.29500 1.000 83.43861 203 ALA C CA 1
ATOM 9483 C C . ALA C 1 205 ? 34.67100 6.64000 -53.15100 1.000 84.09710 203 ALA C C 1
ATOM 9484 O O . ALA C 1 205 ? 34.56200 6.66000 -54.38300 1.000 84.59729 203 ALA C O 1
ATOM 9486 N N . ALA C 1 206 ? 35.67200 7.25000 -52.51300 1.000 75.62650 204 ALA C N 1
ATOM 9487 C CA . ALA C 1 206 ? 36.68100 8.00100 -53.25400 1.000 76.18227 204 ALA C CA 1
ATOM 9488 C C . ALA C 1 206 ? 37.44000 7.09500 -54.21400 1.000 77.22526 204 ALA C C 1
ATOM 9489 O O . ALA C 1 206 ? 37.65500 7.44500 -55.38000 1.000 77.48486 204 ALA C O 1
ATOM 9491 N N . GLU C 1 207 ? 37.84000 5.91200 -53.74300 1.000 73.96854 205 GLU C N 1
ATOM 9492 C CA . GLU C 1 207 ? 38.53400 4.97000 -54.61200 1.000 74.35664 205 GLU C CA 1
ATOM 9493 C C . GLU C 1 207 ? 37.69000 4.63800 -55.83500 1.000 72.68124 205 GLU C C 1
ATOM 9494 O O . GLU C 1 207 ? 38.17500 4.68100 -56.97300 1.000 73.61757 205 GLU C O 1
ATOM 9500 N N . ALA C 1 208 ? 36.41200 4.31000 -55.61200 1.000 56.23878 206 ALA C N 1
ATOM 9501 C CA . ALA C 1 208 ? 35.53400 3.92200 -56.71200 1.000 54.15281 206 ALA C CA 1
ATOM 9502 C C . ALA C 1 208 ? 35.47800 5.00400 -57.78300 1.000 55.58299 206 ALA C C 1
ATOM 9503 O O . ALA C 1 208 ? 35.43900 4.70200 -58.98200 1.000 55.27102 206 ALA C O 1
ATOM 9505 N N . ILE C 1 209 ? 35.46800 6.27100 -57.36800 1.000 67.04793 207 ILE C N 1
ATOM 9506 C CA . ILE C 1 209 ? 35.37600 7.37100 -58.32200 1.000 68.06345 207 ILE C CA 1
ATOM 9507 C C . ILE C 1 209 ? 36.67200 7.50700 -59.11600 1.000 70.72361 207 ILE C C 1
ATOM 9508 O O . ILE C 1 209 ? 36.65100 7.68500 -60.34100 1.000 70.67847 207 ILE C O 1
ATOM 9513 N N . LYS C 1 210 ? 37.81900 7.42800 -58.43500 1.000 74.17850 208 LYS C N 1
ATOM 9514 C CA . LYS C 1 210 ? 39.09600 7.51600 -59.13600 1.000 75.64683 208 LYS C CA 1
ATOM 9515 C C . LYS C 1 210 ? 39.23700 6.38700 -60.15100 1.000 75.83478 208 LYS C C 1
ATOM 9516 O O . LYS C 1 210 ? 39.68700 6.60900 -61.28200 1.000 77.33212 208 LYS C O 1
ATOM 9522 N N . LYS C 1 211 ? 38.85500 5.16900 -59.75900 1.000 71.89497 209 LYS C N 1
ATOM 9523 C CA . LYS C 1 211 ? 38.87800 4.02000 -60.65600 1.000 72.24859 209 LYS C CA 1
ATOM 9524 C C . LYS C 1 211 ? 37.86800 4.15600 -61.79000 1.000 70.75415 209 LYS C C 1
ATOM 9525 O O . LYS C 1 211 ? 38.07400 3.56800 -62.85800 1.000 69.86093 209 LYS C O 1
ATOM 9531 N N . ALA C 1 212 ? 36.79600 4.91600 -61.59000 1.000 75.96187 210 ALA C N 1
ATOM 9532 C CA . ALA C 1 212 ? 35.73100 4.97800 -62.58000 1.000 72.99653 210 ALA C CA 1
ATOM 9533 C C . ALA C 1 212 ? 36.20700 5.67100 -63.84900 1.000 72.59223 210 ALA C C 1
ATOM 9534 O O . ALA C 1 212 ? 36.88200 6.70500 -63.79900 1.000 73.63528 210 ALA C O 1
ATOM 9536 N N . LYS C 1 213 ? 35.84500 5.09400 -64.99700 1.000 60.79117 211 LYS C N 1
ATOM 9537 C CA . LYS C 1 213 ? 36.22400 5.68800 -66.27300 1.000 60.59591 211 LYS C CA 1
ATOM 9538 C C . LYS C 1 213 ? 35.35900 6.89800 -66.60400 1.000 59.42410 211 LYS C C 1
ATOM 9539 O O . LYS C 1 213 ? 35.82600 7.82300 -67.27800 1.000 62.03051 211 LYS C O 1
ATOM 9545 N N . LEU C 1 214 ? 34.11300 6.91900 -66.13600 1.000 51.19788 212 LEU C N 1
ATOM 9546 C CA . LEU C 1 214 ? 33.24400 8.08200 -66.29700 1.000 50.52227 212 LEU C CA 1
ATOM 9547 C C . LEU C 1 214 ? 32.37000 8.23400 -65.06300 1.000 50.44910 212 LEU C C 1
ATOM 9548 O O . LEU C 1 214 ? 31.25700 7.69300 -64.99700 1.000 49.37225 212 LEU C O 1
ATOM 9553 N N . PRO C 1 215 ? 32.84300 8.96700 -64.05700 1.000 58.72526 213 PRO C N 1
ATOM 9554 C CA . PRO C 1 215 ? 31.98200 9.28400 -62.91200 1.000 58.14614 213 PRO C CA 1
ATOM 9555 C C . PRO C 1 215 ? 31.08700 10.47500 -63.21400 1.000 57.81165 213 PRO C C 1
ATOM 9556 O O . PRO C 1 215 ? 31.48000 11.41400 -63.91100 1.000 58.86264 213 PRO C O 1
ATOM 9560 N N . VAL C 1 216 ? 29.86500 10.42300 -62.68800 1.000 54.52439 214 VAL C N 1
ATOM 9561 C CA . VAL C 1 216 ? 28.87700 11.47800 -62.88200 1.000 54.03770 214 VAL C CA 1
ATOM 9562 C C . VAL C 1 216 ? 28.20200 11.76800 -61.55000 1.000 52.63113 214 VAL C C 1
ATOM 9563 O O . VAL C 1 216 ? 27.88000 10.84800 -60.79200 1.000 52.93001 214 VAL C O 1
ATOM 9567 N N . LEU C 1 217 ? 27.97200 13.04600 -61.27000 1.000 48.37956 215 LEU C N 1
ATOM 9568 C CA . LEU C 1 217 ? 27.22000 13.46000 -60.09400 1.000 47.48303 215 LEU C CA 1
ATOM 9569 C C . LEU C 1 217 ? 25.76900 13.71200 -60.47800 1.000 46.62696 215 LEU C C 1
ATOM 9570 O O . LEU C 1 217 ? 25.49600 14.38200 -61.48000 1.000 46.40656 215 LEU C O 1
ATOM 9575 N N . LEU C 1 218 ? 24.84700 13.17000 -59.68400 1.000 43.35970 216 LEU C N 1
ATOM 9576 C CA . LEU C 1 218 ? 23.41900 13.44200 -59.80900 1.000 41.99909 216 LEU C CA 1
ATOM 9577 C C . LEU C 1 218 ? 22.98800 14.17200 -58.54500 1.000 41.78474 216 LEU C C 1
ATOM 9578 O O . LEU C 1 218 ? 22.90200 13.56700 -57.47200 1.000 42.81669 216 LEU C O 1
ATOM 9583 N N . LEU C 1 219 ? 22.71000 15.46400 -58.67400 1.000 50.90545 217 LEU C N 1
ATOM 9584 C CA . LEU C 1 219 ? 22.25200 16.27300 -57.55300 1.000 50.96816 217 LEU C CA 1
ATOM 9585 C C . LEU C 1 219 ? 20.72900 16.26400 -57.47600 1.000 49.60862 217 LEU C C 1
ATOM 9586 O O . LEU C 1 219 ? 20.04100 16.28900 -58.50200 1.000 48.95744 217 LEU C O 1
ATOM 9591 N N . GLY C 1 220 ? 20.20900 16.22800 -56.25000 1.000 52.97768 218 GLY C N 1
ATOM 9592 C CA . GLY C 1 220 ? 18.78100 16.11800 -56.03200 1.000 52.28880 218 GLY C CA 1
ATOM 9593 C C . GLY C 1 220 ? 18.19200 17.26600 -55.24000 1.000 52.14879 218 GLY C C 1
ATOM 9594 O O . GLY C 1 220 ? 18.77200 18.35400 -55.19200 1.000 52.50551 218 GLY C O 1
ATOM 9595 N N . MET C 1 221 ? 17.04500 17.03400 -54.59700 1.000 47.13585 219 MET C N 1
ATOM 9596 C CA . MET C 1 221 ? 16.33700 18.13400 -53.95400 1.000 46.48679 219 MET C CA 1
ATOM 9597 C C . MET C 1 221 ? 17.07500 18.65500 -52.72500 1.000 47.10034 219 MET C C 1
ATOM 9598 O O . MET C 1 221 ? 16.99300 19.85000 -52.42600 1.000 48.21547 219 MET C O 1
ATOM 9603 N N . ARG C 1 222 ? 17.81100 17.80400 -52.01600 1.000 43.41285 220 ARG C N 1
ATOM 9604 C CA . ARG C 1 222 ? 18.53200 18.23700 -50.82200 1.000 43.59791 220 ARG C CA 1
ATOM 9605 C C . ARG C 1 222 ? 19.94900 18.72200 -51.11400 1.000 44.77219 220 ARG C C 1
ATOM 9606 O O . ARG C 1 222 ? 20.65700 19.12700 -50.18300 1.000 45.53734 220 ARG C O 1
ATOM 9614 N N . ALA C 1 223 ? 20.38800 18.67100 -52.36900 1.000 41.73701 221 ALA C N 1
ATOM 9615 C CA . ALA C 1 223 ? 21.69600 19.20200 -52.72100 1.000 42.28169 221 ALA C CA 1
ATOM 9616 C C . ALA C 1 223 ? 21.68300 20.71500 -52.87800 1.000 42.98397 221 ALA C C 1
ATOM 9617 O O . ALA C 1 223 ? 22.75000 21.33800 -52.87500 1.000 44.55925 221 ALA C O 1
ATOM 9619 N N . SER C 1 224 ? 20.50500 21.31800 -53.00400 1.000 54.84113 222 SER C N 1
ATOM 9620 C CA . SER C 1 224 ? 20.37900 22.71400 -53.39800 1.000 56.16774 222 SER C CA 1
ATOM 9621 C C . SER C 1 224 ? 20.28900 23.67100 -52.21600 1.000 56.24665 222 SER C C 1
ATOM 9622 O O . SER C 1 224 ? 20.04900 24.86500 -52.42200 1.000 56.46599 222 SER C O 1
ATOM 9625 N N . SER C 1 225 ? 20.45400 23.18500 -50.99200 1.000 50.75207 223 SER C N 1
ATOM 9626 C CA . SER C 1 225 ? 20.54300 24.08700 -49.85900 1.000 50.87619 223 SER C CA 1
ATOM 9627 C C . SER C 1 225 ? 21.84600 24.88700 -49.92500 1.000 52.46334 223 SER C C 1
ATOM 9628 O O . SER C 1 225 ? 22.87000 24.39400 -50.41600 1.000 52.56999 223 SER C O 1
ATOM 9631 N N . PRO C 1 226 ? 21.82800 26.13600 -49.45000 1.000 44.88968 224 PRO C N 1
ATOM 9632 C CA . PRO C 1 226 ? 23.07500 26.92200 -49.43800 1.000 45.74043 224 PRO C CA 1
ATOM 9633 C C . PRO C 1 226 ? 24.28800 26.16300 -48.90800 1.000 46.71691 224 PRO C C 1
ATOM 9634 O O . PRO C 1 226 ? 25.35400 26.19300 -49.53900 1.000 47.18758 224 PRO C O 1
ATOM 9638 N N . GLU C 1 227 ? 24.15700 25.48800 -47.76300 1.000 62.21599 225 GLU C N 1
ATOM 9639 C CA . GLU C 1 227 ? 25.30600 24.79700 -47.18400 1.000 62.97269 225 GLU C CA 1
ATOM 9640 C C . GLU C 1 227 ? 25.79700 23.67800 -48.09800 1.000 63.27350 225 GLU C C 1
ATOM 9641 O O . GLU C 1 227 ? 27.00700 23.50600 -48.28800 1.000 63.27268 225 GLU C O 1
ATOM 9647 N N . ALA C 1 228 ? 24.87300 22.89300 -48.65800 1.000 57.40511 226 ALA C N 1
ATOM 9648 C CA . ALA C 1 228 ? 25.27000 21.82200 -49.56700 1.000 57.03692 226 ALA C CA 1
ATOM 9649 C C . ALA C 1 228 ? 25.90700 22.38500 -50.82800 1.000 57.95100 226 ALA C C 1
ATOM 9650 O O . ALA C 1 228 ? 26.92400 21.87000 -51.30600 1.000 59.53676 226 ALA C O 1
ATOM 9652 N N . VAL C 1 229 ? 25.32200 23.44900 -51.38000 1.000 58.36722 227 VAL C N 1
ATOM 9653 C CA . VAL C 1 229 ? 25.81400 24.00200 -52.63700 1.000 58.70182 227 VAL C CA 1
ATOM 9654 C C . VAL C 1 229 ? 27.24000 24.50800 -52.47500 1.000 59.01261 227 VAL C C 1
ATOM 9655 O O . VAL C 1 229 ? 28.08300 24.32800 -53.36200 1.000 58.87381 227 VAL C O 1
ATOM 9659 N N . ALA C 1 230 ? 27.53000 25.15800 -51.34700 1.000 56.53100 228 ALA C N 1
ATOM 9660 C CA . ALA C 1 230 ? 28.87700 25.67300 -51.12700 1.000 57.03758 228 ALA C CA 1
ATOM 9661 C C . ALA C 1 230 ? 29.90000 24.54500 -51.12800 1.000 56.58814 228 ALA C C 1
ATOM 9662 O O . ALA C 1 230 ? 30.96500 24.66200 -51.74900 1.000 57.21055 228 ALA C O 1
ATOM 9664 N N . ALA C 1 231 ? 29.59600 23.44300 -50.43800 1.000 42.77849 229 ALA C N 1
ATOM 9665 C CA . ALA C 1 231 ? 30.52100 22.31600 -50.40600 1.000 43.29877 229 ALA C CA 1
ATOM 9666 C C . ALA C 1 231 ? 30.62000 21.64200 -51.76500 1.000 43.32737 229 ALA C C 1
ATOM 9667 O O . ALA C 1 231 ? 31.69300 21.14600 -52.13500 1.000 44.42947 229 ALA C O 1
ATOM 9669 N N . ILE C 1 232 ? 29.51300 21.60500 -52.51000 1.000 45.66458 230 ILE C N 1
ATOM 9670 C CA . ILE C 1 232 ? 29.51000 20.98200 -53.83000 1.000 45.19777 230 ILE C CA 1
ATOM 9671 C C . ILE C 1 232 ? 30.34900 21.79900 -54.80400 1.000 46.05661 230 ILE C C 1
ATOM 9672 O O . ILE C 1 232 ? 31.14100 21.25000 -55.57900 1.000 46.19666 230 ILE C O 1
ATOM 9677 N N . ARG C 1 233 ? 30.17100 23.12400 -54.79500 1.000 44.16056 231 ARG C N 1
ATOM 9678 C CA . ARG C 1 233 ? 30.99300 23.98000 -55.64200 1.000 45.75718 231 ARG C CA 1
ATOM 9679 C C . ARG C 1 233 ? 32.46400 23.84600 -55.27600 1.000 47.27512 231 ARG C C 1
ATOM 9680 O O . ARG C 1 233 ? 33.33500 23.85900 -56.15400 1.000 48.60474 231 ARG C O 1
ATOM 9688 N N . GLU C 1 234 ? 32.75800 23.71100 -53.98000 1.000 63.32691 232 GLU C N 1
ATOM 9689 C CA . GLU C 1 234 ? 34.13000 23.46500 -53.55200 1.000 64.65697 232 GLU C CA 1
ATOM 9690 C C . GLU C 1 234 ? 34.67700 22.18700 -54.17800 1.000 65.09688 232 GLU C C 1
ATOM 9691 O O . GLU C 1 234 ? 35.83000 22.14800 -54.62800 1.000 66.31658 232 GLU C O 1
ATOM 9697 N N . LEU C 1 235 ? 33.86400 21.12900 -54.20900 1.000 49.84380 233 LEU C N 1
ATOM 9698 C CA . LEU C 1 235 ? 34.28900 19.88300 -54.83800 1.000 49.52269 233 LEU C CA 1
ATOM 9699 C C . LEU C 1 235 ? 34.49400 20.06100 -56.33700 1.000 49.99686 233 LEU C C 1
ATOM 9700 O O . LEU C 1 235 ? 35.48300 19.57500 -56.89500 1.000 51.37004 233 LEU C O 1
ATOM 9705 N N . LEU C 1 236 ? 33.56500 20.74400 -57.00600 1.000 53.82304 234 LEU C N 1
ATOM 9706 C CA . LEU C 1 236 ? 33.63300 20.85100 -58.45700 1.000 54.55941 234 LEU C CA 1
ATOM 9707 C C . LEU C 1 236 ? 34.78700 21.73700 -58.89300 1.000 56.85584 234 LEU C C 1
ATOM 9708 O O . LEU C 1 236 ? 35.30800 21.57300 -60.00200 1.000 58.53128 234 LEU C O 1
ATOM 9713 N N . ALA C 1 237 ? 35.19200 22.68600 -58.04400 1.000 58.88393 235 ALA C N 1
ATOM 9714 C CA . ALA C 1 237 ? 36.35900 23.50300 -58.35200 1.000 60.00897 235 ALA C CA 1
ATOM 9715 C C . ALA C 1 237 ? 37.63300 22.66800 -58.37000 1.000 60.76067 235 ALA C C 1
ATOM 9716 O O . ALA C 1 237 ? 38.59300 23.01500 -59.06800 1.000 61.82826 235 ALA C O 1
ATOM 9718 N N . LYS C 1 238 ? 37.65600 21.56700 -57.62300 1.000 56.00309 236 LYS C N 1
ATOM 9719 C CA . LYS C 1 238 ? 38.84300 20.74100 -57.46700 1.000 57.14612 236 LYS C CA 1
ATOM 9720 C C . LYS C 1 238 ? 38.78100 19.45900 -58.28400 1.000 58.11673 236 LYS C C 1
ATOM 9721 O O . LYS C 1 238 ? 39.63200 18.58000 -58.10100 1.000 59.27741 236 LYS C O 1
ATOM 9727 N N . THR C 1 239 ? 37.81000 19.33200 -59.18700 1.000 66.61244 237 THR C N 1
ATOM 9728 C CA . THR C 1 239 ? 37.63900 18.09300 -59.93200 1.000 67.75802 237 THR C CA 1
ATOM 9729 C C . THR C 1 239 ? 37.16100 18.39000 -61.34500 1.000 67.65723 237 THR C C 1
ATOM 9730 O O . THR C 1 239 ? 36.77600 19.51300 -61.67400 1.000 67.23441 237 THR C O 1
ATOM 9734 N N . SER C 1 240 ? 37.19100 17.35000 -62.18200 1.000 69.25708 238 SER C N 1
ATOM 9735 C CA . SER C 1 240 ? 36.63800 17.38400 -63.53000 1.000 69.33684 238 SER C CA 1
ATOM 9736 C C . SER C 1 240 ? 35.27700 16.69600 -63.60200 1.000 67.43160 238 SER C C 1
ATOM 9737 O O . SER C 1 240 ? 34.90800 16.14500 -64.64600 1.000 67.12323 238 SER C O 1
ATOM 9740 N N . LEU C 1 241 ? 34.52000 16.73500 -62.51200 1.000 54.52483 239 LEU C N 1
ATOM 9741 C CA . LEU C 1 241 ? 33.35500 15.87700 -62.36400 1.000 52.07975 239 LEU C CA 1
ATOM 9742 C C . LEU C 1 241 ? 32.15600 16.44800 -63.10900 1.000 50.79549 239 LEU C C 1
ATOM 9743 O O . LEU C 1 241 ? 31.76300 17.59200 -62.84900 1.000 50.49224 239 LEU C O 1
ATOM 9748 N N . PRO C 1 242 ? 31.55600 15.70100 -64.03000 1.000 63.36260 240 PRO C N 1
ATOM 9749 C CA . PRO C 1 242 ? 30.30500 16.15800 -64.64200 1.000 63.20746 240 PRO C CA 1
ATOM 9750 C C . PRO C 1 242 ? 29.14400 16.06400 -63.66600 1.000 60.91994 240 PRO C C 1
ATOM 9751 O O . PRO C 1 242 ? 29.13300 15.23700 -62.75000 1.000 60.26206 240 PRO C O 1
ATOM 9755 N N . VAL C 1 243 ? 28.14800 16.91900 -63.88100 1.000 51.39093 241 VAL C N 1
ATOM 9756 C CA . VAL C 1 243 ? 26.99000 17.00500 -63.00300 1.000 48.98007 241 VAL C CA 1
ATOM 9757 C C . VAL C 1 243 ? 25.71500 17.07500 -63.83200 1.000 48.25034 241 VAL C C 1
ATOM 9758 O O . VAL C 1 243 ? 25.67000 17.74400 -64.87000 1.000 49.06791 241 VAL C O 1
ATOM 9762 N N . VAL C 1 244 ? 24.67400 16.39500 -63.35400 1.000 39.54608 242 VAL C N 1
ATOM 9763 C CA . VAL C 1 244 ? 23.31800 16.54300 -63.86200 1.000 38.58603 242 VAL C CA 1
ATOM 9764 C C . VAL C 1 244 ? 22.40800 16.79000 -62.66800 1.000 37.13221 242 VAL C C 1
ATOM 9765 O O . VAL C 1 244 ? 22.68500 16.33800 -61.55200 1.000 36.65525 242 VAL C O 1
ATOM 9769 N N . GLU C 1 245 ? 21.31600 17.51500 -62.90800 1.000 55.43092 243 GLU C N 1
ATOM 9770 C CA . GLU C 1 245 ? 20.44700 17.99600 -61.84200 1.000 55.33308 243 GLU C CA 1
ATOM 9771 C C . GLU C 1 245 ? 19.04100 17.41800 -61.96700 1.000 53.23960 243 GLU C C 1
ATOM 9772 O O . GLU C 1 245 ? 18.54900 17.16300 -63.07000 1.000 52.97768 243 GLU C O 1
ATOM 9778 N N . THR C 1 246 ? 18.40200 17.19500 -60.81700 1.000 42.35448 244 THR C N 1
ATOM 9779 C CA . THR C 1 246 ? 16.94900 17.14000 -60.78100 1.000 41.11505 244 THR C CA 1
ATOM 9780 C C . THR C 1 246 ? 16.40800 18.56800 -60.79400 1.000 41.04804 244 THR C C 1
ATOM 9781 O O . THR C 1 246 ? 17.14300 19.54200 -60.61000 1.000 42.09761 244 THR C O 1
ATOM 9785 N N . PHE C 1 247 ? 15.10100 18.69200 -61.01100 1.000 49.26758 245 PHE C N 1
ATOM 9786 C CA . PHE C 1 247 ? 14.51100 20.01800 -61.16300 1.000 49.91192 245 PHE C CA 1
ATOM 9787 C C . PHE C 1 247 ? 14.81400 20.88800 -59.94800 1.000 49.86851 245 PHE C C 1
ATOM 9788 O O . PHE C 1 247 ? 15.27200 22.02900 -60.08000 1.000 50.35763 245 PHE C O 1
ATOM 9796 N N . GLN C 1 248 ? 14.59200 20.34800 -58.75100 1.000 49.01569 246 GLN C N 1
ATOM 9797 C CA . GLN C 1 248 ? 14.78700 21.09200 -57.51600 1.000 48.57731 246 GLN C CA 1
ATOM 9798 C C . GLN C 1 248 ? 16.24100 21.12100 -57.07200 1.000 48.94426 246 GLN C C 1
ATOM 9799 O O . GLN C 1 248 ? 16.53800 21.69000 -56.01900 1.000 49.78408 246 GLN C O 1
ATOM 9805 N N . ALA C 1 249 ? 17.14700 20.51100 -57.83300 1.000 38.16684 247 ALA C N 1
ATOM 9806 C CA . ALA C 1 249 ? 18.57400 20.73400 -57.63300 1.000 40.34101 247 ALA C CA 1
ATOM 9807 C C . ALA C 1 249 ? 19.05300 22.03100 -58.27500 1.000 41.64443 247 ALA C C 1
ATOM 9808 O O . ALA C 1 249 ? 20.21400 22.41100 -58.08300 1.000 41.58918 247 ALA C O 1
ATOM 9810 N N . ALA C 1 250 ? 18.17400 22.71800 -59.00700 1.000 56.66919 248 ALA C N 1
ATOM 9811 C CA . ALA C 1 250 ? 18.52200 23.96200 -59.67700 1.000 58.49368 248 ALA C CA 1
ATOM 9812 C C . ALA C 1 250 ? 19.26500 24.91300 -58.74600 1.000 61.13913 248 ALA C C 1
ATOM 9813 O O . ALA C 1 250 ? 18.94800 25.02900 -57.55900 1.000 59.79224 248 ALA C O 1
ATOM 9815 N N . GLY C 1 251 ? 20.25700 25.60800 -59.30700 1.000 82.47030 249 GLY C N 1
ATOM 9816 C CA . GLY C 1 251 ? 21.02900 26.60100 -58.59100 1.000 82.19564 249 GLY C CA 1
ATOM 9817 C C . GLY C 1 251 ? 22.35600 26.11500 -58.05500 1.000 81.50777 249 GLY C C 1
ATOM 9818 O O . GLY C 1 251 ? 23.13800 26.93200 -57.55400 1.000 82.05638 249 GLY C O 1
ATOM 9819 N N . ALA C 1 252 ? 22.63400 24.81500 -58.15400 1.000 38.72643 250 ALA C N 1
ATOM 9820 C CA . ALA C 1 252 ? 23.81800 24.25700 -57.51000 1.000 39.21419 250 ALA C CA 1
ATOM 9821 C C . ALA C 1 252 ? 25.10200 24.73700 -58.17600 1.000 40.95285 250 ALA C C 1
ATOM 9822 O O . ALA C 1 252 ? 26.06900 25.09300 -57.49100 1.000 41.81166 250 ALA C O 1
ATOM 9824 N N . ILE C 1 253 ? 25.13400 24.75200 -59.49800 1.000 56.93107 251 ILE C N 1
ATOM 9825 C CA . ILE C 1 253 ? 26.32800 25.11300 -60.25200 1.000 58.75111 251 ILE C CA 1
ATOM 9826 C C . ILE C 1 253 ? 26.30700 26.60900 -60.51400 1.000 60.21646 251 ILE C C 1
ATOM 9827 O O . ILE C 1 253 ? 25.26100 27.18600 -60.83200 1.000 59.35715 251 ILE C O 1
ATOM 9832 N N . SER C 1 254 ? 27.46400 27.24200 -60.36700 1.000 72.64279 252 SER C N 1
ATOM 9833 C CA . SER C 1 254 ? 27.59500 28.66900 -60.60500 1.000 73.54559 252 SER C CA 1
ATOM 9834 C C . SER C 1 254 ? 27.94700 28.93100 -62.06700 1.000 74.80771 252 SER C C 1
ATOM 9835 O O . SER C 1 254 ? 28.33400 28.03000 -62.81700 1.000 75.41090 252 SER C O 1
ATOM 9838 N N . ARG C 1 255 ? 27.81700 30.19700 -62.47000 1.000 69.02273 253 ARG C N 1
ATOM 9839 C CA . ARG C 1 255 ? 28.26600 30.58300 -63.80100 1.000 70.30515 253 ARG C CA 1
ATOM 9840 C C . ARG C 1 255 ? 29.74500 30.29000 -63.98600 1.000 70.19683 253 ARG C C 1
ATOM 9841 O O . ARG C 1 255 ? 30.19800 30.14000 -65.12400 1.000 71.42527 253 ARG C O 1
ATOM 9849 N N . GLU C 1 256 ? 30.49800 30.19400 -62.88800 1.000 73.05461 254 GLU C N 1
ATOM 9850 C CA . GLU C 1 256 ? 31.92000 29.88200 -62.97800 1.000 73.75691 254 GLU C CA 1
ATOM 9851 C C . GLU C 1 256 ? 32.14600 28.41000 -63.30300 1.000 72.49572 254 GLU C C 1
ATOM 9852 O O . GLU C 1 256 ? 33.06000 28.07100 -64.06400 1.000 73.17374 254 GLU C O 1
ATOM 9858 N N . LEU C 1 257 ? 31.32100 27.52600 -62.74900 1.000 62.42543 255 LEU C N 1
ATOM 9859 C CA . LEU C 1 257 ? 31.48000 26.09000 -62.91200 1.000 61.67849 255 LEU C CA 1
ATOM 9860 C C . LEU C 1 257 ? 30.55300 25.51700 -63.97100 1.000 62.64306 255 LEU C C 1
ATOM 9861 O O . LEU C 1 257 ? 30.39800 24.29500 -64.04900 1.000 62.50619 255 LEU C O 1
ATOM 9866 N N . GLU C 1 258 ? 29.97000 26.37200 -64.81200 1.000 77.07277 256 GLU C N 1
ATOM 9867 C CA . GLU C 1 258 ? 28.93500 25.95100 -65.74700 1.000 77.33995 256 GLU C CA 1
ATOM 9868 C C . GLU C 1 258 ? 29.40900 24.86000 -66.69400 1.000 78.45614 256 GLU C C 1
ATOM 9869 O O . GLU C 1 258 ? 28.57100 24.13900 -67.24800 1.000 77.06628 256 GLU C O 1
ATOM 9875 N N . ASP C 1 259 ? 30.72100 24.72700 -66.91000 1.000 90.79410 257 ASP C N 1
ATOM 9876 C CA . ASP C 1 259 ? 31.21400 23.66500 -67.77900 1.000 91.55613 257 ASP C CA 1
ATOM 9877 C C . ASP C 1 259 ? 30.95100 22.28300 -67.19800 1.000 90.50347 257 ASP C C 1
ATOM 9878 O O . ASP C 1 259 ? 30.99200 21.29400 -67.93800 1.000 90.59059 257 ASP C O 1
ATOM 9883 N N . HIS C 1 260 ? 30.68300 22.19300 -65.89500 1.000 68.93441 258 HIS C N 1
ATOM 9884 C CA . HIS C 1 260 ? 30.37300 20.91700 -65.26600 1.000 66.66490 258 HIS C CA 1
ATOM 9885 C C . HIS C 1 260 ? 28.92100 20.49700 -65.44800 1.000 64.07266 258 HIS C C 1
ATOM 9886 O O . HIS C 1 260 ? 28.57900 19.35400 -65.13000 1.000 62.02742 258 HIS C O 1
ATOM 9893 N N . PHE C 1 261 ? 28.06500 21.38700 -65.93400 1.000 64.62280 259 PHE C N 1
ATOM 9894 C CA . PHE C 1 261 ? 26.62300 21.19600 -65.89900 1.000 62.85334 259 PHE C CA 1
ATOM 9895 C C . PHE C 1 261 ? 26.13000 20.59800 -67.20800 1.000 62.51892 259 PHE C C 1
ATOM 9896 O O . PHE C 1 261 ? 26.38000 21.15100 -68.28500 1.000 63.76724 259 PHE C O 1
ATOM 9904 N N . PHE C 1 262 ? 25.41200 19.48100 -67.10600 1.000 57.36202 260 PHE C N 1
ATOM 9905 C CA . PHE C 1 262 ? 24.93500 18.75100 -68.27200 1.000 57.74469 260 PHE C CA 1
ATOM 9906 C C . PHE C 1 262 ? 23.42100 18.55800 -68.24900 1.000 57.16455 260 PHE C C 1
ATOM 9907 O O . PHE C 1 262 ? 22.90400 17.57100 -68.77800 1.000 56.89331 260 PHE C O 1
ATOM 9915 N N . GLY C 1 263 ? 22.70200 19.50700 -67.66100 1.000 53.91919 261 GLY C N 1
ATOM 9916 C CA . GLY C 1 263 ? 21.26900 19.61100 -67.83500 1.000 53.19762 261 GLY C CA 1
ATOM 9917 C C . GLY C 1 263 ? 20.48000 19.00800 -66.68600 1.000 50.96496 261 GLY C C 1
ATOM 9918 O O . GLY C 1 263 ? 21.00700 18.32600 -65.80300 1.000 50.58670 261 GLY C O 1
ATOM 9919 N N . ARG C 1 264 ? 19.17700 19.27100 -66.72100 1.000 51.73545 262 ARG C N 1
ATOM 9920 C CA . ARG C 1 264 ? 18.25100 18.82000 -65.69100 1.000 51.55314 262 ARG C CA 1
ATOM 9921 C C . ARG C 1 264 ? 17.46500 17.62500 -66.21700 1.000 53.24312 262 ARG C C 1
ATOM 9922 O O . ARG C 1 264 ? 16.73900 17.74000 -67.21300 1.000 53.38846 262 ARG C O 1
ATOM 9930 N N . VAL C 1 265 ? 17.62900 16.47500 -65.55400 1.000 36.34575 263 VAL C N 1
ATOM 9931 C CA . VAL C 1 265 ? 16.98400 15.23100 -65.95400 1.000 36.41112 263 VAL C CA 1
ATOM 9932 C C . VAL C 1 265 ? 15.58500 15.21600 -65.36900 1.000 37.79363 263 VAL C C 1
ATOM 9933 O O . VAL C 1 265 ? 15.37300 15.60500 -64.21300 1.000 35.75054 263 VAL C O 1
ATOM 9937 N N . GLY C 1 266 ? 14.62200 14.77400 -66.17100 1.000 75.36389 264 GLY C N 1
ATOM 9938 C CA . GLY C 1 266 ? 13.24800 15.08700 -65.85600 1.000 75.11035 264 GLY C CA 1
ATOM 9939 C C . GLY C 1 266 ? 12.21900 13.99100 -65.96300 1.000 76.02714 264 GLY C C 1
ATOM 9940 O O . GLY C 1 266 ? 12.44100 12.85200 -65.54700 1.000 77.16533 264 GLY C O 1
ATOM 9941 N N . LEU C 1 267 ? 11.05500 14.36200 -66.49200 1.000 44.99061 265 LEU C N 1
ATOM 9942 C CA . LEU C 1 267 ? 9.88400 13.49900 -66.44400 1.000 43.77902 265 LEU C CA 1
ATOM 9943 C C . LEU C 1 267 ? 9.95100 12.39500 -67.48600 1.000 43.72409 265 LEU C C 1
ATOM 9944 O O . LEU C 1 267 ? 9.39100 11.31400 -67.27500 1.000 43.93066 265 LEU C O 1
ATOM 9949 N N . PHE C 1 268 ? 10.63200 12.64900 -68.59500 1.000 48.48680 266 PHE C N 1
ATOM 9950 C CA . PHE C 1 268 ? 10.90100 11.66100 -69.62300 1.000 49.54454 266 PHE C CA 1
ATOM 9951 C C . PHE C 1 268 ? 12.40900 11.48400 -69.74100 1.000 51.24488 266 PHE C C 1
ATOM 9952 O O . PHE C 1 268 ? 13.18600 12.38500 -69.40700 1.000 51.67907 266 PHE C O 1
ATOM 9960 N N . ARG C 1 269 ? 12.82200 10.30200 -70.19000 1.000 60.47128 267 ARG C N 1
ATOM 9961 C CA . ARG C 1 269 ? 14.24100 9.98800 -70.34600 1.000 61.98780 267 ARG C CA 1
ATOM 9962 C C . ARG C 1 269 ? 14.61800 10.23000 -71.80700 1.000 63.44183 267 ARG C C 1
ATOM 9963 O O . ARG C 1 269 ? 14.69200 9.31600 -72.63000 1.000 64.63854 267 ARG C O 1
ATOM 9971 N N . ASN C 1 270 ? 14.81300 11.50500 -72.13900 1.000 43.23453 268 ASN C N 1
ATOM 9972 C CA . ASN C 1 270 ? 15.15900 11.88700 -73.50100 1.000 42.96770 268 ASN C CA 1
ATOM 9973 C C . ASN C 1 270 ? 16.13500 13.05500 -73.52300 1.000 41.86823 268 ASN C C 1
ATOM 9974 O O . ASN C 1 270 ? 16.09300 13.88300 -74.43700 1.000 42.23671 268 ASN C O 1
ATOM 9979 N N . GLN C 1 271 ? 17.00100 13.16300 -72.52900 1.000 56.26566 269 GLN C N 1
ATOM 9980 C CA . GLN C 1 271 ? 17.82300 14.35000 -72.36700 1.000 56.00804 269 GLN C CA 1
ATOM 9981 C C . GLN C 1 271 ? 19.30600 14.01600 -72.45300 1.000 56.46028 269 GLN C C 1
ATOM 9982 O O . GLN C 1 271 ? 19.71300 12.87100 -72.21600 1.000 57.09083 269 GLN C O 1
ATOM 9988 N N . PRO C 1 272 ? 20.14600 15.00000 -72.79600 1.000 55.88668 270 PRO C N 1
ATOM 9989 C CA . PRO C 1 272 ? 21.59900 14.75500 -72.75200 1.000 55.80758 270 PRO C CA 1
ATOM 9990 C C . PRO C 1 272 ? 22.06800 14.27300 -71.39200 1.000 55.72734 270 PRO C C 1
ATOM 9991 O O . PRO C 1 272 ? 22.97900 13.44000 -71.30700 1.000 56.27818 270 PRO C O 1
ATOM 9995 N N . GLY C 1 273 ? 21.45400 14.77400 -70.31800 1.000 54.88928 271 GLY C N 1
ATOM 9996 C CA . GLY C 1 273 ? 21.78500 14.29100 -68.99100 1.000 54.51289 271 GLY C CA 1
ATOM 9997 C C . GLY C 1 273 ? 21.41100 12.84000 -68.76700 1.000 55.13651 271 GLY C C 1
ATOM 9998 O O . GLY C 1 273 ? 22.03500 12.15600 -67.95200 1.000 55.33691 271 GLY C O 1
ATOM 9999 N N . ASP C 1 274 ? 20.37400 12.35600 -69.45200 1.000 60.16806 272 ASP C N 1
ATOM 10000 C CA . ASP C 1 274 ? 20.02900 10.94200 -69.35000 1.000 61.40769 272 ASP C CA 1
ATOM 10001 C C . ASP C 1 274 ? 21.05400 10.08100 -70.07600 1.000 62.17368 272 ASP C C 1
ATOM 10002 O O . ASP C 1 274 ? 21.44700 9.01800 -69.58200 1.000 62.49556 272 ASP C O 1
ATOM 10007 N N . LEU C 1 275 ? 21.49800 10.53200 -71.25000 1.000 63.60618 273 LEU C N 1
ATOM 10008 C CA . LEU C 1 275 ? 22.54000 9.82100 -71.97900 1.000 64.44567 273 LEU C CA 1
ATOM 10009 C C . LEU C 1 275 ? 23.83300 9.77500 -71.17700 1.000 63.16402 273 LEU C C 1
ATOM 10010 O O . LEU C 1 275 ? 24.53900 8.76100 -71.18100 1.000 63.90090 273 LEU C O 1
ATOM 10015 N N . LEU C 1 276 ? 24.16200 10.86800 -70.48500 1.000 53.43227 274 LEU C N 1
ATOM 10016 C CA . LEU C 1 276 ? 25.34700 10.87500 -69.63100 1.000 52.69366 274 LEU C CA 1
ATOM 10017 C C . LEU C 1 276 ? 25.21100 9.88400 -68.47900 1.000 52.72335 274 LEU C C 1
ATOM 10018 O O . LEU C 1 276 ? 26.16200 9.16100 -68.15700 1.000 52.40176 274 LEU C O 1
ATOM 10023 N N . LEU C 1 277 ? 24.03300 9.83300 -67.84500 1.000 53.86350 275 LEU C N 1
ATOM 10024 C CA . LEU C 1 277 ? 23.82300 8.89200 -66.75000 1.000 53.64765 275 LEU C CA 1
ATOM 10025 C C . LEU C 1 277 ? 23.95300 7.45000 -67.22500 1.000 54.86491 275 LEU C C 1
ATOM 10026 O O . LEU C 1 277 ? 24.40100 6.58300 -66.46700 1.000 55.08770 275 LEU C O 1
ATOM 10031 N N . GLU C 1 278 ? 23.53300 7.17400 -68.46100 1.000 67.45836 276 GLU C N 1
ATOM 10032 C CA . GLU C 1 278 ? 23.65400 5.83100 -69.02200 1.000 70.15343 276 GLU C CA 1
ATOM 10033 C C . GLU C 1 278 ? 25.11500 5.43000 -69.19900 1.000 69.20703 276 GLU C C 1
ATOM 10034 O O . GLU C 1 278 ? 25.49500 4.29100 -68.90400 1.000 69.70590 276 GLU C O 1
ATOM 10040 N N . LYS C 1 279 ? 25.94700 6.34700 -69.69200 1.000 59.29800 277 LYS C N 1
ATOM 10041 C CA . LYS C 1 279 ? 27.34000 6.02800 -69.96800 1.000 58.79996 277 LYS C CA 1
ATOM 10042 C C . LYS C 1 279 ? 28.20700 6.03900 -68.71500 1.000 58.13020 277 LYS C C 1
ATOM 10043 O O . LYS C 1 279 ? 29.33200 5.52600 -68.75000 1.000 58.16393 277 LYS C O 1
ATOM 10049 N N . ALA C 1 280 ? 27.72000 6.60700 -67.61600 1.000 47.94220 278 ALA C N 1
ATOM 10050 C CA . ALA C 1 280 ? 28.46400 6.55300 -66.36700 1.000 47.58910 278 ALA C CA 1
ATOM 10051 C C . ALA C 1 280 ? 28.63000 5.10800 -65.91800 1.000 48.86394 278 ALA C C 1
ATOM 10052 O O . ALA C 1 280 ? 27.72900 4.28200 -66.08300 1.000 49.78421 278 ALA C O 1
ATOM 10054 N N . ASP C 1 281 ? 29.80800 4.79300 -65.37600 1.000 58.20320 279 ASP C N 1
ATOM 10055 C CA . ASP C 1 281 ? 30.03100 3.53200 -64.67900 1.000 59.57448 279 ASP C CA 1
ATOM 10056 C C . ASP C 1 281 ? 29.98900 3.69500 -63.16500 1.000 59.97172 279 ASP C C 1
ATOM 10057 O O . ASP C 1 281 ? 30.00100 2.69200 -62.44100 1.000 60.64633 279 ASP C O 1
ATOM 10062 N N . VAL C 1 282 ? 29.94700 4.93400 -62.68300 1.000 58.46204 280 VAL C N 1
ATOM 10063 C CA . VAL C 1 282 ? 29.78900 5.25600 -61.27100 1.000 59.07571 280 VAL C CA 1
ATOM 10064 C C . VAL C 1 282 ? 28.97300 6.53800 -61.19400 1.000 58.89108 280 VAL C C 1
ATOM 10065 O O . VAL C 1 282 ? 29.28300 7.51800 -61.87800 1.000 57.71930 280 VAL C O 1
ATOM 10069 N N . VAL C 1 283 ? 27.91400 6.52600 -60.38600 1.000 58.95272 281 VAL C N 1
ATOM 10070 C CA . VAL C 1 283 ? 27.06300 7.69400 -60.17700 1.000 57.90965 281 VAL C CA 1
ATOM 10071 C C . VAL C 1 283 ? 27.03600 7.99200 -58.69100 1.000 55.93537 281 VAL C C 1
ATOM 10072 O O . VAL C 1 283 ? 26.60800 7.15000 -57.89300 1.000 56.27143 281 VAL C O 1
ATOM 10076 N N . LEU C 1 284 ? 27.46800 9.18900 -58.32300 1.000 47.88695 282 LEU C N 1
ATOM 10077 C CA . LEU C 1 284 ? 27.37600 9.66900 -56.95100 1.000 46.63629 282 LEU C CA 1
ATOM 10078 C C . LEU C 1 284 ? 26.13900 10.55700 -56.88400 1.000 46.74136 282 LEU C C 1
ATOM 10079 O O . LEU C 1 284 ? 26.14700 11.69200 -57.36800 1.000 45.79058 282 LEU C O 1
ATOM 10084 N N . THR C 1 285 ? 25.06200 10.02400 -56.31800 1.000 64.25630 283 THR C N 1
ATOM 10085 C CA . THR C 1 285 ? 23.86300 10.81200 -56.08800 1.000 63.19299 283 THR C CA 1
ATOM 10086 C C . THR C 1 285 ? 24.02900 11.58900 -54.79000 1.000 62.82631 283 THR C C 1
ATOM 10087 O O . THR C 1 285 ? 24.49600 11.04700 -53.78500 1.000 62.61185 283 THR C O 1
ATOM 10091 N N . ILE C 1 286 ? 23.67000 12.86900 -54.82000 1.000 54.48039 284 ILE C N 1
ATOM 10092 C CA . ILE C 1 286 ? 23.82100 13.75000 -53.66800 1.000 53.74354 284 ILE C CA 1
ATOM 10093 C C . ILE C 1 286 ? 22.46400 14.34700 -53.33700 1.000 52.89388 284 ILE C C 1
ATOM 10094 O O . ILE C 1 286 ? 21.88200 15.07000 -54.15600 1.000 52.35087 284 ILE C O 1
ATOM 10099 N N . GLY C 1 287 ? 21.97900 14.07600 -52.13000 1.000 49.98569 285 GLY C N 1
ATOM 10100 C CA . GLY C 1 287 ? 20.68200 14.60000 -51.73700 1.000 48.72724 285 GLY C CA 1
ATOM 10101 C C . GLY C 1 287 ? 19.60200 14.19100 -52.71000 1.000 48.88532 285 GLY C C 1
ATOM 10102 O O . GLY C 1 287 ? 18.73900 15.00500 -53.05900 1.000 48.27191 285 GLY C O 1
ATOM 10103 N N . TYR C 1 288 ? 19.63300 12.94100 -53.15800 1.000 50.30144 286 TYR C N 1
ATOM 10104 C CA . TYR C 1 288 ? 18.76800 12.47800 -54.23300 1.000 50.51557 286 TYR C CA 1
ATOM 10105 C C . TYR C 1 288 ? 17.49200 11.87200 -53.65400 1.000 49.43085 286 TYR C C 1
ATOM 10106 O O . TYR C 1 288 ? 17.55000 10.93600 -52.84900 1.000 49.05246 286 TYR C O 1
ATOM 10115 N N . ASP C 1 289 ? 16.34500 12.40900 -54.06900 1.000 58.26498 287 ASP C N 1
ATOM 10116 C CA . ASP C 1 289 ? 15.03900 11.87100 -53.71800 1.000 58.08120 287 ASP C CA 1
ATOM 10117 C C . ASP C 1 289 ? 14.39100 11.32700 -54.98100 1.000 58.21146 287 ASP C C 1
ATOM 10118 O O . ASP C 1 289 ? 14.26000 12.07400 -55.96500 1.000 57.30288 287 ASP C O 1
ATOM 10123 N N . PRO C 1 290 ? 13.97700 10.05500 -55.01400 1.000 43.60150 288 PRO C N 1
ATOM 10124 C CA . PRO C 1 290 ? 13.41200 9.50700 -56.26200 1.000 43.64893 288 PRO C CA 1
ATOM 10125 C C . PRO C 1 290 ? 12.11100 10.16700 -56.68300 1.000 42.92448 288 PRO C C 1
ATOM 10126 O O . PRO C 1 290 ? 11.68700 9.97800 -57.83000 1.000 43.12824 288 PRO C O 1
ATOM 10130 N N . VAL C 1 291 ? 11.45000 10.91000 -55.79100 1.000 39.06179 289 VAL C N 1
ATOM 10131 C CA . VAL C 1 291 ? 10.17600 11.52800 -56.14800 1.000 39.12583 289 VAL C CA 1
ATOM 10132 C C . VAL C 1 291 ? 10.32900 12.37800 -57.39900 1.000 38.85594 289 VAL C C 1
ATOM 10133 O O . VAL C 1 291 ? 9.39900 12.48500 -58.21000 1.000 38.21949 289 VAL C O 1
ATOM 10137 N N . GLU C 1 292 ? 11.49900 12.99600 -57.57400 1.000 47.69326 290 GLU C N 1
ATOM 10138 C CA . GLU C 1 292 ? 11.73500 13.87200 -58.71400 1.000 47.38792 290 GLU C CA 1
ATOM 10139 C C . GLU C 1 292 ? 12.00000 13.09700 -59.99700 1.000 48.62262 290 GLU C C 1
ATOM 10140 O O . GLU C 1 292 ? 11.66800 13.58400 -61.08200 1.000 49.92408 290 GLU C O 1
ATOM 10146 N N . TYR C 1 293 ? 12.58000 11.90200 -59.89500 1.000 49.60185 291 TYR C N 1
ATOM 10147 C CA . TYR C 1 293 ? 12.96000 11.11300 -61.06500 1.000 50.89361 291 TYR C CA 1
ATOM 10148 C C . TYR C 1 293 ? 12.98400 9.65100 -60.63900 1.000 50.93460 291 TYR C C 1
ATOM 10149 O O . TYR C 1 293 ? 13.82800 9.25700 -59.82800 1.000 50.77865 291 TYR C O 1
ATOM 10158 N N . ASP C 1 294 ? 12.05500 8.85400 -61.16300 1.000 48.98891 292 ASP C N 1
ATOM 10159 C CA . ASP C 1 294 ? 12.01200 7.44200 -60.80900 1.000 48.85808 292 ASP C CA 1
ATOM 10160 C C . ASP C 1 294 ? 13.29500 6.75700 -61.26800 1.000 50.14529 292 ASP C C 1
ATOM 10161 O O . ASP C 1 294 ? 13.64000 6.83400 -62.45800 1.000 50.88919 292 ASP C O 1
ATOM 10166 N N . PRO C 1 295 ? 14.01700 6.06800 -60.37800 1.000 39.54996 293 PRO C N 1
ATOM 10167 C CA . PRO C 1 295 ? 15.25000 5.39100 -60.81900 1.000 40.09148 293 PRO C CA 1
ATOM 10168 C C . PRO C 1 295 ? 15.00100 4.40100 -61.93900 1.000 42.80803 293 PRO C C 1
ATOM 10169 O O . PRO C 1 295 ? 15.90500 4.13200 -62.74300 1.000 43.19245 293 PRO C O 1
ATOM 10173 N N . LYS C 1 296 ? 13.79500 3.83500 -61.99700 1.000 65.67435 294 LYS C N 1
ATOM 10174 C CA . LYS C 1 296 ? 13.34700 3.04700 -63.13400 1.000 66.29964 294 LYS C CA 1
ATOM 10175 C C . LYS C 1 296 ? 13.79200 3.71600 -64.42800 1.000 68.07293 294 LYS C C 1
ATOM 10176 O O . LYS C 1 296 ? 14.21200 3.03800 -65.37100 1.000 70.53482 294 LYS C O 1
ATOM 10182 N N . LEU C 1 297 ? 13.73300 5.05000 -64.47300 1.000 43.29195 295 LEU C N 1
ATOM 10183 C CA . LEU C 1 297 ? 13.88800 5.74700 -65.74600 1.000 43.70629 295 LEU C CA 1
ATOM 10184 C C . LEU C 1 297 ? 15.34000 5.77200 -66.22300 1.000 44.29991 295 LEU C C 1
ATOM 10185 O O . LEU C 1 297 ? 15.59900 5.55700 -67.41000 1.000 45.40881 295 LEU C O 1
ATOM 10190 N N . TRP C 1 298 ? 16.30700 6.00400 -65.33300 1.000 54.79721 296 TRP C N 1
ATOM 10191 C CA . TRP C 1 298 ? 17.67800 6.25400 -65.77300 1.000 54.61702 296 TRP C CA 1
ATOM 10192 C C . TRP C 1 298 ? 18.68100 5.16900 -65.40300 1.000 53.96819 296 TRP C C 1
ATOM 10193 O O . TRP C 1 298 ? 19.85300 5.27700 -65.78400 1.000 55.06442 296 TRP C O 1
ATOM 10204 N N . ASN C 1 299 ? 18.27000 4.13800 -64.67500 1.000 46.81802 297 ASN C N 1
ATOM 10205 C CA . ASN C 1 299 ? 19.18300 3.09800 -64.21800 1.000 48.55720 297 ASN C CA 1
ATOM 10206 C C . ASN C 1 299 ? 18.60000 1.71700 -64.48800 1.000 53.86310 297 ASN C C 1
ATOM 10207 O O . ASN C 1 299 ? 18.93300 0.75000 -63.79900 1.000 53.22455 297 ASN C O 1
ATOM 10212 N N . LYS C 1 300 ? 17.73900 1.61500 -65.50700 1.000 83.59642 298 LYS C N 1
ATOM 10213 C CA . LYS C 1 300 ? 16.97200 0.39100 -65.72600 1.000 84.33415 298 LYS C CA 1
ATOM 10214 C C . LYS C 1 300 ? 17.88600 -0.81600 -65.89900 1.000 84.43037 298 LYS C C 1
ATOM 10215 O O . LYS C 1 300 ? 17.60400 -1.89800 -65.37200 1.000 83.96205 298 LYS C O 1
ATOM 10221 N N . ASP C 1 301 ? 18.98500 -0.65000 -66.63400 1.000 95.45015 299 ASP C N 1
ATOM 10222 C CA . ASP C 1 301 ? 19.88500 -1.76400 -66.90300 1.000 98.37062 299 ASP C CA 1
ATOM 10223 C C . ASP C 1 301 ? 20.76500 -2.11800 -65.71000 1.000 98.12947 299 ASP C C 1
ATOM 10224 O O . ASP C 1 301 ? 21.33700 -3.21400 -65.68400 1.000 100.78791 299 ASP C O 1
ATOM 10229 N N . GLY C 1 302 ? 20.89400 -1.22200 -64.73400 1.000 93.22073 300 GLY C N 1
ATOM 10230 C CA . GLY C 1 302 ? 21.66200 -1.52600 -63.53900 1.000 91.34855 300 GLY C CA 1
ATOM 10231 C C . GLY C 1 302 ? 23.11700 -1.84100 -63.79500 1.000 94.46120 300 GLY C C 1
ATOM 10232 O O . GLY C 1 302 ? 23.70800 -2.64000 -63.06000 1.000 94.99688 300 GLY C O 1
ATOM 10233 N N . LYS C 1 303 ? 23.73500 -1.13400 -64.74700 1.000 100.76334 301 LYS C N 1
ATOM 10234 C CA . LYS C 1 303 ? 25.18500 -1.33700 -65.01400 1.000 102.40668 301 LYS C CA 1
ATOM 10235 C C . LYS C 1 303 ? 26.00000 -0.12400 -64.54400 1.000 101.53248 301 LYS C C 1
ATOM 10236 O O . LYS C 1 303 ? 26.99900 0.20000 -65.21100 1.000 102.37550 301 LYS C O 1
ATOM 10242 N N . ARG C 1 304 ? 25.64200 0.50500 -63.43600 1.000 75.64583 302 ARG C N 1
ATOM 10243 C CA . ARG C 1 304 ? 26.46100 1.57300 -62.88100 1.000 71.42660 302 ARG C CA 1
ATOM 10244 C C . ARG C 1 304 ? 26.54100 1.36500 -61.38200 1.000 69.59969 302 ARG C C 1
ATOM 10245 O O . ARG C 1 304 ? 25.66600 0.74500 -60.79300 1.000 69.11857 302 ARG C O 1
ATOM 10253 N N . THR C 1 305 ? 27.60100 1.86200 -60.76200 1.000 67.20015 303 THR C N 1
ATOM 10254 C CA . THR C 1 305 ? 27.71400 1.76300 -59.29900 1.000 65.65770 303 THR C CA 1
ATOM 10255 C C . THR C 1 305 ? 27.00500 2.96600 -58.74000 1.000 64.04081 303 THR C C 1
ATOM 10256 O O . THR C 1 305 ? 27.36000 4.09300 -59.12300 1.000 63.84487 303 THR C O 1
ATOM 10260 N N . ILE C 1 306 ? 26.01100 2.73600 -57.88500 1.000 58.81895 304 ILE C N 1
ATOM 10261 C CA . ILE C 1 306 ? 25.33000 3.86700 -57.26400 1.000 56.19229 304 ILE C CA 1
ATOM 10262 C C . ILE C 1 306 ? 25.96100 4.10000 -55.89800 1.000 54.69802 304 ILE C C 1
ATOM 10263 O O . ILE C 1 306 ? 26.07500 3.16600 -55.09500 1.000 54.98218 304 ILE C O 1
ATOM 10268 N N . ILE C 1 307 ? 26.38800 5.33300 -55.63600 1.000 52.43490 305 ILE C N 1
ATOM 10269 C CA . ILE C 1 307 ? 26.85800 5.74300 -54.31600 1.000 50.45152 305 ILE C CA 1
ATOM 10270 C C . ILE C 1 307 ? 25.89200 6.79800 -53.79600 1.000 48.27554 305 ILE C C 1
ATOM 10271 O O . ILE C 1 307 ? 25.76900 7.87800 -54.38600 1.000 48.95671 305 ILE C O 1
ATOM 10276 N N . HIS C 1 308 ? 25.22700 6.49800 -52.68700 1.000 37.34145 306 HIS C N 1
ATOM 10277 C CA . HIS C 1 308 ? 24.17100 7.34800 -52.15300 1.000 36.95679 306 HIS C CA 1
ATOM 10278 C C . HIS C 1 308 ? 24.74800 8.23500 -51.05400 1.000 36.86774 306 HIS C C 1
ATOM 10279 O O . HIS C 1 308 ? 25.02300 7.76900 -49.94400 1.000 36.92652 306 HIS C O 1
ATOM 10286 N N . LEU C 1 309 ? 24.93100 9.51200 -51.37600 1.000 57.00643 307 LEU C N 1
ATOM 10287 C CA . LEU C 1 309 ? 25.29000 10.54600 -50.41300 1.000 56.65635 307 LEU C CA 1
ATOM 10288 C C . LEU C 1 309 ? 24.03500 11.35900 -50.11600 1.000 57.02865 307 LEU C C 1
ATOM 10289 O O . LEU C 1 309 ? 23.46900 11.98700 -51.01900 1.000 57.51126 307 LEU C O 1
ATOM 10294 N N . ASP C 1 310 ? 23.58800 11.32600 -48.86500 1.000 45.22345 308 ASP C N 1
ATOM 10295 C CA . ASP C 1 310 ? 22.34300 11.98000 -48.48500 1.000 44.74941 308 ASP C CA 1
ATOM 10296 C C . ASP C 1 310 ? 22.30300 12.09800 -46.97000 1.000 44.91866 308 ASP C C 1
ATOM 10297 O O . ASP C 1 310 ? 23.11800 11.50600 -46.25800 1.000 44.71759 308 ASP C O 1
ATOM 10302 N N . GLU C 1 311 ? 21.34000 12.88000 -46.48800 1.000 52.05461 309 GLU C N 1
ATOM 10303 C CA . GLU C 1 311 ? 21.11400 13.04100 -45.05800 1.000 53.27501 309 GLU C CA 1
ATOM 10304 C C . GLU C 1 311 ? 20.25800 11.92900 -44.47700 1.000 51.99051 309 GLU C C 1
ATOM 10305 O O . GLU C 1 311 ? 20.09900 11.86200 -43.25500 1.000 52.20435 309 GLU C O 1
ATOM 10311 N N . VAL C 1 312 ? 19.71300 11.06300 -45.32700 1.000 35.90634 310 VAL C N 1
ATOM 10312 C CA . VAL C 1 312 ? 18.91700 9.91700 -44.91400 1.000 35.31970 310 VAL C CA 1
ATOM 10313 C C . VAL C 1 312 ? 19.29200 8.76200 -45.82900 1.000 34.66592 310 VAL C C 1
ATOM 10314 O O . VAL C 1 312 ? 19.69100 8.96400 -46.97900 1.000 34.52274 310 VAL C O 1
ATOM 10318 N N . GLN C 1 313 ? 19.17400 7.54600 -45.31200 1.000 56.68724 311 GLN C N 1
ATOM 10319 C CA . GLN C 1 313 ? 19.40600 6.37900 -46.14400 1.000 56.93742 311 GLN C CA 1
ATOM 10320 C C . GLN C 1 313 ? 18.42100 6.36900 -47.31400 1.000 56.65112 311 GLN C C 1
ATOM 10321 O O . GLN C 1 313 ? 17.43800 7.11500 -47.34900 1.000 56.72621 311 GLN C O 1
ATOM 10327 N N . ALA C 1 314 ? 18.69600 5.50400 -48.28100 1.000 45.21550 312 ALA C N 1
ATOM 10328 C CA . ALA C 1 314 ? 17.89100 5.42500 -49.48900 1.000 44.63073 312 ALA C CA 1
ATOM 10329 C C . ALA C 1 314 ? 16.75700 4.42200 -49.32500 1.000 44.74054 312 ALA C C 1
ATOM 10330 O O . ALA C 1 314 ? 16.80200 3.52700 -48.47800 1.000 45.68952 312 ALA C O 1
ATOM 10332 N N . ASP C 1 315 ? 15.72100 4.59400 -50.14100 1.000 53.45303 313 ASP C N 1
ATOM 10333 C CA . ASP C 1 315 ? 14.71600 3.55900 -50.33300 1.000 53.30843 313 ASP C CA 1
ATOM 10334 C C . ASP C 1 315 ? 15.16100 2.68800 -51.49700 1.000 52.06714 313 ASP C C 1
ATOM 10335 O O . ASP C 1 315 ? 15.54400 3.20300 -52.55000 1.000 52.89342 313 ASP C O 1
ATOM 10340 N N . ILE C 1 316 ? 15.11500 1.37500 -51.30700 1.000 34.96661 314 ILE C N 1
ATOM 10341 C CA . ILE C 1 316 ? 15.65800 0.44900 -52.29400 1.000 35.46490 314 ILE C CA 1
ATOM 10342 C C . ILE C 1 316 ? 14.62500 0.21900 -53.39100 1.000 36.07248 314 ILE C C 1
ATOM 10343 O O . ILE C 1 316 ? 13.49200 -0.19800 -53.12100 1.000 35.39716 314 ILE C O 1
ATOM 10348 N N . ASP C 1 317 ? 15.01400 0.51900 -54.62500 1.000 46.21609 315 ASP C N 1
ATOM 10349 C CA . ASP C 1 317 ? 14.26500 0.21800 -55.83200 1.000 46.72138 315 ASP C CA 1
ATOM 10350 C C . ASP C 1 317 ? 14.88300 -1.00800 -56.49000 1.000 48.46866 315 ASP C C 1
ATOM 10351 O O . ASP C 1 317 ? 16.04600 -1.35000 -56.24500 1.000 47.69390 315 ASP C O 1
ATOM 10356 N N . HIS C 1 318 ? 14.09400 -1.68200 -57.32700 1.000 50.08173 316 HIS C N 1
ATOM 10357 C CA . HIS C 1 318 ? 14.69500 -2.65700 -58.22700 1.000 51.12548 316 HIS C CA 1
ATOM 10358 C C . HIS C 1 318 ? 15.85100 -2.00700 -58.97200 1.000 51.47531 316 HIS C C 1
ATOM 10359 O O . HIS C 1 318 ? 16.95200 -2.56200 -59.05800 1.000 51.61875 316 HIS C O 1
ATOM 10366 N N . ASP C 1 319 ? 15.61700 -0.79700 -59.48100 1.000 46.36379 317 ASP C N 1
ATOM 10367 C CA . ASP C 1 319 ? 16.59400 -0.04100 -60.25200 1.000 47.05413 317 ASP C CA 1
ATOM 10368 C C . ASP C 1 319 ? 17.25100 1.06600 -59.43400 1.000 45.32534 317 ASP C C 1
ATOM 10369 O O . ASP C 1 319 ? 17.61100 2.11100 -59.98400 1.000 45.72705 317 ASP C O 1
ATOM 10374 N N . TYR C 1 320 ? 17.38700 0.87300 -58.12200 1.000 42.28567 318 TYR C N 1
ATOM 10375 C CA . TYR C 1 320 ? 18.25600 1.73200 -57.31400 1.000 41.22366 318 TYR C CA 1
ATOM 10376 C C . TYR C 1 320 ? 18.71000 0.90200 -56.11200 1.000 40.33626 318 TYR C C 1
ATOM 10377 O O . TYR C 1 320 ? 18.03200 0.85400 -55.08400 1.000 39.57457 318 TYR C O 1
ATOM 10386 N N . GLN C 1 321 ? 19.88100 0.28000 -56.24800 1.000 41.02629 319 GLN C N 1
ATOM 10387 C CA . GLN C 1 321 ? 20.46700 -0.57400 -55.21900 1.000 40.86783 319 GLN C CA 1
ATOM 10388 C C . GLN C 1 321 ? 21.86700 -0.04400 -54.94000 1.000 43.32721 319 GLN C C 1
ATOM 10389 O O . GLN C 1 321 ? 22.85400 -0.55400 -55.49300 1.000 46.20046 319 GLN C O 1
ATOM 10395 N N . PRO C 1 322 ? 21.99400 0.98900 -54.10700 1.000 45.74684 320 PRO C N 1
ATOM 10396 C CA . PRO C 1 322 ? 23.31800 1.58100 -53.87800 1.000 48.67485 320 PRO C CA 1
ATOM 10397 C C . PRO C 1 322 ? 24.30100 0.54800 -53.35700 1.000 50.88772 320 PRO C C 1
ATOM 10398 O O . PRO C 1 322 ? 23.97800 -0.26200 -52.48600 1.000 50.87141 320 PRO C O 1
ATOM 10402 N N . GLU C 1 323 ? 25.51000 0.58300 -53.90500 1.000 73.26680 321 GLU C N 1
ATOM 10403 C CA . GLU C 1 323 ? 26.59200 -0.26100 -53.43100 1.000 73.32415 321 GLU C CA 1
ATOM 10404 C C . GLU C 1 323 ? 27.32300 0.35500 -52.25000 1.000 72.98290 321 GLU C C 1
ATOM 10405 O O . GLU C 1 323 ? 28.06900 -0.35100 -51.56900 1.000 75.27734 321 GLU C O 1
ATOM 10411 N N . LEU C 1 324 ? 27.11000 1.64100 -51.98400 1.000 59.42262 322 LEU C N 1
ATOM 10412 C CA . LEU C 1 324 ? 27.68200 2.29900 -50.82000 1.000 58.52189 322 LEU C CA 1
ATOM 10413 C C . LEU C 1 324 ? 26.81100 3.49000 -50.45500 1.000 56.58450 322 LEU C C 1
ATOM 10414 O O . LEU C 1 324 ? 26.27000 4.16300 -51.33600 1.000 56.08149 322 LEU C O 1
ATOM 10419 N N . GLU C 1 325 ? 26.68200 3.74800 -49.15800 1.000 58.54918 323 GLU C N 1
ATOM 10420 C CA . GLU C 1 325 ? 25.86600 4.84900 -48.66800 1.000 56.42326 323 GLU C CA 1
ATOM 10421 C C . GLU C 1 325 ? 26.67900 5.71200 -47.72000 1.000 55.56976 323 GLU C C 1
ATOM 10422 O O . GLU C 1 325 ? 27.25400 5.20800 -46.74800 1.000 56.12870 323 GLU C O 1
ATOM 10428 N N . LEU C 1 326 ? 26.71700 7.00800 -48.00600 1.000 50.01174 324 LEU C N 1
ATOM 10429 C CA . LEU C 1 326 ? 27.40200 8.00000 -47.18600 1.000 50.14269 324 LEU C CA 1
ATOM 10430 C C . LEU C 1 326 ? 26.30400 8.85300 -46.55600 1.000 49.21281 324 LEU C C 1
ATOM 10431 O O . LEU C 1 326 ? 25.88100 9.86100 -47.12500 1.000 48.45439 324 LEU C O 1
ATOM 10436 N N . ILE C 1 327 ? 25.82500 8.43600 -45.38800 1.000 49.36800 325 ILE C N 1
ATOM 10437 C CA . ILE C 1 327 ? 24.75500 9.13900 -44.69000 1.000 48.66568 325 ILE C CA 1
ATOM 10438 C C . ILE C 1 327 ? 25.37600 10.04000 -43.63300 1.000 49.05850 325 ILE C C 1
ATOM 10439 O O . ILE C 1 327 ? 26.20800 9.59900 -42.82700 1.000 49.98836 325 ILE C O 1
ATOM 10444 N N . GLY C 1 328 ? 24.95500 11.29300 -43.63700 1.000 55.18167 326 GLY C N 1
ATOM 10445 C CA . GLY C 1 328 ? 25.48600 12.30800 -42.75300 1.000 56.10155 326 GLY C CA 1
ATOM 10446 C C . GLY C 1 328 ? 25.20800 13.66200 -43.36800 1.000 56.00604 326 GLY C C 1
ATOM 10447 O O . GLY C 1 328 ? 24.58400 13.77100 -44.42500 1.000 55.63850 326 GLY C O 1
ATOM 10448 N N . ASP C 1 329 ? 25.69100 14.69700 -42.69000 1.000 53.60922 327 ASP C N 1
ATOM 10449 C CA . ASP C 1 329 ? 25.56900 16.04000 -43.24500 1.000 52.79864 327 ASP C CA 1
ATOM 10450 C C . ASP C 1 329 ? 26.15800 16.07300 -44.65000 1.000 52.53807 327 ASP C C 1
ATOM 10451 O O . ASP C 1 329 ? 27.33700 15.75600 -44.84500 1.000 52.69706 327 ASP C O 1
ATOM 10456 N N . ILE C 1 330 ? 25.33600 16.45800 -45.63300 1.000 50.10789 328 ILE C N 1
ATOM 10457 C CA . ILE C 1 330 ? 25.78800 16.44900 -47.02400 1.000 49.61891 328 ILE C CA 1
ATOM 10458 C C . ILE C 1 330 ? 27.00200 17.35500 -47.19700 1.000 49.06900 328 ILE C C 1
ATOM 10459 O O . ILE C 1 330 ? 27.96600 17.00300 -47.88900 1.000 49.43988 328 ILE C O 1
ATOM 10464 N N . ALA C 1 331 ? 26.96400 18.54500 -46.59500 1.000 47.85205 329 ALA C N 1
ATOM 10465 C CA . ALA C 1 331 ? 28.08700 19.46800 -46.71800 1.000 48.56104 329 ALA C CA 1
ATOM 10466 C C . ALA C 1 331 ? 29.36300 18.85000 -46.16200 1.000 49.55052 329 ALA C C 1
ATOM 10467 O O . ALA C 1 331 ? 30.41900 18.89100 -46.80400 1.000 50.09981 329 ALA C O 1
ATOM 10469 N N . ALA C 1 332 ? 29.28100 18.25400 -44.97000 1.000 49.88038 330 ALA C N 1
ATOM 10470 C CA . ALA C 1 332 ? 30.46500 17.65700 -44.36200 1.000 50.93866 330 ALA C CA 1
ATOM 10471 C C . ALA C 1 332 ? 31.00300 16.51000 -45.20600 1.000 51.07573 330 ALA C C 1
ATOM 10472 O O . ALA C 1 332 ? 32.21700 16.39700 -45.41200 1.000 51.95464 330 ALA C O 1
ATOM 10474 N N . THR C 1 333 ? 30.11400 15.64600 -45.70300 1.000 60.54595 331 THR C N 1
ATOM 10475 C CA . THR C 1 333 ? 30.55600 14.48600 -46.47300 1.000 60.96446 331 THR C CA 1
ATOM 10476 C C . THR C 1 333 ? 31.21700 14.91000 -47.77900 1.000 61.10215 331 THR C C 1
ATOM 10477 O O . THR C 1 333 ? 32.26800 14.38200 -48.16000 1.000 61.48055 331 THR C O 1
ATOM 10481 N N . VAL C 1 334 ? 30.59900 15.84900 -48.49400 1.000 59.56540 332 VAL C N 1
ATOM 10482 C CA . VAL C 1 334 ? 31.14500 16.26100 -49.78300 1.000 60.20005 332 VAL C CA 1
ATOM 10483 C C . VAL C 1 334 ? 32.53400 16.85900 -49.60100 1.000 61.59461 332 VAL C C 1
ATOM 10484 O O . VAL C 1 334 ? 33.46800 16.53900 -50.35000 1.000 61.89183 332 VAL C O 1
ATOM 10488 N N . GLU C 1 335 ? 32.69400 17.73900 -48.60700 1.000 78.15478 333 GLU C N 1
ATOM 10489 C CA . GLU C 1 335 ? 33.96600 18.43200 -48.42900 1.000 78.90061 333 GLU C CA 1
ATOM 10490 C C . GLU C 1 335 ? 35.04500 17.49100 -47.91000 1.000 78.99032 333 GLU C C 1
ATOM 10491 O O . GLU C 1 335 ? 36.22600 17.67200 -48.22700 1.000 79.13576 333 GLU C O 1
ATOM 10497 N N . ALA C 1 336 ? 34.66400 16.48800 -47.12000 1.000 55.96317 334 ALA C N 1
ATOM 10498 C CA . ALA C 1 336 ? 35.58900 15.40200 -46.81800 1.000 55.81413 334 ALA C CA 1
ATOM 10499 C C . ALA C 1 336 ? 35.99000 14.67100 -48.09300 1.000 56.00222 334 ALA C C 1
ATOM 10500 O O . ALA C 1 336 ? 37.16500 14.33200 -48.28400 1.000 55.86500 334 ALA C O 1
ATOM 10502 N N . LEU C 1 337 ? 35.01700 14.42000 -48.97800 1.000 62.02988 335 LEU C N 1
ATOM 10503 C CA . LEU C 1 337 ? 35.28600 13.73200 -50.23800 1.000 62.08479 335 LEU C CA 1
ATOM 10504 C C . LEU C 1 337 ? 36.03300 14.62100 -51.22400 1.000 62.24354 335 LEU C C 1
ATOM 10505 O O . LEU C 1 337 ? 36.78900 14.11600 -52.06100 1.000 62.26911 335 LEU C O 1
ATOM 10510 N N . ALA C 1 338 ? 35.82600 15.93800 -51.15200 1.000 53.83459 336 ALA C N 1
ATOM 10511 C CA . ALA C 1 338 ? 36.56900 16.84700 -52.01800 1.000 54.31101 336 ALA C CA 1
ATOM 10512 C C . ALA C 1 338 ? 38.06500 16.76800 -51.74000 1.000 55.78981 336 ALA C C 1
ATOM 10513 O O . ALA C 1 338 ? 38.87900 16.77100 -52.67200 1.000 56.53226 336 ALA C O 1
ATOM 10515 N N . GLU C 1 339 ? 38.44800 16.68900 -50.45900 1.000 92.43247 337 GLU C N 1
ATOM 10516 C CA . GLU C 1 339 ? 39.85900 16.53100 -50.11700 1.000 92.31762 337 GLU C CA 1
ATOM 10517 C C . GLU C 1 339 ? 40.43900 15.28500 -50.77400 1.000 92.41146 337 GLU C C 1
ATOM 10518 O O . GLU C 1 339 ? 41.54500 15.31800 -51.32800 1.000 93.32041 337 GLU C O 1
ATOM 10524 N N . LYS C 1 340 ? 39.70400 14.17400 -50.71800 1.000 64.33409 338 LYS C N 1
ATOM 10525 C CA . LYS C 1 340 ? 40.20700 12.91400 -51.24300 1.000 63.61959 338 LYS C CA 1
ATOM 10526 C C . LYS C 1 340 ? 40.24400 12.89000 -52.76200 1.000 63.62181 338 LYS C C 1
ATOM 10527 O O . LYS C 1 340 ? 41.00400 12.09900 -53.33200 1.000 63.76393 338 LYS C O 1
ATOM 10533 N N . LEU C 1 341 ? 39.45600 13.73800 -53.42800 1.000 57.74824 339 LEU C N 1
ATOM 10534 C CA . LEU C 1 341 ? 39.34600 13.72300 -54.88200 1.000 57.66198 339 LEU C CA 1
ATOM 10535 C C . LEU C 1 341 ? 39.91000 14.97600 -55.54400 1.000 57.94798 339 LEU C C 1
ATOM 10536 O O . LEU C 1 341 ? 39.68500 15.18400 -56.74300 1.000 57.75514 339 LEU C O 1
ATOM 10541 N N . ALA C 1 342 ? 40.63100 15.81500 -54.80800 1.000 74.12250 340 ALA C N 1
ATOM 10542 C CA . ALA C 1 342 ? 41.12300 17.06400 -55.37600 1.000 74.21195 340 ALA C CA 1
ATOM 10543 C C . ALA C 1 342 ? 42.12400 16.78900 -56.49300 1.000 76.12308 340 ALA C C 1
ATOM 10544 O O . ALA C 1 342 ? 43.16700 16.16200 -56.27100 1.000 75.44799 340 ALA C O 1
ATOM 10546 N N . GLY C 1 343 ? 41.80100 17.26700 -57.69600 1.000 64.97602 341 GLY C N 1
ATOM 10547 C CA . GLY C 1 343 ? 42.66100 17.11800 -58.84900 1.000 66.43249 341 GLY C CA 1
ATOM 10548 C C . GLY C 1 343 ? 42.33100 15.96000 -59.76600 1.000 68.59727 341 GLY C C 1
ATOM 10549 O O . GLY C 1 343 ? 43.02600 15.78100 -60.77700 1.000 70.16238 341 GLY C O 1
ATOM 10550 N N . LEU C 1 344 ? 41.30500 15.16800 -59.45400 1.000 81.73934 342 LEU C N 1
ATOM 10551 C CA . LEU C 1 344 ? 40.97800 14.01200 -60.27900 1.000 82.68056 342 LEU C CA 1
ATOM 10552 C C . LEU C 1 344 ? 40.41600 14.47900 -61.61500 1.000 82.77417 342 LEU C C 1
ATOM 10553 O O . LEU C 1 344 ? 39.45300 15.24900 -61.66100 1.000 82.27836 342 LEU C O 1
ATOM 10558 N N . GLU C 1 345 ? 41.01400 14.00400 -62.70000 1.000 82.96606 343 GLU C N 1
ATOM 10559 C CA . GLU C 1 345 ? 40.68800 14.45800 -64.04100 1.000 82.53828 343 GLU C CA 1
ATOM 10560 C C . GLU C 1 345 ? 40.05700 13.33000 -64.84200 1.000 81.63589 343 GLU C C 1
ATOM 10561 O O . GLU C 1 345 ? 40.03100 12.16900 -64.42400 1.000 81.46634 343 GLU C O 1
ATOM 10567 N N . LEU C 1 346 ? 39.55500 13.69200 -66.01400 1.000 67.47117 344 LEU C N 1
ATOM 10568 C CA . LEU C 1 346 ? 38.75500 12.77800 -66.80900 1.000 68.15712 344 LEU C CA 1
ATOM 10569 C C . LEU C 1 346 ? 39.62000 11.88800 -67.69300 1.000 69.87484 344 LEU C C 1
ATOM 10570 O O . LEU C 1 346 ? 40.79500 12.16300 -67.94700 1.000 69.32049 344 LEU C O 1
ATOM 10575 N N . SER C 1 347 ? 39.00900 10.80000 -68.15200 1.000 85.11557 345 SER C N 1
ATOM 10576 C CA . SER C 1 347 ? 39.54700 10.02400 -69.25600 1.000 87.81202 345 SER C CA 1
ATOM 10577 C C . SER C 1 347 ? 39.40300 10.81000 -70.55500 1.000 89.33588 345 SER C C 1
ATOM 10578 O O . SER C 1 347 ? 38.51000 11.65000 -70.70100 1.000 88.00876 345 SER C O 1
ATOM 10581 N N . GLU C 1 348 ? 40.31000 10.54600 -71.50200 1.000 91.86766 346 GLU C N 1
ATOM 10582 C CA . GLU C 1 348 ? 40.19500 11.17700 -72.81500 1.000 92.19882 346 GLU C CA 1
ATOM 10583 C C . GLU C 1 348 ? 38.92900 10.72000 -73.53200 1.000 93.17759 346 GLU C C 1
ATOM 10584 O O . GLU C 1 348 ? 38.35300 11.47700 -74.32200 1.000 92.03124 346 GLU C O 1
ATOM 10590 N N . GLU C 1 349 ? 38.48700 9.48500 -73.27600 1.000 101.98171 347 GLU C N 1
ATOM 10591 C CA . GLU C 1 349 ? 37.20400 9.02900 -73.80000 1.000 101.77185 347 GLU C CA 1
ATOM 10592 C C . GLU C 1 349 ? 36.04300 9.76700 -73.14200 1.000 100.18441 347 GLU C C 1
ATOM 10593 O O . GLU C 1 349 ? 35.01100 9.99800 -73.78500 1.000 99.76897 347 GLU C O 1
ATOM 10599 N N . ALA C 1 350 ? 36.18300 10.12800 -71.86400 1.000 76.56088 348 ALA C N 1
ATOM 10600 C CA . ALA C 1 350 ? 35.15200 10.91800 -71.20000 1.000 72.70854 348 ALA C CA 1
ATOM 10601 C C . ALA C 1 350 ? 35.15900 12.35700 -71.69600 1.000 72.38654 348 ALA C C 1
ATOM 10602 O O . ALA C 1 350 ? 34.09800 12.93900 -71.94700 1.000 70.72133 348 ALA C O 1
ATOM 10604 N N . ALA C 1 351 ? 36.34800 12.94600 -71.84700 1.000 113.92723 349 ALA C N 1
ATOM 10605 C CA . ALA C 1 351 ? 36.44800 14.30300 -72.37300 1.000 113.59487 349 ALA C CA 1
ATOM 10606 C C . ALA C 1 351 ? 35.72500 14.42500 -73.70700 1.000 113.27531 349 ALA C C 1
ATOM 10607 O O . ALA C 1 351 ? 34.90400 15.32800 -73.90400 1.000 112.29772 349 ALA C O 1
ATOM 10609 N N . ALA C 1 352 ? 36.01500 13.51300 -74.63700 1.000 82.12338 350 ALA C N 1
ATOM 10610 C CA . ALA C 1 352 ? 35.35800 13.54800 -75.93900 1.000 80.84908 350 ALA C CA 1
ATOM 10611 C C . ALA C 1 352 ? 33.84900 13.42300 -75.78600 1.000 78.89674 350 ALA C C 1
ATOM 10612 O O . ALA C 1 352 ? 33.08300 14.16500 -76.41100 1.000 79.54565 350 ALA C O 1
ATOM 10614 N N . LEU C 1 353 ? 33.40600 12.48500 -74.95200 1.000 61.04970 351 LEU C N 1
ATOM 10615 C CA . LEU C 1 353 ? 31.97800 12.29300 -74.73600 1.000 59.80187 351 LEU C CA 1
ATOM 10616 C C . LEU C 1 353 ? 31.33800 13.56100 -74.19000 1.000 58.29470 351 LEU C C 1
ATOM 10617 O O . LEU C 1 353 ? 30.29600 14.00700 -74.68500 1.000 57.71183 351 LEU C O 1
ATOM 10622 N N . LEU C 1 354 ? 31.94800 14.15900 -73.16400 1.000 66.90385 352 LEU C N 1
ATOM 10623 C CA . LEU C 1 354 ? 31.32800 15.30900 -72.51600 1.000 65.92819 352 LEU C CA 1
ATOM 10624 C C . LEU C 1 354 ? 31.23300 16.50300 -73.46000 1.000 68.47090 352 LEU C C 1
ATOM 10625 O O . LEU C 1 354 ? 30.22500 17.21700 -73.45900 1.000 69.12982 352 LEU C O 1
ATOM 10630 N N . GLU C 1 355 ? 32.26900 16.75000 -74.26700 1.000 79.10766 353 GLU C N 1
ATOM 10631 C CA . GLU C 1 355 ? 32.21500 17.89900 -75.16600 1.000 79.77698 353 GLU C CA 1
ATOM 10632 C C . GLU C 1 355 ? 31.11700 17.72700 -76.21000 1.000 81.89264 353 GLU C C 1
ATOM 10633 O O . GLU C 1 355 ? 30.39800 18.68400 -76.52400 1.000 82.37698 353 GLU C O 1
ATOM 10639 N N . GLU C 1 356 ? 30.95100 16.51200 -76.74100 1.000 92.62319 354 GLU C N 1
ATOM 10640 C CA . GLU C 1 356 ? 29.87800 16.27800 -77.70200 1.000 93.43416 354 GLU C CA 1
ATOM 10641 C C . GLU C 1 356 ? 28.51600 16.57800 -77.08500 1.000 92.57888 354 GLU C C 1
ATOM 10642 O O . GLU C 1 356 ? 27.62600 17.11300 -77.75700 1.000 93.04267 354 GLU C O 1
ATOM 10648 N N . LEU C 1 357 ? 28.33400 16.24600 -75.80500 1.000 67.28814 355 LEU C N 1
ATOM 10649 C CA . LEU C 1 357 ? 27.03800 16.46900 -75.16900 1.000 66.35225 355 LEU C CA 1
ATOM 10650 C C . LEU C 1 357 ? 26.77400 17.95000 -74.92600 1.000 68.31834 355 LEU C C 1
ATOM 10651 O O . LEU C 1 357 ? 25.62800 18.40300 -75.03000 1.000 67.94240 355 LEU C O 1
ATOM 10656 N N . LEU C 1 358 ? 27.80700 18.71400 -74.56000 1.000 85.68700 356 LEU C N 1
ATOM 10657 C CA . LEU C 1 358 ? 27.63000 20.15700 -74.42700 1.000 84.91708 356 LEU C CA 1
ATOM 10658 C C . LEU C 1 358 ? 27.21500 20.77800 -75.75700 1.000 84.87947 356 LEU C C 1
ATOM 10659 O O . LEU C 1 358 ? 26.50300 21.79000 -75.77600 1.000 84.95555 356 LEU C O 1
ATOM 10664 N N . ALA C 1 359 ? 27.64100 20.18400 -76.87900 1.000 96.56872 357 ALA C N 1
ATOM 10665 C CA . ALA C 1 359 ? 27.17400 20.64000 -78.18500 1.000 97.20232 357 ALA C CA 1
ATOM 10666 C C . ALA C 1 359 ? 25.69900 20.31400 -78.39000 1.000 96.69772 357 ALA C C 1
ATOM 10667 O O . ALA C 1 359 ? 24.94000 21.14800 -78.89700 1.000 96.66579 357 ALA C O 1
ATOM 10669 N N . LYS C 1 360 ? 25.27600 19.10200 -78.01100 1.000 83.02058 358 LYS C N 1
ATOM 10670 C CA . LYS C 1 360 ? 23.85400 18.76500 -78.05600 1.000 82.40525 358 LYS C CA 1
ATOM 10671 C C . LYS C 1 360 ? 23.05500 19.65900 -77.11400 1.000 81.94297 358 LYS C C 1
ATOM 10672 O O . LYS C 1 360 ? 21.93200 20.06800 -77.43400 1.000 82.22548 358 LYS C O 1
ATOM 10678 N N . LEU C 1 361 ? 23.61500 19.95500 -75.93600 1.000 77.97124 359 LEU C N 1
ATOM 10679 C CA . LEU C 1 361 ? 22.90900 20.75300 -74.93700 1.000 76.74654 359 LEU C CA 1
ATOM 10680 C C . LEU C 1 361 ? 22.74700 22.20000 -75.39100 1.000 77.77472 359 LEU C C 1
ATOM 10681 O O . LEU C 1 361 ? 21.66400 22.78000 -75.24800 1.000 79.82910 359 LEU C O 1
ATOM 10686 N N . ALA C 1 362 ? 23.80900 22.80100 -75.93600 1.000 67.84688 360 ALA C N 1
ATOM 10687 C CA . ALA C 1 362 ? 23.69700 24.15500 -76.46800 1.000 67.62076 360 ALA C CA 1
ATOM 10688 C C . ALA C 1 362 ? 22.71700 24.21100 -77.63300 1.000 70.85266 360 ALA C C 1
ATOM 10689 O O . ALA C 1 362 ? 22.03100 25.22200 -77.82400 1.000 72.56109 360 ALA C O 1
ATOM 10691 N N . GLU C 1 363 ? 22.63700 23.13100 -78.41500 1.000 96.67043 361 GLU C N 1
ATOM 10692 C CA . GLU C 1 363 ? 21.77200 23.11000 -79.59000 1.000 98.23239 361 GLU C CA 1
ATOM 10693 C C . GLU C 1 363 ? 20.30200 23.21700 -79.20500 1.000 100.90581 361 GLU C C 1
ATOM 10694 O O . GLU C 1 363 ? 19.52200 23.88200 -79.89800 1.000 103.62617 361 GLU C O 1
ATOM 10700 N N . ALA C 1 364 ? 19.90000 22.55900 -78.11300 1.000 85.82228 362 ALA C N 1
ATOM 10701 C CA . ALA C 1 364 ? 18.48900 22.51600 -77.74100 1.000 84.58034 362 ALA C CA 1
ATOM 10702 C C . ALA C 1 364 ? 18.00800 23.80500 -77.07700 1.000 85.85857 362 ALA C C 1
ATOM 10703 O O . ALA C 1 364 ? 16.81200 24.10700 -77.14500 1.000 83.59599 362 ALA C O 1
ATOM 10705 N N . GLU C 1 372 ? 5.56700 32.69300 -88.34400 1.000 108.05603 370 GLU C N 1
ATOM 10706 C CA . GLU C 1 372 ? 4.75100 33.90200 -88.29000 1.000 107.41087 370 GLU C CA 1
ATOM 10707 C C . GLU C 1 372 ? 3.52400 33.62200 -87.43200 1.000 104.06616 370 GLU C C 1
ATOM 10708 O O . GLU C 1 372 ? 2.54800 33.01500 -87.88000 1.000 105.05978 370 GLU C O 1
ATOM 10714 N N . SER C 1 373 ? 3.60300 34.05400 -86.17700 1.000 89.63905 371 SER C N 1
ATOM 10715 C CA . SER C 1 373 ? 2.51100 34.01400 -85.22000 1.000 84.10551 371 SER C CA 1
ATOM 10716 C C . SER C 1 373 ? 2.78200 35.12200 -84.21400 1.000 80.32545 371 SER C C 1
ATOM 10717 O O . SER C 1 373 ? 3.94000 35.46200 -83.95200 1.000 79.48244 371 SER C O 1
ATOM 10720 N N . ALA C 1 374 ? 1.71400 35.71300 -83.67800 1.000 71.20203 372 ALA C N 1
ATOM 10721 C CA . ALA C 1 374 ? 1.88900 36.59200 -82.52900 1.000 68.45223 372 ALA C CA 1
ATOM 10722 C C . ALA C 1 374 ? 2.23800 35.80300 -81.27700 1.000 66.97372 372 ALA C C 1
ATOM 10723 O O . ALA C 1 374 ? 2.60500 36.40200 -80.25900 1.000 66.30512 372 ALA C O 1
ATOM 10725 N N . LEU C 1 375 ? 2.14100 34.47700 -81.34000 1.000 67.03256 373 LEU C N 1
ATOM 10726 C CA . LEU C 1 375 ? 2.46200 33.63200 -80.20100 1.000 64.57697 373 LEU C CA 1
ATOM 10727 C C . LEU C 1 375 ? 3.95800 33.64600 -79.91800 1.000 63.61766 373 LEU C C 1
ATOM 10728 O O . LEU C 1 375 ? 4.78600 33.66600 -80.83500 1.000 64.07140 373 LEU C O 1
ATOM 10733 N N . VAL C 1 376 ? 4.29700 33.61600 -78.63400 1.000 63.39652 374 VAL C N 1
ATOM 10734 C CA . VAL C 1 376 ? 5.68100 33.56600 -78.17700 1.000 63.11779 374 VAL C CA 1
ATOM 10735 C C . VAL C 1 376 ? 6.03300 32.10800 -77.91400 1.000 60.82693 374 VAL C C 1
ATOM 10736 O O . VAL C 1 376 ? 5.36000 31.43100 -77.12600 1.000 59.49257 374 VAL C O 1
ATOM 10740 N N . HIS C 1 377 ? 7.07500 31.61600 -78.57600 1.000 53.95141 375 HIS C N 1
ATOM 10741 C CA . HIS C 1 377 ? 7.52300 30.26300 -78.31000 1.000 52.72608 375 HIS C CA 1
ATOM 10742 C C . HIS C 1 377 ? 8.07600 30.17800 -76.88900 1.000 50.79810 375 HIS C C 1
ATOM 10743 O O . HIS C 1 377 ? 8.68100 31.13500 -76.39000 1.000 50.20843 375 HIS C O 1
ATOM 10750 N N . PRO C 1 378 ? 7.87300 29.04400 -76.21100 1.000 53.14653 376 PRO C N 1
ATOM 10751 C CA . PRO C 1 378 ? 8.32100 28.95100 -74.80900 1.000 52.11210 376 PRO C CA 1
ATOM 10752 C C . PRO C 1 378 ? 9.77900 29.32200 -74.59600 1.000 51.70879 376 PRO C C 1
ATOM 10753 O O . PRO C 1 378 ? 10.11000 29.92900 -73.56700 1.000 51.55357 376 PRO C O 1
ATOM 10757 N N . LEU C 1 379 ? 10.66100 28.98000 -75.53600 1.000 51.06428 377 LEU C N 1
ATOM 10758 C CA . LEU C 1 379 ? 12.08300 29.23200 -75.35100 1.000 51.29159 377 LEU C CA 1
ATOM 10759 C C . LEU C 1 379 ? 12.46300 30.69000 -75.55800 1.000 52.24914 377 LEU C C 1
ATOM 10760 O O . LEU C 1 379 ? 13.50300 31.11700 -75.04400 1.000 52.83454 377 LEU C O 1
ATOM 10765 N N . GLN C 1 380 ? 11.67500 31.45900 -76.31200 1.000 56.65147 378 GLN C N 1
ATOM 10766 C CA . GLN C 1 380 ? 11.94500 32.89000 -76.38600 1.000 57.27369 378 GLN C CA 1
ATOM 10767 C C . GLN C 1 380 ? 11.64700 33.57100 -75.05800 1.000 56.70900 378 GLN C C 1
ATOM 10768 O O . GLN C 1 380 ? 12.26400 34.59100 -74.72900 1.000 56.71292 378 GLN C O 1
ATOM 10774 N N . ILE C 1 381 ? 10.68300 33.04500 -74.30200 1.000 60.37999 379 ILE C N 1
ATOM 10775 C CA . ILE C 1 381 ? 10.39500 33.58500 -72.97900 1.000 59.87204 379 ILE C CA 1
ATOM 10776 C C . ILE C 1 381 ? 11.53500 33.26900 -72.02800 1.000 58.77656 379 ILE C C 1
ATOM 10777 O O . ILE C 1 381 ? 11.98100 34.13200 -71.26200 1.000 59.14590 379 ILE C O 1
ATOM 10782 N N . ILE C 1 382 ? 12.03200 32.03000 -72.07300 1.000 43.87056 380 ILE C N 1
ATOM 10783 C CA . ILE C 1 382 ? 13.11200 31.61100 -71.18400 1.000 42.98505 380 ILE C CA 1
ATOM 10784 C C . ILE C 1 382 ? 14.36300 32.44200 -71.43800 1.000 43.89954 380 ILE C C 1
ATOM 10785 O O . ILE C 1 382 ? 14.98000 32.97300 -70.50600 1.000 43.77902 380 ILE C O 1
ATOM 10790 N N . HIS C 1 383 ? 14.76200 32.56200 -72.70500 1.000 57.42554 381 HIS C N 1
ATOM 10791 C CA . HIS C 1 383 ? 15.97200 33.31200 -73.01900 1.000 58.21574 381 HIS C CA 1
ATOM 10792 C C . HIS C 1 383 ? 15.78300 34.79900 -72.74800 1.000 57.97742 381 HIS C C 1
ATOM 10793 O O . HIS C 1 383 ? 16.67300 35.45000 -72.18800 1.000 57.92820 381 HIS C O 1
ATOM 10800 N N . ALA C 1 384 ? 14.62800 35.35200 -73.12400 1.000 49.99828 382 ALA C N 1
ATOM 10801 C CA . ALA C 1 384 ? 14.35600 36.75600 -72.83300 1.000 50.00926 382 ALA C CA 1
ATOM 10802 C C . ALA C 1 384 ? 14.42600 37.01800 -71.33600 1.000 49.83611 382 ALA C C 1
ATOM 10803 O O . ALA C 1 384 ? 15.13200 37.92500 -70.88100 1.000 50.32318 382 ALA C O 1
ATOM 10805 N N . LEU C 1 385 ? 13.70700 36.21500 -70.55200 1.000 48.89744 383 LEU C N 1
ATOM 10806 C CA . LEU C 1 385 ? 13.68700 36.40800 -69.10700 1.000 48.57609 383 LEU C CA 1
ATOM 10807 C C . LEU C 1 385 ? 15.06800 36.19100 -68.50300 1.000 49.19485 383 LEU C C 1
ATOM 10808 O O . LEU C 1 385 ? 15.55500 37.02300 -67.72800 1.000 50.25382 383 LEU C O 1
ATOM 10813 N N . ARG C 1 386 ? 15.71800 35.07600 -68.84800 1.000 51.95993 384 ARG C N 1
ATOM 10814 C CA . ARG C 1 386 ? 17.03400 34.80000 -68.28400 1.000 52.85644 384 ARG C CA 1
ATOM 10815 C C . ARG C 1 386 ? 17.99600 35.94400 -68.55300 1.000 53.88798 384 ARG C C 1
ATOM 10816 O O . ARG C 1 386 ? 18.87800 36.22500 -67.73400 1.000 54.85097 384 ARG C O 1
ATOM 10824 N N . SER C 1 387 ? 17.84800 36.60800 -69.69400 1.000 46.60390 385 SER C N 1
ATOM 10825 C CA . SER C 1 387 ? 18.74100 37.69500 -70.06000 1.000 48.79843 385 SER C CA 1
ATOM 10826 C C . SER C 1 387 ? 18.40800 38.99800 -69.35300 1.000 49.49679 385 SER C C 1
ATOM 10827 O O . SER C 1 387 ? 19.18100 39.95300 -69.46200 1.000 51.42820 385 SER C O 1
ATOM 10830 N N . LEU C 1 388 ? 17.29900 39.06300 -68.62200 1.000 48.72510 386 LEU C N 1
ATOM 10831 C CA . LEU C 1 388 ? 16.82400 40.32300 -68.08000 1.000 49.76282 386 LEU C CA 1
ATOM 10832 C C . LEU C 1 388 ? 16.88600 40.42300 -66.56800 1.000 51.54382 386 LEU C C 1
ATOM 10833 O O . LEU C 1 388 ? 16.73300 41.52900 -66.03700 1.000 52.09415 386 LEU C O 1
ATOM 10838 N N . ILE C 1 389 ? 17.09200 39.31600 -65.86400 1.000 50.34478 387 ILE C N 1
ATOM 10839 C CA . ILE C 1 389 ? 17.08300 39.31600 -64.41000 1.000 52.36237 387 ILE C CA 1
ATOM 10840 C C . ILE C 1 389 ? 18.43500 38.84400 -63.90500 1.000 54.71763 387 ILE C C 1
ATOM 10841 O O . ILE C 1 389 ? 19.12100 38.04500 -64.55300 1.000 52.72994 387 ILE C O 1
ATOM 10846 N N . ASP C 1 390 ? 18.81800 39.34800 -62.73600 1.000 82.45644 388 ASP C N 1
ATOM 10847 C CA . ASP C 1 390 ? 20.08800 38.95600 -62.14800 1.000 82.88099 388 ASP C CA 1
ATOM 10848 C C . ASP C 1 390 ? 19.93700 37.59800 -61.46300 1.000 81.49815 388 ASP C C 1
ATOM 10849 O O . ASP C 1 390 ? 18.91700 36.91100 -61.58000 1.000 79.77236 388 ASP C O 1
ATOM 10854 N N . ASP C 1 391 ? 20.96600 37.21800 -60.71200 1.000 76.93425 389 ASP C N 1
ATOM 10855 C CA . ASP C 1 391 ? 20.94400 36.04400 -59.85400 1.000 75.36467 389 ASP C CA 1
ATOM 10856 C C . ASP C 1 391 ? 20.44800 36.36800 -58.45300 1.000 74.57144 389 ASP C C 1
ATOM 10857 O O . ASP C 1 391 ? 20.29200 35.45300 -57.63700 1.000 72.14436 389 ASP C O 1
ATOM 10862 N N . ASP C 1 392 ? 20.20400 37.64700 -58.16200 1.000 72.74136 390 ASP C N 1
ATOM 10863 C CA . ASP C 1 392 ? 19.53400 38.07600 -56.94200 1.000 73.58294 390 ASP C CA 1
ATOM 10864 C C . ASP C 1 392 ? 18.03400 38.25100 -57.15100 1.000 70.98068 390 ASP C C 1
ATOM 10865 O O . ASP C 1 392 ? 17.39400 39.01600 -56.42200 1.000 71.05489 390 ASP C O 1
ATOM 10870 N N . VAL C 1 393 ? 17.47600 37.57000 -58.15100 1.000 60.09737 391 VAL C N 1
ATOM 10871 C CA . VAL C 1 393 ? 16.04500 37.55200 -58.41900 1.000 57.10616 391 VAL C CA 1
ATOM 10872 C C . VAL C 1 393 ? 15.58300 36.10900 -58.28200 1.000 55.45476 391 VAL C C 1
ATOM 10873 O O . VAL C 1 393 ? 16.07700 35.22500 -58.99300 1.000 53.96533 391 VAL C O 1
ATOM 10877 N N . THR C 1 394 ? 14.65200 35.87000 -57.36400 1.000 61.65928 392 THR C N 1
ATOM 10878 C CA . THR C 1 394 ? 14.04700 34.55400 -57.23400 1.000 60.28246 392 THR C CA 1
ATOM 10879 C C . THR C 1 394 ? 12.98200 34.37700 -58.30500 1.000 58.52218 392 THR C C 1
ATOM 10880 O O . THR C 1 394 ? 12.23800 35.30900 -58.61900 1.000 58.24235 392 THR C O 1
ATOM 10884 N N . VAL C 1 395 ? 12.92100 33.18000 -58.88000 1.000 52.04332 393 VAL C N 1
ATOM 10885 C CA . VAL C 1 395 ? 11.89000 32.81800 -59.84200 1.000 49.57125 393 VAL C CA 1
ATOM 10886 C C . VAL C 1 395 ? 11.18600 31.57800 -59.31500 1.000 48.00577 393 VAL C C 1
ATOM 10887 O O . VAL C 1 395 ? 11.83800 30.58500 -58.97300 1.000 47.78035 393 VAL C O 1
ATOM 10891 N N . THR C 1 396 ? 9.86400 31.65300 -59.21500 1.000 47.82342 394 THR C N 1
ATOM 10892 C CA . THR C 1 396 ? 9.02400 30.52700 -58.83600 1.000 46.68449 394 THR C CA 1
ATOM 10893 C C . THR C 1 396 ? 8.23700 30.08000 -60.06100 1.000 45.48297 394 THR C C 1
ATOM 10894 O O . THR C 1 396 ? 7.99900 30.86600 -60.98300 1.000 45.96657 394 THR C O 1
ATOM 10898 N N . CYS C 1 397 ? 7.84300 28.81000 -60.07800 1.000 49.19981 395 CYS C N 1
ATOM 10899 C CA . CYS C 1 397 ? 7.22300 28.25300 -61.27100 1.000 50.01635 395 CYS C CA 1
ATOM 10900 C C . CYS C 1 397 ? 6.17800 27.21600 -60.89400 1.000 49.61966 395 CYS C C 1
ATOM 10901 O O . CYS C 1 397 ? 6.39700 26.38300 -60.01000 1.000 49.32773 395 CYS C O 1
ATOM 10904 N N . ASP C 1 398 ? 5.04700 27.28100 -61.58900 1.000 55.09023 396 ASP C N 1
ATOM 10905 C CA . ASP C 1 398 ? 3.89900 26.42600 -61.32500 1.000 55.76770 396 ASP C CA 1
ATOM 10906 C C . ASP C 1 398 ? 4.10700 25.07700 -62.00900 1.000 55.86247 396 ASP C C 1
ATOM 10907 O O . ASP C 1 398 ? 5.21100 24.74200 -62.44500 1.000 56.25057 396 ASP C O 1
ATOM 10912 N N . VAL C 1 399 ? 3.05400 24.28600 -62.09400 1.000 38.14066 397 VAL C N 1
ATOM 10913 C CA . VAL C 1 399 ? 3.14000 23.01900 -62.78400 1.000 37.80747 397 VAL C CA 1
ATOM 10914 C C . VAL C 1 399 ? 2.38600 23.13500 -64.08400 1.000 37.72921 397 VAL C C 1
ATOM 10915 O O . VAL C 1 399 ? 1.33900 23.73300 -64.13800 1.000 37.89435 397 VAL C O 1
ATOM 10919 N N . GLY C 1 400 ? 2.93400 22.57800 -65.13800 1.000 33.48298 398 GLY C N 1
ATOM 10920 C CA . GLY C 1 400 ? 2.35600 22.70000 -66.43500 1.000 34.28119 398 GLY C CA 1
ATOM 10921 C C . GLY C 1 400 ? 3.46600 22.48300 -67.42100 1.000 33.89300 398 GLY C C 1
ATOM 10922 O O . GLY C 1 400 ? 4.59100 22.27000 -67.04600 1.000 33.14848 398 GLY C O 1
ATOM 10923 N N . SER C 1 401 ? 3.13500 22.46700 -68.69000 1.000 42.83112 399 SER C N 1
ATOM 10924 C CA . SER C 1 401 ? 4.11800 22.20300 -69.69300 1.000 43.50925 399 SER C CA 1
ATOM 10925 C C . SER C 1 401 ? 5.13600 23.28400 -69.58200 1.000 42.65002 399 SER C C 1
ATOM 10926 O O . SER C 1 401 ? 6.25700 23.12600 -70.01000 1.000 43.02713 399 SER C O 1
ATOM 10929 N N . HIS C 1 402 ? 4.75400 24.38300 -68.98600 1.000 43.20189 400 HIS C N 1
ATOM 10930 C CA . HIS C 1 402 ? 5.66500 25.46800 -68.78400 1.000 43.15821 400 HIS C CA 1
ATOM 10931 C C . HIS C 1 402 ? 6.72100 25.08600 -67.82300 1.000 43.19485 400 HIS C C 1
ATOM 10932 O O . HIS C 1 402 ? 7.83500 25.55000 -67.90400 1.000 43.69462 400 HIS C O 1
ATOM 10939 N N . TYR C 1 403 ? 6.37000 24.24900 -66.88100 1.000 43.11515 401 TYR C N 1
ATOM 10940 C CA . TYR C 1 403 ? 7.33200 23.78500 -65.88200 1.000 43.70250 401 TYR C CA 1
ATOM 10941 C C . TYR C 1 403 ? 8.31800 22.78700 -66.47300 1.000 43.98291 401 TYR C C 1
ATOM 10942 O O . TYR C 1 403 ? 9.43600 22.66900 -65.96000 1.000 44.17311 401 TYR C O 1
ATOM 10951 N N . ILE C 1 404 ? 7.95500 22.11400 -67.56900 1.000 45.03519 402 ILE C N 1
ATOM 10952 C CA . ILE C 1 404 ? 8.92900 21.30700 -68.30100 1.000 46.24610 402 ILE C CA 1
ATOM 10953 C C . ILE C 1 404 ? 9.93400 22.20700 -69.01300 1.000 47.51834 402 ILE C C 1
ATOM 10954 O O . ILE C 1 404 ? 11.15100 21.99600 -68.93700 1.000 48.52048 402 ILE C O 1
ATOM 10959 N N . TRP C 1 405 ? 9.43800 23.21900 -69.72500 1.000 55.58365 403 TRP C N 1
ATOM 10960 C CA . TRP C 1 405 ? 10.33200 24.12600 -70.43200 1.000 56.59822 403 TRP C CA 1
ATOM 10961 C C . TRP C 1 405 ? 11.26700 24.83000 -69.46200 1.000 56.61902 403 TRP C C 1
ATOM 10962 O O . TRP C 1 405 ? 12.48400 24.87700 -69.67100 1.000 57.92306 403 TRP C O 1
ATOM 10973 N N . MET C 1 406 ? 10.70500 25.39000 -68.38800 1.000 52.90895 404 MET C N 1
ATOM 10974 C CA . MET C 1 406 ? 11.51500 26.10400 -67.40800 1.000 52.63460 404 MET C CA 1
ATOM 10975 C C . MET C 1 406 ? 12.55200 25.18100 -66.78800 1.000 53.56823 404 MET C C 1
ATOM 10976 O O . MET C 1 406 ? 13.73900 25.51700 -66.71200 1.000 54.48340 404 MET C O 1
ATOM 10981 N N . ALA C 1 407 ? 12.12100 23.99700 -66.35600 1.000 47.81834 405 ALA C N 1
ATOM 10982 C CA . ALA C 1 407 ? 13.03600 23.08300 -65.68800 1.000 48.02081 405 ALA C CA 1
ATOM 10983 C C . ALA C 1 407 ? 14.22600 22.75600 -66.57500 1.000 48.90371 405 ALA C C 1
ATOM 10984 O O . ALA C 1 407 ? 15.36900 22.71300 -66.10500 1.000 49.20643 405 ALA C O 1
ATOM 10986 N N . ARG C 1 408 ? 13.98200 22.54900 -67.86500 1.000 50.54252 406 ARG C N 1
ATOM 10987 C CA . ARG C 1 408 ? 15.01100 22.04000 -68.75300 1.000 51.96269 406 ARG C CA 1
ATOM 10988 C C . ARG C 1 408 ? 15.88100 23.11700 -69.36800 1.000 52.98074 406 ARG C C 1
ATOM 10989 O O . ARG C 1 408 ? 16.98900 22.80500 -69.81200 1.000 54.99583 406 ARG C O 1
ATOM 10997 N N . TYR C 1 409 ? 15.41600 24.36400 -69.41400 1.000 58.82741 407 TYR C N 1
ATOM 10998 C CA . TYR C 1 409 ? 16.07700 25.37400 -70.22500 1.000 60.09104 407 TYR C CA 1
ATOM 10999 C C . TYR C 1 409 ? 16.28400 26.70800 -69.54200 1.000 59.15229 407 TYR C C 1
ATOM 11000 O O . TYR C 1 409 ? 17.05100 27.52600 -70.06700 1.000 61.07085 407 TYR C O 1
ATOM 11009 N N . PHE C 1 410 ? 15.65200 26.96100 -68.40200 1.000 48.80407 408 PHE C N 1
ATOM 11010 C CA . PHE C 1 410 ? 15.94700 28.16700 -67.64900 1.000 48.90494 408 PHE C CA 1
ATOM 11011 C C . PHE C 1 410 ? 17.09300 27.87400 -66.68800 1.000 50.75832 408 PHE C C 1
ATOM 11012 O O . PHE C 1 410 ? 16.99400 26.97200 -65.84800 1.000 49.96781 408 PHE C O 1
ATOM 11020 N N . ARG C 1 411 ? 18.17700 28.63100 -66.82000 1.000 71.84785 409 ARG C N 1
ATOM 11021 C CA . ARG C 1 411 ? 19.34700 28.45700 -65.97300 1.000 72.93086 409 ARG C CA 1
ATOM 11022 C C . ARG C 1 411 ? 19.21600 29.30300 -64.71300 1.000 71.83882 409 ARG C C 1
ATOM 11023 O O . ARG C 1 411 ? 18.81900 30.46900 -64.77100 1.000 71.62310 409 ARG C O 1
ATOM 11031 N N . SER C 1 412 ? 19.53700 28.70000 -63.57300 1.000 53.98897 410 SER C N 1
ATOM 11032 C CA . SER C 1 412 ? 19.66900 29.40700 -62.30600 1.000 53.59345 410 SER C CA 1
ATOM 11033 C C . SER C 1 412 ? 21.04100 29.06400 -61.74600 1.000 53.33109 410 SER C C 1
ATOM 11034 O O . SER C 1 412 ? 21.43700 27.89200 -61.73800 1.000 52.81246 410 SER C O 1
ATOM 11037 N N . TYR C 1 413 ? 21.77000 30.08800 -61.29700 1.000 55.20516 411 TYR C N 1
ATOM 11038 C CA . TYR C 1 413 ? 23.17300 29.94200 -60.94500 1.000 55.01214 411 TYR C CA 1
ATOM 11039 C C . TYR C 1 413 ? 23.48500 30.18800 -59.47300 1.000 54.16203 411 TYR C C 1
ATOM 11040 O O . TYR C 1 413 ? 24.62500 29.94400 -59.06100 1.000 54.34505 411 TYR C O 1
ATOM 11049 N N . GLU C 1 414 ? 22.52600 30.66300 -58.67200 1.000 56.33704 412 GLU C N 1
ATOM 11050 C CA . GLU C 1 414 ? 22.69100 30.80000 -57.23000 1.000 54.71804 412 GLU C CA 1
ATOM 11051 C C . GLU C 1 414 ? 21.64500 29.94800 -56.52100 1.000 53.75887 412 GLU C C 1
ATOM 11052 O O . GLU C 1 414 ? 20.52300 29.80200 -57.01700 1.000 54.57910 412 GLU C O 1
ATOM 11058 N N . PRO C 1 415 ? 21.96900 29.39000 -55.35500 1.000 49.69021 413 PRO C N 1
ATOM 11059 C CA . PRO C 1 415 ? 21.07300 28.39400 -54.74900 1.000 49.22883 413 PRO C CA 1
ATOM 11060 C C . PRO C 1 415 ? 19.69000 28.95800 -54.46300 1.000 48.47046 413 PRO C C 1
ATOM 11061 O O . PRO C 1 415 ? 19.53800 30.07200 -53.95600 1.000 48.43144 413 PRO C O 1
ATOM 11065 N N . ARG C 1 416 ? 18.67700 28.15300 -54.78200 1.000 50.40050 414 ARG C N 1
ATOM 11066 C CA . ARG C 1 416 ? 17.28100 28.45500 -54.46000 1.000 50.69487 414 ARG C CA 1
ATOM 11067 C C . ARG C 1 416 ? 16.82700 29.77200 -55.08600 1.000 51.30395 414 ARG C C 1
ATOM 11068 O O . ARG C 1 416 ? 16.22100 30.62300 -54.43200 1.000 51.73328 414 ARG C O 1
ATOM 11076 N N . ARG C 1 417 ? 17.11900 29.93200 -56.37800 1.000 55.63635 415 ARG C N 1
ATOM 11077 C CA . ARG C 1 417 ? 16.57100 31.02500 -57.17200 1.000 56.07099 415 ARG C CA 1
ATOM 11078 C C . ARG C 1 417 ? 15.70100 30.50300 -58.31000 1.000 54.98326 415 ARG C C 1
ATOM 11079 O O . ARG C 1 417 ? 15.44800 31.22500 -59.27800 1.000 54.55394 415 ARG C O 1
ATOM 11087 N N . LEU C 1 418 ? 15.25600 29.24700 -58.21100 1.000 53.04273 416 LEU C N 1
ATOM 11088 C CA . LEU C 1 418 ? 14.35800 28.65000 -59.19900 1.000 52.68283 416 LEU C CA 1
ATOM 11089 C C . LEU C 1 418 ? 13.62900 27.52500 -58.46100 1.000 52.36516 416 LEU C C 1
ATOM 11090 O O . LEU C 1 418 ? 14.21200 26.46400 -58.22000 1.000 51.91303 416 LEU C O 1
ATOM 11095 N N . LEU C 1 419 ? 12.37500 27.77900 -58.09200 1.000 51.54964 417 LEU C N 1
ATOM 11096 C CA . LEU C 1 419 ? 11.62400 26.90100 -57.20400 1.000 50.87446 417 LEU C CA 1
ATOM 11097 C C . LEU C 1 419 ? 10.55000 26.16700 -57.99500 1.000 50.55804 417 LEU C C 1
ATOM 11098 O O . LEU C 1 419 ? 9.69400 26.79900 -58.62600 1.000 50.36725 417 LEU C O 1
ATOM 11103 N N . PHE C 1 420 ? 10.59000 24.83700 -57.94100 1.000 48.12172 418 PHE C N 1
ATOM 11104 C CA . PHE C 1 420 ? 9.63700 23.98600 -58.63300 1.000 47.30470 418 PHE C CA 1
ATOM 11105 C C . PHE C 1 420 ? 8.89000 23.11200 -57.63700 1.000 45.96928 418 PHE C C 1
ATOM 11106 O O . PHE C 1 420 ? 9.43100 22.72700 -56.60000 1.000 45.74860 418 PHE C O 1
ATOM 11114 N N . SER C 1 421 ? 7.64400 22.78700 -57.97500 1.000 47.24364 419 SER C N 1
ATOM 11115 C CA . SER C 1 421 ? 6.88400 21.75600 -57.27200 1.000 46.49441 419 SER C CA 1
ATOM 11116 C C . SER C 1 421 ? 7.03900 20.46900 -58.07800 1.000 47.06073 419 SER C C 1
ATOM 11117 O O . SER C 1 421 ? 6.20900 20.12600 -58.91900 1.000 47.15410 419 SER C O 1
ATOM 11120 N N . ASN C 1 422 ? 8.13700 19.75600 -57.82100 1.000 50.23309 420 ASN C N 1
ATOM 11121 C CA . ASN C 1 422 ? 8.46100 18.53200 -58.54700 1.000 51.08213 420 ASN C CA 1
ATOM 11122 C C . ASN C 1 422 ? 8.33000 17.28400 -57.67500 1.000 51.26488 420 ASN C C 1
ATOM 11123 O O . ASN C 1 422 ? 8.87900 16.23200 -58.02100 1.000 51.51584 420 ASN C O 1
ATOM 11128 N N . GLY C 1 423 ? 7.63400 17.38300 -56.54200 1.000 46.94637 421 GLY C N 1
ATOM 11129 C CA . GLY C 1 423 ? 7.38100 16.21600 -55.71800 1.000 46.18365 421 GLY C CA 1
ATOM 11130 C C . GLY C 1 423 ? 5.93100 15.78000 -55.70200 1.000 44.95000 421 GLY C C 1
ATOM 11131 O O . GLY C 1 423 ? 5.63400 14.58300 -55.75400 1.000 45.67523 421 GLY C O 1
ATOM 11132 N N . MET C 1 424 ? 5.01600 16.74800 -55.63200 1.000 41.06901 422 MET C N 1
ATOM 11133 C CA . MET C 1 424 ? 3.59800 16.48600 -55.81900 1.000 40.10862 422 MET C CA 1
ATOM 11134 C C . MET C 1 424 ? 3.05900 17.08900 -57.10200 1.000 40.49015 422 MET C C 1
ATOM 11135 O O . MET C 1 424 ? 2.03700 16.61500 -57.60600 1.000 40.24787 422 MET C O 1
ATOM 11140 N N . GLN C 1 425 ? 3.72300 18.11000 -57.64100 1.000 40.62632 423 GLN C N 1
ATOM 11141 C CA . GLN C 1 425 ? 3.30600 18.73400 -58.88700 1.000 39.87168 423 GLN C CA 1
ATOM 11142 C C . GLN C 1 425 ? 1.93600 19.38100 -58.71900 1.000 40.02678 423 GLN C C 1
ATOM 11143 O O . GLN C 1 425 ? 1.02000 19.16700 -59.51700 1.000 40.61729 423 GLN C O 1
ATOM 11149 N N . THR C 1 426 ? 1.80000 20.17500 -57.65900 1.000 43.08707 424 THR C N 1
ATOM 11150 C CA . THR C 1 426 ? 0.53600 20.81300 -57.32100 1.000 42.55942 424 THR C CA 1
ATOM 11151 C C . THR C 1 426 ? 0.40800 22.14300 -58.04700 1.000 42.65778 424 THR C C 1
ATOM 11152 O O . THR C 1 426 ? 1.35400 22.93500 -58.07300 1.000 42.90779 424 THR C O 1
ATOM 11156 N N . LEU C 1 427 ? -0.76600 22.39000 -58.61900 1.000 45.51235 425 LEU C N 1
ATOM 11157 C CA . LEU C 1 427 ? -1.00300 23.64300 -59.31700 1.000 45.23892 425 LEU C CA 1
ATOM 11158 C C . LEU C 1 427 ? -1.14700 24.78500 -58.31900 1.000 44.93903 425 LEU C C 1
ATOM 11159 O O . LEU C 1 427 ? -1.55000 24.59200 -57.16700 1.000 44.23873 425 LEU C O 1
ATOM 11164 N N . GLY C 1 428 ? -0.80300 25.98500 -58.77400 1.000 53.23502 426 GLY C N 1
ATOM 11165 C CA . GLY C 1 428 ? -1.02900 27.19700 -58.03100 1.000 53.12674 426 GLY C CA 1
ATOM 11166 C C . GLY C 1 428 ? 0.13800 27.67300 -57.19000 1.000 52.46806 426 GLY C C 1
ATOM 11167 O O . GLY C 1 428 ? 0.12300 28.82900 -56.75200 1.000 51.80391 426 GLY C O 1
ATOM 11168 N N . VAL C 1 429 ? 1.15600 26.83800 -56.97700 1.000 40.14879 427 VAL C N 1
ATOM 11169 C CA . VAL C 1 429 ? 2.19600 27.17600 -56.01200 1.000 39.68903 427 VAL C CA 1
ATOM 11170 C C . VAL C 1 429 ? 2.91900 28.46000 -56.38500 1.000 40.21285 427 VAL C C 1
ATOM 11171 O O . VAL C 1 429 ? 3.44900 29.15600 -55.51300 1.000 40.18584 427 VAL C O 1
ATOM 11175 N N . ALA C 1 430 ? 2.98900 28.78300 -57.67200 1.000 44.91513 428 ALA C N 1
ATOM 11176 C CA . ALA C 1 430 ? 3.88800 29.84500 -58.10900 1.000 45.20322 428 ALA C CA 1
ATOM 11177 C C . ALA C 1 430 ? 3.63400 31.16700 -57.39600 1.000 44.78562 428 ALA C C 1
ATOM 11178 O O . ALA C 1 430 ? 4.49000 31.63200 -56.63800 1.000 44.37820 428 ALA C O 1
ATOM 11180 N N . LEU C 1 431 ? 2.46300 31.76500 -57.59800 1.000 39.92626 429 LEU C N 1
ATOM 11181 C CA . LEU C 1 431 ? 2.23000 33.10500 -57.06400 1.000 40.67026 429 LEU C CA 1
ATOM 11182 C C . LEU C 1 431 ? 2.37900 33.16000 -55.55100 1.000 40.54412 429 LEU C C 1
ATOM 11183 O O . LEU C 1 431 ? 3.07300 34.06500 -55.05300 1.000 40.54232 429 LEU C O 1
ATOM 11188 N N . PRO C 1 432 ? 1.76700 32.26500 -54.76700 1.000 48.44501 430 PRO C N 1
ATOM 11189 C CA . PRO C 1 432 ? 2.00200 32.30200 -53.30900 1.000 48.59755 430 PRO C CA 1
ATOM 11190 C C . PRO C 1 432 ? 3.46100 32.14100 -52.92900 1.000 47.30761 430 PRO C C 1
ATOM 11191 O O . PRO C 1 432 ? 3.93400 32.79700 -51.99400 1.000 47.40441 430 PRO C O 1
ATOM 11195 N N . TRP C 1 433 ? 4.18800 31.27100 -53.63100 1.000 43.40065 431 TRP C N 1
ATOM 11196 C CA . TRP C 1 433 ? 5.61800 31.13200 -53.39000 1.000 43.38628 431 TRP C CA 1
ATOM 11197 C C . TRP C 1 433 ? 6.34900 32.44600 -53.63600 1.000 42.84999 431 TRP C C 1
ATOM 11198 O O . TRP C 1 433 ? 7.37600 32.71700 -53.00400 1.000 42.35732 431 TRP C O 1
ATOM 11209 N N . ALA C 1 434 ? 5.83900 33.26500 -54.55900 1.000 47.40937 432 ALA C N 1
ATOM 11210 C CA . ALA C 1 434 ? 6.46900 34.54800 -54.84900 1.000 48.24093 432 ALA C CA 1
ATOM 11211 C C . ALA C 1 434 ? 6.20000 35.55800 -53.74000 1.000 47.73518 432 ALA C C 1
ATOM 11212 O O . ALA C 1 434 ? 7.10600 36.29000 -53.32600 1.000 47.77621 432 ALA C O 1
ATOM 11214 N N . ILE C 1 435 ? 4.96200 35.61000 -53.24700 1.000 47.03913 433 ILE C N 1
ATOM 11215 C CA . ILE C 1 435 ? 4.63200 36.51800 -52.15100 1.000 47.47459 433 ILE C CA 1
ATOM 11216 C C . ILE C 1 435 ? 5.49500 36.20100 -50.93700 1.000 46.96444 433 ILE C C 1
ATOM 11217 O O . ILE C 1 435 ? 6.04700 37.09900 -50.28700 1.000 47.15612 433 ILE C O 1
ATOM 11222 N N . ALA C 1 436 ? 5.61700 34.91400 -50.61000 1.000 40.39087 434 ALA C N 1
ATOM 11223 C CA . ALA C 1 436 ? 6.51600 34.50400 -49.54100 1.000 40.43283 434 ALA C CA 1
ATOM 11224 C C . ALA C 1 436 ? 7.95500 34.87200 -49.87000 1.000 40.38031 434 ALA C C 1
ATOM 11225 O O . ALA C 1 436 ? 8.64700 35.50500 -49.06300 1.000 40.67329 434 ALA C O 1
ATOM 11227 N N . ALA C 1 437 ? 8.41900 34.49600 -51.06600 1.000 40.70235 435 ALA C N 1
ATOM 11228 C CA . ALA C 1 437 ? 9.81300 34.72300 -51.43200 1.000 40.16847 435 ALA C CA 1
ATOM 11229 C C . ALA C 1 437 ? 10.19400 36.19000 -51.28700 1.000 41.36670 435 ALA C C 1
ATOM 11230 O O . ALA C 1 437 ? 11.31200 36.51000 -50.86600 1.000 42.04819 435 ALA C O 1
ATOM 11232 N N . ALA C 1 438 ? 9.27500 37.09700 -51.63100 1.000 37.64062 436 ALA C N 1
ATOM 11233 C CA . ALA C 1 438 ? 9.56500 38.52100 -51.51300 1.000 38.47635 436 ALA C CA 1
ATOM 11234 C C . ALA C 1 438 ? 9.63700 38.96100 -50.05800 1.000 38.87926 436 ALA C C 1
ATOM 11235 O O . ALA C 1 438 ? 10.32000 39.94100 -49.74200 1.000 39.78585 436 ALA C O 1
ATOM 11237 N N . LEU C 1 439 ? 8.92900 38.26800 -49.16400 1.000 41.28013 437 LEU C N 1
ATOM 11238 C CA . LEU C 1 439 ? 9.00900 38.59800 -47.74500 1.000 41.06650 437 LEU C CA 1
ATOM 11239 C C . LEU C 1 439 ? 10.30400 38.08300 -47.13200 1.000 41.80892 437 LEU C C 1
ATOM 11240 O O . LEU C 1 439 ? 10.88100 38.73500 -46.25700 1.000 42.55470 437 LEU C O 1
ATOM 11245 N N . VAL C 1 440 ? 10.76300 36.90800 -47.57200 1.000 49.37785 438 VAL C N 1
ATOM 11246 C CA . VAL C 1 440 ? 12.05400 36.39000 -47.12800 1.000 51.11120 438 VAL C CA 1
ATOM 11247 C C . VAL C 1 440 ? 13.18400 37.26700 -47.65300 1.000 51.45368 438 VAL C C 1
ATOM 11248 O O . VAL C 1 440 ? 14.14000 37.57900 -46.93000 1.000 51.99297 438 VAL C O 1
ATOM 11252 N N . ARG C 1 441 ? 13.08800 37.69400 -48.91100 1.000 55.11221 439 ARG C N 1
ATOM 11253 C CA . ARG C 1 441 ? 14.15400 38.42700 -49.58700 1.000 56.83819 439 ARG C CA 1
ATOM 11254 C C . ARG C 1 441 ? 13.65300 39.80600 -49.99900 1.000 56.84871 439 ARG C C 1
ATOM 11255 O O . ARG C 1 441 ? 13.43000 40.07200 -51.18900 1.000 57.43726 439 ARG C O 1
ATOM 11263 N N . PRO C 1 442 ? 13.48600 40.71200 -49.04000 1.000 47.32631 440 PRO C N 1
ATOM 11264 C CA . PRO C 1 442 ? 13.08500 42.08000 -49.38500 1.000 47.31827 440 PRO C CA 1
ATOM 11265 C C . PRO C 1 442 ? 14.17200 42.77500 -50.18900 1.000 49.37768 440 PRO C C 1
ATOM 11266 O O . PRO C 1 442 ? 15.33800 42.37200 -50.19600 1.000 49.39384 440 PRO C O 1
ATOM 11270 N N . GLY C 1 443 ? 13.76100 43.82400 -50.89700 1.000 57.58651 441 GLY C N 1
ATOM 11271 C CA . GLY C 1 443 ? 14.66000 44.56900 -51.75000 1.000 59.91404 441 GLY C CA 1
ATOM 11272 C C . GLY C 1 443 ? 14.96800 43.91300 -53.07500 1.000 60.85045 441 GLY C C 1
ATOM 11273 O O . GLY C 1 443 ? 15.76700 44.45900 -53.85100 1.000 61.88689 441 GLY C O 1
ATOM 11274 N N . GLU C 1 444 ? 14.36200 42.76500 -53.35800 1.000 71.01331 442 GLU C N 1
ATOM 11275 C CA . GLU C 1 444 ? 14.60100 42.02400 -54.58200 1.000 70.09239 442 GLU C CA 1
ATOM 11276 C C . GLU C 1 444 ? 13.30800 41.90400 -55.37100 1.000 69.71505 442 GLU C C 1
ATOM 11277 O O . GLU C 1 444 ? 12.22200 41.80000 -54.79600 1.000 69.86078 442 GLU C O 1
ATOM 11283 N N . LYS C 1 445 ? 13.43400 41.89500 -56.69300 1.000 50.97806 443 LYS C N 1
ATOM 11284 C CA . LYS C 1 445 ? 12.32000 41.49100 -57.53400 1.000 49.15979 443 LYS C CA 1
ATOM 11285 C C . LYS C 1 445 ? 12.14400 39.97800 -57.45800 1.000 48.39551 443 LYS C C 1
ATOM 11286 O O . LYS C 1 445 ? 13.08700 39.23300 -57.17800 1.000 48.50587 443 LYS C O 1
ATOM 11292 N N . VAL C 1 446 ? 10.91100 39.52900 -57.68200 1.000 65.35355 444 VAL C N 1
ATOM 11293 C CA . VAL C 1 446 ? 10.58800 38.11100 -57.74600 1.000 64.26816 444 VAL C CA 1
ATOM 11294 C C . VAL C 1 446 ? 9.70400 37.87900 -58.96200 1.000 62.88356 444 VAL C C 1
ATOM 11295 O O . VAL C 1 446 ? 8.75400 38.63300 -59.19800 1.000 63.60537 444 VAL C O 1
ATOM 11299 N N . VAL C 1 447 ? 10.01400 36.83600 -59.72500 1.000 40.96400 445 VAL C N 1
ATOM 11300 C CA . VAL C 1 447 ? 9.26700 36.47800 -60.92400 1.000 40.35575 445 VAL C CA 1
ATOM 11301 C C . VAL C 1 447 ? 8.58300 35.14500 -60.67700 1.000 39.55102 445 VAL C C 1
ATOM 11302 O O . VAL C 1 447 ? 9.18200 34.22700 -60.10600 1.000 39.52451 445 VAL C O 1
ATOM 11306 N N . SER C 1 448 ? 7.32500 35.04200 -61.09400 1.000 46.62414 446 SER C N 1
ATOM 11307 C CA . SER C 1 448 ? 6.54800 33.81900 -60.94500 1.000 46.88728 446 SER C CA 1
ATOM 11308 C C . SER C 1 448 ? 5.93600 33.45000 -62.28700 1.000 47.91927 446 SER C C 1
ATOM 11309 O O . SER C 1 448 ? 5.49100 34.32100 -63.04200 1.000 47.73329 446 SER C O 1
ATOM 11312 N N . ILE C 1 449 ? 6.10400 32.18700 -62.66200 1.000 52.01102 447 ILE C N 1
ATOM 11313 C CA . ILE C 1 449 ? 5.64000 31.73700 -63.99900 1.000 51.85962 447 ILE C CA 1
ATOM 11314 C C . ILE C 1 449 ? 4.56300 30.68400 -63.76400 1.000 51.91089 447 ILE C C 1
ATOM 11315 O O . ILE C 1 449 ? 4.74900 29.82800 -62.88800 1.000 52.28574 447 ILE C O 1
ATOM 11320 N N . SER C 1 450 ? 3.47700 30.78000 -64.51600 1.000 38.55666 448 SER C N 1
ATOM 11321 C CA . SER C 1 450 ? 2.35800 29.84500 -64.32300 1.000 37.14768 448 SER C CA 1
ATOM 11322 C C . SER C 1 450 ? 1.68400 29.61000 -65.66800 1.000 36.81493 448 SER C C 1
ATOM 11323 O O . SER C 1 450 ? 2.11100 30.21800 -66.65900 1.000 36.84821 448 SER C O 1
ATOM 11326 N N . GLY C 1 451 ? 0.68800 28.73800 -65.68100 1.000 37.83378 449 GLY C N 1
ATOM 11327 C CA . GLY C 1 451 ? -0.08900 28.52400 -66.90100 1.000 37.67602 449 GLY C CA 1
ATOM 11328 C C . GLY C 1 451 ? -1.43500 29.15400 -66.68700 1.000 37.14182 449 GLY C C 1
ATOM 11329 O O . GLY C 1 451 ? -1.69700 29.60200 -65.56700 1.000 36.16729 449 GLY C O 1
ATOM 11330 N N . ASP C 1 452 ? -2.26500 29.16100 -67.71400 1.000 57.89908 450 ASP C N 1
ATOM 11331 C CA . ASP C 1 452 ? -3.55900 29.86700 -67.58800 1.000 58.09301 450 ASP C CA 1
ATOM 11332 C C . ASP C 1 452 ? -4.48100 29.07300 -66.66200 1.000 57.91430 450 ASP C C 1
ATOM 11333 O O . ASP C 1 452 ? -5.31800 29.70500 -65.99500 1.000 57.49175 450 ASP C O 1
ATOM 11338 N N . GLY C 1 453 ? -4.31900 27.75600 -66.61000 1.000 43.80339 451 GLY C N 1
ATOM 11339 C CA . GLY C 1 453 ? -5.18900 26.87200 -65.81900 1.000 43.85497 451 GLY C CA 1
ATOM 11340 C C . GLY C 1 453 ? -4.82600 26.87200 -64.35800 1.000 42.64299 451 GLY C C 1
ATOM 11341 O O . GLY C 1 453 ? -5.73900 27.09300 -63.54900 1.000 42.74555 451 GLY C O 1
ATOM 11342 N N . GLY C 1 454 ? -3.55600 26.63200 -64.01300 1.000 48.85898 452 GLY C N 1
ATOM 11343 C CA . GLY C 1 454 ? -3.12300 26.66600 -62.63200 1.000 48.14762 452 GLY C CA 1
ATOM 11344 C C . GLY C 1 454 ? -2.99700 28.04800 -62.03500 1.000 47.85239 452 GLY C C 1
ATOM 11345 O O . GLY C 1 454 ? -2.83100 28.16600 -60.81800 1.000 47.74649 452 GLY C O 1
ATOM 11346 N N . PHE C 1 455 ? -3.05800 29.09600 -62.85900 1.000 42.46543 453 PHE C N 1
ATOM 11347 C CA . PHE C 1 455 ? -3.02800 30.45400 -62.32400 1.000 42.27009 453 PHE C CA 1
ATOM 11348 C C . PHE C 1 455 ? -4.25200 30.72200 -61.45900 1.000 41.86313 453 PHE C C 1
ATOM 11349 O O . PHE C 1 455 ? -4.14600 31.33800 -60.39300 1.000 42.52193 453 PHE C O 1
ATOM 11357 N N . LEU C 1 456 ? -5.42200 30.25100 -61.89600 1.000 45.50385 454 LEU C N 1
ATOM 11358 C CA . LEU C 1 456 ? -6.65300 30.46700 -61.14700 1.000 46.05347 454 LEU C CA 1
ATOM 11359 C C . LEU C 1 456 ? -6.74800 29.59200 -59.90600 1.000 45.80369 454 LEU C C 1
ATOM 11360 O O . LEU C 1 456 ? -7.63800 29.82300 -59.07700 1.000 45.93756 454 LEU C O 1
ATOM 11365 N N . PHE C 1 457 ? -5.86000 28.60300 -59.75500 1.000 34.04157 455 PHE C N 1
ATOM 11366 C CA . PHE C 1 457 ? -5.82300 27.82800 -58.52000 1.000 34.04966 455 PHE C CA 1
ATOM 11367 C C . PHE C 1 457 ? -5.35000 28.68000 -57.35000 1.000 34.13030 455 PHE C C 1
ATOM 11368 O O . PHE C 1 457 ? -5.72700 28.41000 -56.20400 1.000 34.54478 455 PHE C O 1
ATOM 11376 N N . SER C 1 458 ? -4.52500 29.70800 -57.61400 1.000 55.59383 456 SER C N 1
ATOM 11377 C CA . SER C 1 458 ? -4.02600 30.58600 -56.55900 1.000 56.90129 456 SER C CA 1
ATOM 11378 C C . SER C 1 458 ? -4.25100 32.07100 -56.80400 1.000 58.31791 456 SER C C 1
ATOM 11379 O O . SER C 1 458 ? -3.86600 32.88200 -55.95400 1.000 58.41160 456 SER C O 1
ATOM 11382 N N . ALA C 1 459 ? -4.85700 32.45200 -57.92500 1.000 64.03604 457 ALA C N 1
ATOM 11383 C CA . ALA C 1 459 ? -4.90700 33.85800 -58.30200 1.000 63.29610 457 ALA C CA 1
ATOM 11384 C C . ALA C 1 459 ? -5.54800 34.72800 -57.22900 1.000 62.58672 457 ALA C C 1
ATOM 11385 O O . ALA C 1 459 ? -5.31900 35.94100 -57.21800 1.000 62.82628 457 ALA C O 1
ATOM 11387 N N . MET C 1 460 ? -6.34100 34.14500 -56.32900 1.000 59.57693 458 MET C N 1
ATOM 11388 C CA . MET C 1 460 ? -6.95700 34.94300 -55.27700 1.000 58.71002 458 MET C CA 1
ATOM 11389 C C . MET C 1 460 ? -5.91300 35.78100 -54.55100 1.000 58.15409 458 MET C C 1
ATOM 11390 O O . MET C 1 460 ? -6.13600 36.96600 -54.27400 1.000 57.20866 458 MET C O 1
ATOM 11395 N N . GLU C 1 461 ? -4.75700 35.18500 -54.24800 1.000 52.89353 459 GLU C N 1
ATOM 11396 C CA . GLU C 1 461 ? -3.74400 35.86800 -53.45200 1.000 52.69179 459 GLU C CA 1
ATOM 11397 C C . GLU C 1 461 ? -3.12400 37.05400 -54.17100 1.000 52.19946 459 GLU C C 1
ATOM 11398 O O . GLU C 1 461 ? -2.27300 37.73200 -53.58100 1.000 51.30953 459 GLU C O 1
ATOM 11404 N N . LEU C 1 462 ? -3.49200 37.31200 -55.42800 1.000 55.92035 460 LEU C N 1
ATOM 11405 C CA . LEU C 1 462 ? -3.08100 38.56700 -56.03600 1.000 55.06380 460 LEU C CA 1
ATOM 11406 C C . LEU C 1 462 ? -3.49900 39.73200 -55.15400 1.000 55.07973 460 LEU C C 1
ATOM 11407 O O . LEU C 1 462 ? -2.73800 40.68500 -55.00900 1.000 55.26332 460 LEU C O 1
ATOM 11412 N N . GLU C 1 463 ? -4.66200 39.64100 -54.49500 1.000 52.88019 461 GLU C N 1
ATOM 11413 C CA . GLU C 1 463 ? -5.04900 40.67700 -53.53700 1.000 52.73390 461 GLU C CA 1
ATOM 11414 C C . GLU C 1 463 ? -4.03300 40.79100 -52.40400 1.000 52.81479 461 GLU C C 1
ATOM 11415 O O . GLU C 1 463 ? -3.65300 41.90100 -52.01100 1.000 53.11934 461 GLU C O 1
ATOM 11421 N N . THR C 1 464 ? -3.58000 39.65600 -51.86500 1.000 55.28804 462 THR C N 1
ATOM 11422 C CA . THR C 1 464 ? -2.53500 39.69600 -50.84600 1.000 55.40166 462 THR C CA 1
ATOM 11423 C C . THR C 1 464 ? -1.26600 40.33200 -51.40200 1.000 55.39870 462 THR C C 1
ATOM 11424 O O . THR C 1 464 ? -0.58000 41.08800 -50.70400 1.000 55.57452 462 THR C O 1
ATOM 11428 N N . ALA C 1 465 ? -0.93600 40.03500 -52.66000 1.000 35.41628 463 ALA C N 1
ATOM 11429 C CA . ALA C 1 465 ? 0.25300 40.62100 -53.26400 1.000 36.02447 463 ALA C CA 1
ATOM 11430 C C . ALA C 1 465 ? 0.13400 42.13800 -53.36600 1.000 36.90463 463 ALA C C 1
ATOM 11431 O O . ALA C 1 465 ? 1.09400 42.86000 -53.07600 1.000 37.62916 463 ALA C O 1
ATOM 11433 N N . VAL C 1 466 ? -1.03100 42.64100 -53.78500 1.000 53.57370 464 VAL C N 1
ATOM 11434 C CA . VAL C 1 466 ? -1.22400 44.08800 -53.85800 1.000 53.67384 464 VAL C CA 1
ATOM 11435 C C . VAL C 1 466 ? -1.20700 44.69400 -52.46100 1.000 54.06762 464 VAL C C 1
ATOM 11436 O O . VAL C 1 466 ? -0.70500 45.80600 -52.25300 1.000 54.03853 464 VAL C O 1
ATOM 11440 N N . ARG C 1 467 ? -1.76400 43.97600 -51.48300 1.000 48.24249 465 ARG C N 1
ATOM 11441 C CA . ARG C 1 467 ? -1.75700 44.46000 -50.10700 1.000 48.87926 465 ARG C CA 1
ATOM 11442 C C . ARG C 1 467 ? -0.33600 44.63800 -49.59500 1.000 48.20298 465 ARG C C 1
ATOM 11443 O O . ARG C 1 467 ? -0.02900 45.64100 -48.94300 1.000 48.80576 465 ARG C O 1
ATOM 11451 N N . LEU C 1 468 ? 0.53700 43.67300 -49.87700 1.000 43.93218 466 LEU C N 1
ATOM 11452 C CA . LEU C 1 468 ? 1.93000 43.68000 -49.37300 1.000 44.30299 466 LEU C CA 1
ATOM 11453 C C . LEU C 1 468 ? 2.83100 44.41200 -50.36700 1.000 44.75570 466 LEU C C 1
ATOM 11454 O O . LEU C 1 468 ? 4.05300 44.42600 -50.14400 1.000 44.26937 466 LEU C O 1
ATOM 11459 N N . LYS C 1 469 ? 2.25800 44.97500 -51.42800 1.000 43.96291 467 LYS C N 1
ATOM 11460 C CA . LYS C 1 469 ? 3.01900 45.74300 -52.44400 1.000 44.98770 467 LYS C CA 1
ATOM 11461 C C . LYS C 1 469 ? 4.13800 44.82900 -52.92300 1.000 46.28408 467 LYS C C 1
ATOM 11462 O O . LYS C 1 469 ? 5.21700 45.33200 -53.26900 1.000 47.38012 467 LYS C O 1
ATOM 11468 N N . SER C 1 470 ? 3.85700 43.53200 -52.96700 1.000 53.52670 468 SER C N 1
ATOM 11469 C CA . SER C 1 470 ? 4.85500 42.52200 -53.37100 1.000 55.47282 468 SER C CA 1
ATOM 11470 C C . SER C 1 470 ? 5.47400 42.95400 -54.69600 1.000 56.65527 468 SER C C 1
ATOM 11471 O O . SER C 1 470 ? 4.70300 43.26800 -55.61100 1.000 55.49373 468 SER C O 1
ATOM 11474 N N . PRO C 1 471 ? 6.81000 43.00800 -54.83900 1.000 58.04490 469 PRO C N 1
ATOM 11475 C CA . PRO C 1 471 ? 7.46300 43.31000 -56.13700 1.000 58.18833 469 PRO C CA 1
ATOM 11476 C C . PRO C 1 471 ? 7.43400 42.06200 -57.00800 1.000 57.43211 469 PRO C C 1
ATOM 11477 O O . PRO C 1 471 ? 8.51800 41.56800 -57.36700 1.000 57.01145 469 PRO C O 1
ATOM 11481 N N . ILE C 1 472 ? 6.24600 41.57800 -57.37100 1.000 57.57422 470 ILE C N 1
ATOM 11482 C CA . ILE C 1 472 ? 6.09800 40.32800 -58.16700 1.000 56.07058 470 ILE C CA 1
ATOM 11483 C C . ILE C 1 472 ? 6.01800 40.69400 -59.65400 1.000 54.40209 470 ILE C C 1
ATOM 11484 O O . ILE C 1 472 ? 5.59600 41.81600 -59.93500 1.000 53.24295 470 ILE C O 1
ATOM 11489 N N . VAL C 1 473 ? 6.51100 39.83300 -60.54400 1.000 59.55082 471 VAL C N 1
ATOM 11490 C CA . VAL C 1 473 ? 6.38700 40.01100 -62.02100 1.000 59.16252 471 VAL C CA 1
ATOM 11491 C C . VAL C 1 473 ? 5.93100 38.62800 -62.48600 1.000 58.21591 471 VAL C C 1
ATOM 11492 O O . VAL C 1 473 ? 6.78300 37.82000 -62.83200 1.000 58.18986 471 VAL C O 1
ATOM 11496 N N . HIS C 1 474 ? 4.61200 38.39100 -62.48900 1.000 60.29004 472 HIS C N 1
ATOM 11497 C CA . HIS C 1 474 ? 4.03900 37.06200 -62.83200 1.000 60.36877 472 HIS C CA 1
ATOM 11498 C C . HIS C 1 474 ? 3.75800 36.89800 -64.32300 1.000 60.51233 472 HIS C C 1
ATOM 11499 O O . HIS C 1 474 ? 3.17200 37.80200 -64.92900 1.000 60.07413 472 HIS C O 1
ATOM 11506 N N . LEU C 1 475 ? 4.12000 35.73900 -64.88000 1.000 49.07558 473 LEU C N 1
ATOM 11507 C CA . LEU C 1 475 ? 3.90900 35.47300 -66.32700 1.000 49.53700 473 LEU C CA 1
ATOM 11508 C C . LEU C 1 475 ? 2.93700 34.29900 -66.49900 1.000 49.08498 473 LEU C C 1
ATOM 11509 O O . LEU C 1 475 ? 3.22800 33.23100 -65.95100 1.000 49.91120 473 LEU C O 1
ATOM 11514 N N . VAL C 1 476 ? 1.84800 34.48900 -67.24500 1.000 43.04849 474 VAL C N 1
ATOM 11515 C CA . VAL C 1 476 ? 0.83900 33.46500 -67.48800 1.000 42.76149 474 VAL C CA 1
ATOM 11516 C C . VAL C 1 476 ? 1.02000 32.97800 -68.91400 1.000 42.99544 474 VAL C C 1
ATOM 11517 O O . VAL C 1 476 ? 0.66300 33.68100 -69.86800 1.000 44.25548 474 VAL C O 1
ATOM 11521 N N . TRP C 1 477 ? 1.58900 31.78400 -69.03800 1.000 49.27200 475 TRP C N 1
ATOM 11522 C CA . TRP C 1 477 ? 1.70400 31.16100 -70.37200 1.000 49.99504 475 TRP C CA 1
ATOM 11523 C C . TRP C 1 477 ? 0.28500 30.77000 -70.73600 1.000 49.32555 475 TRP C C 1
ATOM 11524 O O . TRP C 1 477 ? -0.22600 29.79700 -70.16800 1.000 48.37273 475 TRP C O 1
ATOM 11535 N N . ASN C 1 478 ? -0.31100 31.47600 -71.68600 1.000 48.65646 476 ASN C N 1
ATOM 11536 C CA . ASN C 1 478 ? -1.73300 31.34800 -71.98600 1.000 49.29943 476 ASN C CA 1
ATOM 11537 C C . ASN C 1 478 ? -1.90900 30.55500 -73.27700 1.000 49.56954 476 ASN C C 1
ATOM 11538 O O . ASN C 1 478 ? -1.54600 31.02600 -74.36000 1.000 50.13547 476 ASN C O 1
ATOM 11543 N N . ASP C 1 479 ? -2.40100 29.32000 -73.15700 1.000 51.97208 477 ASP C N 1
ATOM 11544 C CA . ASP C 1 479 ? -2.60500 28.41000 -74.30900 1.000 51.78373 477 ASP C CA 1
ATOM 11545 C C . ASP C 1 479 ? -4.07900 28.01100 -74.39100 1.000 51.31491 477 ASP C C 1
ATOM 11546 O O . ASP C 1 479 ? -4.46300 27.43600 -75.42500 1.000 51.05026 477 ASP C O 1
ATOM 11551 N N . GLY C 1 480 ? -4.87000 28.27300 -73.35200 1.000 50.33023 478 GLY C N 1
ATOM 11552 C CA . GLY C 1 480 ? -6.31800 28.00500 -73.36200 1.000 49.66972 478 GLY C CA 1
ATOM 11553 C C . GLY C 1 480 ? -6.67100 26.62600 -72.87300 1.000 50.14440 478 GLY C C 1
ATOM 11554 O O . GLY C 1 480 ? -7.87300 26.32200 -72.87300 1.000 50.83520 478 GLY C O 1
ATOM 11555 N N . THR C 1 481 ? -5.69800 25.81100 -72.47800 1.000 41.65688 479 THR C N 1
ATOM 11556 C CA . THR C 1 481 ? -5.94700 24.41500 -72.08300 1.000 42.45606 479 THR C CA 1
ATOM 11557 C C . THR C 1 481 ? -5.01200 23.96500 -70.99900 1.000 42.15821 479 THR C C 1
ATOM 11558 O O . THR C 1 481 ? -4.12200 24.74200 -70.62800 1.000 41.89447 479 THR C O 1
ATOM 11562 N N . TYR C 1 482 ? -5.26700 22.78700 -70.43600 1.000 51.42973 480 TYR C N 1
ATOM 11563 C CA . TYR C 1 482 ? -4.35200 22.13200 -69.48200 1.000 51.24811 480 TYR C CA 1
ATOM 11564 C C . TYR C 1 482 ? -3.42300 21.41500 -70.40300 1.000 52.14398 480 TYR C C 1
ATOM 11565 O O . TYR C 1 482 ? -3.66600 20.24000 -70.63200 1.000 52.71055 480 TYR C O 1
ATOM 11574 N N . ASP C 1 483 ? -2.45100 22.10600 -70.98900 1.000 64.19412 481 ASP C N 1
ATOM 11575 C CA . ASP C 1 483 ? -1.60300 21.51500 -72.05200 1.000 64.86824 481 ASP C CA 1
ATOM 11576 C C . ASP C 1 483 ? -0.82900 20.29700 -71.58100 1.000 64.69103 481 ASP C C 1
ATOM 11577 O O . ASP C 1 483 ? -0.60300 19.47900 -72.41100 1.000 65.18835 481 ASP C O 1
ATOM 11582 N N . MET C 1 484 ? -0.30200 20.25500 -70.37000 1.000 52.07490 482 MET C N 1
ATOM 11583 C CA . MET C 1 484 ? 0.55900 19.12300 -69.93900 1.000 52.17044 482 MET C CA 1
ATOM 11584 C C . MET C 1 484 ? -0.28300 17.84700 -69.89000 1.000 52.37782 482 MET C C 1
ATOM 11585 O O . MET C 1 484 ? 0.24900 16.79700 -70.30200 1.000 53.98395 482 MET C O 1
ATOM 11590 N N . VAL C 1 485 ? -1.53400 17.91900 -69.42300 1.000 48.55357 483 VAL C N 1
ATOM 11591 C CA . VAL C 1 485 ? -2.39300 16.74300 -69.45500 1.000 49.59933 483 VAL C CA 1
ATOM 11592 C C . VAL C 1 485 ? -2.76400 16.41200 -70.89400 1.000 50.19214 483 VAL C C 1
ATOM 11593 O O . VAL C 1 485 ? -2.87000 15.23800 -71.27600 1.000 50.80014 483 VAL C O 1
ATOM 11597 N N . ALA C 1 486 ? -2.95500 17.44400 -71.71600 1.000 50.45639 484 ALA C N 1
ATOM 11598 C CA . ALA C 1 486 ? -3.44000 17.24200 -73.07600 1.000 50.29458 484 ALA C CA 1
ATOM 11599 C C . ALA C 1 486 ? -2.42300 16.49400 -73.92900 1.000 51.30903 484 ALA C C 1
ATOM 11600 O O . ALA C 1 486 ? -2.77200 15.51800 -74.60200 1.000 52.70318 484 ALA C O 1
ATOM 11602 N N . PHE C 1 487 ? -1.16000 16.93900 -73.92700 1.000 47.35358 485 PHE C N 1
ATOM 11603 C CA . PHE C 1 487 ? -0.16900 16.30800 -74.79800 1.000 48.66213 485 PHE C CA 1
ATOM 11604 C C . PHE C 1 487 ? 0.23300 14.93200 -74.28100 1.000 49.93485 485 PHE C C 1
ATOM 11605 O O . PHE C 1 487 ? 0.63100 14.07900 -75.08100 1.000 51.61965 485 PHE C O 1
ATOM 11613 N N . GLN C 1 488 ? 0.09000 14.67800 -72.97800 1.000 65.68956 486 GLN C N 1
ATOM 11614 C CA . GLN C 1 488 ? 0.23200 13.31300 -72.47700 1.000 67.22727 486 GLN C CA 1
ATOM 11615 C C . GLN C 1 488 ? -0.94900 12.44800 -72.91300 1.000 67.64331 486 GLN C C 1
ATOM 11616 O O . GLN C 1 488 ? -0.76700 11.28900 -73.30600 1.000 68.22091 486 GLN C O 1
ATOM 11622 N N . GLN C 1 489 ? -2.16600 12.99800 -72.86700 1.000 49.38209 487 GLN C N 1
ATOM 11623 C CA . GLN C 1 489 ? -3.32600 12.27400 -73.37900 1.000 48.58298 487 GLN C CA 1
ATOM 11624 C C . GLN C 1 489 ? -3.16700 11.97600 -74.86400 1.000 49.88557 487 GLN C C 1
ATOM 11625 O O . GLN C 1 489 ? -3.53700 10.89400 -75.33500 1.000 49.62933 487 GLN C O 1
ATOM 11631 N N . GLU C 1 490 ? -2.62800 12.93600 -75.61900 1.000 72.27750 488 GLU C N 1
ATOM 11632 C CA . GLU C 1 490 ? -2.41700 12.73000 -77.04800 1.000 73.42997 488 GLU C CA 1
ATOM 11633 C C . GLU C 1 490 ? -1.43500 11.59300 -77.29800 1.000 74.55292 488 GLU C C 1
ATOM 11634 O O . GLU C 1 490 ? -1.60400 10.81100 -78.24000 1.000 75.28450 488 GLU C O 1
ATOM 11640 N N . MET C 1 491 ? -0.39500 11.49400 -76.46900 1.000 71.36376 489 MET C N 1
ATOM 11641 C CA . MET C 1 491 ? 0.56200 10.40300 -76.61500 1.000 71.80959 489 MET C CA 1
ATOM 11642 C C . MET C 1 491 ? -0.09700 9.05200 -76.36900 1.000 71.57737 489 MET C C 1
ATOM 11643 O O . MET C 1 491 ? 0.14400 8.09000 -77.10900 1.000 72.81595 489 MET C O 1
ATOM 11648 N N . LYS C 1 492 ? -0.93400 8.95900 -75.33600 1.000 59.31852 490 LYS C N 1
ATOM 11649 C CA . LYS C 1 492 ? -1.47500 7.67600 -74.90700 1.000 57.56206 490 LYS C CA 1
ATOM 11650 C C . LYS C 1 492 ? -2.74300 7.27500 -75.64600 1.000 57.08058 490 LYS C C 1
ATOM 11651 O O . LYS C 1 492 ? -2.96300 6.07700 -75.86200 1.000 57.69366 490 LYS C O 1
ATOM 11657 N N . TYR C 1 493 ? -3.58400 8.24000 -76.03600 1.000 48.44443 491 TYR C N 1
ATOM 11658 C CA . TYR C 1 493 ? -4.87400 7.93600 -76.63800 1.000 47.01189 491 TYR C CA 1
ATOM 11659 C C . TYR C 1 493 ? -5.11500 8.64800 -77.96000 1.000 47.76143 491 TYR C C 1
ATOM 11660 O O . TYR C 1 493 ? -6.17800 8.45500 -78.56100 1.000 47.71212 491 TYR C O 1
ATOM 11669 N N . GLY C 1 494 ? -4.17400 9.46500 -78.42500 1.000 60.10721 492 GLY C N 1
ATOM 11670 C CA . GLY C 1 494 ? -4.40900 10.25700 -79.61400 1.000 60.11836 492 GLY C CA 1
ATOM 11671 C C . GLY C 1 494 ? -5.52700 11.26000 -79.47400 1.000 60.05881 492 GLY C C 1
ATOM 11672 O O . GLY C 1 494 ? -6.00500 11.78800 -80.48100 1.000 60.36213 492 GLY C O 1
ATOM 11673 N N . ARG C 1 495 ? -5.95100 11.55500 -78.24600 1.000 47.76090 493 ARG C N 1
ATOM 11674 C CA . ARG C 1 495 ? -7.12000 12.39500 -78.03400 1.000 47.86458 493 ARG C CA 1
ATOM 11675 C C . ARG C 1 495 ? -7.08800 12.98100 -76.63100 1.000 47.97679 493 ARG C C 1
ATOM 11676 O O . ARG C 1 495 ? -6.85900 12.26100 -75.65400 1.000 46.85296 493 ARG C O 1
ATOM 11684 N N . THR C 1 496 ? -7.33200 14.28300 -76.53900 1.000 61.90351 494 THR C N 1
ATOM 11685 C CA . THR C 1 496 ? -7.49800 14.92000 -75.24600 1.000 60.45033 494 THR C CA 1
ATOM 11686 C C . THR C 1 496 ? -8.92200 14.71500 -74.74100 1.000 60.65479 494 THR C C 1
ATOM 11687 O O . THR C 1 496 ? -9.84500 14.40300 -75.50000 1.000 60.72058 494 THR C O 1
ATOM 11691 N N . SER C 1 497 ? -9.09300 14.91200 -73.43600 1.000 43.33841 495 SER C N 1
ATOM 11692 C CA . SER C 1 497 ? -10.40000 14.78100 -72.79800 1.000 42.09348 495 SER C CA 1
ATOM 11693 C C . SER C 1 497 ? -10.37200 15.59400 -71.51600 1.000 41.19720 495 SER C C 1
ATOM 11694 O O . SER C 1 497 ? -9.53900 15.34300 -70.64000 1.000 40.44859 495 SER C O 1
ATOM 11697 N N . GLY C 1 498 ? -11.26800 16.57000 -71.41100 1.000 43.97179 496 GLY C N 1
ATOM 11698 C CA . GLY C 1 498 ? -11.35300 17.38800 -70.21700 1.000 43.93843 496 GLY C CA 1
ATOM 11699 C C . GLY C 1 498 ? -10.16000 18.27800 -69.95700 1.000 44.04521 496 GLY C C 1
ATOM 11700 O O . GLY C 1 498 ? -9.81300 18.51300 -68.79500 1.000 43.83942 496 GLY C O 1
ATOM 11701 N N . VAL C 1 499 ? -9.53900 18.80800 -71.00700 1.000 46.85984 497 VAL C N 1
ATOM 11702 C CA . VAL C 1 499 ? -8.42600 19.74000 -70.86000 1.000 47.47699 497 VAL C CA 1
ATOM 11703 C C . VAL C 1 499 ? -8.78900 21.15800 -71.28000 1.000 48.13143 497 VAL C C 1
ATOM 11704 O O . VAL C 1 499 ? -8.00300 22.08500 -71.01600 1.000 46.92993 497 VAL C O 1
ATOM 11708 N N . GLU C 1 500 ? -9.93800 21.36000 -71.91500 1.000 61.62580 498 GLU C N 1
ATOM 11709 C CA . GLU C 1 500 ? -10.27300 22.62800 -72.54500 1.000 61.96638 498 GLU C CA 1
ATOM 11710 C C . GLU C 1 500 ? -11.14300 23.47700 -71.62900 1.000 61.61344 498 GLU C C 1
ATOM 11711 O O . GLU C 1 500 ? -12.03800 22.96600 -70.95300 1.000 62.17231 498 GLU C O 1
ATOM 11717 N N . PHE C 1 501 ? -10.89400 24.78000 -71.63500 1.000 48.20730 499 PHE C N 1
ATOM 11718 C CA . PHE C 1 501 ? -11.67500 25.72700 -70.81500 1.000 48.70008 499 PHE C CA 1
ATOM 11719 C C . PHE C 1 501 ? -11.65900 27.06500 -71.51000 1.000 50.58885 499 PHE C C 1
ATOM 11720 O O . PHE C 1 501 ? -10.70000 27.33300 -72.24500 1.000 50.57781 499 PHE C O 1
ATOM 11728 N N . GLY C 1 502 ? -12.67400 27.89500 -71.29400 1.000 67.16582 500 GLY C N 1
ATOM 11729 C CA . GLY C 1 502 ? -12.81400 29.18900 -71.92700 1.000 68.40092 500 GLY C CA 1
ATOM 11730 C C . GLY C 1 502 ? -11.79000 30.18900 -71.42300 1.000 69.12949 500 GLY C C 1
ATOM 11731 O O . GLY C 1 502 ? -11.00800 29.93400 -70.50600 1.000 67.72458 500 GLY C O 1
ATOM 11732 N N . ASP C 1 503 ? -11.79300 31.36300 -72.04700 1.000 84.04991 501 ASP C N 1
ATOM 11733 C CA . ASP C 1 503 ? -10.78300 32.36000 -71.73000 1.000 84.42583 501 ASP C CA 1
ATOM 11734 C C . ASP C 1 503 ? -11.24400 33.29700 -70.61800 1.000 82.94094 501 ASP C C 1
ATOM 11735 O O . ASP C 1 503 ? -12.43700 33.55300 -70.43900 1.000 82.36510 501 ASP C O 1
ATOM 11740 N N . VAL C 1 504 ? -10.26700 33.78400 -69.85800 1.000 60.67521 502 VAL C N 1
ATOM 11741 C CA . VAL C 1 504 ? -10.43000 34.88200 -68.91600 1.000 57.49575 502 VAL C CA 1
ATOM 11742 C C . VAL C 1 504 ? -9.32900 35.88300 -69.22900 1.000 54.95050 502 VAL C C 1
ATOM 11743 O O . VAL C 1 504 ? -8.16400 35.49900 -69.38200 1.000 55.19559 502 VAL C O 1
ATOM 11747 N N . ASP C 1 505 ? -9.70000 37.14800 -69.38000 1.000 52.58510 503 ASP C N 1
ATOM 11748 C CA . ASP C 1 505 ? -8.70700 38.18600 -69.60500 1.000 50.02965 503 ASP C CA 1
ATOM 11749 C C . ASP C 1 505 ? -7.71000 38.21400 -68.45200 1.000 49.40624 503 ASP C C 1
ATOM 11750 O O . ASP C 1 505 ? -8.08600 38.43700 -67.29900 1.000 49.96652 503 ASP C O 1
ATOM 11755 N N . ILE C 1 506 ? -6.43100 37.99100 -68.75700 1.000 52.15944 504 ILE C N 1
ATOM 11756 C CA . ILE C 1 506 ? -5.42700 37.94500 -67.69700 1.000 52.01109 504 ILE C CA 1
ATOM 11757 C C . ILE C 1 506 ? -4.93700 39.32600 -67.29900 1.000 50.94994 504 ILE C C 1
ATOM 11758 O O . ILE C 1 506 ? -4.23300 39.45500 -66.28900 1.000 51.02416 504 ILE C O 1
ATOM 11763 N N . VAL C 1 507 ? -5.28600 40.36300 -68.05300 1.000 47.16324 505 VAL C N 1
ATOM 11764 C CA . VAL C 1 507 ? -4.91800 41.72700 -67.70000 1.000 46.67934 505 VAL C CA 1
ATOM 11765 C C . VAL C 1 507 ? -6.07600 42.46000 -67.04000 1.000 46.65691 505 VAL C C 1
ATOM 11766 O O . VAL C 1 507 ? -5.88200 43.17300 -66.05700 1.000 46.72172 505 VAL C O 1
ATOM 11770 N N . LYS C 1 508 ? -7.29000 42.28800 -67.55800 1.000 45.31791 506 LYS C N 1
ATOM 11771 C CA . LYS C 1 508 ? -8.45400 42.79100 -66.84200 1.000 45.89438 506 LYS C CA 1
ATOM 11772 C C . LYS C 1 508 ? -8.56000 42.13200 -65.47600 1.000 46.48408 506 LYS C C 1
ATOM 11773 O O . LYS C 1 508 ? -8.93900 42.77800 -64.49000 1.000 46.03035 506 LYS C O 1
ATOM 11779 N N . TYR C 1 509 ? -8.22600 40.84100 -65.40100 1.000 44.90202 507 TYR C N 1
ATOM 11780 C CA . TYR C 1 509 ? -8.18800 40.16000 -64.11300 1.000 44.91322 507 TYR C CA 1
ATOM 11781 C C . TYR C 1 509 ? -7.16900 40.80700 -63.18400 1.000 44.21485 507 TYR C C 1
ATOM 11782 O O . TYR C 1 509 ? -7.45200 41.02900 -62.00200 1.000 44.43314 507 TYR C O 1
ATOM 11791 N N . ALA C 1 510 ? -5.97700 41.12600 -63.70200 1.000 48.63218 508 ALA C N 1
ATOM 11792 C CA . ALA C 1 510 ? -4.96500 41.76600 -62.86900 1.000 48.10300 508 ALA C CA 1
ATOM 11793 C C . ALA C 1 510 ? -5.46400 43.10600 -62.34600 1.000 48.64276 508 ALA C C 1
ATOM 11794 O O . ALA C 1 510 ? -5.22200 43.46100 -61.18700 1.000 48.83712 508 ALA C O 1
ATOM 11796 N N . GLU C 1 511 ? -6.17300 43.86100 -63.18500 1.000 53.81021 509 GLU C N 1
ATOM 11797 C CA . GLU C 1 511 ? -6.60600 45.20000 -62.80100 1.000 54.28866 509 GLU C CA 1
ATOM 11798 C C . GLU C 1 511 ? -7.76800 45.16800 -61.81800 1.000 54.97782 509 GLU C C 1
ATOM 11799 O O . GLU C 1 511 ? -7.92700 46.10800 -61.03200 1.000 55.42659 509 GLU C O 1
ATOM 11805 N N . SER C 1 512 ? -8.55400 44.08900 -61.80900 1.000 57.64593 510 SER C N 1
ATOM 11806 C CA . SER C 1 512 ? -9.55500 43.92300 -60.76100 1.000 57.91767 510 SER C CA 1
ATOM 11807 C C . SER C 1 512 ? -8.92200 44.06700 -59.38500 1.000 57.83511 510 SER C C 1
ATOM 11808 O O . SER C 1 512 ? -9.53300 44.61700 -58.46000 1.000 58.07291 510 SER C O 1
ATOM 11811 N N . PHE C 1 513 ? -7.70200 43.56900 -59.22800 1.000 53.08700 511 PHE C N 1
ATOM 11812 C CA . PHE C 1 513 ? -7.03300 43.55700 -57.93700 1.000 53.83790 511 PHE C CA 1
ATOM 11813 C C . PHE C 1 513 ? -6.16300 44.78300 -57.69900 1.000 53.88999 511 PHE C C 1
ATOM 11814 O O . PHE C 1 513 ? -5.50400 44.85900 -56.65800 1.000 54.26885 511 PHE C O 1
ATOM 11822 N N . GLY C 1 514 ? -6.14700 45.74500 -58.61600 1.000 48.83547 512 GLY C N 1
ATOM 11823 C CA . GLY C 1 514 ? -5.26000 46.87500 -58.45500 1.000 48.20704 512 GLY C CA 1
ATOM 11824 C C . GLY C 1 514 ? -3.81400 46.55900 -58.73800 1.000 48.45258 512 GLY C C 1
ATOM 11825 O O . GLY C 1 514 ? -2.93000 47.31700 -58.32100 1.000 48.09679 512 GLY C O 1
ATOM 11826 N N . ALA C 1 515 ? -3.54700 45.43600 -59.40000 1.000 42.97912 513 ALA C N 1
ATOM 11827 C CA . ALA C 1 515 ? -2.24100 45.14300 -59.96300 1.000 42.53333 513 ALA C CA 1
ATOM 11828 C C . ALA C 1 515 ? -2.17900 45.67800 -61.39200 1.000 42.33923 513 ALA C C 1
ATOM 11829 O O . ALA C 1 515 ? -3.18700 46.07800 -61.97800 1.000 42.58048 513 ALA C O 1
ATOM 11831 N N . LYS C 1 516 ? -0.97400 45.68700 -61.95300 1.000 48.25367 514 LYS C N 1
ATOM 11832 C CA . LYS C 1 516 ? -0.77800 46.09600 -63.33600 1.000 48.07674 514 LYS C CA 1
ATOM 11833 C C . LYS C 1 516 ? -0.84400 44.86700 -64.23200 1.000 46.84092 514 LYS C C 1
ATOM 11834 O O . LYS C 1 516 ? -0.25800 43.82600 -63.92200 1.000 46.34182 514 LYS C O 1
ATOM 11840 N N . GLY C 1 517 ? -1.57900 44.99000 -65.33200 1.000 47.11709 515 GLY C N 1
ATOM 11841 C CA . GLY C 1 517 ? -1.68400 43.93700 -66.32200 1.000 47.08188 515 GLY C CA 1
ATOM 11842 C C . GLY C 1 517 ? -1.02400 44.37000 -67.62300 1.000 47.47805 515 GLY C C 1
ATOM 11843 O O . GLY C 1 517 ? -1.22000 45.49700 -68.08300 1.000 47.23449 515 GLY C O 1
ATOM 11844 N N . LEU C 1 518 ? -0.22400 43.46500 -68.18300 1.000 47.93854 516 LEU C N 1
ATOM 11845 C CA . LEU C 1 518 ? 0.45400 43.67100 -69.45400 1.000 48.16613 516 LEU C CA 1
ATOM 11846 C C . LEU C 1 518 ? 0.20800 42.45500 -70.33800 1.000 49.18852 516 LEU C C 1
ATOM 11847 O O . LEU C 1 518 ? -0.02000 41.34500 -69.84600 1.000 48.80452 516 LEU C O 1
ATOM 11852 N N . ARG C 1 519 ? 0.23700 42.67200 -71.65000 1.000 46.45703 517 ARG C N 1
ATOM 11853 C CA . ARG C 1 519 ? 0.08400 41.58700 -72.60700 1.000 47.77692 517 ARG C CA 1
ATOM 11854 C C . ARG C 1 519 ? 1.16900 41.67300 -73.66700 1.000 49.29032 517 ARG C C 1
ATOM 11855 O O . ARG C 1 519 ? 1.52800 42.76500 -74.11500 1.000 49.12247 517 ARG C O 1
ATOM 11863 N N . VAL C 1 520 ? 1.68400 40.51600 -74.06500 1.000 79.80382 518 VAL C N 1
ATOM 11864 C CA . VAL C 1 520 ? 2.66600 40.41000 -75.13500 1.000 80.77194 518 VAL C CA 1
ATOM 11865 C C . VAL C 1 520 ? 1.88600 40.02900 -76.38700 1.000 81.59919 518 VAL C C 1
ATOM 11866 O O . VAL C 1 520 ? 1.51300 38.86700 -76.57900 1.000 81.71047 518 VAL C O 1
ATOM 11870 N N . ASN C 1 521 ? 1.61700 41.01800 -77.23600 1.000 53.24606 519 ASN C N 1
ATOM 11871 C CA . ASN C 1 521 ? 0.84000 40.79400 -78.44300 1.000 52.21808 519 ASN C CA 1
ATOM 11872 C C . ASN C 1 521 ? 1.68300 40.31000 -79.60900 1.000 52.53726 519 ASN C C 1
ATOM 11873 O O . ASN C 1 521 ? 1.12300 39.86300 -80.61500 1.000 52.26698 519 ASN C O 1
ATOM 11878 N N . SER C 1 522 ? 3.00400 40.37400 -79.49000 1.000 55.01165 520 SER C N 1
ATOM 11879 C CA . SER C 1 522 ? 3.90800 39.90900 -80.52800 1.000 55.12711 520 SER C CA 1
ATOM 11880 C C . SER C 1 522 ? 5.14500 39.32700 -79.86400 1.000 54.87390 520 SER C C 1
ATOM 11881 O O . SER C 1 522 ? 5.47100 39.69500 -78.72700 1.000 54.01555 520 SER C O 1
ATOM 11884 N N . PRO C 1 523 ? 5.83300 38.39400 -80.52700 1.000 58.59960 521 PRO C N 1
ATOM 11885 C CA . PRO C 1 523 ? 7.12800 37.94000 -79.98800 1.000 57.50749 521 PRO C CA 1
ATOM 11886 C C . PRO C 1 523 ? 8.15100 39.06100 -79.87600 1.000 57.01033 521 PRO C C 1
ATOM 11887 O O . PRO C 1 523 ? 8.96200 39.07000 -78.93900 1.000 55.50628 521 PRO C O 1
ATOM 11891 N N . GLU C 1 524 ? 8.13300 40.01300 -80.81400 1.000 62.38726 522 GLU C N 1
ATOM 11892 C CA . GLU C 1 524 ? 9.06300 41.13500 -80.79200 1.000 61.07724 522 GLU C CA 1
ATOM 11893 C C . GLU C 1 524 ? 8.74500 42.14100 -79.69400 1.000 60.46504 522 GLU C C 1
ATOM 11894 O O . GLU C 1 524 ? 9.57300 43.02100 -79.42700 1.000 60.69461 522 GLU C O 1
ATOM 11900 N N . GLU C 1 525 ? 7.57600 42.03900 -79.06200 1.000 54.21184 523 GLU C N 1
ATOM 11901 C CA . GLU C 1 525 ? 7.22000 42.88200 -77.92800 1.000 53.74287 523 GLU C CA 1
ATOM 11902 C C . GLU C 1 525 ? 7.54500 42.23700 -76.58600 1.000 52.43017 523 GLU C C 1
ATOM 11903 O O . GLU C 1 525 ? 7.34800 42.87500 -75.54600 1.000 51.26539 523 GLU C O 1
ATOM 11909 N N . LEU C 1 526 ? 8.03400 40.99500 -76.58100 1.000 43.77917 524 LEU C N 1
ATOM 11910 C CA . LEU C 1 526 ? 8.23800 40.29000 -75.31900 1.000 42.58503 524 LEU C CA 1
ATOM 11911 C C . LEU C 1 526 ? 9.28100 40.99000 -74.45600 1.000 41.19311 524 LEU C C 1
ATOM 11912 O O . LEU C 1 526 ? 9.03900 41.27100 -73.27600 1.000 40.09091 524 LEU C O 1
ATOM 11917 N N . ALA C 1 527 ? 10.45800 41.26100 -75.02000 1.000 56.51002 525 ALA C N 1
ATOM 11918 C CA . ALA C 1 527 ? 11.50900 41.90200 -74.23500 1.000 55.52848 525 ALA C CA 1
ATOM 11919 C C . ALA C 1 527 ? 11.06800 43.26200 -73.71700 1.000 56.29565 525 ALA C C 1
ATOM 11920 O O . ALA C 1 527 ? 11.23700 43.52500 -72.51300 1.000 54.97939 525 ALA C O 1
ATOM 11922 N N . PRO C 1 528 ? 10.48300 44.15100 -74.53100 1.000 53.60169 526 PRO C N 1
ATOM 11923 C CA . PRO C 1 528 ? 9.98600 45.42400 -73.97300 1.000 53.44795 526 PRO C CA 1
ATOM 11924 C C . PRO C 1 528 ? 9.00900 45.25200 -72.81900 1.000 53.52849 526 PRO C C 1
ATOM 11925 O O . PRO C 1 528 ? 9.12100 45.95700 -71.80700 1.000 53.35436 526 PRO C O 1
ATOM 11929 N N . VAL C 1 529 ? 8.05500 44.32500 -72.94200 1.000 61.56320 527 VAL C N 1
ATOM 11930 C CA . VAL C 1 529 ? 7.03400 44.15400 -71.91100 1.000 61.43058 527 VAL C CA 1
ATOM 11931 C C . VAL C 1 529 ? 7.66000 43.66900 -70.60900 1.000 59.72398 527 VAL C C 1
ATOM 11932 O O . VAL C 1 529 ? 7.30300 44.14100 -69.52100 1.000 59.11110 527 VAL C O 1
ATOM 11936 N N . LEU C 1 530 ? 8.54200 42.67000 -70.70500 1.000 55.63023 528 LEU C N 1
ATOM 11937 C CA . LEU C 1 530 ? 9.15600 42.08200 -69.48600 1.000 54.59507 528 LEU C CA 1
ATOM 11938 C C . LEU C 1 530 ? 9.85500 43.19000 -68.69400 1.000 54.56675 528 LEU C C 1
ATOM 11939 O O . LEU C 1 530 ? 9.76700 43.17600 -67.45900 1.000 53.50842 528 LEU C O 1
ATOM 11944 N N . LYS C 1 531 ? 10.52400 44.10700 -69.38400 1.000 49.37521 529 LYS C N 1
ATOM 11945 C CA . LYS C 1 531 ? 11.28000 45.17400 -68.68500 1.000 49.63282 529 LYS C CA 1
ATOM 11946 C C . LYS C 1 531 ? 10.30500 46.14800 -68.02400 1.000 49.57223 529 LYS C C 1
ATOM 11947 O O . LYS C 1 531 ? 10.46400 46.42400 -66.83300 1.000 49.32704 529 LYS C O 1
ATOM 11953 N N . LYS C 1 532 ? 9.35000 46.66300 -68.78800 1.000 55.39299 530 LYS C N 1
ATOM 11954 C CA . LYS C 1 532 ? 8.34600 47.58700 -68.21200 1.000 56.13180 530 LYS C CA 1
ATOM 11955 C C . LYS C 1 532 ? 7.82700 46.94400 -66.93100 1.000 54.72910 530 LYS C C 1
ATOM 11956 O O . LYS C 1 532 ? 7.67800 47.65400 -65.92500 1.000 54.55263 530 LYS C O 1
ATOM 11962 N N . ALA C 1 533 ? 7.57900 45.63900 -66.98300 1.000 43.76675 531 ALA C N 1
ATOM 11963 C CA . ALA C 1 533 ? 7.05500 44.94700 -65.81300 1.000 42.10685 531 ALA C CA 1
ATOM 11964 C C . ALA C 1 533 ? 8.08200 44.91600 -64.69000 1.000 41.76060 531 ALA C C 1
ATOM 11965 O O . ALA C 1 533 ? 7.76000 45.21100 -63.53400 1.000 42.15484 531 ALA C O 1
ATOM 11967 N N . LEU C 1 534 ? 9.33100 44.56300 -65.01100 1.000 52.46720 532 LEU C N 1
ATOM 11968 C CA . LEU C 1 534 ? 10.36900 44.50900 -63.98400 1.000 52.28646 532 LEU C CA 1
ATOM 11969 C C . LEU C 1 534 ? 10.58900 45.88300 -63.36000 1.000 52.88736 532 LEU C C 1
ATOM 11970 O O . LEU C 1 534 ? 10.83700 45.99600 -62.15200 1.000 52.54701 532 LEU C O 1
ATOM 11975 N N . GLU C 1 535 ? 10.51000 46.94000 -64.17100 1.000 66.34037 533 GLU C N 1
ATOM 11976 C CA . GLU C 1 535 ? 10.61800 48.29800 -63.65500 1.000 66.82874 533 GLU C CA 1
ATOM 11977 C C . GLU C 1 535 ? 9.34200 48.75400 -62.96300 1.000 67.07918 533 GLU C C 1
ATOM 11978 O O . GLU C 1 535 ? 9.37600 49.74400 -62.22400 1.000 67.51635 533 GLU C O 1
ATOM 11984 N N . THR C 1 536 ? 8.23200 48.05300 -63.17300 1.000 51.58485 534 THR C N 1
ATOM 11985 C CA . THR C 1 536 ? 6.97900 48.43400 -62.53900 1.000 52.50646 534 THR C CA 1
ATOM 11986 C C . THR C 1 536 ? 7.01900 48.07900 -61.06100 1.000 53.81767 534 THR C C 1
ATOM 11987 O O . THR C 1 536 ? 7.37600 46.95800 -60.68800 1.000 52.19153 534 THR C O 1
ATOM 11991 N N . GLU C 1 537 ? 6.62000 49.02900 -60.22700 1.000 83.91361 535 GLU C N 1
ATOM 11992 C CA . GLU C 1 537 ? 6.58800 48.83800 -58.78600 1.000 84.12188 535 GLU C CA 1
ATOM 11993 C C . GLU C 1 537 ? 5.24800 48.24700 -58.37100 1.000 84.93012 535 GLU C C 1
ATOM 11994 O O . GLU C 1 537 ? 4.18600 48.68000 -58.83200 1.000 85.72983 535 GLU C O 1
ATOM 12000 N N . GLY C 1 538 ? 5.30900 47.24400 -57.50400 1.000 44.80042 536 GLY C N 1
ATOM 12001 C CA . GLY C 1 538 ? 4.13500 46.49800 -57.13500 1.000 40.93370 536 GLY C CA 1
ATOM 12002 C C . GLY C 1 538 ? 3.90600 45.34100 -58.08200 1.000 38.24679 536 GLY C C 1
ATOM 12003 O O . GLY C 1 538 ? 4.58400 45.19800 -59.10300 1.000 38.55825 536 GLY C O 1
ATOM 12004 N N . PRO C 1 539 ? 2.93300 44.49700 -57.76900 1.000 31.41608 537 PRO C N 1
ATOM 12005 C CA . PRO C 1 539 ? 2.74600 43.26800 -58.55100 1.000 30.67943 537 PRO C CA 1
ATOM 12006 C C . PRO C 1 539 ? 2.32300 43.54500 -59.98800 1.000 31.67792 537 PRO C C 1
ATOM 12007 O O . PRO C 1 539 ? 1.61400 44.51000 -60.28900 1.000 32.84680 537 PRO C O 1
ATOM 12011 N N . VAL C 1 540 ? 2.78300 42.67300 -60.88400 1.000 44.22154 538 VAL C N 1
ATOM 12012 C CA . VAL C 1 540 ? 2.45600 42.74600 -62.30300 1.000 44.93235 538 VAL C CA 1
ATOM 12013 C C . VAL C 1 540 ? 2.13700 41.34900 -62.80500 1.000 45.65540 538 VAL C C 1
ATOM 12014 O O . VAL C 1 540 ? 2.83800 40.38600 -62.47600 1.000 45.26659 538 VAL C O 1
ATOM 12018 N N . VAL C 1 541 ? 1.09400 41.24600 -63.62700 1.000 33.60716 539 VAL C N 1
ATOM 12019 C CA . VAL C 1 541 ? 0.74600 40.01600 -64.32800 1.000 33.76900 539 VAL C CA 1
ATOM 12020 C C . VAL C 1 541 ? 0.90200 40.28000 -65.81700 1.000 35.05819 539 VAL C C 1
ATOM 12021 O O . VAL C 1 541 ? 0.45800 41.32000 -66.31700 1.000 35.85016 539 VAL C O 1
ATOM 12025 N N . ILE C 1 542 ? 1.55400 39.35500 -66.51800 1.000 51.69158 540 ILE C N 1
ATOM 12026 C CA . ILE C 1 542 ? 1.78600 39.46400 -67.95300 1.000 52.70462 540 ILE C CA 1
ATOM 12027 C C . ILE C 1 542 ? 1.08600 38.30000 -68.63500 1.000 53.69924 540 ILE C C 1
ATOM 12028 O O . ILE C 1 542 ? 1.39400 37.13500 -68.35400 1.000 53.64945 540 ILE C O 1
ATOM 12033 N N . ASP C 1 543 ? 0.15400 38.61200 -69.53300 1.000 48.94115 541 ASP C N 1
ATOM 12034 C CA . ASP C 1 543 ? -0.47300 37.59200 -70.36400 1.000 50.43247 541 ASP C CA 1
ATOM 12035 C C . ASP C 1 543 ? 0.43000 37.31400 -71.55900 1.000 51.29102 541 ASP C C 1
ATOM 12036 O O . ASP C 1 543 ? 0.67000 38.20600 -72.38100 1.000 52.23915 541 ASP C O 1
ATOM 12041 N N . VAL C 1 544 ? 0.93100 36.09100 -71.66000 1.000 47.40089 542 VAL C N 1
ATOM 12042 C CA . VAL C 1 544 ? 1.79800 35.68000 -72.75400 1.000 48.06356 542 VAL C CA 1
ATOM 12043 C C . VAL C 1 544 ? 1.07600 34.60800 -73.55900 1.000 48.42683 542 VAL C C 1
ATOM 12044 O O . VAL C 1 544 ? 1.01300 33.44600 -73.15400 1.000 47.92505 542 VAL C O 1
ATOM 12048 N N . PRO C 1 545 ? 0.49600 34.96800 -74.70300 1.000 45.59311 543 PRO C N 1
ATOM 12049 C CA . PRO C 1 545 ? 0.04000 33.93900 -75.65500 1.000 46.73148 543 PRO C CA 1
ATOM 12050 C C . PRO C 1 545 ? 1.21800 33.11500 -76.15100 1.000 48.13764 543 PRO C C 1
ATOM 12051 O O . PRO C 1 545 ? 2.11700 33.62700 -76.82600 1.000 48.91063 543 PRO C O 1
ATOM 12055 N N . VAL C 1 546 ? 1.20700 31.82300 -75.81900 1.000 58.45547 544 VAL C N 1
ATOM 12056 C CA . VAL C 1 546 ? 2.35800 30.95600 -76.04500 1.000 59.13311 544 VAL C CA 1
ATOM 12057 C C . VAL C 1 546 ? 2.06900 29.99400 -77.18800 1.000 61.39706 544 VAL C C 1
ATOM 12058 O O . VAL C 1 546 ? 0.93800 29.52700 -77.37300 1.000 60.99510 544 VAL C O 1
ATOM 12062 N N . ASP C 1 547 ? 3.12800 29.64700 -77.93300 1.000 66.75489 545 ASP C N 1
ATOM 12063 C CA . ASP C 1 547 ? 3.00700 28.65700 -79.03400 1.000 68.21022 545 ASP C CA 1
ATOM 12064 C C . ASP C 1 547 ? 3.36400 27.28100 -78.48600 1.000 68.19979 545 ASP C C 1
ATOM 12065 O O . ASP C 1 547 ? 4.56100 26.97100 -78.38900 1.000 67.19171 545 ASP C O 1
ATOM 12070 N N . TYR C 1 548 ? 2.36300 26.48000 -78.15800 1.000 71.85688 546 TYR C N 1
ATOM 12071 C CA . TYR C 1 548 ? 2.63600 25.16800 -77.52600 1.000 70.82525 546 TYR C CA 1
ATOM 12072 C C . TYR C 1 548 ? 2.50600 24.07200 -78.56100 1.000 72.42112 546 TYR C C 1
ATOM 12073 O O . TYR C 1 548 ? 1.82900 23.06500 -78.29200 1.000 72.61735 546 TYR C O 1
ATOM 12082 N N . SER C 1 549 ? 3.14000 24.24800 -79.71600 1.000 60.96838 547 SER C N 1
ATOM 12083 C CA . SER C 1 549 ? 2.98800 23.27500 -80.82500 1.000 63.02759 547 SER C CA 1
ATOM 12084 C C . SER C 1 549 ? 4.06800 22.20600 -80.71100 1.000 61.97385 547 SER C C 1
ATOM 12085 O O . SER C 1 549 ? 3.85900 21.08600 -81.19900 1.000 63.20753 547 SER C O 1
ATOM 12088 N N . ASP C 1 550 ? 5.18600 22.57200 -80.10800 1.000 69.95653 548 ASP C N 1
ATOM 12089 C CA . ASP C 1 550 ? 6.29100 21.63800 -79.94400 1.000 69.15104 548 ASP C CA 1
ATOM 12090 C C . ASP C 1 550 ? 6.22700 20.83500 -78.65200 1.000 66.22569 548 ASP C C 1
ATOM 12091 O O . ASP C 1 550 ? 7.13700 20.04200 -78.38800 1.000 64.16996 548 ASP C O 1
ATOM 12096 N N . ASN C 1 551 ? 5.19800 21.04200 -77.83500 1.000 55.72496 549 ASN C N 1
ATOM 12097 C CA . ASN C 1 551 ? 5.13700 20.45900 -76.46900 1.000 53.56027 549 ASN C CA 1
ATOM 12098 C C . ASN C 1 551 ? 4.98500 18.93800 -76.49300 1.000 52.89712 549 ASN C C 1
ATOM 12099 O O . ASN C 1 551 ? 5.34300 18.33300 -75.48200 1.000 50.88306 549 ASN C O 1
ATOM 12104 N N . ILE C 1 552 ? 4.43100 18.33600 -77.54300 1.000 52.34428 550 ILE C N 1
ATOM 12105 C CA . ILE C 1 552 ? 4.36700 16.88100 -77.61600 1.000 52.73244 550 ILE C CA 1
ATOM 12106 C C . ILE C 1 552 ? 5.77800 16.31200 -77.70500 1.000 51.79995 550 ILE C C 1
ATOM 12107 O O . ILE C 1 552 ? 6.03500 15.18500 -77.26200 1.000 52.13913 550 ILE C O 1
ATOM 12112 N N . LYS C 1 553 ? 6.71700 17.08400 -78.26100 1.000 57.68818 551 LYS C N 1
ATOM 12113 C CA . LYS C 1 553 ? 8.09900 16.63600 -78.37900 1.000 58.86118 551 LYS C CA 1
ATOM 12114 C C . LYS C 1 553 ? 8.82500 16.57600 -77.03800 1.000 56.33160 551 LYS C C 1
ATOM 12115 O O . LYS C 1 553 ? 9.92000 16.00400 -76.97300 1.000 56.17705 551 LYS C O 1
ATOM 12121 N N . LEU C 1 554 ? 8.26500 17.16400 -75.97600 1.000 39.01030 552 LEU C N 1
ATOM 12122 C CA . LEU C 1 554 ? 8.89400 17.05400 -74.66700 1.000 36.57629 552 LEU C CA 1
ATOM 12123 C C . LEU C 1 554 ? 8.88700 15.62100 -74.16100 1.000 36.29652 552 LEU C C 1
ATOM 12124 O O . LEU C 1 554 ? 9.66800 15.29200 -73.26400 1.000 35.23938 552 LEU C O 1
ATOM 12129 N N . GLY C 1 555 ? 8.02800 14.76800 -74.71700 1.000 45.72748 553 GLY C N 1
ATOM 12130 C CA . GLY C 1 555 ? 8.01100 13.35300 -74.42000 1.000 47.60233 553 GLY C CA 1
ATOM 12131 C C . GLY C 1 555 ? 8.63600 12.45900 -75.46800 1.000 50.38144 553 GLY C C 1
ATOM 12132 O O . GLY C 1 555 ? 8.59100 11.23300 -75.31900 1.000 50.99932 553 GLY C O 1
ATOM 12133 N N . GLU C 1 556 ? 9.25200 13.03500 -76.49900 1.000 67.19998 554 GLU C N 1
ATOM 12134 C CA . GLU C 1 556 ? 9.75300 12.26000 -77.62700 1.000 71.71901 554 GLU C CA 1
ATOM 12135 C C . GLU C 1 556 ? 10.71500 11.17000 -77.16900 1.000 72.13605 554 GLU C C 1
ATOM 12136 O O . GLU C 1 556 ? 11.47200 11.34200 -76.21000 1.000 70.01803 554 GLU C O 1
ATOM 12142 N N . LYS C 1 557 ? 10.68100 10.03600 -77.87100 1.000 75.83195 555 LYS C N 1
ATOM 12143 C CA . LYS C 1 557 ? 11.59400 8.92300 -77.61200 1.000 76.66584 555 LYS C CA 1
ATOM 12144 C C . LYS C 1 557 ? 12.85700 9.16700 -78.42600 1.000 76.48561 555 LYS C C 1
ATOM 12145 O O . LYS C 1 557 ? 12.87500 8.96800 -79.64300 1.000 77.66333 555 LYS C O 1
ATOM 12151 N N . LEU C 1 558 ? 13.86800 9.69400 -77.74900 1.000 80.47106 556 LEU C N 1
ATOM 12152 C CA . LEU C 1 558 ? 15.10800 10.04800 -78.40900 1.000 81.31673 556 LEU C CA 1
ATOM 12153 C C . LEU C 1 558 ? 16.23300 9.08100 -78.10300 1.000 80.79848 556 LEU C C 1
ATOM 12154 O O . LEU C 1 558 ? 17.24900 9.09700 -78.77600 1.000 81.00646 556 LEU C O 1
ATOM 12159 N N . LEU C 1 559 ? 16.06400 8.24700 -77.09000 1.000 88.25933 557 LEU C N 1
ATOM 12160 C CA . LEU C 1 559 ? 17.08100 7.27500 -76.74600 1.000 87.99139 557 LEU C CA 1
ATOM 12161 C C . LEU C 1 559 ? 16.68100 5.91100 -77.26400 1.000 90.61452 557 LEU C C 1
ATOM 12162 O O . LEU C 1 559 ? 17.03300 5.53600 -78.37500 1.000 90.39123 557 LEU C O 1
ATOM 12167 N N . ALA D 1 15 ? -15.87800 13.99500 -3.09700 1.000 74.86246 13 ALA D N 1
ATOM 12168 C CA . ALA D 1 15 ? -16.33800 14.59600 -4.38400 1.000 73.29323 13 ALA D CA 1
ATOM 12169 C C . ALA D 1 15 ? -15.95500 13.69600 -5.55900 1.000 70.98023 13 ALA D C 1
ATOM 12170 O O . ALA D 1 15 ? -14.99800 12.92000 -5.47800 1.000 69.05864 13 ALA D O 1
ATOM 12172 N N . LYS D 1 16 ? -16.69400 13.82600 -6.65900 1.000 68.21927 14 LYS D N 1
ATOM 12173 C CA . LYS D 1 16 ? -16.67500 12.84000 -7.73000 1.000 64.47413 14 LYS D CA 1
ATOM 12174 C C . LYS D 1 16 ? -15.62000 13.17200 -8.77400 1.000 61.43404 14 LYS D C 1
ATOM 12175 O O . LYS D 1 16 ? -15.49900 14.32300 -9.20300 1.000 60.80957 14 LYS D O 1
ATOM 12181 N N . LYS D 1 17 ? -14.87400 12.15300 -9.18300 1.000 56.79938 15 LYS D N 1
ATOM 12182 C CA . LYS D 1 17 ? -13.87000 12.24400 -10.23100 1.000 54.28843 15 LYS D CA 1
ATOM 12183 C C . LYS D 1 17 ? -14.39300 11.53600 -11.47700 1.000 52.39657 15 LYS D C 1
ATOM 12184 O O . LYS D 1 17 ? -15.52100 11.03500 -11.51700 1.000 52.35474 15 LYS D O 1
ATOM 12190 N N . GLY D 1 18 ? -13.55000 11.48500 -12.50600 1.000 52.51356 16 GLY D N 1
ATOM 12191 C CA . GLY D 1 18 ? -13.95400 10.83200 -13.74100 1.000 51.84199 16 GLY D CA 1
ATOM 12192 C C . GLY D 1 18 ? -14.15100 9.33500 -13.58800 1.000 51.06073 16 GLY D C 1
ATOM 12193 O O . GLY D 1 18 ? -15.05400 8.75100 -14.19800 1.000 50.35905 16 GLY D O 1
ATOM 12194 N N . ALA D 1 19 ? -13.29700 8.68900 -12.79100 1.000 41.16386 17 ALA D N 1
ATOM 12195 C CA . ALA D 1 19 ? -13.39000 7.24200 -12.63200 1.000 39.65150 17 ALA D CA 1
ATOM 12196 C C . ALA D 1 19 ? -14.71100 6.84900 -11.99700 1.000 40.02782 17 ALA D C 1
ATOM 12197 O O . ALA D 1 19 ? -15.34000 5.86800 -12.40900 1.000 40.46750 17 ALA D O 1
ATOM 12199 N N . ASP D 1 20 ? -15.14700 7.59800 -10.98400 1.000 48.01226 18 ASP D N 1
ATOM 12200 C CA . ASP D 1 20 ? -16.46400 7.35200 -10.40900 1.000 50.11516 18 ASP D CA 1
ATOM 12201 C C . ASP D 1 20 ? -17.53300 7.38900 -11.49500 1.000 49.72461 18 ASP D C 1
ATOM 12202 O O . ASP D 1 20 ? -18.45500 6.56100 -11.51500 1.000 49.38639 18 ASP D O 1
ATOM 12207 N N . LEU D 1 21 ? -17.40900 8.34100 -12.41800 1.000 48.84342 19 LEU D N 1
ATOM 12208 C CA . LEU D 1 21 ? -18.42000 8.55500 -13.43800 1.000 48.54559 19 LEU D CA 1
ATOM 12209 C C . LEU D 1 21 ? -18.38800 7.49000 -14.51900 1.000 47.28462 19 LEU D C 1
ATOM 12210 O O . LEU D 1 21 ? -19.35600 7.36700 -15.27700 1.000 47.29211 19 LEU D O 1
ATOM 12215 N N . VAL D 1 22 ? -17.29500 6.73600 -14.62400 1.000 34.40307 20 VAL D N 1
ATOM 12216 C CA . VAL D 1 22 ? -17.30700 5.53800 -15.45300 1.000 33.41497 20 VAL D CA 1
ATOM 12217 C C . VAL D 1 22 ? -18.19100 4.47800 -14.81300 1.000 33.85567 20 VAL D C 1
ATOM 12218 O O . VAL D 1 22 ? -19.13300 3.96700 -15.43200 1.000 33.53588 20 VAL D O 1
ATOM 12222 N N . VAL D 1 23 ? -17.91800 4.16200 -13.54600 1.000 49.98040 21 VAL D N 1
ATOM 12223 C CA . VAL D 1 23 ? -18.68700 3.13800 -12.84400 1.000 50.48320 21 VAL D CA 1
ATOM 12224 C C . VAL D 1 23 ? -20.16600 3.49900 -12.83500 1.000 51.11217 21 VAL D C 1
ATOM 12225 O O . VAL D 1 23 ? -21.03400 2.64000 -13.03800 1.000 50.94421 21 VAL D O 1
ATOM 12229 N N . ASP D 1 24 ? -20.47600 4.77000 -12.57600 1.000 57.99644 22 ASP D N 1
ATOM 12230 C CA . ASP D 1 24 ? -21.86900 5.20100 -12.56500 1.000 58.61220 22 ASP D CA 1
ATOM 12231 C C . ASP D 1 24 ? -22.52500 4.94500 -13.91300 1.000 57.51370 22 ASP D C 1
ATOM 12232 O O . ASP D 1 24 ? -23.68300 4.51600 -13.97900 1.000 57.71109 22 ASP D O 1
ATOM 12237 N N . SER D 1 25 ? -21.79800 5.19500 -15.00200 1.000 39.14067 23 SER D N 1
ATOM 12238 C CA . SER D 1 25 ? -22.32400 4.89000 -16.32500 1.000 38.20303 23 SER D CA 1
ATOM 12239 C C . SER D 1 25 ? -22.53900 3.38900 -16.48000 1.000 38.21399 23 SER D C 1
ATOM 12240 O O . SER D 1 25 ? -23.59100 2.94500 -16.95800 1.000 38.00969 23 SER D O 1
ATOM 12243 N N . LEU D 1 26 ? -21.55800 2.58500 -16.06000 1.000 32.91412 24 LEU D N 1
ATOM 12244 C CA . LEU D 1 26 ? -21.72500 1.13700 -16.12400 1.000 32.27643 24 LEU D CA 1
ATOM 12245 C C . LEU D 1 26 ? -22.94200 0.70000 -15.32200 1.000 32.77894 24 LEU D C 1
ATOM 12246 O O . LEU D 1 26 ? -23.72800 -0.14200 -15.77400 1.000 32.87449 24 LEU D O 1
ATOM 12251 N N . GLU D 1 27 ? -23.10600 1.26000 -14.12100 1.000 44.56509 25 GLU D N 1
ATOM 12252 C CA . GLU D 1 27 ? -24.29600 0.97600 -13.33100 1.000 45.62958 25 GLU D CA 1
ATOM 12253 C C . GLU D 1 27 ? -25.56900 1.29000 -14.10500 1.000 45.01852 25 GLU D C 1
ATOM 12254 O O . GLU D 1 27 ? -26.55700 0.55200 -14.01600 1.000 44.88802 25 GLU D O 1
ATOM 12260 N N . LYS D 1 28 ? -25.54900 2.35500 -14.90500 1.000 38.20913 26 LYS D N 1
ATOM 12261 C CA . LYS D 1 28 ? -26.74900 2.77100 -15.62000 1.000 39.55655 26 LYS D CA 1
ATOM 12262 C C . LYS D 1 28 ? -27.11000 1.81100 -16.74900 1.000 40.71993 26 LYS D C 1
ATOM 12263 O O . LYS D 1 28 ? -28.29200 1.66900 -17.08500 1.000 42.41646 26 LYS D O 1
ATOM 12269 N N . GLN D 1 29 ? -26.12200 1.15700 -17.35600 1.000 42.83667 27 GLN D N 1
ATOM 12270 C CA . GLN D 1 29 ? -26.40400 0.21500 -18.43300 1.000 42.66929 27 GLN D CA 1
ATOM 12271 C C . GLN D 1 29 ? -26.77700 -1.16500 -17.91700 1.000 42.88281 27 GLN D C 1
ATOM 12272 O O . GLN D 1 29 ? -26.95900 -2.08600 -18.72500 1.000 42.75507 27 GLN D O 1
ATOM 12278 N N . GLY D 1 30 ? -26.88200 -1.33100 -16.60300 1.000 41.72400 28 GLY D N 1
ATOM 12279 C CA . GLY D 1 30 ? -27.18200 -2.63000 -16.03900 1.000 42.17639 28 GLY D CA 1
ATOM 12280 C C . GLY D 1 30 ? -26.08400 -3.64400 -16.24100 1.000 42.46419 28 GLY D C 1
ATOM 12281 O O . GLY D 1 30 ? -26.36700 -4.83700 -16.39300 1.000 43.05865 28 GLY D O 1
ATOM 12282 N N . VAL D 1 31 ? -24.83000 -3.19700 -16.24700 1.000 39.00783 29 VAL D N 1
ATOM 12283 C CA . VAL D 1 31 ? -23.70100 -4.10300 -16.39700 1.000 38.72590 29 VAL D CA 1
ATOM 12284 C C . VAL D 1 31 ? -23.57000 -4.91800 -15.11900 1.000 40.00219 29 VAL D C 1
ATOM 12285 O O . VAL D 1 31 ? -23.46500 -4.36200 -14.01800 1.000 39.84190 29 VAL D O 1
ATOM 12289 N N . THR D 1 32 ? -23.58400 -6.24200 -15.25700 1.000 60.10676 30 THR D N 1
ATOM 12290 C CA . THR D 1 32 ? -23.47500 -7.11100 -14.09300 1.000 60.52198 30 THR D CA 1
ATOM 12291 C C . THR D 1 32 ? -22.02900 -7.50100 -13.80500 1.000 59.97735 30 THR D C 1
ATOM 12292 O O . THR D 1 32 ? -21.62700 -7.58200 -12.63800 1.000 59.56890 30 THR D O 1
ATOM 12296 N N . TYR D 1 33 ? -21.22700 -7.63500 -14.85600 1.000 47.44045 31 TYR D N 1
ATOM 12297 C CA . TYR D 1 33 ? -19.81800 -7.96000 -14.69300 1.000 46.20090 31 TYR D CA 1
ATOM 12298 C C . TYR D 1 33 ? -18.88300 -7.12100 -15.54800 1.000 44.09357 31 TYR D C 1
ATOM 12299 O O . TYR D 1 33 ? -19.31600 -6.48400 -16.48900 1.000 44.15853 31 TYR D O 1
ATOM 12308 N N . VAL D 1 34 ? -17.60100 -7.11300 -15.21600 1.000 37.75847 32 VAL D N 1
ATOM 12309 C CA . VAL D 1 34 ? -16.60800 -6.40500 -16.00400 1.000 36.61868 32 VAL D CA 1
ATOM 12310 C C . VAL D 1 34 ? -15.39000 -7.25900 -15.98200 1.000 35.40846 32 VAL D C 1
ATOM 12311 O O . VAL D 1 34 ? -14.90300 -7.59100 -14.92600 1.000 36.09378 32 VAL D O 1
ATOM 12315 N N . PHE D 1 35 ? -14.88800 -7.62500 -17.14200 1.000 40.09551 33 PHE D N 1
ATOM 12316 C CA . PHE D 1 35 ? -13.74100 -8.49300 -17.23200 1.000 39.86016 33 PHE D CA 1
ATOM 12317 C C . PHE D 1 35 ? -12.54700 -7.60600 -17.35600 1.000 39.02591 33 PHE D C 1
ATOM 12318 O O . PHE D 1 35 ? -12.39000 -6.95400 -18.35300 1.000 38.49344 33 PHE D O 1
ATOM 12326 N N . GLY D 1 36 ? -11.64900 -7.62400 -16.38300 1.000 36.71892 34 GLY D N 1
ATOM 12327 C CA . GLY D 1 36 ? -10.58000 -6.65000 -16.37600 1.000 36.08086 34 GLY D CA 1
ATOM 12328 C C . GLY D 1 36 ? -9.25800 -7.21900 -15.89900 1.000 36.24700 34 GLY D C 1
ATOM 12329 O O . GLY D 1 36 ? -9.19300 -8.26600 -15.24900 1.000 37.14255 34 GLY D O 1
ATOM 12330 N N . ILE D 1 37 ? -8.19500 -6.50000 -16.26400 1.000 31.30819 35 ILE D N 1
ATOM 12331 C CA . ILE D 1 37 ? -6.87400 -6.67100 -15.67600 1.000 31.86626 35 ILE D CA 1
ATOM 12332 C C . ILE D 1 37 ? -6.37900 -5.27000 -15.35000 1.000 31.88945 35 ILE D C 1
ATOM 12333 O O . ILE D 1 37 ? -6.32300 -4.40900 -16.23400 1.000 31.65314 35 ILE D O 1
ATOM 12338 N N . PRO D 1 38 ? -6.01900 -4.97400 -14.09900 1.000 31.98157 36 PRO D N 1
ATOM 12339 C CA . PRO D 1 38 ? -5.72900 -3.58900 -13.71300 1.000 32.44780 36 PRO D CA 1
ATOM 12340 C C . PRO D 1 38 ? -4.31400 -3.16500 -14.08700 1.000 32.80962 36 PRO D C 1
ATOM 12341 O O . PRO D 1 38 ? -3.44300 -3.97800 -14.39800 1.000 33.48263 36 PRO D O 1
ATOM 12345 N N . GLY D 1 39 ? -4.10000 -1.85200 -14.03100 1.000 41.03484 37 GLY D N 1
ATOM 12346 C CA . GLY D 1 39 ? -2.79500 -1.27000 -14.26700 1.000 41.57210 37 GLY D CA 1
ATOM 12347 C C . GLY D 1 39 ? -2.72100 0.11800 -13.66800 1.000 42.60441 37 GLY D C 1
ATOM 12348 O O . GLY D 1 39 ? -3.70300 0.65400 -13.15100 1.000 43.11323 37 GLY D O 1
ATOM 12349 N N . ALA D 1 40 ? -1.52600 0.70400 -13.75700 1.000 53.47972 38 ALA D N 1
ATOM 12350 C CA . ALA D 1 40 ? -1.30800 2.03300 -13.19300 1.000 54.02004 38 ALA D CA 1
ATOM 12351 C C . ALA D 1 40 ? -2.29200 3.04700 -13.76800 1.000 53.04742 38 ALA D C 1
ATOM 12352 O O . ALA D 1 40 ? -2.93300 3.80100 -13.02600 1.000 53.35977 38 ALA D O 1
ATOM 12354 N N . LYS D 1 41 ? -2.43800 3.06600 -15.09300 1.000 45.29458 39 LYS D N 1
ATOM 12355 C CA . LYS D 1 41 ? -3.19000 4.12400 -15.75200 1.000 44.22824 39 LYS D CA 1
ATOM 12356 C C . LYS D 1 41 ? -4.70000 3.95400 -15.62900 1.000 44.17524 39 LYS D C 1
ATOM 12357 O O . LYS D 1 41 ? -5.43900 4.90700 -15.90000 1.000 43.34848 39 LYS D O 1
ATOM 12363 N N . ILE D 1 42 ? -5.17700 2.77600 -15.23700 1.000 32.66585 40 ILE D N 1
ATOM 12364 C CA . ILE D 1 42 ? -6.60400 2.51400 -15.11900 1.000 33.18032 40 ILE D CA 1
ATOM 12365 C C . ILE D 1 42 ? -7.02100 2.18100 -13.69400 1.000 34.10937 40 ILE D C 1
ATOM 12366 O O . ILE D 1 42 ? -8.21500 2.00000 -13.43700 1.000 34.40449 40 ILE D O 1
ATOM 12371 N N . ASP D 1 43 ? -6.08400 2.13900 -12.74600 1.000 56.34372 41 ASP D N 1
ATOM 12372 C CA . ASP D 1 43 ? -6.42300 1.67300 -11.40700 1.000 57.75076 41 ASP D CA 1
ATOM 12373 C C . ASP D 1 43 ? -7.37100 2.61700 -10.67600 1.000 58.25049 41 ASP D C 1
ATOM 12374 O O . ASP D 1 43 ? -7.90700 2.23700 -9.62800 1.000 58.72981 41 ASP D O 1
ATOM 12379 N N . ALA D 1 44 ? -7.59500 3.82500 -11.19400 1.000 45.83568 42 ALA D N 1
ATOM 12380 C CA . ALA D 1 44 ? -8.63900 4.67400 -10.63100 1.000 45.88593 42 ALA D CA 1
ATOM 12381 C C . ALA D 1 44 ? -9.99700 3.98400 -10.71800 1.000 45.56317 42 ALA D C 1
ATOM 12382 O O . ALA D 1 44 ? -10.75100 3.93900 -9.73900 1.000 46.25238 42 ALA D O 1
ATOM 12384 N N . VAL D 1 45 ? -10.31800 3.42400 -11.88600 1.000 37.01194 43 VAL D N 1
ATOM 12385 C CA . VAL D 1 45 ? -11.60900 2.76500 -12.07200 1.000 36.38850 43 VAL D CA 1
ATOM 12386 C C . VAL D 1 45 ? -11.69200 1.50000 -11.22600 1.000 36.77549 43 VAL D C 1
ATOM 12387 O O . VAL D 1 45 ? -12.74600 1.18000 -10.66200 1.000 36.90760 43 VAL D O 1
ATOM 12391 N N . PHE D 1 46 ? -10.59300 0.75000 -11.13800 1.000 42.15046 44 PHE D N 1
ATOM 12392 C CA . PHE D 1 46 ? -10.59000 -0.44800 -10.30800 1.000 43.04935 44 PHE D CA 1
ATOM 12393 C C . PHE D 1 46 ? -10.81000 -0.10400 -8.83900 1.000 44.90759 44 PHE D C 1
ATOM 12394 O O . PHE D 1 46 ? -11.36900 -0.91200 -8.08600 1.000 45.31960 44 PHE D O 1
ATOM 12402 N N . ASP D 1 47 ? -10.38200 1.08800 -8.41300 1.000 51.95769 45 ASP D N 1
ATOM 12403 C CA . ASP D 1 47 ? -10.64600 1.51800 -7.04400 1.000 53.08170 45 ASP D CA 1
ATOM 12404 C C . ASP D 1 47 ? -12.11800 1.86700 -6.85100 1.000 53.07030 45 ASP D C 1
ATOM 12405 O O . ASP D 1 47 ? -12.70000 1.57600 -5.79900 1.000 55.00136 45 ASP D O 1
ATOM 12410 N N . ALA D 1 48 ? -12.73400 2.49800 -7.85400 1.000 48.13837 46 ALA D N 1
ATOM 12411 C CA . ALA D 1 48 ? -14.14500 2.85600 -7.75400 1.000 49.69590 46 ALA D CA 1
ATOM 12412 C C . ALA D 1 48 ? -15.04300 1.62500 -7.78400 1.000 50.80071 46 ALA D C 1
ATOM 12413 O O . ALA D 1 48 ? -16.10300 1.61200 -7.14500 1.000 53.12040 46 ALA D O 1
ATOM 12415 N N . LEU D 1 49 ? -14.64500 0.59200 -8.52800 1.000 45.02125 47 LEU D N 1
ATOM 12416 C CA . LEU D 1 49 ? -15.38700 -0.66000 -8.52200 1.000 45.26662 47 LEU D CA 1
ATOM 12417 C C . LEU D 1 49 ? -15.30200 -1.37400 -7.18100 1.000 47.78955 47 LEU D C 1
ATOM 12418 O O . LEU D 1 49 ? -16.13700 -2.24100 -6.90100 1.000 49.43259 47 LEU D O 1
ATOM 12423 N N . ALA D 1 50 ? -14.29900 -1.07600 -6.36300 1.000 43.34278 48 ALA D N 1
ATOM 12424 C CA . ALA D 1 50 ? -14.10600 -1.76000 -5.06700 1.000 45.21225 48 ALA D CA 1
ATOM 12425 C C . ALA D 1 50 ? -15.26400 -1.41100 -4.13900 1.000 48.15726 48 ALA D C 1
ATOM 12426 O O . ALA D 1 50 ? -15.73700 -2.29300 -3.40700 1.000 49.35784 48 ALA D O 1
ATOM 12428 N N . ASP D 1 51 ? -15.71900 -0.15400 -4.18500 1.000 101.77244 49 ASP D N 1
ATOM 12429 C CA . ASP D 1 51 ? -16.78400 0.33800 -3.27100 1.000 103.33317 49 ASP D CA 1
ATOM 12430 C C . ASP D 1 51 ? -18.17500 -0.01500 -3.80000 1.000 102.29531 49 ASP D C 1
ATOM 12431 O O . ASP D 1 51 ? -19.07700 -0.19600 -2.95500 1.000 105.61779 49 ASP D O 1
ATOM 12436 N N . ARG D 1 52 ? -18.36400 -0.06200 -5.12800 1.000 73.75761 50 ARG D N 1
ATOM 12437 C CA . ARG D 1 52 ? -19.72300 -0.29900 -5.69500 1.000 74.75947 50 ARG D CA 1
ATOM 12438 C C . ARG D 1 52 ? -19.65600 -0.61800 -7.19900 1.000 73.24049 50 ARG D C 1
ATOM 12439 O O . ARG D 1 52 ? -18.56200 -0.48500 -7.78500 1.000 70.43523 50 ARG D O 1
ATOM 12447 N N . GLY D 1 53 ? -20.78800 -1.01700 -7.79800 1.000 73.27205 51 GLY D N 1
ATOM 12448 C CA . GLY D 1 53 ? -20.82900 -1.28700 -9.24700 1.000 72.56046 51 GLY D CA 1
ATOM 12449 C C . GLY D 1 53 ? -20.74400 -2.75000 -9.63600 1.000 72.55612 51 GLY D C 1
ATOM 12450 O O . GLY D 1 53 ? -20.91200 -3.62100 -8.75900 1.000 72.81539 51 GLY D O 1
ATOM 12451 N N . PRO D 1 54 ? -20.48900 -3.04700 -10.93100 1.000 41.75215 52 PRO D N 1
ATOM 12452 C CA . PRO D 1 54 ? -20.43800 -4.41800 -11.45200 1.000 39.19890 52 PRO D CA 1
ATOM 12453 C C . PRO D 1 54 ? -19.39000 -5.25700 -10.73800 1.000 38.44397 52 PRO D C 1
ATOM 12454 O O . PRO D 1 54 ? -18.43100 -4.74400 -10.15600 1.000 38.88323 52 PRO D O 1
ATOM 12458 N N . GLU D 1 55 ? -19.59600 -6.57400 -10.76700 1.000 58.40892 53 GLU D N 1
ATOM 12459 C CA . GLU D 1 55 ? -18.59300 -7.47900 -10.23100 1.000 58.22336 53 GLU D CA 1
ATOM 12460 C C . GLU D 1 55 ? -17.46000 -7.62800 -11.23400 1.000 55.90399 53 GLU D C 1
ATOM 12461 O O . GLU D 1 55 ? -17.68700 -7.78200 -12.43700 1.000 55.20171 53 GLU D O 1
ATOM 12467 N N . LEU D 1 56 ? -16.23700 -7.58600 -10.72900 1.000 44.27761 54 LEU D N 1
ATOM 12468 C CA . LEU D 1 56 ? -15.04000 -7.57700 -11.55700 1.000 42.92265 54 LEU D CA 1
ATOM 12469 C C . LEU D 1 56 ? -14.48900 -8.99300 -11.62700 1.000 42.53643 54 LEU D C 1
ATOM 12470 O O . LEU D 1 56 ? -14.04200 -9.54600 -10.61700 1.000 42.71871 54 LEU D O 1
ATOM 12475 N N . ILE D 1 57 ? -14.52400 -9.57600 -12.81900 1.000 46.94688 55 ILE D N 1
ATOM 12476 C CA . ILE D 1 57 ? -13.90200 -10.86800 -13.06600 1.000 46.84728 55 ILE D CA 1
ATOM 12477 C C . ILE D 1 57 ? -12.45200 -10.58300 -13.44700 1.000 46.78174 55 ILE D C 1
ATOM 12478 O O . ILE D 1 57 ? -12.16100 -10.14100 -14.56000 1.000 46.45097 55 ILE D O 1
ATOM 12483 N N . VAL D 1 58 ? -11.53900 -10.81100 -12.50500 1.000 41.04300 56 VAL D N 1
ATOM 12484 C CA . VAL D 1 58 ? -10.11700 -10.73400 -12.81600 1.000 40.43722 56 VAL D CA 1
ATOM 12485 C C . VAL D 1 58 ? -9.78900 -11.83400 -13.81600 1.000 40.62206 56 VAL D C 1
ATOM 12486 O O . VAL D 1 58 ? -9.99300 -13.02300 -13.54200 1.000 41.19473 56 VAL D O 1
ATOM 12490 N N . CYS D 1 59 ? -9.28200 -11.44500 -14.98100 1.000 45.06211 57 CYS D N 1
ATOM 12491 C CA . CYS D 1 59 ? -8.87500 -12.39500 -16.00500 1.000 46.17685 57 CYS D CA 1
ATOM 12492 C C . CYS D 1 59 ? -7.36100 -12.57200 -15.99400 1.000 46.31718 57 CYS D C 1
ATOM 12493 O O . CYS D 1 59 ? -6.62700 -11.84500 -15.32300 1.000 46.14460 57 CYS D O 1
ATOM 12496 N N . ARG D 1 60 ? -6.89900 -13.57700 -16.73400 1.000 52.58178 58 ARG D N 1
ATOM 12497 C CA . ARG D 1 60 ? -5.48300 -13.90900 -16.79900 1.000 53.64612 58 ARG D CA 1
ATOM 12498 C C . ARG D 1 60 ? -4.82200 -13.46500 -18.09800 1.000 53.79165 58 ARG D C 1
ATOM 12499 O O . ARG D 1 60 ? -3.62300 -13.70900 -18.28400 1.000 53.51098 58 ARG D O 1
ATOM 12507 N N . HIS D 1 61 ? -5.56700 -12.82300 -18.99400 1.000 50.87973 59 HIS D N 1
ATOM 12508 C CA . HIS D 1 61 ? -5.02600 -12.18100 -20.18200 1.000 49.15160 59 HIS D CA 1
ATOM 12509 C C . HIS D 1 61 ? -6.13700 -11.32800 -20.77800 1.000 48.66748 59 HIS D C 1
ATOM 12510 O O . HIS D 1 61 ? -7.28700 -11.77400 -20.86800 1.000 48.34939 59 HIS D O 1
ATOM 12517 N N . GLU D 1 62 ? -5.78900 -10.09800 -21.16800 1.000 39.40785 60 GLU D N 1
ATOM 12518 C CA . GLU D 1 62 ? -6.78700 -9.18100 -21.70900 1.000 37.94555 60 GLU D CA 1
ATOM 12519 C C . GLU D 1 62 ? -7.51800 -9.79000 -22.89600 1.000 37.03457 60 GLU D C 1
ATOM 12520 O O . GLU D 1 62 ? -8.68300 -9.45900 -23.14200 1.000 37.10572 60 GLU D O 1
ATOM 12526 N N . GLN D 1 63 ? -6.85800 -10.68300 -23.63500 1.000 33.63209 61 GLN D N 1
ATOM 12527 C CA . GLN D 1 63 ? -7.51300 -11.33300 -24.76400 1.000 34.54841 61 GLN D CA 1
ATOM 12528 C C . GLN D 1 63 ? -8.83100 -11.97100 -24.34200 1.000 33.67621 61 GLN D C 1
ATOM 12529 O O . GLN D 1 63 ? -9.87400 -11.76500 -24.97600 1.000 34.78976 61 GLN D O 1
ATOM 12535 N N . ASN D 1 64 ? -8.79700 -12.76200 -23.27200 1.000 52.38145 62 ASN D N 1
ATOM 12536 C CA . ASN D 1 64 ? -9.96800 -13.52800 -22.87200 1.000 52.08106 62 ASN D CA 1
ATOM 12537 C C . ASN D 1 64 ? -11.03500 -12.65600 -22.22900 1.000 52.75454 62 ASN D C 1
ATOM 12538 O O . ASN D 1 64 ? -12.21100 -13.04000 -22.23300 1.000 53.79934 62 ASN D O 1
ATOM 12543 N N . ALA D 1 65 ? -10.66300 -11.49100 -21.69200 1.000 38.64322 63 ALA D N 1
ATOM 12544 C CA . ALA D 1 65 ? -11.67200 -10.55000 -21.21500 1.000 37.68706 63 ALA D CA 1
ATOM 12545 C C . ALA D 1 65 ? -12.54100 -10.06100 -22.36600 1.000 36.77485 63 ALA D C 1
ATOM 12546 O O . ALA D 1 65 ? -13.76000 -9.90900 -22.21800 1.000 37.46369 63 ALA D O 1
ATOM 12548 N N . ALA D 1 66 ? -11.92200 -9.79400 -23.52000 1.000 40.56532 64 ALA D N 1
ATOM 12549 C CA . ALA D 1 66 ? -12.67500 -9.36600 -24.69500 1.000 40.46567 64 ALA D CA 1
ATOM 12550 C C . ALA D 1 66 ? -13.42300 -10.53100 -25.33200 1.000 41.41871 64 ALA D C 1
ATOM 12551 O O . ALA D 1 66 ? -14.45500 -10.32700 -25.98400 1.000 40.89672 64 ALA D O 1
ATOM 12553 N N . PHE D 1 67 ? -12.90400 -11.75300 -25.18700 1.000 32.61455 65 PHE D N 1
ATOM 12554 C CA . PHE D 1 67 ? -13.66100 -12.92300 -25.61500 1.000 35.52973 65 PHE D CA 1
ATOM 12555 C C . PHE D 1 67 ? -14.92400 -13.08400 -24.78100 1.000 35.81533 65 PHE D C 1
ATOM 12556 O O . PHE D 1 67 ? -16.00300 -13.36100 -25.31900 1.000 36.21609 65 PHE D O 1
ATOM 12564 N N . MET D 1 68 ? -14.80800 -12.91000 -23.46300 1.000 35.37444 66 MET D N 1
ATOM 12565 C CA . MET D 1 68 ? -15.97800 -13.00000 -22.59700 1.000 35.64843 66 MET D CA 1
ATOM 12566 C C . MET D 1 68 ? -16.93600 -11.84200 -22.84200 1.000 35.65662 66 MET D C 1
ATOM 12567 O O . MET D 1 68 ? -18.15500 -12.04200 -22.90200 1.000 36.78254 66 MET D O 1
ATOM 12572 N N . ALA D 1 69 ? -16.40500 -10.62500 -22.98600 1.000 32.30731 67 ALA D N 1
ATOM 12573 C CA . ALA D 1 69 ? -17.25600 -9.48000 -23.28400 1.000 32.99201 67 ALA D CA 1
ATOM 12574 C C . ALA D 1 69 ? -18.11600 -9.74700 -24.51000 1.000 31.36338 67 ALA D C 1
ATOM 12575 O O . ALA D 1 69 ? -19.30300 -9.39900 -24.53700 1.000 33.67624 67 ALA D O 1
ATOM 12577 N N . ALA D 1 70 ? -17.53100 -10.37600 -25.53400 1.000 50.62309 68 ALA D N 1
ATOM 12578 C CA . ALA D 1 70 ? -18.27600 -10.70200 -26.74600 1.000 51.27240 68 ALA D CA 1
ATOM 12579 C C . ALA D 1 70 ? -19.30900 -11.79400 -26.48800 1.000 52.14028 68 ALA D C 1
ATOM 12580 O O . ALA D 1 70 ? -20.39900 -11.77900 -27.07400 1.000 52.74445 68 ALA D O 1
ATOM 12582 N N . ALA D 1 71 ? -18.97500 -12.76200 -25.63100 1.000 48.26105 69 ALA D N 1
ATOM 12583 C CA . ALA D 1 71 ? -19.93300 -13.81000 -25.29400 1.000 48.74129 69 ALA D CA 1
ATOM 12584 C C . ALA D 1 71 ? -21.16000 -13.22400 -24.60300 1.000 49.58937 69 ALA D C 1
ATOM 12585 O O . ALA D 1 71 ? -22.29500 -13.63500 -24.87800 1.000 50.05589 69 ALA D O 1
ATOM 12587 N N . VAL D 1 72 ? -20.94900 -12.26700 -23.69700 1.000 28.20444 70 VAL D N 1
ATOM 12588 C CA . VAL D 1 72 ? -22.07600 -11.58300 -23.07300 1.000 28.45871 70 VAL D CA 1
ATOM 12589 C C . VAL D 1 72 ? -22.91600 -10.89400 -24.13800 1.000 28.13693 70 VAL D C 1
ATOM 12590 O O . VAL D 1 72 ? -24.15200 -10.94300 -24.10800 1.000 28.55633 70 VAL D O 1
ATOM 12594 N N . GLY D 1 73 ? -22.25900 -10.23800 -25.09400 1.000 35.85397 71 GLY D N 1
ATOM 12595 C CA . GLY D 1 73 ? -22.99100 -9.61000 -26.18000 1.000 36.21205 71 GLY D CA 1
ATOM 12596 C C . GLY D 1 73 ? -23.67400 -10.61900 -27.08500 1.000 37.36152 71 GLY D C 1
ATOM 12597 O O . GLY D 1 73 ? -24.78200 -10.37900 -27.57700 1.000 36.90151 71 GLY D O 1
ATOM 12598 N N . ARG D 1 74 ? -23.02000 -11.75700 -27.32400 1.000 40.98410 72 ARG D N 1
ATOM 12599 C CA . ARG D 1 74 ? -23.63900 -12.80300 -28.12700 1.000 41.71170 72 ARG D CA 1
ATOM 12600 C C . ARG D 1 74 ? -24.91200 -13.32200 -27.47100 1.000 41.75239 72 ARG D C 1
ATOM 12601 O O . ARG D 1 74 ? -25.89400 -13.62800 -28.15800 1.000 42.50121 72 ARG D O 1
ATOM 12609 N N . LEU D 1 75 ? -24.90200 -13.46200 -26.14900 1.000 32.84910 73 LEU D N 1
ATOM 12610 C CA . LEU D 1 75 ? -25.97900 -14.15900 -25.46600 1.000 34.45448 73 LEU D CA 1
ATOM 12611 C C . LEU D 1 75 ? -27.07800 -13.23100 -24.98400 1.000 34.26470 73 LEU D C 1
ATOM 12612 O O . LEU D 1 75 ? -28.24800 -13.62900 -24.97400 1.000 35.47676 73 LEU D O 1
ATOM 12617 N N . THR D 1 76 ? -26.73800 -12.00600 -24.58900 1.000 34.30790 74 THR D N 1
ATOM 12618 C CA . THR D 1 76 ? -27.72300 -11.07200 -24.06400 1.000 34.10083 74 THR D CA 1
ATOM 12619 C C . THR D 1 76 ? -28.14100 -10.01100 -25.07200 1.000 34.59251 74 THR D C 1
ATOM 12620 O O . THR D 1 76 ? -29.22700 -9.43700 -24.93300 1.000 35.23479 74 THR D O 1
ATOM 12624 N N . GLY D 1 77 ? -27.31600 -9.74200 -26.08000 1.000 34.67375 75 GLY D N 1
ATOM 12625 C CA . GLY D 1 77 ? -27.59300 -8.68500 -27.02100 1.000 35.34235 75 GLY D CA 1
ATOM 12626 C C . GLY D 1 77 ? -27.25600 -7.30300 -26.52400 1.000 35.60173 75 GLY D C 1
ATOM 12627 O O . GLY D 1 77 ? -27.33900 -6.34700 -27.30300 1.000 36.04225 75 GLY D O 1
ATOM 12628 N N . LYS D 1 78 ? -26.89900 -7.16400 -25.26400 1.000 40.24427 76 LYS D N 1
ATOM 12629 C CA . LYS D 1 78 ? -26.35600 -5.95700 -24.67500 1.000 40.19118 76 LYS D CA 1
ATOM 12630 C C . LYS D 1 78 ? -24.84800 -6.09700 -24.56100 1.000 39.61943 76 LYS D C 1
ATOM 12631 O O . LYS D 1 78 ? -24.32200 -7.21200 -24.51900 1.000 39.61086 76 LYS D O 1
ATOM 12637 N N . PRO D 1 79 ? -24.11000 -4.99000 -24.51400 1.000 49.07230 77 PRO D N 1
ATOM 12638 C CA . PRO D 1 79 ? -22.64300 -5.09200 -24.59100 1.000 47.77231 77 PRO D CA 1
ATOM 12639 C C . PRO D 1 79 ? -22.03600 -5.69000 -23.32900 1.000 47.87027 77 PRO D C 1
ATOM 12640 O O . PRO D 1 79 ? -22.37500 -5.29900 -22.20800 1.000 48.05382 77 PRO D O 1
ATOM 12644 N N . GLY D 1 80 ? -21.13000 -6.65000 -23.52800 1.000 45.10977 78 GLY D N 1
ATOM 12645 C CA . GLY D 1 80 ? -20.19800 -7.01300 -22.48700 1.000 44.64900 78 GLY D CA 1
ATOM 12646 C C . GLY D 1 80 ? -19.06700 -6.00700 -22.37500 1.000 43.49440 78 GLY D C 1
ATOM 12647 O O . GLY D 1 80 ? -18.73900 -5.29000 -23.32200 1.000 42.78904 78 GLY D O 1
ATOM 12648 N N . VAL D 1 81 ? -18.45700 -5.95300 -21.19400 1.000 42.79014 79 VAL D N 1
ATOM 12649 C CA . VAL D 1 81 ? -17.52100 -4.88800 -20.85700 1.000 42.39754 79 VAL D CA 1
ATOM 12650 C C . VAL D 1 81 ? -16.21000 -5.50600 -20.40000 1.000 41.26846 79 VAL D C 1
ATOM 12651 O O . VAL D 1 81 ? -16.19200 -6.31800 -19.46700 1.000 41.56392 79 VAL D O 1
ATOM 12655 N N . CYS D 1 82 ? -15.11600 -5.10800 -21.04000 1.000 33.09645 80 CYS D N 1
ATOM 12656 C CA . CYS D 1 82 ? -13.77600 -5.38700 -20.55800 1.000 32.63911 80 CYS D CA 1
ATOM 12657 C C . CYS D 1 82 ? -13.10700 -4.07900 -20.15700 1.000 31.92278 80 CYS D C 1
ATOM 12658 O O . CYS D 1 82 ? -13.46900 -2.99600 -20.62700 1.000 31.23125 80 CYS D O 1
ATOM 12661 N N . LEU D 1 83 ? -12.12800 -4.19400 -19.26500 1.000 42.91469 81 LEU D N 1
ATOM 12662 C CA . LEU D 1 83 ? -11.47900 -3.04300 -18.64700 1.000 43.35286 81 LEU D CA 1
ATOM 12663 C C . LEU D 1 83 ? -10.00100 -3.35600 -18.51800 1.000 43.47897 81 LEU D C 1
ATOM 12664 O O . LEU D 1 83 ? -9.62800 -4.30000 -17.81900 1.000 44.12869 81 LEU D O 1
ATOM 12669 N N . VAL D 1 84 ? -9.15800 -2.57100 -19.17900 1.000 48.44289 82 VAL D N 1
ATOM 12670 C CA . VAL D 1 84 ? -7.73000 -2.85000 -19.23600 1.000 49.61134 82 VAL D CA 1
ATOM 12671 C C . VAL D 1 84 ? -6.95900 -1.54400 -19.10800 1.000 49.36771 82 VAL D C 1
ATOM 12672 O O . VAL D 1 84 ? -7.53100 -0.45100 -19.10900 1.000 49.27891 82 VAL D O 1
ATOM 12676 N N . THR D 1 85 ? -5.64200 -1.67100 -18.98100 1.000 43.06885 83 THR D N 1
ATOM 12677 C CA . THR D 1 85 ? -4.78400 -0.52200 -18.76100 1.000 42.79130 83 THR D CA 1
ATOM 12678 C C . THR D 1 85 ? -4.17700 -0.05300 -20.08200 1.000 42.87273 83 THR D C 1
ATOM 12679 O O . THR D 1 85 ? -4.43800 -0.60200 -21.15600 1.000 42.71909 83 THR D O 1
ATOM 12683 N N . SER D 1 86 ? -3.34800 0.98200 -19.98500 1.000 39.18491 84 SER D N 1
ATOM 12684 C CA . SER D 1 86 ? -2.71200 1.58000 -21.14300 1.000 38.14872 84 SER D CA 1
ATOM 12685 C C . SER D 1 86 ? -1.75900 0.59100 -21.80700 1.000 38.14727 84 SER D C 1
ATOM 12686 O O . SER D 1 86 ? -1.40900 -0.45500 -21.25100 1.000 37.87614 84 SER D O 1
ATOM 12689 N N . GLY D 1 87 ? -1.33300 0.94600 -23.01600 1.000 37.25480 85 GLY D N 1
ATOM 12690 C CA . GLY D 1 87 ? -0.30000 0.21700 -23.71300 1.000 37.90895 85 GLY D CA 1
ATOM 12691 C C . GLY D 1 87 ? -0.60100 -1.25700 -23.86400 1.000 37.33139 85 GLY D C 1
ATOM 12692 O O . GLY D 1 87 ? -1.54500 -1.65700 -24.55500 1.000 37.17684 85 GLY D O 1
ATOM 12693 N N . PRO D 1 88 ? 0.20000 -2.10100 -23.20600 1.000 31.87213 86 PRO D N 1
ATOM 12694 C CA . PRO D 1 88 ? 0.01200 -3.54800 -23.39300 1.000 31.96658 86 PRO D CA 1
ATOM 12695 C C . PRO D 1 88 ? -1.38600 -4.00900 -23.03700 1.000 30.21453 86 PRO D C 1
ATOM 12696 O O . PRO D 1 88 ? -1.94400 -4.87000 -23.72400 1.000 31.78455 86 PRO D O 1
ATOM 12700 N N . GLY D 1 89 ? -1.97600 -3.46000 -21.97700 1.000 44.53450 87 GLY D N 1
ATOM 12701 C CA . GLY D 1 89 ? -3.34100 -3.82900 -21.64700 1.000 44.61383 87 GLY D CA 1
ATOM 12702 C C . GLY D 1 89 ? -4.29700 -3.54500 -22.78800 1.000 44.30840 87 GLY D C 1
ATOM 12703 O O . GLY D 1 89 ? -5.21400 -4.32400 -23.05600 1.000 43.59864 87 GLY D O 1
ATOM 12704 N N . ALA D 1 90 ? -4.08300 -2.43000 -23.48400 1.000 52.77045 88 ALA D N 1
ATOM 12705 C CA . ALA D 1 90 ? -4.97400 -2.04300 -24.56800 1.000 51.79423 88 ALA D CA 1
ATOM 12706 C C . ALA D 1 90 ? -4.75000 -2.90300 -25.80700 1.000 52.42097 88 ALA D C 1
ATOM 12707 O O . ALA D 1 90 ? -5.70300 -3.45200 -26.37300 1.000 52.90863 88 ALA D O 1
ATOM 12709 N N . SER D 1 91 ? -3.49200 -3.04700 -26.23700 1.000 29.59068 89 SER D N 1
ATOM 12710 C CA . SER D 1 91 ? -3.21200 -3.70900 -27.50800 1.000 32.86004 89 SER D CA 1
ATOM 12711 C C . SER D 1 91 ? -3.57900 -5.18900 -27.49800 1.000 29.76452 89 SER D C 1
ATOM 12712 O O . SER D 1 91 ? -3.66300 -5.80100 -28.57000 1.000 31.78323 89 SER D O 1
ATOM 12715 N N . ASN D 1 92 ? -3.78500 -5.78100 -26.32200 1.000 40.39435 90 ASN D N 1
ATOM 12716 C CA . ASN D 1 92 ? -4.19600 -7.17800 -26.22000 1.000 39.50552 90 ASN D CA 1
ATOM 12717 C C . ASN D 1 92 ? -5.68900 -7.36700 -26.44200 1.000 38.92051 90 ASN D C 1
ATOM 12718 O O . ASN D 1 92 ? -6.17100 -8.50800 -26.42400 1.000 38.18177 90 ASN D O 1
ATOM 12723 N N . LEU D 1 93 ? -6.42200 -6.27800 -26.64400 1.000 27.37513 91 LEU D N 1
ATOM 12724 C CA . LEU D 1 93 ? -7.82100 -6.34400 -27.02100 1.000 27.30259 91 LEU D CA 1
ATOM 12725 C C . LEU D 1 93 ? -8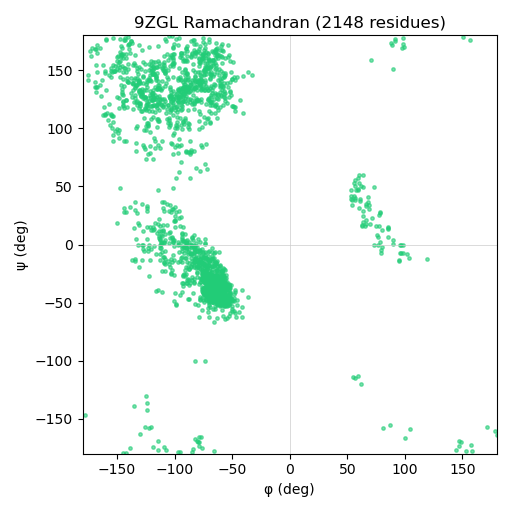.02800 -6.44500 -28.52000 1.000 26.11547 91 LEU D C 1
ATOM 12726 O O . LEU D 1 93 ? -9.12500 -6.81300 -28.95100 1.000 26.11865 91 LEU D O 1
ATOM 12731 N N . ALA D 1 94 ? -6.99600 -6.14600 -29.31300 1.000 30.81417 92 ALA D N 1
ATOM 12732 C CA . ALA D 1 94 ? -7.16200 -5.97100 -30.75400 1.000 30.64103 92 ALA D CA 1
ATOM 12733 C C . ALA D 1 94 ? -7.91700 -7.13500 -31.38600 1.000 31.10989 92 ALA D C 1
ATOM 12734 O O . ALA D 1 94 ? -8.95600 -6.94500 -32.02900 1.000 31.12836 92 ALA D O 1
ATOM 12736 N N . THR D 1 95 ? -7.40300 -8.35500 -31.21700 1.000 30.70812 93 THR D N 1
ATOM 12737 C CA . THR D 1 95 ? -8.07100 -9.51400 -31.80200 1.000 31.23295 93 THR D CA 1
ATOM 12738 C C . THR D 1 95 ? -9.46100 -9.70700 -31.20200 1.000 31.71699 93 THR D C 1
ATOM 12739 O O . THR D 1 95 ? -10.40500 -10.07400 -31.90900 1.000 32.14849 93 THR D O 1
ATOM 12743 N N . GLY D 1 96 ? -9.60900 -9.45700 -29.90200 1.000 27.26160 94 GLY D N 1
ATOM 12744 C CA . GLY D 1 96 ? -10.90700 -9.62200 -29.27500 1.000 27.76220 94 GLY D CA 1
ATOM 12745 C C . GLY D 1 96 ? -11.96300 -8.68600 -29.82500 1.000 26.55274 94 GLY D C 1
ATOM 12746 O O . GLY D 1 96 ? -13.15700 -8.99000 -29.76700 1.000 28.25274 94 GLY D O 1
ATOM 12747 N N . LEU D 1 97 ? -11.56800 -7.54200 -30.34400 1.000 35.46599 95 LEU D N 1
ATOM 12748 C CA . LEU D 1 97 ? -12.53200 -6.56700 -30.81500 1.000 36.30766 95 LEU D CA 1
ATOM 12749 C C . LEU D 1 97 ? -12.83600 -6.74000 -32.28800 1.000 37.41678 95 LEU D C 1
ATOM 12750 O O . LEU D 1 97 ? -13.90000 -6.37300 -32.71900 1.000 37.83293 95 LEU D O 1
ATOM 12755 N N . VAL D 1 98 ? -11.91600 -7.30000 -33.05900 1.000 41.39071 96 VAL D N 1
ATOM 12756 C CA . VAL D 1 98 ? -12.19000 -7.60300 -34.45600 1.000 43.06462 96 VAL D CA 1
ATOM 12757 C C . VAL D 1 98 ? -13.09300 -8.78700 -34.53400 1.000 44.16119 96 VAL D C 1
ATOM 12758 O O . VAL D 1 98 ? -13.88600 -8.89000 -35.44500 1.000 45.18338 96 VAL D O 1
ATOM 12762 N N . THR D 1 99 ? -12.96200 -9.70200 -33.59400 1.000 39.99223 97 THR D N 1
ATOM 12763 C CA . THR D 1 99 ? -13.76900 -10.89000 -33.59700 1.000 41.21894 97 THR D CA 1
ATOM 12764 C C . THR D 1 99 ? -15.14800 -10.48700 -33.16100 1.000 41.80436 97 THR D C 1
ATOM 12765 O O . THR D 1 99 ? -16.12500 -10.92300 -33.73600 1.000 42.80273 97 THR D O 1
ATOM 12769 N N . ALA D 1 100 ? -15.22800 -9.57000 -32.21300 1.000 41.59555 98 ALA D N 1
ATOM 12770 C CA . ALA D 1 100 ? -16.54300 -9.05800 -31.77500 1.000 42.18335 98 ALA D CA 1
ATOM 12771 C C . ALA D 1 100 ? -17.23400 -8.31000 -32.91100 1.000 42.61312 98 ALA D C 1
ATOM 12772 O O . ALA D 1 100 ? -18.42500 -8.54600 -33.14200 1.000 43.62040 98 ALA D O 1
ATOM 12774 N N . THR D 1 101 ? -16.51800 -7.40900 -33.57700 1.000 48.76678 99 THR D N 1
ATOM 12775 C CA . THR D 1 101 ? -17.12300 -6.60900 -34.65100 1.000 48.55807 99 THR D CA 1
ATOM 12776 C C . THR D 1 101 ? -17.53100 -7.51900 -35.78500 1.000 49.59107 99 THR D C 1
ATOM 12777 O O . THR D 1 101 ? -18.69700 -7.49300 -36.16400 1.000 50.15066 99 THR D O 1
ATOM 12781 N N . ALA D 1 102 ? -16.63100 -8.35200 -36.29000 1.000 43.77516 100 ALA D N 1
ATOM 12782 C CA . ALA D 1 102 ? -16.94200 -9.18800 -37.47400 1.000 44.51172 100 ALA D CA 1
ATOM 12783 C C . ALA D 1 102 ? -18.06900 -10.18600 -37.20300 1.000 44.99912 100 ALA D C 1
ATOM 12784 O O . ALA D 1 102 ? -18.68700 -10.64700 -38.17600 1.000 46.10726 100 ALA D O 1
ATOM 12786 N N . GLU D 1 103 ? -18.32700 -10.51900 -35.94200 1.000 47.34383 101 GLU D N 1
ATOM 12787 C CA . GLU D 1 103 ? -19.34200 -11.52600 -35.65200 1.000 48.55312 101 GLU D CA 1
ATOM 12788 C C . GLU D 1 103 ? -20.56300 -10.94100 -34.94800 1.000 49.31456 101 GLU D C 1
ATOM 12789 O O . GLU D 1 103 ? -21.35200 -11.68800 -34.36200 1.000 50.51265 101 GLU D O 1
ATOM 12795 N N . GLY D 1 104 ? -20.72400 -9.62200 -34.98200 1.000 44.91149 102 GLY D N 1
ATOM 12796 C CA . GLY D 1 104 ? -21.89700 -8.99200 -34.39500 1.000 45.77537 102 GLY D CA 1
ATOM 12797 C C . GLY D 1 104 ? -22.07600 -9.21800 -32.90900 1.000 45.86982 102 GLY D C 1
ATOM 12798 O O . GLY D 1 104 ? -23.20900 -9.39400 -32.44300 1.000 45.51758 102 GLY D O 1
ATOM 12799 N N . ASP D 1 105 ? -20.98300 -9.20700 -32.14600 1.000 53.90221 103 ASP D N 1
ATOM 12800 C CA . ASP D 1 105 ? -21.06500 -9.33300 -30.69800 1.000 54.10929 103 ASP D CA 1
ATOM 12801 C C . ASP D 1 105 ? -20.86100 -7.96600 -30.06900 1.000 53.73542 103 ASP D C 1
ATOM 12802 O O . ASP D 1 105 ? -19.77300 -7.38700 -30.22700 1.000 53.56661 103 ASP D O 1
ATOM 12807 N N . PRO D 1 106 ? -21.85200 -7.40100 -29.37400 1.000 33.87029 104 PRO D N 1
ATOM 12808 C CA . PRO D 1 106 ? -21.63500 -6.09700 -28.72500 1.000 38.05164 104 PRO D CA 1
ATOM 12809 C C . PRO D 1 106 ? -20.63200 -6.20500 -27.58400 1.000 34.00899 104 PRO D C 1
ATOM 12810 O O . PRO D 1 106 ? -20.75000 -7.07100 -26.71500 1.000 35.88196 104 PRO D O 1
ATOM 12814 N N . VAL D 1 107 ? -19.64000 -5.31600 -27.59000 1.000 39.09903 105 VAL D N 1
ATOM 12815 C CA . VAL D 1 107 ? -18.73500 -5.15900 -26.46000 1.000 38.13987 105 VAL D CA 1
ATOM 12816 C C . VAL D 1 107 ? -18.38500 -3.68500 -26.33500 1.000 36.80831 105 VAL D C 1
ATOM 12817 O O . VAL D 1 107 ? -18.38700 -2.94000 -27.31900 1.000 36.60937 105 VAL D O 1
ATOM 12821 N N . VAL D 1 108 ? -18.08600 -3.27000 -25.10800 1.000 33.25524 106 VAL D N 1
ATOM 12822 C CA . VAL D 1 108 ? -17.55700 -1.94100 -24.81600 1.000 32.66219 106 VAL D CA 1
ATOM 12823 C C . VAL D 1 108 ? -16.23400 -2.16100 -24.09100 1.000 31.69107 106 VAL D C 1
ATOM 12824 O O . VAL D 1 108 ? -16.21500 -2.52700 -22.91000 1.000 32.02047 106 VAL D O 1
ATOM 12828 N N . ALA D 1 109 ? -15.12500 -1.95100 -24.79100 1.000 33.53046 107 ALA D N 1
ATOM 12829 C CA . ALA D 1 109 ? -13.80200 -2.06200 -24.19600 1.000 32.92979 107 ALA D CA 1
ATOM 12830 C C . ALA D 1 109 ? -13.38900 -0.71000 -23.63300 1.000 32.83072 107 ALA D C 1
ATOM 12831 O O . ALA D 1 109 ? -13.43100 0.30300 -24.33900 1.000 33.45613 107 ALA D O 1
ATOM 12833 N N . LEU D 1 110 ? -12.99400 -0.69700 -22.36800 1.000 29.71236 108 LEU D N 1
ATOM 12834 C CA . LEU D 1 110 ? -12.50800 0.50300 -21.70400 1.000 30.72426 108 LEU D CA 1
ATOM 12835 C C . LEU D 1 110 ? -11.02800 0.32800 -21.40500 1.000 30.89273 108 LEU D C 1
ATOM 12836 O O . LEU D 1 110 ? -10.63300 -0.65700 -20.77400 1.000 32.27061 108 LEU D O 1
ATOM 12841 N N . ALA D 1 111 ? -10.21300 1.27500 -21.85800 1.000 37.73176 109 ALA D N 1
ATOM 12842 C CA . ALA D 1 111 ? -8.77200 1.18900 -21.68100 1.000 38.61661 109 ALA D CA 1
ATOM 12843 C C . ALA D 1 111 ? -8.23400 2.49300 -21.12200 1.000 38.46069 109 ALA D C 1
ATOM 12844 O O . ALA D 1 111 ? -8.64800 3.57700 -21.54100 1.000 38.08182 109 ALA D O 1
ATOM 12846 N N . GLY D 1 112 ? -7.30100 2.37600 -20.18400 1.000 37.58017 110 GLY D N 1
ATOM 12847 C CA . GLY D 1 112 ? -6.58600 3.53200 -19.69800 1.000 37.45209 110 GLY D CA 1
ATOM 12848 C C . GLY D 1 112 ? -5.55800 4.01600 -20.70400 1.000 37.34084 110 GLY D C 1
ATOM 12849 O O . GLY D 1 112 ? -5.18800 3.33200 -21.66200 1.000 38.06476 110 GLY D O 1
ATOM 12850 N N . ALA D 1 113 ? -5.09100 5.23900 -20.47200 1.000 38.64604 111 ALA D N 1
ATOM 12851 C CA . ALA D 1 113 ? -4.11100 5.87800 -21.33800 1.000 39.39873 111 ALA D CA 1
ATOM 12852 C C . ALA D 1 113 ? -3.22700 6.76200 -20.47100 1.000 39.46008 111 ALA D C 1
ATOM 12853 O O . ALA D 1 113 ? -3.56400 7.06700 -19.32300 1.000 39.12420 111 ALA D O 1
ATOM 12855 N N . VAL D 1 114 ? -2.08500 7.16400 -21.02300 1.000 31.37399 112 VAL D N 1
ATOM 12856 C CA . VAL D 1 114 ? -1.20700 8.09900 -20.32300 1.000 31.83064 112 VAL D CA 1
ATOM 12857 C C . VAL D 1 114 ? -1.95000 9.42600 -20.23800 1.000 31.75539 112 VAL D C 1
ATOM 12858 O O . VAL D 1 114 ? -2.88100 9.66900 -21.02300 1.000 31.70508 112 VAL D O 1
ATOM 12862 N N . PRO D 1 115 ? -1.58300 10.30800 -19.31400 1.000 38.83961 113 PRO D N 1
ATOM 12863 C CA . PRO D 1 115 ? -2.33100 11.56100 -19.14800 1.000 39.31092 113 PRO D CA 1
ATOM 12864 C C . PRO D 1 115 ? -2.24900 12.43500 -20.38700 1.000 40.29604 113 PRO D C 1
ATOM 12865 O O . PRO D 1 115 ? -1.46200 12.21500 -21.31000 1.000 40.79121 113 PRO D O 1
ATOM 12869 N N . ARG D 1 116 ? -3.08600 13.46800 -20.38400 1.000 37.02271 114 ARG D N 1
ATOM 12870 C CA . ARG D 1 116 ? -3.17600 14.35100 -21.53800 1.000 37.21730 114 ARG D CA 1
ATOM 12871 C C . ARG D 1 116 ? -1.86100 15.06900 -21.79600 1.000 37.63920 114 ARG D C 1
ATOM 12872 O O . ARG D 1 116 ? -1.46700 15.25900 -22.95200 1.000 37.76839 114 ARG D O 1
ATOM 12880 N N . ALA D 1 117 ? -1.17000 15.48400 -20.73500 1.000 34.67623 115 ALA D N 1
ATOM 12881 C CA . ALA D 1 117 ? 0.10800 16.16300 -20.90300 1.000 34.45538 115 ALA D CA 1
ATOM 12882 C C . ALA D 1 117 ? 1.20100 15.23500 -21.42200 1.000 34.92338 115 ALA D C 1
ATOM 12883 O O . ALA D 1 117 ? 2.19400 15.72000 -21.97400 1.000 34.85661 115 ALA D O 1
ATOM 12885 N N . ASP D 1 118 ? 1.03800 13.92200 -21.27000 1.000 51.82098 116 ASP D N 1
ATOM 12886 C CA . ASP D 1 118 ? 2.05000 12.95200 -21.66500 1.000 51.40267 116 ASP D CA 1
ATOM 12887 C C . ASP D 1 118 ? 1.75100 12.27800 -23.00000 1.000 51.09363 116 ASP D C 1
ATOM 12888 O O . ASP D 1 118 ? 2.56100 11.46200 -23.45500 1.000 50.93210 116 ASP D O 1
ATOM 12893 N N . ARG D 1 119 ? 0.62800 12.60900 -23.64400 1.000 44.05291 117 ARG D N 1
ATOM 12894 C CA . ARG D 1 119 ? 0.21700 11.88700 -24.84700 1.000 43.18502 117 ARG D CA 1
ATOM 12895 C C . ARG D 1 119 ? 1.30000 11.91900 -25.91300 1.000 43.61090 117 ARG D C 1
ATOM 12896 O O . ARG D 1 119 ? 1.67600 10.88100 -26.46900 1.000 42.88670 117 ARG D O 1
ATOM 12904 N N . LEU D 1 120 ? 1.80200 13.11000 -26.22100 1.000 35.64729 118 LEU D N 1
ATOM 12905 C CA . LEU D 1 120 ? 2.80100 13.27500 -27.26500 1.000 36.04983 118 LEU D CA 1
ATOM 12906 C C . LEU D 1 120 ? 4.20100 12.90700 -26.80100 1.000 35.77485 118 LEU D C 1
ATOM 12907 O O . LEU D 1 120 ? 5.15600 13.08200 -27.56300 1.000 37.28153 118 LEU D O 1
ATOM 12912 N N . LYS D 1 121 ? 4.35200 12.40400 -25.58600 1.000 34.94434 119 LYS D N 1
ATOM 12913 C CA . LYS D 1 121 ? 5.66900 12.13400 -25.03500 1.000 35.83920 119 LYS D CA 1
ATOM 12914 C C . LYS D 1 121 ? 5.99700 10.65000 -25.09500 1.000 35.34617 119 LYS D C 1
ATOM 12915 O O . LYS D 1 121 ? 5.10700 9.79500 -25.11900 1.000 34.11965 119 LYS D O 1
ATOM 12921 N N . ARG D 1 122 ? 7.29700 10.35900 -25.11400 1.000 44.68521 120 ARG D N 1
ATOM 12922 C CA . ARG D 1 122 ? 7.80800 8.99300 -25.03200 1.000 45.13442 120 ARG D CA 1
ATOM 12923 C C . ARG D 1 122 ? 7.92800 8.64300 -23.55200 1.000 44.43521 120 ARG D C 1
ATOM 12924 O O . ARG D 1 122 ? 8.96100 8.85600 -22.91400 1.000 45.05886 120 ARG D O 1
ATOM 12932 N N . THR D 1 123 ? 6.84400 8.11400 -22.99300 1.000 38.47439 121 THR D N 1
ATOM 12933 C CA . THR D 1 123 ? 6.79600 7.67600 -21.60700 1.000 38.38846 121 THR D CA 1
ATOM 12934 C C . THR D 1 123 ? 6.20200 6.27400 -21.58400 1.000 37.86105 121 THR D C 1
ATOM 12935 O O . THR D 1 123 ? 5.72800 5.76000 -22.60100 1.000 37.42718 121 THR D O 1
ATOM 12939 N N . HIS D 1 124 ? 6.24400 5.64700 -20.41400 1.000 42.56827 122 HIS D N 1
ATOM 12940 C CA . HIS D 1 124 ? 5.83000 4.25600 -20.30300 1.000 42.11703 122 HIS D CA 1
ATOM 12941 C C . HIS D 1 124 ? 4.39700 4.08000 -20.78000 1.000 41.34312 122 HIS D C 1
ATOM 12942 O O . HIS D 1 124 ? 3.49300 4.79500 -20.33800 1.000 41.01566 122 HIS D O 1
ATOM 12949 N N . GLN D 1 125 ? 4.19300 3.11000 -21.67500 1.000 43.08298 123 GLN D N 1
ATOM 12950 C CA . GLN D 1 125 ? 2.87600 2.64200 -22.10100 1.000 41.44691 123 GLN D CA 1
ATOM 12951 C C . GLN D 1 125 ? 2.08800 3.68800 -22.87700 1.000 40.42914 123 GLN D C 1
ATOM 12952 O O . GLN D 1 125 ? 0.86500 3.58600 -22.98100 1.000 40.65377 123 GLN D O 1
ATOM 12958 N N . SER D 1 126 ? 2.76900 4.67200 -23.45200 1.000 44.93682 124 SER D N 1
ATOM 12959 C CA . SER D 1 126 ? 2.12100 5.66200 -24.29800 1.000 45.23741 124 SER D CA 1
ATOM 12960 C C . SER D 1 126 ? 1.87200 5.08500 -25.68700 1.000 47.11383 124 SER D C 1
ATOM 12961 O O . SER D 1 126 ? 2.71900 4.37600 -26.23900 1.000 47.77517 124 SER D O 1
ATOM 12964 N N . MET D 1 127 ? 0.70400 5.39400 -26.25300 1.000 49.26278 125 MET D N 1
ATOM 12965 C CA . MET D 1 127 ? 0.26800 4.76900 -27.49600 1.000 48.88546 125 MET D CA 1
ATOM 12966 C C . MET D 1 127 ? -1.03300 5.41200 -27.95200 1.000 49.16695 125 MET D C 1
ATOM 12967 O O . MET D 1 127 ? -1.88700 5.74300 -27.12700 1.000 50.33344 125 MET D O 1
ATOM 12972 N N . ASP D 1 128 ? -1.17200 5.59800 -29.26200 1.000 44.56460 126 ASP D N 1
ATOM 12973 C CA . ASP D 1 128 ? -2.37300 6.22700 -29.81000 1.000 45.29713 126 ASP D CA 1
ATOM 12974 C C . ASP D 1 128 ? -3.50300 5.20300 -29.80300 1.000 45.53436 126 ASP D C 1
ATOM 12975 O O . ASP D 1 128 ? -3.77600 4.53300 -30.80200 1.000 44.33068 126 ASP D O 1
ATOM 12980 N N . ASN D 1 129 ? -4.18800 5.10600 -28.66100 1.000 59.03278 127 ASN D N 1
ATOM 12981 C CA . ASN D 1 129 ? -5.20400 4.07400 -28.48100 1.000 58.30442 127 ASN D CA 1
ATOM 12982 C C . ASN D 1 129 ? -6.30500 4.18700 -29.52600 1.000 58.71449 127 ASN D C 1
ATOM 12983 O O . ASN D 1 129 ? -6.69100 3.19300 -30.15200 1.000 58.35633 127 ASN D O 1
ATOM 12988 N N . ALA D 1 130 ? -6.83800 5.39400 -29.71700 1.000 43.79489 128 ALA D N 1
ATOM 12989 C CA . ALA D 1 130 ? -8.00300 5.55600 -30.57900 1.000 41.82368 128 ALA D CA 1
ATOM 12990 C C . ALA D 1 130 ? -7.67800 5.21000 -32.02600 1.000 41.42944 128 ALA D C 1
ATOM 12991 O O . ALA D 1 130 ? -8.47300 4.54900 -32.70300 1.000 40.77383 128 ALA D O 1
ATOM 12993 N N . ALA D 1 131 ? -6.51800 5.64900 -32.51800 1.000 48.30454 129 ALA D N 1
ATOM 12994 C CA . ALA D 1 131 ? -6.14000 5.35700 -33.89800 1.000 47.78649 129 ALA D CA 1
ATOM 12995 C C . ALA D 1 131 ? -5.97600 3.86100 -34.12100 1.000 47.15976 129 ALA D C 1
ATOM 12996 O O . ALA D 1 131 ? -6.30300 3.34400 -35.19700 1.000 46.92435 129 ALA D O 1
ATOM 12998 N N . LEU D 1 132 ? -5.45700 3.15300 -33.11600 1.000 36.72502 130 LEU D N 1
ATOM 12999 C CA . LEU D 1 132 ? -5.21100 1.72400 -33.26000 1.000 36.07024 130 LEU D CA 1
ATOM 13000 C C . LEU D 1 132 ? -6.50100 0.95400 -33.47500 1.000 35.98709 130 LEU D C 1
ATOM 13001 O O . LEU D 1 132 ? -6.54700 0.01500 -34.27600 1.000 36.81472 130 LEU D O 1
ATOM 13006 N N . PHE D 1 133 ? -7.55000 1.31000 -32.74800 1.000 40.47326 131 PHE D N 1
ATOM 13007 C CA . PHE D 1 133 ? -8.78600 0.54500 -32.76700 1.000 40.26061 131 PHE D CA 1
ATOM 13008 C C . PHE D 1 133 ? -9.77300 1.04200 -33.80600 1.000 40.29622 131 PHE D C 1
ATOM 13009 O O . PHE D 1 133 ? -10.82800 0.42900 -33.98100 1.000 41.13433 131 PHE D O 1
ATOM 13017 N N . LYS D 1 134 ? -9.44100 2.10700 -34.52100 1.000 32.38043 132 LYS D N 1
ATOM 13018 C CA . LYS D 1 134 ? -10.33000 2.57600 -35.57800 1.000 32.92220 132 LYS D CA 1
ATOM 13019 C C . LYS D 1 134 ? -10.63200 1.48300 -36.58900 1.000 34.73980 132 LYS D C 1
ATOM 13020 O O . LYS D 1 134 ? -11.82000 1.21700 -36.84400 1.000 34.89671 132 LYS D O 1
ATOM 13026 N N . PRO D 1 135 ? -9.64100 0.80200 -37.17600 1.000 40.95060 133 PRO D N 1
ATOM 13027 C CA . PRO D 1 135 ? -9.94800 -0.22700 -38.18800 1.000 41.93435 133 PRO D CA 1
ATOM 13028 C C . PRO D 1 135 ? -10.70900 -1.43000 -37.65900 1.000 42.83041 133 PRO D C 1
ATOM 13029 O O . PRO D 1 135 ? -11.11300 -2.27600 -38.47100 1.000 44.00483 133 PRO D O 1
ATOM 13033 N N . VAL D 1 136 ? -10.92000 -1.54500 -36.34700 1.000 48.65741 134 VAL D N 1
ATOM 13034 C CA . VAL D 1 136 ? -11.37000 -2.81100 -35.77800 1.000 48.01148 134 VAL D CA 1
ATOM 13035 C C . VAL D 1 136 ? -12.56000 -2.63900 -34.84100 1.000 47.13185 134 VAL D C 1
ATOM 13036 O O . VAL D 1 136 ? -12.88000 -3.54000 -34.05400 1.000 46.97217 134 VAL D O 1
ATOM 13040 N N . THR D 1 137 ? -13.23700 -1.49900 -34.93100 1.000 28.31357 135 THR D N 1
ATOM 13041 C CA . THR D 1 137 ? -14.34500 -1.21000 -34.03800 1.000 31.41866 135 THR D CA 1
ATOM 13042 C C . THR D 1 137 ? -15.41500 -0.42500 -34.77800 1.000 29.05299 135 THR D C 1
ATOM 13043 O O . THR D 1 137 ? -15.16600 0.17800 -35.82300 1.000 29.81323 135 THR D O 1
ATOM 13047 N N . LYS D 1 138 ? -16.62200 -0.44100 -34.21500 1.000 34.87447 136 LYS D N 1
ATOM 13048 C CA . LYS D 1 138 ? -17.63700 0.51300 -34.64200 1.000 34.68023 136 LYS D CA 1
ATOM 13049 C C . LYS D 1 138 ? -17.29800 1.92000 -34.18100 1.000 33.90034 136 LYS D C 1
ATOM 13050 O O . LYS D 1 138 ? -17.70200 2.90000 -34.81700 1.000 34.92763 136 LYS D O 1
ATOM 13056 N N . TYR D 1 139 ? -16.56600 2.03400 -33.07600 1.000 43.83011 137 TYR D N 1
ATOM 13057 C CA . TYR D 1 139 ? -16.53200 3.26700 -32.29700 1.000 44.83619 137 TYR D CA 1
ATOM 13058 C C . TYR D 1 139 ? -15.24100 3.25900 -31.49000 1.000 44.93213 137 TYR D C 1
ATOM 13059 O O . TYR D 1 139 ? -15.12200 2.49600 -30.52600 1.000 44.37434 137 TYR D O 1
ATOM 13068 N N . SER D 1 140 ? -14.28300 4.09700 -31.88300 1.000 30.45706 138 SER D N 1
ATOM 13069 C CA . SER D 1 140 ? -13.00000 4.20100 -31.19800 1.000 30.17814 138 SER D CA 1
ATOM 13070 C C . SER D 1 140 ? -12.74500 5.66800 -30.89000 1.000 29.79234 138 SER D C 1
ATOM 13071 O O . SER D 1 140 ? -12.56200 6.47500 -31.80800 1.000 30.38837 138 SER D O 1
ATOM 13074 N N . ALA D 1 141 ? -12.71400 6.00900 -29.60500 1.000 30.67875 139 ALA D N 1
ATOM 13075 C CA . ALA D 1 141 ? -12.61700 7.40100 -29.20200 1.000 29.81363 139 ALA D CA 1
ATOM 13076 C C . ALA D 1 141 ? -11.83400 7.50800 -27.91000 1.000 29.17026 139 ALA D C 1
ATOM 13077 O O . ALA D 1 141 ? -11.82800 6.58400 -27.09300 1.000 29.33934 139 ALA D O 1
ATOM 13079 N N . GLU D 1 142 ? -11.19000 8.65800 -27.72600 1.000 33.73783 140 GLU D N 1
ATOM 13080 C CA . GLU D 1 142 ? -10.56100 9.00800 -26.46100 1.000 34.31813 140 GLU D CA 1
ATOM 13081 C C . GLU D 1 142 ? -11.25100 10.22900 -25.87500 1.000 34.59533 140 GLU D C 1
ATOM 13082 O O . GLU D 1 142 ? -11.37000 11.26400 -26.54000 1.000 34.93722 140 GLU D O 1
ATOM 13088 N N . VAL D 1 143 ? -11.71000 10.10000 -24.63800 1.000 28.73345 141 VAL D N 1
ATOM 13089 C CA . VAL D 1 143 ? -12.27500 11.22300 -23.90400 1.000 29.75711 141 VAL D CA 1
ATOM 13090 C C . VAL D 1 143 ? -11.13100 12.09500 -23.40900 1.000 30.21431 141 VAL D C 1
ATOM 13091 O O . VAL D 1 143 ? -10.13300 11.59000 -22.88400 1.000 30.09523 141 VAL D O 1
ATOM 13095 N N . GLU D 1 144 ? -11.26200 13.40700 -23.59200 1.000 36.52947 142 GLU D N 1
ATOM 13096 C CA . GLU D 1 144 ? -10.25300 14.35500 -23.13400 1.000 37.55671 142 GLU D CA 1
ATOM 13097 C C . GLU D 1 144 ? -10.82400 15.37000 -22.14700 1.000 39.37562 142 GLU D C 1
ATOM 13098 O O . GLU D 1 144 ? -10.16800 16.37600 -21.85100 1.000 39.72962 142 GLU D O 1
ATOM 13104 N N . ASP D 1 145 ? -12.03500 15.13800 -21.64000 1.000 39.81465 143 ASP D N 1
ATOM 13105 C CA . ASP D 1 145 ? -12.67800 15.99300 -20.66300 1.000 40.63786 143 ASP D CA 1
ATOM 13106 C C . ASP D 1 145 ? -13.46400 15.03100 -19.78100 1.000 40.55346 143 ASP D C 1
ATOM 13107 O O . ASP D 1 145 ? -14.22200 14.20400 -20.31700 1.000 40.65311 143 ASP D O 1
ATOM 13112 N N . PRO D 1 146 ? -13.31100 15.09200 -18.45500 1.000 35.38861 144 PRO D N 1
ATOM 13113 C CA . PRO D 1 146 ? -14.08300 14.17100 -17.59800 1.000 35.29225 144 PRO D CA 1
ATOM 13114 C C . PRO D 1 146 ? -15.58300 14.34600 -17.72700 1.000 35.70658 144 PRO D C 1
ATOM 13115 O O . PRO D 1 146 ? -16.32900 13.37400 -17.55200 1.000 35.75609 144 PRO D O 1
ATOM 13119 N N . ASP D 1 147 ? -16.04500 15.56400 -18.02400 1.000 45.95618 145 ASP D N 1
ATOM 13120 C CA . ASP D 1 147 ? -17.47800 15.80700 -18.16000 1.000 46.95240 145 ASP D CA 1
ATOM 13121 C C . ASP D 1 147 ? -18.09500 14.98100 -19.28300 1.000 45.77585 145 ASP D C 1
ATOM 13122 O O . ASP D 1 147 ? -19.27800 14.63500 -19.22000 1.000 46.35064 145 ASP D O 1
ATOM 13127 N N . ASN D 1 148 ? -17.32400 14.68000 -20.32300 1.000 48.18413 146 ASN D N 1
ATOM 13128 C CA . ASN D 1 148 ? -17.80400 13.99300 -21.51500 1.000 48.71222 146 ASN D CA 1
ATOM 13129 C C . ASN D 1 148 ? -17.83000 12.48000 -21.33900 1.000 47.53937 146 ASN D C 1
ATOM 13130 O O . ASN D 1 148 ? -18.36100 11.78100 -22.20800 1.000 47.08353 146 ASN D O 1
ATOM 13135 N N . ILE D 1 149 ? -17.36200 11.96200 -20.20100 1.000 35.12305 147 ILE D N 1
ATOM 13136 C CA . ILE D 1 149 ? -17.38100 10.51600 -19.97400 1.000 34.64309 147 ILE D CA 1
ATOM 13137 C C . ILE D 1 149 ? -18.80300 9.95400 -20.08200 1.000 34.53406 147 ILE D C 1
ATOM 13138 O O . ILE D 1 149 ? -19.00200 8.97400 -20.80900 1.000 33.75369 147 ILE D O 1
ATOM 13143 N N . PRO D 1 150 ? -19.79700 10.50000 -19.37800 1.000 30.14708 148 PRO D N 1
ATOM 13144 C CA . PRO D 1 150 ? -21.14200 9.89300 -19.46800 1.000 30.26787 148 PRO D CA 1
ATOM 13145 C C . PRO D 1 150 ? -21.68000 9.85600 -20.88600 1.000 29.76333 148 PRO D C 1
ATOM 13146 O O . PRO D 1 150 ? -22.34400 8.88600 -21.26700 1.000 29.50724 148 PRO D O 1
ATOM 13150 N N . GLU D 1 151 ? -21.40400 10.88500 -21.68800 1.000 37.30255 149 GLU D N 1
ATOM 13151 C CA . GLU D 1 151 ? -21.88900 10.89700 -23.06500 1.000 37.45558 149 GLU D CA 1
ATOM 13152 C C . GLU D 1 151 ? -21.12600 9.89500 -23.92000 1.000 36.79625 149 GLU D C 1
ATOM 13153 O O . GLU D 1 151 ? -21.72000 9.14500 -24.70400 1.000 36.57998 149 GLU D O 1
ATOM 13159 N N . ALA D 1 152 ? -19.80100 9.86800 -23.77700 1.000 32.74189 150 ALA D N 1
ATOM 13160 C CA . ALA D 1 152 ? -18.98100 8.99000 -24.60000 1.000 31.46556 150 ALA D CA 1
ATOM 13161 C C . ALA D 1 152 ? -19.34200 7.53000 -24.37300 1.000 30.52547 150 ALA D C 1
ATOM 13162 O O . ALA D 1 152 ? -19.39000 6.73800 -25.32100 1.000 31.20996 150 ALA D O 1
ATOM 13164 N N . LEU D 1 153 ? -19.59500 7.15200 -23.12100 1.000 32.90345 151 LEU D N 1
ATOM 13165 C CA . LEU D 1 153 ? -19.89100 5.75600 -22.81800 1.000 32.49192 151 LEU D CA 1
ATOM 13166 C C . LEU D 1 153 ? -21.30700 5.37600 -23.23500 1.000 33.34770 151 LEU D C 1
ATOM 13167 O O . LEU D 1 153 ? -21.54000 4.25200 -23.69400 1.000 33.20564 151 LEU D O 1
ATOM 13172 N N . THR D 1 154 ? -22.26900 6.28700 -23.07100 1.000 45.13030 152 THR D N 1
ATOM 13173 C CA . THR D 1 154 ? -23.62300 6.01600 -23.54400 1.000 46.12564 152 THR D CA 1
ATOM 13174 C C . THR D 1 154 ? -23.61800 5.73900 -25.04200 1.000 46.12904 152 THR D C 1
ATOM 13175 O O . THR D 1 154 ? -24.17800 4.74000 -25.51000 1.000 45.84158 152 THR D O 1
ATOM 13179 N N . ASN D 1 155 ? -22.96400 6.61100 -25.80900 1.000 41.20396 153 ASN D N 1
ATOM 13180 C CA . ASN D 1 155 ? -22.91500 6.43100 -27.25200 1.000 40.94110 153 ASN D CA 1
ATOM 13181 C C . ASN D 1 155 ? -22.07100 5.22600 -27.63000 1.000 40.50038 153 ASN D C 1
ATOM 13182 O O . ASN D 1 155 ? -22.36700 4.55700 -28.62400 1.000 40.89449 153 ASN D O 1
ATOM 13187 N N . ALA D 1 156 ? -21.02400 4.93300 -26.85700 1.000 39.76035 154 ALA D N 1
ATOM 13188 C CA . ALA D 1 156 ? -20.26300 3.71100 -27.09200 1.000 39.09147 154 ALA D CA 1
ATOM 13189 C C . ALA D 1 156 ? -21.14400 2.48300 -26.90700 1.000 39.44562 154 ALA D C 1
ATOM 13190 O O . ALA D 1 156 ? -21.07500 1.53300 -27.69800 1.000 39.32574 154 ALA D O 1
ATOM 13192 N N . PHE D 1 157 ? -21.98500 2.48600 -25.86800 1.000 30.64501 155 PHE D N 1
ATOM 13193 C CA . PHE D 1 157 ? -22.91500 1.38000 -25.66300 1.000 32.36228 155 PHE D CA 1
ATOM 13194 C C . PHE D 1 157 ? -23.96400 1.32600 -26.76500 1.000 34.04839 155 PHE D C 1
ATOM 13195 O O . PHE D 1 157 ? -24.27000 0.24600 -27.28500 1.000 33.76147 155 PHE D O 1
ATOM 13203 N N . ARG D 1 158 ? -24.52900 2.47900 -27.13100 1.000 26.53351 156 ARG D N 1
ATOM 13204 C CA . ARG D 1 158 ? -25.50800 2.50700 -28.20900 1.000 28.03577 156 ARG D CA 1
ATOM 13205 C C . ARG D 1 158 ? -24.88500 2.10200 -29.53600 1.000 26.32602 156 ARG D C 1
ATOM 13206 O O . ARG D 1 158 ? -25.55400 1.48900 -30.37300 1.000 27.30836 156 ARG D O 1
ATOM 13214 N N . ALA D 1 159 ? -23.61300 2.44300 -29.75000 1.000 50.21145 157 ALA D N 1
ATOM 13215 C CA . ALA D 1 159 ? -22.94600 2.06600 -30.99400 1.000 50.97903 157 ALA D CA 1
ATOM 13216 C C . ALA D 1 159 ? -22.72600 0.56000 -31.07100 1.000 50.27197 157 ALA D C 1
ATOM 13217 O O . ALA D 1 159 ? -22.91800 -0.04900 -32.13100 1.000 49.98012 157 ALA D O 1
ATOM 13219 N N . ALA D 1 160 ? -22.32000 -0.05800 -29.95800 1.000 41.20115 158 ALA D N 1
ATOM 13220 C CA . ALA D 1 160 ? -22.09600 -1.49800 -29.95900 1.000 40.88473 158 ALA D CA 1
ATOM 13221 C C . ALA D 1 160 ? -23.38700 -2.25300 -30.24600 1.000 41.82112 158 ALA D C 1
ATOM 13222 O O . ALA D 1 160 ? -23.37100 -3.29300 -30.91300 1.000 42.22609 158 ALA D O 1
ATOM 13224 N N . THR D 1 161 ? -24.51800 -1.74500 -29.75500 1.000 39.02472 159 THR D N 1
ATOM 13225 C CA . THR D 1 161 ? -25.79700 -2.43200 -29.87300 1.000 39.36514 159 THR D CA 1
ATOM 13226 C C . THR D 1 161 ? -26.63900 -1.95700 -31.04900 1.000 40.36740 159 THR D C 1
ATOM 13227 O O . THR D 1 161 ? -27.71600 -2.50800 -31.27400 1.000 41.74949 159 THR D O 1
ATOM 13231 N N . SER D 1 162 ? -26.13800 -0.99900 -31.83100 1.000 48.12900 160 SER D N 1
ATOM 13232 C CA . SER D 1 162 ? -26.82000 -0.58400 -33.07700 1.000 48.44221 160 SER D CA 1
ATOM 13233 C C . SER D 1 162 ? -26.70300 -1.73100 -34.08800 1.000 49.56098 160 SER D C 1
ATOM 13234 O O . SER D 1 162 ? -25.66600 -2.40200 -34.07900 1.000 49.03855 160 SER D O 1
ATOM 13237 N N . PRO D 1 163 ? -27.72300 -2.03000 -34.93300 1.000 66.54572 161 PRO D N 1
ATOM 13238 C CA . PRO D 1 163 ? -27.68100 -3.18400 -35.87700 1.000 67.09603 161 PRO D CA 1
ATOM 13239 C C . PRO D 1 163 ? -26.30600 -3.30600 -36.51200 1.000 67.34693 161 PRO D C 1
ATOM 13240 O O . PRO D 1 163 ? -25.73600 -2.24400 -36.85100 1.000 65.99755 161 PRO D O 1
ATOM 13244 N N . ARG D 1 164 ? -25.85500 -4.53900 -36.76400 1.000 47.11781 162 ARG D N 1
ATOM 13245 C CA . ARG D 1 164 ? -24.46100 -4.78800 -37.21200 1.000 45.28605 162 ARG D CA 1
ATOM 13246 C C . ARG D 1 164 ? -23.65900 -4.53900 -35.94000 1.000 44.04049 162 ARG D C 1
ATOM 13247 O O . ARG D 1 164 ? -22.69100 -3.77800 -35.99100 1.000 44.21181 162 ARG D O 1
ATOM 13255 N N . LYS D 1 165 ? -24.09100 -5.15000 -34.84200 1.000 35.78431 163 LYS D N 1
ATOM 13256 C CA . LYS D 1 165 ? -23.46400 -4.91700 -33.52300 1.000 34.17571 163 LYS D CA 1
ATOM 13257 C C . LYS D 1 165 ? -21.96100 -5.20400 -33.54600 1.000 33.15460 163 LYS D C 1
ATOM 13258 O O . LYS D 1 165 ? -21.48900 -5.90100 -34.44600 1.000 33.56937 163 LYS D O 1
ATOM 13264 N N . GLY D 1 166 ? -21.23600 -4.66200 -32.57100 1.000 58.39765 164 GLY D N 1
ATOM 13265 C CA . GLY D 1 166 ? -19.77500 -4.83700 -32.57200 1.000 57.40225 164 GLY D CA 1
ATOM 13266 C C . GLY D 1 166 ? -19.11100 -4.16100 -31.40200 1.000 55.56229 164 GLY D C 1
ATOM 13267 O O . GLY D 1 166 ? -19.82900 -3.77700 -30.48500 1.000 55.40311 164 GLY D O 1
ATOM 13268 N N . ALA D 1 167 ? -17.79900 -3.96200 -31.46000 1.000 32.86787 165 ALA D N 1
ATOM 13269 C CA . ALA D 1 167 ? -17.00700 -3.39500 -30.35100 1.000 34.01370 165 ALA D CA 1
ATOM 13270 C C . ALA D 1 167 ? -17.00200 -1.87500 -30.34200 1.000 32.94131 165 ALA D C 1
ATOM 13271 O O . ALA D 1 167 ? -16.93600 -1.29900 -31.39300 1.000 32.59863 165 ALA D O 1
ATOM 13273 N N . ALA D 1 168 ? -17.05700 -1.25500 -29.17200 1.000 34.89018 166 ALA D N 1
ATOM 13274 C CA . ALA D 1 168 ? -16.94800 0.20800 -29.03100 1.000 35.05105 166 ALA D CA 1
ATOM 13275 C C . ALA D 1 168 ? -15.80800 0.44800 -28.06100 1.000 33.74423 166 ALA D C 1
ATOM 13276 O O . ALA D 1 168 ? -15.97100 0.09000 -26.90800 1.000 33.99871 166 ALA D O 1
ATOM 13278 N N . PHE D 1 169 ? -14.72800 1.08000 -28.49800 1.000 38.43241 167 PHE D N 1
ATOM 13279 C CA . PHE D 1 169 ? -13.53200 1.26500 -27.68700 1.000 37.59695 167 PHE D CA 1
ATOM 13280 C C . PHE D 1 169 ? -13.47600 2.70100 -27.19000 1.000 37.70257 167 PHE D C 1
ATOM 13281 O O . PHE D 1 169 ? -13.69000 3.64100 -27.96400 1.000 37.57501 167 PHE D O 1
ATOM 13289 N N . VAL D 1 170 ? -13.19600 2.86800 -25.90100 1.000 33.03084 168 VAL D N 1
ATOM 13290 C CA . VAL D 1 170 ? -13.08600 4.18400 -25.28500 1.000 33.18242 168 VAL D CA 1
ATOM 13291 C C . VAL D 1 170 ? -11.77500 4.23900 -24.51200 1.000 32.93216 168 VAL D C 1
ATOM 13292 O O . VAL D 1 170 ? -11.59600 3.50100 -23.53600 1.000 32.74651 168 VAL D O 1
ATOM 13296 N N . SER D 1 171 ? -10.86400 5.10800 -24.94800 1.000 29.21829 169 SER D N 1
ATOM 13297 C CA . SER D 1 171 ? -9.61200 5.34600 -24.24600 1.000 30.22284 169 SER D CA 1
ATOM 13298 C C . SER D 1 171 ? -9.82400 6.40900 -23.17700 1.000 30.04116 169 SER D C 1
ATOM 13299 O O . SER D 1 171 ? -10.48400 7.42600 -23.42000 1.000 30.16994 169 SER D O 1
ATOM 13302 N N . LEU D 1 172 ? -9.25400 6.17200 -21.99700 1.000 30.16599 170 LEU D N 1
ATOM 13303 C CA . LEU D 1 172 ? -9.51000 6.99700 -20.81600 1.000 30.11777 170 LEU D CA 1
ATOM 13304 C C . LEU D 1 172 ? -8.20500 7.48900 -20.20800 1.000 30.34552 170 LEU D C 1
ATOM 13305 O O . LEU D 1 172 ? -7.56000 6.75100 -19.44300 1.000 31.52621 170 LEU D O 1
ATOM 13310 N N . PRO D 1 173 ? -7.79000 8.71900 -20.50000 1.000 27.78281 171 PRO D N 1
ATOM 13311 C CA . PRO D 1 173 ? -6.53100 9.21100 -19.93000 1.000 28.33891 171 PRO D CA 1
ATOM 13312 C C . PRO D 1 173 ? -6.53900 9.14400 -18.41300 1.000 28.94778 171 PRO D C 1
ATOM 13313 O O . PRO D 1 173 ? -7.56900 9.35000 -17.76400 1.000 29.15176 171 PRO D O 1
ATOM 13317 N N . GLN D 1 174 ? -5.36400 8.85000 -17.85400 1.000 29.39492 172 GLN D N 1
ATOM 13318 C CA . GLN D 1 174 ? -5.21800 8.77500 -16.40700 1.000 30.12403 172 GLN D CA 1
ATOM 13319 C C . GLN D 1 174 ? -5.71700 10.04700 -15.73500 1.000 31.02934 172 GLN D C 1
ATOM 13320 O O . GLN D 1 174 ? -6.53400 9.99700 -14.80900 1.000 31.86497 172 GLN D O 1
ATOM 13326 N N . ASP D 1 175 ? -5.23700 11.20600 -16.19200 1.000 52.74346 173 ASP D N 1
ATOM 13327 C CA . ASP D 1 175 ? -5.59800 12.44500 -15.51400 1.000 54.20985 173 ASP D CA 1
ATOM 13328 C C . ASP D 1 175 ? -7.08800 12.74000 -15.64600 1.000 54.57221 173 ASP D C 1
ATOM 13329 O O . ASP D 1 175 ? -7.67300 13.37000 -14.75600 1.000 55.63789 173 ASP D O 1
ATOM 13334 N N . VAL D 1 176 ? -7.72400 12.28400 -16.72700 1.000 41.93719 174 VAL D N 1
ATOM 13335 C CA . VAL D 1 176 ? -9.16500 12.47300 -16.86100 1.000 43.28217 174 VAL D CA 1
ATOM 13336 C C . VAL D 1 176 ? -9.90900 11.64300 -15.82100 1.000 42.78111 174 VAL D C 1
ATOM 13337 O O . VAL D 1 176 ? -10.88900 12.10600 -15.22700 1.000 43.37170 174 VAL D O 1
ATOM 13341 N N . LEU D 1 177 ? -9.46300 10.40600 -15.58600 1.000 44.03307 175 LEU D N 1
ATOM 13342 C CA . LEU D 1 177 ? -10.10800 9.56500 -14.58000 1.000 44.79986 175 LEU D CA 1
ATOM 13343 C C . LEU D 1 177 ? -9.96000 10.14600 -13.18000 1.000 45.79369 175 LEU D C 1
ATOM 13344 O O . LEU D 1 177 ? -10.83800 9.95100 -12.33000 1.000 46.60848 175 LEU D O 1
ATOM 13349 N N . ALA D 1 178 ? -8.85200 10.83400 -12.91000 1.000 46.37893 176 ALA D N 1
ATOM 13350 C CA . ALA D 1 178 ? -8.61700 11.42000 -11.59900 1.000 47.06705 176 ALA D CA 1
ATOM 13351 C C . ALA D 1 178 ? -9.17200 12.83200 -11.46200 1.000 48.23600 176 ALA D C 1
ATOM 13352 O O . ALA D 1 178 ? -9.28500 13.32800 -10.33400 1.000 49.87847 176 ALA D O 1
ATOM 13354 N N . ALA D 1 179 ? -9.52100 13.49200 -12.56900 1.000 46.02082 177 ALA D N 1
ATOM 13355 C CA . ALA D 1 179 ? -9.95900 14.88200 -12.50000 1.000 46.92911 177 ALA D CA 1
ATOM 13356 C C . ALA D 1 179 ? -11.39000 14.96800 -11.97300 1.000 47.25996 177 ALA D C 1
ATOM 13357 O O . ALA D 1 179 ? -12.23200 14.13500 -12.31800 1.000 46.12912 177 ALA D O 1
ATOM 13359 N N . PRO D 1 180 ? -11.68600 15.96000 -11.13500 1.000 52.14186 178 PRO D N 1
ATOM 13360 C CA . PRO D 1 180 ? -13.04000 16.07900 -10.58600 1.000 52.32260 178 PRO D CA 1
ATOM 13361 C C . PRO D 1 180 ? -14.04000 16.50600 -11.64600 1.000 51.74773 178 PRO D C 1
ATOM 13362 O O . PRO D 1 180 ? -13.69400 17.08000 -12.68100 1.000 51.37164 178 PRO D O 1
ATOM 13366 N N . THR D 1 181 ? -15.30600 16.20900 -11.36700 1.000 49.83794 179 THR D N 1
ATOM 13367 C CA . THR D 1 181 ? -16.39800 16.64700 -12.22100 1.000 50.10427 179 THR D CA 1
ATOM 13368 C C . THR D 1 181 ? -17.69600 16.55400 -11.43300 1.000 52.18469 179 THR D C 1
ATOM 13369 O O . THR D 1 181 ? -17.81000 15.76900 -10.48600 1.000 52.11541 179 THR D O 1
ATOM 13373 N N . GLU D 1 182 ? -18.66900 17.36900 -11.83400 1.000 68.19153 180 GLU D N 1
ATOM 13374 C CA . GLU D 1 182 ? -19.96800 17.41000 -11.18000 1.000 69.50030 180 GLU D CA 1
ATOM 13375 C C . GLU D 1 182 ? -21.09500 16.88900 -12.06000 1.000 67.70121 180 GLU D C 1
ATOM 13376 O O . GLU D 1 182 ? -22.24900 16.87100 -11.61800 1.000 68.00237 180 GLU D O 1
ATOM 13382 N N . VAL D 1 183 ? -20.80400 16.47700 -13.29300 1.000 48.85444 181 VAL D N 1
ATOM 13383 C CA . VAL D 1 183 ? -21.87000 16.01800 -14.17100 1.000 47.48882 181 VAL D CA 1
ATOM 13384 C C . VAL D 1 183 ? -22.41300 14.68800 -13.65700 1.000 46.52829 181 VAL D C 1
ATOM 13385 O O . VAL D 1 183 ? -21.70500 13.90800 -13.00300 1.000 45.96700 181 VAL D O 1
ATOM 13389 N N . LYS D 1 184 ? -23.68700 14.43000 -13.94600 1.000 53.13452 182 LYS D N 1
ATOM 13390 C CA . LYS D 1 184 ? -24.33000 13.17600 -13.58400 1.000 51.56187 182 LYS D CA 1
ATOM 13391 C C . LYS D 1 184 ? -24.15400 12.15300 -14.70500 1.000 49.69768 182 LYS D C 1
ATOM 13392 O O . LYS D 1 184 ? -23.92000 12.49900 -15.86600 1.000 49.20307 182 LYS D O 1
ATOM 13398 N N . ALA D 1 185 ? -24.27000 10.87900 -14.34100 1.000 48.55283 183 ALA D N 1
ATOM 13399 C CA . ALA D 1 185 ? -24.32000 9.82500 -15.34200 1.000 48.24584 183 ALA D CA 1
ATOM 13400 C C . ALA D 1 185 ? -25.62800 9.91500 -16.11700 1.000 48.87379 183 ALA D C 1
ATOM 13401 O O . ALA D 1 185 ? -26.64200 10.40400 -15.61200 1.000 49.41289 183 ALA D O 1
ATOM 13403 N N . ILE D 1 186 ? -25.59700 9.44700 -17.36300 1.000 54.85299 184 ILE D N 1
ATOM 13404 C CA . ILE D 1 186 ? -26.73000 9.56900 -18.27600 1.000 56.74301 184 ILE D CA 1
ATOM 13405 C C . ILE D 1 186 ? -27.53600 8.28000 -18.22800 1.000 59.03338 184 ILE D C 1
ATOM 13406 O O . ILE D 1 186 ? -26.97400 7.17900 -18.29200 1.000 59.31953 184 ILE D O 1
ATOM 13411 N N . GLY D 1 187 ? -28.85400 8.41700 -18.10700 1.000 70.93594 185 GLY D N 1
ATOM 13412 C CA . GLY D 1 187 ? -29.72000 7.28900 -17.87600 1.000 73.85121 185 GLY D CA 1
ATOM 13413 C C . GLY D 1 187 ? -29.51900 6.19700 -18.90100 1.000 76.00930 185 GLY D C 1
ATOM 13414 O O . GLY D 1 187 ? -28.79600 6.36100 -19.88900 1.000 75.53990 185 GLY D O 1
ATOM 13415 N N . PRO D 1 188 ? -30.14500 5.05000 -18.67700 1.000 93.84085 186 PRO D N 1
ATOM 13416 C CA . PRO D 1 188 ? -30.12900 4.00500 -19.70700 1.000 92.91101 186 PRO D CA 1
ATOM 13417 C C . PRO D 1 188 ? -30.97500 4.45900 -20.88400 1.000 93.42918 186 PRO D C 1
ATOM 13418 O O . PRO D 1 188 ? -32.20600 4.46200 -20.81000 1.000 93.04130 186 PRO D O 1
ATOM 13422 N N . LEU D 1 189 ? -30.33700 4.87100 -21.96100 1.000 61.02680 187 LEU D N 1
ATOM 13423 C CA . LEU D 1 189 ? -31.06600 5.32700 -23.13600 1.000 58.00914 187 LEU D CA 1
ATOM 13424 C C . LEU D 1 189 ? -31.01300 4.19200 -24.15000 1.000 56.60151 187 LEU D C 1
ATOM 13425 O O . LEU D 1 189 ? -30.12400 4.15800 -25.01200 1.000 54.02374 187 LEU D O 1
ATOM 13430 N N . PRO D 1 190 ? -31.94700 3.24300 -24.06800 1.000 57.77428 188 PRO D N 1
ATOM 13431 C CA . PRO D 1 190 ? -31.85700 2.04500 -24.91400 1.000 59.39071 188 PRO D CA 1
ATOM 13432 C C . PRO D 1 190 ? -31.73000 2.40700 -26.38700 1.000 62.16691 188 PRO D C 1
ATOM 13433 O O . PRO D 1 190 ? -32.43700 3.28000 -26.89500 1.000 60.21149 188 PRO D O 1
ATOM 13437 N N . ALA D 1 191 ? -30.81700 1.73100 -27.07600 1.000 108.54049 189 ALA D N 1
ATOM 13438 C CA . ALA D 1 191 ? -30.75600 1.84900 -28.53000 1.000 107.84872 189 ALA D CA 1
ATOM 13439 C C . ALA D 1 191 ? -32.04500 1.27600 -29.11400 1.000 107.23880 189 ALA D C 1
ATOM 13440 O O . ALA D 1 191 ? -32.44500 0.16500 -28.74000 1.000 106.70435 189 ALA D O 1
ATOM 13442 N N . PRO D 1 192 ? -32.72700 1.99200 -30.00400 1.000 68.46109 190 PRO D N 1
ATOM 13443 C CA . PRO D 1 192 ? -34.07500 1.58700 -30.41200 1.000 65.83253 190 PRO D CA 1
ATOM 13444 C C . PRO D 1 192 ? -34.09600 0.65700 -31.62100 1.000 63.28830 190 PRO D C 1
ATOM 13445 O O . PRO D 1 192 ? -33.10000 0.47300 -32.32400 1.000 62.72996 190 PRO D O 1
ATOM 13449 N N . LYS D 1 193 ? -35.27200 0.07900 -31.85000 1.000 63.16460 191 LYS D N 1
ATOM 13450 C CA . LYS D 1 193 ? -35.50400 -0.87500 -32.92100 1.000 61.03064 191 LYS D CA 1
ATOM 13451 C C . LYS D 1 193 ? -36.38100 -0.25800 -34.00300 1.000 58.71285 191 LYS D C 1
ATOM 13452 O O . LYS D 1 193 ? -37.13500 0.69200 -33.76600 1.000 57.62279 191 LYS D O 1
ATOM 13458 N N . LEU D 1 194 ? -36.27300 -0.81900 -35.20200 1.000 54.01046 192 LEU D N 1
ATOM 13459 C CA . LEU D 1 194 ? -36.92800 -0.26700 -36.37400 1.000 51.50294 192 LEU D CA 1
ATOM 13460 C C . LEU D 1 194 ? -38.33500 -0.83600 -36.54000 1.000 49.97646 192 LEU D C 1
ATOM 13461 O O . LEU D 1 194 ? -38.75000 -1.76700 -35.84900 1.000 50.20240 192 LEU D O 1
ATOM 13466 N N . GLY D 1 195 ? -39.07600 -0.25600 -37.47600 1.000 50.05500 193 GLY D N 1
ATOM 13467 C CA . GLY D 1 195 ? -40.29200 -0.87500 -37.94200 1.000 49.07970 193 GLY D CA 1
ATOM 13468 C C . GLY D 1 195 ? -39.98100 -2.03300 -38.86300 1.000 47.68565 193 GLY D C 1
ATOM 13469 O O . GLY D 1 195 ? -38.82600 -2.34800 -39.15000 1.000 48.00620 193 GLY D O 1
ATOM 13470 N N . ALA D 1 196 ? -41.03800 -2.70200 -39.30900 1.000 31.21010 194 ALA D N 1
ATOM 13471 C CA . ALA D 1 196 ? -40.86500 -3.68400 -40.36400 1.000 30.97364 194 ALA D CA 1
ATOM 13472 C C . ALA D 1 196 ? -40.58700 -2.96500 -41.67900 1.000 31.15133 194 ALA D C 1
ATOM 13473 O O . ALA D 1 196 ? -40.93400 -1.79500 -41.86200 1.000 31.71257 194 ALA D O 1
ATOM 13475 N N . ALA D 1 197 ? -39.93700 -3.67300 -42.59600 1.000 30.73594 195 ALA D N 1
ATOM 13476 C CA . ALA D 1 197 ? -39.66200 -3.11700 -43.91400 1.000 30.99045 195 ALA D CA 1
ATOM 13477 C C . ALA D 1 197 ? -40.97000 -2.59900 -44.49800 1.000 32.15017 195 ALA D C 1
ATOM 13478 O O . ALA D 1 197 ? -42.05000 -3.03900 -44.08200 1.000 32.68522 195 ALA D O 1
ATOM 13480 N N . PRO D 1 198 ? -40.91900 -1.67000 -45.45100 1.000 45.17118 196 PRO D N 1
ATOM 13481 C CA . PRO D 1 198 ? -42.16100 -1.12500 -46.01200 1.000 47.01013 196 PRO D CA 1
ATOM 13482 C C . PRO D 1 198 ? -43.12000 -2.23100 -46.42600 1.000 49.41881 196 PRO D C 1
ATOM 13483 O O . PRO D 1 198 ? -42.71100 -3.28400 -46.92300 1.000 49.24273 196 PRO D O 1
ATOM 13487 N N . ALA D 1 199 ? -44.41300 -1.98400 -46.19600 1.000 47.56230 197 ALA D N 1
ATOM 13488 C CA . ALA D 1 199 ? -45.42300 -3.00900 -46.42300 1.000 47.46798 197 ALA D CA 1
ATOM 13489 C C . ALA D 1 199 ? -45.52400 -3.39200 -47.89200 1.000 49.72748 197 ALA D C 1
ATOM 13490 O O . ALA D 1 199 ? -45.83300 -4.54700 -48.20600 1.000 49.37710 197 ALA D O 1
ATOM 13492 N N . GLU D 1 200 ? -45.29200 -2.44200 -48.80000 1.000 75.35024 198 GLU D N 1
ATOM 13493 C CA . GLU D 1 200 ? -45.32100 -2.75900 -50.22300 1.000 75.50518 198 GLU D CA 1
ATOM 13494 C C . GLU D 1 200 ? -44.16500 -3.67100 -50.61600 1.000 75.64165 198 GLU D C 1
ATOM 13495 O O . GLU D 1 200 ? -44.32000 -4.52000 -51.50100 1.000 76.21125 198 GLU D O 1
ATOM 13501 N N . ALA D 1 201 ? -43.00300 -3.50700 -49.97500 1.000 64.07535 199 ALA D N 1
ATOM 13502 C CA . ALA D 1 201 ? -41.86700 -4.38100 -50.25400 1.000 62.56734 199 ALA D CA 1
ATOM 13503 C C . ALA D 1 201 ? -42.10100 -5.78400 -49.70900 1.000 60.77723 199 ALA D C 1
ATOM 13504 O O . ALA D 1 201 ? -41.73700 -6.77400 -50.35300 1.000 60.43740 199 ALA D O 1
ATOM 13506 N N . ILE D 1 202 ? -42.69500 -5.89000 -48.51700 1.000 41.26625 200 ILE D N 1
ATOM 13507 C CA . ILE D 1 202 ? -42.99600 -7.20200 -47.94900 1.000 39.62780 200 ILE D CA 1
ATOM 13508 C C . ILE D 1 202 ? -43.99200 -7.93900 -48.83100 1.000 41.02763 200 ILE D C 1
ATOM 13509 O O . ILE D 1 202 ? -43.85000 -9.14100 -49.08700 1.000 40.65995 200 ILE D O 1
ATOM 13514 N N . GLU D 1 203 ? -45.02200 -7.22900 -49.30000 1.000 57.50154 201 GLU D N 1
ATOM 13515 C CA . GLU D 1 203 ? -45.98100 -7.81200 -50.23400 1.000 57.56969 201 GLU D CA 1
ATOM 13516 C C . GLU D 1 203 ? -45.28700 -8.28900 -51.50100 1.000 57.28101 201 GLU D C 1
ATOM 13517 O O . GLU D 1 203 ? -45.60200 -9.36300 -52.02700 1.000 57.61964 201 GLU D O 1
ATOM 13523 N N . GLU D 1 204 ? -44.34900 -7.49400 -52.01300 1.000 64.80970 202 GLU D N 1
ATOM 13524 C CA . GLU D 1 204 ? -43.63000 -7.86500 -53.22600 1.000 65.80733 202 GLU D CA 1
ATOM 13525 C C . GLU D 1 204 ? -42.79500 -9.12500 -53.01700 1.000 64.62890 202 GLU D C 1
ATOM 13526 O O . GLU D 1 204 ? -42.75900 -10.00700 -53.88500 1.000 64.10866 202 GLU D O 1
ATOM 13532 N N . ALA D 1 205 ? -42.12100 -9.23300 -51.86800 1.000 50.77394 203 ALA D N 1
ATOM 13533 C CA . ALA D 1 205 ? -41.35000 -10.43700 -51.57400 1.000 48.82816 203 ALA D CA 1
ATOM 13534 C C . ALA D 1 205 ? -42.25800 -11.65200 -51.41700 1.000 49.17562 203 ALA D C 1
ATOM 13535 O O . ALA D 1 205 ? -41.88800 -12.76400 -51.80800 1.000 48.93646 203 ALA D O 1
ATOM 13537 N N . ALA D 1 206 ? -43.44300 -11.46600 -50.83200 1.000 63.94224 204 ALA D N 1
ATOM 13538 C CA . ALA D 1 206 ? -44.35600 -12.59000 -50.63900 1.000 64.60133 204 ALA D CA 1
ATOM 13539 C C . ALA D 1 206 ? -44.79500 -13.17900 -51.97600 1.000 65.75710 204 ALA D C 1
ATOM 13540 O O . ALA D 1 206 ? -44.81300 -14.40400 -52.15200 1.000 65.61180 204 ALA D O 1
ATOM 13542 N N . GLU D 1 207 ? -45.15000 -12.32000 -52.93800 1.000 70.37975 205 GLU D N 1
ATOM 13543 C CA . GLU D 1 207 ? -45.56800 -12.80900 -54.24800 1.000 70.77598 205 GLU D CA 1
ATOM 13544 C C . GLU D 1 207 ? -44.45900 -13.62900 -54.89400 1.000 70.27476 205 GLU D C 1
ATOM 13545 O O . GLU D 1 207 ? -44.69800 -14.72800 -55.40700 1.000 70.36924 205 GLU D O 1
ATOM 13551 N N . ALA D 1 208 ? -43.23000 -13.10600 -54.86900 1.000 48.63173 206 ALA D N 1
ATOM 13552 C CA . ALA D 1 208 ? -42.10900 -13.80500 -55.48600 1.000 46.94465 206 ALA D CA 1
ATOM 13553 C C . ALA D 1 208 ? -41.97200 -15.21600 -54.93400 1.000 46.85670 206 ALA D C 1
ATOM 13554 O O . ALA D 1 208 ? -41.66200 -16.15700 -55.67400 1.000 47.16828 206 ALA D O 1
ATOM 13556 N N . ILE D 1 209 ? -42.19600 -15.37800 -53.62800 1.000 41.88003 207 ILE D N 1
ATOM 13557 C CA . ILE D 1 209 ? -42.06900 -16.68700 -52.99600 1.000 40.62710 207 ILE D CA 1
ATOM 13558 C C . ILE D 1 209 ? -43.20500 -17.60600 -53.42300 1.000 42.13358 207 ILE D C 1
ATOM 13559 O O . ILE D 1 209 ? -43.00500 -18.81100 -53.62600 1.000 42.10888 207 ILE D O 1
ATOM 13564 N N . LYS D 1 210 ? -44.41600 -17.06100 -53.55000 1.000 39.52063 208 LYS D N 1
ATOM 13565 C CA . LYS D 1 210 ? -45.55000 -17.86800 -53.98700 1.000 40.18330 208 LYS D CA 1
ATOM 13566 C C . LYS D 1 210 ? -45.40400 -18.27900 -55.44700 1.000 41.17650 208 LYS D C 1
ATOM 13567 O O . LYS D 1 210 ? -45.81200 -19.38300 -55.82900 1.000 41.99122 208 LYS D O 1
ATOM 13573 N N . LYS D 1 211 ? -44.82600 -17.41000 -56.27900 1.000 49.18969 209 LYS D N 1
ATOM 13574 C CA . LYS D 1 211 ? -44.58000 -17.74900 -57.67600 1.000 51.17193 209 LYS D CA 1
ATOM 13575 C C . LYS D 1 211 ? -43.36200 -18.64700 -57.85700 1.000 51.20764 209 LYS D C 1
ATOM 13576 O O . LYS D 1 211 ? -43.18400 -19.21600 -58.93900 1.000 51.83853 209 LYS D O 1
ATOM 13582 N N . ALA D 1 212 ? -42.52800 -18.78800 -56.83300 1.000 62.35359 210 ALA D N 1
ATOM 13583 C CA . ALA D 1 212 ? -41.28600 -19.53500 -56.97200 1.000 62.13373 210 ALA D CA 1
ATOM 13584 C C . ALA D 1 212 ? -41.54900 -21.03400 -57.00800 1.000 63.24301 210 ALA D C 1
ATOM 13585 O O . ALA D 1 212 ? -42.37600 -21.55500 -56.25300 1.000 64.15423 210 ALA D O 1
ATOM 13587 N N . LYS D 1 213 ? -40.84300 -21.73100 -57.90400 1.000 57.73017 211 LYS D N 1
ATOM 13588 C CA . LYS D 1 213 ? -40.93700 -23.18500 -57.93900 1.000 57.12128 211 LYS D CA 1
ATOM 13589 C C . LYS D 1 213 ? -40.31000 -23.79800 -56.69500 1.000 55.24856 211 LYS D C 1
ATOM 13590 O O . LYS D 1 213 ? -40.85000 -24.75500 -56.12700 1.000 55.74166 211 LYS D O 1
ATOM 13596 N N . LEU D 1 214 ? -39.16900 -23.26200 -56.25900 1.000 43.50538 212 LEU D N 1
ATOM 13597 C CA . LEU D 1 214 ? -38.45700 -23.77400 -55.09000 1.000 41.88908 212 LEU D CA 1
ATOM 13598 C C . LEU D 1 214 ? -37.86100 -22.61400 -54.30500 1.000 40.79745 212 LEU D C 1
ATOM 13599 O O . LEU D 1 214 ? -36.71300 -22.20600 -54.53900 1.000 39.54189 212 LEU D O 1
ATOM 13604 N N . PRO D 1 215 ? -38.61600 -22.05500 -53.35800 1.000 41.30531 213 PRO D N 1
ATOM 13605 C CA . PRO D 1 215 ? -38.05600 -21.01900 -52.47900 1.000 40.48813 213 PRO D CA 1
ATOM 13606 C C . PRO D 1 215 ? -37.29200 -21.63500 -51.31600 1.000 39.84718 213 PRO D C 1
ATOM 13607 O O . PRO D 1 215 ? -37.69900 -22.65200 -50.74700 1.000 39.67924 213 PRO D O 1
ATOM 13611 N N . VAL D 1 216 ? -36.17200 -21.00200 -50.96500 1.000 51.78857 214 VAL D N 1
ATOM 13612 C CA . VAL D 1 216 ? -35.30200 -21.46700 -49.89200 1.000 51.07254 214 VAL D CA 1
ATOM 13613 C C . VAL D 1 216 ? -34.92500 -20.27900 -49.02100 1.000 50.46866 214 VAL D C 1
ATOM 13614 O O . VAL D 1 216 ? -34.57100 -19.21200 -49.53200 1.000 51.23348 214 VAL D O 1
ATOM 13618 N N . LEU D 1 217 ? -34.97800 -20.47000 -47.70500 1.000 29.10450 215 LEU D N 1
ATOM 13619 C CA . LEU D 1 217 ? -34.50600 -19.46100 -46.77000 1.000 28.30907 215 LEU D CA 1
ATOM 13620 C C . LEU D 1 217 ? -33.05100 -19.71500 -46.42100 1.000 27.48825 215 LEU D C 1
ATOM 13621 O O . LEU D 1 217 ? -32.66200 -20.85000 -46.14000 1.000 27.41697 215 LEU D O 1
ATOM 13626 N N . LEU D 1 218 ? -32.25200 -18.65000 -46.42600 1.000 37.47726 216 LEU D N 1
ATOM 13627 C CA . LEU D 1 218 ? -30.86900 -18.69100 -45.96000 1.000 37.12063 216 LEU D CA 1
ATOM 13628 C C . LEU D 1 218 ? -30.77100 -17.81000 -44.72000 1.000 36.83787 216 LEU D C 1
ATOM 13629 O O . LEU D 1 218 ? -30.79700 -16.57800 -44.82200 1.000 36.17170 216 LEU D O 1
ATOM 13634 N N . LEU D 1 219 ? -30.65800 -18.44300 -43.55500 1.000 33.28200 217 LEU D N 1
ATOM 13635 C CA . LEU D 1 219 ? -30.54800 -17.73800 -42.28700 1.000 33.30112 217 LEU D CA 1
ATOM 13636 C C . LEU D 1 219 ? -29.08100 -17.50500 -41.95700 1.000 32.61283 217 LEU D C 1
ATOM 13637 O O . LEU D 1 219 ? -28.22800 -18.35100 -42.24000 1.000 32.41644 217 LEU D O 1
ATOM 13642 N N . GLY D 1 220 ? -28.79200 -16.34300 -41.37400 1.000 31.93354 218 GLY D N 1
ATOM 13643 C CA . GLY D 1 220 ? -27.42400 -15.94500 -41.11000 1.000 32.50636 218 GLY D CA 1
ATOM 13644 C C . GLY D 1 220 ? -27.16000 -15.58600 -39.66400 1.000 31.21312 218 GLY D C 1
ATOM 13645 O O . GLY D 1 220 ? -27.89600 -16.01800 -38.77600 1.000 33.07100 218 GLY D O 1
ATOM 13646 N N . MET D 1 221 ? -26.12300 -14.77700 -39.41500 1.000 45.41429 219 MET D N 1
ATOM 13647 C CA . MET D 1 221 ? -25.69900 -14.52600 -38.04000 1.000 45.28718 219 MET D CA 1
ATOM 13648 C C . MET D 1 221 ? -26.71000 -13.68800 -37.26600 1.000 45.71768 219 MET D C 1
ATOM 13649 O O . MET D 1 221 ? -26.80600 -13.82200 -36.04100 1.000 45.92300 219 MET D O 1
ATOM 13654 N N . ARG D 1 222 ? -27.46500 -12.82500 -37.94400 1.000 38.35932 220 ARG D N 1
ATOM 13655 C CA . ARG D 1 222 ? -28.46500 -12.00700 -37.27000 1.000 37.99417 220 ARG D CA 1
ATOM 13656 C C . ARG D 1 222 ? -29.80600 -12.71200 -37.12000 1.000 38.31498 220 ARG D C 1
ATOM 13657 O O . ARG D 1 222 ? -30.68200 -12.19700 -36.41700 1.000 38.89707 220 ARG D O 1
ATOM 13665 N N . ALA D 1 223 ? -29.97900 -13.87900 -37.73900 1.000 38.77762 221 ALA D N 1
ATOM 13666 C CA . ALA D 1 223 ? -31.23400 -14.61100 -37.65400 1.000 39.06855 221 ALA D CA 1
ATOM 13667 C C . ALA D 1 223 ? -31.36600 -15.42400 -36.37600 1.000 40.25833 221 ALA D C 1
ATOM 13668 O O . ALA D 1 223 ? -32.46800 -15.89400 -36.08100 1.000 41.30038 221 ALA D O 1
ATOM 13670 N N . SER D 1 224 ? -30.28200 -15.60600 -35.61900 1.000 42.46403 222 SER D N 1
ATOM 13671 C CA . SER D 1 224 ? -30.27900 -16.48200 -34.45500 1.000 42.51618 222 SER D CA 1
ATOM 13672 C C . SER D 1 224 ? -30.54200 -15.73400 -33.15500 1.000 43.87129 222 SER D C 1
ATOM 13673 O O . SER D 1 224 ? -30.26300 -16.26500 -32.07600 1.000 43.75260 222 SER D O 1
ATOM 13676 N N . SER D 1 225 ? -31.05700 -14.51200 -33.23800 1.000 58.10896 223 SER D N 1
ATOM 13677 C CA . SER D 1 225 ? -31.48500 -13.79900 -32.04900 1.000 58.00118 223 SER D CA 1
ATOM 13678 C C . SER D 1 225 ? -32.79500 -14.38800 -31.52900 1.000 59.68880 223 SER D C 1
ATOM 13679 O O . SER D 1 225 ? -33.60300 -14.90600 -32.30800 1.000 59.52070 223 SER D O 1
ATOM 13682 N N . PRO D 1 226 ? -33.03200 -14.32100 -30.21500 1.000 34.32336 224 PRO D N 1
ATOM 13683 C CA . PRO D 1 226 ? -34.31300 -14.82300 -29.69000 1.000 34.88246 224 PRO D CA 1
ATOM 13684 C C . PRO D 1 226 ? -35.53500 -14.26300 -30.39700 1.000 34.99533 224 PRO D C 1
ATOM 13685 O O . PRO D 1 226 ? -36.44900 -15.02500 -30.73400 1.000 35.05242 224 PRO D O 1
ATOM 13689 N N . GLU D 1 227 ? -35.58300 -12.95000 -30.63200 1.000 50.80320 225 GLU D N 1
ATOM 13690 C CA . GLU D 1 227 ? -36.76300 -12.36500 -31.26300 1.000 51.68057 225 GLU D CA 1
ATOM 13691 C C . GLU D 1 227 ? -36.86400 -12.76300 -32.73200 1.000 48.99254 225 GLU D C 1
ATOM 13692 O O . GLU D 1 227 ? -37.95900 -13.05200 -33.23200 1.000 47.33739 225 GLU D O 1
ATOM 13698 N N . ALA D 1 228 ? -35.73700 -12.78000 -33.44400 1.000 44.74727 226 ALA D N 1
ATOM 13699 C CA . ALA D 1 228 ? -35.74900 -13.25200 -34.82500 1.000 43.36738 226 ALA D CA 1
ATOM 13700 C C . ALA D 1 228 ? -36.19400 -14.70800 -34.89600 1.000 41.25573 226 ALA D C 1
ATOM 13701 O O . ALA D 1 228 ? -37.06700 -15.06600 -35.69400 1.000 40.09633 226 ALA D O 1
ATOM 13703 N N . VAL D 1 229 ? -35.61600 -15.55900 -34.04700 1.000 37.41079 227 VAL D N 1
ATOM 13704 C CA . VAL D 1 229 ? -35.91700 -16.98700 -34.09400 1.000 36.42749 227 VAL D CA 1
ATOM 13705 C C . VAL D 1 229 ? -37.39300 -17.23500 -33.80700 1.000 35.52768 227 VAL D C 1
ATOM 13706 O O . VAL D 1 229 ? -38.01100 -18.13100 -34.39300 1.000 34.70135 227 VAL D O 1
ATOM 13710 N N . ALA D 1 230 ? -37.97900 -16.46100 -32.89200 1.000 37.77956 228 ALA D N 1
ATOM 13711 C CA . ALA D 1 230 ? -39.39700 -16.63400 -32.59300 1.000 37.84406 228 ALA D CA 1
ATOM 13712 C C . ALA D 1 230 ? -40.25500 -16.34700 -33.82000 1.000 37.62111 228 ALA D C 1
ATOM 13713 O O . ALA D 1 230 ? -41.20500 -17.08500 -34.11500 1.000 38.40406 228 ALA D O 1
ATOM 13715 N N . ALA D 1 231 ? -39.93200 -15.28100 -34.55000 1.000 34.84424 229 ALA D N 1
ATOM 13716 C CA . ALA D 1 231 ? -40.69700 -14.94000 -35.74200 1.000 34.84466 229 ALA D CA 1
ATOM 13717 C C . ALA D 1 231 ? -40.43600 -15.91900 -36.88100 1.000 34.20515 229 ALA D C 1
ATOM 13718 O O . ALA D 1 231 ? -41.32400 -16.15100 -37.71100 1.000 34.37832 229 ALA D O 1
ATOM 13720 N N . ILE D 1 232 ? -39.22600 -16.48400 -36.94900 1.000 34.06604 230 ILE D N 1
ATOM 13721 C CA . ILE D 1 232 ? -38.90400 -17.42800 -38.01600 1.000 33.02100 230 ILE D CA 1
ATOM 13722 C C . ILE D 1 232 ? -39.63900 -18.74400 -37.80400 1.000 34.48723 230 ILE D C 1
ATOM 13723 O O . ILE D 1 232 ? -40.16600 -19.33900 -38.75300 1.000 35.92361 230 ILE D O 1
ATOM 13728 N N . ARG D 1 233 ? -39.66000 -19.23600 -36.56400 1.000 33.66945 231 ARG D N 1
ATOM 13729 C CA . ARG D 1 233 ? -40.38400 -20.46900 -36.27400 1.000 34.08592 231 ARG D CA 1
ATOM 13730 C C . ARG D 1 233 ? -41.87300 -20.29800 -36.55000 1.000 34.74010 231 ARG D C 1
ATOM 13731 O O . ARG D 1 233 ? -42.51400 -21.18700 -37.12100 1.000 35.15240 231 ARG D O 1
ATOM 13739 N N . GLU D 1 234 ? -42.43600 -19.15100 -36.16300 1.000 65.26347 232 GLU D N 1
ATOM 13740 C CA . GLU D 1 234 ? -43.83800 -18.87700 -36.45000 1.000 65.03272 232 GLU D CA 1
ATOM 13741 C C . GLU D 1 234 ? -44.11800 -19.02000 -37.93800 1.000 64.69123 232 GLU D C 1
ATOM 13742 O O . GLU D 1 234 ? -45.10500 -19.64200 -38.34700 1.000 65.65813 232 GLU D O 1
ATOM 13748 N N . LEU D 1 235 ? -43.25500 -18.43300 -38.76500 1.000 50.48222 233 LEU D N 1
ATOM 13749 C CA . LEU D 1 235 ? -43.41200 -18.55500 -40.20900 1.000 50.04395 233 LEU D CA 1
ATOM 13750 C C . LEU D 1 235 ? -43.34200 -20.01300 -40.64100 1.000 50.40902 233 LEU D C 1
ATOM 13751 O O . LEU D 1 235 ? -44.23600 -20.51100 -41.33100 1.000 50.35591 233 LEU D O 1
ATOM 13756 N N . LEU D 1 236 ? -42.28700 -20.72100 -40.23700 1.000 55.32364 234 LEU D N 1
ATOM 13757 C CA . LEU D 1 236 ? -42.12400 -22.10100 -40.68300 1.000 55.27333 234 LEU D CA 1
ATOM 13758 C C . LEU D 1 236 ? -43.27100 -22.98800 -40.21300 1.000 55.80952 234 LEU D C 1
ATOM 13759 O O . LEU D 1 236 ? -43.58600 -23.99300 -40.86400 1.000 55.35974 234 LEU D O 1
ATOM 13764 N N . ALA D 1 237 ? -43.91200 -22.63100 -39.10000 1.000 44.25750 235 ALA D N 1
ATOM 13765 C CA . ALA D 1 237 ? -45.09900 -23.35800 -38.67100 1.000 43.70989 235 ALA D CA 1
ATOM 13766 C C . ALA D 1 237 ? -46.24300 -23.18800 -39.65900 1.000 43.85945 235 ALA D C 1
ATOM 13767 O O . ALA D 1 237 ? -47.12300 -24.05300 -39.74500 1.000 42.97546 235 ALA D O 1
ATOM 13769 N N . LYS D 1 238 ? -46.25300 -22.08500 -40.40700 1.000 49.21997 236 LYS D N 1
ATOM 13770 C CA . LYS D 1 238 ? -47.34700 -21.76000 -41.31200 1.000 48.23743 236 LYS D CA 1
ATOM 13771 C C . LYS D 1 238 ? -47.01000 -22.02200 -42.77000 1.000 46.78563 236 LYS D C 1
ATOM 13772 O O . LYS D 1 238 ? -47.81200 -21.68600 -43.64800 1.000 45.87778 236 LYS D O 1
ATOM 13778 N N . THR D 1 239 ? -45.84800 -22.60500 -43.05300 1.000 46.29729 237 THR D N 1
ATOM 13779 C CA . THR D 1 239 ? -45.43100 -22.82300 -44.42700 1.000 45.35041 237 THR D CA 1
ATOM 13780 C C . THR D 1 239 ? -44.66900 -24.13900 -44.53700 1.000 45.25335 237 THR D C 1
ATOM 13781 O O . THR D 1 239 ? -44.39400 -24.81800 -43.54000 1.000 44.93270 237 THR D O 1
ATOM 13785 N N . SER D 1 240 ? -44.30900 -24.47900 -45.78000 1.000 55.32468 238 SER D N 1
ATOM 13786 C CA . SER D 1 240 ? -43.47400 -25.63000 -46.09500 1.000 53.46442 238 SER D CA 1
ATOM 13787 C C . SER D 1 240 ? -42.06700 -25.20200 -46.49800 1.000 53.73814 238 SER D C 1
ATOM 13788 O O . SER D 1 240 ? -41.44400 -25.83900 -47.35100 1.000 53.58260 238 SER D O 1
ATOM 13791 N N . LEU D 1 241 ? -41.54700 -24.14100 -45.88500 1.000 38.14660 239 LEU D N 1
ATOM 13792 C CA . LEU D 1 241 ? -40.37700 -23.45700 -46.42800 1.000 37.37081 239 LEU D CA 1
ATOM 13793 C C . LEU D 1 241 ? -39.07700 -24.11400 -45.98500 1.000 36.96562 239 LEU D C 1
ATOM 13794 O O . LEU D 1 241 ? -38.83600 -24.23500 -44.77700 1.000 37.93169 239 LEU D O 1
ATOM 13799 N N . PRO D 1 242 ? -38.21300 -24.52400 -46.91400 1.000 36.59177 240 PRO D N 1
ATOM 13800 C CA . PRO D 1 242 ? -36.91300 -25.08000 -46.52900 1.000 36.78810 240 PRO D CA 1
ATOM 13801 C C . PRO D 1 242 ? -35.92300 -24.00400 -46.11300 1.000 37.06647 240 PRO D C 1
ATOM 13802 O O . PRO D 1 242 ? -35.92700 -22.88100 -46.62500 1.000 36.34779 240 PRO D O 1
ATOM 13806 N N . VAL D 1 243 ? -35.09600 -24.36300 -45.12400 1.000 46.59217 241 VAL D N 1
ATOM 13807 C CA . VAL D 1 243 ? -34.13900 -23.38700 -44.54100 1.000 45.26782 241 VAL D CA 1
ATOM 13808 C C . VAL D 1 243 ? -32.73100 -23.98400 -44.49900 1.000 46.05735 241 VAL D C 1
ATOM 13809 O O . VAL D 1 243 ? -32.60100 -25.15400 -44.10200 1.000 46.56154 241 VAL D O 1
ATOM 13813 N N . VAL D 1 244 ? -31.73400 -23.22100 -44.93700 1.000 39.37526 242 VAL D N 1
ATOM 13814 C CA . VAL D 1 244 ? -30.31400 -23.64000 -44.77700 1.000 39.76295 242 VAL D CA 1
ATOM 13815 C C . VAL D 1 244 ? -29.71000 -22.57100 -43.85100 1.000 39.12646 242 VAL D C 1
ATOM 13816 O O . VAL D 1 244 ? -30.14900 -21.41500 -43.94100 1.000 38.75358 242 VAL D O 1
ATOM 13820 N N . GLU D 1 245 ? -28.78800 -22.93900 -42.96200 1.000 49.96345 243 GLU D N 1
ATOM 13821 C CA . GLU D 1 245 ? -28.27100 -21.96900 -41.96400 1.000 49.77462 243 GLU D CA 1
ATOM 13822 C C . GLU D 1 245 ? -26.76900 -21.73800 -42.11100 1.000 49.34746 243 GLU D C 1
ATOM 13823 O O . GLU D 1 245 ? -26.08200 -22.63500 -42.60200 1.000 50.00307 243 GLU D O 1
ATOM 13829 N N . THR D 1 246 ? -26.29500 -20.55700 -41.71600 1.000 39.80332 244 THR D N 1
ATOM 13830 C CA . THR D 1 246 ? -24.85000 -20.28400 -41.70500 1.000 40.10106 244 THR D CA 1
ATOM 13831 C C . THR D 1 246 ? -24.38700 -20.68300 -40.33800 1.000 40.62422 244 THR D C 1
ATOM 13832 O O . THR D 1 246 ? -25.19500 -20.59400 -39.41700 1.000 42.15015 244 THR D O 1
ATOM 13836 N N . PHE D 1 247 ? -23.14100 -21.10000 -40.18600 1.000 42.59411 245 PHE D N 1
ATOM 13837 C CA . PHE D 1 247 ? -22.65900 -21.63400 -38.88700 1.000 43.22049 245 PHE D CA 1
ATOM 13838 C C . PHE D 1 247 ? -23.26400 -20.89700 -37.68400 1.000 43.58216 245 PHE D C 1
ATOM 13839 O O . PHE D 1 247 ? -23.67100 -21.59600 -36.74400 1.000 43.43677 245 PHE D O 1
ATOM 13847 N N . GLN D 1 248 ? -23.32200 -19.56200 -37.68200 1.000 42.13195 246 GLN D N 1
ATOM 13848 C CA . GLN D 1 248 ? -23.79400 -18.83800 -36.46800 1.000 42.09380 246 GLN D CA 1
ATOM 13849 C C . GLN D 1 248 ? -25.30900 -18.61600 -36.51400 1.000 41.73009 246 GLN D C 1
ATOM 13850 O O . GLN D 1 248 ? -25.80700 -17.87500 -35.65200 1.000 41.65660 246 GLN D O 1
ATOM 13856 N N . ALA D 1 249 ? -26.00900 -19.22000 -37.47100 1.000 30.64490 247 ALA D N 1
ATOM 13857 C CA . ALA D 1 249 ? -27.48800 -19.14700 -37.47800 1.000 30.61622 247 ALA D CA 1
ATOM 13858 C C . ALA D 1 249 ? -28.01600 -20.30700 -36.65300 1.000 30.85430 247 ALA D C 1
ATOM 13859 O O . ALA D 1 249 ? -29.23700 -20.41900 -36.46700 1.000 30.97085 247 ALA D O 1
ATOM 13861 N N . ALA D 1 250 ? -27.10200 -21.13500 -36.16900 1.000 33.04505 248 ALA D N 1
ATOM 13862 C CA . ALA D 1 250 ? -27.50200 -22.30100 -35.39500 1.000 33.71904 248 ALA D CA 1
ATOM 13863 C C . ALA D 1 250 ? -28.51400 -21.93800 -34.31700 1.000 34.07073 248 ALA D C 1
ATOM 13864 O O . ALA D 1 250 ? -28.44900 -20.86600 -33.71000 1.000 34.43936 248 ALA D O 1
ATOM 13866 N N . GLY D 1 251 ? -29.44800 -22.85800 -34.07700 1.000 37.09379 249 GLY D N 1
ATOM 13867 C CA . GLY D 1 251 ? -30.46400 -22.69600 -33.06100 1.000 38.77869 249 GLY D CA 1
ATOM 13868 C C . GLY D 1 251 ? -31.79100 -22.16800 -33.56000 1.000 38.71533 249 GLY D C 1
ATOM 13869 O O . GLY D 1 251 ? -32.76000 -22.13700 -32.78900 1.000 38.68068 249 GLY D O 1
ATOM 13870 N N . ALA D 1 252 ? -31.86600 -21.75800 -34.82500 1.000 45.27475 250 ALA D N 1
ATOM 13871 C CA . ALA D 1 252 ? -33.08600 -21.13400 -35.32600 1.000 46.36296 250 ALA D CA 1
ATOM 13872 C C . ALA D 1 252 ? -34.23800 -22.13100 -35.40000 1.000 46.92301 250 ALA D C 1
ATOM 13873 O O . ALA D 1 252 ? -35.37400 -21.80500 -35.03200 1.000 45.89591 250 ALA D O 1
ATOM 13875 N N . ILE D 1 253 ? -33.96700 -23.34500 -35.86400 1.000 47.99895 251 ILE D N 1
ATOM 13876 C CA . ILE D 1 253 ? -34.99600 -24.35800 -36.06200 1.000 47.55907 251 ILE D CA 1
ATOM 13877 C C . ILE D 1 253 ? -35.12400 -25.17700 -34.78600 1.000 47.41252 251 ILE D C 1
ATOM 13878 O O . ILE D 1 253 ? -34.12000 -25.65200 -34.24100 1.000 47.13284 251 ILE D O 1
ATOM 13883 N N . SER D 1 254 ? -36.35600 -25.35100 -34.31200 1.000 49.84269 252 SER D N 1
ATOM 13884 C CA . SER D 1 254 ? -36.60000 -26.21600 -33.16900 1.000 50.27864 252 SER D CA 1
ATOM 13885 C C . SER D 1 254 ? -36.65200 -27.68100 -33.60700 1.000 50.91223 252 SER D C 1
ATOM 13886 O O . SER D 1 254 ? -36.63800 -28.01000 -34.79700 1.000 51.07129 252 SER D O 1
ATOM 13889 N N . ARG D 1 255 ? -36.72500 -28.57400 -32.62000 1.000 40.97328 253 ARG D N 1
ATOM 13890 C CA . ARG D 1 255 ? -36.92300 -29.98300 -32.93200 1.000 40.58024 253 ARG D CA 1
ATOM 13891 C C . ARG D 1 255 ? -38.24600 -30.20400 -33.64800 1.000 41.59153 253 ARG D C 1
ATOM 13892 O O . ARG D 1 255 ? -38.35400 -31.10500 -34.48700 1.000 41.53903 253 ARG D O 1
ATOM 13900 N N . GLU D 1 256 ? -39.25900 -29.39000 -33.33200 1.000 63.45363 254 GLU D N 1
ATOM 13901 C CA . GLU D 1 256 ? -40.57100 -29.55400 -33.94900 1.000 64.21777 254 GLU D CA 1
ATOM 13902 C C . GLU D 1 256 ? -40.51100 -29.30700 -35.45000 1.000 64.43205 254 GLU D C 1
ATOM 13903 O O . GLU D 1 256 ? -41.18000 -30.00000 -36.22900 1.000 65.53076 254 GLU D O 1
ATOM 13909 N N . LEU D 1 257 ? -39.72500 -28.31400 -35.87300 1.000 46.08580 255 LEU D N 1
ATOM 13910 C CA . LEU D 1 257 ? -39.63400 -27.90900 -37.26900 1.000 45.46723 255 LEU D CA 1
ATOM 13911 C C . LEU D 1 257 ? -38.39500 -28.46700 -37.95400 1.000 46.07598 255 LEU D C 1
ATOM 13912 O O . LEU D 1 257 ? -37.98300 -27.94800 -38.99700 1.000 45.80806 255 LEU D O 1
ATOM 13917 N N . GLU D 1 258 ? -37.80000 -29.52300 -37.39500 1.000 53.80380 256 GLU D N 1
ATOM 13918 C CA . GLU D 1 258 ? -36.56600 -30.05700 -37.95200 1.000 54.37624 256 GLU D CA 1
ATOM 13919 C C . GLU D 1 258 ? -36.73500 -30.50100 -39.39800 1.000 55.52083 256 GLU D C 1
ATOM 13920 O O . GLU D 1 258 ? -35.73700 -30.56700 -40.12600 1.000 53.70085 256 GLU D O 1
ATOM 13926 N N . ASP D 1 259 ? -37.97000 -30.79300 -39.83200 1.000 67.57006 257 ASP D N 1
ATOM 13927 C CA . ASP D 1 259 ? -38.18500 -31.17100 -41.22600 1.000 67.13955 257 ASP D CA 1
ATOM 13928 C C . ASP D 1 259 ? -37.69900 -30.07900 -42.17200 1.000 67.42227 257 ASP D C 1
ATOM 13929 O O . ASP D 1 259 ? -37.25100 -30.37300 -43.28900 1.000 66.58980 257 ASP D O 1
ATOM 13934 N N . HIS D 1 260 ? -37.78500 -28.81600 -41.74400 1.000 52.23170 258 HIS D N 1
ATOM 13935 C CA . HIS D 1 260 ? -37.45300 -27.67700 -42.58900 1.000 49.31742 258 HIS D CA 1
ATOM 13936 C C . HIS D 1 260 ? -35.95300 -27.45400 -42.74000 1.000 47.50199 258 HIS D C 1
ATOM 13937 O O . HIS D 1 260 ? -35.54900 -26.63400 -43.57100 1.000 45.93410 258 HIS D O 1
ATOM 13944 N N . PHE D 1 261 ? -35.12700 -28.14900 -41.96400 1.000 49.55653 259 PHE D N 1
ATOM 13945 C CA . PHE D 1 261 ? -33.70500 -27.85400 -41.84200 1.000 48.97240 259 PHE D CA 1
ATOM 13946 C C . PHE D 1 261 ? -32.89600 -28.73500 -42.78400 1.000 48.80567 259 PHE D C 1
ATOM 13947 O O . PHE D 1 261 ? -33.00700 -29.96500 -42.73900 1.000 48.79833 259 PHE D O 1
ATOM 13955 N N . PHE D 1 262 ? -32.06800 -28.10400 -43.62400 1.000 50.44588 260 PHE D N 1
ATOM 13956 C CA . PHE D 1 262 ? -31.28800 -28.81200 -44.63300 1.000 49.51545 260 PHE D CA 1
ATOM 13957 C C . PHE D 1 262 ? -29.79600 -28.52500 -44.50600 1.000 50.00603 260 PHE D C 1
ATOM 13958 O O . PHE D 1 262 ? -29.06500 -28.52500 -45.50100 1.000 49.34284 260 PHE D O 1
ATOM 13966 N N . GLY D 1 263 ? -29.33100 -28.31400 -43.28000 1.000 46.51531 261 GLY D N 1
ATOM 13967 C CA . GLY D 1 263 ? -27.91700 -28.31200 -42.97500 1.000 46.63963 261 GLY D CA 1
ATOM 13968 C C . GLY D 1 263 ? -27.32700 -26.91500 -42.90600 1.000 45.27996 261 GLY D C 1
ATOM 13969 O O . GLY D 1 263 ? -27.96100 -25.90900 -43.23300 1.000 44.63440 261 GLY D O 1
ATOM 13970 N N . ARG D 1 264 ? -26.07200 -26.86900 -42.47200 1.000 42.30411 262 ARG D N 1
ATOM 13971 C CA . ARG D 1 264 ? -25.32100 -25.62700 -42.35900 1.000 41.82137 262 ARG D CA 1
ATOM 13972 C C . ARG D 1 264 ? -24.31900 -25.53700 -43.50500 1.000 41.41319 262 ARG D C 1
ATOM 13973 O O . ARG D 1 264 ? -23.53500 -26.46700 -43.73000 1.000 41.60659 262 ARG D O 1
ATOM 13981 N N . VAL D 1 265 ? -24.37900 -24.43000 -44.25000 1.000 35.84688 263 VAL D N 1
ATOM 13982 C CA . VAL D 1 265 ? -23.49800 -24.18400 -45.38600 1.000 36.36807 263 VAL D CA 1
ATOM 13983 C C . VAL D 1 265 ? -22.24000 -23.51100 -44.86800 1.000 36.85443 263 VAL D C 1
ATOM 13984 O O . VAL D 1 265 ? -22.30300 -22.58600 -44.04600 1.000 36.19559 263 VAL D O 1
ATOM 13988 N N . GLY D 1 266 ? -21.09100 -23.97800 -45.34500 1.000 45.67550 264 GLY D N 1
ATOM 13989 C CA . GLY D 1 266 ? -19.86400 -23.72200 -44.62500 1.000 45.06717 264 GLY D CA 1
ATOM 13990 C C . GLY D 1 266 ? -18.73700 -23.06400 -45.37800 1.000 44.94370 264 GLY D C 1
ATOM 13991 O O . GLY D 1 266 ? -18.91400 -22.01800 -45.99600 1.000 46.28208 264 GLY D O 1
ATOM 13992 N N . LEU D 1 267 ? -17.54900 -23.64500 -45.27300 1.000 32.23053 265 LEU D N 1
ATOM 13993 C CA . LEU D 1 267 ? -16.36700 -23.08100 -45.90200 1.000 32.70488 265 LEU D CA 1
ATOM 13994 C C . LEU D 1 267 ? -16.18500 -23.58300 -47.32300 1.000 33.80950 265 LEU D C 1
ATOM 13995 O O . LEU D 1 267 ? -15.62600 -22.86800 -48.16400 1.000 33.84499 265 LEU D O 1
ATOM 14000 N N . PHE D 1 268 ? -16.65200 -24.79700 -47.59900 1.000 50.89808 266 PHE D N 1
ATOM 14001 C CA . PHE D 1 268 ? -16.57000 -25.42100 -48.90700 1.000 51.79453 266 PHE D CA 1
ATOM 14002 C C . PHE D 1 268 ? -17.98000 -25.68700 -49.41100 1.000 51.89672 266 PHE D C 1
ATOM 14003 O O . PHE D 1 268 ? -18.90100 -25.94800 -48.62800 1.000 50.65233 266 PHE D O 1
ATOM 14011 N N . ARG D 1 269 ? -18.14200 -25.58800 -50.73100 1.000 57.01684 267 ARG D N 1
ATOM 14012 C CA . ARG D 1 269 ? -19.42100 -25.86700 -51.38800 1.000 56.38321 267 ARG D CA 1
ATOM 14013 C C . ARG D 1 269 ? -19.46300 -27.35900 -51.70300 1.000 55.20559 267 ARG D C 1
ATOM 14014 O O . ARG D 1 269 ? -19.16100 -27.80800 -52.80900 1.000 55.96099 267 ARG D O 1
ATOM 14022 N N . ASN D 1 270 ? -19.77200 -28.15200 -50.68100 1.000 49.58454 268 ASN D N 1
ATOM 14023 C CA . ASN D 1 270 ? -19.86500 -29.59700 -50.86400 1.000 49.51003 268 ASN D CA 1
ATOM 14024 C C . ASN D 1 270 ? -20.97700 -30.20300 -50.01800 1.000 47.40538 268 ASN D C 1
ATOM 14025 O O . ASN D 1 270 ? -20.90700 -31.37800 -49.64300 1.000 47.01808 268 ASN D O 1
ATOM 14030 N N . GLN D 1 271 ? -22.01400 -29.42700 -49.72400 1.000 42.57712 269 GLN D N 1
ATOM 14031 C CA . GLN D 1 271 ? -23.01900 -29.83200 -48.76100 1.000 41.44471 269 GLN D CA 1
ATOM 14032 C C . GLN D 1 271 ? -24.37500 -29.98100 -49.43600 1.000 40.12926 269 GLN D C 1
ATOM 14033 O O . GLN D 1 271 ? -24.65500 -29.31300 -50.43500 1.000 39.83698 269 GLN D O 1
ATOM 14039 N N . PRO D 1 272 ? -25.24600 -30.83700 -48.90500 1.000 32.57129 270 PRO D N 1
ATOM 14040 C CA . PRO D 1 272 ? -26.62300 -30.87000 -49.42800 1.000 33.14179 270 PRO D CA 1
ATOM 14041 C C . PRO D 1 272 ? -27.27200 -29.49400 -49.44000 1.000 31.54073 270 PRO D C 1
ATOM 14042 O O . PRO D 1 272 ? -27.99400 -29.15200 -50.38400 1.000 31.55051 270 PRO D O 1
ATOM 14046 N N . GLY D 1 273 ? -27.01400 -28.68400 -48.41400 1.000 42.57848 271 GLY D N 1
ATOM 14047 C CA . GLY D 1 273 ? -27.55900 -27.34000 -48.39200 1.000 42.30511 271 GLY D CA 1
ATOM 14048 C C . GLY D 1 273 ? -27.07200 -26.48500 -49.54100 1.000 42.33813 271 GLY D C 1
ATOM 14049 O O . GLY D 1 273 ? -27.79000 -25.59700 -50.00500 1.000 42.40311 271 GLY D O 1
ATOM 14050 N N . ASP D 1 274 ? -25.84200 -26.71600 -50.00000 1.000 44.26429 272 ASP D N 1
ATOM 14051 C CA . ASP D 1 274 ? -25.33700 -25.98500 -51.15800 1.000 44.73701 272 ASP D CA 1
ATOM 14052 C C . ASP D 1 274 ? -26.08800 -26.37500 -52.42300 1.000 44.44470 272 ASP D C 1
ATOM 14053 O O . ASP D 1 274 ? -26.46900 -25.51000 -53.22200 1.000 44.68354 272 ASP D O 1
ATOM 14058 N N . LEU D 1 275 ? -26.30700 -27.67300 -52.62000 1.000 40.81630 273 LEU D N 1
ATOM 14059 C CA . LEU D 1 275 ? -27.08700 -28.12800 -53.76200 1.000 41.04926 273 LEU D CA 1
ATOM 14060 C C . LEU D 1 275 ? -28.50400 -27.56800 -53.71800 1.000 41.87063 273 LEU D C 1
ATOM 14061 O O . LEU D 1 275 ? -29.06900 -27.21000 -54.75700 1.000 42.55985 273 LEU D O 1
ATOM 14066 N N . LEU D 1 276 ? -29.09700 -27.49000 -52.52300 1.000 34.39932 274 LEU D N 1
ATOM 14067 C CA . LEU D 1 276 ? -30.43100 -26.91000 -52.39700 1.000 34.29660 274 LEU D CA 1
ATOM 14068 C C . LEU D 1 276 ? -30.42600 -25.43100 -52.77000 1.000 34.62482 274 LEU D C 1
ATOM 14069 O O . LEU D 1 276 ? -31.34200 -24.95100 -53.44700 1.000 35.03101 274 LEU D O 1
ATOM 14074 N N . LEU D 1 277 ? -29.40200 -24.69200 -52.33900 1.000 45.81176 275 LEU D N 1
ATOM 14075 C CA . LEU D 1 277 ? -29.31600 -23.28100 -52.69900 1.000 46.21981 275 LEU D CA 1
ATOM 14076 C C . LEU D 1 277 ? -29.17200 -23.11500 -54.20500 1.000 49.21682 275 LEU D C 1
ATOM 14077 O O . LEU D 1 277 ? -29.69200 -22.15400 -54.78300 1.000 49.69966 275 LEU D O 1
ATOM 14082 N N . GLU D 1 278 ? -28.45200 -24.03000 -54.86000 1.000 80.36203 276 GLU D N 1
ATOM 14083 C CA . GLU D 1 278 ? -28.31700 -23.95300 -56.31100 1.000 81.35460 276 GLU D CA 1
ATOM 14084 C C . GLU D 1 278 ? -29.66700 -24.14000 -56.99700 1.000 81.25785 276 GLU D C 1
ATOM 14085 O O . GLU D 1 278 ? -30.03000 -23.38000 -57.90100 1.000 81.64128 276 GLU D O 1
ATOM 14091 N N . LYS D 1 279 ? -30.43500 -25.14100 -56.56500 1.000 44.77451 277 LYS D N 1
ATOM 14092 C CA . LYS D 1 279 ? -31.68800 -25.46700 -57.23300 1.000 41.54957 277 LYS D CA 1
ATOM 14093 C C . LYS D 1 279 ? -32.79200 -24.47000 -56.91200 1.000 40.27035 277 LYS D C 1
ATOM 14094 O O . LYS D 1 279 ? -33.80100 -24.43200 -57.62300 1.000 39.14107 277 LYS D O 1
ATOM 14100 N N . ALA D 1 280 ? -32.62800 -23.66500 -55.86900 1.000 44.02330 278 ALA D N 1
ATOM 14101 C CA . ALA D 1 280 ? -33.60100 -22.62300 -55.59000 1.000 43.23872 278 ALA D CA 1
ATOM 14102 C C . ALA D 1 280 ? -33.67000 -21.66100 -56.76600 1.000 44.02665 278 ALA D C 1
ATOM 14103 O O . ALA D 1 280 ? -32.65900 -21.36500 -57.40600 1.000 45.09221 278 ALA D O 1
ATOM 14105 N N . ASP D 1 281 ? -34.87700 -21.19500 -57.07500 1.000 58.01420 279 ASP D N 1
ATOM 14106 C CA . ASP D 1 281 ? -35.03700 -20.06800 -57.97900 1.000 58.06410 279 ASP D CA 1
ATOM 14107 C C . ASP D 1 281 ? -35.28700 -18.76800 -57.22800 1.000 58.04883 279 ASP D C 1
ATOM 14108 O O . ASP D 1 281 ? -35.19500 -17.69400 -57.82900 1.000 59.11855 279 ASP D O 1
ATOM 14113 N N . VAL D 1 282 ? -35.59900 -18.84000 -55.93500 1.000 33.99643 280 VAL D N 1
ATOM 14114 C CA . VAL D 1 282 ? -35.77500 -17.66000 -55.09500 1.000 35.01218 280 VAL D CA 1
ATOM 14115 C C . VAL D 1 282 ? -35.20800 -17.97200 -53.72000 1.000 34.28328 280 VAL D C 1
ATOM 14116 O O . VAL D 1 282 ? -35.60500 -18.95600 -53.08700 1.000 33.88029 280 VAL D O 1
ATOM 14120 N N . VAL D 1 283 ? -34.28100 -17.13900 -53.25900 1.000 56.00833 281 VAL D N 1
ATOM 14121 C CA . VAL D 1 283 ? -33.65000 -17.29800 -51.95400 1.000 55.89440 281 VAL D CA 1
ATOM 14122 C C . VAL D 1 283 ? -33.96800 -16.06100 -51.12500 1.000 56.14339 281 VAL D C 1
ATOM 14123 O O . VAL D 1 283 ? -33.70400 -14.93200 -51.55600 1.000 57.15371 281 VAL D O 1
ATOM 14127 N N . LEU D 1 284 ? -34.53300 -16.27000 -49.94600 1.000 31.24296 282 LEU D N 1
ATOM 14128 C CA . LEU D 1 284 ? -34.79800 -15.19200 -49.00000 1.000 31.32549 282 LEU D CA 1
ATOM 14129 C C . LEU D 1 284 ? -33.73800 -15.30200 -47.91000 1.000 30.94079 282 LEU D C 1
ATOM 14130 O O . LEU D 1 284 ? -33.80300 -16.18300 -47.05100 1.000 30.73862 282 LEU D O 1
ATOM 14135 N N . THR D 1 285 ? -32.75600 -14.41000 -47.95300 1.000 34.34089 283 THR D N 1
ATOM 14136 C CA . THR D 1 285 ? -31.69900 -14.37100 -46.95500 1.000 34.18846 283 THR D CA 1
ATOM 14137 C C . THR D 1 285 ? -32.15900 -13.52000 -45.77500 1.000 34.76809 283 THR D C 1
ATOM 14138 O O . THR D 1 285 ? -32.56900 -12.36800 -45.95200 1.000 34.97049 283 THR D O 1
ATOM 14142 N N . ILE D 1 286 ? -32.10600 -14.09500 -44.57600 1.000 35.23085 284 ILE D N 1
ATOM 14143 C CA . ILE D 1 286 ? -32.55900 -13.43500 -43.35600 1.000 36.09644 284 ILE D CA 1
ATOM 14144 C C . ILE D 1 286 ? -31.35300 -13.23700 -42.44900 1.000 36.57507 284 ILE D C 1
ATOM 14145 O O . ILE D 1 286 ? -30.68600 -14.20800 -42.06800 1.000 35.92610 284 ILE D O 1
ATOM 14150 N N . GLY D 1 287 ? -31.07400 -11.98200 -42.10900 1.000 53.91200 285 GLY D N 1
ATOM 14151 C CA . GLY D 1 287 ? -29.94800 -11.67200 -41.25500 1.000 54.47192 285 GLY D CA 1
ATOM 14152 C C . GLY D 1 287 ? -28.66300 -12.27000 -41.78700 1.000 54.02904 285 GLY D C 1
ATOM 14153 O O . GLY D 1 287 ? -27.90000 -12.88300 -41.03300 1.000 53.72051 285 GLY D O 1
ATOM 14154 N N . TYR D 1 288 ? -28.40800 -12.09700 -43.08300 1.000 39.83130 286 TYR D N 1
ATOM 14155 C CA . TYR D 1 288 ? -27.29900 -12.75700 -43.76100 1.000 39.67219 286 TYR D CA 1
ATOM 14156 C C . TYR D 1 288 ? -26.10600 -11.81400 -43.85600 1.000 39.30340 286 TYR D C 1
ATOM 14157 O O . TYR D 1 288 ? -26.20000 -10.74800 -44.47100 1.000 38.86016 286 TYR D O 1
ATOM 14166 N N . ASP D 1 289 ? -24.98800 -12.21200 -43.25300 1.000 46.91031 287 ASP D N 1
ATOM 14167 C CA . ASP D 1 289 ? -23.72400 -11.51000 -43.40400 1.000 47.10952 287 ASP D CA 1
ATOM 14168 C C . ASP D 1 289 ? -22.76400 -12.36800 -44.20600 1.000 47.36969 287 ASP D C 1
ATOM 14169 O O . ASP D 1 289 ? -22.52400 -13.52600 -43.83100 1.000 48.25708 287 ASP D O 1
ATOM 14174 N N . PRO D 1 290 ? -22.20100 -11.84800 -45.30100 1.000 38.52554 288 PRO D N 1
ATOM 14175 C CA . PRO D 1 290 ? -21.36200 -12.70000 -46.16100 1.000 39.07606 288 PRO D CA 1
ATOM 14176 C C . PRO D 1 290 ? -20.08800 -13.19500 -45.49400 1.000 39.98172 288 PRO D C 1
ATOM 14177 O O . PRO D 1 290 ? -19.47200 -14.13500 -46.01500 1.000 40.82890 288 PRO D O 1
ATOM 14181 N N . VAL D 1 291 ? -19.66100 -12.59400 -44.37800 1.000 42.85295 289 VAL D N 1
ATOM 14182 C CA . VAL D 1 291 ? -18.45400 -13.07400 -43.70900 1.000 43.10146 289 VAL D CA 1
ATOM 14183 C C . VAL D 1 291 ? -18.51400 -14.58700 -43.56300 1.000 44.17262 289 VAL D C 1
ATOM 14184 O O . VAL D 1 291 ? -17.51600 -15.28900 -43.76400 1.000 44.34938 289 VAL D O 1
ATOM 14188 N N . GLU D 1 292 ? -19.69700 -15.11100 -43.22800 1.000 48.23548 290 GLU D N 1
ATOM 14189 C CA . GLU D 1 292 ? -19.83600 -16.53000 -42.93100 1.000 48.69039 290 GLU D CA 1
ATOM 14190 C C . GLU D 1 292 ? -19.77500 -17.38900 -44.18500 1.000 49.45192 290 GLU D C 1
ATOM 14191 O O . GLU D 1 292 ? -19.31800 -18.53500 -44.12200 1.000 49.08656 290 GLU D O 1
ATOM 14197 N N . TYR D 1 293 ? -20.23500 -16.87100 -45.32000 1.000 60.12551 291 TYR D N 1
ATOM 14198 C CA . TYR D 1 293 ? -20.29500 -17.66200 -46.54600 1.000 60.64157 291 TYR D CA 1
ATOM 14199 C C . TYR D 1 293 ? -20.20700 -16.70600 -47.72600 1.000 60.40681 291 TYR D C 1
ATOM 14200 O O . TYR D 1 293 ? -21.14600 -15.94400 -47.97500 1.000 60.30703 291 TYR D O 1
ATOM 14209 N N . ASP D 1 294 ? -19.09200 -16.74700 -48.44600 1.000 53.04383 292 ASP D N 1
ATOM 14210 C CA . ASP D 1 294 ? -18.92500 -15.87500 -49.59900 1.000 52.81732 292 ASP D CA 1
ATOM 14211 C C . ASP D 1 294 ? -20.01000 -16.17400 -50.62700 1.000 52.32939 292 ASP D C 1
ATOM 14212 O O . ASP D 1 294 ? -20.24100 -17.34700 -50.95100 1.000 52.60595 292 ASP D O 1
ATOM 14217 N N . PRO D 1 295 ? -20.71000 -15.16000 -51.14400 1.000 49.14170 293 PRO D N 1
ATOM 14218 C CA . PRO D 1 295 ? -21.72100 -15.43200 -52.17900 1.000 49.01304 293 PRO D CA 1
ATOM 14219 C C . PRO D 1 295 ? -21.12600 -16.01300 -53.43900 1.000 49.68677 293 PRO D C 1
ATOM 14220 O O . PRO D 1 295 ? -21.85100 -16.66000 -54.20600 1.000 49.58114 293 PRO D O 1
ATOM 14224 N N . LYS D 1 296 ? -19.82700 -15.81100 -53.67800 1.000 53.44789 294 LYS D N 1
ATOM 14225 C CA . LYS D 1 296 ? -19.18500 -16.49600 -54.79100 1.000 54.11362 294 LYS D CA 1
ATOM 14226 C C . LYS D 1 296 ? -19.38400 -17.99800 -54.67900 1.000 54.16297 294 LYS D C 1
ATOM 14227 O O . LYS D 1 296 ? -19.38900 -18.70600 -55.69200 1.000 54.96103 294 LYS D O 1
ATOM 14233 N N . LEU D 1 297 ? -19.57200 -18.49400 -53.45600 1.000 39.54278 295 LEU D N 1
ATOM 14234 C CA . LEU D 1 297 ? -19.53100 -19.92600 -53.21300 1.000 40.49607 295 LEU D CA 1
ATOM 14235 C C . LEU D 1 297 ? -20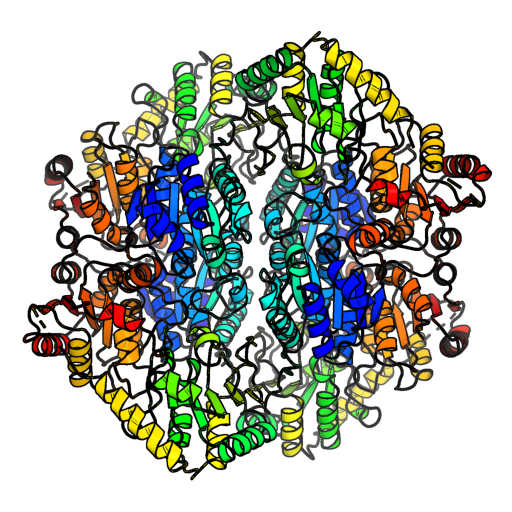.85700 -20.62100 -53.47700 1.000 40.98198 295 LEU D C 1
ATOM 14236 O O . LEU D 1 297 ? -20.84900 -21.80700 -53.79800 1.000 42.10921 295 LEU D O 1
ATOM 14241 N N . TRP D 1 298 ? -21.99500 -19.94000 -53.34200 1.000 52.67424 296 TRP D N 1
ATOM 14242 C CA . TRP D 1 298 ? -23.28300 -20.60200 -53.52900 1.000 53.18857 296 TRP D CA 1
ATOM 14243 C C . TRP D 1 298 ? -24.16800 -19.97000 -54.59600 1.000 52.65212 296 TRP D C 1
ATOM 14244 O O . TRP D 1 298 ? -25.25000 -20.50200 -54.87600 1.000 53.58095 296 TRP D O 1
ATOM 14255 N N . ASN D 1 299 ? -23.74100 -18.87000 -55.21000 1.000 47.73582 297 ASN D N 1
ATOM 14256 C CA . ASN D 1 299 ? -24.56800 -18.11900 -56.14600 1.000 47.48314 297 ASN D CA 1
ATOM 14257 C C . ASN D 1 299 ? -23.78100 -17.76400 -57.40300 1.000 47.98083 297 ASN D C 1
ATOM 14258 O O . ASN D 1 299 ? -24.05700 -16.75000 -58.05100 1.000 47.19464 297 ASN D O 1
ATOM 14263 N N . LYS D 1 300 ? -22.81100 -18.60600 -57.77500 1.000 53.18229 298 LYS D N 1
ATOM 14264 C CA . LYS D 1 300 ? -21.83400 -18.21800 -58.79100 1.000 53.36234 298 LYS D CA 1
ATOM 14265 C C . LYS D 1 300 ? -22.49500 -17.94100 -60.13500 1.000 53.50359 298 LYS D C 1
ATOM 14266 O O . LYS D 1 300 ? -22.07300 -17.03600 -60.86300 1.000 52.82841 298 LYS D O 1
ATOM 14272 N N . ASP D 1 301 ? -23.52800 -18.70900 -60.48700 1.000 59.86903 299 ASP D N 1
ATOM 14273 C CA . ASP D 1 301 ? -24.17700 -18.54100 -61.78200 1.000 59.46334 299 ASP D CA 1
ATOM 14274 C C . ASP D 1 301 ? -25.19400 -17.40500 -61.80900 1.000 58.56072 299 ASP D C 1
ATOM 14275 O O . ASP D 1 301 ? -25.58500 -16.97100 -62.89800 1.000 58.48024 299 ASP D O 1
ATOM 14280 N N . GLY D 1 302 ? -25.64300 -16.92800 -60.65100 1.000 49.25425 300 GLY D N 1
ATOM 14281 C CA . GLY D 1 302 ? -26.61000 -15.85000 -60.61500 1.000 48.26741 300 GLY D CA 1
ATOM 14282 C C . GLY D 1 302 ? -27.91300 -16.16600 -61.32200 1.000 48.12800 300 GLY D C 1
ATOM 14283 O O . GLY D 1 302 ? -28.41100 -15.35000 -62.10200 1.000 48.68273 300 GLY D O 1
ATOM 14284 N N . LYS D 1 303 ? -28.47500 -17.34500 -61.05400 1.000 41.96309 301 LYS D N 1
ATOM 14285 C CA . LYS D 1 303 ? -29.74600 -17.75800 -61.64000 1.000 41.60136 301 LYS D CA 1
ATOM 14286 C C . LYS D 1 303 ? -30.79100 -17.88000 -60.53600 1.000 41.39374 301 LYS D C 1
ATOM 14287 O O . LYS D 1 303 ? -31.50800 -18.88300 -60.44600 1.000 40.87022 301 LYS D O 1
ATOM 14293 N N . ARG D 1 304 ? -30.84900 -16.86900 -59.66700 1.000 48.35629 302 ARG D N 1
ATOM 14294 C CA . ARG D 1 304 ? -31.74400 -16.86200 -58.51900 1.000 47.72723 302 ARG D CA 1
ATOM 14295 C C . ARG D 1 304 ? -32.19900 -15.43600 -58.22300 1.000 48.06835 302 ARG D C 1
ATOM 14296 O O . ARG D 1 304 ? -31.43100 -14.48600 -58.38600 1.000 49.04927 302 ARG D O 1
ATOM 14304 N N . THR D 1 305 ? -33.45700 -15.30000 -57.79900 1.000 45.20460 303 THR D N 1
ATOM 14305 C CA . THR D 1 305 ? -33.97400 -14.07200 -57.20100 1.000 45.45026 303 THR D CA 1
ATOM 14306 C C . THR D 1 305 ? -33.49900 -14.04000 -55.75600 1.000 45.30443 303 THR D C 1
ATOM 14307 O O . THR D 1 305 ? -33.88900 -14.89900 -54.96000 1.000 44.74285 303 THR D O 1
ATOM 14311 N N . ILE D 1 306 ? -32.64600 -13.07800 -55.40700 1.000 46.89009 304 ILE D N 1
ATOM 14312 C CA . ILE D 1 306 ? -32.20900 -12.88400 -54.02500 1.000 47.05321 304 ILE D CA 1
ATOM 14313 C C . ILE D 1 306 ? -33.09200 -11.81800 -53.38600 1.000 45.89340 304 ILE D C 1
ATOM 14314 O O . ILE D 1 306 ? -33.27300 -10.73300 -53.95200 1.000 45.11422 304 ILE D O 1
ATOM 14319 N N . ILE D 1 307 ? -33.63400 -12.11800 -52.20700 1.000 44.42566 305 ILE D N 1
ATOM 14320 C CA . ILE D 1 307 ? -34.40300 -11.15600 -51.42200 1.000 44.24460 305 ILE D CA 1
ATOM 14321 C C . ILE D 1 307 ? -33.69300 -10.98700 -50.08600 1.000 43.58033 305 ILE D C 1
ATOM 14322 O O . ILE D 1 307 ? -33.63200 -11.92900 -49.28600 1.000 43.62279 305 ILE D O 1
ATOM 14327 N N . HIS D 1 308 ? -33.17600 -9.78600 -49.83300 1.000 40.69027 306 HIS D N 1
ATOM 14328 C CA . HIS D 1 308 ? -32.37500 -9.51400 -48.64400 1.000 39.25045 306 HIS D CA 1
ATOM 14329 C C . HIS D 1 308 ? -33.27700 -8.98600 -47.53300 1.000 39.26275 306 HIS D C 1
ATOM 14330 O O . HIS D 1 308 ? -33.71500 -7.83200 -47.56900 1.000 39.65202 306 HIS D O 1
ATOM 14337 N N . LEU D 1 309 ? -33.54300 -9.83000 -46.54400 1.000 40.42017 307 LEU D N 1
ATOM 14338 C CA . LEU D 1 309 ? -34.22100 -9.43500 -45.31700 1.000 40.78460 307 LEU D CA 1
ATOM 14339 C C . LEU D 1 309 ? -33.17300 -9.31700 -44.21600 1.000 41.14861 307 LEU D C 1
ATOM 14340 O O . LEU D 1 309 ? -32.44600 -10.27900 -43.94200 1.000 40.85464 307 LEU D O 1
ATOM 14345 N N . ASP D 1 310 ? -33.08200 -8.14000 -43.60500 1.000 36.66921 308 ASP D N 1
ATOM 14346 C CA . ASP D 1 310 ? -32.01000 -7.85200 -42.66200 1.000 37.52843 308 ASP D CA 1
ATOM 14347 C C . ASP D 1 310 ? -32.30900 -6.52100 -41.99000 1.000 38.14697 308 ASP D C 1
ATOM 14348 O O . ASP D 1 310 ? -33.22000 -5.79200 -42.39100 1.000 38.73706 308 ASP D O 1
ATOM 14353 N N . GLU D 1 311 ? -31.53600 -6.22500 -40.94000 1.000 52.60595 309 GLU D N 1
ATOM 14354 C CA . GLU D 1 311 ? -31.66500 -4.96400 -40.22100 1.000 53.21003 309 GLU D CA 1
ATOM 14355 C C . GLU D 1 311 ? -30.90800 -3.82700 -40.89000 1.000 53.06705 309 GLU D C 1
ATOM 14356 O O . GLU D 1 311 ? -31.13700 -2.65900 -40.55200 1.000 53.61021 309 GLU D O 1
ATOM 14362 N N . VAL D 1 312 ? -30.00700 -4.14700 -41.81300 1.000 48.01874 310 VAL D N 1
ATOM 14363 C CA . VAL D 1 312 ? -29.20600 -3.16000 -42.52100 1.000 48.70569 310 VAL D CA 1
ATOM 14364 C C . VAL D 1 312 ? -29.06600 -3.62200 -43.96500 1.000 46.72678 310 VAL D C 1
ATOM 14365 O O . VAL D 1 312 ? -29.02700 -4.82300 -44.25000 1.000 46.06797 310 VAL D O 1
ATOM 14369 N N . GLN D 1 313 ? -28.97200 -2.65900 -44.87900 1.000 49.55704 311 GLN D N 1
ATOM 14370 C CA . GLN D 1 313 ? -28.89500 -2.99600 -46.29300 1.000 50.03054 311 GLN D CA 1
ATOM 14371 C C . GLN D 1 313 ? -27.68500 -3.89300 -46.55900 1.000 48.76215 311 GLN D C 1
ATOM 14372 O O . GLN D 1 313 ? -26.85400 -4.15200 -45.68400 1.000 48.09566 311 GLN D O 1
ATOM 14378 N N . ALA D 1 314 ? -27.60900 -4.38600 -47.78800 1.000 33.83057 312 ALA D N 1
ATOM 14379 C CA . ALA D 1 314 ? -26.62500 -5.39200 -48.14400 1.000 32.94273 312 ALA D CA 1
ATOM 14380 C C . ALA D 1 314 ? -25.37500 -4.76100 -48.74200 1.000 32.59499 312 ALA D C 1
ATOM 14381 O O . ALA D 1 314 ? -25.35800 -3.58900 -49.13100 1.000 32.77135 312 ALA D O 1
ATOM 14383 N N . ASP D 1 315 ? -24.31400 -5.56300 -48.79900 1.000 45.03012 313 ASP D N 1
ATOM 14384 C CA . ASP D 1 315 ? -23.13700 -5.25300 -49.59900 1.000 44.76844 313 ASP D CA 1
ATOM 14385 C C . ASP D 1 315 ? -23.27700 -5.94300 -50.94600 1.000 44.34197 313 ASP D C 1
ATOM 14386 O O . ASP D 1 315 ? -23.58300 -7.13800 -51.01000 1.000 44.44373 313 ASP D O 1
ATOM 14391 N N . ILE D 1 316 ? -23.04100 -5.20100 -52.01600 1.000 32.39240 314 ILE D N 1
ATOM 14392 C CA . ILE D 1 316 ? -23.17800 -5.76300 -53.35200 1.000 32.51740 314 ILE D CA 1
ATOM 14393 C C . ILE D 1 316 ? -21.89200 -6.49600 -53.70900 1.000 33.14658 314 ILE D C 1
ATOM 14394 O O . ILE D 1 316 ? -20.80200 -5.91400 -53.68800 1.000 33.30165 314 ILE D O 1
ATOM 14399 N N . ASP D 1 317 ? -22.01800 -7.78800 -53.98500 1.000 44.88453 315 ASP D N 1
ATOM 14400 C CA . ASP D 1 317 ? -20.99800 -8.59300 -54.63300 1.000 45.14844 315 ASP D CA 1
ATOM 14401 C C . ASP D 1 317 ? -21.38900 -8.74400 -56.10000 1.000 45.53922 315 ASP D C 1
ATOM 14402 O O . ASP D 1 317 ? -22.53200 -8.47900 -56.48800 1.000 44.45036 315 ASP D O 1
ATOM 14407 N N . HIS D 1 318 ? -20.42500 -9.16000 -56.92200 1.000 34.63029 316 HIS D N 1
ATOM 14408 C CA . HIS D 1 318 ? -20.78700 -9.64300 -58.24800 1.000 34.68061 316 HIS D CA 1
ATOM 14409 C C . HIS D 1 318 ? -21.85700 -10.71600 -58.12500 1.000 34.17009 316 HIS D C 1
ATOM 14410 O O . HIS D 1 318 ? -22.89800 -10.65600 -58.78900 1.000 33.49318 316 HIS D O 1
ATOM 14417 N N . ASP D 1 319 ? -21.63900 -11.67200 -57.21900 1.000 37.50550 317 ASP D N 1
ATOM 14418 C CA . ASP D 1 319 ? -22.51800 -12.81900 -57.03300 1.000 38.36533 317 ASP D CA 1
ATOM 14419 C C . ASP D 1 319 ? -23.52900 -12.61900 -55.90500 1.000 37.29684 317 ASP D C 1
ATOM 14420 O O . ASP D 1 319 ? -24.03100 -13.60300 -55.35100 1.000 37.86500 317 ASP D O 1
ATOM 14425 N N . TYR D 1 320 ? -23.83400 -11.37200 -55.54800 1.000 33.25176 318 TYR D N 1
ATOM 14426 C CA . TYR D 1 320 ? -24.93100 -11.09300 -54.62200 1.000 32.77992 318 TYR D CA 1
ATOM 14427 C C . TYR D 1 320 ? -25.50000 -9.72800 -55.00000 1.000 32.56959 318 TYR D C 1
ATOM 14428 O O . TYR D 1 320 ? -24.97500 -8.69700 -54.56900 1.000 32.39528 318 TYR D O 1
ATOM 14437 N N . GLN D 1 321 ? -26.56200 -9.73500 -55.80800 1.000 44.56152 319 GLN D N 1
ATOM 14438 C CA . GLN D 1 321 ? -27.25300 -8.51800 -56.23000 1.000 44.68022 319 GLN D CA 1
ATOM 14439 C C . GLN D 1 321 ? -28.73400 -8.69100 -55.92800 1.000 45.81918 319 GLN D C 1
ATOM 14440 O O . GLN D 1 321 ? -29.51000 -9.10700 -56.80000 1.000 46.62234 319 GLN D O 1
ATOM 14446 N N . PRO D 1 322 ? -29.16500 -8.38800 -54.70200 1.000 33.86564 320 PRO D N 1
ATOM 14447 C CA . PRO D 1 322 ? -30.57600 -8.60400 -54.35400 1.000 34.95799 320 PRO D CA 1
ATOM 14448 C C . PRO D 1 322 ? -31.49400 -7.83500 -55.29200 1.000 35.35623 320 PRO D C 1
ATOM 14449 O O . PRO D 1 322 ? -31.25800 -6.66800 -55.60000 1.000 35.60254 320 PRO D O 1
ATOM 14453 N N . GLU D 1 323 ? -32.54800 -8.50700 -55.75100 1.000 54.16736 321 GLU D N 1
ATOM 14454 C CA . GLU D 1 323 ? -33.59700 -7.87600 -56.54400 1.000 54.75459 321 GLU D CA 1
ATOM 14455 C C . GLU D 1 323 ? -34.63200 -7.18400 -55.66500 1.000 54.29940 321 GLU D C 1
ATOM 14456 O O . GLU D 1 323 ? -35.37900 -6.34000 -56.16500 1.000 54.93852 321 GLU D O 1
ATOM 14462 N N . LEU D 1 324 ? -34.63600 -7.46100 -54.36100 1.000 43.43290 322 LEU D N 1
ATOM 14463 C CA . LEU D 1 324 ? -35.46300 -6.73800 -53.40400 1.000 44.14680 322 LEU D CA 1
ATOM 14464 C C . LEU D 1 324 ? -34.78700 -6.76100 -52.03700 1.000 42.66430 322 LEU D C 1
ATOM 14465 O O . LEU D 1 324 ? -34.06800 -7.70500 -51.70000 1.000 42.08661 322 LEU D O 1
ATOM 14470 N N . GLU D 1 325 ? -35.01200 -5.70400 -51.25900 1.000 47.71100 323 GLU D N 1
ATOM 14471 C CA . GLU D 1 325 ? -34.46400 -5.59200 -49.91500 1.000 48.37252 323 GLU D CA 1
ATOM 14472 C C . GLU D 1 325 ? -35.57200 -5.20100 -48.95100 1.000 48.97369 323 GLU D C 1
ATOM 14473 O O . GLU D 1 325 ? -36.33400 -4.26300 -49.21800 1.000 49.16024 323 GLU D O 1
ATOM 14479 N N . LEU D 1 326 ? -35.65200 -5.92200 -47.83200 1.000 42.04075 324 LEU D N 1
ATOM 14480 C CA . LEU D 1 326 ? -36.62700 -5.67100 -46.77300 1.000 41.93040 324 LEU D CA 1
ATOM 14481 C C . LEU D 1 326 ? -35.84400 -5.30200 -45.51400 1.000 42.79992 324 LEU D C 1
ATOM 14482 O O . LEU D 1 326 ? -35.61500 -6.13900 -44.63700 1.000 43.04741 324 LEU D O 1
ATOM 14487 N N . ILE D 1 327 ? -35.45500 -4.03900 -45.41000 1.000 44.41380 325 ILE D N 1
ATOM 14488 C CA . ILE D 1 327 ? -34.64600 -3.58400 -44.28700 1.000 43.93652 325 ILE D CA 1
ATOM 14489 C C . ILE D 1 327 ? -35.57200 -3.09800 -43.18600 1.000 44.32590 325 ILE D C 1
ATOM 14490 O O . ILE D 1 327 ? -36.53400 -2.36200 -43.43900 1.000 44.33649 325 ILE D O 1
ATOM 14495 N N . GLY D 1 328 ? -35.27200 -3.49700 -41.97000 1.000 48.99340 326 GLY D N 1
ATOM 14496 C CA . GLY D 1 328 ? -36.10900 -3.18800 -40.83100 1.000 49.70368 326 GLY D CA 1
ATOM 14497 C C . GLY D 1 328 ? -35.97600 -4.29700 -39.81100 1.000 49.86181 326 GLY D C 1
ATOM 14498 O O . GLY D 1 328 ? -35.25900 -5.27500 -40.01300 1.000 48.73743 326 GLY D O 1
ATOM 14499 N N . ASP D 1 329 ? -36.68000 -4.11300 -38.69900 1.000 55.46899 327 ASP D N 1
ATOM 14500 C CA . ASP D 1 329 ? -36.70200 -5.12300 -37.65000 1.000 56.27879 327 ASP D CA 1
ATOM 14501 C C . ASP D 1 329 ? -36.98500 -6.49000 -38.25900 1.000 55.62887 327 ASP D C 1
ATOM 14502 O O . ASP D 1 329 ? -38.03700 -6.70000 -38.87200 1.000 56.08414 327 ASP D O 1
ATOM 14507 N N . ILE D 1 330 ? -36.03100 -7.41500 -38.11400 1.000 35.93033 328 ILE D N 1
ATOM 14508 C CA . ILE D 1 330 ? -36.18400 -8.73200 -38.73100 1.000 35.84525 328 ILE D CA 1
ATOM 14509 C C . ILE D 1 330 ? -37.43800 -9.41700 -38.19900 1.000 35.21350 328 ILE D C 1
ATOM 14510 O O . ILE D 1 330 ? -38.24500 -9.96000 -38.96300 1.000 35.24298 328 ILE D O 1
ATOM 14515 N N . ALA D 1 331 ? -37.62400 -9.39200 -36.87700 1.000 47.70038 329 ALA D N 1
ATOM 14516 C CA . ALA D 1 331 ? -38.78200 -10.05200 -36.28400 1.000 47.64984 329 ALA D CA 1
ATOM 14517 C C . ALA D 1 331 ? -40.07600 -9.48400 -36.84800 1.000 48.22697 329 ALA D C 1
ATOM 14518 O O . ALA D 1 331 ? -40.98900 -10.23300 -37.21300 1.000 48.28936 329 ALA D O 1
ATOM 14520 N N . ALA D 1 332 ? -40.16400 -8.15400 -36.94300 1.000 37.54462 330 ALA D N 1
ATOM 14521 C CA . ALA D 1 332 ? -41.37400 -7.52300 -37.46500 1.000 37.90579 330 ALA D CA 1
ATOM 14522 C C . ALA D 1 332 ? -41.60500 -7.89700 -38.92500 1.000 35.77768 330 ALA D C 1
ATOM 14523 O O . ALA D 1 332 ? -42.72200 -8.25100 -39.31800 1.000 36.46057 330 ALA D O 1
ATOM 14525 N N . THR D 1 333 ? -40.55100 -7.83000 -39.74200 1.000 48.13126 331 THR D N 1
ATOM 14526 C CA . THR D 1 333 ? -40.68700 -8.12000 -41.16500 1.000 47.38177 331 THR D CA 1
ATOM 14527 C C . THR D 1 333 ? -41.07100 -9.57500 -41.40500 1.000 48.49021 331 THR D C 1
ATOM 14528 O O . THR D 1 333 ? -41.87400 -9.87300 -42.29800 1.000 48.62488 331 THR D O 1
ATOM 14532 N N . VAL D 1 334 ? -40.49400 -10.50000 -40.63500 1.000 41.12633 332 VAL D N 1
ATOM 14533 C CA . VAL D 1 334 ? -40.75800 -11.91600 -40.87600 1.000 41.61186 332 VAL D CA 1
ATOM 14534 C C . VAL D 1 334 ? -42.20600 -12.26500 -40.53900 1.000 42.61804 332 VAL D C 1
ATOM 14535 O O . VAL D 1 334 ? -42.86600 -13.00300 -41.28000 1.000 43.06946 332 VAL D O 1
ATOM 14539 N N . GLU D 1 335 ? -42.72000 -11.77600 -39.40900 1.000 63.12476 333 GLU D N 1
ATOM 14540 C CA . GLU D 1 335 ? -44.08800 -12.12300 -39.04400 1.000 64.38669 333 GLU D CA 1
ATOM 14541 C C . GLU D 1 335 ? -45.12200 -11.33100 -39.83200 1.000 64.61948 333 GLU D C 1
ATOM 14542 O O . GLU D 1 335 ? -46.26900 -11.77800 -39.93800 1.000 65.60055 333 GLU D O 1
ATOM 14548 N N . ALA D 1 336 ? -44.74500 -10.18400 -40.40300 1.000 43.10435 334 ALA D N 1
ATOM 14549 C CA . ALA D 1 336 ? -45.57000 -9.58700 -41.44900 1.000 43.43533 334 ALA D CA 1
ATOM 14550 C C . ALA D 1 336 ? -45.62100 -10.49300 -42.67200 1.000 43.15735 334 ALA D C 1
ATOM 14551 O O . ALA D 1 336 ? -46.68700 -10.70500 -43.26600 1.000 43.06580 334 ALA D O 1
ATOM 14553 N N . LEU D 1 337 ? -44.46700 -11.03500 -43.05800 1.000 53.21940 335 LEU D N 1
ATOM 14554 C CA . LEU D 1 337 ? -44.38300 -11.91500 -44.21300 1.000 52.98674 335 LEU D CA 1
ATOM 14555 C C . LEU D 1 337 ? -45.02400 -13.26700 -43.94100 1.000 52.88144 335 LEU D C 1
ATOM 14556 O O . LEU D 1 337 ? -45.54200 -13.89900 -44.86800 1.000 52.92537 335 LEU D O 1
ATOM 14561 N N . ALA D 1 338 ? -44.99700 -13.73000 -42.68900 1.000 35.94649 336 ALA D N 1
ATOM 14562 C CA . ALA D 1 338 ? -45.67300 -14.97900 -42.35500 1.000 37.10245 336 ALA D CA 1
ATOM 14563 C C . ALA D 1 338 ? -47.16900 -14.87700 -42.63000 1.000 37.12427 336 ALA D C 1
ATOM 14564 O O . ALA D 1 338 ? -47.78300 -15.82000 -43.14600 1.000 36.52392 336 ALA D O 1
ATOM 14566 N N . GLU D 1 339 ? -47.77200 -13.73300 -42.30000 1.000 57.94020 337 GLU D N 1
ATOM 14567 C CA . GLU D 1 339 ? -49.18300 -13.53200 -42.60600 1.000 58.95277 337 GLU D CA 1
ATOM 14568 C C . GLU D 1 339 ? -49.44800 -13.70900 -44.09500 1.000 58.87867 337 GLU D C 1
ATOM 14569 O O . GLU D 1 339 ? -50.41700 -14.36900 -44.48700 1.000 59.50672 337 GLU D O 1
ATOM 14575 N N . LYS D 1 340 ? -48.58400 -13.13800 -44.94000 1.000 54.41406 338 LYS D N 1
ATOM 14576 C CA . LYS D 1 340 ? -48.79000 -13.17800 -46.38300 1.000 54.22452 338 LYS D CA 1
ATOM 14577 C C . LYS D 1 340 ? -48.51800 -14.55200 -46.98000 1.000 53.26891 338 LYS D C 1
ATOM 14578 O O . LYS D 1 340 ? -49.05100 -14.86300 -48.05200 1.000 53.11150 338 LYS D O 1
ATOM 14584 N N . LEU D 1 341 ? -47.71800 -15.38200 -46.31300 1.000 47.59911 339 LEU D N 1
ATOM 14585 C CA . LEU D 1 341 ? -47.29400 -16.66100 -46.86400 1.000 46.78387 339 LEU D CA 1
ATOM 14586 C C . LEU D 1 341 ? -47.90100 -17.85800 -46.14500 1.000 46.83816 339 LEU D C 1
ATOM 14587 O O . LEU D 1 341 ? -47.50500 -18.99700 -46.41900 1.000 46.26371 339 LEU D O 1
ATOM 14592 N N . ALA D 1 342 ? -48.84300 -17.63200 -45.23200 1.000 41.93419 340 ALA D N 1
ATOM 14593 C CA . ALA D 1 342 ? -49.38600 -18.72500 -44.44100 1.000 40.79913 340 ALA D CA 1
ATOM 14594 C C . ALA D 1 342 ? -50.08500 -19.73300 -45.34200 1.000 39.42774 340 ALA D C 1
ATOM 14595 O O . ALA D 1 342 ? -50.93400 -19.37100 -46.15900 1.000 39.47390 340 ALA D O 1
ATOM 14597 N N . GLY D 1 343 ? -49.72900 -21.00300 -45.18300 1.000 38.52014 341 GLY D N 1
ATOM 14598 C CA . GLY D 1 343 ? -50.32000 -22.04900 -45.98600 1.000 39.38593 341 GLY D CA 1
ATOM 14599 C C . GLY D 1 343 ? -49.66800 -22.28300 -47.32700 1.000 39.35363 341 GLY D C 1
ATOM 14600 O O . GLY D 1 343 ? -50.26600 -22.95300 -48.17800 1.000 40.26391 341 GLY D O 1
ATOM 14601 N N . LEU D 1 344 ? -48.47200 -21.74600 -47.54800 1.000 42.37481 342 LEU D N 1
ATOM 14602 C CA . LEU D 1 344 ? -47.74200 -22.01600 -48.77800 1.000 42.94876 342 LEU D CA 1
ATOM 14603 C C . LEU D 1 344 ? -47.31800 -23.47900 -48.83100 1.000 45.62232 342 LEU D C 1
ATOM 14604 O O . LEU D 1 344 ? -46.78400 -24.02100 -47.85700 1.000 45.56195 342 LEU D O 1
ATOM 14609 N N . GLU D 1 345 ? -47.55200 -24.11400 -49.97500 1.000 65.75258 343 GLU D N 1
ATOM 14610 C CA . GLU D 1 345 ? -47.27300 -25.52800 -50.17200 1.000 65.88509 343 GLU D CA 1
ATOM 14611 C C . GLU D 1 345 ? -46.15100 -25.70800 -51.18800 1.000 64.39677 343 GLU D C 1
ATOM 14612 O O . GLU D 1 345 ? -45.93400 -24.85900 -52.05700 1.000 64.39372 343 GLU D O 1
ATOM 14618 N N . LEU D 1 346 ? -45.43700 -26.82200 -51.06700 1.000 49.89552 344 LEU D N 1
ATOM 14619 C CA . LEU D 1 346 ? -44.40100 -27.15000 -52.03000 1.000 49.41156 344 LEU D CA 1
ATOM 14620 C C . LEU D 1 346 ? -44.99100 -27.84000 -53.26100 1.000 50.24875 344 LEU D C 1
ATOM 14621 O O . LEU D 1 346 ? -46.05300 -28.46500 -53.21400 1.000 50.74639 344 LEU D O 1
ATOM 14626 N N . SER D 1 347 ? -44.27600 -27.72500 -54.37400 1.000 47.25559 345 SER D N 1
ATOM 14627 C CA . SER D 1 347 ? -44.54500 -28.57100 -55.52400 1.000 48.49280 345 SER D CA 1
ATOM 14628 C C . SER D 1 347 ? -44.20700 -30.02000 -55.18500 1.000 50.83839 345 SER D C 1
ATOM 14629 O O . SER D 1 347 ? -43.41400 -30.30300 -54.28300 1.000 50.73234 345 SER D O 1
ATOM 14632 N N . GLU D 1 348 ? -44.83400 -30.95200 -55.90400 1.000 73.49324 346 GLU D N 1
ATOM 14633 C CA . GLU D 1 348 ? -44.53700 -32.36100 -55.66600 1.000 75.78206 346 GLU D CA 1
ATOM 14634 C C . GLU D 1 348 ? -43.15300 -32.74100 -56.17600 1.000 75.74227 346 GLU D C 1
ATOM 14635 O O . GLU D 1 348 ? -42.57200 -33.71600 -55.68800 1.000 76.12038 346 GLU D O 1
ATOM 14641 N N . GLU D 1 349 ? -42.61900 -32.00300 -57.15100 1.000 73.79818 347 GLU D N 1
ATOM 14642 C CA . GLU D 1 349 ? -41.22700 -32.17200 -57.54500 1.000 74.42373 347 GLU D CA 1
ATOM 14643 C C . GLU D 1 349 ? -40.26600 -31.52900 -56.55000 1.000 71.34567 347 GLU D C 1
ATOM 14644 O O . GLU D 1 349 ? -39.10600 -31.94800 -56.46900 1.000 71.85237 347 GLU D O 1
ATOM 14650 N N . ALA D 1 350 ? -40.71500 -30.51800 -55.80000 1.000 56.44723 348 ALA D N 1
ATOM 14651 C CA . ALA D 1 350 ? -39.91600 -29.99600 -54.69500 1.000 54.75655 348 ALA D CA 1
ATOM 14652 C C . ALA D 1 350 ? -39.95200 -30.93800 -53.49900 1.000 53.91889 348 ALA D C 1
ATOM 14653 O O . ALA D 1 350 ? -38.92100 -31.17000 -52.85500 1.000 53.49185 348 ALA D O 1
ATOM 14655 N N . ALA D 1 351 ? -41.13100 -31.49400 -53.20400 1.000 62.13956 349 ALA D N 1
ATOM 14656 C CA . ALA D 1 351 ? -41.26100 -32.46000 -52.11800 1.000 61.98572 349 ALA D CA 1
ATOM 14657 C C . ALA D 1 351 ? -40.30200 -33.62600 -52.30000 1.000 63.66920 349 ALA D C 1
ATOM 14658 O O . ALA D 1 351 ? -39.65700 -34.06800 -51.34100 1.000 62.78468 349 ALA D O 1
ATOM 14660 N N . ALA D 1 352 ? -40.20500 -34.14500 -53.52800 1.000 59.66011 350 ALA D N 1
ATOM 14661 C CA . ALA D 1 352 ? -39.28000 -35.23900 -53.80700 1.000 60.81706 350 ALA D CA 1
ATOM 14662 C C . ALA D 1 352 ? -37.83600 -34.80100 -53.60100 1.000 60.72193 350 ALA D C 1
ATOM 14663 O O . ALA D 1 352 ? -37.03900 -35.50700 -52.97100 1.000 60.87412 350 ALA D O 1
ATOM 14665 N N . LEU D 1 353 ? -37.48500 -33.62200 -54.11800 1.000 58.07857 351 LEU D N 1
ATOM 14666 C CA . LEU D 1 353 ? -36.11100 -33.14600 -54.02600 1.000 58.02616 351 LEU D CA 1
ATOM 14667 C C . LEU D 1 353 ? -35.68000 -32.97700 -52.57800 1.000 56.41569 351 LEU D C 1
ATOM 14668 O O . LEU D 1 353 ? -34.56400 -33.36200 -52.20600 1.000 56.49517 351 LEU D O 1
ATOM 14673 N N . LEU D 1 354 ? -36.54500 -32.38700 -51.74900 1.000 42.17422 352 LEU D N 1
ATOM 14674 C CA . LEU D 1 354 ? -36.17900 -32.13200 -50.36000 1.000 40.46833 352 LEU D CA 1
ATOM 14675 C C . LEU D 1 354 ? -36.08200 -33.43100 -49.56900 1.000 42.00624 352 LEU D C 1
ATOM 14676 O O . LEU D 1 354 ? -35.18700 -33.58600 -48.73100 1.000 40.48713 352 LEU D O 1
ATOM 14681 N N . GLU D 1 355 ? -36.98900 -34.37900 -49.82500 1.000 79.77063 353 GLU D N 1
ATOM 14682 C CA . GLU D 1 355 ? -36.91000 -35.67300 -49.15400 1.000 79.80872 353 GLU D CA 1
ATOM 14683 C C . GLU D 1 355 ? -35.60100 -36.37600 -49.48600 1.000 79.83035 353 GLU D C 1
ATOM 14684 O O . GLU D 1 355 ? -34.94100 -36.93000 -48.59900 1.000 80.07233 353 GLU D O 1
ATOM 14690 N N . GLU D 1 356 ? -35.20000 -36.34400 -50.76100 1.000 74.07832 354 GLU D N 1
ATOM 14691 C CA . GLU D 1 356 ? -33.94000 -36.95800 -51.16800 1.000 74.60023 354 GLU D CA 1
ATOM 14692 C C . GLU D 1 356 ? -32.75900 -36.31300 -50.45500 1.000 73.51728 354 GLU D C 1
ATOM 14693 O O . GLU D 1 356 ? -31.78300 -36.99200 -50.11200 1.000 74.87743 354 GLU D O 1
ATOM 14699 N N . LEU D 1 357 ? -32.82200 -34.99800 -50.22900 1.000 50.14365 355 LEU D N 1
ATOM 14700 C CA . LEU D 1 357 ? -31.70600 -34.30900 -49.58600 1.000 48.78781 355 LEU D CA 1
ATOM 14701 C C . LEU D 1 357 ? -31.64600 -34.61900 -48.09400 1.000 48.67680 355 LEU D C 1
ATOM 14702 O O . LEU D 1 357 ? -30.55500 -34.74700 -47.52800 1.000 49.30308 355 LEU D O 1
ATOM 14707 N N . LEU D 1 358 ? -32.80500 -34.73800 -47.43900 1.000 45.78949 356 LEU D N 1
ATOM 14708 C CA . LEU D 1 358 ? -32.81800 -35.12500 -46.03200 1.000 45.74928 356 LEU D CA 1
ATOM 14709 C C . LEU D 1 358 ? -32.19800 -36.50200 -45.83300 1.000 49.67695 356 LEU D C 1
ATOM 14710 O O . LEU D 1 358 ? -31.55500 -36.75400 -44.80400 1.000 49.11179 356 LEU D O 1
ATOM 14715 N N . ALA D 1 359 ? -32.38700 -37.40600 -46.80000 1.000 69.59697 357 ALA D N 1
ATOM 14716 C CA . ALA D 1 359 ? -31.72200 -38.70500 -46.75400 1.000 70.01124 357 ALA D CA 1
ATOM 14717 C C . ALA D 1 359 ? -30.20700 -38.54500 -46.84200 1.000 70.30812 357 ALA D C 1
ATOM 14718 O O . ALA D 1 359 ? -29.46200 -39.13600 -46.05300 1.000 70.84123 357 ALA D O 1
ATOM 14720 N N . LYS D 1 360 ? -29.73300 -37.74300 -47.80300 1.000 71.89453 358 LYS D N 1
ATOM 14721 C CA . LYS D 1 360 ? -28.30300 -37.45700 -47.88600 1.000 72.15449 358 LYS D CA 1
ATOM 14722 C C . LYS D 1 360 ? -27.80100 -36.81600 -46.59900 1.000 71.74387 358 LYS D C 1
ATOM 14723 O O . LYS D 1 360 ? -26.66200 -37.06000 -46.18300 1.000 72.29752 358 LYS D O 1
ATOM 14729 N N . LEU D 1 361 ? -28.64300 -36.00300 -45.95300 1.000 56.88232 359 LEU D N 1
ATOM 14730 C CA . LEU D 1 361 ? -28.25000 -35.34600 -44.70900 1.000 55.60127 359 LEU D CA 1
ATOM 14731 C C . LEU D 1 361 ? -28.20400 -36.33200 -43.54800 1.000 57.91250 359 LEU D C 1
ATOM 14732 O O . LEU D 1 361 ? -27.27500 -36.29800 -42.73300 1.000 58.37103 359 LEU D O 1
ATOM 14737 N N . ALA D 1 362 ? -29.20900 -37.20400 -43.44300 1.000 73.83174 360 ALA D N 1
ATOM 14738 C CA . ALA D 1 362 ? -29.18800 -38.22500 -42.40300 1.000 75.82561 360 ALA D CA 1
ATOM 14739 C C . ALA D 1 362 ? -28.03600 -39.19700 -42.60800 1.000 77.63728 360 ALA D C 1
ATOM 14740 O O . ALA D 1 362 ? -27.51200 -39.75600 -41.63700 1.000 80.43467 360 ALA D O 1
ATOM 14742 N N . GLU D 1 363 ? -27.62900 -39.40200 -43.86200 1.000 79.90935 361 GLU D N 1
ATOM 14743 C CA . GLU D 1 363 ? -26.62700 -40.41300 -44.18000 1.000 80.61713 361 GLU D CA 1
ATOM 14744 C C . GLU D 1 363 ? -25.23600 -39.98200 -43.73500 1.000 81.52059 361 GLU D C 1
ATOM 14745 O O . GLU D 1 363 ? -24.49000 -40.77500 -43.15100 1.000 83.89284 361 GLU D O 1
ATOM 14751 N N . ALA D 1 364 ? -24.85700 -38.73500 -44.02800 1.000 64.50588 362 ALA D N 1
ATOM 14752 C CA . ALA D 1 364 ? -23.54600 -38.24600 -43.61100 1.000 64.07417 362 ALA D CA 1
ATOM 14753 C C . ALA D 1 364 ? -23.44600 -38.15000 -42.09300 1.000 66.34366 362 ALA D C 1
ATOM 14754 O O . ALA D 1 364 ? -22.35000 -38.26400 -41.53200 1.000 63.72786 362 ALA D O 1
ATOM 14756 N N . ASP D 1 365 ? -24.58000 -37.94500 -41.42600 1.000 100.06925 363 ASP D N 1
ATOM 14757 C CA . ASP D 1 365 ? -24.66400 -37.83400 -39.97000 1.000 97.76915 363 ASP D CA 1
ATOM 14758 C C . ASP D 1 365 ? -24.80800 -39.22900 -39.35500 1.000 99.56984 363 ASP D C 1
ATOM 14759 O O . ASP D 1 365 ? -25.75700 -39.53300 -38.63900 1.000 101.10814 363 ASP D O 1
ATOM 14764 N N . GLU D 1 366 ? -23.83500 -40.09300 -39.66600 1.000 96.88842 364 GLU D N 1
ATOM 14765 C CA . GLU D 1 366 ? -23.86800 -41.48900 -39.23600 1.000 98.33316 364 GLU D CA 1
ATOM 14766 C C . GLU D 1 366 ? -22.45500 -41.98200 -38.93300 1.000 97.68037 364 GLU D C 1
ATOM 14767 O O . GLU D 1 366 ? -21.59500 -41.97400 -39.82400 1.000 97.23458 364 GLU D O 1
ATOM 14773 N N . PRO D 1 367 ? -22.17200 -42.41500 -37.69700 1.000 78.48291 365 PRO D N 1
ATOM 14774 C CA . PRO D 1 367 ? -20.78500 -42.72500 -37.34400 1.000 74.98009 365 PRO D CA 1
ATOM 14775 C C . PRO D 1 367 ? -20.31900 -44.01400 -37.97700 1.000 77.21631 365 PRO D C 1
ATOM 14776 O O . PRO D 1 367 ? -21.11700 -44.94100 -38.22100 1.000 79.01513 365 PRO D O 1
ATOM 14780 N N . PRO D 1 368 ? -19.02100 -44.14200 -38.25700 1.000 61.92357 366 PRO D N 1
ATOM 14781 C CA . PRO D 1 368 ? -18.43200 -45.46600 -38.46000 1.000 66.33160 366 PRO D CA 1
ATOM 14782 C C . PRO D 1 368 ? -18.30000 -46.18100 -37.12500 1.000 70.63437 366 PRO D C 1
ATOM 14783 O O . PRO D 1 368 ? -18.27300 -45.56500 -36.05700 1.000 68.51925 366 PRO D O 1
ATOM 14787 N N . ALA D 1 374 ? -8.38500 -46.98800 -30.97600 1.000 79.07578 372 ALA D N 1
ATOM 14788 C CA . ALA D 1 374 ? -8.57800 -46.32600 -29.69100 1.000 75.55552 372 ALA D CA 1
ATOM 14789 C C . ALA D 1 374 ? -8.90300 -44.84900 -29.86700 1.000 72.29753 372 ALA D C 1
ATOM 14790 O O . ALA D 1 374 ? -9.19200 -44.16800 -28.87600 1.000 69.87974 372 ALA D O 1
ATOM 14792 N N . LEU D 1 375 ? -8.83800 -44.34700 -31.10100 1.000 62.57823 373 LEU D N 1
ATOM 14793 C CA . LEU D 1 375 ? -9.25700 -42.99300 -31.41900 1.000 58.69076 373 LEU D CA 1
ATOM 14794 C C . LEU D 1 375 ? -10.76800 -42.93200 -31.61600 1.000 58.54721 373 LEU D C 1
ATOM 14795 O O . LEU D 1 375 ? -11.39400 -43.85800 -32.14400 1.000 60.65897 373 LEU D O 1
ATOM 14800 N N . VAL D 1 376 ? -11.35300 -41.81900 -31.19900 1.000 68.90929 374 VAL D N 1
ATOM 14801 C CA . VAL D 1 376 ? -12.78700 -41.60000 -31.31900 1.000 68.17950 374 VAL D CA 1
ATOM 14802 C C . VAL D 1 376 ? -13.03700 -40.71000 -32.52700 1.000 65.75762 374 VAL D C 1
ATOM 14803 O O . VAL D 1 376 ? -12.41600 -39.64800 -32.67000 1.000 64.34052 374 VAL D O 1
ATOM 14807 N N . HIS D 1 377 ? -13.92400 -41.14900 -33.40800 1.000 54.24812 375 HIS D N 1
ATOM 14808 C CA . HIS D 1 377 ? -14.21700 -40.37500 -34.59700 1.000 51.46375 375 HIS D CA 1
ATOM 14809 C C . HIS D 1 377 ? -14.96200 -39.09300 -34.22400 1.000 49.39898 375 HIS D C 1
ATOM 14810 O O . HIS D 1 377 ? -15.74400 -39.07100 -33.26900 1.000 49.61975 375 HIS D O 1
ATOM 14817 N N . PRO D 1 378 ? -14.73000 -38.00400 -34.96000 1.000 48.12264 376 PRO D N 1
ATOM 14818 C CA . PRO D 1 378 ? -15.43900 -36.75300 -34.63400 1.000 47.45799 376 PRO D CA 1
ATOM 14819 C C . PRO D 1 378 ? -16.94800 -36.92200 -34.55900 1.000 47.78427 376 PRO D C 1
ATOM 14820 O O . PRO D 1 378 ? -17.60300 -36.27000 -33.73600 1.000 47.31539 376 PRO D O 1
ATOM 14824 N N . LEU D 1 379 ? -17.51700 -37.78800 -35.39900 1.000 34.98398 377 LEU D N 1
ATOM 14825 C CA . LEU D 1 379 ? -18.96300 -37.97300 -35.39700 1.000 35.86046 377 LEU D CA 1
ATOM 14826 C C . LEU D 1 379 ? -19.44300 -38.63400 -34.11000 1.000 36.93264 377 LEU D C 1
ATOM 14827 O O . LEU D 1 379 ? -20.46000 -38.21900 -33.54400 1.000 37.00970 377 LEU D O 1
ATOM 14832 N N . GLN D 1 380 ? -18.74200 -39.66800 -33.62400 1.000 51.39838 378 GLN D N 1
ATOM 14833 C CA . GLN D 1 380 ? -19.22800 -40.31600 -32.40800 1.000 52.23123 378 GLN D CA 1
ATOM 14834 C C . GLN D 1 380 ? -19.06800 -39.41600 -31.18800 1.000 50.67862 378 GLN D C 1
ATOM 14835 O O . GLN D 1 380 ? -19.80300 -39.58800 -30.20900 1.000 50.67118 378 GLN D O 1
ATOM 14841 N N . ILE D 1 381 ? -18.15500 -38.44200 -31.23400 1.000 49.65907 379 ILE D N 1
ATOM 14842 C CA . ILE D 1 381 ? -18.14600 -37.39400 -30.21500 1.000 49.26883 379 ILE D CA 1
ATOM 14843 C C . ILE D 1 381 ? -19.45100 -36.61200 -30.26400 1.000 48.12587 379 ILE D C 1
ATOM 14844 O O . ILE D 1 381 ? -20.12400 -36.41700 -29.24500 1.000 48.61026 379 ILE D O 1
ATOM 14849 N N . ILE D 1 382 ? -19.82500 -36.15600 -31.46100 1.000 36.98607 380 ILE D N 1
ATOM 14850 C CA . ILE D 1 382 ? -20.98700 -35.28600 -31.61500 1.000 37.03820 380 ILE D CA 1
ATOM 14851 C C . ILE D 1 382 ? -22.25000 -36.01400 -31.18300 1.000 38.29186 380 ILE D C 1
ATOM 14852 O O . ILE D 1 382 ? -23.09100 -35.46500 -30.46100 1.000 38.69413 380 ILE D O 1
ATOM 14857 N N . HIS D 1 383 ? -22.40200 -37.26400 -31.61800 1.000 50.42732 381 HIS D N 1
ATOM 14858 C CA . HIS D 1 383 ? -23.60500 -38.01400 -31.28100 1.000 52.33651 381 HIS D CA 1
ATOM 14859 C C . HIS D 1 383 ? -23.64800 -38.35600 -29.80200 1.000 51.98428 381 HIS D C 1
ATOM 14860 O O . HIS D 1 383 ? -24.70900 -38.27700 -29.17500 1.000 53.12942 381 HIS D O 1
ATOM 14867 N N . ALA D 1 384 ? -22.50900 -38.73800 -29.22500 1.000 48.41759 382 ALA D N 1
ATOM 14868 C CA . ALA D 1 384 ? -22.46600 -38.99100 -27.78900 1.000 49.33253 382 ALA D CA 1
ATOM 14869 C C . ALA D 1 384 ? -22.82300 -37.73200 -27.00400 1.000 48.87039 382 ALA D C 1
ATOM 14870 O O . ALA D 1 384 ? -23.62900 -37.77700 -26.06600 1.000 48.75580 382 ALA D O 1
ATOM 14872 N N . LEU D 1 385 ? -22.24000 -36.59200 -27.39000 1.000 48.55744 383 LEU D N 1
ATOM 14873 C CA . LEU D 1 385 ? -22.46500 -35.34900 -26.66000 1.000 48.09492 383 LEU D CA 1
ATOM 14874 C C . LEU D 1 385 ? -23.89400 -34.84900 -26.83800 1.000 49.40613 383 LEU D C 1
ATOM 14875 O O . LEU D 1 385 ? -24.56000 -34.47900 -25.86200 1.000 49.87870 383 LEU D O 1
ATOM 14880 N N . ARG D 1 386 ? -24.37700 -34.80800 -28.08300 1.000 49.87458 384 ARG D N 1
ATOM 14881 C CA . ARG D 1 386 ? -25.74400 -34.35900 -28.32500 1.000 50.41443 384 ARG D CA 1
ATOM 14882 C C . ARG D 1 386 ? -26.73600 -35.20100 -27.53500 1.000 51.63895 384 ARG D C 1
ATOM 14883 O O . ARG D 1 386 ? -27.70900 -34.67600 -26.98000 1.000 52.50044 384 ARG D O 1
ATOM 14891 N N . SER D 1 387 ? -26.49300 -36.50900 -27.45600 1.000 50.84960 385 SER D N 1
ATOM 14892 C CA . SER D 1 387 ? -27.38500 -37.41500 -26.74800 1.000 52.72574 385 SER D CA 1
ATOM 14893 C C . SER D 1 387 ? -27.36800 -37.22000 -25.23900 1.000 52.11755 385 SER D C 1
ATOM 14894 O O . SER D 1 387 ? -28.25700 -37.74600 -24.56000 1.000 52.80641 385 SER D O 1
ATOM 14897 N N . LEU D 1 388 ? -26.39800 -36.48000 -24.69800 1.000 46.75914 386 LEU D N 1
ATOM 14898 C CA . LEU D 1 388 ? -26.22500 -36.39200 -23.25700 1.000 45.80359 386 LEU D CA 1
ATOM 14899 C C . LEU D 1 388 ? -26.52900 -35.02100 -22.67200 1.000 45.96547 386 LEU D C 1
ATOM 14900 O O . LEU D 1 388 ? -26.56800 -34.89600 -21.44300 1.000 45.85800 386 LEU D O 1
ATOM 14905 N N . ILE D 1 389 ? -26.75100 -33.99700 -23.49300 1.000 44.44035 387 ILE D N 1
ATOM 14906 C CA . ILE D 1 389 ? -27.02200 -32.65400 -22.99400 1.000 45.94144 387 ILE D CA 1
ATOM 14907 C C . ILE D 1 389 ? -28.38300 -32.19600 -23.49600 1.000 49.09745 387 ILE D C 1
ATOM 14908 O O . ILE D 1 389 ? -28.75600 -32.46300 -24.64400 1.000 48.55147 387 ILE D O 1
ATOM 14913 N N . ASP D 1 390 ? -29.11700 -31.50200 -22.62800 1.000 80.09430 388 ASP D N 1
ATOM 14914 C CA . ASP D 1 390 ? -30.45500 -31.02300 -22.94700 1.000 81.23399 388 ASP D CA 1
ATOM 14915 C C . ASP D 1 390 ? -30.35100 -29.75900 -23.80200 1.000 79.23937 388 ASP D C 1
ATOM 14916 O O . ASP D 1 390 ? -29.27700 -29.39100 -24.28600 1.000 78.51829 388 ASP D O 1
ATOM 14921 N N . ASP D 1 391 ? -31.47800 -29.07800 -24.00600 1.000 75.65228 389 ASP D N 1
ATOM 14922 C CA . ASP D 1 391 ? -31.48900 -27.81300 -24.72800 1.000 74.89270 389 ASP D CA 1
ATOM 14923 C C . ASP D 1 391 ? -31.17800 -26.62200 -23.83000 1.000 73.83085 389 ASP D C 1
ATOM 14924 O O . ASP D 1 391 ? -31.15100 -25.48800 -24.31900 1.000 73.00941 389 ASP D O 1
ATOM 14929 N N . ASP D 1 392 ? -30.96700 -26.84300 -22.53200 1.000 74.52298 390 ASP D N 1
ATOM 14930 C CA . ASP D 1 392 ? -30.56100 -25.79300 -21.60700 1.000 73.44228 390 ASP D CA 1
ATOM 14931 C C . ASP D 1 392 ? -29.06000 -25.81600 -21.34400 1.000 69.33120 390 ASP D C 1
ATOM 14932 O O . ASP D 1 392 ? -28.61000 -25.41100 -20.26900 1.000 69.27836 390 ASP D O 1
ATOM 14937 N N . VAL D 1 393 ? -28.27500 -26.30300 -22.29800 1.000 38.11978 391 VAL D N 1
ATOM 14938 C CA . VAL D 1 393 ? -26.82600 -26.39000 -22.16900 1.000 36.52696 391 VAL D CA 1
ATOM 14939 C C . VAL D 1 393 ? -26.21000 -25.62400 -23.32900 1.000 34.81385 391 VAL D C 1
ATOM 14940 O O . VAL D 1 393 ? -26.39300 -25.99400 -24.49400 1.000 34.33765 391 VAL D O 1
ATOM 14944 N N . THR D 1 394 ? -25.47200 -24.57000 -23.01100 1.000 44.10619 392 THR D N 1
ATOM 14945 C CA . THR D 1 394 ? -24.75900 -23.81700 -24.02900 1.000 42.53827 392 THR D CA 1
ATOM 14946 C C . THR D 1 394 ? -23.49000 -24.55600 -24.43000 1.000 40.58665 392 THR D C 1
ATOM 14947 O O . THR D 1 394 ? -22.77000 -25.09200 -23.58300 1.000 41.04128 392 THR D O 1
ATOM 14951 N N . VAL D 1 395 ? -23.23100 -24.59800 -25.73200 1.000 37.38018 393 VAL D N 1
ATOM 14952 C CA . VAL D 1 395 ? -22.06900 -25.27700 -26.28900 1.000 36.03889 393 VAL D CA 1
ATOM 14953 C C . VAL D 1 395 ? -21.23800 -24.24300 -27.03200 1.000 35.30459 393 VAL D C 1
ATOM 14954 O O . VAL D 1 395 ? -21.77000 -23.48700 -27.85100 1.000 36.41703 393 VAL D O 1
ATOM 14958 N N . THR D 1 396 ? -19.94100 -24.21200 -26.75000 1.000 39.92454 394 THR D N 1
ATOM 14959 C CA . THR D 1 396 ? -19.02600 -23.26500 -27.36500 1.000 38.39954 394 THR D CA 1
ATOM 14960 C C . THR D 1 396 ? -17.92600 -24.03200 -28.08300 1.000 38.44517 394 THR D C 1
ATOM 14961 O O . THR D 1 396 ? -17.46800 -25.07400 -27.60200 1.000 39.12667 394 THR D O 1
ATOM 14965 N N . CYS D 1 397 ? -17.51500 -23.52200 -29.24200 1.000 34.76074 395 CYS D N 1
ATOM 14966 C CA . CYS D 1 397 ? -16.58700 -24.22300 -30.11300 1.000 34.14193 395 CYS D CA 1
ATOM 14967 C C . CYS D 1 397 ? -15.48300 -23.28900 -30.58200 1.000 32.89967 395 CYS D C 1
ATOM 14968 O O . CYS D 1 397 ? -15.73600 -22.13400 -30.94300 1.000 33.16239 395 CYS D O 1
ATOM 14971 N N . ASP D 1 398 ? -14.25900 -23.81000 -30.57600 1.000 46.78762 396 ASP D N 1
ATOM 14972 C CA . ASP D 1 398 ? -13.08600 -23.09100 -31.04700 1.000 45.89078 396 ASP D CA 1
ATOM 14973 C C . ASP D 1 398 ? -13.03600 -23.18300 -32.57100 1.000 45.35293 396 ASP D C 1
ATOM 14974 O O . ASP D 1 398 ? -13.99400 -23.61700 -33.21300 1.000 45.48553 396 ASP D O 1
ATOM 14979 N N . VAL D 1 399 ? -11.91900 -22.78400 -33.17800 1.000 42.19411 397 VAL D N 1
ATOM 14980 C CA . VAL D 1 399 ? -11.75600 -22.83200 -34.62700 1.000 42.03182 397 VAL D CA 1
ATOM 14981 C C . VAL D 1 399 ? -10.73300 -23.90100 -34.98300 1.000 42.06193 397 VAL D C 1
ATOM 14982 O O . VAL D 1 399 ? -9.71100 -24.05500 -34.30500 1.000 41.80016 397 VAL D O 1
ATOM 14986 N N . GLY D 1 400 ? -11.00800 -24.61900 -36.05900 1.000 33.08625 398 GLY D N 1
ATOM 14987 C CA . GLY D 1 400 ? -10.20500 -25.75100 -36.46500 1.000 34.32573 398 GLY D CA 1
ATOM 14988 C C . GLY D 1 400 ? -11.08800 -26.77300 -37.15400 1.000 34.05810 398 GLY D C 1
ATOM 14989 O O . GLY D 1 400 ? -12.24800 -26.51000 -37.45400 1.000 33.96411 398 GLY D O 1
ATOM 14990 N N . SER D 1 401 ? -10.51000 -27.95200 -37.39700 1.000 41.86993 399 SER D N 1
ATOM 14991 C CA . SER D 1 401 ? -11.26400 -29.01900 -38.04500 1.000 42.40516 399 SER D CA 1
ATOM 14992 C C . SER D 1 401 ? -12.43800 -29.46900 -37.18700 1.000 42.37129 399 SER D C 1
ATOM 14993 O O . SER D 1 401 ? -13.48100 -29.86600 -37.72000 1.000 43.05808 399 SER D O 1
ATOM 14996 N N . HIS D 1 402 ? -12.28600 -29.42400 -35.86300 1.000 37.19743 400 HIS D N 1
ATOM 14997 C CA . HIS D 1 402 ? -13.40800 -29.73400 -34.98400 1.000 38.58503 400 HIS D CA 1
ATOM 14998 C C . HIS D 1 402 ? -14.56800 -28.77700 -35.23000 1.000 36.75534 400 HIS D C 1
ATOM 14999 O O . HIS D 1 402 ? -15.73200 -29.18100 -35.17200 1.000 39.63485 400 HIS D O 1
ATOM 15006 N N . TYR D 1 403 ? -14.27200 -27.50200 -35.50000 1.000 47.47533 401 TYR D N 1
ATOM 15007 C CA . TYR D 1 403 ? -15.31700 -26.50800 -35.73300 1.000 47.38682 401 TYR D CA 1
ATOM 15008 C C . TYR D 1 403 ? -16.04700 -26.75300 -37.04200 1.000 48.44218 401 TYR D C 1
ATOM 15009 O O . TYR D 1 403 ? -17.21800 -26.37300 -37.15300 1.000 48.97824 401 TYR D O 1
ATOM 15018 N N . ILE D 1 404 ? -15.40500 -27.42300 -38.00300 1.000 38.84504 402 ILE D N 1
ATOM 15019 C CA . ILE D 1 404 ? -16.11500 -27.86500 -39.19700 1.000 40.13148 402 ILE D CA 1
ATOM 15020 C C . ILE D 1 404 ? -17.07200 -29.00100 -38.85300 1.000 41.24499 402 ILE D C 1
ATOM 15021 O O . ILE D 1 404 ? -18.22800 -29.01400 -39.29100 1.000 42.71391 402 ILE D O 1
ATOM 15026 N N . TRP D 1 405 ? -16.60200 -29.97700 -38.07000 1.000 33.77656 403 TRP D N 1
ATOM 15027 C CA . TRP D 1 405 ? -17.45600 -31.10400 -37.70300 1.000 36.77328 403 TRP D CA 1
ATOM 15028 C C . TRP D 1 405 ? -18.65400 -30.63500 -36.88700 1.000 37.32725 403 TRP D C 1
ATOM 15029 O O . TRP D 1 405 ? -19.79800 -31.03100 -37.14600 1.000 40.49271 403 TRP D O 1
ATOM 15040 N N . MET D 1 406 ? -18.40300 -29.78400 -35.88900 1.000 38.52054 404 MET D N 1
ATOM 15041 C CA . MET D 1 406 ? -19.47500 -29.30300 -35.02300 1.000 39.17605 404 MET D CA 1
ATOM 15042 C C . MET D 1 406 ? -20.47600 -28.47100 -35.80800 1.000 40.09006 404 MET D C 1
ATOM 15043 O O . MET D 1 406 ? -21.69200 -28.65800 -35.68400 1.000 41.33895 404 MET D O 1
ATOM 15048 N N . ALA D 1 407 ? -19.97500 -27.54700 -36.63200 1.000 53.57107 405 ALA D N 1
ATOM 15049 C CA . ALA D 1 407 ? -20.86100 -26.66600 -37.38100 1.000 54.05844 405 ALA D CA 1
ATOM 15050 C C . ALA D 1 407 ? -21.81700 -27.46200 -38.25800 1.000 55.88579 405 ALA D C 1
ATOM 15051 O O . ALA D 1 407 ? -23.00000 -27.12500 -38.36100 1.000 57.04019 405 ALA D O 1
ATOM 15053 N N . ARG D 1 408 ? -21.33400 -28.52900 -38.88800 1.000 46.29207 406 ARG D N 1
ATOM 15054 C CA . ARG D 1 408 ? -22.14600 -29.23300 -39.86900 1.000 48.68152 406 ARG D CA 1
ATOM 15055 C C . ARG D 1 408 ? -22.93200 -30.40800 -39.29800 1.000 52.14263 406 ARG D C 1
ATOM 15056 O O . ARG D 1 408 ? -23.86400 -30.87700 -39.96100 1.000 55.37505 406 ARG D O 1
ATOM 15064 N N . TYR D 1 409 ? -22.60700 -30.89500 -38.09700 1.000 64.37871 407 TYR D N 1
ATOM 15065 C CA . TYR D 1 409 ? -23.22200 -32.12800 -37.61600 1.000 65.81536 407 TYR D CA 1
ATOM 15066 C C . TYR D 1 409 ? -23.72700 -32.09600 -36.18100 1.000 66.46516 407 TYR D C 1
ATOM 15067 O O . TYR D 1 409 ? -24.47700 -33.00400 -35.80300 1.000 67.84124 407 TYR D O 1
ATOM 15076 N N . PHE D 1 410 ? -23.35600 -31.11200 -35.37100 1.000 44.88508 408 PHE D N 1
ATOM 15077 C CA . PHE D 1 410 ? -23.98900 -30.96400 -34.06800 1.000 45.03617 408 PHE D CA 1
ATOM 15078 C C . PHE D 1 410 ? -25.22600 -30.08700 -34.20600 1.000 46.33583 408 PHE D C 1
ATOM 15079 O O . PHE D 1 410 ? -25.14400 -28.96200 -34.71100 1.000 44.53792 408 PHE D O 1
ATOM 15087 N N . ARG D 1 411 ? -26.36500 -30.59900 -33.75700 1.000 69.84759 409 ARG D N 1
ATOM 15088 C CA . ARG D 1 411 ? -27.63500 -29.89900 -33.88000 1.000 71.21931 409 ARG D CA 1
ATOM 15089 C C . ARG D 1 411 ? -27.94900 -29.17300 -32.57900 1.000 71.02441 409 ARG D C 1
ATOM 15090 O O . ARG D 1 411 ? -27.79700 -29.74000 -31.49200 1.000 71.03931 409 ARG D O 1
ATOM 15098 N N . SER D 1 412 ? -28.35900 -27.91200 -32.69900 1.000 46.19004 410 SER D N 1
ATOM 15099 C CA . SER D 1 412 ? -28.77000 -27.07900 -31.57700 1.000 45.19105 410 SER D CA 1
ATOM 15100 C C . SER D 1 412 ? -30.15100 -26.53800 -31.91000 1.000 44.92559 410 SER D C 1
ATOM 15101 O O . SER D 1 412 ? -30.34900 -25.95700 -32.98300 1.000 45.40005 410 SER D O 1
ATOM 15104 N N . TYR D 1 413 ? -31.10500 -26.73900 -31.00500 1.000 48.37949 411 TYR D N 1
ATOM 15105 C CA . TYR D 1 413 ? -32.51200 -26.51200 -31.30500 1.000 49.83805 411 TYR D CA 1
ATOM 15106 C C . TYR D 1 413 ? -33.12000 -25.33500 -30.55000 1.000 49.82674 411 TYR D C 1
ATOM 15107 O O . TYR D 1 413 ? -34.31700 -25.07100 -30.70900 1.000 50.43996 411 TYR D O 1
ATOM 15116 N N . GLU D 1 414 ? -32.34400 -24.63200 -29.72800 1.000 50.37473 412 GLU D N 1
ATOM 15117 C CA . GLU D 1 414 ? -32.80600 -23.42100 -29.07300 1.000 50.84459 412 GLU D CA 1
ATOM 15118 C C . GLU D 1 414 ? -31.80700 -22.30300 -29.33600 1.000 50.86566 412 GLU D C 1
ATOM 15119 O O . GLU D 1 414 ? -30.59100 -22.54600 -29.37500 1.000 50.43670 412 GLU D O 1
ATOM 15125 N N . PRO D 1 415 ? -32.28300 -21.07000 -29.50900 1.000 45.37804 413 PRO D N 1
ATOM 15126 C CA . PRO D 1 415 ? -31.40200 -20.01200 -30.02200 1.000 44.90081 413 PRO D CA 1
ATOM 15127 C C . PRO D 1 415 ? -30.20500 -19.76300 -29.11200 1.000 44.84741 413 PRO D C 1
ATOM 15128 O O . PRO D 1 415 ? -30.32600 -19.71000 -27.88500 1.000 46.31775 413 PRO D O 1
ATOM 15132 N N . ARG D 1 416 ? -29.04000 -19.60000 -29.74000 1.000 42.37707 414 ARG D N 1
ATOM 15133 C CA . ARG D 1 416 ? -27.79800 -19.24600 -29.05500 1.000 41.67874 414 ARG D CA 1
ATOM 15134 C C . ARG D 1 416 ? -27.45700 -20.26000 -27.95900 1.000 43.34002 414 ARG D C 1
ATOM 15135 O O . ARG D 1 416 ? -27.28400 -19.93000 -26.78200 1.000 43.82392 414 ARG D O 1
ATOM 15143 N N . ARG D 1 417 ? -27.37400 -21.52200 -28.38300 1.000 70.32707 415 ARG D N 1
ATOM 15144 C CA . ARG D 1 417 ? -26.83600 -22.60700 -27.57200 1.000 70.01108 415 ARG D CA 1
ATOM 15145 C C . ARG D 1 417 ? -25.69100 -23.32300 -28.28100 1.000 68.60555 415 ARG D C 1
ATOM 15146 O O . ARG D 1 417 ? -25.33400 -24.44500 -27.91000 1.000 68.89166 415 ARG D O 1
ATOM 15154 N N . LEU D 1 418 ? -25.14700 -22.71800 -29.33300 1.000 50.67363 416 LEU D N 1
ATOM 15155 C CA . LEU D 1 418 ? -24.01600 -23.28500 -30.06200 1.000 47.56483 416 LEU D CA 1
ATOM 15156 C C . LEU D 1 418 ? -23.29700 -22.10400 -30.70600 1.000 47.03735 416 LEU D C 1
ATOM 15157 O O . LEU D 1 418 ? -23.72500 -21.60600 -31.75300 1.000 47.01206 416 LEU D O 1
ATOM 15162 N N . LEU D 1 419 ? -22.21100 -21.67100 -30.07800 1.000 45.46709 417 LEU D N 1
ATOM 15163 C CA . LEU D 1 419 ? -21.52600 -20.44100 -30.44200 1.000 43.73118 417 LEU D CA 1
ATOM 15164 C C . LEU D 1 419 ? -20.26600 -20.76300 -31.23400 1.000 41.46595 417 LEU D C 1
ATOM 15165 O O . LEU D 1 419 ? -19.44100 -21.57500 -30.79900 1.000 40.16101 417 LEU D O 1
ATOM 15170 N N . PHE D 1 420 ? -20.13200 -20.13800 -32.40200 1.000 39.60948 418 PHE D N 1
ATOM 15171 C CA . PHE D 1 420 ? -18.96000 -20.29900 -33.24700 1.000 39.09376 418 PHE D CA 1
ATOM 15172 C C . PHE D 1 420 ? -18.28900 -18.95100 -33.47800 1.000 38.09020 418 PHE D C 1
ATOM 15173 O O . PHE D 1 420 ? -18.93000 -17.89800 -33.41000 1.000 37.42458 418 PHE D O 1
ATOM 15181 N N . SER D 1 421 ? -16.98700 -19.00300 -33.76300 1.000 40.86084 419 SER D N 1
ATOM 15182 C CA . SER D 1 421 ? -16.24200 -17.86000 -34.28600 1.000 40.47436 419 SER D CA 1
ATOM 15183 C C . SER D 1 421 ? -16.12600 -18.07300 -35.79200 1.000 40.84988 419 SER D C 1
ATOM 15184 O O . SER D 1 421 ? -15.14100 -18.61100 -36.29700 1.000 41.13144 419 SER D O 1
ATOM 15187 N N . ASN D 1 422 ? -17.16900 -17.66600 -36.51500 1.000 54.55769 420 ASN D N 1
ATOM 15188 C CA . ASN D 1 422 ? -17.20800 -17.81400 -37.96500 1.000 54.13466 420 ASN D CA 1
ATOM 15189 C C . ASN D 1 422 ? -17.11000 -16.48200 -38.69800 1.000 53.89103 420 ASN D C 1
ATOM 15190 O O . ASN D 1 422 ? -17.38300 -16.42800 -39.90200 1.000 54.59475 420 ASN D O 1
ATOM 15195 N N . GLY D 1 423 ? -16.75400 -15.40300 -38.00200 1.000 46.32030 421 GLY D N 1
ATOM 15196 C CA . GLY D 1 423 ? -16.49000 -14.13800 -38.65800 1.000 45.32145 421 GLY D CA 1
ATOM 15197 C C . GLY D 1 423 ? -15.01000 -13.88400 -38.86300 1.000 44.68971 421 GLY D C 1
ATOM 15198 O O . GLY D 1 423 ? -14.57200 -13.56500 -39.97400 1.000 44.06753 421 GLY D O 1
ATOM 15199 N N . MET D 1 424 ? -14.23400 -14.02400 -37.78700 1.000 44.49520 422 MET D N 1
ATOM 15200 C CA . MET D 1 424 ? -12.78100 -13.94200 -37.84500 1.000 43.14680 422 MET D CA 1
ATOM 15201 C C . MET D 1 424 ? -12.12800 -15.30900 -37.83300 1.000 43.41186 422 MET D C 1
ATOM 15202 O O . MET D 1 424 ? -11.01400 -15.45800 -38.34500 1.000 43.58007 422 MET D O 1
ATOM 15207 N N . GLN D 1 425 ? -12.79900 -16.30900 -37.26200 1.000 35.13783 423 GLN D N 1
ATOM 15208 C CA . GLN D 1 425 ? -12.20000 -17.61700 -37.03200 1.000 35.43093 423 GLN D CA 1
ATOM 15209 C C . GLN D 1 425 ? -10.98700 -17.47600 -36.11200 1.000 35.74483 423 GLN D C 1
ATOM 15210 O O . GLN D 1 425 ? -9.85400 -17.81300 -36.46700 1.000 36.14397 423 GLN D O 1
ATOM 15216 N N . THR D 1 426 ? -11.25600 -16.96500 -34.90900 1.000 41.44638 424 THR D N 1
ATOM 15217 C CA . THR D 1 426 ? -10.22400 -16.70200 -33.91400 1.000 40.78487 424 THR D CA 1
ATOM 15218 C C . THR D 1 426 ? -10.05400 -17.90700 -32.99500 1.000 40.97097 424 THR D C 1
ATOM 15219 O O . THR D 1 426 ? -11.03200 -18.41700 -32.44100 1.000 41.15582 424 THR D O 1
ATOM 15223 N N . LEU D 1 427 ? -8.80900 -18.34500 -32.82400 1.000 42.03563 425 LEU D N 1
ATOM 15224 C CA . LEU D 1 427 ? -8.51900 -19.45400 -31.92700 1.000 42.03752 425 LEU D CA 1
ATOM 15225 C C . LEU D 1 427 ? -8.62700 -19.01500 -30.47000 1.000 41.71445 425 LEU D C 1
ATOM 15226 O O . LEU D 1 427 ? -8.36300 -17.86000 -30.12100 1.000 40.67766 425 LEU D O 1
ATOM 15231 N N . GLY D 1 428 ? -9.01900 -19.96100 -29.61400 1.000 40.33705 426 GLY D N 1
ATOM 15232 C CA . GLY D 1 428 ? -9.05800 -19.76700 -28.18300 1.000 42.00631 426 GLY D CA 1
ATOM 15233 C C . GLY D 1 428 ? -10.40300 -19.35200 -27.63000 1.000 40.17957 426 GLY D C 1
ATOM 15234 O O . GLY D 1 428 ? -10.61800 -19.46700 -26.42100 1.000 43.07887 426 GLY D O 1
ATOM 15235 N N . VAL D 1 429 ? -11.33000 -18.93400 -28.49100 1.000 40.86146 427 VAL D N 1
ATOM 15236 C CA . VAL D 1 429 ? -12.58200 -18.34000 -28.03100 1.000 40.60545 427 VAL D CA 1
ATOM 15237 C C . VAL D 1 429 ? -13.35900 -19.26900 -27.10700 1.000 41.91127 427 VAL D C 1
ATOM 15238 O O . VAL D 1 429 ? -14.09100 -18.80600 -26.22400 1.000 41.59804 427 VAL D O 1
ATOM 15242 N N . ALA D 1 430 ? -13.22300 -20.58400 -27.29000 1.000 53.78635 428 ALA D N 1
ATOM 15243 C CA . ALA D 1 430 ? -14.17400 -21.51900 -26.69400 1.000 54.28510 428 ALA D CA 1
ATOM 15244 C C . ALA D 1 430 ? -14.23500 -21.37300 -25.17600 1.000 54.99230 428 ALA D C 1
ATOM 15245 O O . ALA D 1 430 ? -15.29000 -21.05600 -24.61400 1.000 54.95219 428 ALA D O 1
ATOM 15247 N N . LEU D 1 431 ? -13.11700 -21.61900 -24.49000 1.000 49.78460 429 LEU D N 1
ATOM 15248 C CA . LEU D 1 431 ? -13.15500 -21.66200 -23.02800 1.000 48.96501 429 LEU D CA 1
ATOM 15249 C C . LEU D 1 431 ? -13.59800 -20.34000 -22.42500 1.000 48.02421 429 LEU D C 1
ATOM 15250 O O . LEU D 1 431 ? -14.48100 -20.35100 -21.54900 1.000 48.24217 429 LEU D O 1
ATOM 15255 N N . PRO D 1 432 ? -13.04200 -19.18900 -22.81300 1.000 46.53179 430 PRO D N 1
ATOM 15256 C CA . PRO D 1 432 ? -13.56300 -17.92400 -22.26000 1.000 46.16318 430 PRO D CA 1
ATOM 15257 C C . PRO D 1 432 ? -15.03900 -17.72400 -22.54100 1.000 44.99924 430 PRO D C 1
ATOM 15258 O O . PRO D 1 432 ? -15.77800 -17.25700 -21.66500 1.000 45.06088 430 PRO D O 1
ATOM 15262 N N . TRP D 1 433 ? -15.49300 -18.09100 -23.74200 1.000 40.68251 431 TRP D N 1
ATOM 15263 C CA . TRP D 1 433 ? -16.91100 -17.98000 -24.06100 1.000 41.03568 431 TRP D CA 1
ATOM 15264 C C . TRP D 1 433 ? -17.75800 -18.80200 -23.09700 1.000 41.67467 431 TRP D C 1
ATOM 15265 O O . TRP D 1 433 ? -18.89100 -18.41800 -22.78200 1.000 41.88402 431 TRP D O 1
ATOM 15276 N N . ALA D 1 434 ? -17.22900 -19.92800 -22.61100 1.000 37.65278 432 ALA D N 1
ATOM 15277 C CA . ALA D 1 434 ? -17.97900 -20.74300 -21.66000 1.000 37.89065 432 ALA D CA 1
ATOM 15278 C C . ALA D 1 434 ? -18.01300 -20.10000 -20.27800 1.000 38.15247 432 ALA D C 1
ATOM 15279 O O . ALA D 1 434 ? -19.04000 -20.15100 -19.59100 1.000 38.26245 432 ALA D O 1
ATOM 15281 N N . ILE D 1 435 ? -16.90000 -19.50300 -19.84300 1.000 55.02572 433 ILE D N 1
ATOM 15282 C CA . ILE D 1 435 ? -16.87800 -18.85600 -18.53300 1.000 55.00186 433 ILE D CA 1
ATOM 15283 C C . ILE D 1 435 ? -17.92800 -17.75600 -18.48200 1.000 54.69537 433 ILE D C 1
ATOM 15284 O O . ILE D 1 435 ? -18.69200 -17.63900 -17.51400 1.000 54.79070 433 ILE D O 1
ATOM 15289 N N . ALA D 1 436 ? -17.97200 -16.92800 -19.52700 1.000 34.11338 434 ALA D N 1
ATOM 15290 C CA . ALA D 1 436 ? -19.01100 -15.91100 -19.62500 1.000 34.81781 434 ALA D CA 1
ATOM 15291 C C . ALA D 1 436 ? -20.38600 -16.55400 -19.69000 1.000 35.04866 434 ALA D C 1
ATOM 15292 O O . ALA D 1 436 ? -21.30900 -16.14100 -18.98100 1.000 35.54235 434 ALA D O 1
ATOM 15294 N N . ALA D 1 437 ? -20.53600 -17.58500 -20.52800 1.000 32.55623 435 ALA D N 1
ATOM 15295 C CA . ALA D 1 437 ? -21.84800 -18.19400 -20.73400 1.000 32.95132 435 ALA D CA 1
ATOM 15296 C C . ALA D 1 437 ? -22.43700 -18.69800 -19.42300 1.000 33.79437 435 ALA D C 1
ATOM 15297 O O . ALA D 1 437 ? -23.65000 -18.60000 -19.19600 1.000 34.13655 435 ALA D O 1
ATOM 15299 N N . ALA D 1 438 ? -21.59400 -19.24500 -18.54600 1.000 46.44946 436 ALA D N 1
ATOM 15300 C CA . ALA D 1 438 ? -22.07400 -19.72100 -17.25500 1.000 46.50559 436 ALA D CA 1
ATOM 15301 C C . ALA D 1 438 ? -22.44900 -18.56500 -16.33600 1.000 47.62823 436 ALA D C 1
ATOM 15302 O O . ALA D 1 438 ? -23.30800 -18.72700 -15.46200 1.000 49.19920 436 ALA D O 1
ATOM 15304 N N . LEU D 1 439 ? -21.81600 -17.39900 -16.51100 1.000 42.84284 437 LEU D N 1
ATOM 15305 C CA . LEU D 1 439 ? -22.16900 -16.23400 -15.70500 1.000 42.07996 437 LEU D CA 1
ATOM 15306 C C . LEU D 1 439 ? -23.50200 -15.64300 -16.14700 1.000 44.25411 437 LEU D C 1
ATOM 15307 O O . LEU D 1 439 ? -24.30900 -15.22000 -15.30900 1.000 45.04110 437 LEU D O 1
ATOM 15312 N N . VAL D 1 440 ? -23.74500 -15.59700 -17.46200 1.000 43.00094 438 VAL D N 1
ATOM 15313 C CA . VAL D 1 440 ? -25.02300 -15.11500 -17.97600 1.000 43.92374 438 VAL D CA 1
ATOM 15314 C C . VAL D 1 440 ? -26.14100 -16.07000 -17.59600 1.000 46.02982 438 VAL D C 1
ATOM 15315 O O . VAL D 1 440 ? -27.26000 -15.64900 -17.28400 1.000 47.51880 438 VAL D O 1
ATOM 15319 N N . ARG D 1 441 ? -25.86200 -17.37100 -17.63300 1.000 64.71239 439 ARG D N 1
ATOM 15320 C CA . ARG D 1 441 ? -26.85000 -18.41400 -17.38800 1.000 66.15946 439 ARG D CA 1
ATOM 15321 C C . ARG D 1 441 ? -26.35200 -19.24200 -16.21100 1.000 66.69991 439 ARG D C 1
ATOM 15322 O O . ARG D 1 441 ? -25.78500 -20.33000 -16.39800 1.000 66.70029 439 ARG D O 1
ATOM 15330 N N . PRO D 1 442 ? -26.52800 -18.75000 -14.98600 1.000 58.16830 440 PRO D N 1
ATOM 15331 C CA . PRO D 1 442 ? -26.16900 -19.55200 -13.81100 1.000 57.36787 440 PRO D CA 1
ATOM 15332 C C . PRO D 1 442 ? -27.07200 -20.76800 -13.68700 1.000 59.50121 440 PRO D C 1
ATOM 15333 O O . PRO D 1 442 ? -28.20400 -20.79700 -14.17500 1.000 60.93804 440 PRO D O 1
ATOM 15337 N N . GLY D 1 443 ? -26.54200 -21.79500 -13.03300 1.000 66.50217 441 GLY D N 1
ATOM 15338 C CA . GLY D 1 443 ? -27.29000 -23.01500 -12.83300 1.000 67.39265 441 GLY D CA 1
ATOM 15339 C C . GLY D 1 443 ? -27.40600 -23.89900 -14.05100 1.000 67.98059 441 GLY D C 1
ATOM 15340 O O . GLY D 1 443 ? -28.16100 -24.88000 -14.01300 1.000 69.85377 441 GLY D O 1
ATOM 15341 N N . GLU D 1 444 ? -26.69400 -23.58500 -15.13100 1.000 56.92505 442 GLU D N 1
ATOM 15342 C CA . GLU D 1 444 ? -26.68400 -24.40500 -16.33300 1.000 56.05764 442 GLU D CA 1
ATOM 15343 C C . GLU D 1 444 ? -25.28200 -24.95600 -16.57000 1.000 53.53993 442 GLU D C 1
ATOM 15344 O O . GLU D 1 444 ? -24.27800 -24.29500 -16.28000 1.000 52.36815 442 GLU D O 1
ATOM 15350 N N . LYS D 1 445 ? -25.21700 -26.17700 -17.09700 1.000 47.33471 443 LYS D N 1
ATOM 15351 C CA . LYS D 1 445 ? -23.94600 -26.71400 -17.55900 1.000 45.47466 443 LYS D CA 1
ATOM 15352 C C . LYS D 1 445 ? -23.54800 -26.04300 -18.86900 1.000 45.40672 443 LYS D C 1
ATOM 15353 O O . LYS D 1 445 ? -24.39400 -25.62600 -19.66600 1.000 45.66122 443 LYS D O 1
ATOM 15359 N N . VAL D 1 446 ? -22.24200 -25.92400 -19.07800 1.000 49.07003 444 VAL D N 1
ATOM 15360 C CA . VAL D 1 446 ? -21.68400 -25.34500 -20.29300 1.000 48.91859 444 VAL D CA 1
ATOM 15361 C C . VAL D 1 446 ? -20.62400 -26.29700 -20.82300 1.000 49.34810 444 VAL D C 1
ATOM 15362 O O . VAL D 1 446 ? -19.74100 -26.73000 -20.07400 1.000 48.35497 444 VAL D O 1
ATOM 15366 N N . VAL D 1 447 ? -20.71100 -26.62700 -22.10600 1.000 64.40706 445 VAL D N 1
ATOM 15367 C CA . VAL D 1 447 ? -19.73000 -27.47900 -22.76400 1.000 65.64887 445 VAL D CA 1
ATOM 15368 C C . VAL D 1 447 ? -18.90500 -26.62000 -23.71300 1.000 64.70896 445 VAL D C 1
ATOM 15369 O O . VAL D 1 447 ? -19.44500 -25.76800 -24.42900 1.000 63.70114 445 VAL D O 1
ATOM 15373 N N . SER D 1 448 ? -17.59200 -26.83800 -23.70300 1.000 58.00978 446 SER D N 1
ATOM 15374 C CA . SER D 1 448 ? -16.66800 -26.15100 -24.59100 1.000 56.46428 446 SER D CA 1
ATOM 15375 C C . SER D 1 448 ? -15.90600 -27.17900 -25.41000 1.000 56.42224 446 SER D C 1
ATOM 15376 O O . SER D 1 448 ? -15.60600 -28.27800 -24.93700 1.000 56.32393 446 SER D O 1
ATOM 15379 N N . ILE D 1 449 ? -15.67200 -26.85300 -26.67400 1.000 57.52140 447 ILE D N 1
ATOM 15380 C CA . ILE D 1 449 ? -14.96800 -27.80100 -27.57600 1.000 58.12909 447 ILE D CA 1
ATOM 15381 C C . ILE D 1 449 ? -13.77400 -27.05300 -28.17200 1.000 57.15975 447 ILE D C 1
ATOM 15382 O O . ILE D 1 449 ? -13.96800 -25.94600 -28.69200 1.000 56.11793 447 ILE D O 1
ATOM 15387 N N . SER D 1 450 ? -12.58300 -27.63100 -28.04700 1.000 61.38075 448 SER D N 1
ATOM 15388 C CA . SER D 1 450 ? -11.38700 -27.00900 -28.65400 1.000 61.05224 448 SER D CA 1
ATOM 15389 C C . SER D 1 450 ? -10.48000 -28.10200 -29.20600 1.000 62.08183 448 SER D C 1
ATOM 15390 O O . SER D 1 450 ? -10.84300 -29.28500 -29.11500 1.000 62.53478 448 SER D O 1
ATOM 15393 N N . GLY D 1 451 ? -9.35900 -27.68900 -29.77400 1.000 59.55380 449 GLY D N 1
ATOM 15394 C CA . GLY D 1 451 ? -8.38400 -28.65200 -30.28600 1.000 59.03899 449 GLY D CA 1
ATOM 15395 C C . GLY D 1 451 ? -7.14400 -28.51300 -29.45400 1.000 58.55445 449 GLY D C 1
ATOM 15396 O O . GLY D 1 451 ? -7.20400 -27.81200 -28.43700 1.000 59.18762 449 GLY D O 1
ATOM 15397 N N . ASP D 1 452 ? -6.05000 -29.12500 -29.87300 1.000 67.38494 450 ASP D N 1
ATOM 15398 C CA . ASP D 1 452 ? -4.81700 -29.12100 -29.05400 1.000 67.10875 450 ASP D CA 1
ATOM 15399 C C . ASP D 1 452 ? -4.13700 -27.76100 -29.15200 1.000 66.66432 450 ASP D C 1
ATOM 15400 O O . ASP D 1 452 ? -3.62300 -27.29200 -28.12600 1.000 66.81067 450 ASP D O 1
ATOM 15405 N N . GLY D 1 453 ? -4.12800 -27.17100 -30.34300 1.000 56.24408 451 GLY D N 1
ATOM 15406 C CA . GLY D 1 453 ? -3.41100 -25.90700 -30.55200 1.000 55.41165 451 GLY D CA 1
ATOM 15407 C C . GLY D 1 453 ? -4.18400 -24.72800 -30.02400 1.000 55.17596 451 GLY D C 1
ATOM 15408 O O . GLY D 1 453 ? -3.55400 -23.88900 -29.36000 1.000 55.33746 451 GLY D O 1
ATOM 15409 N N . GLY D 1 454 ? -5.48700 -24.65700 -30.29600 1.000 39.81734 452 GLY D N 1
ATOM 15410 C CA . GLY D 1 454 ? -6.30500 -23.50400 -29.88800 1.000 38.72046 452 GLY D CA 1
ATOM 15411 C C . GLY D 1 454 ? -6.52600 -23.46600 -28.39800 1.000 38.77784 452 GLY D C 1
ATOM 15412 O O . GLY D 1 454 ? -6.72700 -22.37200 -27.85600 1.000 37.84826 452 GLY D O 1
ATOM 15413 N N . PHE D 1 455 ? -6.50500 -24.62700 -27.76100 1.000 56.99504 453 PHE D N 1
ATOM 15414 C CA . PHE D 1 455 ? -6.73300 -24.69100 -26.29900 1.000 57.91761 453 PHE D CA 1
ATOM 15415 C C . PHE D 1 455 ? -5.69100 -23.84000 -25.63600 1.000 57.78876 453 PHE D C 1
ATOM 15416 O O . PHE D 1 455 ? -6.04700 -23.05100 -24.75100 1.000 57.93430 453 PHE D O 1
ATOM 15424 N N . LEU D 1 456 ? -4.43600 -23.96600 -26.06100 1.000 45.45466 454 LEU D N 1
ATOM 15425 C CA . LEU D 1 456 ? -3.40000 -23.23500 -25.34200 1.000 45.65201 454 LEU D CA 1
ATOM 15426 C C . LEU D 1 456 ? -3.46700 -21.73300 -25.59700 1.000 45.13503 454 LEU D C 1
ATOM 15427 O O . LEU D 1 456 ? -2.93300 -20.95800 -24.79800 1.000 45.01109 454 LEU D O 1
ATOM 15432 N N . PHE D 1 457 ? -4.11500 -21.29600 -26.68000 1.000 45.30817 455 PHE D N 1
ATOM 15433 C CA . PHE D 1 457 ? -4.28900 -19.86200 -26.89100 1.000 44.96092 455 PHE D CA 1
ATOM 15434 C C . PHE D 1 457 ? -5.03500 -19.21700 -25.72900 1.000 45.58215 455 PHE D C 1
ATOM 15435 O O . PHE D 1 457 ? -4.78400 -18.05200 -25.39500 1.000 44.86502 455 PHE D O 1
ATOM 15443 N N . SER D 1 458 ? -5.95800 -19.95700 -25.10700 1.000 63.53580 456 SER D N 1
ATOM 15444 C CA . SER D 1 458 ? -6.81900 -19.42200 -24.06100 1.000 62.73371 456 SER D CA 1
ATOM 15445 C C . SER D 1 458 ? -6.80400 -20.25600 -22.78500 1.000 63.67114 456 SER D C 1
ATOM 15446 O O . SER D 1 458 ? -7.61900 -20.00200 -21.88900 1.000 64.49837 456 SER D O 1
ATOM 15449 N N . ALA D 1 459 ? -5.88000 -21.20800 -22.65200 1.000 45.12064 457 ALA D N 1
ATOM 15450 C CA . ALA D 1 459 ? -5.96700 -22.16400 -21.55500 1.000 44.04676 457 ALA D CA 1
ATOM 15451 C C . ALA D 1 459 ? -5.69000 -21.53500 -20.19600 1.000 42.96861 457 ALA D C 1
ATOM 15452 O O . ALA D 1 459 ? -5.98800 -22.16000 -19.17100 1.000 42.83658 457 ALA D O 1
ATOM 15454 N N . MET D 1 460 ? -5.11500 -20.32900 -20.15800 1.000 50.57167 458 MET D N 1
ATOM 15455 C CA . MET D 1 460 ? -4.84400 -19.68700 -18.87600 1.000 49.44141 458 MET D CA 1
ATOM 15456 C C . MET D 1 460 ? -6.12200 -19.46600 -18.07800 1.000 49.94305 458 MET D C 1
ATOM 15457 O O . MET D 1 460 ? -6.10400 -19.54200 -16.84100 1.000 49.25388 458 MET D O 1
ATOM 15462 N N . GLU D 1 461 ? -7.23800 -19.19700 -18.76200 1.000 51.22160 459 GLU D N 1
ATOM 15463 C CA . GLU D 1 461 ? -8.47000 -18.84100 -18.07200 1.000 51.01913 459 GLU D CA 1
ATOM 15464 C C . GLU D 1 461 ? -9.08100 -20.01700 -17.32200 1.000 51.29365 459 GLU D C 1
ATOM 15465 O O . GLU D 1 461 ? -10.06900 -19.82500 -16.60300 1.000 51.11255 459 GLU D O 1
ATOM 15471 N N . LEU D 1 462 ? -8.52100 -21.22200 -17.46400 1.000 45.36552 460 LEU D N 1
ATOM 15472 C CA . LEU D 1 462 ? -8.95400 -22.32700 -16.61700 1.000 45.00708 460 LEU D CA 1
ATOM 15473 C C . LEU D 1 462 ? -8.81000 -21.97200 -15.14100 1.000 44.94084 460 LEU D C 1
ATOM 15474 O O . LEU D 1 462 ? -9.57100 -22.47300 -14.30700 1.000 44.61137 460 LEU D O 1
ATOM 15479 N N . GLU D 1 463 ? -7.84300 -21.11000 -14.79900 1.000 47.84949 461 GLU D N 1
ATOM 15480 C CA . GLU D 1 463 ? -7.75100 -20.60700 -13.42900 1.000 47.26626 461 GLU D CA 1
ATOM 15481 C C . GLU D 1 463 ? -8.96700 -19.76100 -13.07400 1.000 47.17640 461 GLU D C 1
ATOM 15482 O O . GLU D 1 463 ? -9.49400 -19.85500 -11.96000 1.000 47.51951 461 GLU D O 1
ATOM 15488 N N . THR D 1 464 ? -9.41600 -18.91600 -14.00300 1.000 44.79872 462 THR D N 1
ATOM 15489 C CA . THR D 1 464 ? -10.62500 -18.13500 -13.77400 1.000 44.46929 462 THR D CA 1
ATOM 15490 C C . THR D 1 464 ? -11.83200 -19.04700 -13.60400 1.000 45.20037 462 THR D C 1
ATOM 15491 O O . THR D 1 464 ? -12.66600 -18.82600 -12.71800 1.000 45.62617 462 THR D O 1
ATOM 15495 N N . ALA D 1 465 ? -11.93100 -20.09200 -14.43100 1.000 36.31048 463 ALA D N 1
ATOM 15496 C CA . ALA D 1 465 ? -13.05100 -21.02400 -14.32400 1.000 36.72136 463 ALA D CA 1
ATOM 15497 C C . ALA D 1 465 ? -13.06900 -21.71100 -12.96300 1.000 37.85443 463 ALA D C 1
ATOM 15498 O O . ALA D 1 465 ? -14.11800 -21.80600 -12.31700 1.000 38.21791 463 ALA D O 1
ATOM 15500 N N . VAL D 1 466 ? -11.91100 -22.20100 -12.51200 1.000 38.51269 464 VAL D N 1
ATOM 15501 C CA . VAL D 1 466 ? -11.81500 -22.81100 -11.18800 1.000 39.68783 464 VAL D CA 1
ATOM 15502 C C . VAL D 1 466 ? -12.17700 -21.79700 -10.11200 1.000 39.78803 464 VAL D C 1
ATOM 15503 O O . VAL D 1 466 ? -12.85100 -22.12400 -9.12700 1.000 40.57217 464 VAL D O 1
ATOM 15507 N N . ARG D 1 467 ? -11.72000 -20.55300 -10.27900 1.000 55.32008 465 ARG D N 1
ATOM 15508 C CA . ARG D 1 467 ? -12.03100 -19.49500 -9.32400 1.000 55.20816 465 ARG D CA 1
ATOM 15509 C C . ARG D 1 467 ? -13.53500 -19.27900 -9.21500 1.000 55.76501 465 ARG D C 1
ATOM 15510 O O . ARG D 1 467 ? -14.08200 -19.16400 -8.11200 1.000 56.52780 465 ARG D O 1
ATOM 15518 N N . LEU D 1 468 ? -14.22100 -19.21200 -10.35700 1.000 46.29503 466 LEU D N 1
ATOM 15519 C CA . LEU D 1 468 ? -15.67100 -19.07300 -10.37400 1.000 46.88474 466 LEU D CA 1
ATOM 15520 C C . LEU D 1 468 ? -16.38800 -20.40700 -10.21400 1.000 46.36573 466 LEU D C 1
ATOM 15521 O O . LEU D 1 468 ? -17.61700 -20.42300 -10.08300 1.000 46.10534 466 LEU D O 1
ATOM 15526 N N . LYS D 1 469 ? -15.65100 -21.51800 -10.20500 1.000 50.93094 467 LYS D N 1
ATOM 15527 C CA . LYS D 1 469 ? -16.25600 -22.84400 -10.21300 1.000 52.03206 467 LYS D CA 1
ATOM 15528 C C . LYS D 1 469 ? -17.23400 -22.96600 -11.37600 1.000 51.49184 467 LYS D C 1
ATOM 15529 O O . LYS D 1 469 ? -18.32900 -23.51900 -11.24700 1.000 51.17567 467 LYS D O 1
ATOM 15535 N N . SER D 1 470 ? -16.82800 -22.43300 -12.52300 1.000 58.36204 468 SER D N 1
ATOM 15536 C CA . SER D 1 470 ? -17.68800 -22.43300 -13.69500 1.000 58.26168 468 SER D CA 1
ATOM 15537 C C . SER D 1 470 ? -18.08900 -23.86600 -14.03000 1.000 58.89339 468 SER D C 1
ATOM 15538 O O . SER D 1 470 ? -17.21500 -24.73800 -14.15000 1.000 59.18515 468 SER D O 1
ATOM 15541 N N . PRO D 1 471 ? -19.38700 -24.15800 -14.17100 1.000 44.38484 469 PRO D N 1
ATOM 15542 C CA . PRO D 1 471 ? -19.79600 -25.52800 -14.50800 1.000 45.31840 469 PRO D CA 1
ATOM 15543 C C . PRO D 1 471 ? -19.49400 -25.86000 -15.96300 1.000 45.54466 469 PRO D C 1
ATOM 15544 O O . PRO D 1 471 ? -20.40900 -26.01800 -16.77900 1.000 44.56389 469 PRO D O 1
ATOM 15548 N N . ILE D 1 472 ? -18.20900 -25.97400 -16.29500 1.000 51.61602 470 ILE D N 1
ATOM 15549 C CA . ILE D 1 472 ? -17.76700 -26.14300 -17.67300 1.000 51.43670 470 ILE D CA 1
ATOM 15550 C C . ILE D 1 472 ? -17.25600 -27.56100 -17.87100 1.000 51.17862 470 ILE D C 1
ATOM 15551 O O . ILE D 1 472 ? -16.76200 -28.21000 -16.94100 1.000 50.58757 470 ILE D O 1
ATOM 15556 N N . VAL D 1 473 ? -17.41800 -28.05100 -19.09800 1.000 52.58531 471 VAL D N 1
ATOM 15557 C CA . VAL D 1 473 ? -16.92400 -29.35500 -19.52300 1.000 51.92118 471 VAL D CA 1
ATOM 15558 C C . VAL D 1 473 ? -16.24500 -29.11300 -20.86400 1.000 51.66383 471 VAL D C 1
ATOM 15559 O O . VAL D 1 473 ? -16.91600 -28.99900 -21.89500 1.000 52.54916 471 VAL D O 1
ATOM 15563 N N . HIS D 1 474 ? -14.92000 -29.02700 -20.85800 1.000 42.06729 472 HIS D N 1
ATOM 15564 C CA . HIS D 1 474 ? -14.15100 -28.64100 -22.03000 1.000 41.26038 472 HIS D CA 1
ATOM 15565 C C . HIS D 1 474 ? -13.54600 -29.88100 -22.67300 1.000 41.10427 472 HIS D C 1
ATOM 15566 O O . HIS D 1 474 ? -12.85700 -30.66200 -22.01000 1.000 41.74284 472 HIS D O 1
ATOM 15573 N N . LEU D 1 475 ? -13.81800 -30.06400 -23.95700 1.000 38.31088 473 LEU D N 1
ATOM 15574 C CA . LEU D 1 475 ? -13.30700 -31.19400 -24.71400 1.000 39.02553 473 LEU D CA 1
ATOM 15575 C C . LEU D 1 475 ? -12.17400 -30.72100 -25.61100 1.000 38.61976 473 LEU D C 1
ATOM 15576 O O . LEU D 1 475 ? -12.33700 -29.76100 -26.37300 1.000 37.70642 473 LEU D O 1
ATOM 15581 N N . VAL D 1 476 ? -11.03200 -31.39200 -25.52100 1.000 39.37938 474 VAL D N 1
ATOM 15582 C CA . VAL D 1 476 ? -9.88100 -31.10300 -26.36400 1.000 39.23461 474 VAL D CA 1
ATOM 15583 C C . VAL D 1 476 ? -9.78300 -32.22800 -27.38300 1.000 39.96124 474 VAL D C 1
ATOM 15584 O O . VAL D 1 476 ? -9.43600 -33.36200 -27.03500 1.000 41.05399 474 VAL D O 1
ATOM 15588 N N . TRP D 1 477 ? -10.10300 -31.92700 -28.63900 1.000 63.43893 475 TRP D N 1
ATOM 15589 C CA . TRP D 1 477 ? -9.95100 -32.89400 -29.72700 1.000 64.79941 475 TRP D CA 1
ATOM 15590 C C . TRP D 1 477 ? -8.46400 -32.96300 -30.05000 1.000 65.28336 475 TRP D C 1
ATOM 15591 O O . TRP D 1 477 ? -7.91700 -32.07900 -30.71500 1.000 65.49756 475 TRP D O 1
ATOM 15602 N N . ASN D 1 478 ? -7.80000 -34.00700 -29.55400 1.000 53.68645 476 ASN D N 1
ATOM 15603 C CA . ASN D 1 478 ? -6.34400 -34.10500 -29.56900 1.000 52.85782 476 ASN D CA 1
ATOM 15604 C C . ASN D 1 478 ? -5.90800 -34.89200 -30.80000 1.000 53.13532 476 ASN D C 1
ATOM 15605 O O . ASN D 1 478 ? -6.20600 -36.08400 -30.92200 1.000 53.84637 476 ASN D O 1
ATOM 15610 N N . ASP D 1 479 ? -5.11800 -34.23600 -31.65500 1.000 48.80770 477 ASP D N 1
ATOM 15611 C CA . ASP D 1 479 ? -4.56600 -34.88700 -32.87300 1.000 48.88212 477 ASP D CA 1
ATOM 15612 C C . ASP D 1 479 ? -3.06100 -34.62800 -32.94600 1.000 48.98260 477 ASP D C 1
ATOM 15613 O O . ASP D 1 479 ? -2.38400 -35.31500 -33.72700 1.000 49.71908 477 ASP D O 1
ATOM 15618 N N . GLY D 1 480 ? -2.57500 -33.61700 -32.23800 1.000 44.36579 478 GLY D N 1
ATOM 15619 C CA . GLY D 1 480 ? -1.14000 -33.30900 -32.25800 1.000 44.40766 478 GLY D CA 1
ATOM 15620 C C . GLY D 1 480 ? -0.77100 -32.33100 -33.35000 1.000 44.21268 478 GLY D C 1
ATOM 15621 O O . GLY D 1 480 ? 0.43200 -32.06600 -33.51400 1.000 43.96637 478 GLY D O 1
ATOM 15622 N N . THR D 1 481 ? -1.75900 -31.82600 -34.08800 1.000 43.66554 479 THR D N 1
ATOM 15623 C CA . THR D 1 481 ? -1.47600 -30.91300 -35.21100 1.000 44.58077 479 THR D CA 1
ATOM 15624 C C . THR D 1 481 ? -2.52300 -29.84000 -35.32300 1.000 43.73941 479 THR D C 1
ATOM 15625 O O . THR D 1 481 ? -3.45700 -29.82200 -34.50500 1.000 43.12638 479 THR D O 1
ATOM 15629 N N . TYR D 1 482 ? -2.33500 -28.94100 -36.28300 1.000 52.93785 480 TYR D N 1
ATOM 15630 C CA . TYR D 1 482 ? -3.33900 -27.90400 -36.60100 1.000 52.85001 480 TYR D CA 1
ATOM 15631 C C . TYR D 1 482 ? -4.02300 -28.42200 -37.83900 1.000 54.21706 480 TYR D C 1
ATOM 15632 O O . TYR D 1 482 ? -3.69200 -27.92900 -38.92900 1.000 54.66379 480 TYR D O 1
ATOM 15641 N N . ASP D 1 483 ? -4.93500 -29.38800 -37.70400 1.000 64.00969 481 ASP D N 1
ATOM 15642 C CA . ASP D 1 483 ? -5.51700 -30.06100 -38.90000 1.000 64.33529 481 ASP D CA 1
ATOM 15643 C C . ASP D 1 483 ? -6.15500 -29.08100 -39.89200 1.000 64.54046 481 ASP D C 1
ATOM 15644 O O . ASP D 1 483 ? -5.86400 -29.23400 -41.08700 1.000 64.56990 481 ASP D O 1
ATOM 15649 N N . MET D 1 484 ? -7.00000 -28.14400 -39.45900 1.000 61.22773 482 MET D N 1
ATOM 15650 C CA . MET D 1 484 ? -7.64600 -27.28700 -40.48200 1.000 60.60140 482 MET D CA 1
ATOM 15651 C C . MET D 1 484 ? -6.55700 -26.74900 -41.41200 1.000 61.61259 482 MET D C 1
ATOM 15652 O O . MET D 1 484 ? -6.69200 -26.92400 -42.62700 1.000 62.34636 482 MET D O 1
ATOM 15657 N N . VAL D 1 485 ? -5.51400 -26.13500 -40.86000 1.000 51.73934 483 VAL D N 1
ATOM 15658 C CA . VAL D 1 485 ? -4.47200 -25.52100 -41.73000 1.000 52.14917 483 VAL D CA 1
ATOM 15659 C C . VAL D 1 485 ? -3.83100 -26.63000 -42.57200 1.000 53.88922 483 VAL D C 1
ATOM 15660 O O . VAL D 1 485 ? -3.63400 -26.41100 -43.77100 1.000 54.51813 483 VAL D O 1
ATOM 15664 N N . ALA D 1 486 ? -3.58500 -27.79500 -41.98400 1.000 53.43357 484 ALA D N 1
ATOM 15665 C CA . ALA D 1 486 ? -2.88300 -28.88900 -42.69500 1.000 54.39436 484 ALA D CA 1
ATOM 15666 C C . ALA D 1 486 ? -3.69200 -29.43300 -43.86600 1.000 54.59873 484 ALA D C 1
ATOM 15667 O O . ALA D 1 486 ? -3.24400 -29.32200 -45.00700 1.000 55.21717 484 ALA D O 1
ATOM 15669 N N . PHE D 1 487 ? -4.82600 -30.06500 -43.59400 1.000 53.56817 485 PHE D N 1
ATOM 15670 C CA . PHE D 1 487 ? -5.52400 -30.70100 -44.70700 1.000 53.00640 485 PHE D CA 1
ATOM 15671 C C . PHE D 1 487 ? -5.86100 -29.69600 -45.79800 1.000 52.93148 485 PHE D C 1
ATOM 15672 O O . PHE D 1 487 ? -6.08300 -30.10400 -46.93800 1.000 53.37739 485 PHE D O 1
ATOM 15680 N N . GLN D 1 488 ? -5.88500 -28.39800 -45.48500 1.000 57.65825 486 GLN D N 1
ATOM 15681 C CA . GLN D 1 488 ? -5.98700 -27.38900 -46.53600 1.000 57.10925 486 GLN D CA 1
ATOM 15682 C C . GLN D 1 488 ? -4.65200 -27.21100 -47.24900 1.000 57.81372 486 GLN D C 1
ATOM 15683 O O . GLN D 1 488 ? -4.61600 -27.03500 -48.47300 1.000 57.63984 486 GLN D O 1
ATOM 15689 N N . GLN D 1 489 ? -3.54800 -27.25900 -46.49700 1.000 59.64675 487 GLN D N 1
ATOM 15690 C CA . GLN D 1 489 ? -2.22600 -27.24400 -47.11500 1.000 59.93530 487 GLN D CA 1
ATOM 15691 C C . GLN D 1 489 ? -2.02500 -28.47300 -47.99200 1.000 60.65139 487 GLN D C 1
ATOM 15692 O O . GLN D 1 489 ? -1.44700 -28.38400 -49.08100 1.000 60.89310 487 GLN D O 1
ATOM 15698 N N . GLU D 1 490 ? -2.48600 -29.63600 -47.52300 1.000 63.78450 488 GLU D N 1
ATOM 15699 C CA . GLU D 1 490 ? -2.38100 -30.85100 -48.32300 1.000 64.20144 488 GLU D CA 1
ATOM 15700 C C . GLU D 1 490 ? -3.16200 -30.71400 -49.62200 1.000 64.40892 488 GLU D C 1
ATOM 15701 O O . GLU D 1 490 ? -2.69500 -31.14200 -50.68200 1.000 66.00881 488 GLU D O 1
ATOM 15707 N N . MET D 1 491 ? -4.35400 -30.11500 -49.55900 1.000 47.22454 489 MET D N 1
ATOM 15708 C CA . MET D 1 491 ? -5.15600 -29.93500 -50.76400 1.000 46.74690 489 MET D CA 1
ATOM 15709 C C . MET D 1 491 ? -4.42200 -29.07300 -51.78500 1.000 46.68958 489 MET D C 1
ATOM 15710 O O . MET D 1 491 ? -4.39400 -29.39300 -52.98000 1.000 45.73011 489 MET D O 1
ATOM 15715 N N . LYS D 1 492 ? -3.79900 -27.98800 -51.32400 1.000 47.00746 490 LYS D N 1
ATOM 15716 C CA . LYS D 1 492 ? -3.19200 -27.02700 -52.23700 1.000 46.57749 490 LYS D CA 1
ATOM 15717 C C . LYS D 1 492 ? -1.79100 -27.45100 -52.66200 1.000 47.00457 490 LYS D C 1
ATOM 15718 O O . LYS D 1 492 ? -1.43700 -27.32400 -53.84100 1.000 46.95512 490 LYS D O 1
ATOM 15724 N N . TYR D 1 493 ? -0.98700 -27.96500 -51.72800 1.000 51.49027 491 TYR D N 1
ATOM 15725 C CA . TYR D 1 493 ? 0.42700 -28.20100 -51.98300 1.000 52.90724 491 TYR D CA 1
ATOM 15726 C C . TYR D 1 493 ? 0.85900 -29.65200 -51.83200 1.000 54.21592 491 TYR D C 1
ATOM 15727 O O . TYR D 1 493 ? 2.03200 -29.95700 -52.08200 1.000 55.49914 491 TYR D O 1
ATOM 15736 N N . GLY D 1 494 ? -0.03300 -30.54900 -51.42200 1.000 51.22442 492 GLY D N 1
ATOM 15737 C CA . GLY D 1 494 ? 0.36600 -31.92500 -51.20900 1.000 52.35150 492 GLY D CA 1
ATOM 15738 C C . GLY D 1 494 ? 1.33600 -32.12100 -50.06800 1.000 53.31580 492 GLY D C 1
ATOM 15739 O O . GLY D 1 494 ? 1.98400 -33.16900 -49.98700 1.000 52.91103 492 GLY D O 1
ATOM 15740 N N . ARG D 1 495 ? 1.45300 -31.14000 -49.17600 1.000 65.40183 493 ARG D N 1
ATOM 15741 C CA . ARG D 1 495 ? 2.37500 -31.23500 -48.05500 1.000 65.97354 493 ARG D CA 1
ATOM 15742 C C . ARG D 1 495 ? 2.02200 -30.17600 -47.02100 1.000 63.97674 493 ARG D C 1
ATOM 15743 O O . ARG D 1 495 ? 1.72500 -29.03100 -47.37400 1.000 63.43378 493 ARG D O 1
ATOM 15751 N N . THR D 1 496 ? 2.05200 -30.56700 -45.75100 1.000 46.58531 494 THR D N 1
ATOM 15752 C CA . THR D 1 496 ? 1.87000 -29.59900 -44.68400 1.000 45.78068 494 THR D CA 1
ATOM 15753 C C . THR D 1 496 ? 3.17900 -28.85000 -44.44100 1.000 44.79124 494 THR D C 1
ATOM 15754 O O . THR D 1 496 ? 4.24700 -29.23900 -44.92200 1.000 46.00888 494 THR D O 1
ATOM 15758 N N . SER D 1 497 ? 3.08500 -27.75400 -43.68900 1.000 53.07951 495 SER D N 1
ATOM 15759 C CA . SER D 1 497 ? 4.27400 -26.98600 -43.32500 1.000 52.29798 495 SER D CA 1
ATOM 15760 C C . SER D 1 497 ? 3.95900 -26.16200 -42.08400 1.000 51.28060 495 SER D C 1
ATOM 15761 O O . SER D 1 497 ? 3.14800 -25.23200 -42.14800 1.000 50.00493 495 SER D O 1
ATOM 15764 N N . GLY D 1 498 ? 4.60500 -26.49700 -40.97000 1.000 43.79917 496 GLY D N 1
ATOM 15765 C CA . GLY D 1 498 ? 4.42300 -25.74100 -39.74900 1.000 42.43584 496 GLY D CA 1
ATOM 15766 C C . GLY D 1 498 ? 3.15100 -26.04100 -38.99800 1.000 41.52081 496 GLY D C 1
ATOM 15767 O O . GLY D 1 498 ? 2.64200 -25.17000 -38.28500 1.000 40.25839 496 GLY D O 1
ATOM 15768 N N . VAL D 1 499 ? 2.62700 -27.25700 -39.12700 1.000 49.78344 497 VAL D N 1
ATOM 15769 C CA . VAL D 1 499 ? 1.38400 -27.64300 -38.46900 1.000 50.11057 497 VAL D CA 1
ATOM 15770 C C . VAL D 1 499 ? 1.60300 -28.62000 -37.32600 1.000 51.24764 497 VAL D C 1
ATOM 15771 O O . VAL D 1 499 ? 0.67900 -28.81700 -36.51800 1.000 50.16325 497 VAL D O 1
ATOM 15775 N N . GLU D 1 500 ? 2.78100 -29.23800 -37.23000 1.000 65.64333 498 GLU D N 1
ATOM 15776 C CA . GLU D 1 500 ? 3.06200 -30.24100 -36.21300 1.000 64.36109 498 GLU D CA 1
ATOM 15777 C C . GLU D 1 500 ? 3.67600 -29.59800 -34.97700 1.000 62.56267 498 GLU D C 1
ATOM 15778 O O . GLU D 1 500 ? 4.51500 -28.69900 -35.08000 1.000 62.46003 498 GLU D O 1
ATOM 15784 N N . PHE D 1 501 ? 3.23600 -30.04100 -33.80300 1.000 43.81376 499 PHE D N 1
ATOM 15785 C CA . PHE D 1 501 ? 3.77700 -29.53000 -32.52400 1.000 43.76108 499 PHE D CA 1
ATOM 15786 C C . PHE D 1 501 ? 3.75200 -30.65900 -31.53300 1.000 44.67768 499 PHE D C 1
ATOM 15787 O O . PHE D 1 501 ? 3.05100 -31.63600 -31.78600 1.000 45.00543 499 PHE D O 1
ATOM 15795 N N . GLY D 1 502 ? 4.49600 -30.54100 -30.44100 1.000 45.16015 500 GLY D N 1
ATOM 15796 C CA . GLY D 1 502 ? 4.59900 -31.55800 -29.41900 1.000 46.16988 500 GLY D CA 1
ATOM 15797 C C . GLY D 1 502 ? 3.35600 -31.66100 -28.55800 1.000 45.48114 500 GLY D C 1
ATOM 15798 O O . GLY D 1 502 ? 2.46800 -30.80800 -28.56600 1.000 44.17613 500 GLY D O 1
ATOM 15799 N N . ASP D 1 503 ? 3.32200 -32.73100 -27.76900 1.000 62.65138 501 ASP D N 1
ATOM 15800 C CA . ASP D 1 503 ? 2.13800 -33.10400 -27.01000 1.000 62.70314 501 ASP D CA 1
ATOM 15801 C C . ASP D 1 503 ? 2.17600 -32.54900 -25.59000 1.000 62.17894 501 ASP D C 1
ATOM 15802 O O . ASP D 1 503 ? 3.22500 -32.52600 -24.94000 1.000 62.10580 501 ASP D O 1
ATOM 15807 N N . VAL D 1 504 ? 1.01100 -32.11100 -25.11900 1.000 55.83369 502 VAL D N 1
ATOM 15808 C CA . VAL D 1 504 ? 0.81400 -31.60600 -23.76700 1.000 54.46474 502 VAL D CA 1
ATOM 15809 C C . VAL D 1 504 ? -0.20500 -32.50500 -23.08300 1.000 55.95758 502 VAL D C 1
ATOM 15810 O O . VAL D 1 504 ? -1.29000 -32.74800 -23.62900 1.000 56.98212 502 VAL D O 1
ATOM 15814 N N . ASP D 1 505 ? 0.14000 -33.00200 -21.89700 1.000 54.00076 503 ASP D N 1
ATOM 15815 C CA . ASP D 1 505 ? -0.78000 -33.85900 -21.15600 1.000 54.49817 503 ASP D CA 1
ATOM 15816 C C . ASP D 1 505 ? -1.96200 -33.02400 -20.67900 1.000 55.18734 503 ASP D C 1
ATOM 15817 O O . ASP D 1 505 ? -1.83900 -32.23800 -19.73500 1.000 54.52797 503 ASP D O 1
ATOM 15822 N N . ILE D 1 506 ? -3.11300 -33.19700 -21.33000 1.000 65.89769 504 ILE D N 1
ATOM 15823 C CA . ILE D 1 506 ? -4.27900 -32.39100 -20.99400 1.000 65.02096 504 ILE D CA 1
ATOM 15824 C C . ILE D 1 506 ? -4.76000 -32.68500 -19.57300 1.000 64.78046 504 ILE D C 1
ATOM 15825 O O . ILE D 1 506 ? -5.25300 -31.78300 -18.88700 1.000 64.22085 504 ILE D O 1
ATOM 15830 N N . VAL D 1 507 ? -4.64700 -33.93200 -19.10400 1.000 59.88102 505 VAL D N 1
ATOM 15831 C CA . VAL D 1 507 ? -5.12300 -34.24600 -17.75700 1.000 59.87450 505 VAL D CA 1
ATOM 15832 C C . VAL D 1 507 ? -4.24200 -33.58200 -16.70400 1.000 59.58579 505 VAL D C 1
ATOM 15833 O O . VAL D 1 507 ? -4.74200 -32.96800 -15.75300 1.000 58.18741 505 VAL D O 1
ATOM 15837 N N . LYS D 1 508 ? -2.91800 -33.73500 -16.83200 1.000 69.25298 506 LYS D N 1
ATOM 15838 C CA . LYS D 1 508 ? -2.00800 -32.98900 -15.96800 1.000 69.31113 506 LYS D CA 1
ATOM 15839 C C . LYS D 1 508 ? -2.32900 -31.50200 -16.04600 1.000 66.79271 506 LYS D C 1
ATOM 15840 O O . LYS D 1 508 ? -2.45600 -30.81700 -15.02400 1.000 66.20407 506 LYS D O 1
ATOM 15846 N N . TYR D 1 509 ? -2.49500 -30.99000 -17.26600 1.000 46.71010 507 TYR D N 1
ATOM 15847 C CA . TYR D 1 509 ? -2.72400 -29.56100 -17.42700 1.000 45.06544 507 TYR D CA 1
ATOM 15848 C C . TYR D 1 509 ? -3.92200 -29.10400 -16.60600 1.000 43.70642 507 TYR D C 1
ATOM 15849 O O . TYR D 1 509 ? -3.84900 -28.10800 -15.88000 1.000 43.41428 507 TYR D O 1
ATOM 15858 N N . ALA D 1 510 ? -5.04000 -29.82100 -16.71400 1.000 43.52049 508 ALA D N 1
ATOM 15859 C CA . ALA D 1 510 ? -6.21900 -29.45000 -15.94100 1.000 43.03287 508 ALA D CA 1
ATOM 15860 C C . ALA D 1 510 ? -5.90700 -29.42300 -14.45100 1.000 44.11874 508 ALA D C 1
ATOM 15861 O O . ALA D 1 510 ? -6.34300 -28.51500 -13.73600 1.000 43.67706 508 ALA D O 1
ATOM 15863 N N . GLU D 1 511 ? -5.14200 -30.40500 -13.96900 1.000 56.71413 509 GLU D N 1
ATOM 15864 C CA . GLU D 1 511 ? -4.91200 -30.57000 -12.54000 1.000 56.51339 509 GLU D CA 1
ATOM 15865 C C . GLU D 1 511 ? -3.93600 -29.55300 -11.97100 1.000 57.02547 509 GLU D C 1
ATOM 15866 O O . GLU D 1 511 ? -3.99800 -29.27600 -10.76800 1.000 56.59882 509 GLU D O 1
ATOM 15872 N N . SER D 1 512 ? -3.06200 -28.98000 -12.80200 1.000 61.49630 510 SER D N 1
ATOM 15873 C CA . SER D 1 512 ? -2.26700 -27.84100 -12.35900 1.000 61.34381 510 SER D CA 1
ATOM 15874 C C . SER D 1 512 ? -3.16300 -26.73300 -11.83000 1.000 59.87778 510 SER D C 1
ATOM 15875 O O . SER D 1 512 ? -2.80200 -26.02500 -10.88200 1.000 60.57106 510 SER D O 1
ATOM 15878 N N . PHE D 1 513 ? -4.33100 -26.55700 -12.44500 1.000 47.66787 511 PHE D N 1
ATOM 15879 C CA . PHE D 1 513 ? -5.23000 -25.46100 -12.11800 1.000 46.77321 511 PHE D CA 1
ATOM 15880 C C . PHE D 1 513 ? -6.25400 -25.81900 -11.05400 1.000 45.63783 511 PHE D C 1
ATOM 15881 O O . PHE D 1 513 ? -6.96200 -24.92800 -10.57400 1.000 44.99882 511 PHE D O 1
ATOM 15889 N N . GLY D 1 514 ? -6.32800 -27.07900 -10.64800 1.000 51.78511 512 GLY D N 1
ATOM 15890 C CA . GLY D 1 514 ? -7.37800 -27.51200 -9.75600 1.000 51.55000 512 GLY D CA 1
ATOM 15891 C C . GLY D 1 514 ? -8.66500 -27.88800 -10.44400 1.000 50.37984 512 GLY D C 1
ATOM 15892 O O . GLY D 1 514 ? -9.70700 -27.95300 -9.78300 1.000 50.49803 512 GLY D O 1
ATOM 15893 N N . ALA D 1 515 ? -8.63300 -28.09200 -11.75300 1.000 43.70087 513 ALA D N 1
ATOM 15894 C CA . ALA D 1 515 ? -9.75700 -28.62900 -12.49500 1.000 43.07108 513 ALA D CA 1
ATOM 15895 C C . ALA D 1 515 ? -9.62100 -30.14400 -12.58100 1.000 44.22686 513 ALA D C 1
ATOM 15896 O O . ALA D 1 515 ? -8.53000 -30.70200 -12.43000 1.000 45.25307 513 ALA D O 1
ATOM 15898 N N . LYS D 1 516 ? -10.74900 -30.81100 -12.81400 1.000 48.95434 514 LYS D N 1
ATOM 15899 C CA . LYS D 1 516 ? -10.74100 -32.25800 -12.98000 1.000 52.50385 514 LYS D CA 1
ATOM 15900 C C . LYS D 1 516 ? -10.36800 -32.59500 -14.41800 1.000 53.31306 514 LYS D C 1
ATOM 15901 O O . LYS D 1 516 ? -10.88800 -31.98800 -15.36100 1.000 50.79116 514 LYS D O 1
ATOM 15907 N N . GLY D 1 517 ? -9.46600 -33.55800 -14.58500 1.000 86.39237 515 GLY D N 1
ATOM 15908 C CA . GLY D 1 517 ? -9.01900 -33.99500 -15.89600 1.000 86.40985 515 GLY D CA 1
ATOM 15909 C C . GLY D 1 517 ? -9.46800 -35.42100 -16.16900 1.000 88.24536 515 GLY D C 1
ATOM 15910 O O . GLY D 1 517 ? -9.34000 -36.29700 -15.31100 1.000 89.08919 515 GLY D O 1
ATOM 15911 N N . LEU D 1 518 ? -9.98700 -35.63600 -17.37900 1.000 55.49026 516 LEU D N 1
ATOM 15912 C CA . LEU D 1 518 ? -10.43600 -36.94500 -17.82600 1.000 54.56984 516 LEU D CA 1
ATOM 15913 C C . LEU D 1 518 ? -9.87700 -37.20600 -19.21700 1.000 53.29210 516 LEU D C 1
ATOM 15914 O O . LEU D 1 518 ? -9.65400 -36.27700 -19.99700 1.000 52.33356 516 LEU D O 1
ATOM 15919 N N . ARG D 1 519 ? -9.63900 -38.47800 -19.51500 1.000 49.80356 517 ARG D N 1
ATOM 15920 C CA . ARG D 1 519 ? -9.16600 -38.89000 -20.82600 1.000 49.99875 517 ARG D CA 1
ATOM 15921 C C . ARG D 1 519 ? -10.01400 -40.04500 -21.33800 1.000 51.20068 517 ARG D C 1
ATOM 15922 O O . ARG D 1 519 ? -10.40600 -40.93300 -20.57300 1.000 51.36801 517 ARG D O 1
ATOM 15930 N N . VAL D 1 520 ? -10.28900 -40.02900 -22.63600 1.000 60.38172 518 VAL D N 1
ATOM 15931 C CA . VAL D 1 520 ? -11.04300 -41.08300 -23.30200 1.000 62.13369 518 VAL D CA 1
ATOM 15932 C C . VAL D 1 520 ? -10.02000 -41.97200 -24.00000 1.000 63.73268 518 VAL D C 1
ATOM 15933 O O . VAL D 1 520 ? -9.57300 -41.67600 -25.11300 1.000 64.04862 518 VAL D O 1
ATOM 15937 N N . ASN D 1 521 ? -9.63000 -43.06100 -23.33400 1.000 63.26713 519 ASN D N 1
ATOM 15938 C CA . ASN D 1 521 ? -8.64800 -43.98800 -23.88400 1.000 64.22161 519 ASN D CA 1
ATOM 15939 C C . ASN D 1 521 ? -9.22500 -44.89300 -24.96300 1.000 67.79296 519 ASN D C 1
ATOM 15940 O O . ASN D 1 521 ? -8.45700 -45.52900 -25.69300 1.000 68.20944 519 ASN D O 1
ATOM 15945 N N . SER D 1 522 ? -10.54900 -44.96300 -25.07600 1.000 96.78546 520 SER D N 1
ATOM 15946 C CA . SER D 1 522 ? -11.22200 -45.85500 -26.00400 1.000 95.96879 520 SER D CA 1
ATOM 15947 C C . SER D 1 522 ? -12.50900 -45.19700 -26.46300 1.000 95.04656 520 SER D C 1
ATOM 15948 O O . SER D 1 522 ? -13.11100 -44.42400 -25.70700 1.000 94.19845 520 SER D O 1
ATOM 15951 N N . PRO D 1 523 ? -12.96300 -45.48300 -27.68600 1.000 63.63292 521 PRO D N 1
ATOM 15952 C CA . PRO D 1 523 ? -14.32800 -45.06400 -28.05700 1.000 61.71238 521 PRO D CA 1
ATOM 15953 C C . PRO D 1 523 ? -15.37300 -45.61500 -27.10200 1.000 59.76832 521 PRO D C 1
ATOM 15954 O O . PRO D 1 523 ? -16.37000 -44.94500 -26.79800 1.000 57.02574 521 PRO D O 1
ATOM 15958 N N . GLU D 1 524 ? -15.15900 -46.84200 -26.62300 1.000 63.81731 522 GLU D N 1
ATOM 15959 C CA . GLU D 1 524 ? -16.06900 -47.47000 -25.67800 1.000 62.95282 522 GLU D CA 1
ATOM 15960 C C . GLU D 1 524 ? -16.17400 -46.68100 -24.38600 1.000 60.26356 522 GLU D C 1
ATOM 15961 O O . GLU D 1 524 ? -17.17000 -46.81400 -23.67000 1.000 58.40291 522 GLU D O 1
ATOM 15967 N N . GLU D 1 525 ? -15.17200 -45.86400 -24.07700 1.000 63.30867 523 GLU D N 1
ATOM 15968 C CA . GLU D 1 525 ? -15.13500 -45.10400 -22.84000 1.000 60.71242 523 GLU D CA 1
ATOM 15969 C C . GLU D 1 525 ? -15.71600 -43.70400 -22.98000 1.000 58.54325 523 GLU D C 1
ATOM 15970 O O . GLU D 1 525 ? -15.89900 -43.03100 -21.96600 1.000 56.78111 523 GLU D O 1
ATOM 15976 N N . LEU D 1 526 ? -16.08100 -43.27500 -24.18800 1.000 54.38270 524 LEU D N 1
ATOM 15977 C CA . LEU D 1 526 ? -16.47900 -41.88500 -24.38200 1.000 52.10327 524 LEU D CA 1
ATOM 15978 C C . LEU D 1 526 ? -17.75500 -41.55200 -23.61200 1.000 50.56776 524 LEU D C 1
ATOM 15979 O O . LEU D 1 526 ? -17.78200 -40.61300 -22.80600 1.000 49.22116 524 LEU D O 1
ATOM 15984 N N . ALA D 1 527 ? -18.82900 -42.31000 -23.84200 1.000 48.96929 525 ALA D N 1
ATOM 15985 C CA . ALA D 1 527 ? -20.09200 -41.98000 -23.18400 1.000 48.03786 525 ALA D CA 1
ATOM 15986 C C . ALA D 1 527 ? -19.94400 -41.97800 -21.67200 1.000 48.53827 525 ALA D C 1
ATOM 15987 O O . ALA D 1 527 ? -20.41100 -41.02400 -21.02400 1.000 48.13139 525 ALA D O 1
ATOM 15989 N N . PRO D 1 528 ? -19.31100 -42.97800 -21.04900 1.000 56.32585 526 PRO D N 1
ATOM 15990 C CA . PRO D 1 528 ? -19.08400 -42.88300 -19.59300 1.000 55.72883 526 PRO D CA 1
ATOM 15991 C C . PRO D 1 528 ? -18.34200 -41.62100 -19.18500 1.000 54.95641 526 PRO D C 1
ATOM 15992 O O . PRO D 1 528 ? -18.75000 -40.95300 -18.22600 1.000 54.78723 526 PRO D O 1
ATOM 15996 N N . VAL D 1 529 ? -17.28600 -41.24600 -19.92400 1.000 48.17077 527 VAL D N 1
ATOM 15997 C CA . VAL D 1 529 ? -16.48700 -40.09000 -19.50200 1.000 47.23883 527 VAL D CA 1
ATOM 15998 C C . VAL D 1 529 ? -17.26600 -38.81400 -19.62900 1.000 45.61773 527 VAL D C 1
ATOM 15999 O O . VAL D 1 529 ? -17.16200 -37.93300 -18.80100 1.000 45.14806 527 VAL D O 1
ATOM 16003 N N . LEU D 1 530 ? -18.06600 -38.71000 -20.64700 1.000 49.21739 528 LEU D N 1
ATOM 16004 C CA . LEU D 1 530 ? -18.90400 -37.52500 -20.78100 1.000 48.98414 528 LEU D CA 1
ATOM 16005 C C . LEU D 1 530 ? -19.86900 -37.40400 -19.60600 1.000 48.79343 528 LEU D C 1
ATOM 16006 O O . LEU D 1 530 ? -19.97300 -36.34300 -18.98000 1.000 48.37739 528 LEU D O 1
ATOM 16011 N N . LYS D 1 531 ? -20.56700 -38.49300 -19.27200 1.000 51.33874 529 LYS D N 1
ATOM 16012 C CA . LYS D 1 531 ? -21.59500 -38.41500 -18.23800 1.000 52.29244 529 LYS D CA 1
ATOM 16013 C C . LYS D 1 531 ? -20.99700 -38.02600 -16.88900 1.000 52.58591 529 LYS D C 1
ATOM 16014 O O . LYS D 1 531 ? -21.58200 -37.21600 -16.15900 1.000 51.82603 529 LYS D O 1
ATOM 16020 N N . LYS D 1 532 ? -19.83700 -38.59200 -16.53300 1.000 60.28878 530 LYS D N 1
ATOM 16021 C CA . LYS D 1 532 ? -19.21800 -38.22800 -15.25900 1.000 59.88485 530 LYS D CA 1
ATOM 16022 C C . LYS D 1 532 ? -18.76900 -36.76900 -15.26600 1.000 58.70988 530 LYS D C 1
ATOM 16023 O O . LYS D 1 532 ? -18.87500 -36.07400 -14.24700 1.000 58.20691 530 LYS D O 1
ATOM 16029 N N . ALA D 1 533 ? -18.24800 -36.29100 -16.40100 1.000 48.61569 531 ALA D N 1
ATOM 16030 C CA . ALA D 1 533 ? -17.81800 -34.89800 -16.48700 1.000 47.25576 531 ALA D CA 1
ATOM 16031 C C . ALA D 1 533 ? -19.00200 -33.95100 -16.35000 1.000 46.50223 531 ALA D C 1
ATOM 16032 O O . ALA D 1 533 ? -18.89400 -32.89900 -15.71000 1.000 45.63168 531 ALA D O 1
ATOM 16034 N N . LEU D 1 534 ? -20.13700 -34.30500 -16.95500 1.000 42.28829 532 LEU D N 1
ATOM 16035 C CA . LEU D 1 534 ? -21.34000 -33.49100 -16.82200 1.000 41.57685 532 LEU D CA 1
ATOM 16036 C C . LEU D 1 534 ? -21.88900 -33.52900 -15.40300 1.000 42.52589 532 LEU D C 1
ATOM 16037 O O . LEU D 1 534 ? -22.46300 -32.54300 -14.93100 1.000 41.99654 532 LEU D O 1
ATOM 16042 N N . GLU D 1 535 ? -21.76000 -34.66500 -14.72300 1.000 54.29198 533 GLU D N 1
ATOM 16043 C CA . GLU D 1 535 ? -22.12400 -34.73500 -13.31700 1.000 54.80324 533 GLU D CA 1
ATOM 16044 C C . GLU D 1 535 ? -21.06200 -34.11400 -12.42200 1.000 55.96465 533 GLU D C 1
ATOM 16045 O O . GLU D 1 535 ? -21.35800 -33.79600 -11.26500 1.000 57.35911 533 GLU D O 1
ATOM 16051 N N . THR D 1 536 ? -19.84700 -33.91600 -12.93200 1.000 44.95387 534 THR D N 1
ATOM 16052 C CA . THR D 1 536 ? -18.79300 -33.30900 -12.13200 1.000 45.11720 534 THR D CA 1
ATOM 16053 C C . THR D 1 536 ? -19.09100 -31.82900 -11.91400 1.000 47.09429 534 THR D C 1
ATOM 16054 O O . THR D 1 536 ? -19.44400 -31.10800 -12.85100 1.000 45.23776 534 THR D O 1
ATOM 16058 N N . GLU D 1 537 ? -18.95400 -31.39000 -10.66600 1.000 89.69759 535 GLU D N 1
ATOM 16059 C CA . GLU D 1 537 ? -19.18900 -30.00700 -10.27200 1.000 88.64702 535 GLU D CA 1
ATOM 16060 C C . GLU D 1 537 ? -17.88200 -29.23400 -10.38100 1.000 87.99085 535 GLU D C 1
ATOM 16061 O O . GLU D 1 537 ? -16.83900 -29.69300 -9.90300 1.000 88.12075 535 GLU D O 1
ATOM 16067 N N . GLY D 1 538 ? -17.93600 -28.06700 -11.01100 1.000 64.08378 536 GLY D N 1
ATOM 16068 C CA . GLY D 1 538 ? -16.74100 -27.30500 -11.27300 1.000 58.77347 536 GLY D CA 1
ATOM 16069 C C . GLY D 1 538 ? -16.12100 -27.68800 -12.60200 1.000 55.59182 536 GLY D C 1
ATOM 16070 O O . GLY D 1 538 ? -16.53600 -28.65400 -13.25300 1.000 55.75406 536 GLY D O 1
ATOM 16071 N N . PRO D 1 539 ? -15.10700 -26.93500 -13.03000 1.000 40.93170 537 PRO D N 1
ATOM 16072 C CA . PRO D 1 539 ? -14.57100 -27.13200 -14.38400 1.000 39.72214 537 PRO D CA 1
ATOM 16073 C C . PRO D 1 539 ? -13.95800 -28.51200 -14.58700 1.000 40.70985 537 PRO D C 1
ATOM 16074 O O . PRO D 1 539 ? -13.41400 -29.12800 -13.66700 1.000 41.95049 537 PRO D O 1
ATOM 16078 N N . VAL D 1 540 ? -14.05900 -28.98600 -15.82600 1.000 39.62096 538 VAL D N 1
ATOM 16079 C CA . VAL D 1 540 ? -13.54800 -30.28300 -16.25000 1.000 40.48967 538 VAL D CA 1
ATOM 16080 C C . VAL D 1 540 ? -12.95500 -30.11700 -17.64300 1.000 39.71065 538 VAL D C 1
ATOM 16081 O O . VAL D 1 540 ? -13.52100 -29.41500 -18.48800 1.000 38.53209 538 VAL D O 1
ATOM 16085 N N . VAL D 1 541 ? -11.81800 -30.76000 -17.88700 1.000 40.46128 539 VAL D N 1
ATOM 16086 C CA . VAL D 1 541 ? -11.23200 -30.83300 -19.22100 1.000 40.02434 539 VAL D CA 1
ATOM 16087 C C . VAL D 1 541 ? -11.10000 -32.29900 -19.59800 1.000 41.10797 539 VAL D C 1
ATOM 16088 O O . VAL D 1 541 ? -10.61000 -33.10800 -18.80300 1.000 42.41163 539 VAL D O 1
ATOM 16092 N N . ILE D 1 542 ? -11.53600 -32.63900 -20.80700 1.000 40.79187 540 ILE D N 1
ATOM 16093 C CA . ILE D 1 542 ? -11.51100 -34.01100 -21.29600 1.000 41.80704 540 ILE D CA 1
ATOM 16094 C C . ILE D 1 542 ? -10.57000 -34.06900 -22.48800 1.000 42.88257 540 ILE D C 1
ATOM 16095 O O . ILE D 1 542 ? -10.80000 -33.39800 -23.50200 1.000 41.48319 540 ILE D O 1
ATOM 16100 N N . ASP D 1 543 ? -9.51900 -34.87700 -22.36700 1.000 76.07544 541 ASP D N 1
ATOM 16101 C CA . ASP D 1 543 ? -8.64400 -35.18000 -23.49100 1.000 75.76059 541 ASP D CA 1
ATOM 16102 C C . ASP D 1 543 ? -9.30000 -36.26100 -24.34100 1.000 75.88895 541 ASP D C 1
ATOM 16103 O O . ASP D 1 543 ? -9.63500 -37.33700 -23.83500 1.000 76.68221 541 ASP D O 1
ATOM 16108 N N . VAL D 1 544 ? -9.47800 -35.98600 -25.62500 1.000 49.85622 542 VAL D N 1
ATOM 16109 C CA . VAL D 1 544 ? -10.16100 -36.89000 -26.53800 1.000 49.37052 542 VAL D CA 1
ATOM 16110 C C . VAL D 1 544 ? -9.24200 -37.17200 -27.72000 1.000 49.39975 542 VAL D C 1
ATOM 16111 O O . VAL D 1 544 ? -9.18400 -36.39600 -28.67500 1.000 48.99192 542 VAL D O 1
ATOM 16115 N N . PRO D 1 545 ? -8.60600 -38.34000 -27.72000 1.000 57.47858 543 PRO D N 1
ATOM 16116 C CA . PRO D 1 545 ? -7.81100 -38.69800 -28.89100 1.000 57.32375 543 PRO D CA 1
ATOM 16117 C C . PRO D 1 545 ? -8.71200 -38.94600 -30.08200 1.000 58.43310 543 PRO D C 1
ATOM 16118 O O . PRO D 1 545 ? -9.43800 -39.91400 -30.06200 1.000 60.96800 543 PRO D O 1
ATOM 16122 N N . VAL D 1 546 ? -8.65200 -38.11200 -31.10800 1.000 50.13161 544 VAL D N 1
ATOM 16123 C CA . VAL D 1 546 ? -9.57200 -38.21700 -32.24000 1.000 50.33695 544 VAL D CA 1
ATOM 16124 C C . VAL D 1 546 ? -9.02800 -38.87400 -33.48400 1.000 51.66542 544 VAL D C 1
ATOM 16125 O O . VAL D 1 546 ? -7.82600 -38.95300 -33.65800 1.000 51.28835 544 VAL D O 1
ATOM 16129 N N . ASP D 1 547 ? -9.91700 -39.33400 -34.35900 1.000 60.46558 545 ASP D N 1
ATOM 16130 C CA . ASP D 1 547 ? -9.50300 -39.91600 -35.62400 1.000 61.06734 545 ASP D CA 1
ATOM 16131 C C . ASP D 1 547 ? -9.70400 -38.89100 -36.69100 1.000 60.08300 545 ASP D C 1
ATOM 16132 O O . ASP D 1 547 ? -10.83200 -38.56800 -37.01800 1.000 59.30883 545 ASP D O 1
ATOM 16137 N N . TYR D 1 548 ? -8.61800 -38.37600 -37.26300 1.000 54.14525 546 TYR D N 1
ATOM 16138 C CA . TYR D 1 548 ? -8.69500 -37.28300 -38.26000 1.000 53.00349 546 TYR D CA 1
ATOM 16139 C C . TYR D 1 548 ? -8.32100 -37.83100 -39.63200 1.000 54.08384 546 TYR D C 1
ATOM 16140 O O . TYR D 1 548 ? -7.79900 -37.04900 -40.44300 1.000 54.37759 546 TYR D O 1
ATOM 16149 N N . SER D 1 549 ? -8.61200 -39.10400 -39.93000 1.000 54.89937 547 SER D N 1
ATOM 16150 C CA . SER D 1 549 ? -8.35000 -39.61800 -41.27200 1.000 56.15852 547 SER D CA 1
ATOM 16151 C C . SER D 1 549 ? -9.27900 -38.98000 -42.29900 1.000 55.04758 547 SER D C 1
ATOM 16152 O O . SER D 1 549 ? -8.86800 -38.70800 -43.43500 1.000 54.71655 547 SER D O 1
ATOM 16155 N N . ASP D 1 550 ? -10.52900 -38.72700 -41.91500 1.000 57.42568 548 ASP D N 1
ATOM 16156 C CA . ASP D 1 550 ? -11.57300 -38.31700 -42.84500 1.000 56.49948 548 ASP D CA 1
ATOM 16157 C C . ASP D 1 550 ? -11.68000 -36.80700 -43.01500 1.000 53.84827 548 ASP D C 1
ATOM 16158 O O . ASP D 1 550 ? -12.56400 -36.34400 -43.74300 1.000 53.51965 548 ASP D O 1
ATOM 16163 N N . ASN D 1 551 ? -10.80800 -36.02700 -42.37800 1.000 43.52356 549 ASN D N 1
ATOM 16164 C CA . ASN D 1 551 ? -11.00100 -34.58200 -42.37200 1.000 42.77517 549 ASN D CA 1
ATOM 16165 C C . ASN D 1 551 ? -10.71300 -33.95600 -43.73000 1.000 42.19438 549 ASN D C 1
ATOM 16166 O O . ASN D 1 551 ? -11.29500 -32.91800 -44.06300 1.000 41.70390 549 ASN D O 1
ATOM 16171 N N . ILE D 1 552 ? -9.83000 -34.55800 -44.52700 1.000 42.27263 550 ILE D N 1
ATOM 16172 C CA . ILE D 1 552 ? -9.56500 -34.00900 -45.85400 1.000 42.45255 550 ILE D CA 1
ATOM 16173 C C . ILE D 1 552 ? -10.83600 -34.01800 -46.69200 1.000 42.19095 550 ILE D C 1
ATOM 16174 O O . ILE D 1 552 ? -10.99100 -33.20500 -47.61400 1.000 41.83853 550 ILE D O 1
ATOM 16179 N N . LYS D 1 553 ? -11.75900 -34.93800 -46.39900 1.000 51.15605 551 LYS D N 1
ATOM 16180 C CA . LYS D 1 553 ? -13.01600 -35.03100 -47.13300 1.000 52.97789 551 LYS D CA 1
ATOM 16181 C C . LYS D 1 553 ? -13.95500 -33.86100 -46.85300 1.000 52.77857 551 LYS D C 1
ATOM 16182 O O . LYS D 1 553 ? -14.93500 -33.68100 -47.58900 1.000 52.97647 551 LYS D O 1
ATOM 16188 N N . LEU D 1 554 ? -13.69000 -33.07500 -45.80600 1.000 56.64200 552 LEU D N 1
ATOM 16189 C CA . LEU D 1 554 ? -14.50300 -31.89300 -45.54400 1.000 56.18340 552 LEU D CA 1
ATOM 16190 C C . LEU D 1 554 ? -14.33900 -30.85000 -46.64100 1.000 57.07003 552 LEU D C 1
ATOM 16191 O O . LEU D 1 554 ? -15.25300 -30.04700 -46.87200 1.000 56.85995 552 LEU D O 1
ATOM 16196 N N . GLY D 1 555 ? -13.18800 -30.84300 -47.31700 1.000 55.25288 553 GLY D N 1
ATOM 16197 C CA . GLY D 1 555 ? -12.90400 -29.92000 -48.39400 1.000 56.01331 553 GLY D CA 1
ATOM 16198 C C . GLY D 1 555 ? -13.04800 -30.48100 -49.78800 1.000 57.66466 553 GLY D C 1
ATOM 16199 O O . GLY D 1 555 ? -12.77500 -29.76700 -50.76000 1.000 57.49173 553 GLY D O 1
ATOM 16200 N N . GLU D 1 556 ? -13.49500 -31.72600 -49.91800 1.000 67.53150 554 GLU D N 1
ATOM 16201 C CA . GLU D 1 556 ? -13.59600 -32.36600 -51.22000 1.000 69.63778 554 GLU D CA 1
ATOM 16202 C C . GLU D 1 556 ? -14.56200 -31.60700 -52.11700 1.000 70.39795 554 GLU D C 1
ATOM 16203 O O . GLU D 1 556 ? -15.48900 -30.94400 -51.64700 1.000 69.06321 554 GLU D O 1
ATOM 16209 N N . LYS D 1 557 ? -14.32200 -31.68700 -53.42700 1.000 67.44258 555 LYS D N 1
ATOM 16210 C CA . LYS D 1 557 ? -15.23300 -31.12100 -54.41800 1.000 67.10262 555 LYS D CA 1
ATOM 16211 C C . LYS D 1 557 ? -16.27000 -32.18400 -54.75700 1.000 65.56076 555 LYS D C 1
ATOM 16212 O O . LYS D 1 557 ? -15.96400 -33.16100 -55.44400 1.000 66.96948 555 LYS D O 1
ATOM 16218 N N . LEU D 1 558 ? -17.45600 -32.06300 -54.19400 1.000 56.50909 556 LEU D N 1
ATOM 16219 C CA . LEU D 1 558 ? -18.45900 -33.08000 -54.36400 1.000 54.53387 556 LEU D CA 1
ATOM 16220 C C . LEU D 1 558 ? -19.57400 -32.61500 -55.25800 1.000 52.32221 556 LEU D C 1
ATOM 16221 O O . LEU D 1 558 ? -20.53200 -33.33800 -55.45500 1.000 51.90964 556 LEU D O 1
ATOM 16226 N N . LEU D 1 559 ? -19.44700 -31.42400 -55.81300 1.000 67.88327 557 LEU D N 1
ATOM 16227 C CA . LEU D 1 559 ? -20.45400 -30.88100 -56.70600 1.000 67.92046 557 LEU D CA 1
ATOM 16228 C C . LEU D 1 559 ? -19.76700 -30.19600 -57.87800 1.000 69.26648 557 LEU D C 1
ATOM 16229 O O . LEU D 1 559 ? -18.56900 -30.34300 -58.02700 1.000 69.41987 557 LEU D O 1
#

Solvent-accessible surface area: 63084 Å² total; per-residue (Å²): 127,76,72,0,4,30,0,0,0,23,4,0,78,83,36,46,21,92,55,0,0,0,6,6,5,28,33,0,2,18,0,0,18,10,15,49,103,84,42,4,97,36,3,11,0,3,7,7,6,0,0,0,0,0,0,0,0,24,1,12,18,67,27,111,14,3,0,0,0,0,12,0,0,9,3,0,3,14,0,1,5,0,0,8,0,0,38,13,0,16,0,1,0,0,0,0,0,0,6,9,33,29,25,9,64,59,34,69,15,22,18,29,30,60,4,24,35,0,0,102,39,2,18,76,42,18,9,14,2,1,26,11,55,2,1,0,4,3,1,3,23,0,6,4,16,0,33,24,40,54,45,0,0,0,0,2,0,1,1,46,37,0,1,61,24,101,10,165,38,163,17,4,21,92,18,106,33,38,110,27,6,25,3,21,75,138,16,5,69,100,0,0,74,33,7,85,164,16,141,14,14,0,2,0,0,0,6,21,0,0,32,68,118,3,3,64,11,0,43,103,0,1,72,62,15,29,7,0,0,0,3,0,0,9,0,1,0,0,6,7,117,138,22,62,105,28,13,0,6,7,1,1,32,34,46,10,20,24,1,0,36,0,0,43,117,5,57,10,0,3,0,0,0,2,0,16,7,2,2,22,4,86,50,0,20,55,98,57,204,16,32,2,3,4,0,1,47,32,37,5,44,3,11,44,41,3,65,3,126,40,16,0,6,0,26,4,19,24,0,0,102,28,0,3,115,82,2,49,54,61,149,58,26,148,130,4,39,67,35,16,129,97,0,68,62,105,22,89,159,54,119,63,72,0,50,0,31,60,0,1,100,21,0,38,98,59,11,90,36,74,12,0,0,0,0,2,9,13,3,5,0,0,13,0,0,11,43,3,59,8,20,60,28,27,37,4,5,0,0,1,0,3,15,1,43,0,0,0,4,0,3,0,0,0,0,7,32,44,39,104,86,37,43,0,0,0,0,0,7,7,2,5,4,3,3,2,1,7,0,2,4,0,0,40,64,54,155,2,36,3,1,2,1,0,0,27,47,28,25,22,22,32,17,9,7,26,0,79,89,96,70,52,84,46,11,14,1,111,20,29,111,6,54,1,29,85,4,0,89,3,3,61,6,68,7,28,71,0,88,34,38,142,71,2,50,79,20,1,108,99,1,28,112,25,170,9,13,1,0,0,2,0,30,5,34,29,70,41,0,92,131,8,15,78,170,110,70,124,82,84,0,5,33,0,0,0,18,5,0,85,74,26,51,20,94,59,0,1,0,5,6,6,30,23,0,2,17,0,1,16,8,15,50,102,77,38,8,109,38,6,13,0,2,6,7,6,0,0,0,2,0,0,3,1,23,2,11,12,68,29,114,11,2,0,0,0,0,14,0,0,8,3,0,3,18,0,1,5,0,0,5,4,0,31,15,6,17,1,1,0,0,0,0,0,0,5,7,30,29,22,12,55,59,35,75,16,24,19,26,27,68,3,16,31,0,0,106,41,4,18,75,41,9,5,14,0,1,29,11,52,1,0,0,6,2,1,4,25,0,6,8,18,0,26,22,43,50,56,0,0,0,0,0,0,0,0,48,36,0,1,62,19,85,10,174,42,159,13,5,21,90,26,108,31,41,129,24,6,26,4,33,83,156,15,8,72,112,0,0,72,31,1,92,174,18,147,13,15,0,2,0,0,0,9,23,0,0,31,72,136,4,2,62,5,1,45,79,0,1,77,82,14,35,2,6,0,0,0,0,0,10,0,2,0,0,4,2,116,148,22,58,113,27,14,3,9,10,0,0,36,22,34,29,21,22,0,4,56,0,0,65,109,3,46,12,0,1,0,0,0,1,1,17,5,1,4,27,5,84,40,2,5,93,73,51,156,16,36,3,0,4,0,0,43,31,41,5,51,3,10,52,33,2,62,11,114,30,16,0,7,0,39,3,17,31,0,0,86,34,0,0,142,66,2,59,54,35,146,68,37,133,123,5,16,57,42,12,122,128,13,56,56,122,15,64,106,45,32,113,79,118,122,57,71,0,6,0,11,49,0,1,59,18,1,33,96,53,11,87,34,73,16,0,1,0,0,0,11,12,3,5,0,1,7,0,0,16,26,1,51,2,15,56,25,32,34,4,2,0,0,0,1,6,16,1,43,0,0,0,0,0,4,0,0,0,0,8,30,45,44,102,89,41,42,0,0,0,0,2,8,5,3,5,0,2,3,2,1,4,0,2,4,0,0,40,79,60,117,2,37,2,1,1,0,0,1,35,44,18,31,21,23,30,20,8,9,29,0,86,83,99,68,59,116,40,12,13,2,114,16,23,117,11,35,1,22,101,4,0,81,4,2,59,7,90,12,19,75,0,88,33,52,157,70,6,40,65,19,1,97,109,0,26,145,21,137,5,9,1,0,0,12,0,31,2,34,37,81,42,1,73,113,10,1,108,131,51,182,126,61,80,0,5,31,0,0,0,33,6,1,90,68,41,57,20,93,59,0,1,0,5,8,5,26,34,0,0,19,0,1,27,9,12,49,100,80,34,10,107,37,4,14,0,1,8,8,8,0,0,0,2,0,0,2,2,25,2,12,18,58,31,131,14,2,0,0,2,0,13,0,0,10,2,0,2,17,0,0,4,1,0,9,2,0,29,19,5,19,1,1,0,0,0,0,0,0,6,8,31,31,26,14,58,50,44,61,12,24,26,26,28,54,3,19,34,0,0,107,28,2,20,75,45,9,8,14,0,0,27,14,56,2,0,0,5,2,0,3,25,0,5,4,18,0,30,17,52,46,45,0,0,1,0,1,0,0,0,46,37,0,1,60,27,96,10,161,40,150,12,4,15,87,30,102,29,35,135,30,5,29,3,15,64,145,12,1,82,101,0,1,119,31,2,101,174,13,148,10,4,1,1,0,0,0,7,20,0,0,29,70,113,3,4,62,10,0,45,85,0,1,74,69,14,36,0,1,0,0,3,0,0,12,0,2,0,0,5,1,139,146,21,90,88,19,18,3,5,6,0,0,31,37,75,6,19,18,0,1,62,0,0,61,122,2,50,10,0,1,0,0,0,3,1,18,6,2,3,27,6,61,66,2,5,134,63,41,154,14,42,2,1,4,0,2,49,37,38,8,55,6,10,49,16,2,62,10,107,33,13,0,7,1,23,2,17,25,0,0,100,28,0,1,122,61,2,62,56,40,132,47,35,154,144,3,46,54,40,12,121,119,7,67,56,123,24,93,151,62,225,60,55,66,0,36,0,30,76,1,1,115,18,3,40,92,52,16,87,20,73,12,1,0,0,0,1,13,11,2,6,0,0,14,1,0,11,40,2,55,9,32,58,26,34,38,5,2,0,0,0,0,2,23,2,43,1,0,0,3,0,2,0,0,0,1,8,36,48,40,103,92,41,44,3,0,0,0,1,8,6,3,6,3,2,4,2,0,6,0,1,3,0,0,38,60,53,156,1,40,1,1,1,0,0,2,21,42,22,30,18,19,22,25,9,9,34,0,76,88,95,72,56,87,43,10,17,3,118,14,30,104,3,34,1,20,108,4,0,84,3,4,58,8,77,16,27,77,0,88,24,31,143,73,4,39,70,20,1,90,103,0,28,142,13,169,10,9,1,0,0,9,0,29,5,36,32,77,38,1,85,105,8,14,85,191,99,82,129,96,84,0,6,27,4,0,0,30,3,0,83,85,32,59,23,92,54,0,2,0,5,10,9,26,29,0,2,14,0,0,21,10,16,49,109,69,36,10,108,37,3,11,0,0,6,8,5,0,0,0,2,0,0,4,0,27,2,10,15,62,28,126,13,2,1,0,0,0,13,0,0,8,2,0,2,15,0,0,4,1,0,6,4,0,32,18,4,14,1,0,0,0,0,0,0,0,4,8,31,31,26,16,64,47,42,61,9,24,19,26,25,59,3,20,35,0,0,104,44,4,20,78,42,6,10,14,0,0,28,13,54,2,0,0,4,2,0,3,20,0,6,8,20,0,21,24,46,50,62,0,0,0,0,0,0,0,0,46,36,0,0,64,22,93,12,160,40,159,20,5,17,83,23,108,33,29,122,24,7,29,3,15,66,113,17,4,68,98,0,0,75,30,1,89,169,15,163,12,8,1,1,0,0,0,12,16,0,0,33,73,101,4,3,60,3,0,44,96,0,2,77,81,14,37,2,1,0,0,4,0,0,9,0,2,0,0,6,0,118,138,19,62,95,24,17,4,5,8,0,1,39,28,60,3,23,10,2,1,47,0,0,62,103,3,41,9,0,2,0,0,0,3,0,17,7,2,3,24,6,81,54,1,5,132,78,52,162,18,38,2,1,4,0,0,50,39,26,7,42,3,11,39,15,4,67,3,111,32,17,0,10,0,24,1,13,24,0,0,74,26,0,3,135,72,2,53,55,34,140,55,52,142,132,5,46,63,44,11,120,126,8,52,57,82,20,65,131,49,29,112,49,118,90,95,0,8,0,10,40,0,1,52,21,2,39,98,70,10,84,36,87,8,0,1,0,0,0,9,11,2,7,0,1,13,0,0,11,27,2,42,9,23,56,30,35,28,5,1,0,0,0,1,4,17,1,41,0,0,0,1,0,3,0,0,0,0,8,35,49,51,104,87,39,40,0,0,0,0,2,8,14,3,6,1,3,2,2,1,4,0,1,3,0,0,32,74,53,121,3,38,1,2,1,0,0,0,26,42,16,36,21,24,30,22,7,8,25,0,68,80,98,67,56,86,40,10,9,3,106,16,29,111,16,48,5,20,65,3,0,70,3,4,58,6,93,14,17,79,0,90,28,50,150,68,5,51,80,21,2,120,119,0,33,121,20,152,3,6,1,0,0,7,0,29,9,45,37,79,39,0,84,118,12,3,80,131,90,82

Sequence (2156 aa):
AKKGADLVVDSLEKQGVTYVFGIPGAKIDAVFDALADRGPELIVCRHEQNAAFMAAAVGRLTGKPGVCLVTSGPGASNLATGLVTATAEGDPVVALAGAVPRADRLKRTHQSMDNAALFKPVTKYSAEVEDPDNIPEALTNAFRAATSPRKGAAFVSLPQDVLAAPTEVKAIGPLPAPKLGAAPAEAIEEAAEAIKKAKLPVLLLGMRASSPEAVAAIRELLAKTSLPVVETFQAAGAISRELEDHFFGRVGLFRNQPGDLLLEKADVVLTIGYDPVEYDPKLWNKDGKRTIIHLDEVQADIDHDYQPELELIGDIAATVEALAEKLAGLELSEEAAALLEELLAKLAEASALVHPLQIIHALRSLIDDDVTVTCDVGSHYIWMARYFRSYEPRRLLFSNGMQTLGVALPWAIAAALVRPGEKVVSISGDGGFLFSAMELETAVRLKSPIVHLVWNDGTYDMVAFQQEMKYGRTSGVEFGDVDIVKYAESFGAKGLRVNSPEELAPVLKKALETEGPVVIDVPVDYSDNIKLGEKLLAKKGADLVVDSLEKQGVTYVFGIPGAKIDAVFDALADRGPELIVCRHEQNAAFMAAAVGRLTGKPGVCLVTSGPGASNLATGLVTATAEGDPVVALAGAVPRADRLKRTHQSMDNAALFKPVTKYSAEVEDPDNIPEALTNAFRAATSPRKGAAFVSLPQDVLAAPTEVKAIGPLPAPKLGAAPAEAIEEAAEAIKKAKLPVLLLGMRASSPEAVAAIRELLAKTSLPVVETFQAAGAISRELEDHFFGRVGLFRNQPGDLLLEKADVVLTIGYDPVEYDPKLWNKDGKRTIIHLDEVQADIDHDYQPELELIGDIAATVEALAEKLAGLELSEEAAALLEELLAKLAEADEPPSALVHPLQIIHALRSLIDDDVTVTCDVGSHYIWMARYFRSYEPRRLLFSNGMQTLGVALPWAIAAALVRPGEKVVSISGDGGFLFSAMELETAVRLKSPIVHLVWNDGTYDMVAFQQEMKYGRTSGVEFGDVDIVKYAESFGAKGLRVNSPEELAPVLKKALETEGPVVIDVPVDYSDNIKLGEKLLAKKGADLVVDSLEKQGVTYVFGIPGAKIDAVFDALADRGPELIVCRHEQNAAFMAAAVGRLTGKPGVCLVTSGPGASNLATGLVTATAEGDPVVALAGAVPRADRLKRTHQSMDNAALFKPVTKYSAEVEDPDNIPEALTNAFRAATSPRKGAAFVSLPQDVLAAPTEVKAIGPLPAPKLGAAPAEAIEEAAEAIKKAKLPVLLLGMRASSPEAVAAIRELLAKTSLPVVETFQAAGAISRELEDHFFGRVGLFRNQPGDLLLEKADVVLTIGYDPVEYDPKLWNKDGKRTIIHLDEVQADIDHDYQPELELIGDIAATVEALAEKLAGLELSEEAAALLEELLAKLAEAESALVHPLQIIHALRSLIDDDVTVTCDVGSHYIWMARYFRSYEPRRLLFSNGMQTLGVALPWAIAAALVRPGEKVVSISGDGGFLFSAMELETAVRLKSPIVHLVWNDGTYDMVAFQQEMKYGRTSGVEFGDVDIVKYAESFGAKGLRVNSPEELAPVLKKALETEGPVVIDVPVDYSDNIKLGEKLLAKKGADLVVDSLEKQGVTYVFGIPGAKIDAVFDALADRGPELIVCRHEQNAAFMAAAVGRLTGKPGVCLVTSGPGASNLATGLVTATAEGDPVVALAGAVPRADRLKRTHQSMDNAALFKPVTKYSAEVEDPDNIPEALTNAFRAATSPRKGAAFVSLPQDVLAAPTEVKAIGPLPAPKLGAAPAEAIEEAAEAIKKAKLPVLLLGMRASSPEAVAAIRELLAKTSLPVVETFQAAGAISRELEDHFFGRVGLFRNQPGDLLLEKADVVLTIGYDPVEYDPKLWNKDGKRTIIHLDEVQADIDHDYQPELELIGDIAATVEALAEKLAGLELSEEAAALLEELLAKLAEADEPPALVHPLQIIHALRSLIDDDVTVTCDVGSHYIWMARYFRSYEPRRLLFSNGMQTLGVALPWAIAAALVRPGEKVVSISGDGGFLFSAMELETAVRLKSPIVHLVWNDGTYDMVAFQQEMKYGRTSGVEFGDVDIVKYAESFGAKGLRVNSPEELAPVLKKALETEGPVVIDVPVDYSDNIKLGEKLL

B-factor: mean 51.56, std 14.26, range [23.93, 127.2]

Radius of gyration: 36.4 Å; Cα contacts (8 Å, |Δi|>4): 5707; chains: 4; bounding box: 100×104×95 Å